Protein AF-0000000072976107 (afdb_homodimer)

Nearest PDB structures (foldseek):
  1e1y-assembly1_A  TM=9.620E-01  e=4.385E-80  Oryctolagus cuniculus
  2gpn-assembly1_A  TM=9.609E-01  e=1.427E-79  Oryctolagus cuniculus
  3e3o-assembly2_C  TM=9.591E-01  e=9.436E-79  Oryctolagus cuniculus
  3e3l-assembly1_A  TM=9.589E-01  e=1.459E-77  Oryctolagus cuniculus
  2g9q-assembly1_A-2  TM=9.604E-01  e=4.751E-77  Oryctolagus cuniculus

Radius of gyration: 38.21 Å; Cα contacts (8 Å, |Δi|>4): 3189; chains: 2; bounding box: 83×119×91 Å

InterPro domains:
  IPR000811 Glycosyl transferase, family 35 [PF00343] (100-792)
  IPR000811 Glycosyl transferase, family 35 [PIRSF000460] (10-794)
  IPR000811 Glycosyl transferase, family 35 [PTHR11468] (9-795)
  IPR011833 Glycogen/starch/alpha-glucan phosphorylase [TIGR02093] (11-792)
  IPR035090 Phosphorylase pyridoxal-phosphate attachment site [PS00102] (638-650)

Solvent-accessible surface area (backbone atoms only — not comparable to full-atom values): 79324 Å² total; per-residue (Å²): 131,84,78,76,70,71,75,81,72,42,28,64,58,51,34,51,39,22,51,46,30,24,38,58,73,53,65,40,55,81,92,74,50,49,68,67,47,53,32,50,11,45,42,43,43,53,49,49,67,46,42,58,31,30,50,52,38,50,49,50,37,60,75,63,63,51,41,31,39,38,40,36,29,81,30,41,34,62,34,46,55,65,62,53,50,28,57,19,53,67,35,49,68,27,48,41,48,18,29,44,74,70,73,40,59,44,67,64,35,56,68,66,50,58,54,51,41,29,39,86,49,63,67,8,35,40,44,28,24,44,51,37,28,34,8,46,54,28,33,54,38,36,39,38,28,49,46,35,51,22,9,63,53,36,47,40,68,60,95,39,29,73,42,76,40,51,34,62,54,62,78,46,87,66,72,67,54,32,74,33,86,88,49,60,40,83,43,72,32,30,52,46,68,43,80,52,98,92,38,76,43,74,46,58,68,44,66,30,27,36,34,37,32,36,28,75,34,57,4,58,68,43,72,15,24,28,38,38,36,24,30,34,43,33,40,76,58,80,52,41,47,67,39,37,50,73,55,35,60,67,66,18,40,42,54,39,50,59,19,36,57,54,21,30,48,49,79,55,39,61,89,40,72,60,17,40,52,48,48,54,49,37,34,46,46,42,33,50,47,47,52,53,49,52,50,49,56,47,46,72,71,68,54,58,78,91,50,44,51,75,37,37,26,37,39,22,55,34,53,62,37,30,57,41,45,47,50,49,26,46,47,33,34,75,74,63,72,38,53,71,69,60,20,49,51,48,36,19,62,21,27,30,30,38,51,70,69,62,46,65,85,69,43,52,65,40,50,36,65,60,44,36,46,44,37,33,57,48,45,54,47,48,50,51,51,41,51,50,51,28,68,73,65,70,51,87,78,64,33,68,51,97,60,24,36,34,30,48,52,43,28,53,72,36,21,60,35,33,28,21,32,7,68,56,30,25,53,47,32,46,66,53,68,38,27,70,56,29,69,74,39,71,84,32,70,40,68,45,48,59,31,43,40,52,49,61,61,33,51,60,47,26,54,57,52,37,52,50,49,34,73,72,70,43,80,59,37,73,84,37,43,55,55,32,46,64,47,60,81,41,61,83,35,65,69,53,42,51,51,50,48,47,29,41,49,53,29,27,48,51,35,32,50,51,38,28,74,73,72,67,45,85,63,67,68,86,32,46,35,35,34,37,66,47,70,44,38,70,54,47,29,62,61,45,54,48,48,46,49,51,37,50,51,50,52,38,67,76,42,68,83,54,92,70,66,36,33,34,41,36,42,32,47,55,48,60,92,84,38,61,67,31,36,48,46,48,22,49,50,42,30,43,21,58,51,44,53,64,32,85,82,45,34,88,41,36,36,51,47,67,62,68,50,60,46,60,72,53,44,40,40,50,35,40,27,26,46,33,26,55,48,55,35,32,28,62,64,49,29,45,62,57,56,61,53,41,24,24,48,39,26,8,36,40,40,25,22,57,26,20,39,45,47,55,47,31,64,50,33,30,65,89,38,36,47,73,37,61,50,43,37,70,50,44,59,55,48,72,70,42,85,60,46,34,42,51,33,34,69,72,27,67,60,56,41,50,42,55,48,39,54,48,60,4,71,50,48,85,58,41,48,62,81,54,45,66,61,50,50,38,46,52,74,62,35,86,55,41,48,50,67,29,40,66,49,44,50,53,47,49,52,50,51,44,57,45,55,70,37,54,67,61,36,39,35,34,16,52,37,25,30,20,30,38,24,80,43,22,15,51,58,34,49,51,48,41,24,67,76,67,52,73,42,61,60,71,119,130,82,78,75,70,69,75,79,73,42,28,64,59,50,35,51,40,24,52,47,30,25,38,60,72,53,64,40,55,80,92,73,50,48,68,68,47,52,33,50,12,45,43,45,42,52,50,47,65,45,43,58,32,31,48,53,38,50,49,53,37,62,76,64,61,51,40,32,37,38,42,35,33,82,30,40,35,61,34,46,54,65,63,51,50,27,56,19,53,67,33,49,69,27,48,41,48,18,28,44,75,72,74,40,57,45,67,63,35,56,68,66,49,58,53,51,41,28,40,88,48,63,67,8,35,41,44,27,25,44,50,38,27,35,9,47,54,28,32,52,40,37,39,36,28,48,46,37,48,22,8,60,52,38,47,40,68,61,95,39,29,75,42,75,39,52,32,62,54,62,78,46,87,65,72,67,55,32,75,32,84,88,48,59,39,83,43,73,31,28,51,46,66,45,79,53,98,92,38,75,42,75,46,57,68,43,66,30,27,35,33,37,31,36,28,75,36,59,4,59,68,44,74,16,23,29,39,38,36,23,30,33,42,33,40,76,58,81,52,42,46,67,39,38,50,73,54,35,58,68,66,19,39,42,53,38,52,60,19,37,58,53,20,30,49,49,80,53,38,61,86,40,71,60,18,40,51,48,46,53,48,36,35,48,46,43,32,50,46,46,52,54,50,53,50,50,56,48,46,72,71,68,52,58,80,92,52,45,50,77,38,36,28,37,37,22,63,36,53,64,40,29,59,40,45,47,49,49,26,47,48,32,33,73,72,63,70,38,54,69,68,59,20,48,51,49,35,20,62,21,27,30,31,35,51,73,67,59,48,64,86,69,43,53,65,40,50,36,68,61,45,36,47,45,36,34,58,47,47,53,48,47,50,52,51,40,51,50,50,29,66,75,66,68,53,87,79,64,33,68,51,97,60,25,34,32,30,48,53,44,27,54,72,36,21,60,35,33,28,22,33,8,71,59,30,26,53,45,33,47,65,52,68,38,26,70,57,31,69,72,40,72,84,32,69,41,66,44,48,57,33,43,42,53,48,59,61,33,52,61,46,25,55,56,52,37,51,51,49,33,72,72,70,42,80,59,37,74,84,37,42,55,53,33,47,62,49,63,83,42,61,85,35,65,69,54,42,51,52,50,48,49,30,40,48,53,28,26,48,51,36,32,50,50,38,29,74,74,70,68,43,84,64,67,68,86,32,46,34,37,34,38,65,46,69,46,38,69,54,46,31,62,62,46,54,49,49,46,49,50,38,49,50,49,53,39,66,76,42,67,84,54,93,71,66,36,33,33,41,34,42,31,48,57,47,60,92,83,38,60,66,32,37,49,46,49,22,48,51,43,29,41,20,57,52,44,54,67,33,84,83,44,34,87,40,37,37,51,46,68,63,69,51,62,45,60,73,53,45,42,41,49,35,38,26,25,45,33,28,58,48,54,35,33,29,63,63,49,27,45,64,57,57,61,52,42,23,23,48,40,27,8,37,41,38,25,23,57,27,20,38,46,48,58,48,30,63,50,33,30,64,90,39,34,49,73,38,61,51,43,37,69,52,45,59,55,48,71,70,42,86,59,47,35,43,51,33,33,70,72,26,66,62,56,41,50,42,54,47,38,55,46,60,4,73,50,48,85,57,40,50,61,82,53,43,67,60,49,49,38,46,52,73,62,34,86,54,42,48,51,67,29,41,66,48,43,51,52,48,51,52,50,50,42,56,45,55,70,37,54,68,60,36,39,36,34,17,50,36,25,31,21,29,40,23,79,44,22,14,53,58,34,50,53,49,40,23,66,75,67,53,72,44,59,61,73,119

Sequence (1594 aa):
MKDQDLPLVTSETLREDISRHLKLSIGKDPNHASLYDWRMSLSLALRDRVVEPWFASTRKTYEGKHKRVYYLSMEFLIGRLIEDVTINLDVEEAAVQAMADLGQDYYKVVVDEPDAALGNGGLGRLAACFMDSLATLAIPAYGYGIRYEHGLFEQHFEGGQQTETAEGWLAQRHAWEFERPEVAYKIHFGGYVSEENGKSNWNPAETVLASAYDTPIIGWKGQWANTLRLWAAKPVKLFDLESFNRGDYVGANAPERLARTISRVLYPDDTTQDGKELRLKQEYFFTSASIKDLLRRFLAEGNKIEDLHEHVAIQLNDTHPAIAGPELVRLLIDKHDFNIDDAIEMAHKCLAYTNHTLLPEALERWPEDLFARILPRHHRIIQMIQDRHLSATGTDIRIIEHGNVKMGELAFIMAHKVNGVSALHSELVKETVFADLHKAYPNRILNQTNGITPRRWLYSCNPALRNLITETIGSGWEADLENLQDLNAHLDDAGFLQAYAAAKTTNKVRLAKWLKDRNGVTLDTSAMFDIQIKRIHEYKRQHLNILETIALWNDIRDNPTANWTPRVKIFGGKAAPGYVLAKSIIRLINDVAATINNDPVTRHLLQVVYPENYNVSMAEVLIPASDLSEQISTAGKEASGTGNMKLSLNGSPTIGTLDGANVEIREHVGHENFFLFGLTAAQAQEKRGDHGYSRRAIEASPKLSRVLGQIGAGVFSNGDHHRYSDILHNLYEHDYFLVSCDFDEYFAKQREVDAVYQDVNHWTRTAAANTAGMGWFSSDRTIRSYADHIWDAKSVTMKDQDLPLVTSETLREDISRHLKLSIGKDPNHASLYDWRMSLSLALRDRVVEPWFASTRKTYEGKHKRVYYLSMEFLIGRLIEDVTINLDVEEAAVQAMADLGQDYYKVVVDEPDAALGNGGLGRLAACFMDSLATLAIPAYGYGIRYEHGLFEQHFEGGQQTETAEGWLAQRHAWEFERPEVAYKIHFGGYVSEENGKSNWNPAETVLASAYDTPIIGWKGQWANTLRLWAAKPVKLFDLESFNRGDYVGANAPERLARTISRVLYPDDTTQDGKELRLKQEYFFTSASIKDLLRRFLAEGNKIEDLHEHVAIQLNDTHPAIAGPELVRLLIDKHDFNIDDAIEMAHKCLAYTNHTLLPEALERWPEDLFARILPRHHRIIQMIQDRHLSATGTDIRIIEHGNVKMGELAFIMAHKVNGVSALHSELVKETVFADLHKAYPNRILNQTNGITPRRWLYSCNPALRNLITETIGSGWEADLENLQDLNAHLDDAGFLQAYAAAKTTNKVRLAKWLKDRNGVTLDTSAMFDIQIKRIHEYKRQHLNILETIALWNDIRDNPTANWTPRVKIFGGKAAPGYVLAKSIIRLINDVAATINNDPVTRHLLQVVYPENYNVSMAEVLIPASDLSEQISTAGKEASGTGNMKLSLNGSPTIGTLDGANVEIREHVGHENFFLFGLTAAQAQEKRGDHGYSRRAIEASPKLSRVLGQIGAGVFSNGDHHRYSDILHNLYEHDYFLVSCDFDEYFAKQREVDAVYQDVNHWTRTAAANTAGMGWFSSDRTIRSYADHIWDAKSVT

pLDDT: mean 94.61, std 7.4, range [22.44, 98.81]

Secondary structure (DSSP, 8-state):
----------HHHHHHHHHHHHHHTS---GGG--HHHHHHHHHHHHHHHHHHHHHHHHHHHHHHT--EEEEE-S------HHHHHHHHTT-HHHHHHHHHHTT--HHHHHHTSPPP-S-SSHHHHHHHHHHHHHHHTT--EEEEEE--SS-S-EEEEETTEEEEE---TTSS--TT-EEEEEEEEEEEES-EEEEETTEEEEE-SEEEEEEEEEEEEE-GGGS-EEEEEEEEEE-SS---HHHHHTT-HHHHTHHHHHHHHHHH-SS--TTSHHHHHHHHHHHHHHHHHHHHHHHHHHHHTT--GGGHHHHEEEEEESSGGGGHHHHHHHHHHHTT---HHHHHHHHHHHEEEE---S-GGGS-EEEHHHHHHH-HHHHHHHHHHHHHHHHHH-----SEETTEEEHHHHHHHH-SEEEESSHHHHHHHHHTTTHHHHHHSTTSEEE----B-HIIIIIIT-HHHHHHHHHHH-S-TTT-GGGGGGGGGGTT-HHHHHHHHHHHHHHHHHHHHHHHHHH-----TTSEEEEEES---GGGTHHHHHHHHHHHHHHHHHSTTS----EEEEEE----TT-HHHHHHHHHHHHHHHHHTT-TTTTTTEEEE--SS--HHHHHHHHHH-SEEEE-PPTTT-S--HHHHHHHHTT-PEEE-S-THHHHHHHHH-GGGSEE-S--HHHHHHHHTSTTHHHHHHHH-HHHHHHHHHHHHTTTTTT-SSTTHHHHHIIIII-TT-HHHHHHHHHHHHHHHHHHHHSHHHHHHHHHHHHHTGGGGBHHHHHHHHIIIII------/----------HHHHHHHHHHHHHHTS---GGG--HHHHHHHHHHHHHHHHHHHHHHHHHHHHHHT--EEEEE-S------HHHHHHHHTT-HHHHHHHHHHTT--HHHHHHTSPPP-S-SSHHHHHHHHHHHHHHHTT--EEEEEE--SS-S-EEEEETTEEEEE---TTSS--TT-EEEEEEEEEEEES-EEEEETTEEEEE-SEEEEEEEEEEEEE-GGGS-EEEEEEEEEE-SS---HHHHHTT-HHHHTHHHHHHHHHHH-SS--TTSHHHHHHHHHHHHHHHHHHHHHHHHHHHHTT--GGGHHHHEEEEE-SSGGGGHHHHHHHHHHHTT---HHHHHHHHHHHEEEE---S-GGGS-EEEHHHHHHH-HHHHHHHHHHHHHHHHHH-----SEETTEEEHHHHHHHH-SEEEESSHHHHHHHHHTTTHHHHHHSTTSEEE----B-HIIIIIIT-HHHHHHHHHHH-S-TTT-GGGGGGGGGGTT-HHHHHHHHHHHHHHHHHHHHHHHHHH-----TTSEEEEEES---GGGTHHHHHHHHHHHHHHHHHSTTS----EEEEEE----TT-HHHHHHHHHHHHHHHHHTT-TTTTTTEEEE--SS--HHHHHHHHHH-SEEEE-PPTTT-S--HHHHHHHHTT-PEEE-S-THHHHHHHHH-GGGSEE-S--HHHHHHHHTSTTHHHHHHHH-HHHHHHHHHHHHTTTTTT-SSTTHHHHHIIIII-TT-HHHHHHHHHHHHHHHHHHHHSHHHHHHHHHHHHHTGGGGBHHHHHHHHIIIII------

Foldseek 3Di:
DDPPPPPPDALVNLLVQLCCCLCPVVNDDLVPADLVSSLLSSLLSLLVLLVVQAVVLVVLCLVVLFFEEEEEDQAAFQFQVSLQSCLQQVCVVSSQVSQVVSVHGSVSSSVPQDGQQRDAFQLNQLVNQLQQLCFQLQFAYEYFHARAQFHAFFWDADLLFTDTHTHHNPVDPDSQKDWDQVQKDKDFWFAAWDDDPNAIDGDGPDIWMWTWIWGWRAYHNRNHIYIYIHTATAFPDHFDVVCVVVVNPVVRCVRGVVRRLLRHYRQFDCVDPVSVLSLLCNLRVRLLSSLVVVVVVCVVSVDDPLCCLVRAAYEASALSNLLNQLSQLCCCCNPVPDDLVSSLVSQQSRYEYEHFFLDLVPFDKDQLVSCCRTPVSSSVSQVVLQVVLCVVQVDPDGQQDPRMGGSVVSSQSSYQAYEFAFPVLQVSCCVGNCVVVCVSVVPRYYYFHAFGQCCQLDVRLQVLVNVLQCVVQNDDCNSFVLSLLVCVVCLPPPVSLVSLVVSLLVLLVVLQVVCCVVPVDHDDSQAAEAEEAGAQDVQQPVVLVLLLQLLVLVVCVVPVPDPAGAYEYEYEHYYRPPRPLSSLSSSLLSLSQVLQCPDPSCNRRYHYYYDTRDGSVSCSSSQLNHQAYERAGQASTGRAGCSVLSNLLNQHAYEYEPHHCLVVLCVLLDVVLHLYFDDHPVRLVVLQPDAQSLQVLCVVDPSSVVSLVCQQCCVRPVRPNCSCVVVSCCSRHPSSSCSSVRNVRSSVSVVVVRVQVVVVSSSSSSSSSSSSRSSCRHSSNSSVCCCVPPSVGRNSD/DDPPPPPPDALVNLLVQLCCCLCPVVNDDLVPDDLVSSLLSSLLSLLVLLVVQAVVLVVLCLVVLFFEEEEEDQAAFQFQVSLQSCLQQVCVVSSQVSQVVSVHGSVSSSVPQDGQQRHAFQLNQLLNQLQQLCFQLQFAYEYFHARAQFHAFFWDADLLFTDTHTHHNPVDPDSQKDWDQVQKDKDFWFDAWDDDPNDIDGDGPDIWMWTWIWGWRAYHNRNHIYIYIHTATAFPDDFDVVCVVVVNPVVRCVRGVVRRLLRHYDQFDCVDPVSVLSLLCNLRVRLLSSLVVVVVVCVVSVDDPLCDLVRAAYEASALSNLLNQLSQLCCCCNPVPDDNVSSLVSQQSRYEYEYFFLD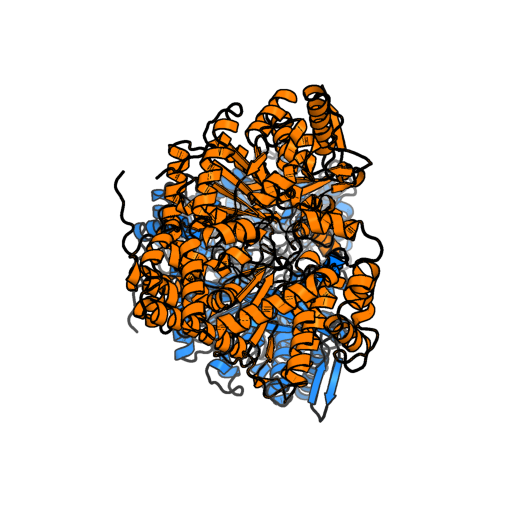LVPFDKDQLVSCCRTPVSSSVSQVVLQVVLCVVQVDPDGQDDPRIGGSVVSRQSSYQAYEFAFPVLLVSCCVGNCVVVCVSVVPRYYYFHAFGQCCQLDVRLQVLVNVLQCVVQNDDCNSFVLSLLVCVVCLPPPVSLVSLVVSLLVLLVVLQVVCCVVPVDHDDSQAAEAEEAGAQDVQQPPVLVLLLQLLVLVVCVVPVPDPAGAYEYEYHHYYRPPRPLSSLSSSLLSLSQVLSCPDPSCNRRYHYYYDTRDGSVSCSSSQLNHQAYERAGQASTGRAGCSVLSNLLNQHAYEYECHHCLVVLCVQLDVVLHLYFDDHPVRLVVCQVDAQSLQVLCVVDPSSVVSLVCQQCCVRPVRDNCSCVVVSCCRRHPSSSCSSVGNVRSSVSVVVVRVQVVVVSSSSSSSSSSSSRSSCRHSSNSSVCCCVPPSVGRNSD

Structure (mmCIF, N/CA/C/O backbone):
data_AF-0000000072976107-model_v1
#
loop_
_entity.id
_entity.type
_entity.pdbx_description
1 polymer 'Alpha-1,4 glucan phosphorylase'
#
loop_
_atom_site.group_PDB
_atom_site.id
_atom_site.type_symbol
_atom_site.label_atom_id
_atom_site.label_alt_id
_atom_site.label_comp_id
_atom_site.label_asym_id
_atom_site.label_entity_id
_atom_site.label_seq_id
_atom_site.pdbx_PDB_ins_code
_atom_site.Cartn_x
_atom_site.Cartn_y
_atom_site.Cartn_z
_atom_site.occupancy
_atom_site.B_iso_or_equiv
_atom_site.auth_seq_id
_atom_site.auth_comp_id
_atom_site.auth_asym_id
_atom_site.auth_atom_id
_atom_site.pdbx_PDB_model_num
ATOM 1 N N . MET A 1 1 ? -15.953 1.739 39.781 1 22.44 1 MET A N 1
ATOM 2 C CA . MET A 1 1 ? -15.328 0.941 38.719 1 22.44 1 MET A CA 1
ATOM 3 C C . MET A 1 1 ? -13.805 0.947 38.875 1 22.44 1 MET A C 1
ATOM 5 O O . MET A 1 1 ? -13.195 2.01 39 1 22.44 1 MET A O 1
ATOM 9 N N . LYS A 1 2 ? -13.352 -0.23 39.281 1 28.72 2 LYS A N 1
ATOM 10 C CA . LYS A 1 2 ? -12.008 -0.5 39.812 1 28.72 2 LYS A CA 1
ATOM 11 C C . LYS A 1 2 ? -10.938 -0.038 38.812 1 28.72 2 LYS A C 1
ATOM 13 O O . LYS A 1 2 ? -11.078 -0.226 37.594 1 28.72 2 LYS A O 1
ATOM 18 N N . ASP A 1 3 ? -10.188 0.914 39.031 1 28.86 3 ASP A N 1
ATOM 19 C CA . ASP A 1 3 ? -8.977 1.537 38.5 1 28.86 3 ASP A CA 1
ATOM 20 C C . ASP A 1 3 ? -8.047 0.494 37.906 1 28.86 3 ASP A C 1
ATOM 22 O O . ASP A 1 3 ? -7.414 -0.282 38.625 1 28.86 3 ASP A O 1
ATOM 26 N N . GLN A 1 4 ? -8.445 -0.312 37.031 1 35.91 4 GLN A N 1
ATOM 27 C CA . GLN A 1 4 ? -7.535 -1.344 36.531 1 35.91 4 GLN A CA 1
ATOM 28 C C . GLN A 1 4 ? -6.215 -0.735 36.062 1 35.91 4 GLN A C 1
ATOM 30 O O . GLN A 1 4 ? -6.191 0.024 35.094 1 35.91 4 GLN A O 1
ATOM 35 N N . ASP A 1 5 ? -5.328 -0.441 36.844 1 39.94 5 ASP A N 1
ATOM 36 C CA . ASP A 1 5 ? -3.967 0.079 36.75 1 39.94 5 ASP A CA 1
ATOM 37 C C . ASP A 1 5 ? -3.209 -0.564 35.594 1 39.94 5 ASP A C 1
ATOM 39 O O . ASP A 1 5 ? -3.055 -1.787 35.562 1 39.94 5 ASP A O 1
ATOM 43 N N . LEU A 1 6 ? -3.336 -0.123 34.438 1 49.06 6 LEU A N 1
ATOM 44 C CA . LEU A 1 6 ? -2.43 -0.614 33.406 1 49.06 6 LEU A CA 1
ATOM 45 C C . LEU A 1 6 ? -1.033 -0.847 33.969 1 49.06 6 LEU A C 1
ATOM 47 O O . LEU A 1 6 ? -0.505 -0.003 34.688 1 49.06 6 LEU A O 1
ATOM 51 N N . PRO A 1 7 ? -0.674 -2.088 34.031 1 52.75 7 PRO A N 1
ATOM 52 C CA . PRO A 1 7 ? 0.675 -2.32 34.562 1 52.75 7 PRO A CA 1
ATOM 53 C C . PRO A 1 7 ? 1.696 -1.32 34.031 1 52.75 7 PRO A C 1
ATOM 55 O O . PRO A 1 7 ? 1.588 -0.878 32.875 1 52.75 7 PRO A O 1
ATOM 58 N N . LEU A 1 8 ? 2.383 -0.648 34.938 1 66.69 8 LEU A N 1
ATOM 59 C CA . LEU A 1 8 ? 3.438 0.321 34.656 1 66.69 8 LEU A CA 1
ATOM 60 C C . LEU A 1 8 ? 4.391 -0.202 33.594 1 66.69 8 LEU A C 1
ATOM 62 O O . LEU A 1 8 ? 4.895 -1.321 33.688 1 66.69 8 LEU A O 1
ATOM 66 N N . VAL A 1 9 ? 4.309 0.422 32.406 1 82.19 9 VAL A N 1
ATOM 67 C CA . VAL A 1 9 ? 5.238 0.082 31.344 1 82.19 9 VAL A CA 1
ATOM 68 C C . VAL A 1 9 ? 6.664 0.429 31.766 1 82.19 9 VAL A C 1
ATOM 70 O O . VAL A 1 9 ? 6.977 1.594 32.031 1 82.19 9 VAL A O 1
ATOM 73 N N . THR A 1 10 ? 7.473 -0.551 32.031 1 90.69 10 THR A N 1
ATOM 74 C CA . THR A 1 10 ? 8.867 -0.34 32.406 1 90.69 10 THR A CA 1
ATOM 75 C C . THR A 1 10 ? 9.75 -0.28 31.156 1 90.69 10 THR A C 1
ATOM 77 O O . THR A 1 10 ? 9.312 -0.63 30.062 1 90.69 10 THR A O 1
ATOM 80 N N . SER A 1 11 ? 10.898 0.278 31.375 1 95.38 11 SER A N 1
ATOM 81 C CA . SER A 1 11 ? 11.859 0.324 30.281 1 95.38 11 SER A CA 1
ATOM 82 C C . SER A 1 11 ? 12.203 -1.077 29.781 1 95.38 11 SER A C 1
ATOM 84 O O . SER A 1 11 ? 12.43 -1.284 28.594 1 95.38 11 SER A O 1
ATOM 86 N N . GLU A 1 12 ? 12.18 -2.018 30.672 1 95.88 12 GLU A N 1
ATOM 87 C CA . GLU A 1 12 ? 12.508 -3.396 30.312 1 95.88 12 GLU A CA 1
ATOM 88 C C . GLU A 1 12 ? 11.438 -4 29.406 1 95.88 12 GLU A C 1
ATOM 90 O O . GLU A 1 12 ? 11.758 -4.633 28.391 1 95.88 12 GLU A O 1
ATOM 95 N N . THR A 1 13 ? 10.234 -3.779 29.828 1 95.75 13 THR A N 1
ATOM 96 C CA . THR A 1 13 ? 9.141 -4.316 29.016 1 95.75 13 THR A CA 1
ATOM 97 C C . THR A 1 13 ? 9.109 -3.666 27.641 1 95.75 13 THR A C 1
ATOM 99 O O . THR A 1 13 ? 8.859 -4.336 26.641 1 95.75 13 THR A O 1
ATOM 102 N N . LEU A 1 14 ? 9.312 -2.396 27.578 1 97.06 14 LEU A N 1
ATOM 103 C CA . LEU A 1 14 ? 9.328 -1.696 26.312 1 97.06 14 LEU A CA 1
ATOM 104 C C . LEU A 1 14 ? 10.492 -2.166 25.438 1 97.06 14 LEU A C 1
ATOM 106 O O . LEU A 1 14 ? 10.352 -2.312 24.234 1 97.06 14 LEU A O 1
ATOM 110 N N . ARG A 1 15 ? 11.648 -2.338 26.125 1 97.69 15 ARG A N 1
ATOM 111 C CA . ARG A 1 15 ? 12.82 -2.832 25.406 1 97.69 15 ARG A CA 1
ATOM 112 C C . ARG A 1 15 ? 12.531 -4.18 24.766 1 97.69 15 ARG A C 1
ATOM 114 O O . ARG A 1 15 ? 12.891 -4.398 23.594 1 97.69 15 ARG A O 1
ATOM 121 N N . GLU A 1 16 ? 11.891 -5.023 25.484 1 97.31 16 GLU A N 1
ATOM 122 C CA . GLU A 1 16 ? 11.562 -6.348 24.969 1 97.31 16 GLU A CA 1
ATOM 123 C C . GLU A 1 16 ? 10.578 -6.258 23.812 1 97.31 16 GLU A C 1
ATOM 125 O O . GLU A 1 16 ? 10.711 -6.973 22.812 1 97.31 16 GLU A O 1
ATOM 130 N N . ASP A 1 17 ? 9.594 -5.414 23.953 1 97.38 17 ASP A N 1
ATOM 131 C CA . ASP A 1 17 ? 8.586 -5.254 22.906 1 97.38 17 ASP A CA 1
ATOM 132 C C . ASP A 1 17 ? 9.211 -4.684 21.625 1 97.38 17 ASP A C 1
ATOM 134 O O . ASP A 1 17 ? 8.883 -5.117 20.516 1 97.38 17 ASP A O 1
ATOM 138 N N . ILE A 1 18 ? 10.055 -3.688 21.781 1 98.44 18 ILE A N 1
ATOM 139 C CA . ILE A 1 18 ? 10.734 -3.09 20.625 1 98.44 18 ILE A CA 1
ATOM 140 C C . ILE A 1 18 ? 11.562 -4.152 19.906 1 98.44 18 ILE A C 1
ATOM 142 O O . ILE A 1 18 ? 11.523 -4.254 18.688 1 98.44 18 ILE A O 1
ATOM 146 N N . SER A 1 19 ? 12.281 -4.914 20.703 1 98 19 SER A N 1
ATOM 147 C CA . SER A 1 19 ? 13.117 -5.969 20.141 1 98 19 SER A CA 1
ATOM 148 C C . SER A 1 19 ? 12.273 -7.012 19.406 1 98 19 SER A C 1
ATOM 150 O O . SER A 1 19 ? 12.664 -7.516 18.359 1 98 19 SER A O 1
ATOM 152 N N . ARG A 1 20 ? 11.195 -7.336 20 1 97.31 20 ARG A N 1
ATOM 153 C CA . ARG A 1 20 ? 10.281 -8.305 19.406 1 97.31 20 ARG A CA 1
ATOM 154 C C . ARG A 1 20 ? 9.758 -7.805 18.062 1 97.31 20 ARG A C 1
ATOM 156 O O . ARG A 1 20 ? 9.727 -8.555 17.078 1 97.31 20 ARG A O 1
ATOM 163 N N . HIS A 1 21 ? 9.289 -6.547 17.984 1 98.12 21 HIS A N 1
ATOM 164 C CA . HIS A 1 21 ? 8.781 -5.984 16.734 1 98.12 21 HIS A CA 1
ATOM 165 C C . HIS A 1 21 ? 9.891 -5.895 15.688 1 98.12 21 HIS A C 1
ATOM 167 O O . HIS A 1 21 ? 9.648 -6.129 14.508 1 98.12 21 HIS A O 1
ATOM 173 N N . LEU A 1 22 ? 11.102 -5.508 16.141 1 98 22 LEU A N 1
ATOM 174 C CA . LEU A 1 22 ? 12.219 -5.441 15.203 1 98 22 LEU A CA 1
ATOM 175 C C . LEU A 1 22 ? 12.445 -6.793 14.531 1 98 22 LEU A C 1
ATOM 177 O O . LEU A 1 22 ? 12.617 -6.859 13.312 1 98 22 LEU A O 1
ATOM 181 N N . LYS A 1 23 ? 12.352 -7.824 15.328 1 96.81 23 LYS A N 1
ATOM 182 C CA . LYS A 1 23 ? 12.617 -9.18 14.844 1 96.81 23 LYS A CA 1
ATOM 183 C C . LYS A 1 23 ? 11.43 -9.727 14.055 1 96.81 23 LYS A C 1
ATOM 185 O O . LYS A 1 23 ? 11.594 -10.188 12.922 1 96.81 23 LYS A O 1
ATOM 190 N N . LEU A 1 24 ? 10.219 -9.641 14.57 1 96.94 24 LEU A N 1
ATOM 191 C CA . LEU A 1 24 ? 9.086 -10.391 14.055 1 96.94 24 LEU A CA 1
ATOM 192 C C . LEU A 1 24 ? 8.281 -9.555 13.062 1 96.94 24 LEU A C 1
ATOM 194 O O . LEU A 1 24 ? 7.789 -10.07 12.062 1 96.94 24 LEU A O 1
ATOM 198 N N . SER A 1 25 ? 8.055 -8.211 13.344 1 96.62 25 SER A N 1
ATOM 199 C CA . SER A 1 25 ? 7.23 -7.363 12.492 1 96.62 25 SER A CA 1
ATOM 200 C C . SER A 1 25 ? 8.039 -6.793 11.328 1 96.62 25 SER A C 1
ATOM 202 O O . SER A 1 25 ? 7.535 -6.676 10.211 1 96.62 25 SER A O 1
ATOM 204 N N . ILE A 1 26 ? 9.305 -6.449 11.648 1 95.81 26 ILE A N 1
ATOM 205 C CA . ILE A 1 26 ? 10.133 -5.781 10.641 1 95.81 26 ILE A CA 1
ATOM 206 C C . ILE A 1 26 ? 11.055 -6.797 9.977 1 95.81 26 ILE A C 1
ATOM 208 O O . ILE A 1 26 ? 11.461 -6.609 8.828 1 95.81 26 ILE A O 1
ATOM 212 N N . GLY A 1 27 ? 11.367 -7.906 10.688 1 95.94 27 GLY A N 1
ATOM 213 C CA . GLY A 1 27 ? 12.234 -8.945 10.148 1 95.94 27 GLY A CA 1
ATOM 214 C C . GLY A 1 27 ? 13.68 -8.508 10.023 1 95.94 27 GLY A C 1
ATOM 215 O O . GLY A 1 27 ? 14.344 -8.797 9.031 1 95.94 27 GLY A O 1
ATOM 216 N N . LYS A 1 28 ? 14.172 -7.781 11.078 1 94.75 28 LYS A N 1
ATOM 217 C CA . LYS A 1 28 ? 15.547 -7.285 11.055 1 94.75 28 LYS A CA 1
ATOM 218 C C . LYS A 1 28 ? 16.297 -7.688 12.32 1 94.75 28 LYS A C 1
ATOM 220 O O . LYS A 1 28 ? 15.711 -7.746 13.406 1 94.75 28 LYS A O 1
ATOM 225 N N . ASP A 1 29 ? 17.547 -7.977 12.125 1 92.69 29 ASP A N 1
ATOM 226 C CA . ASP A 1 29 ? 18.469 -8.125 13.242 1 92.69 29 ASP A CA 1
ATOM 227 C C . ASP A 1 29 ? 18.969 -6.77 13.727 1 92.69 29 ASP A C 1
ATOM 229 O O . ASP A 1 29 ? 19.25 -5.875 12.922 1 92.69 29 ASP A O 1
ATOM 233 N N . PRO A 1 30 ? 19.141 -6.605 15.062 1 93.44 30 PRO A N 1
ATOM 234 C CA . PRO A 1 30 ? 19.531 -5.312 15.625 1 93.44 30 PRO A CA 1
ATOM 235 C C . PRO A 1 30 ? 20.812 -4.758 14.992 1 93.44 30 PRO A C 1
ATOM 237 O O . PRO A 1 30 ? 20.922 -3.547 14.789 1 93.44 30 PRO A O 1
ATOM 240 N N . ASN A 1 31 ? 21.734 -5.625 14.68 1 90.88 31 ASN A N 1
ATOM 241 C CA . ASN A 1 31 ? 23.031 -5.184 14.172 1 90.88 31 ASN A CA 1
ATOM 242 C C . ASN A 1 31 ? 22.906 -4.605 12.766 1 90.88 31 ASN A C 1
ATOM 244 O O . ASN A 1 31 ? 23.812 -3.885 12.312 1 90.88 31 ASN A O 1
ATOM 248 N N . HIS A 1 32 ? 21.875 -4.902 12.117 1 91.38 32 HIS A N 1
ATOM 249 C CA . HIS A 1 32 ? 21.703 -4.449 10.742 1 91.38 32 HIS A CA 1
ATOM 250 C C . HIS A 1 32 ? 20.469 -3.566 10.586 1 91.38 32 HIS A C 1
ATOM 252 O O . HIS A 1 32 ? 20.062 -3.26 9.469 1 91.38 32 HIS A O 1
ATOM 258 N N . ALA A 1 33 ? 19.922 -3.176 11.695 1 95.5 33 ALA A N 1
ATOM 259 C CA . ALA A 1 33 ? 18.688 -2.387 11.68 1 95.5 33 ALA A CA 1
ATOM 260 C C . ALA A 1 33 ? 18.984 -0.925 11.352 1 95.5 33 ALA A C 1
ATOM 262 O O . ALA A 1 33 ? 19.969 -0.36 11.828 1 95.5 33 ALA A O 1
ATOM 263 N N . SER A 1 34 ? 18.266 -0.358 10.414 1 95 34 SER A N 1
ATOM 264 C CA . SER A 1 34 ? 18.359 1.056 10.062 1 95 34 SER A CA 1
ATOM 265 C C . SER A 1 34 ? 17.531 1.915 11.023 1 95 34 SER A C 1
ATOM 267 O O . SER A 1 34 ? 16.812 1.391 11.875 1 95 34 SER A O 1
ATOM 269 N N . LEU A 1 35 ? 17.703 3.225 10.938 1 96.06 35 LEU A N 1
ATOM 270 C CA . LEU A 1 35 ? 16.906 4.168 11.711 1 96.06 35 LEU A CA 1
ATOM 271 C C . LEU A 1 35 ? 15.414 3.953 11.461 1 96.06 35 LEU A C 1
ATOM 273 O O . LEU A 1 35 ? 14.609 4.016 12.391 1 96.06 35 LEU A O 1
ATOM 277 N N . TYR A 1 36 ? 15.023 3.672 10.234 1 95.44 36 TYR A N 1
ATOM 278 C CA . TYR A 1 36 ? 13.648 3.352 9.859 1 95.44 36 TYR A CA 1
ATOM 279 C C . TYR A 1 36 ? 13.141 2.143 10.641 1 95.44 36 TYR A C 1
ATOM 281 O O . TYR A 1 36 ? 12.023 2.152 11.156 1 95.44 36 TYR A O 1
ATOM 289 N N . ASP A 1 37 ? 13.961 1.123 10.742 1 97.25 37 ASP A N 1
ATOM 290 C CA . ASP A 1 37 ? 13.57 -0.11 11.422 1 97.25 37 ASP A CA 1
ATOM 291 C C . ASP A 1 37 ? 13.305 0.138 12.906 1 97.25 37 ASP A C 1
ATOM 293 O O . ASP A 1 37 ? 12.328 -0.369 13.461 1 97.25 37 ASP A O 1
ATOM 297 N N . TRP A 1 38 ? 14.203 0.859 13.484 1 98.06 38 TRP A N 1
ATOM 298 C CA . TRP A 1 38 ? 14.062 1.165 14.906 1 98.06 38 TRP A CA 1
ATOM 299 C C . TRP A 1 38 ? 12.82 2.021 15.164 1 98.06 38 TRP A C 1
ATOM 301 O O . TRP A 1 38 ? 12.094 1.801 16.125 1 98.06 38 TRP A O 1
ATOM 311 N N . ARG A 1 39 ? 12.609 3.031 14.297 1 97.94 39 ARG A N 1
ATOM 312 C CA . ARG A 1 39 ? 11.438 3.883 14.445 1 97.94 39 ARG A CA 1
ATOM 313 C C . ARG A 1 39 ? 10.148 3.066 14.344 1 97.94 39 ARG A C 1
ATOM 315 O O . ARG A 1 39 ? 9.242 3.229 15.156 1 97.94 39 ARG A O 1
ATOM 322 N N . MET A 1 40 ? 10.086 2.211 13.336 1 97.69 40 MET A N 1
ATOM 323 C CA . MET A 1 40 ? 8.898 1.37 13.164 1 97.69 40 MET A CA 1
ATOM 324 C C . MET A 1 40 ? 8.695 0.466 14.375 1 97.69 40 MET A C 1
ATOM 326 O O . MET A 1 40 ? 7.562 0.286 14.828 1 97.69 40 MET A O 1
ATOM 330 N N . SER A 1 41 ? 9.75 -0.125 14.875 1 98.31 41 SER A N 1
ATOM 331 C CA . SER A 1 41 ? 9.672 -1.031 16.016 1 98.31 41 SER A CA 1
ATOM 332 C C . SER A 1 41 ? 9.18 -0.307 17.266 1 98.31 41 SER A C 1
ATOM 334 O O . SER A 1 41 ? 8.328 -0.821 18 1 98.31 41 SER A O 1
ATOM 336 N N . LEU A 1 42 ? 9.758 0.864 17.484 1 98.5 42 LEU A N 1
ATOM 337 C CA . LEU A 1 42 ? 9.305 1.669 18.609 1 98.5 42 LEU A CA 1
ATOM 338 C C . LEU A 1 42 ? 7.832 2.043 18.453 1 98.5 42 LEU A C 1
ATOM 340 O O . LEU A 1 42 ? 7.059 1.938 19.406 1 98.5 42 LEU A O 1
ATOM 344 N N . SER A 1 43 ? 7.469 2.523 17.281 1 98.5 43 SER A N 1
ATOM 345 C CA . SER A 1 43 ? 6.09 2.922 17.016 1 98.5 43 SER A CA 1
ATOM 346 C C . SER A 1 43 ? 5.121 1.774 17.281 1 98.5 43 SER A C 1
ATOM 348 O O . SER A 1 43 ? 4.082 1.969 17.906 1 98.5 43 SER A O 1
ATOM 350 N N . LEU A 1 44 ? 5.453 0.587 16.781 1 98.25 44 LEU A N 1
ATOM 351 C CA . LEU A 1 44 ? 4.574 -0.564 16.953 1 98.25 44 LEU A CA 1
ATOM 352 C C . LEU A 1 44 ? 4.484 -0.972 18.422 1 98.25 44 LEU A C 1
ATOM 354 O O . LEU A 1 44 ? 3.42 -1.372 18.891 1 98.25 44 LEU A O 1
ATOM 358 N N . ALA A 1 45 ? 5.613 -0.933 19.141 1 98.19 45 ALA A N 1
ATOM 359 C CA . ALA A 1 45 ? 5.617 -1.248 20.562 1 98.19 45 ALA A CA 1
ATOM 360 C C . ALA A 1 45 ? 4.707 -0.299 21.328 1 98.19 45 ALA A C 1
ATOM 362 O O . ALA A 1 45 ? 3.992 -0.72 22.25 1 98.19 45 ALA A O 1
ATOM 363 N N . LEU A 1 46 ? 4.781 0.968 20.969 1 98 46 LEU A N 1
ATOM 364 C CA . LEU A 1 46 ? 3.928 1.965 21.609 1 98 46 LEU A CA 1
ATOM 365 C C . LEU A 1 46 ? 2.471 1.771 21.203 1 98 46 LEU A C 1
ATOM 367 O O . LEU A 1 46 ? 1.569 1.899 22.031 1 98 46 LEU A O 1
ATOM 371 N N . ARG A 1 47 ? 2.209 1.526 19.938 1 97.94 47 ARG A N 1
ATOM 372 C CA . ARG A 1 47 ? 0.849 1.302 19.469 1 97.94 47 ARG A CA 1
ATOM 373 C C . ARG A 1 47 ? 0.186 0.154 20.219 1 97.94 47 ARG A C 1
ATOM 375 O O . ARG A 1 47 ? -1.012 0.203 20.5 1 97.94 47 ARG A O 1
ATOM 382 N N . ASP A 1 48 ? 0.955 -0.892 20.562 1 97.31 48 ASP A N 1
ATOM 383 C CA . ASP A 1 48 ? 0.445 -2.021 21.328 1 97.31 48 ASP A CA 1
ATOM 384 C C . ASP A 1 48 ? -0.174 -1.555 22.641 1 97.31 48 ASP A C 1
ATOM 386 O O . ASP A 1 48 ? -1.154 -2.135 23.125 1 97.31 48 ASP A O 1
ATOM 390 N N . ARG A 1 49 ? 0.344 -0.514 23.172 1 96.5 49 ARG A N 1
ATOM 391 C CA . ARG A 1 49 ? -0.084 -0.045 24.484 1 96.5 49 ARG A CA 1
ATOM 392 C C . ARG A 1 49 ? -1.351 0.798 24.391 1 96.5 49 ARG A C 1
ATOM 394 O O . ARG A 1 49 ? -2.033 1.027 25.391 1 96.5 49 ARG A O 1
ATOM 401 N N . VAL A 1 50 ? -1.629 1.239 23.219 1 97.25 50 VAL A N 1
ATOM 402 C CA . VAL A 1 50 ? -2.793 2.09 22.984 1 97.25 50 VAL A CA 1
ATOM 403 C C . VAL A 1 50 ? -4.023 1.223 22.734 1 97.25 50 VAL A C 1
ATOM 405 O O . VAL A 1 50 ? -5.152 1.642 22.984 1 97.25 50 VAL A O 1
ATOM 408 N N . VAL A 1 51 ? -3.873 -0.001 22.312 1 96.5 51 VAL A N 1
ATOM 409 C CA . VAL A 1 51 ? -4.941 -0.843 21.781 1 96.5 51 VAL A CA 1
ATOM 410 C C . VAL A 1 51 ? -5.914 -1.203 22.906 1 96.5 51 VAL A C 1
ATOM 412 O O . VAL A 1 51 ? -7.133 -1.123 22.734 1 96.5 51 VAL A O 1
ATOM 415 N N . GLU A 1 52 ? -5.371 -1.571 24.047 1 94.31 52 GLU A N 1
ATOM 416 C CA . GLU A 1 52 ? -6.262 -1.996 25.125 1 94.31 52 GLU A CA 1
ATOM 417 C C . GLU A 1 52 ? -7.145 -0.845 25.609 1 94.31 52 GLU A C 1
ATOM 419 O O . GLU A 1 52 ? -8.359 -1 25.719 1 94.31 52 GLU A O 1
ATOM 424 N N . PRO A 1 53 ? -6.523 0.362 25.875 1 95.88 53 PRO A N 1
ATOM 425 C CA . PRO A 1 53 ? -7.395 1.491 26.203 1 95.88 53 PRO A CA 1
ATOM 426 C C . PRO A 1 53 ? -8.406 1.799 25.109 1 95.88 53 PRO A C 1
ATOM 428 O O . PRO A 1 53 ? -9.539 2.186 25.391 1 95.88 53 PRO A O 1
ATOM 431 N N . TRP A 1 54 ? -8.016 1.642 23.922 1 97.31 54 TRP A N 1
ATOM 432 C CA . TRP A 1 54 ? -8.867 1.9 22.781 1 97.31 54 TRP A CA 1
ATOM 433 C C . TRP A 1 54 ? -10.062 0.947 22.75 1 97.31 54 TRP A C 1
ATOM 435 O O . TRP A 1 54 ? -11.203 1.376 22.594 1 97.31 54 TRP A O 1
ATOM 445 N N . PHE A 1 55 ? -9.844 -0.333 23.047 1 96 55 PHE A N 1
ATOM 446 C CA . PHE A 1 55 ? -10.891 -1.344 23.094 1 96 55 PHE A CA 1
ATOM 447 C C . PHE A 1 55 ? -11.805 -1.124 24.297 1 96 55 PHE A C 1
ATOM 449 O O . PHE A 1 55 ? -13.031 -1.229 24.172 1 96 55 PHE A O 1
ATOM 456 N N . ALA A 1 56 ? -11.141 -0.878 25.406 1 95.88 56 ALA A N 1
ATOM 457 C CA . ALA A 1 56 ? -11.922 -0.646 26.625 1 95.88 56 ALA A CA 1
ATOM 458 C C . ALA A 1 56 ? -12.867 0.536 26.453 1 95.88 56 ALA A C 1
ATOM 460 O O . ALA A 1 56 ? -14.031 0.474 26.875 1 95.88 56 ALA A O 1
ATOM 461 N N . SER A 1 57 ? -12.336 1.619 25.875 1 96.81 57 SER A N 1
ATOM 462 C CA . SER A 1 57 ? -13.156 2.799 25.609 1 96.81 57 SER A CA 1
ATOM 463 C C . SER A 1 57 ? -14.32 2.475 24.688 1 96.81 57 SER A C 1
ATOM 465 O O . SER A 1 57 ? -15.445 2.936 24.891 1 96.81 57 SER A O 1
ATOM 467 N N . THR A 1 58 ? -14.047 1.738 23.656 1 95.06 58 THR A N 1
ATOM 468 C CA . THR A 1 58 ? -15.062 1.355 22.672 1 95.06 58 THR A CA 1
ATOM 469 C C . THR A 1 58 ? -16.141 0.499 23.328 1 95.06 58 THR A C 1
ATOM 471 O O . THR A 1 58 ? -17.344 0.731 23.125 1 95.06 58 THR A O 1
ATOM 474 N N . ARG A 1 59 ? -15.766 -0.486 24.156 1 94.31 59 ARG A N 1
ATOM 475 C CA . ARG A 1 59 ? -16.703 -1.361 24.844 1 94.31 59 ARG A CA 1
ATOM 476 C C . ARG A 1 59 ? -17.594 -0.568 25.797 1 94.31 59 ARG A C 1
ATOM 478 O O . ARG A 1 59 ? -18.797 -0.765 25.844 1 94.31 59 ARG A O 1
ATOM 485 N N . LYS A 1 60 ? -16.938 0.275 26.516 1 95.5 60 LYS A N 1
ATOM 486 C CA . LYS A 1 60 ? -17.672 1.099 27.469 1 95.5 60 LYS A CA 1
ATOM 487 C C . LYS A 1 60 ? -18.703 1.971 26.75 1 95.5 60 LYS A C 1
ATOM 489 O O . LYS A 1 60 ? -19.812 2.168 27.25 1 95.5 60 LYS A O 1
ATOM 494 N N . THR A 1 61 ? -18.344 2.527 25.641 1 95.56 61 THR A N 1
ATOM 495 C CA . THR A 1 61 ? -19.25 3.369 24.859 1 95.56 61 THR A CA 1
ATOM 496 C C . THR A 1 61 ? -20.469 2.576 24.391 1 95.56 61 THR A C 1
ATOM 498 O O . THR A 1 61 ? -21.594 3.055 24.5 1 95.56 61 THR A O 1
ATOM 501 N N . TYR A 1 62 ? -20.234 1.385 23.875 1 92.94 62 TYR A N 1
ATOM 502 C CA . TYR A 1 62 ? -21.312 0.552 23.359 1 92.94 62 TYR A CA 1
ATOM 503 C C . TYR A 1 62 ? -22.203 0.04 24.484 1 92.94 62 TYR A C 1
ATOM 505 O O . TYR A 1 62 ? -23.422 0.053 24.375 1 92.94 62 TYR A O 1
ATOM 513 N N . GLU A 1 63 ? -21.578 -0.4 25.547 1 92.62 63 GLU A N 1
ATOM 514 C CA . GLU A 1 63 ? -22.328 -0.937 26.688 1 92.62 63 GLU A CA 1
ATOM 515 C C . GLU A 1 63 ? -23.234 0.127 27.312 1 92.62 63 GLU A C 1
ATOM 517 O O . GLU A 1 63 ? -24.359 -0.158 27.688 1 92.62 63 GLU A O 1
ATOM 522 N N . GLY A 1 64 ? -22.734 1.294 27.391 1 92.69 64 GLY A N 1
ATOM 523 C CA . GLY A 1 64 ? -23.484 2.375 28 1 92.69 64 GLY A CA 1
ATOM 524 C C . GLY A 1 64 ? -24.359 3.121 27.016 1 92.69 64 GLY A C 1
ATOM 525 O O . GLY A 1 64 ? -25.141 3.996 27.391 1 92.69 64 GLY A O 1
ATOM 526 N N . LYS A 1 65 ? -24.281 2.771 25.734 1 92.06 65 LYS A N 1
ATOM 527 C CA . LYS A 1 65 ? -24.984 3.477 24.656 1 92.06 65 LYS A CA 1
ATOM 528 C C . LYS A 1 65 ? -24.797 4.984 24.781 1 92.06 65 LYS A C 1
ATOM 530 O O . LYS A 1 65 ? -25.75 5.75 24.734 1 92.06 65 LYS A O 1
ATOM 535 N N . HIS A 1 66 ? -23.625 5.312 25.062 1 94.69 66 HIS A N 1
ATOM 536 C CA . HIS A 1 66 ? -23.297 6.715 25.281 1 94.69 66 HIS A CA 1
ATOM 537 C C . HIS A 1 66 ? -23.375 7.5 23.969 1 94.69 66 HIS A C 1
ATOM 539 O O . HIS A 1 66 ? -23.047 6.969 22.906 1 94.69 66 HIS A O 1
ATOM 545 N N . LYS A 1 67 ? -23.812 8.797 24.047 1 96.81 67 LYS A N 1
ATOM 546 C CA . LYS A 1 67 ? -23.797 9.695 22.891 1 96.81 67 LYS A CA 1
ATOM 547 C C . LYS A 1 67 ? -22.375 9.883 22.375 1 96.81 67 LYS A C 1
ATOM 549 O O . LYS A 1 67 ? -21.422 10.016 23.156 1 96.81 67 LYS A O 1
ATOM 554 N N . ARG A 1 68 ? -22.219 9.82 21.109 1 97.56 68 ARG A N 1
ATOM 555 C CA . ARG A 1 68 ? -20.906 9.961 20.484 1 97.56 68 ARG A CA 1
ATOM 556 C C . ARG A 1 68 ? -20.828 11.25 19.672 1 97.56 68 ARG A C 1
ATOM 558 O O . ARG A 1 68 ? -21.797 11.648 19.031 1 97.56 68 ARG A O 1
ATOM 565 N N . VAL A 1 69 ? -19.656 11.867 19.734 1 98.69 69 VAL A N 1
ATOM 566 C CA . VAL A 1 69 ? -19.375 13.047 18.922 1 98.69 69 VAL A CA 1
ATOM 567 C C . VAL A 1 69 ? -18.656 12.625 17.641 1 98.69 69 VAL A C 1
ATOM 569 O O . VAL A 1 69 ? -17.672 11.883 17.688 1 98.69 69 VAL A O 1
ATOM 572 N N . TYR A 1 70 ? -19.188 13.023 16.547 1 98.81 70 TYR A N 1
ATOM 573 C CA . TYR A 1 70 ? -18.562 12.82 15.25 1 98.81 70 TYR A CA 1
ATOM 574 C C . TYR A 1 70 ? -18.031 14.133 14.68 1 98.81 70 TYR A C 1
ATOM 576 O O . TYR A 1 70 ? -18.812 14.969 14.219 1 98.81 70 TYR A O 1
ATOM 584 N N . TYR A 1 71 ? -16.719 14.273 14.773 1 98.75 71 TYR A N 1
ATOM 585 C CA . TYR A 1 71 ? -16.047 15.5 14.367 1 98.75 71 TYR A CA 1
ATOM 586 C C . TYR A 1 71 ? -15.586 15.414 12.922 1 98.75 71 TYR A C 1
ATOM 588 O O . TYR A 1 71 ? -14.609 14.727 12.609 1 98.75 71 TYR A O 1
ATOM 596 N N . LEU A 1 72 ? -16.234 16.141 11.953 1 98.56 72 LEU A N 1
ATOM 597 C CA . LEU A 1 72 ? -15.906 16.109 10.531 1 98.56 72 LEU A CA 1
ATOM 598 C C . LEU A 1 72 ? -14.984 17.266 10.156 1 98.56 72 LEU A C 1
ATOM 600 O O . LEU A 1 72 ? -15.359 18.438 10.297 1 98.56 72 LEU A O 1
ATOM 604 N N . SER A 1 73 ? -13.812 16.922 9.703 1 97.5 73 SER A N 1
ATOM 605 C CA . SER A 1 73 ? -12.82 17.922 9.305 1 97.5 73 SER A CA 1
ATOM 606 C C . SER A 1 73 ? -12 17.438 8.117 1 97.5 73 SER A C 1
ATOM 608 O O . SER A 1 73 ? -11.648 16.266 8.023 1 97.5 73 SER A O 1
ATOM 610 N N . MET A 1 74 ? -11.672 18.375 7.23 1 94.81 74 MET A N 1
ATOM 611 C CA . MET A 1 74 ? -10.828 18.047 6.082 1 94.81 74 MET A CA 1
ATOM 612 C C . MET A 1 74 ? -9.367 17.922 6.5 1 94.81 74 MET A C 1
ATOM 614 O O . MET A 1 74 ? -8.555 17.359 5.766 1 94.81 74 MET A O 1
ATOM 618 N N . GLU A 1 75 ? -9.148 18.438 7.762 1 95.19 75 GLU A N 1
ATOM 619 C CA . GLU A 1 75 ? -7.742 18.484 8.156 1 95.19 75 GLU A CA 1
ATOM 620 C C . GLU A 1 75 ? -7.547 17.969 9.57 1 95.19 75 GLU A C 1
ATOM 622 O O . GLU A 1 75 ? -8.375 18.219 10.453 1 95.19 75 GLU A O 1
ATOM 627 N N . PHE A 1 76 ? -6.445 17.219 9.766 1 97.31 76 PHE A N 1
ATOM 628 C CA . PHE A 1 76 ? -5.941 16.828 11.078 1 97.31 76 PHE A CA 1
ATOM 629 C C . PHE A 1 76 ? -4.418 16.844 11.109 1 97.31 76 PHE A C 1
ATOM 631 O O . PHE A 1 76 ? -3.766 15.883 10.711 1 97.31 76 PHE A O 1
ATOM 638 N N . LEU A 1 77 ? -3.844 17.938 11.594 1 96.25 77 LEU A N 1
ATOM 639 C CA . LEU A 1 77 ? -2.391 17.969 11.727 1 96.25 77 LEU A CA 1
ATOM 640 C C . LEU A 1 77 ? -1.944 17.359 13.047 1 96.25 77 LEU A C 1
ATOM 642 O O . LEU A 1 77 ? -1.587 18.094 13.977 1 96.25 77 LEU A O 1
ATOM 646 N N . ILE A 1 78 ? -1.813 16.094 13.086 1 96.31 78 ILE A N 1
ATOM 647 C CA . ILE A 1 78 ? -1.66 15.359 14.344 1 96.31 78 ILE A CA 1
ATOM 648 C C . ILE A 1 78 ? -0.189 15.344 14.75 1 96.31 78 ILE A C 1
ATOM 650 O O . ILE A 1 78 ? 0.141 15.008 15.891 1 96.31 78 ILE A O 1
ATOM 654 N N . GLY A 1 79 ? 0.726 15.742 13.828 1 94.81 79 GLY A N 1
ATOM 655 C CA . GLY A 1 79 ? 2.141 15.68 14.156 1 94.81 79 GLY A CA 1
ATOM 656 C C . GLY A 1 79 ? 2.652 14.258 14.328 1 94.81 79 GLY A C 1
ATOM 657 O O . GLY A 1 79 ? 2.029 13.312 13.859 1 94.81 79 GLY A O 1
ATOM 658 N N . ARG A 1 80 ? 3.842 14.125 14.938 1 96.25 80 ARG A N 1
ATOM 659 C CA . ARG A 1 80 ? 4.426 12.812 15.203 1 96.25 80 ARG A CA 1
ATOM 660 C C . ARG A 1 80 ? 3.701 12.109 16.344 1 96.25 80 ARG A C 1
ATOM 662 O O . ARG A 1 80 ? 3.5 12.695 17.406 1 96.25 80 ARG A O 1
ATOM 669 N N . LEU A 1 81 ? 3.307 10.984 16.125 1 97.56 81 LEU A N 1
ATOM 670 C CA . LEU A 1 81 ? 2.486 10.266 17.094 1 97.56 81 LEU A CA 1
ATOM 671 C C . LEU A 1 81 ? 3.357 9.586 18.156 1 97.56 81 LEU A C 1
ATOM 673 O O . LEU A 1 81 ? 2.902 9.328 19.266 1 97.56 81 LEU A O 1
ATOM 677 N N . ILE A 1 82 ? 4.672 9.266 17.844 1 97.75 82 ILE A N 1
ATOM 678 C CA . ILE A 1 82 ? 5.555 8.703 18.859 1 97.75 82 ILE A CA 1
ATOM 679 C C . ILE A 1 82 ? 5.586 9.617 20.078 1 97.75 82 ILE A C 1
ATOM 681 O O . ILE A 1 82 ? 5.438 9.156 21.219 1 97.75 82 ILE A O 1
ATOM 685 N N . GLU A 1 83 ? 5.727 10.93 19.812 1 95.62 83 GLU A N 1
ATOM 686 C CA . GLU A 1 83 ? 5.789 11.906 20.906 1 95.62 83 GLU A CA 1
ATOM 687 C C . GLU A 1 83 ? 4.457 12 21.641 1 95.62 83 GLU A C 1
ATOM 689 O O . GLU A 1 83 ? 4.418 11.969 22.875 1 95.62 83 GLU A O 1
ATOM 694 N N . ASP A 1 84 ? 3.449 12.102 20.891 1 96.12 84 ASP A N 1
ATOM 695 C CA . ASP A 1 84 ? 2.111 12.266 21.453 1 96.12 84 ASP A CA 1
ATOM 696 C C . ASP A 1 84 ? 1.735 11.07 22.328 1 96.12 84 ASP A C 1
ATOM 698 O O . ASP A 1 84 ? 1.284 11.242 23.469 1 96.12 84 ASP A O 1
ATOM 702 N N . VAL A 1 85 ? 1.947 9.883 21.844 1 97.56 85 VAL A N 1
ATOM 703 C CA . VAL A 1 85 ? 1.547 8.656 22.516 1 97.56 85 VAL A CA 1
ATOM 704 C C . VAL A 1 85 ? 2.436 8.43 23.734 1 97.56 85 VAL A C 1
ATOM 706 O O . VAL A 1 85 ? 1.949 8.039 24.797 1 97.56 85 VAL A O 1
ATOM 709 N N . THR A 1 86 ? 3.738 8.672 23.609 1 97.12 86 THR A N 1
ATOM 710 C CA . THR A 1 86 ? 4.664 8.484 24.719 1 97.12 86 THR A CA 1
ATOM 711 C C . THR A 1 86 ? 4.297 9.391 25.891 1 97.12 86 THR A C 1
ATOM 713 O O . THR A 1 86 ? 4.336 8.961 27.047 1 97.12 86 THR A O 1
ATOM 716 N N . ILE A 1 87 ? 3.898 10.602 25.562 1 95.94 87 ILE A N 1
ATOM 717 C CA . ILE A 1 87 ? 3.553 11.578 26.578 1 95.94 87 ILE A CA 1
ATOM 718 C C . ILE A 1 87 ? 2.207 11.227 27.219 1 95.94 87 ILE A C 1
ATOM 720 O O . ILE A 1 87 ? 2.074 11.195 28.438 1 95.94 87 ILE A O 1
ATOM 724 N N . ASN A 1 88 ? 1.249 10.914 26.422 1 97 88 ASN A N 1
ATOM 725 C CA . ASN A 1 88 ? -0.104 10.664 26.906 1 97 88 ASN A CA 1
ATOM 726 C C . ASN A 1 88 ? -0.187 9.352 27.688 1 97 88 ASN A C 1
ATOM 728 O O . ASN A 1 88 ? -1.021 9.203 28.578 1 97 88 ASN A O 1
ATOM 732 N N . LEU A 1 89 ? 0.756 8.438 27.375 1 96.38 89 LEU A N 1
ATOM 733 C CA . LEU A 1 89 ? 0.815 7.191 28.141 1 96.38 89 LEU A CA 1
ATOM 734 C C . LEU A 1 89 ? 1.715 7.344 29.359 1 96.38 89 LEU A C 1
ATOM 736 O O . LEU A 1 89 ? 1.757 6.461 30.219 1 96.38 89 LEU A O 1
ATOM 740 N N . ASP A 1 90 ? 2.402 8.445 29.453 1 93.81 90 ASP A N 1
ATOM 741 C CA . ASP A 1 90 ? 3.352 8.727 30.531 1 93.81 90 ASP A CA 1
ATOM 742 C C . ASP A 1 90 ? 4.465 7.68 30.562 1 93.81 90 ASP A C 1
ATOM 744 O O . ASP A 1 90 ? 4.746 7.098 31.609 1 93.81 90 ASP A O 1
ATOM 748 N N . VAL A 1 91 ? 5.082 7.438 29.344 1 96.19 91 VAL A N 1
ATOM 749 C CA . VAL A 1 91 ? 6.129 6.422 29.281 1 96.19 91 VAL A CA 1
ATOM 750 C C . VAL A 1 91 ? 7.367 6.996 28.609 1 96.19 91 VAL A C 1
ATOM 752 O O . VAL A 1 91 ? 8.18 6.254 28.062 1 96.19 91 VAL A O 1
ATOM 755 N N . GLU A 1 92 ? 7.488 8.266 28.547 1 95.12 92 GLU A N 1
ATOM 756 C CA . GLU A 1 92 ? 8.602 8.914 27.859 1 95.12 92 GLU A CA 1
ATOM 757 C C . GLU A 1 92 ? 9.945 8.445 28.438 1 95.12 92 GLU A C 1
ATOM 759 O O . GLU A 1 92 ? 10.828 8.031 27.688 1 95.12 92 GLU A O 1
ATOM 764 N N . GLU A 1 93 ? 10.102 8.492 29.75 1 95.31 93 GLU A N 1
ATOM 765 C CA . GLU A 1 93 ? 11.352 8.086 30.391 1 95.31 93 GLU A CA 1
ATOM 766 C C . GLU A 1 93 ? 11.68 6.625 30.094 1 95.31 93 GLU A C 1
ATOM 768 O O . GLU A 1 93 ? 12.828 6.281 29.828 1 95.31 93 GLU A O 1
ATOM 773 N N . ALA A 1 94 ? 10.641 5.84 30.203 1 97.06 94 ALA A N 1
ATOM 774 C CA . ALA A 1 94 ? 10.82 4.418 29.922 1 97.06 94 ALA A CA 1
ATOM 775 C C . ALA A 1 94 ? 11.273 4.203 28.469 1 97.06 94 ALA A C 1
ATOM 777 O O . ALA A 1 94 ? 12.109 3.346 28.203 1 97.06 94 ALA A O 1
ATOM 778 N N . ALA A 1 95 ? 10.695 4.934 27.531 1 97.94 95 ALA A N 1
ATOM 779 C CA . ALA A 1 95 ? 11.031 4.801 26.125 1 97.94 95 ALA A CA 1
ATOM 780 C C . ALA A 1 95 ? 12.469 5.25 25.859 1 97.94 95 ALA A C 1
ATOM 782 O O . ALA A 1 95 ? 13.203 4.602 25.109 1 97.94 95 ALA A O 1
ATOM 783 N N . VAL A 1 96 ? 12.867 6.363 26.469 1 97.69 96 VAL A N 1
ATOM 784 C CA . VAL A 1 96 ? 14.219 6.879 26.312 1 97.69 96 VAL A CA 1
ATOM 785 C C . VAL A 1 96 ? 15.227 5.844 26.828 1 97.69 96 VAL A C 1
ATOM 787 O O . VAL A 1 96 ? 16.203 5.543 26.156 1 97.69 96 VAL A O 1
ATOM 790 N N . GLN A 1 97 ? 14.914 5.309 27.984 1 98.06 97 GLN A N 1
ATOM 791 C CA . GLN A 1 97 ? 15.812 4.324 28.578 1 98.06 97 GLN A CA 1
ATOM 792 C C . GLN A 1 97 ? 15.844 3.041 27.75 1 98.06 97 GLN A C 1
ATOM 794 O O . GLN A 1 97 ? 16.906 2.453 27.547 1 98.06 97 GLN A O 1
ATOM 799 N N . ALA A 1 98 ? 14.68 2.609 27.328 1 98.25 98 ALA A N 1
ATOM 800 C CA . ALA A 1 98 ? 14.609 1.399 26.516 1 98.25 98 ALA A CA 1
ATOM 801 C C . ALA A 1 98 ? 15.453 1.536 25.25 1 98.25 98 ALA A C 1
ATOM 803 O O . ALA A 1 98 ? 16.188 0.617 24.891 1 98.25 98 ALA A O 1
ATOM 804 N N . MET A 1 99 ? 15.32 2.639 24.547 1 98.31 99 MET A N 1
ATOM 805 C CA . MET A 1 99 ? 16.094 2.877 23.328 1 98.31 99 MET A CA 1
ATOM 806 C C . MET A 1 99 ? 17.578 2.943 23.625 1 98.31 99 MET A C 1
ATOM 808 O O . MET A 1 99 ? 18.391 2.418 22.859 1 98.31 99 MET A O 1
ATOM 812 N N . ALA A 1 100 ? 17.906 3.578 24.734 1 98.12 100 ALA A N 1
ATOM 813 C CA . ALA A 1 100 ? 19.297 3.65 25.141 1 98.12 100 ALA A CA 1
ATOM 814 C C . ALA A 1 100 ? 19.875 2.258 25.391 1 98.12 100 ALA A C 1
ATOM 816 O O . ALA A 1 100 ? 21 1.965 25 1 98.12 100 ALA A O 1
ATOM 817 N N . ASP A 1 101 ? 19.125 1.484 26.047 1 97.75 101 ASP A N 1
ATOM 818 C CA . ASP A 1 101 ? 19.531 0.114 26.328 1 97.75 101 ASP A CA 1
ATOM 819 C C . ASP A 1 101 ? 19.766 -0.666 25.047 1 97.75 101 ASP A C 1
ATOM 821 O O . ASP A 1 101 ? 20.562 -1.61 25.016 1 97.75 101 ASP A O 1
ATOM 825 N N . LEU A 1 102 ? 19.109 -0.333 24.047 1 97.88 102 LEU A N 1
ATOM 826 C CA . LEU A 1 102 ? 19.25 -0.987 22.75 1 97.88 102 LEU A CA 1
ATOM 827 C C . LEU A 1 102 ? 20.312 -0.295 21.906 1 97.88 102 LEU A C 1
ATOM 829 O O . LEU A 1 102 ? 20.453 -0.596 20.719 1 97.88 102 LEU A O 1
ATOM 833 N N . GLY A 1 103 ? 20.938 0.672 22.469 1 97.44 103 GLY A N 1
ATOM 834 C CA . GLY A 1 103 ? 22.031 1.362 21.797 1 97.44 103 GLY A CA 1
ATOM 835 C C . GLY A 1 103 ? 21.547 2.432 20.828 1 97.44 103 GLY A C 1
ATOM 836 O O . GLY A 1 103 ? 22.281 2.812 19.906 1 97.44 103 GLY A O 1
ATOM 837 N N . GLN A 1 104 ? 20.344 2.879 20.969 1 97.88 104 GLN A N 1
ATOM 838 C CA . GLN A 1 104 ? 19.766 3.865 20.062 1 97.88 104 GLN A CA 1
ATOM 839 C C . GLN A 1 104 ? 19.469 5.176 20.781 1 97.88 104 GLN A C 1
ATOM 841 O O . GLN A 1 104 ? 19.281 5.188 22 1 97.88 104 GLN A O 1
ATOM 846 N N . ASP A 1 105 ? 19.5 6.246 20.078 1 97.69 105 ASP A N 1
ATOM 847 C CA . ASP A 1 105 ? 19.094 7.562 20.562 1 97.69 105 ASP A CA 1
ATOM 848 C C . ASP A 1 105 ? 17.609 7.812 20.312 1 97.69 105 ASP A C 1
ATOM 850 O O . ASP A 1 105 ? 17.203 8.031 19.172 1 97.69 105 ASP A O 1
ATOM 854 N N . TYR A 1 106 ? 16.875 7.844 21.422 1 97.19 106 TYR A N 1
ATOM 855 C CA . TYR A 1 106 ? 15.422 8.016 21.344 1 97.19 106 TYR A CA 1
ATOM 856 C C . TYR A 1 106 ? 15.062 9.234 20.5 1 97.19 106 TYR A C 1
ATOM 858 O O . TYR A 1 106 ? 14.172 9.164 19.656 1 97.19 106 TYR A O 1
ATOM 866 N N . TYR A 1 107 ? 15.68 10.312 20.641 1 95.38 107 TYR A N 1
ATOM 867 C CA . TYR A 1 107 ? 15.328 11.57 19.984 1 95.38 107 TYR A CA 1
ATOM 868 C C . TYR A 1 107 ? 15.633 11.508 18.5 1 95.38 107 TYR A C 1
ATOM 870 O O . TYR A 1 107 ? 14.883 12.055 17.688 1 95.38 107 TYR A O 1
ATOM 878 N N . LYS A 1 108 ? 16.703 10.844 18.141 1 95.44 108 LYS A N 1
ATOM 879 C CA . LYS A 1 108 ? 17.016 10.648 16.734 1 95.44 108 LYS A CA 1
ATOM 880 C C . LYS A 1 108 ? 15.938 9.789 16.062 1 95.44 108 LYS A C 1
ATOM 882 O O . LYS A 1 108 ? 15.578 10.031 14.906 1 95.44 108 LYS A O 1
ATOM 887 N N . VAL A 1 109 ? 15.461 8.797 16.797 1 97.12 109 VAL A N 1
ATOM 888 C CA . VAL A 1 109 ? 14.438 7.891 16.281 1 97.12 109 VAL A CA 1
ATOM 889 C C . VAL A 1 109 ? 13.125 8.648 16.094 1 97.12 109 VAL A C 1
ATOM 891 O O . VAL A 1 109 ? 12.453 8.5 15.062 1 97.12 109 VAL A O 1
ATOM 894 N N . VAL A 1 110 ? 12.789 9.508 17.016 1 96.19 110 VAL A N 1
ATOM 895 C CA . VAL A 1 110 ? 11.531 10.25 17 1 96.19 110 VAL A CA 1
ATOM 896 C C . VAL A 1 110 ? 11.523 11.219 15.828 1 96.19 110 VAL A C 1
ATOM 898 O O . VAL A 1 110 ? 10.508 11.367 15.141 1 96.19 110 VAL A O 1
ATOM 901 N N . VAL A 1 111 ? 12.664 11.844 15.594 1 94.19 111 VAL A N 1
ATOM 902 C CA . VAL A 1 111 ? 12.773 12.852 14.555 1 94.19 111 VAL A CA 1
ATOM 903 C C . VAL A 1 111 ? 12.625 12.203 13.18 1 94.19 111 VAL A C 1
ATOM 905 O O . VAL A 1 111 ? 12.242 12.859 12.211 1 94.19 111 VAL A O 1
ATOM 908 N N . ASP A 1 112 ? 12.844 10.906 13.109 1 95.06 112 ASP A N 1
ATOM 909 C CA . ASP A 1 112 ? 12.742 10.188 11.844 1 95.06 112 ASP A CA 1
ATOM 910 C C . ASP A 1 112 ? 11.289 9.984 11.43 1 95.06 112 ASP A C 1
ATOM 912 O O . ASP A 1 112 ? 11 9.695 10.273 1 95.06 112 ASP A O 1
ATOM 916 N N . GLU A 1 113 ? 10.328 10.094 12.336 1 96.19 113 GLU A N 1
ATOM 917 C CA . GLU A 1 113 ? 8.914 9.969 11.992 1 96.19 113 GLU A CA 1
ATOM 918 C C . GLU A 1 113 ? 8.43 11.18 11.195 1 96.19 113 GLU A C 1
ATOM 920 O O . GLU A 1 113 ? 8.547 12.312 11.656 1 96.19 113 GLU A O 1
ATOM 925 N N . PRO A 1 114 ? 7.887 10.977 10.062 1 94.69 114 PRO A N 1
ATOM 926 C CA . PRO A 1 114 ? 7.375 12.117 9.305 1 94.69 114 PRO A CA 1
ATOM 927 C C . PRO A 1 114 ? 6.113 12.719 9.922 1 94.69 114 PRO A C 1
ATOM 929 O O . PRO A 1 114 ? 5.301 11.984 10.5 1 94.69 114 PRO A O 1
ATOM 932 N N . ASP A 1 115 ? 5.984 14.016 9.758 1 94.88 115 ASP A N 1
ATOM 933 C CA . ASP A 1 115 ? 4.699 14.625 10.078 1 94.88 115 ASP A CA 1
ATOM 934 C C . ASP A 1 115 ? 3.609 14.141 9.125 1 94.88 115 ASP A C 1
ATOM 936 O O . ASP A 1 115 ? 3.779 14.188 7.902 1 94.88 115 ASP A O 1
ATOM 940 N N . ALA A 1 116 ? 2.537 13.68 9.695 1 94.25 116 ALA A N 1
ATOM 941 C CA . ALA A 1 116 ? 1.429 13.289 8.82 1 94.25 116 ALA A CA 1
ATOM 942 C C . ALA A 1 116 ? 0.924 14.484 8.016 1 94.25 116 ALA A C 1
ATOM 944 O O . ALA A 1 116 ? 0.663 15.555 8.578 1 94.25 116 ALA A O 1
ATOM 945 N N . ALA A 1 117 ? 0.828 14.375 6.73 1 93.75 117 ALA A N 1
ATOM 946 C CA . ALA A 1 117 ? 0.408 15.461 5.852 1 93.75 117 ALA A CA 1
ATOM 947 C C . ALA A 1 117 ? -1.107 15.469 5.672 1 93.75 117 ALA A C 1
ATOM 949 O O . ALA A 1 117 ? -1.609 15.281 4.562 1 93.75 117 ALA A O 1
ATOM 950 N N . LEU A 1 118 ? -1.822 15.75 6.758 1 95.38 118 LEU A N 1
ATOM 951 C CA . LEU A 1 118 ? -3.279 15.656 6.777 1 95.38 118 LEU A CA 1
ATOM 952 C C . LEU A 1 118 ? -3.902 17.031 6.988 1 95.38 118 LEU A C 1
ATOM 954 O O . LEU A 1 118 ? -5.055 17.141 7.414 1 95.38 118 LEU A O 1
ATOM 958 N N . GLY A 1 119 ? -3.055 18.094 6.797 1 91.69 119 GLY A N 1
ATOM 959 C CA . GLY A 1 119 ? -3.557 19.438 6.988 1 91.69 119 GLY A CA 1
ATOM 960 C C . GLY A 1 119 ? -2.576 20.516 6.543 1 91.69 119 GLY A C 1
ATOM 961 O O . GLY A 1 119 ? -1.494 20.203 6.043 1 91.69 119 GLY A O 1
ATOM 962 N N . ASN A 1 120 ? -2.896 21.766 6.648 1 83.12 120 ASN A N 1
ATOM 963 C CA . ASN A 1 120 ? -2.096 22.859 6.113 1 83.12 120 ASN A CA 1
ATOM 964 C C . ASN A 1 120 ? -1.821 23.922 7.176 1 83.12 120 ASN A C 1
ATOM 966 O O . ASN A 1 120 ? -0.9 24.719 7.027 1 83.12 120 ASN A O 1
ATOM 970 N N . GLY A 1 121 ? -2.719 23.906 8.281 1 82.56 121 GLY A N 1
ATOM 971 C CA . GLY A 1 121 ? -2.531 25.062 9.156 1 82.56 121 GLY A CA 1
ATOM 972 C C . GLY A 1 121 ? -3.229 24.906 10.492 1 82.56 121 GLY A C 1
ATOM 973 O O . GLY A 1 121 ? -3.25 23.828 11.07 1 82.56 121 GLY A O 1
ATOM 974 N N . GLY A 1 122 ? -3.6 26.141 10.898 1 86.56 122 GLY A N 1
ATOM 975 C CA . GLY A 1 122 ? -4.145 26.234 12.242 1 86.56 122 GLY A CA 1
ATOM 976 C C . GLY A 1 122 ? -5.41 25.422 12.43 1 86.56 122 GLY A C 1
ATOM 977 O O . GLY A 1 122 ? -5.625 24.828 13.492 1 86.56 122 GLY A O 1
ATOM 978 N N . LEU A 1 123 ? -6.211 25.359 11.375 1 88.44 123 LEU A N 1
ATOM 979 C CA . LEU A 1 123 ? -7.453 24.594 11.469 1 88.44 123 LEU A CA 1
ATOM 980 C C . LEU A 1 123 ? -7.172 23.109 11.688 1 88.44 123 LEU A C 1
ATOM 982 O O . LEU A 1 123 ? -7.836 22.469 12.5 1 88.44 123 LEU A O 1
ATOM 986 N N . GLY A 1 124 ? -6.18 22.656 10.945 1 93.88 124 GLY A N 1
ATOM 987 C CA . GLY A 1 124 ? -5.805 21.266 11.109 1 93.88 124 GLY A CA 1
ATOM 988 C C . GLY A 1 124 ? -5.199 20.969 12.469 1 93.88 124 GLY A C 1
ATOM 989 O O . GLY A 1 124 ? -5.422 19.891 13.039 1 93.88 124 GLY A O 1
ATOM 990 N N . ARG A 1 125 ? -4.395 21.891 12.891 1 95.38 125 ARG A N 1
ATOM 991 C CA . ARG A 1 125 ? -3.789 21.688 14.203 1 95.38 125 ARG A CA 1
ATOM 992 C C . ARG A 1 125 ? -4.84 21.75 15.305 1 95.38 125 ARG A C 1
ATOM 994 O O . ARG A 1 125 ? -4.777 21 16.281 1 95.38 125 ARG A O 1
ATOM 1001 N N . LEU A 1 126 ? -5.785 22.703 15.172 1 96.75 126 LEU A N 1
ATOM 1002 C CA . LEU A 1 126 ? -6.887 22.781 16.125 1 96.75 126 LEU A CA 1
ATOM 1003 C C . LEU A 1 126 ? -7.656 21.469 16.188 1 96.75 126 LEU A C 1
ATOM 1005 O O . LEU A 1 126 ? -7.938 20.953 17.281 1 96.75 126 LEU A O 1
ATOM 1009 N N . ALA A 1 127 ? -7.984 20.953 15.008 1 97.62 127 ALA A N 1
ATOM 1010 C CA . ALA A 1 127 ? -8.719 19.688 14.945 1 97.62 127 ALA A CA 1
ATOM 1011 C C . ALA A 1 127 ? -7.953 18.578 15.641 1 97.62 127 ALA A C 1
ATOM 1013 O O . ALA A 1 127 ? -8.547 17.719 16.312 1 97.62 127 ALA A O 1
ATOM 1014 N N . ALA A 1 128 ? -6.645 18.562 15.477 1 97.62 128 ALA A N 1
ATOM 1015 C CA . ALA A 1 128 ? -5.809 17.562 16.141 1 97.62 128 ALA A CA 1
ATOM 1016 C C . ALA A 1 128 ? -5.852 17.734 17.656 1 97.62 128 ALA A C 1
ATOM 1018 O O . ALA A 1 128 ? -5.934 16.75 18.406 1 97.62 128 ALA A O 1
ATOM 1019 N N . CYS A 1 129 ? -5.746 18.969 18.125 1 98 129 CYS A N 1
ATOM 1020 C CA . CYS A 1 129 ? -5.844 19.25 19.547 1 98 129 CYS A CA 1
ATOM 1021 C C . CYS A 1 129 ? -7.188 18.781 20.109 1 98 129 CYS A C 1
ATOM 1023 O O . CYS A 1 129 ? -7.262 18.25 21.219 1 98 129 CYS A O 1
ATOM 1025 N N . PHE A 1 130 ? -8.234 19.016 19.344 1 98.25 130 PHE A N 1
ATOM 1026 C CA . PHE A 1 130 ? -9.578 18.641 19.781 1 98.25 130 PHE A CA 1
ATOM 1027 C C . PHE A 1 130 ? -9.695 17.125 19.922 1 98.25 130 PHE A C 1
ATOM 1029 O O . PHE A 1 130 ? -10.305 16.641 20.875 1 98.25 130 PHE A O 1
ATOM 1036 N N . MET A 1 131 ? -9.086 16.375 19.016 1 98.31 131 MET A N 1
ATOM 1037 C CA . MET A 1 131 ? -9.109 14.914 19.109 1 98.31 131 MET A CA 1
ATOM 1038 C C . MET A 1 131 ? -8.398 14.445 20.375 1 98.31 131 MET A C 1
ATOM 1040 O O . MET A 1 131 ? -8.867 13.516 21.047 1 98.31 131 MET A O 1
ATOM 1044 N N . ASP A 1 132 ? -7.273 15.055 20.656 1 97.81 132 ASP A N 1
ATOM 1045 C CA . ASP A 1 132 ? -6.543 14.734 21.891 1 97.81 132 ASP A CA 1
ATOM 1046 C C . ASP A 1 132 ? -7.387 15.031 23.125 1 97.81 132 ASP A C 1
ATOM 1048 O O . ASP A 1 132 ? -7.484 14.195 24.031 1 97.81 132 ASP A O 1
ATOM 1052 N N . SER A 1 133 ? -8.031 16.188 23.172 1 98.19 133 SER A N 1
ATOM 1053 C CA . SER A 1 133 ? -8.812 16.609 24.328 1 98.19 133 SER A CA 1
ATOM 1054 C C . SER A 1 133 ? -10.062 15.75 24.5 1 98.19 133 SER A C 1
ATOM 1056 O O . SER A 1 133 ? -10.469 15.453 25.625 1 98.19 133 SER A O 1
ATOM 1058 N N . LEU A 1 134 ? -10.719 15.406 23.375 1 98.56 134 LEU A N 1
ATOM 1059 C CA . LEU A 1 134 ? -11.852 14.492 23.438 1 98.56 134 LEU A CA 1
ATOM 1060 C C . LEU A 1 134 ? -11.461 13.188 24.125 1 98.56 134 LEU A C 1
ATOM 1062 O O . LEU A 1 134 ? -12.211 12.664 24.953 1 98.56 134 LEU A O 1
ATOM 1066 N N . ALA A 1 135 ? -10.312 12.664 23.75 1 98.19 135 ALA A N 1
ATOM 1067 C CA . ALA A 1 135 ? -9.812 11.438 24.375 1 98.19 135 ALA A CA 1
ATOM 1068 C C . ALA A 1 135 ? -9.445 11.68 25.844 1 98.19 135 ALA A C 1
ATOM 1070 O O . ALA A 1 135 ? -9.789 10.883 26.719 1 98.19 135 ALA A O 1
ATOM 1071 N N . THR A 1 136 ? -8.742 12.773 26.109 1 97.75 136 THR A N 1
ATOM 1072 C CA . THR A 1 136 ? -8.289 13.094 27.453 1 97.75 136 THR A CA 1
ATOM 1073 C C . THR A 1 136 ? -9.477 13.234 28.406 1 97.75 136 THR A C 1
ATOM 1075 O O . THR A 1 136 ? -9.406 12.82 29.562 1 97.75 136 THR A O 1
ATOM 1078 N N . LEU A 1 137 ? -10.594 13.75 27.906 1 97.81 137 LEU A N 1
ATOM 1079 C CA . LEU A 1 137 ? -11.773 14 28.719 1 97.81 137 LEU A CA 1
ATOM 1080 C C . LEU A 1 137 ? -12.703 12.789 28.703 1 97.81 137 LEU A C 1
ATOM 1082 O O . LEU A 1 137 ? -13.781 12.82 29.312 1 97.81 137 LEU A O 1
ATOM 1086 N N . ALA A 1 138 ? -12.328 11.766 28.016 1 97.94 138 ALA A N 1
ATOM 1087 C CA . ALA A 1 138 ? -13.094 10.523 27.922 1 97.94 138 ALA A CA 1
ATOM 1088 C C . ALA A 1 138 ? -14.484 10.773 27.359 1 97.94 138 ALA A C 1
ATOM 1090 O O . ALA A 1 138 ? -15.484 10.305 27.906 1 97.94 138 ALA A O 1
ATOM 1091 N N . ILE A 1 139 ? -14.609 11.562 26.375 1 98.38 139 ILE A N 1
ATOM 1092 C CA . ILE A 1 139 ? -15.828 11.773 25.609 1 98.38 139 ILE A CA 1
ATOM 1093 C C . ILE A 1 139 ? -15.797 10.914 24.344 1 98.38 139 ILE A C 1
ATOM 1095 O O . ILE A 1 139 ? -14.922 11.086 23.5 1 98.38 139 ILE A O 1
ATOM 1099 N N . PRO A 1 140 ? -16.672 9.969 24.219 1 98.25 140 PRO A N 1
ATOM 1100 C CA . PRO A 1 140 ? -16.672 9.102 23.031 1 98.25 140 PRO A CA 1
ATOM 1101 C C . PRO A 1 140 ? -16.766 9.891 21.719 1 98.25 140 PRO A C 1
ATOM 1103 O O . PRO A 1 140 ? -17.688 10.703 21.562 1 98.25 140 PRO A O 1
ATOM 1106 N N . ALA A 1 141 ? -15.812 9.641 20.812 1 98.56 141 ALA A N 1
ATOM 1107 C CA . ALA A 1 141 ? -15.812 10.469 19.609 1 98.56 141 ALA A CA 1
ATOM 1108 C C . ALA A 1 141 ? -15.094 9.766 18.469 1 98.56 141 ALA A C 1
ATOM 1110 O O . ALA A 1 141 ? -14.305 8.844 18.688 1 98.56 141 ALA A O 1
ATOM 1111 N N . TYR A 1 142 ? -15.445 10.086 17.25 1 98.5 142 TYR A N 1
ATOM 1112 C CA . TYR A 1 142 ? -14.711 9.805 16.016 1 98.5 142 TYR A CA 1
ATOM 1113 C C . TYR A 1 142 ? -14.305 11.086 15.312 1 98.5 142 TYR A C 1
ATOM 1115 O O . TYR A 1 142 ? -15.102 12.031 15.227 1 98.5 142 TYR A O 1
ATOM 1123 N N . GLY A 1 143 ? -13.055 11.195 14.977 1 98.69 143 GLY A N 1
ATOM 1124 C CA . GLY A 1 143 ? -12.664 12.148 13.953 1 98.69 143 GLY A CA 1
ATOM 1125 C C . GLY A 1 143 ? -12.711 11.57 12.547 1 98.69 143 GLY A C 1
ATOM 1126 O O . GLY A 1 143 ? -12.281 10.438 12.328 1 98.69 143 GLY A O 1
ATOM 1127 N N . TYR A 1 144 ? -13.344 12.289 11.594 1 98.62 144 TYR A N 1
ATOM 1128 C CA . TYR A 1 144 ? -13.469 11.82 10.219 1 98.62 144 TYR A CA 1
ATOM 1129 C C . TYR A 1 144 ? -12.773 12.773 9.25 1 98.62 144 TYR A C 1
ATOM 1131 O O . TYR A 1 144 ? -12.922 13.992 9.359 1 98.62 144 TYR A O 1
ATOM 1139 N N . GLY A 1 145 ? -11.984 12.25 8.352 1 98 145 GLY A N 1
ATOM 1140 C CA . GLY A 1 145 ? -11.312 13.016 7.316 1 98 145 GLY A CA 1
ATOM 1141 C C . GLY A 1 145 ? -10.867 12.164 6.141 1 98 145 GLY A C 1
ATOM 1142 O O . GLY A 1 145 ? -11.406 11.086 5.906 1 98 145 GLY A O 1
ATOM 1143 N N . ILE A 1 146 ? -10.008 12.695 5.273 1 97.88 146 ILE A N 1
ATOM 1144 C CA . ILE A 1 146 ? -9.492 11.992 4.098 1 97.88 146 ILE A CA 1
ATOM 1145 C C . ILE A 1 146 ? -8.039 11.586 4.336 1 97.88 146 ILE A C 1
ATOM 1147 O O . ILE A 1 146 ? -7.258 12.344 4.91 1 97.88 146 ILE A O 1
ATOM 1151 N N . ARG A 1 147 ? -7.691 10.422 3.955 1 97.56 147 ARG A N 1
ATOM 1152 C CA . ARG A 1 147 ? -6.32 9.93 4.016 1 97.56 147 ARG A CA 1
ATOM 1153 C C . ARG A 1 147 ? -5.504 10.43 2.83 1 97.56 147 ARG A C 1
ATOM 1155 O O . ARG A 1 147 ? -5.129 9.648 1.95 1 97.56 147 ARG A O 1
ATOM 1162 N N . TYR A 1 148 ? -5.062 11.664 2.865 1 96.5 148 TYR A N 1
ATOM 1163 C CA . TYR A 1 148 ? -4.328 12.266 1.758 1 96.5 148 TYR A CA 1
ATOM 1164 C C . TYR A 1 148 ? -2.992 11.57 1.544 1 96.5 148 TYR A C 1
ATOM 1166 O O . TYR A 1 148 ? -2.227 11.375 2.492 1 96.5 148 TYR A O 1
ATOM 1174 N N . GLU A 1 149 ? -2.684 11.32 0.324 1 93.12 149 GLU A N 1
ATOM 1175 C CA . GLU A 1 149 ? -1.417 10.664 0.01 1 93.12 149 GLU A CA 1
ATOM 1176 C C . GLU A 1 149 ? -0.255 11.648 0.069 1 93.12 149 GLU A C 1
ATOM 1178 O O . GLU A 1 149 ? 0.844 11.297 0.503 1 93.12 149 GLU A O 1
ATOM 1183 N N . HIS A 1 150 ? -0.519 12.938 -0.393 1 91.5 150 HIS A N 1
ATOM 1184 C CA . HIS A 1 150 ? 0.583 13.875 -0.552 1 91.5 150 HIS A CA 1
ATOM 1185 C C . HIS A 1 150 ? 0.29 15.195 0.165 1 91.5 150 HIS A C 1
ATOM 1187 O O . HIS A 1 150 ? 1.003 16.188 -0.026 1 91.5 150 HIS A O 1
ATOM 1193 N N . GLY A 1 151 ? -0.781 15.172 0.939 1 90.5 151 GLY A N 1
ATOM 1194 C CA . GLY A 1 151 ? -1.081 16.375 1.697 1 90.5 151 GLY A CA 1
ATOM 1195 C C . GLY A 1 151 ? -1.152 17.625 0.833 1 90.5 151 GLY A C 1
ATOM 1196 O O . GLY A 1 151 ? -1.63 17.562 -0.302 1 90.5 151 GLY A O 1
ATOM 1197 N N . LEU A 1 152 ? -0.772 18.75 1.38 1 90.62 152 LEU A N 1
ATOM 1198 C CA . LEU A 1 152 ? -0.715 20 0.626 1 90.62 152 LEU A CA 1
ATOM 1199 C C . LEU A 1 152 ? 0.543 20.047 -0.234 1 90.62 152 LEU A C 1
ATOM 1201 O O . LEU A 1 152 ? 0.472 19.906 -1.456 1 90.62 152 LEU A O 1
ATOM 1205 N N . PHE A 1 153 ? 1.707 20.328 0.314 1 91.88 153 PHE A N 1
ATOM 1206 C CA . PHE A 1 153 ? 2.988 20.25 -0.38 1 91.88 153 PHE A CA 1
ATOM 1207 C C . PHE A 1 153 ? 4.141 20.469 0.592 1 91.88 153 PHE A C 1
ATOM 1209 O O . PHE A 1 153 ? 3.936 20.891 1.729 1 91.88 153 PHE A O 1
ATOM 1216 N N . GLU A 1 154 ? 5.234 20.125 0.2 1 93.56 154 GLU A N 1
ATOM 1217 C CA . GLU A 1 154 ? 6.484 20.484 0.857 1 93.56 154 GLU A CA 1
ATOM 1218 C C . GLU A 1 154 ? 7.055 21.781 0.274 1 93.56 154 GLU A C 1
ATOM 1220 O O . GLU A 1 154 ? 7.141 21.938 -0.946 1 93.56 154 GLU A O 1
ATOM 1225 N N . GLN A 1 155 ? 7.402 22.656 1.129 1 95.81 155 GLN A N 1
ATOM 1226 C CA . GLN A 1 155 ? 7.906 23.953 0.712 1 95.81 155 GLN A CA 1
ATOM 1227 C C . GLN A 1 155 ? 9.43 23.953 0.614 1 95.81 155 GLN A C 1
ATOM 1229 O O . GLN A 1 155 ? 10.109 23.453 1.505 1 95.81 155 GLN A O 1
ATOM 1234 N N . HIS A 1 156 ? 9.898 24.484 -0.478 1 95.12 156 HIS A N 1
ATOM 1235 C CA . HIS A 1 156 ? 11.32 24.734 -0.691 1 95.12 156 HIS A CA 1
ATOM 1236 C C . HIS A 1 156 ? 11.555 26.156 -1.223 1 95.12 156 HIS A C 1
ATOM 1238 O O . HIS A 1 156 ? 10.609 26.812 -1.673 1 95.12 156 HIS A O 1
ATOM 1244 N N . PHE A 1 157 ? 12.766 26.656 -1.056 1 96.94 157 PHE A N 1
ATOM 1245 C CA . PHE A 1 157 ? 13.117 27.953 -1.598 1 96.94 157 PHE A CA 1
ATOM 1246 C C . PHE A 1 157 ? 14.156 27.828 -2.707 1 96.94 157 PHE A C 1
ATOM 1248 O O . PHE A 1 157 ? 15.188 27.188 -2.523 1 96.94 157 PHE A O 1
ATOM 1255 N N . GLU A 1 158 ? 13.867 28.281 -3.846 1 95.75 158 GLU A N 1
ATOM 1256 C CA . GLU A 1 158 ? 14.805 28.438 -4.953 1 95.75 158 GLU A CA 1
ATOM 1257 C C . GLU A 1 158 ? 15.008 29.906 -5.312 1 95.75 158 GLU A C 1
ATOM 1259 O O . GLU A 1 158 ? 14.102 30.547 -5.852 1 95.75 158 GLU A O 1
ATOM 1264 N N . GLY A 1 159 ? 16.156 30.453 -5.145 1 94.69 159 GLY A N 1
ATOM 1265 C CA . GLY A 1 159 ? 16.375 31.891 -5.332 1 94.69 159 GLY A CA 1
ATOM 1266 C C . GLY A 1 159 ? 15.469 32.75 -4.465 1 94.69 159 GLY A C 1
ATOM 1267 O O . GLY A 1 159 ? 14.969 33.781 -4.918 1 94.69 159 GLY A O 1
ATOM 1268 N N . GLY A 1 160 ? 15.156 32.25 -3.33 1 96.06 160 GLY A N 1
ATOM 1269 C CA . GLY A 1 160 ? 14.312 32.938 -2.389 1 96.06 160 GLY A CA 1
ATOM 1270 C C . GLY A 1 160 ? 12.828 32.75 -2.646 1 96.06 160 GLY A C 1
ATOM 1271 O O . GLY A 1 160 ? 11.992 33.125 -1.823 1 96.06 160 GLY A O 1
ATOM 1272 N N . GLN A 1 161 ? 12.539 32.156 -3.727 1 96.69 161 GLN A N 1
ATOM 1273 C CA . GLN A 1 161 ? 11.148 31.938 -4.102 1 96.69 161 GLN A CA 1
ATOM 1274 C C . GLN A 1 161 ? 10.625 30.609 -3.568 1 96.69 161 GLN A C 1
ATOM 1276 O O . GLN A 1 161 ? 11.336 29.594 -3.607 1 96.69 161 GLN A O 1
ATOM 1281 N N . GLN A 1 162 ? 9.367 30.594 -3.119 1 96.94 162 GLN A N 1
ATOM 1282 C CA . GLN A 1 162 ? 8.742 29.344 -2.688 1 96.94 162 GLN A CA 1
ATOM 1283 C C . GLN A 1 162 ? 8.453 28.438 -3.875 1 96.94 162 GLN A C 1
ATOM 1285 O O . GLN A 1 162 ? 7.871 28.859 -4.871 1 96.94 162 GLN A O 1
ATOM 1290 N N . THR A 1 163 ? 8.938 27.234 -3.734 1 94.62 163 THR A N 1
ATOM 1291 C CA . THR A 1 163 ? 8.57 26.172 -4.652 1 94.62 163 THR A CA 1
ATOM 1292 C C . THR A 1 163 ? 7.91 25.016 -3.896 1 94.62 163 THR A C 1
ATOM 1294 O O . THR A 1 163 ? 8.172 24.812 -2.709 1 94.62 163 THR A O 1
ATOM 1297 N N . GLU A 1 164 ? 6.988 24.281 -4.578 1 92.69 164 GLU A N 1
ATOM 1298 C CA . GLU A 1 164 ? 6.176 23.266 -3.92 1 92.69 164 GLU A CA 1
ATOM 1299 C C . GLU A 1 164 ? 6.418 21.875 -4.531 1 92.69 164 GLU A C 1
ATOM 1301 O O . GLU A 1 164 ? 6.438 21.734 -5.754 1 92.69 164 GLU A O 1
ATOM 1306 N N . THR A 1 165 ? 6.68 20.938 -3.678 1 91.31 165 THR A N 1
ATOM 1307 C CA . THR A 1 165 ? 6.766 19.547 -4.09 1 91.31 165 THR A CA 1
ATOM 1308 C C . THR A 1 165 ? 5.809 18.672 -3.271 1 91.31 165 THR A C 1
ATOM 1310 O O . THR A 1 165 ? 5.348 19.094 -2.205 1 91.31 165 THR A O 1
ATOM 1313 N N . ALA A 1 166 ? 5.465 17.516 -3.771 1 89.56 166 ALA A N 1
ATOM 1314 C CA . ALA A 1 166 ? 4.527 16.625 -3.08 1 89.56 166 ALA A CA 1
ATOM 1315 C C . ALA A 1 166 ? 5.117 16.125 -1.766 1 89.56 166 ALA A C 1
ATOM 1317 O O . ALA A 1 166 ? 6.305 15.805 -1.694 1 89.56 166 ALA A O 1
ATOM 1318 N N . GLU A 1 167 ? 4.273 16.109 -0.718 1 91.75 167 GLU A N 1
ATOM 1319 C CA . GLU A 1 167 ? 4.664 15.492 0.547 1 91.75 167 GLU A CA 1
ATOM 1320 C C . GLU A 1 167 ? 4.801 13.977 0.404 1 91.75 167 GLU A C 1
ATOM 1322 O O . GLU A 1 167 ? 4.016 13.336 -0.297 1 91.75 167 GLU A O 1
ATOM 1327 N N . GLY A 1 168 ? 5.781 13.414 1.071 1 90 168 GLY A N 1
ATOM 1328 C CA . GLY A 1 168 ? 6.008 11.984 0.962 1 90 168 GLY A CA 1
ATOM 1329 C C . GLY A 1 168 ? 5.836 11.25 2.279 1 90 168 GLY A C 1
ATOM 1330 O O . GLY A 1 168 ? 6.578 10.312 2.576 1 90 168 GLY A O 1
ATOM 1331 N N . TRP A 1 169 ? 4.863 11.625 3.143 1 92.5 169 TRP A N 1
ATOM 1332 C CA . TRP A 1 169 ? 4.742 11.039 4.473 1 92.5 169 TRP A CA 1
ATOM 1333 C C . TRP A 1 169 ? 4.285 9.586 4.391 1 92.5 169 TRP A C 1
ATOM 1335 O O . TRP A 1 169 ? 4.574 8.789 5.285 1 92.5 169 TRP A O 1
ATOM 1345 N N . LEU A 1 170 ? 3.576 9.188 3.311 1 92.19 170 LEU A N 1
ATOM 1346 C CA . LEU A 1 170 ? 3.086 7.824 3.139 1 92.19 170 LEU A CA 1
ATOM 1347 C C . LEU A 1 170 ? 3.99 7.035 2.197 1 92.19 170 LEU A C 1
ATOM 1349 O O . LEU A 1 170 ? 3.615 5.957 1.729 1 92.19 170 LEU A O 1
ATOM 1353 N N . ALA A 1 171 ? 5.152 7.598 1.834 1 86.44 171 ALA A N 1
ATOM 1354 C CA . ALA A 1 171 ? 6.117 6.828 1.052 1 86.44 171 ALA A CA 1
ATOM 1355 C C . ALA A 1 171 ? 6.574 5.59 1.812 1 86.44 171 ALA A C 1
ATOM 1357 O O . ALA A 1 171 ? 6.98 4.594 1.205 1 86.44 171 ALA A O 1
ATOM 1358 N N . GLN A 1 172 ? 6.469 5.684 3.115 1 86.31 172 GLN A N 1
ATOM 1359 C CA . GLN A 1 172 ? 6.727 4.551 3.998 1 86.31 172 GLN A CA 1
ATOM 1360 C C . GLN A 1 172 ? 5.469 4.156 4.766 1 86.31 172 GLN A C 1
ATOM 1362 O O . GLN A 1 172 ? 4.52 4.938 4.863 1 86.31 172 GLN A O 1
ATOM 1367 N N . ARG A 1 173 ? 5.48 3.027 5.273 1 88.44 173 ARG A N 1
ATOM 1368 C CA . ARG A 1 173 ? 4.34 2.537 6.043 1 88.44 173 ARG A CA 1
ATOM 1369 C C . ARG A 1 173 ? 4.07 3.43 7.25 1 88.44 173 ARG A C 1
ATOM 1371 O O . ARG A 1 173 ? 5.004 3.879 7.918 1 88.44 173 ARG A O 1
ATOM 1378 N N . HIS A 1 174 ? 2.809 3.75 7.426 1 93.31 174 HIS A N 1
ATOM 1379 C CA . HIS A 1 174 ? 2.381 4.469 8.625 1 93.31 174 HIS A CA 1
ATOM 1380 C C . HIS A 1 174 ? 2.02 3.5 9.742 1 93.31 174 HIS A C 1
ATOM 1382 O O . HIS A 1 174 ? 0.961 2.867 9.711 1 93.31 174 HIS A O 1
ATOM 1388 N N . ALA A 1 175 ? 2.809 3.381 10.734 1 95.56 175 ALA A N 1
ATOM 1389 C CA . ALA A 1 175 ? 2.775 2.316 11.734 1 95.56 175 ALA A CA 1
ATOM 1390 C C . ALA A 1 175 ? 1.503 2.393 12.57 1 95.56 175 ALA A C 1
ATOM 1392 O O . ALA A 1 175 ? 1.051 1.383 13.117 1 95.56 175 ALA A O 1
ATOM 1393 N N . TRP A 1 176 ? 0.848 3.557 12.578 1 97.56 176 TRP A N 1
ATOM 1394 C CA . TRP A 1 176 ? -0.164 3.795 13.602 1 97.56 176 TRP A CA 1
ATOM 1395 C C . TRP A 1 176 ? -1.552 3.412 13.102 1 97.56 176 TRP A C 1
ATOM 1397 O O . TRP A 1 176 ? -2.496 3.299 13.883 1 97.56 176 TRP A O 1
ATOM 1407 N N . GLU A 1 177 ? -1.712 3.176 11.859 1 96.44 177 GLU A N 1
ATOM 1408 C CA . GLU A 1 177 ? -3.025 2.967 11.258 1 96.44 177 GLU A CA 1
ATOM 1409 C C . GLU A 1 177 ? -3.426 1.495 11.297 1 96.44 177 GLU A C 1
ATOM 1411 O O . GLU A 1 177 ? -2.572 0.611 11.203 1 96.44 177 GLU A O 1
ATOM 1416 N N . PHE A 1 178 ? -4.66 1.233 11.508 1 96.81 178 PHE A N 1
ATOM 1417 C CA . PHE A 1 178 ? -5.309 -0.057 11.312 1 96.81 178 PHE A CA 1
ATOM 1418 C C . PHE A 1 178 ? -6.238 -0.018 10.102 1 96.81 178 PHE A C 1
ATOM 1420 O O . PHE A 1 178 ? -7.219 0.726 10.086 1 96.81 178 PHE A O 1
ATOM 1427 N N . GLU A 1 179 ? -5.883 -0.742 9.07 1 94.12 179 GLU A N 1
ATOM 1428 C CA . GLU A 1 179 ? -6.742 -0.829 7.895 1 94.12 179 GLU A CA 1
ATOM 1429 C C . GLU A 1 179 ? -8.023 -1.604 8.203 1 94.12 179 GLU A C 1
ATOM 1431 O O . GLU A 1 179 ? -7.984 -2.627 8.891 1 94.12 179 GLU A O 1
ATOM 1436 N N . ARG A 1 180 ? -9.148 -1.064 7.746 1 94.88 180 ARG A N 1
ATOM 1437 C CA . ARG A 1 180 ? -10.453 -1.705 7.918 1 94.88 180 ARG A CA 1
ATOM 1438 C C . ARG A 1 180 ? -11.078 -2.037 6.566 1 94.88 180 ARG A C 1
ATOM 1440 O O . ARG A 1 180 ? -12.016 -1.363 6.133 1 94.88 180 ARG A O 1
ATOM 1447 N N . PRO A 1 181 ? -10.641 -3.129 5.965 1 89.12 181 PRO A N 1
ATOM 1448 C CA . PRO A 1 181 ? -11.18 -3.43 4.637 1 89.12 181 PRO A CA 1
ATOM 1449 C C . PRO A 1 181 ? -12.68 -3.734 4.664 1 89.12 181 PRO A C 1
ATOM 1451 O O . PRO A 1 181 ? -13.359 -3.584 3.646 1 89.12 181 PRO A O 1
ATOM 1454 N N . GLU A 1 182 ? -13.18 -4.141 5.82 1 90.5 182 GLU A N 1
ATOM 1455 C CA . GLU A 1 182 ? -14.586 -4.496 5.957 1 90.5 182 GLU A CA 1
ATOM 1456 C C . GLU A 1 182 ? -15.461 -3.252 6.059 1 90.5 182 GLU A C 1
ATOM 1458 O O . GLU A 1 182 ? -16.688 -3.33 5.91 1 90.5 182 GLU A O 1
ATOM 1463 N N . VAL A 1 183 ? -14.891 -2.139 6.383 1 95.25 183 VAL A N 1
ATOM 1464 C CA . VAL A 1 183 ? -15.617 -0.874 6.473 1 95.25 183 VAL A CA 1
ATOM 1465 C C . VAL A 1 183 ? -15.383 -0.056 5.203 1 95.25 183 VAL A C 1
ATOM 1467 O O . VAL A 1 183 ? -14.414 0.693 5.109 1 95.25 183 VAL A O 1
ATOM 1470 N N . ALA A 1 184 ? -16.219 -0.204 4.262 1 95.75 184 ALA A N 1
ATOM 1471 C CA . ALA A 1 184 ? -16.125 0.466 2.967 1 95.75 184 ALA A CA 1
ATOM 1472 C C . ALA A 1 184 ? -17.516 0.863 2.463 1 95.75 184 ALA A C 1
ATOM 1474 O O . ALA A 1 184 ? -18.484 0.112 2.621 1 95.75 184 ALA A O 1
ATOM 1475 N N . TYR A 1 185 ? -17.625 2.023 1.889 1 98 185 TYR A N 1
ATOM 1476 C CA . TYR A 1 185 ? -18.906 2.537 1.42 1 98 185 TYR A CA 1
ATOM 1477 C C . TYR A 1 185 ? -18.812 3.02 -0.022 1 98 185 TYR A C 1
ATOM 1479 O O . TYR A 1 185 ? -17.812 3.627 -0.412 1 98 185 TYR A O 1
ATOM 1487 N N . LYS A 1 186 ? -19.797 2.748 -0.864 1 97.25 186 LYS A N 1
ATOM 1488 C CA . LYS A 1 186 ? -19.891 3.299 -2.213 1 97.25 186 LYS A CA 1
ATOM 1489 C C . LYS A 1 186 ? -20.312 4.766 -2.178 1 97.25 186 LYS A C 1
ATOM 1491 O O . LYS A 1 186 ? -21.297 5.121 -1.516 1 97.25 186 LYS A O 1
ATOM 1496 N N . ILE A 1 187 ? -19.578 5.586 -2.775 1 98.06 187 ILE A N 1
ATOM 1497 C CA . ILE A 1 187 ? -19.875 7.008 -2.908 1 98.06 187 ILE A CA 1
ATOM 1498 C C . ILE A 1 187 ? -20.188 7.336 -4.367 1 98.06 187 ILE A C 1
ATOM 1500 O O . ILE A 1 187 ? -19.375 7.082 -5.254 1 98.06 187 ILE A O 1
ATOM 1504 N N . HIS A 1 188 ? -21.328 7.953 -4.633 1 97.44 188 HIS A N 1
ATOM 1505 C CA . HIS A 1 188 ? -21.844 8.172 -5.977 1 97.44 188 HIS A CA 1
ATOM 1506 C C . HIS A 1 188 ? -21.688 9.633 -6.391 1 97.44 188 HIS A C 1
ATOM 1508 O O . HIS A 1 188 ? -21.734 10.531 -5.547 1 97.44 188 HIS A O 1
ATOM 1514 N N . PHE A 1 189 ? -21.469 9.922 -7.664 1 97.31 189 PHE A N 1
ATOM 1515 C CA . PHE A 1 189 ? -21.391 11.266 -8.227 1 97.31 189 PHE A CA 1
ATOM 1516 C C . PHE A 1 189 ? -22.141 11.344 -9.555 1 97.31 189 PHE A C 1
ATOM 1518 O O . PHE A 1 189 ? -22.25 10.352 -10.273 1 97.31 189 PHE A O 1
ATOM 1525 N N . GLY A 1 190 ? -22.625 12.508 -9.828 1 97.44 190 GLY A N 1
ATOM 1526 C CA . GLY A 1 190 ? -23.219 12.797 -11.117 1 97.44 190 GLY A CA 1
ATOM 1527 C C . GLY A 1 190 ? -24.469 11.984 -11.391 1 97.44 190 GLY A C 1
ATOM 1528 O O . GLY A 1 190 ? -25.172 11.578 -10.461 1 97.44 190 GLY A O 1
ATOM 1529 N N . GLY A 1 191 ? -24.797 11.875 -12.664 1 96.94 191 GLY A N 1
ATOM 1530 C CA . GLY A 1 191 ? -26 11.164 -13.062 1 96.94 191 GLY A CA 1
ATOM 1531 C C . GLY A 1 191 ? -27.25 12.016 -13 1 96.94 191 GLY A C 1
ATOM 1532 O O . GLY A 1 191 ? -27.203 13.211 -13.281 1 96.94 191 GLY A O 1
ATOM 1533 N N . TYR A 1 192 ? -28.391 11.281 -12.797 1 96.44 192 TYR A N 1
ATOM 1534 C CA . TYR A 1 192 ? -29.656 11.992 -12.797 1 96.44 192 TYR A CA 1
ATOM 1535 C C . TYR A 1 192 ? -30.625 11.391 -11.781 1 96.44 192 TYR A C 1
ATOM 1537 O O . TYR A 1 192 ? -30.391 10.297 -11.266 1 96.44 192 TYR A O 1
ATOM 1545 N N . VAL A 1 193 ? -31.609 12.18 -11.383 1 96.69 193 VAL A N 1
ATOM 1546 C CA . VAL A 1 193 ? -32.625 11.75 -10.43 1 96.69 193 VAL A CA 1
ATOM 1547 C C . VAL A 1 193 ? -33.938 11.438 -11.164 1 96.69 193 VAL A C 1
ATOM 1549 O O . VAL A 1 193 ? -34.406 12.266 -11.938 1 96.69 193 VAL A O 1
ATOM 1552 N N . SER A 1 194 ? -34.344 10.227 -10.961 1 95.69 194 SER A N 1
ATOM 1553 C CA . SER A 1 194 ? -35.625 9.836 -11.531 1 95.69 194 SER A CA 1
ATOM 1554 C C . SER A 1 194 ? -36.719 9.75 -10.461 1 95.69 194 SER A C 1
ATOM 1556 O O . SER A 1 194 ? -36.406 9.555 -9.281 1 95.69 194 SER A O 1
ATOM 1558 N N . GLU A 1 195 ? -37.969 10.047 -10.859 1 92.31 195 GLU A N 1
ATOM 1559 C CA . GLU A 1 195 ? -39.094 9.93 -9.969 1 92.31 195 GLU A CA 1
ATOM 1560 C C . GLU A 1 195 ? -39.938 8.703 -10.312 1 92.31 195 GLU A C 1
ATOM 1562 O O . GLU A 1 195 ? -40.344 8.516 -11.469 1 92.31 195 GLU A O 1
ATOM 1567 N N . GLU A 1 196 ? -40 7.801 -9.414 1 88.12 196 GLU A N 1
ATOM 1568 C CA . GLU A 1 196 ? -40.844 6.625 -9.594 1 88.12 196 GLU A CA 1
ATOM 1569 C C . GLU A 1 196 ? -41.781 6.434 -8.398 1 88.12 196 GLU A C 1
ATOM 1571 O O . GLU A 1 196 ? -41.312 6.25 -7.27 1 88.12 196 GLU A O 1
ATOM 1576 N N . ASN A 1 197 ? -43.156 6.371 -8.648 1 86.56 197 ASN A N 1
ATOM 1577 C CA . ASN A 1 197 ? -44.156 6.113 -7.633 1 86.56 197 ASN A CA 1
ATOM 1578 C C . ASN A 1 197 ? -44 7.027 -6.422 1 86.56 197 ASN A C 1
ATOM 1580 O O . ASN A 1 197 ? -44.062 6.566 -5.281 1 86.56 197 ASN A O 1
ATOM 1584 N N . GLY A 1 198 ? -43.594 8.281 -6.598 1 81.12 198 GLY A N 1
ATOM 1585 C CA . GLY A 1 198 ? -43.469 9.258 -5.527 1 81.12 198 GLY A CA 1
ATOM 1586 C C . GLY A 1 198 ? -42.125 9.219 -4.828 1 81.12 198 GLY A C 1
ATOM 1587 O O . GLY A 1 198 ? -41.875 9.969 -3.877 1 81.12 198 GLY A O 1
ATOM 1588 N N . LYS A 1 199 ? -41.281 8.305 -5.32 1 87.25 199 LYS A N 1
ATOM 1589 C CA . LYS A 1 199 ? -39.969 8.195 -4.723 1 87.25 199 LYS A CA 1
ATOM 1590 C C . LYS A 1 199 ? -38.875 8.641 -5.703 1 87.25 199 LYS A C 1
ATOM 1592 O O . LYS A 1 199 ? -38.969 8.352 -6.898 1 87.25 199 LYS A O 1
ATOM 1597 N N . SER A 1 200 ? -37.969 9.469 -5.191 1 92.5 200 SER A N 1
ATOM 1598 C CA . SER A 1 200 ? -36.844 9.914 -5.988 1 92.5 200 SER A CA 1
ATOM 1599 C C . SER A 1 200 ? -35.719 8.898 -5.961 1 92.5 200 SER A C 1
ATOM 1601 O O . SER A 1 200 ? -35.281 8.453 -4.891 1 92.5 200 SER A O 1
ATOM 1603 N N . ASN A 1 201 ? -35.312 8.547 -7.133 1 94.19 201 ASN A N 1
ATOM 1604 C CA . ASN A 1 201 ? -34.188 7.602 -7.254 1 94.19 201 ASN A CA 1
ATOM 1605 C C . ASN A 1 201 ? -33 8.242 -7.926 1 94.19 201 ASN A C 1
ATOM 1607 O O . ASN A 1 201 ? -33.094 8.75 -9.047 1 94.19 201 ASN A O 1
ATOM 1611 N N . TRP A 1 202 ? -31.859 8.312 -7.211 1 96.94 202 TRP A N 1
ATOM 1612 C CA . TRP A 1 202 ? -30.609 8.836 -7.762 1 96.94 202 TRP A CA 1
ATOM 1613 C C . TRP A 1 202 ? -29.906 7.77 -8.586 1 96.94 202 TRP A C 1
ATOM 1615 O O . TRP A 1 202 ? -29.578 6.695 -8.078 1 96.94 202 TRP A O 1
ATOM 1625 N N . ASN A 1 203 ? -29.734 7.965 -9.914 1 96.69 203 ASN A N 1
ATOM 1626 C CA . ASN A 1 203 ? -28.969 7.129 -10.828 1 96.69 203 ASN A CA 1
ATOM 1627 C C . ASN A 1 203 ? -27.594 7.723 -11.102 1 96.69 203 ASN A C 1
ATOM 1629 O O . ASN A 1 203 ? -27.422 8.492 -12.039 1 96.69 203 ASN A O 1
ATOM 1633 N N . PRO A 1 204 ? -26.562 7.262 -10.344 1 96.56 204 PRO A N 1
ATOM 1634 C CA . PRO A 1 204 ? -25.25 7.91 -10.406 1 96.56 204 PRO A CA 1
ATOM 1635 C C . PRO A 1 204 ? -24.516 7.609 -11.703 1 96.56 204 PRO A C 1
ATOM 1637 O O . PRO A 1 204 ? -24.719 6.559 -12.312 1 96.56 204 PRO A O 1
ATOM 1640 N N . ALA A 1 205 ? -23.672 8.469 -12.148 1 95 205 ALA A N 1
ATOM 1641 C CA . ALA A 1 205 ? -22.797 8.289 -13.312 1 95 205 ALA A CA 1
ATOM 1642 C C . ALA A 1 205 ? -21.469 7.66 -12.922 1 95 205 ALA A C 1
ATOM 1644 O O . ALA A 1 205 ? -20.844 6.961 -13.727 1 95 205 ALA A O 1
ATOM 1645 N N . GLU A 1 206 ? -20.984 7.977 -11.758 1 93.06 206 GLU A N 1
ATOM 1646 C CA . GLU A 1 206 ? -19.688 7.535 -11.258 1 93.06 206 GLU A CA 1
ATOM 1647 C C . GLU A 1 206 ? -19.797 7.027 -9.82 1 93.06 206 GLU A C 1
ATOM 1649 O O . GLU A 1 206 ? -20.625 7.516 -9.047 1 93.06 206 GLU A O 1
ATOM 1654 N N . THR A 1 207 ? -19.047 6.055 -9.492 1 95.19 207 THR A N 1
ATOM 1655 C CA . THR A 1 207 ? -19.031 5.512 -8.133 1 95.19 207 THR A CA 1
ATOM 1656 C C . THR A 1 207 ? -17.594 5.18 -7.707 1 95.19 207 THR A C 1
ATOM 1658 O O . THR A 1 207 ? -16.812 4.645 -8.5 1 95.19 207 THR A O 1
ATOM 1661 N N . VAL A 1 208 ? -17.172 5.543 -6.516 1 95.5 208 VAL A N 1
ATOM 1662 C CA . VAL A 1 208 ? -15.914 5.152 -5.91 1 95.5 208 VAL A CA 1
ATOM 1663 C C . VAL A 1 208 ? -16.172 4.512 -4.547 1 95.5 208 VAL A C 1
ATOM 1665 O O . VAL A 1 208 ? -17.281 4.602 -4.012 1 95.5 208 VAL A O 1
ATOM 1668 N N . LEU A 1 209 ? -15.211 3.797 -4.031 1 96.12 209 LEU A N 1
ATOM 1669 C CA . LEU A 1 209 ? -15.289 3.191 -2.707 1 96.12 209 LEU A CA 1
ATOM 1670 C C . LEU A 1 209 ? -14.484 3.996 -1.691 1 96.12 209 LEU A C 1
ATOM 1672 O O . LEU A 1 209 ? -13.359 4.418 -1.975 1 96.12 209 LEU A O 1
ATOM 1676 N N . ALA A 1 210 ? -15.07 4.32 -0.599 1 97.88 210 ALA A N 1
ATOM 1677 C CA . ALA A 1 210 ? -14.352 4.879 0.542 1 97.88 210 ALA A CA 1
ATOM 1678 C C . ALA A 1 210 ? -13.969 3.787 1.54 1 97.88 210 ALA A C 1
ATOM 1680 O O . ALA A 1 210 ? -14.844 3.146 2.131 1 97.88 210 ALA A O 1
ATOM 1681 N N . SER A 1 211 ? -12.68 3.584 1.702 1 96.62 211 SER A N 1
ATOM 1682 C CA . SER A 1 211 ? -12.188 2.564 2.623 1 96.62 211 SER A CA 1
ATOM 1683 C C . SER A 1 211 ? -11.578 3.197 3.871 1 96.62 211 SER A C 1
ATOM 1685 O O . SER A 1 211 ? -10.875 4.207 3.783 1 96.62 211 SER A O 1
ATOM 1687 N N . ALA A 1 212 ? -11.781 2.549 4.984 1 97.81 212 ALA A N 1
ATOM 1688 C CA . ALA A 1 212 ? -11.477 3.184 6.262 1 97.81 212 ALA A CA 1
ATOM 1689 C C . ALA A 1 212 ? -10.086 2.793 6.75 1 97.81 212 ALA A C 1
ATOM 1691 O O . ALA A 1 212 ? -9.664 1.645 6.59 1 97.81 212 ALA A O 1
ATOM 1692 N N . TYR A 1 213 ? -9.367 3.662 7.359 1 97.62 213 TYR A N 1
ATOM 1693 C CA . TYR A 1 213 ? -8.141 3.504 8.133 1 97.62 213 TYR A CA 1
ATOM 1694 C C . TYR A 1 213 ? -8.281 4.145 9.508 1 97.62 213 TYR A C 1
ATOM 1696 O O . TYR A 1 213 ? -8.539 5.344 9.617 1 97.62 213 TYR A O 1
ATOM 1704 N N . ASP A 1 214 ? -8.07 3.393 10.539 1 98.19 214 ASP A N 1
ATOM 1705 C CA . ASP A 1 214 ? -8.273 3.891 11.898 1 98.19 214 ASP A CA 1
ATOM 1706 C C . ASP A 1 214 ? -6.934 4.168 12.578 1 98.19 214 ASP A C 1
ATOM 1708 O O . ASP A 1 214 ? -5.996 3.379 12.469 1 98.19 214 ASP A O 1
ATOM 1712 N N . THR A 1 215 ? -6.793 5.258 13.195 1 98.31 215 THR A N 1
ATOM 1713 C CA . THR A 1 215 ? -5.711 5.578 14.117 1 98.31 215 THR A CA 1
ATOM 1714 C C . THR A 1 215 ? -6.254 5.875 15.508 1 98.31 215 THR A C 1
ATOM 1716 O O . THR A 1 215 ? -7.012 6.828 15.695 1 98.31 215 THR A O 1
ATOM 1719 N N . PRO A 1 216 ? -5.93 5.07 16.5 1 98.12 216 PRO A N 1
ATOM 1720 C CA . PRO A 1 216 ? -6.355 5.398 17.859 1 98.12 216 PRO A CA 1
ATOM 1721 C C . PRO A 1 216 ? -5.668 6.641 18.422 1 98.12 216 PRO A C 1
ATOM 1723 O O . PRO A 1 216 ? -4.453 6.801 18.25 1 98.12 216 PRO A O 1
ATOM 1726 N N . ILE A 1 217 ? -6.41 7.52 18.938 1 98.5 217 ILE A N 1
ATOM 1727 C CA . ILE A 1 217 ? -5.895 8.719 19.594 1 98.5 217 ILE A CA 1
ATOM 1728 C C . ILE A 1 217 ? -6.02 8.578 21.109 1 98.5 217 ILE A C 1
ATOM 1730 O O . ILE A 1 217 ? -7.121 8.648 21.656 1 98.5 217 ILE A O 1
ATOM 1734 N N . ILE A 1 218 ? -4.891 8.406 21.766 1 98.06 218 ILE A N 1
ATOM 1735 C CA . ILE A 1 218 ? -4.852 8.141 23.188 1 98.06 218 ILE A CA 1
ATOM 1736 C C . ILE A 1 218 ? -4.859 9.453 23.969 1 98.06 218 ILE A C 1
ATOM 1738 O O . ILE A 1 218 ? -4.27 10.445 23.531 1 98.06 218 ILE A O 1
ATOM 1742 N N . GLY A 1 219 ? -5.641 9.555 25.031 1 97.19 219 GLY A N 1
ATOM 1743 C CA . GLY A 1 219 ? -5.684 10.727 25.891 1 97.19 219 GLY A CA 1
ATOM 1744 C C . GLY A 1 219 ? -4.723 10.648 27.062 1 97.19 219 GLY A C 1
ATOM 1745 O O . GLY A 1 219 ? -3.975 9.68 27.188 1 97.19 219 GLY A O 1
ATOM 1746 N N . TRP A 1 220 ? -4.738 11.68 27.891 1 96.5 220 TRP A N 1
ATOM 1747 C CA . TRP A 1 220 ? -3.816 11.867 29.016 1 96.5 220 TRP A CA 1
ATOM 1748 C C . TRP A 1 220 ? -3.898 10.695 29.984 1 96.5 220 TRP A C 1
ATOM 1750 O O . TRP A 1 220 ? -4.992 10.266 30.359 1 96.5 220 TRP A O 1
ATOM 1760 N N . LYS A 1 221 ? -2.756 10.086 30.266 1 94.5 221 LYS A N 1
ATOM 1761 C CA . LYS A 1 221 ? -2.535 8.992 31.203 1 94.5 221 LYS A CA 1
ATOM 1762 C C . LYS A 1 221 ? -3.182 7.703 30.703 1 94.5 221 LYS A C 1
ATOM 1764 O O . LYS A 1 221 ? -3.477 6.801 31.484 1 94.5 221 LYS A O 1
ATOM 1769 N N . GLY A 1 222 ? -3.59 7.691 29.469 1 94.31 222 GLY A N 1
ATOM 1770 C CA . GLY A 1 222 ? -4.023 6.473 28.812 1 94.31 222 GLY A CA 1
ATOM 1771 C C . GLY A 1 222 ? -5.379 5.988 29.281 1 94.31 222 GLY A C 1
ATOM 1772 O O . GLY A 1 222 ? -5.699 4.801 29.172 1 94.31 222 GLY A O 1
ATOM 1773 N N . GLN A 1 223 ? -6.188 6.867 29.75 1 91.56 223 GLN A N 1
ATOM 1774 C CA . GLN A 1 223 ? -7.441 6.453 30.359 1 91.56 223 GLN A CA 1
ATOM 1775 C C . GLN A 1 223 ? -8.523 6.203 29.312 1 91.56 223 GLN A C 1
ATOM 1777 O O . GLN A 1 223 ? -9.469 5.457 29.547 1 91.56 223 GLN A O 1
ATOM 1782 N N . TRP A 1 224 ? -8.406 6.852 28.25 1 96.38 224 TRP A N 1
ATOM 1783 C CA . TRP A 1 224 ? -9.398 6.789 27.188 1 96.38 224 TRP A CA 1
ATOM 1784 C C . TRP A 1 224 ? -8.742 7.004 25.812 1 96.38 224 TRP A C 1
ATOM 1786 O O . TRP A 1 224 ? -7.75 7.727 25.703 1 96.38 224 TRP A O 1
ATOM 1796 N N . ALA A 1 225 ? -9.18 6.281 24.828 1 97.94 225 ALA A N 1
ATOM 1797 C CA . ALA A 1 225 ? -8.719 6.5 23.453 1 97.94 225 ALA A CA 1
ATOM 1798 C C . ALA A 1 225 ? -9.891 6.566 22.484 1 97.94 225 ALA A C 1
ATOM 1800 O O . ALA A 1 225 ? -10.852 5.809 22.609 1 97.94 225 ALA A O 1
ATOM 1801 N N . ASN A 1 226 ? -9.922 7.527 21.625 1 98.44 226 ASN A N 1
ATOM 1802 C CA . ASN A 1 226 ? -10.891 7.664 20.547 1 98.44 226 ASN A CA 1
ATOM 1803 C C . ASN A 1 226 ? -10.297 7.258 19.203 1 98.44 226 ASN A C 1
ATOM 1805 O O . ASN A 1 226 ? -9.156 6.809 19.141 1 98.44 226 ASN A O 1
ATOM 1809 N N . THR A 1 227 ? -11.055 7.328 18.125 1 98.56 227 THR A N 1
ATOM 1810 C CA . THR A 1 227 ? -10.633 6.859 16.812 1 98.56 227 THR A CA 1
ATOM 1811 C C . THR A 1 227 ? -10.594 8.008 15.82 1 98.56 227 THR A C 1
ATOM 1813 O O . THR A 1 227 ? -11.57 8.75 15.68 1 98.56 227 THR A O 1
ATOM 1816 N N . LEU A 1 228 ? -9.484 8.258 15.234 1 98.75 228 LEU A N 1
ATOM 1817 C CA . LEU A 1 228 ? -9.406 9.039 14.008 1 98.75 228 LEU A CA 1
ATOM 1818 C C . LEU A 1 228 ? -9.531 8.141 12.781 1 98.75 228 LEU A C 1
ATOM 1820 O O . LEU A 1 228 ? -8.648 7.316 12.523 1 98.75 228 LEU A O 1
ATOM 1824 N N . ARG A 1 229 ? -10.633 8.234 12.086 1 98.38 229 ARG A N 1
ATOM 1825 C CA . ARG A 1 229 ? -10.859 7.402 10.906 1 98.38 229 ARG A CA 1
ATOM 1826 C C . ARG A 1 229 ? -10.703 8.219 9.633 1 98.38 229 ARG A C 1
ATOM 1828 O O . ARG A 1 229 ? -11.484 9.133 9.367 1 98.38 229 ARG A O 1
ATOM 1835 N N . LEU A 1 230 ? -9.797 7.844 8.805 1 98.62 230 LEU A N 1
ATOM 1836 C CA . LEU A 1 230 ? -9.539 8.508 7.527 1 98.62 230 LEU A CA 1
ATOM 1837 C C . LEU A 1 230 ? -9.961 7.625 6.359 1 98.62 230 LEU A C 1
ATOM 1839 O O . LEU A 1 230 ? -9.766 6.406 6.395 1 98.62 230 LEU A O 1
ATOM 1843 N N . TRP A 1 231 ? -10.594 8.234 5.371 1 98.31 231 TRP A N 1
ATOM 1844 C CA . TRP A 1 231 ? -11.117 7.496 4.223 1 98.31 231 TRP A CA 1
ATOM 1845 C C . TRP A 1 231 ? -10.148 7.574 3.045 1 98.31 231 TRP A C 1
ATOM 1847 O O . TRP A 1 231 ? -9.703 8.656 2.672 1 98.31 231 TRP A O 1
ATOM 1857 N N . ALA A 1 232 ? -9.812 6.488 2.508 1 96.88 232 ALA A N 1
ATOM 1858 C CA . ALA A 1 232 ? -9.094 6.406 1.242 1 96.88 232 ALA A CA 1
ATOM 1859 C C . ALA A 1 232 ? -10.031 6.031 0.099 1 96.88 232 ALA A C 1
ATOM 1861 O O . ALA A 1 232 ? -10.883 5.152 0.25 1 96.88 232 ALA A O 1
ATOM 1862 N N . ALA A 1 233 ? -9.922 6.73 -1.015 1 96.5 233 ALA A N 1
ATOM 1863 C CA . ALA A 1 233 ? -10.742 6.406 -2.18 1 96.5 233 ALA A CA 1
ATOM 1864 C C . ALA A 1 233 ? -10.133 5.25 -2.971 1 96.5 233 ALA A C 1
ATOM 1866 O O . ALA A 1 233 ? -8.93 5.234 -3.234 1 96.5 233 ALA A O 1
ATOM 1867 N N . LYS A 1 234 ? -10.906 4.281 -3.262 1 93.94 234 LYS A N 1
ATOM 1868 C CA . LYS A 1 234 ? -10.508 3.105 -4.031 1 93.94 234 LYS A CA 1
ATOM 1869 C C . LYS A 1 234 ? -11.469 2.861 -5.195 1 93.94 234 LYS A C 1
ATOM 1871 O O . LYS A 1 234 ? -12.625 3.287 -5.152 1 93.94 234 LYS A O 1
ATOM 1876 N N . PRO A 1 235 ? -10.945 2.279 -6.27 1 90.88 235 PRO A N 1
ATOM 1877 C CA . PRO A 1 235 ? -11.852 1.958 -7.375 1 90.88 235 PRO A CA 1
ATOM 1878 C C . PRO A 1 235 ? -12.797 0.805 -7.051 1 90.88 235 PRO A C 1
ATOM 1880 O O . PRO A 1 235 ? -12.453 -0.079 -6.262 1 90.88 235 PRO A O 1
ATOM 1883 N N . VAL A 1 236 ? -13.969 0.864 -7.652 1 88.38 236 VAL A N 1
ATOM 1884 C CA . VAL A 1 236 ? -14.898 -0.257 -7.523 1 88.38 236 VAL A CA 1
ATOM 1885 C C . VAL A 1 236 ? -14.391 -1.44 -8.344 1 88.38 236 VAL A C 1
ATOM 1887 O O . VAL A 1 236 ? -14.422 -2.584 -7.883 1 88.38 236 VAL A O 1
ATOM 1890 N N . LYS A 1 237 ? -13.891 -1.082 -9.547 1 81.81 237 LYS A N 1
ATOM 1891 C CA . LYS A 1 237 ? -13.273 -2.104 -10.383 1 81.81 237 LYS A CA 1
ATOM 1892 C C . LYS A 1 237 ? -11.75 -2.016 -10.32 1 81.81 237 LYS A C 1
ATOM 1894 O O . LYS A 1 237 ? -11.188 -0.923 -10.383 1 81.81 237 LYS A O 1
ATOM 1899 N N . LEU A 1 238 ? -11.109 -3.051 -10.094 1 72.75 238 LEU A N 1
ATOM 1900 C CA . LEU A 1 238 ? -9.68 -3.068 -9.797 1 72.75 238 LEU A CA 1
ATOM 1901 C C . LEU A 1 238 ? -8.867 -2.619 -11.008 1 72.75 238 LEU A C 1
ATOM 1903 O O . LEU A 1 238 ? -8.008 -1.747 -10.891 1 72.75 238 LEU A O 1
ATOM 1907 N N . PHE A 1 239 ? -8.758 -3.324 -12.078 1 79.62 239 PHE A N 1
ATOM 1908 C CA . PHE A 1 239 ? -7.859 -3.135 -13.203 1 79.62 239 PHE A CA 1
ATOM 1909 C C . PHE A 1 239 ? -8.492 -3.648 -14.492 1 79.62 239 PHE A C 1
ATOM 1911 O O . PHE A 1 239 ? -9.086 -4.73 -14.516 1 79.62 239 PHE A O 1
ATOM 1918 N N . ASP A 1 240 ? -8.477 -2.689 -15.438 1 81.81 240 ASP A N 1
ATOM 1919 C CA . ASP A 1 240 ? -8.992 -3.107 -16.734 1 81.81 240 ASP A CA 1
ATOM 1920 C C . ASP A 1 240 ? -7.938 -3.877 -17.531 1 81.81 240 ASP A C 1
ATOM 1922 O O . ASP A 1 240 ? -7.219 -3.297 -18.344 1 81.81 240 ASP A O 1
ATOM 1926 N N . LEU A 1 241 ? -7.965 -5.098 -17.375 1 83.25 241 LEU A N 1
ATOM 1927 C CA . LEU A 1 241 ? -6.957 -5.961 -17.984 1 83.25 241 LEU A CA 1
ATOM 1928 C C . LEU A 1 241 ? -7.062 -5.922 -19.516 1 83.25 241 LEU A C 1
ATOM 1930 O O . LEU A 1 241 ? -6.047 -6 -20.203 1 83.25 241 LEU A O 1
ATOM 1934 N N . GLU A 1 242 ? -8.266 -5.824 -20.047 1 81.25 242 GLU A N 1
ATOM 1935 C CA . GLU A 1 242 ? -8.461 -5.793 -21.484 1 81.25 242 GLU A CA 1
ATOM 1936 C C . GLU A 1 242 ? -7.746 -4.598 -22.109 1 81.25 242 GLU A C 1
ATOM 1938 O O . GLU A 1 242 ? -7.027 -4.75 -23.109 1 81.25 242 GLU A O 1
ATOM 1943 N N . SER A 1 243 ? -7.973 -3.453 -21.531 1 82.19 243 SER A N 1
ATOM 1944 C CA . SER A 1 243 ? -7.297 -2.248 -22.016 1 82.19 243 SER A CA 1
ATOM 1945 C C . SER A 1 243 ? -5.781 -2.379 -21.891 1 82.19 243 SER A C 1
ATOM 1947 O O . SER A 1 243 ? -5.051 -1.949 -22.797 1 82.19 243 SER A O 1
ATOM 1949 N N . PHE A 1 244 ? -5.359 -2.896 -20.922 1 81.06 244 PHE A N 1
ATOM 1950 C CA . PHE A 1 244 ? -3.932 -3.102 -20.703 1 81.06 244 PHE A CA 1
ATOM 1951 C C . PHE A 1 244 ? -3.342 -3.979 -21.812 1 81.06 244 PHE A C 1
ATOM 1953 O O . PHE A 1 244 ? -2.291 -3.66 -22.359 1 81.06 244 PHE A O 1
ATOM 1960 N N . ASN A 1 245 ? -3.98 -5.062 -22.062 1 81.31 245 ASN A N 1
ATOM 1961 C CA . ASN A 1 245 ? -3.498 -6.027 -23.031 1 81.31 245 ASN A CA 1
ATOM 1962 C C . ASN A 1 245 ? -3.463 -5.43 -24.438 1 81.31 245 ASN A C 1
ATOM 1964 O O . ASN A 1 245 ? -2.693 -5.875 -25.297 1 81.31 245 ASN A O 1
ATOM 1968 N N . ARG A 1 246 ? -4.285 -4.387 -24.672 1 79.62 246 ARG A N 1
ATOM 1969 C CA . ARG A 1 246 ? -4.301 -3.705 -25.953 1 79.62 246 ARG A CA 1
ATOM 1970 C C . ARG A 1 246 ? -3.225 -2.629 -26.016 1 79.62 246 ARG A C 1
ATOM 1972 O O . ARG A 1 246 ? -3.082 -1.945 -27.031 1 79.62 246 ARG A O 1
ATOM 1979 N N . GLY A 1 247 ? -2.49 -2.49 -24.906 1 76 247 GLY A N 1
ATOM 1980 C CA . GLY A 1 247 ? -1.413 -1.513 -24.891 1 76 247 GLY A CA 1
ATOM 1981 C C . GLY A 1 247 ? -1.851 -0.155 -24.359 1 76 247 GLY A C 1
ATOM 1982 O O . GLY A 1 247 ? -1.054 0.785 -24.328 1 76 247 GLY A O 1
ATOM 1983 N N . ASP A 1 248 ? -3.133 -0.026 -24.062 1 81.56 248 ASP A N 1
ATOM 1984 C CA . ASP A 1 248 ? -3.635 1.225 -23.5 1 81.56 248 ASP A CA 1
ATOM 1985 C C . ASP A 1 248 ? -3.445 1.264 -21.984 1 81.56 248 ASP A C 1
ATOM 1987 O O . ASP A 1 248 ? -4.41 1.139 -21.234 1 81.56 248 ASP A O 1
ATOM 1991 N N . TYR A 1 249 ? -2.334 1.646 -21.641 1 75.75 249 TYR A N 1
ATOM 1992 C CA . TYR A 1 249 ? -1.972 1.608 -20.234 1 75.75 249 TYR A CA 1
ATOM 1993 C C . TYR A 1 249 ? -2.646 2.74 -19.469 1 75.75 249 TYR A C 1
ATOM 1995 O O . TYR A 1 249 ? -2.895 2.621 -18.266 1 75.75 249 TYR A O 1
ATOM 2003 N N . VAL A 1 250 ? -2.963 3.828 -20.125 1 74.38 250 VAL A N 1
ATOM 2004 C CA . VAL A 1 250 ? -3.672 4.941 -19.5 1 74.38 250 VAL A CA 1
ATOM 2005 C C . VAL A 1 250 ? -5.125 4.551 -19.234 1 74.38 250 VAL A C 1
ATOM 2007 O O . VAL A 1 250 ? -5.637 4.75 -18.125 1 74.38 250 VAL A O 1
ATOM 2010 N N . GLY A 1 251 ? -5.688 3.934 -20.266 1 75.94 251 GLY A N 1
ATOM 2011 C CA . GLY A 1 251 ? -7.07 3.502 -20.109 1 75.94 251 GLY A CA 1
ATOM 2012 C C . GLY A 1 251 ? -7.242 2.404 -19.078 1 75.94 251 GLY A C 1
ATOM 2013 O O . GLY A 1 251 ? -8.234 2.387 -18.344 1 75.94 251 GLY A O 1
ATOM 2014 N N . ALA A 1 252 ? -6.293 1.562 -18.953 1 76.81 252 ALA A N 1
ATOM 2015 C CA . ALA A 1 252 ? -6.34 0.434 -18.031 1 76.81 252 ALA A CA 1
ATOM 2016 C C . ALA A 1 252 ? -6.363 0.915 -16.578 1 76.81 252 ALA A C 1
ATOM 2018 O O . ALA A 1 252 ? -6.926 0.25 -15.703 1 76.81 252 ALA A O 1
ATOM 2019 N N . ASN A 1 253 ? -5.824 2.084 -16.344 1 77.88 253 ASN A N 1
ATOM 2020 C CA . ASN A 1 253 ? -5.688 2.607 -14.992 1 77.88 253 ASN A CA 1
ATOM 2021 C C . ASN A 1 253 ? -6.742 3.67 -14.695 1 77.88 253 ASN A C 1
ATOM 2023 O O . ASN A 1 253 ? -6.734 4.27 -13.617 1 77.88 253 ASN A O 1
ATOM 2027 N N . ALA A 1 254 ? -7.641 3.891 -15.539 1 78.19 254 ALA A N 1
ATOM 2028 C CA . ALA A 1 254 ? -8.57 5.012 -15.445 1 78.19 254 ALA A CA 1
ATOM 2029 C C . ALA A 1 254 ? -9.422 4.922 -14.18 1 78.19 254 ALA A C 1
ATOM 2031 O O . ALA A 1 254 ? -9.562 5.906 -13.453 1 78.19 254 ALA A O 1
ATOM 2032 N N . PRO A 1 255 ? -9.938 3.744 -13.875 1 77.25 255 PRO A N 1
ATOM 2033 C CA . PRO A 1 255 ? -10.75 3.68 -12.656 1 77.25 255 PRO A CA 1
ATOM 2034 C C . PRO A 1 255 ? -9.945 3.998 -11.398 1 77.25 255 PRO A C 1
ATOM 2036 O O . PRO A 1 255 ? -10.43 4.707 -10.508 1 77.25 255 PRO A O 1
ATOM 2039 N N . GLU A 1 256 ? -8.797 3.486 -11.375 1 80.88 256 GLU A N 1
ATOM 2040 C CA . GLU A 1 256 ? -7.934 3.738 -10.227 1 80.88 256 GLU A CA 1
ATOM 2041 C C . GLU A 1 256 ? -7.531 5.207 -10.148 1 80.88 256 GLU A C 1
ATOM 2043 O O . GLU A 1 256 ? -7.48 5.789 -9.062 1 80.88 256 GLU A O 1
ATOM 2048 N N . ARG A 1 257 ? -7.203 5.738 -11.219 1 80.25 257 ARG A N 1
ATOM 2049 C CA . ARG A 1 257 ? -6.809 7.141 -11.273 1 80.25 257 ARG A CA 1
ATOM 2050 C C . ARG A 1 257 ? -7.93 8.047 -10.773 1 80.25 257 ARG A C 1
ATOM 2052 O O . ARG A 1 257 ? -7.695 8.961 -9.992 1 80.25 257 ARG A O 1
ATOM 2059 N N . LEU A 1 258 ? -9.086 7.762 -11.219 1 80.44 258 LEU A N 1
ATOM 2060 C CA . LEU A 1 258 ? -10.234 8.555 -10.812 1 80.44 258 LEU A CA 1
ATOM 2061 C C . LEU A 1 258 ? -10.438 8.5 -9.305 1 80.44 258 LEU A C 1
ATOM 2063 O O . LEU A 1 258 ? -10.602 9.531 -8.656 1 80.44 258 LEU A O 1
ATOM 2067 N N . ALA A 1 259 ? -10.367 7.363 -8.844 1 87.06 259 ALA A N 1
ATOM 2068 C CA . ALA A 1 259 ? -10.594 7.184 -7.41 1 87.06 259 ALA A CA 1
ATOM 2069 C C . ALA A 1 259 ? -9.477 7.836 -6.598 1 87.06 259 ALA A C 1
ATOM 2071 O O . ALA A 1 259 ? -9.75 8.617 -5.684 1 87.06 259 ALA A O 1
ATOM 2072 N N . ARG A 1 260 ? -8.312 7.633 -6.965 1 85.69 260 ARG A N 1
ATOM 2073 C CA . ARG A 1 260 ? -7.176 8.086 -6.168 1 85.69 260 ARG A CA 1
ATOM 2074 C C . ARG A 1 260 ? -7.047 9.602 -6.207 1 85.69 260 ARG A C 1
ATOM 2076 O O . ARG A 1 260 ? -6.52 10.211 -5.277 1 85.69 260 ARG A O 1
ATOM 2083 N N . THR A 1 261 ? -7.492 10.148 -7.207 1 89.69 261 THR A N 1
ATOM 2084 C CA . THR A 1 261 ? -7.43 11.602 -7.328 1 89.69 261 THR A CA 1
ATOM 2085 C C . THR A 1 261 ? -8.148 12.273 -6.16 1 89.69 261 THR A C 1
ATOM 2087 O O . THR A 1 261 ? -7.727 13.328 -5.695 1 89.69 261 THR A O 1
ATOM 2090 N N . ILE A 1 262 ? -9.102 11.648 -5.617 1 93.5 262 ILE A N 1
ATOM 2091 C CA . ILE A 1 262 ? -9.922 12.211 -4.551 1 93.5 262 ILE A CA 1
ATOM 2092 C C . ILE A 1 262 ? -9.117 12.273 -3.256 1 93.5 262 ILE A C 1
ATOM 2094 O O . ILE A 1 262 ? -9.266 13.211 -2.473 1 93.5 262 ILE A O 1
ATOM 2098 N N . SER A 1 263 ? -8.281 11.32 -3.041 1 93.88 263 SER A N 1
ATOM 2099 C CA . SER A 1 263 ? -7.566 11.25 -1.77 1 93.88 263 SER A CA 1
ATOM 2100 C C . SER A 1 263 ? -6.09 11.602 -1.942 1 93.88 263 SER A C 1
ATOM 2102 O O . SER A 1 263 ? -5.281 11.367 -1.042 1 93.88 263 SER A O 1
ATOM 2104 N N . ARG A 1 264 ? -5.68 12.18 -2.996 1 91 264 ARG A N 1
ATOM 2105 C CA . ARG A 1 264 ? -4.258 12.367 -3.271 1 91 264 ARG A CA 1
ATOM 2106 C C . ARG A 1 264 ? -3.734 13.633 -2.609 1 91 264 ARG A C 1
ATOM 2108 O O . ARG A 1 264 ? -2.695 13.609 -1.943 1 91 264 ARG A O 1
ATOM 2115 N N . VAL A 1 265 ? -4.449 14.711 -2.902 1 90.94 265 VAL A N 1
ATOM 2116 C CA . VAL A 1 265 ? -3.904 16 -2.48 1 90.94 265 VAL A CA 1
ATOM 2117 C C . VAL A 1 265 ? -4.965 16.781 -1.707 1 90.94 265 VAL A C 1
ATOM 2119 O O . VAL A 1 265 ? -6.152 16.719 -2.037 1 90.94 265 VAL A O 1
ATOM 2122 N N . LEU A 1 266 ? -4.504 17.438 -0.735 1 90.19 266 LEU A N 1
ATOM 2123 C CA . LEU A 1 266 ? -5.336 18.344 0.03 1 90.19 266 LEU A CA 1
ATOM 2124 C C . LEU A 1 266 ? -5.477 19.688 -0.692 1 90.19 266 LEU A C 1
ATOM 2126 O O . LEU A 1 266 ? -4.484 20.266 -1.146 1 90.19 266 LEU A O 1
ATOM 2130 N N . TYR A 1 267 ? -6.695 20.188 -0.888 1 81.62 267 TYR A N 1
ATOM 2131 C CA . TYR A 1 267 ? -7.027 21.5 -1.438 1 81.62 267 TYR A CA 1
ATOM 2132 C C . TYR A 1 267 ? -6.512 21.641 -2.865 1 81.62 267 TYR A C 1
ATOM 2134 O O . TYR A 1 267 ? -5.641 22.469 -3.139 1 81.62 267 TYR A O 1
ATOM 2142 N N . PRO A 1 268 ? -6.977 20.891 -3.762 1 82.62 268 PRO A N 1
ATOM 2143 C CA . PRO A 1 268 ? -6.586 21.125 -5.156 1 82.62 268 PRO A CA 1
ATOM 2144 C C . PRO A 1 268 ? -6.824 22.562 -5.613 1 82.62 268 PRO A C 1
ATOM 2146 O O . PRO A 1 268 ? -7.668 23.25 -5.047 1 82.62 268 PRO A O 1
ATOM 2149 N N . ASP A 1 269 ? -6.074 22.969 -6.598 1 78.31 269 ASP A N 1
ATOM 2150 C CA . ASP A 1 269 ? -6.156 24.328 -7.102 1 78.31 269 ASP A CA 1
ATOM 2151 C C . ASP A 1 269 ? -7.551 24.625 -7.652 1 78.31 269 ASP A C 1
ATOM 2153 O O . ASP A 1 269 ? -7.957 24.062 -8.664 1 78.31 269 ASP A O 1
ATOM 2157 N N . ASP A 1 270 ? -8.266 25.5 -7.023 1 76 270 ASP A N 1
ATOM 2158 C CA . ASP A 1 270 ? -9.656 25.734 -7.383 1 76 270 ASP A CA 1
ATOM 2159 C C . ASP A 1 270 ? -9.766 26.875 -8.391 1 76 270 ASP A C 1
ATOM 2161 O O . ASP A 1 270 ? -10.836 27.469 -8.555 1 76 270 ASP A O 1
ATOM 2165 N N . THR A 1 271 ? -8.648 27.219 -8.953 1 77.88 271 THR A N 1
ATOM 2166 C CA . THR A 1 271 ? -8.695 28.219 -10.008 1 77.88 271 THR A CA 1
ATOM 2167 C C . THR A 1 271 ? -9.133 27.609 -11.328 1 77.88 271 THR A C 1
ATOM 2169 O O . THR A 1 271 ? -9.531 28.328 -12.25 1 77.88 271 THR A O 1
ATOM 2172 N N . THR A 1 272 ? -9.117 26.328 -11.406 1 82 272 THR A N 1
ATOM 2173 C CA . THR A 1 272 ? -9.57 25.625 -12.602 1 82 272 THR A CA 1
ATOM 2174 C C . THR A 1 272 ? -10.914 24.938 -12.344 1 82 272 THR A C 1
ATOM 2176 O O . THR A 1 272 ? -11.258 24.656 -11.195 1 82 272 THR A O 1
ATOM 2179 N N . GLN A 1 273 ? -11.664 24.734 -13.367 1 86.56 273 GLN A N 1
ATOM 2180 C CA . GLN A 1 273 ? -12.938 24.031 -13.242 1 86.56 273 GLN A CA 1
ATOM 2181 C C . GLN A 1 273 ? -12.742 22.625 -12.695 1 86.56 273 GLN A C 1
ATOM 2183 O O . GLN A 1 273 ? -13.531 22.156 -11.859 1 86.56 273 GLN A O 1
ATOM 2188 N N . ASP A 1 274 ? -11.672 21.984 -13.18 1 86.56 274 ASP A N 1
ATOM 2189 C CA . ASP A 1 274 ? -11.367 20.641 -12.703 1 86.56 274 ASP A CA 1
ATOM 2190 C C . ASP A 1 274 ? -11.031 20.641 -11.219 1 86.56 274 ASP A C 1
ATOM 2192 O O . ASP A 1 274 ? -11.406 19.719 -10.484 1 86.56 274 ASP A O 1
ATOM 2196 N N . GLY A 1 275 ? -10.344 21.594 -10.883 1 87.62 275 GLY A N 1
ATOM 2197 C CA . GLY A 1 275 ? -10 21.719 -9.477 1 87.62 275 GLY A CA 1
ATOM 2198 C C . GLY A 1 275 ? -11.203 21.953 -8.586 1 87.62 275 GLY A C 1
ATOM 2199 O O . GLY A 1 275 ? -11.281 21.406 -7.488 1 87.62 275 GLY A O 1
ATOM 2200 N N . LYS A 1 276 ? -12.109 22.75 -9.055 1 90.88 276 LYS A N 1
ATOM 2201 C CA . LYS A 1 276 ? -13.336 23 -8.305 1 90.88 276 LYS A CA 1
ATOM 2202 C C . LYS A 1 276 ? -14.172 21.734 -8.172 1 90.88 276 LYS A C 1
ATOM 2204 O O . LYS A 1 276 ? -14.688 21.438 -7.094 1 90.88 276 LYS A O 1
ATOM 2209 N N . GLU A 1 277 ? -14.281 21.125 -9.25 1 94 277 GLU A N 1
ATOM 2210 C CA . GLU A 1 277 ? -15.031 19.875 -9.234 1 94 277 GLU A CA 1
ATOM 2211 C C . GLU A 1 277 ? -14.43 18.875 -8.258 1 94 277 GLU A C 1
ATOM 2213 O O . GLU A 1 277 ? -15.148 18.234 -7.48 1 94 277 GLU A O 1
ATOM 2218 N N . LEU A 1 278 ? -13.117 18.703 -8.336 1 93.5 278 LEU A N 1
ATOM 2219 C CA . LEU A 1 278 ? -12.438 17.781 -7.449 1 93.5 278 LEU A CA 1
ATOM 2220 C C . LEU A 1 278 ? -12.648 18.156 -5.988 1 93.5 278 LEU A C 1
ATOM 2222 O O . LEU A 1 278 ? -12.859 17.297 -5.141 1 93.5 278 LEU A O 1
ATOM 2226 N N . ARG A 1 279 ? -12.586 19.406 -5.68 1 93.69 279 ARG A N 1
ATOM 2227 C CA . ARG A 1 279 ? -12.773 19.875 -4.309 1 93.69 279 ARG A CA 1
ATOM 2228 C C . ARG A 1 279 ? -14.172 19.547 -3.812 1 93.69 279 ARG A C 1
ATOM 2230 O O . ARG A 1 279 ? -14.352 19.125 -2.672 1 93.69 279 ARG A O 1
ATOM 2237 N N . LEU A 1 280 ? -15.141 19.797 -4.637 1 96 280 LEU A N 1
ATOM 2238 C CA . LEU A 1 280 ? -16.516 19.469 -4.273 1 96 280 LEU A CA 1
ATOM 2239 C C . LEU A 1 280 ? -16.672 17.969 -4.051 1 96 280 LEU A C 1
ATOM 2241 O O . LEU A 1 280 ? -17.312 17.531 -3.088 1 96 280 LEU A O 1
ATOM 2245 N N . LYS A 1 281 ? -16.047 17.188 -4.926 1 96.44 281 LYS A N 1
ATOM 2246 C CA . LYS A 1 281 ? -16.094 15.734 -4.793 1 96.44 281 LYS A CA 1
ATOM 2247 C C . LYS A 1 281 ? -15.445 15.273 -3.492 1 96.44 281 LYS A C 1
ATOM 2249 O O . LYS A 1 281 ? -15.93 14.352 -2.84 1 96.44 281 LYS A O 1
ATOM 2254 N N . GLN A 1 282 ? -14.344 15.859 -3.129 1 96.62 282 GLN A N 1
ATOM 2255 C CA . GLN A 1 282 ? -13.656 15.523 -1.89 1 96.62 282 GLN A CA 1
ATOM 2256 C C . GLN A 1 282 ? -14.539 15.781 -0.676 1 96.62 282 GLN A C 1
ATOM 2258 O O . GLN A 1 282 ? -14.633 14.945 0.227 1 96.62 282 GLN A O 1
ATOM 2263 N N . GLU A 1 283 ? -15.164 16.906 -0.689 1 97.25 283 GLU A N 1
ATOM 2264 C CA . GLU A 1 283 ? -16.031 17.281 0.43 1 97.25 283 GLU A CA 1
ATOM 2265 C C . GLU A 1 283 ? -17.203 16.328 0.577 1 97.25 283 GLU A C 1
ATOM 2267 O O . GLU A 1 283 ? -17.531 15.898 1.688 1 97.25 283 GLU A O 1
ATOM 2272 N N . TYR A 1 284 ? -17.812 16 -0.517 1 97.94 284 TYR A N 1
ATOM 2273 C CA . TYR A 1 284 ? -18.906 15.055 -0.455 1 97.94 284 TYR A CA 1
ATOM 2274 C C . TYR A 1 284 ? -18.422 13.656 -0.098 1 97.94 284 TYR A C 1
ATOM 2276 O O . TYR A 1 284 ? -19.062 12.938 0.67 1 97.94 284 TYR A O 1
ATOM 2284 N N . PHE A 1 285 ? -17.297 13.234 -0.647 1 98.06 285 PHE A N 1
ATOM 2285 C CA . PHE A 1 285 ? -16.734 11.898 -0.487 1 98.06 285 PHE A CA 1
ATOM 2286 C C . PHE A 1 285 ? -16.578 11.555 0.988 1 98.06 285 PHE A C 1
ATOM 2288 O O . PHE A 1 285 ? -17.156 10.578 1.463 1 98.06 285 PHE A O 1
ATOM 2295 N N . PHE A 1 286 ? -15.805 12.32 1.725 1 97.62 286 PHE A N 1
ATOM 2296 C CA . PHE A 1 286 ? -15.523 11.93 3.102 1 97.62 286 PHE A CA 1
ATOM 2297 C C . PHE A 1 286 ? -16.75 12.156 3.986 1 97.62 286 PHE A C 1
ATOM 2299 O O . PHE A 1 286 ? -16.953 11.422 4.957 1 97.62 286 PHE A O 1
ATOM 2306 N N . THR A 1 287 ? -17.578 13.164 3.641 1 98.38 287 THR A N 1
ATOM 2307 C CA . THR A 1 287 ? -18.766 13.438 4.438 1 98.38 287 THR A CA 1
ATOM 2308 C C . THR A 1 287 ? -19.781 12.305 4.309 1 98.38 287 THR A C 1
ATOM 2310 O O . THR A 1 287 ? -20.312 11.82 5.312 1 98.38 287 THR A O 1
ATOM 2313 N N . SER A 1 288 ? -20 11.93 3.072 1 98.69 288 SER A N 1
ATOM 2314 C CA . SER A 1 288 ? -20.938 10.844 2.832 1 98.69 288 SER A CA 1
ATOM 2315 C C . SER A 1 288 ? -20.484 9.555 3.498 1 98.69 288 SER A C 1
ATOM 2317 O O . SER A 1 288 ? -21.266 8.859 4.141 1 98.69 288 SER A O 1
ATOM 2319 N N . ALA A 1 289 ? -19.219 9.227 3.305 1 98.69 289 ALA A N 1
ATOM 2320 C CA . ALA A 1 289 ? -18.672 8.031 3.947 1 98.69 289 ALA A CA 1
ATOM 2321 C C . ALA A 1 289 ? -18.859 8.086 5.461 1 98.69 289 ALA A C 1
ATOM 2323 O O . ALA A 1 289 ? -19.234 7.086 6.078 1 98.69 289 ALA A O 1
ATOM 2324 N N . SER A 1 290 ? -18.656 9.219 6.043 1 98.81 290 SER A N 1
ATOM 2325 C CA . SER A 1 290 ? -18.734 9.406 7.488 1 98.81 290 SER A CA 1
ATOM 2326 C C . SER A 1 290 ? -20.172 9.258 7.988 1 98.81 290 SER A C 1
ATOM 2328 O O . SER A 1 290 ? -20.422 8.609 9.008 1 98.81 290 SER A O 1
ATOM 2330 N N . ILE A 1 291 ? -21.109 9.844 7.277 1 98.75 291 ILE A N 1
ATOM 2331 C CA . ILE A 1 291 ? -22.5 9.773 7.684 1 98.75 291 ILE A CA 1
ATOM 2332 C C . ILE A 1 291 ? -23 8.328 7.57 1 98.75 291 ILE A C 1
ATOM 2334 O O . ILE A 1 291 ? -23.703 7.84 8.453 1 98.75 291 ILE A O 1
ATOM 2338 N N . LYS A 1 292 ? -22.656 7.68 6.504 1 98.5 292 LYS A N 1
ATOM 2339 C CA . LYS A 1 292 ? -23.031 6.273 6.355 1 98.5 292 LYS A CA 1
ATOM 2340 C C . LYS A 1 292 ? -22.453 5.434 7.492 1 98.5 292 LYS A C 1
ATOM 2342 O O . LYS A 1 292 ? -23.125 4.543 8.016 1 98.5 292 LYS A O 1
ATOM 2347 N N . ASP A 1 293 ? -21.219 5.68 7.832 1 98.5 293 ASP A N 1
ATOM 2348 C CA . ASP A 1 293 ? -20.531 4.922 8.875 1 98.5 293 ASP A CA 1
ATOM 2349 C C . ASP A 1 293 ? -21.188 5.129 10.234 1 98.5 293 ASP A C 1
ATOM 2351 O O . ASP A 1 293 ? -21.391 4.168 10.984 1 98.5 293 ASP A O 1
ATOM 2355 N N . LEU A 1 294 ? -21.484 6.406 10.617 1 98.12 294 LEU A N 1
ATOM 2356 C CA . LEU A 1 294 ? -22.078 6.668 11.922 1 98.12 294 LEU A CA 1
ATOM 2357 C C . LEU A 1 294 ? -23.469 6.078 12.008 1 98.12 294 LEU A C 1
ATOM 2359 O O . LEU A 1 294 ? -23.891 5.598 13.07 1 98.12 294 LEU A O 1
ATOM 2363 N N . LEU A 1 295 ? -24.234 6.109 10.883 1 98.12 295 LEU A N 1
ATOM 2364 C CA . LEU A 1 295 ? -25.562 5.5 10.883 1 98.12 295 LEU A CA 1
ATOM 2365 C C . LEU A 1 295 ? -25.469 3.988 11.07 1 98.12 295 LEU A C 1
ATOM 2367 O O . LEU A 1 295 ? -26.266 3.398 11.812 1 98.12 295 LEU A O 1
ATOM 2371 N N . ARG A 1 296 ? -24.5 3.4 10.344 1 96.56 296 ARG A N 1
ATOM 2372 C CA . ARG A 1 296 ? -24.297 1.965 10.508 1 96.56 296 ARG A CA 1
ATOM 2373 C C . ARG A 1 296 ? -24.031 1.605 11.961 1 96.56 296 ARG A C 1
ATOM 2375 O O . ARG A 1 296 ? -24.625 0.664 12.492 1 96.56 296 ARG A O 1
ATOM 2382 N N . ARG A 1 297 ? -23.109 2.268 12.594 1 94.81 297 ARG A N 1
ATOM 2383 C CA . ARG A 1 297 ? -22.766 2.01 13.984 1 94.81 297 ARG A CA 1
ATOM 2384 C C . ARG A 1 297 ? -23.969 2.225 14.898 1 94.81 297 ARG A C 1
ATOM 2386 O O . ARG A 1 297 ? -24.203 1.435 15.812 1 94.81 297 ARG A O 1
ATOM 2393 N N . PHE A 1 298 ? -24.781 3.309 14.703 1 95.94 298 PHE A N 1
ATOM 2394 C CA . PHE A 1 298 ? -25.969 3.629 15.492 1 95.94 298 PHE A CA 1
ATOM 2395 C C . PHE A 1 298 ? -26.984 2.504 15.406 1 95.94 298 PHE A C 1
ATOM 2397 O O . PHE A 1 298 ? -27.5 2.049 16.438 1 95.94 298 PHE A O 1
ATOM 2404 N N . LEU A 1 299 ? -27.188 2.07 14.211 1 95.5 299 LEU A N 1
ATOM 2405 C CA . LEU A 1 299 ? -28.188 1.034 14 1 95.5 299 LEU A CA 1
ATOM 2406 C C . LEU A 1 299 ? -27.703 -0.31 14.531 1 95.5 299 LEU A C 1
ATOM 2408 O O . LEU A 1 299 ? -28.5 -1.101 15.047 1 95.5 299 LEU A O 1
ATOM 2412 N N . ALA A 1 300 ? -26.469 -0.546 14.383 1 90.44 300 ALA A N 1
ATOM 2413 C CA . ALA A 1 300 ? -25.891 -1.803 14.859 1 90.44 300 ALA A CA 1
ATOM 2414 C C . ALA A 1 300 ? -26.062 -1.942 16.375 1 90.44 300 ALA A C 1
ATOM 2416 O O . ALA A 1 300 ? -26.062 -3.057 16.906 1 90.44 300 ALA A O 1
ATOM 2417 N N . GLU A 1 301 ? -26.203 -0.863 17.031 1 92.44 301 GLU A N 1
ATOM 2418 C CA . GLU A 1 301 ? -26.391 -0.866 18.484 1 92.44 301 GLU A CA 1
ATOM 2419 C C . GLU A 1 301 ? -27.828 -1.184 18.844 1 92.44 301 GLU A C 1
ATOM 2421 O O . GLU A 1 301 ? -28.156 -1.308 20.031 1 92.44 301 GLU A O 1
ATOM 2426 N N . GLY A 1 302 ? -28.656 -1.312 17.922 1 91.62 302 GLY A N 1
ATOM 2427 C CA . GLY A 1 302 ? -30.047 -1.667 18.156 1 91.62 302 GLY A CA 1
ATOM 2428 C C . GLY A 1 302 ? -30.938 -0.462 18.391 1 91.62 302 GLY A C 1
ATOM 2429 O O . GLY A 1 302 ? -32.094 -0.608 18.797 1 91.62 302 GLY A O 1
ATOM 2430 N N . ASN A 1 303 ? -30.422 0.686 18.125 1 92.69 303 ASN A N 1
ATOM 2431 C CA . ASN A 1 303 ? -31.219 1.899 18.312 1 92.69 303 ASN A CA 1
ATOM 2432 C C . ASN A 1 303 ? -32.219 2.086 17.188 1 92.69 303 ASN A C 1
ATOM 2434 O O . ASN A 1 303 ? -32.094 1.482 16.109 1 92.69 303 ASN A O 1
ATOM 2438 N N . LYS A 1 304 ? -33.25 2.893 17.547 1 93.31 304 LYS A N 1
ATOM 2439 C CA . LYS A 1 304 ? -34.25 3.285 16.531 1 93.31 304 LYS A CA 1
ATOM 2440 C C . LYS A 1 304 ? -33.812 4.582 15.844 1 93.31 304 LYS A C 1
ATOM 2442 O O . LYS A 1 304 ? -33.344 5.512 16.5 1 93.31 304 LYS A O 1
ATOM 2447 N N . ILE A 1 305 ? -33.906 4.703 14.547 1 96.12 305 ILE A N 1
ATOM 2448 C CA . ILE A 1 305 ? -33.469 5.84 13.75 1 96.12 305 ILE A CA 1
ATOM 2449 C C . ILE A 1 305 ? -34.125 7.121 14.258 1 96.12 305 ILE A C 1
ATOM 2451 O O . ILE A 1 305 ? -33.562 8.203 14.148 1 96.12 305 ILE A O 1
ATOM 2455 N N . GLU A 1 306 ? -35.281 7.062 14.867 1 95.44 306 GLU A N 1
ATOM 2456 C CA . GLU A 1 306 ? -36 8.211 15.398 1 95.44 306 GLU A CA 1
ATOM 2457 C C . GLU A 1 306 ? -35.281 8.812 16.609 1 95.44 306 GLU A C 1
ATOM 2459 O O . GLU A 1 306 ? -35.562 9.961 16.984 1 95.44 306 GLU A O 1
ATOM 2464 N N . ASP A 1 307 ? -34.406 8.023 17.188 1 96 307 ASP A N 1
ATOM 2465 C CA . ASP A 1 307 ? -33.656 8.492 18.375 1 96 307 ASP A CA 1
ATOM 2466 C C . ASP A 1 307 ? -32.281 8.977 18 1 96 307 ASP A C 1
ATOM 2468 O O . ASP A 1 307 ? -31.422 9.164 18.875 1 96 307 ASP A O 1
ATOM 2472 N N . LEU A 1 308 ? -32 9.195 16.797 1 97.5 308 LEU A N 1
ATOM 2473 C CA . LEU A 1 308 ? -30.672 9.492 16.281 1 97.5 308 LEU A CA 1
ATOM 2474 C C . LEU A 1 308 ? -30.062 10.688 17.016 1 97.5 308 LEU A C 1
ATOM 2476 O O . LEU A 1 308 ? -28.922 10.633 17.453 1 97.5 308 LEU A O 1
ATOM 2480 N N . HIS A 1 309 ? -30.812 11.773 17.234 1 96.44 309 HIS A N 1
ATOM 2481 C CA . HIS A 1 309 ? -30.297 13.016 17.781 1 96.44 309 HIS A CA 1
ATOM 2482 C C . HIS A 1 309 ? -29.922 12.859 19.25 1 96.44 309 HIS A C 1
ATOM 2484 O O . HIS A 1 309 ? -29.141 13.656 19.781 1 96.44 309 HIS A O 1
ATOM 2490 N N . GLU A 1 310 ? -30.375 11.875 19.906 1 96 310 GLU A N 1
ATOM 2491 C CA . GLU A 1 310 ? -30.078 11.641 21.312 1 96 310 GLU A CA 1
ATOM 2492 C C . GLU A 1 310 ? -28.719 10.969 21.484 1 96 310 GLU A C 1
ATOM 2494 O O . GLU A 1 310 ? -28.141 11.016 22.562 1 96 310 GLU A O 1
ATOM 2499 N N . HIS A 1 311 ? -28.25 10.383 20.406 1 96.5 311 HIS A N 1
ATOM 2500 C CA . HIS A 1 311 ? -27.047 9.562 20.531 1 96.5 311 HIS A CA 1
ATOM 2501 C C . HIS A 1 311 ? -25.922 10.086 19.641 1 96.5 311 HIS A C 1
ATOM 2503 O O . HIS A 1 311 ? -24.781 9.672 19.781 1 96.5 311 HIS A O 1
ATOM 2509 N N . VAL A 1 312 ? -26.266 11 18.766 1 97.81 312 VAL A N 1
ATOM 2510 C CA . VAL A 1 312 ? -25.297 11.414 17.75 1 97.81 312 VAL A CA 1
ATOM 2511 C C . VAL A 1 312 ? -25.172 12.938 17.766 1 97.81 312 VAL A C 1
ATOM 2513 O O . VAL A 1 312 ? -26.172 13.656 17.703 1 97.81 312 VAL A O 1
ATOM 2516 N N . ALA A 1 313 ? -23.984 13.438 17.906 1 98.62 313 ALA A N 1
ATOM 2517 C CA . ALA A 1 313 ? -23.641 14.836 17.688 1 98.62 313 ALA A CA 1
ATOM 2518 C C . ALA A 1 313 ? -22.625 14.984 16.562 1 98.62 313 ALA A C 1
ATOM 2520 O O . ALA A 1 313 ? -21.516 14.445 16.641 1 98.62 313 ALA A O 1
ATOM 2521 N N . ILE A 1 314 ? -22.984 15.656 15.453 1 98.81 314 ILE A N 1
ATOM 2522 C CA . ILE A 1 314 ? -22.094 15.852 14.305 1 98.81 314 ILE A CA 1
ATOM 2523 C C . ILE A 1 314 ? -21.578 17.281 14.289 1 98.81 314 ILE A C 1
ATOM 2525 O O . ILE A 1 314 ? -22.375 18.234 14.188 1 98.81 314 ILE A O 1
ATOM 2529 N N . GLN A 1 315 ? -20.328 17.453 14.453 1 98.75 315 GLN A N 1
ATOM 2530 C CA . GLN A 1 315 ? -19.734 18.781 14.406 1 98.75 315 GLN A CA 1
ATOM 2531 C C . GLN A 1 315 ? -19.078 19.047 13.055 1 98.75 315 GLN A C 1
ATOM 2533 O O . GLN A 1 315 ? -18.203 18.297 12.625 1 98.75 315 GLN A O 1
ATOM 2538 N N . LEU A 1 316 ? -19.547 20.047 12.344 1 98.31 316 LEU A N 1
ATOM 2539 C CA . LEU A 1 316 ? -18.938 20.516 11.102 1 98.31 316 LEU A CA 1
ATOM 2540 C C . LEU A 1 316 ? -17.812 21.516 11.383 1 98.31 316 LEU A C 1
ATOM 2542 O O . LEU A 1 316 ? -18.078 22.656 11.766 1 98.31 316 LEU A O 1
ATOM 2546 N N . ASN A 1 317 ? -16.609 20.984 11.219 1 95.19 317 ASN A N 1
ATOM 2547 C CA . ASN A 1 317 ? -15.492 21.906 11.375 1 95.19 317 ASN A CA 1
ATOM 2548 C C . ASN A 1 317 ? -15.273 22.75 10.133 1 95.19 317 ASN A C 1
ATOM 2550 O O . ASN A 1 317 ? -14.438 22.422 9.289 1 95.19 317 ASN A O 1
ATOM 2554 N N . ASP A 1 318 ? -15.914 23.875 10.086 1 91.62 318 ASP A N 1
ATOM 2555 C CA . ASP A 1 318 ? -15.914 24.812 8.961 1 91.62 318 ASP A CA 1
ATOM 2556 C C . ASP A 1 318 ? -16.938 24.391 7.902 1 91.62 318 ASP A C 1
ATOM 2558 O O . ASP A 1 318 ? -17.812 23.562 8.164 1 91.62 318 ASP A O 1
ATOM 2562 N N . THR A 1 319 ? -16.859 25.016 6.676 1 93.5 319 THR A N 1
ATOM 2563 C CA . THR A 1 319 ? -17.891 24.828 5.676 1 93.5 319 THR A CA 1
ATOM 2564 C C . THR A 1 319 ? -17.609 23.578 4.828 1 93.5 319 THR A C 1
ATOM 2566 O O . THR A 1 319 ? -18.484 23.109 4.105 1 93.5 319 THR A O 1
ATOM 2569 N N . HIS A 1 320 ? -16.516 23 4.953 1 93.62 320 HIS A N 1
ATOM 2570 C CA . HIS A 1 320 ? -16.125 21.891 4.082 1 93.62 320 HIS A CA 1
ATOM 2571 C C . HIS A 1 320 ? -17.109 20.734 4.195 1 93.62 320 HIS A C 1
ATOM 2573 O O . HIS A 1 320 ? -17.547 20.188 3.186 1 93.62 320 HIS A O 1
ATOM 2579 N N . PRO A 1 321 ? -17.422 20.375 5.387 1 97 321 PRO A N 1
ATOM 2580 C CA . PRO A 1 321 ? -18.359 19.266 5.5 1 97 321 PRO A CA 1
ATOM 2581 C C . PRO A 1 321 ? -19.828 19.719 5.547 1 97 321 PRO A C 1
ATOM 2583 O O . PRO A 1 321 ? -20.672 19.016 6.094 1 97 321 PRO A O 1
ATOM 2586 N N . ALA A 1 322 ? -20.141 20.875 5.016 1 97.56 322 ALA A N 1
ATOM 2587 C CA . ALA A 1 322 ? -21.484 21.438 5.094 1 97.56 322 ALA A CA 1
ATOM 2588 C C . ALA A 1 322 ? -22.5 20.562 4.383 1 97.56 322 ALA A C 1
ATOM 2590 O O . ALA A 1 322 ? -23.688 20.578 4.711 1 97.56 322 ALA A O 1
ATOM 2591 N N . ILE A 1 323 ? -22.047 19.75 3.453 1 98.19 323 ILE A N 1
ATOM 2592 C CA . ILE A 1 323 ? -22.938 18.875 2.686 1 98.19 323 ILE A CA 1
ATOM 2593 C C . ILE A 1 323 ? -23.453 17.75 3.584 1 98.19 323 ILE A C 1
ATOM 2595 O O . ILE A 1 323 ? -24.391 17.047 3.215 1 98.19 323 ILE A O 1
ATOM 2599 N N . ALA A 1 324 ? -22.969 17.609 4.805 1 98.56 324 ALA A N 1
ATOM 2600 C CA . ALA A 1 324 ? -23.391 16.594 5.758 1 98.56 324 ALA A CA 1
ATOM 2601 C C . ALA A 1 324 ? -24.891 16.703 6.035 1 98.56 324 ALA A C 1
ATOM 2603 O O . ALA A 1 324 ? -25.578 15.688 6.199 1 98.56 324 ALA A O 1
ATOM 2604 N N . GLY A 1 325 ? -25.422 17.922 6.148 1 98.5 325 GLY A N 1
ATOM 2605 C CA . GLY A 1 325 ? -26.844 18.125 6.363 1 98.5 325 GLY A CA 1
ATOM 2606 C C . GLY A 1 325 ? -27.703 17.484 5.289 1 98.5 325 GLY A C 1
ATOM 2607 O O . GLY A 1 325 ? -28.438 16.531 5.559 1 98.5 325 GLY A O 1
ATOM 2608 N N . PRO A 1 326 ? -27.5 17.984 4.035 1 98.56 326 PRO A N 1
ATOM 2609 C CA . PRO A 1 326 ? -28.25 17.391 2.926 1 98.56 326 PRO A CA 1
ATOM 2610 C C . PRO A 1 326 ? -28.031 15.891 2.797 1 98.56 326 PRO A C 1
ATOM 2612 O O . PRO A 1 326 ? -28.953 15.148 2.439 1 98.56 326 PRO A O 1
ATOM 2615 N N . GLU A 1 327 ? -26.844 15.367 2.994 1 98.69 327 GLU A N 1
ATOM 2616 C CA . GLU A 1 327 ? -26.547 13.945 2.877 1 98.69 327 GLU A CA 1
ATOM 2617 C C . GLU A 1 327 ? -27.312 13.141 3.924 1 98.69 327 GLU A C 1
ATOM 2619 O O . GLU A 1 327 ? -27.844 12.062 3.625 1 98.69 327 GLU A O 1
ATOM 2624 N N . LEU A 1 328 ? -27.297 13.594 5.184 1 98.75 328 LEU A N 1
ATOM 2625 C CA . LEU A 1 328 ? -28.062 12.914 6.223 1 98.75 328 LEU A CA 1
ATOM 2626 C C . LEU A 1 328 ? -29.547 12.898 5.879 1 98.75 328 LEU A C 1
ATOM 2628 O O . LEU A 1 328 ? -30.203 11.867 6.031 1 98.75 328 LEU A O 1
ATOM 2632 N N . VAL A 1 329 ? -30.109 14.055 5.426 1 98.69 329 VAL A N 1
ATOM 2633 C CA . VAL A 1 329 ? -31.5 14.133 5.016 1 98.69 329 VAL A CA 1
ATOM 2634 C C . VAL A 1 329 ? -31.781 13.117 3.908 1 98.69 329 VAL A C 1
ATOM 2636 O O . VAL A 1 329 ? -32.781 12.406 3.949 1 98.69 329 VAL A O 1
ATOM 2639 N N . ARG A 1 330 ? -30.891 13.078 2.914 1 98.38 330 ARG A N 1
ATOM 2640 C CA . ARG A 1 330 ? -31.062 12.148 1.803 1 98.38 330 ARG A CA 1
ATOM 2641 C C . ARG A 1 330 ? -31.172 10.711 2.305 1 98.38 330 ARG A C 1
ATOM 2643 O O . ARG A 1 330 ? -32.062 9.977 1.894 1 98.38 330 ARG A O 1
ATOM 2650 N N . LEU A 1 331 ? -30.234 10.305 3.139 1 98.19 331 LEU A N 1
ATOM 2651 C CA . LEU A 1 331 ? -30.203 8.938 3.633 1 98.19 331 LEU A CA 1
ATOM 2652 C C . LEU A 1 331 ? -31.453 8.633 4.453 1 98.19 331 LEU A C 1
ATOM 2654 O O . LEU A 1 331 ? -32 7.523 4.387 1 98.19 331 LEU A O 1
ATOM 2658 N N . LEU A 1 332 ? -31.938 9.578 5.27 1 98.12 332 LEU A N 1
ATOM 2659 C CA . LEU A 1 332 ? -33.156 9.391 6.074 1 98.12 332 LEU A CA 1
ATOM 2660 C C . LEU A 1 332 ? -34.375 9.195 5.188 1 98.12 332 LEU A C 1
ATOM 2662 O O . LEU A 1 332 ? -35.219 8.367 5.488 1 98.12 332 LEU A O 1
ATOM 2666 N N . ILE A 1 333 ? -34.438 9.961 4.129 1 96.81 333 ILE A N 1
ATOM 2667 C CA . ILE A 1 333 ? -35.594 9.891 3.234 1 96.81 333 ILE A CA 1
ATOM 2668 C C . ILE A 1 333 ? -35.469 8.656 2.35 1 96.81 333 ILE A C 1
ATOM 2670 O O . ILE A 1 333 ? -36.406 7.836 2.291 1 96.81 333 ILE A O 1
ATOM 2674 N N . ASP A 1 334 ? -34.344 8.562 1.672 1 95.44 334 ASP A N 1
ATOM 2675 C CA . ASP A 1 334 ? -34.188 7.559 0.621 1 95.44 334 ASP A CA 1
ATOM 2676 C C . ASP A 1 334 ? -34.031 6.16 1.215 1 95.44 334 ASP A C 1
ATOM 2678 O O . ASP A 1 334 ? -34.406 5.172 0.595 1 95.44 334 ASP A O 1
ATOM 2682 N N . LYS A 1 335 ? -33.438 6.031 2.373 1 94.62 335 LYS A N 1
ATOM 2683 C CA . LYS A 1 335 ? -33.094 4.707 2.893 1 94.62 335 LYS A CA 1
ATOM 2684 C C . LYS A 1 335 ? -33.906 4.375 4.129 1 94.62 335 LYS A C 1
ATOM 2686 O O . LYS A 1 335 ? -34.094 3.199 4.461 1 94.62 335 LYS A O 1
ATOM 2691 N N . HIS A 1 336 ? -34.469 5.355 4.812 1 95.38 336 HIS A N 1
ATOM 2692 C CA . HIS A 1 336 ? -35.125 5.066 6.078 1 95.38 336 HIS A CA 1
ATOM 2693 C C . HIS A 1 336 ? -36.562 5.57 6.07 1 95.38 336 HIS A C 1
ATOM 2695 O O . HIS A 1 336 ? -37.219 5.621 7.117 1 95.38 336 HIS A O 1
ATOM 2701 N N . ASP A 1 337 ? -37.094 6.082 4.938 1 92.94 337 ASP A N 1
ATOM 2702 C CA . ASP A 1 337 ? -38.5 6.359 4.629 1 92.94 337 ASP A CA 1
ATOM 2703 C C . ASP A 1 337 ? -39.031 7.5 5.488 1 92.94 337 ASP A C 1
ATOM 2705 O O . ASP A 1 337 ? -40.188 7.465 5.93 1 92.94 337 ASP A O 1
ATOM 2709 N N . PHE A 1 338 ? -38.188 8.438 5.855 1 96.06 338 PHE A N 1
ATOM 2710 C CA . PHE A 1 338 ? -38.656 9.656 6.508 1 96.06 338 PHE A CA 1
ATOM 2711 C C . PHE A 1 338 ? -39.375 10.57 5.512 1 96.06 338 PHE A C 1
ATOM 2713 O O . PHE A 1 338 ? -39.031 10.57 4.32 1 96.06 338 PHE A O 1
ATOM 2720 N N . ASN A 1 339 ? -40.281 11.297 6.043 1 95.25 339 ASN A N 1
ATOM 2721 C CA . ASN A 1 339 ? -40.719 12.43 5.23 1 95.25 339 ASN A CA 1
ATOM 2722 C C . ASN A 1 339 ? -39.719 13.586 5.312 1 95.25 339 ASN A C 1
ATOM 2724 O O . ASN A 1 339 ? -38.906 13.641 6.23 1 95.25 339 ASN A O 1
ATOM 2728 N N . ILE A 1 340 ? -39.812 14.477 4.418 1 95.75 340 ILE A N 1
ATOM 2729 C CA . ILE A 1 340 ? -38.812 15.508 4.215 1 95.75 340 ILE A CA 1
ATOM 2730 C C . ILE A 1 340 ? -38.719 16.406 5.453 1 95.75 340 ILE A C 1
ATOM 2732 O O . ILE A 1 340 ? -37.625 16.75 5.906 1 95.75 340 ILE A O 1
ATOM 2736 N N . ASP A 1 341 ? -39.812 16.766 6.059 1 96.69 341 ASP A N 1
ATOM 2737 C CA . ASP A 1 341 ? -39.812 17.688 7.203 1 96.69 341 ASP A CA 1
ATOM 2738 C C . ASP A 1 341 ? -39.156 17.031 8.422 1 96.69 341 ASP A C 1
ATOM 2740 O O . ASP A 1 341 ? -38.344 17.641 9.102 1 96.69 341 ASP A O 1
ATOM 2744 N N . ASP A 1 342 ? -39.562 15.828 8.656 1 97.62 342 ASP A N 1
ATOM 2745 C CA . ASP A 1 342 ? -39 15.094 9.781 1 97.62 342 ASP A CA 1
ATOM 2746 C C . ASP A 1 342 ? -37.5 14.852 9.586 1 97.62 342 ASP A C 1
ATOM 2748 O O . ASP A 1 342 ? -36.719 14.891 10.555 1 97.62 342 ASP A O 1
ATOM 2752 N N . ALA A 1 343 ? -37.156 14.57 8.32 1 98.25 343 ALA A N 1
ATOM 2753 C CA . ALA A 1 343 ? -35.75 14.328 8.016 1 98.25 343 ALA A CA 1
ATOM 2754 C C . ALA A 1 343 ? -34.906 15.578 8.273 1 98.25 343 ALA A C 1
ATOM 2756 O O . ALA A 1 343 ? -33.812 15.5 8.852 1 98.25 343 ALA A O 1
ATOM 2757 N N . ILE A 1 344 ? -35.406 16.703 7.855 1 98.44 344 ILE A N 1
ATOM 2758 C CA . ILE A 1 344 ? -34.688 17.969 8.031 1 98.44 344 ILE A CA 1
ATOM 2759 C C . ILE A 1 344 ? -34.562 18.297 9.523 1 98.44 344 ILE A C 1
ATOM 2761 O O . ILE A 1 344 ? -33.5 18.719 9.992 1 98.44 344 ILE A O 1
ATOM 2765 N N . GLU A 1 345 ? -35.625 18.062 10.25 1 97.88 345 GLU A N 1
ATOM 2766 C CA . GLU A 1 345 ? -35.625 18.328 11.688 1 97.88 345 GLU A CA 1
ATOM 2767 C C . GLU A 1 345 ? -34.625 17.422 12.414 1 97.88 345 GLU A C 1
ATOM 2769 O O . GLU A 1 345 ? -33.875 17.891 13.281 1 97.88 345 GLU A O 1
ATOM 2774 N N . MET A 1 346 ? -34.656 16.188 12.07 1 98.12 346 MET A N 1
ATOM 2775 C CA . MET A 1 346 ? -33.75 15.234 12.68 1 98.12 346 MET A CA 1
ATOM 2776 C C . MET A 1 346 ? -32.281 15.633 12.406 1 98.12 346 MET A C 1
ATOM 2778 O O . MET A 1 346 ? -31.469 15.656 13.32 1 98.12 346 MET A O 1
ATOM 2782 N N . ALA A 1 347 ? -32 15.93 11.133 1 98.5 347 ALA A N 1
ATOM 2783 C CA . ALA A 1 347 ? -30.641 16.344 10.773 1 98.5 347 ALA A CA 1
ATOM 2784 C C . ALA A 1 347 ? -30.234 17.609 11.523 1 98.5 347 ALA A C 1
ATOM 2786 O O . ALA A 1 347 ? -29.109 17.719 12.008 1 98.5 347 ALA A O 1
ATOM 2787 N N . HIS A 1 348 ? -31.172 18.516 11.602 1 98.12 348 HIS A N 1
ATOM 2788 C CA . HIS A 1 348 ? -30.938 19.781 12.297 1 98.12 348 HIS A CA 1
ATOM 2789 C C . HIS A 1 348 ? -30.547 19.547 13.75 1 98.12 348 HIS A C 1
ATOM 2791 O O . HIS A 1 348 ? -29.625 20.188 14.25 1 98.12 348 HIS A O 1
ATOM 2797 N N . LYS A 1 349 ? -31.156 18.672 14.414 1 98 349 LYS A N 1
ATOM 2798 C CA . LYS A 1 349 ? -30.891 18.391 15.82 1 98 349 LYS A CA 1
ATOM 2799 C C . LYS A 1 349 ? -29.531 17.734 16.016 1 98 349 LYS A C 1
ATOM 2801 O O . LYS A 1 349 ? -28.922 17.844 17.078 1 98 349 LYS A O 1
ATOM 2806 N N . CYS A 1 350 ? -28.984 17.094 14.984 1 98.5 350 CYS A N 1
ATOM 2807 C CA . CYS A 1 350 ? -27.734 16.344 15.086 1 98.5 350 CYS A CA 1
ATOM 2808 C C . CYS A 1 350 ? -26.531 17.234 14.734 1 98.5 350 CYS A C 1
ATOM 2810 O O . CYS A 1 350 ? -25.406 16.938 15.141 1 98.5 350 CYS A O 1
ATOM 2812 N N . LEU A 1 351 ? -26.734 18.312 13.961 1 98.69 351 LEU A N 1
ATOM 2813 C CA . LEU A 1 351 ? -25.625 19.031 13.328 1 98.69 351 LEU A CA 1
ATOM 2814 C C . LEU A 1 351 ? -25.312 20.312 14.094 1 98.69 351 LEU A C 1
ATOM 2816 O O . LEU A 1 351 ? -26.219 21.016 14.539 1 98.69 351 LEU A O 1
ATOM 2820 N N . ALA A 1 352 ? -24.047 20.562 14.32 1 98.62 352 ALA A N 1
ATOM 2821 C CA . ALA A 1 352 ? -23.5 21.844 14.789 1 98.62 352 ALA A CA 1
ATOM 2822 C C . ALA A 1 352 ? -22.406 22.344 13.852 1 98.62 352 ALA A C 1
ATOM 2824 O O . ALA A 1 352 ? -21.766 21.547 13.164 1 98.62 352 ALA A O 1
ATOM 2825 N N . TYR A 1 353 ? -22.281 23.656 13.727 1 97.75 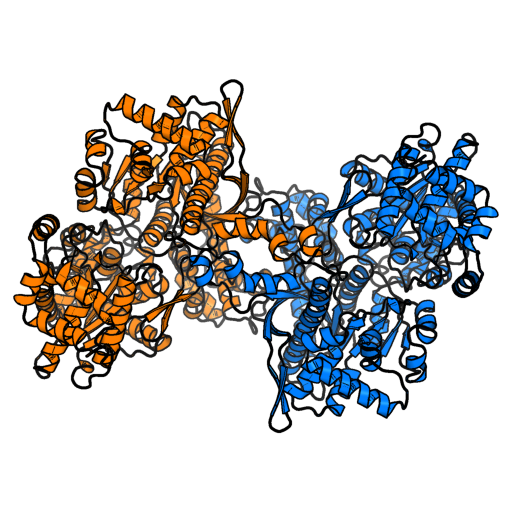353 TYR A N 1
ATOM 2826 C CA . TYR A 1 353 ? -21.391 24.25 12.742 1 97.75 353 TYR A CA 1
ATOM 2827 C C . TYR A 1 353 ? -20.469 25.281 13.398 1 97.75 353 TYR A C 1
ATOM 2829 O O . TYR A 1 353 ? -20.938 26.172 14.117 1 97.75 353 TYR A O 1
ATOM 2837 N N . THR A 1 354 ? -19.094 25.125 13.148 1 97.19 354 THR A N 1
ATOM 2838 C CA . THR A 1 354 ? -18.141 26.125 13.586 1 97.19 354 THR A CA 1
ATOM 2839 C C . THR A 1 354 ? -17.703 27.016 12.414 1 97.19 354 THR A C 1
ATOM 2841 O O . THR A 1 354 ? -17.266 26.516 11.383 1 97.19 354 THR A O 1
ATOM 2844 N N . ASN A 1 355 ? -17.812 28.266 12.57 1 94.56 355 ASN A N 1
ATOM 2845 C CA . ASN A 1 355 ? -17.344 29.219 11.57 1 94.56 355 ASN A CA 1
ATOM 2846 C C . ASN A 1 355 ? -15.977 29.781 11.945 1 94.56 355 ASN A C 1
ATOM 2848 O O . ASN A 1 355 ? -15.789 30.266 13.062 1 94.56 355 ASN A O 1
ATOM 2852 N N . HIS A 1 356 ? -15.07 29.75 11 1 89.44 356 HIS A N 1
ATOM 2853 C CA . HIS A 1 356 ? -13.719 30.203 11.273 1 89.44 356 HIS A CA 1
ATOM 2854 C C . HIS A 1 356 ? -13.383 31.453 10.453 1 89.44 356 HIS A C 1
ATOM 2856 O O . HIS A 1 356 ? -12.219 31.812 10.32 1 89.44 356 HIS A O 1
ATOM 2862 N N . THR A 1 357 ? -14.367 32.062 9.852 1 84.88 357 THR A N 1
ATOM 2863 C CA . THR A 1 357 ? -14 33.156 8.977 1 84.88 357 THR A CA 1
ATOM 2864 C C . THR A 1 357 ? -14.891 34.375 9.227 1 84.88 357 THR A C 1
ATOM 2866 O O . THR A 1 357 ? -16 34.219 9.742 1 84.88 357 THR A O 1
ATOM 2869 N N . LEU A 1 358 ? -14.344 35.5 8.938 1 78.44 358 LEU A N 1
ATOM 2870 C CA . LEU A 1 358 ? -15.062 36.781 8.953 1 78.44 358 LEU A CA 1
ATOM 2871 C C . LEU A 1 358 ? -15.203 37.344 7.547 1 78.44 358 LEU A C 1
ATOM 2873 O O . LEU A 1 358 ? -15.812 38.406 7.355 1 78.44 358 LEU A O 1
ATOM 2877 N N . LEU A 1 359 ? -14.648 36.656 6.625 1 72.12 359 LEU A N 1
ATOM 2878 C CA . LEU A 1 359 ? -14.711 37.094 5.234 1 72.12 359 LEU A CA 1
ATOM 2879 C C . LEU A 1 359 ? -15.797 36.375 4.473 1 72.12 359 LEU A C 1
ATOM 2881 O O . LEU A 1 359 ? -15.656 35.188 4.172 1 72.12 359 LEU A O 1
ATOM 2885 N N . PRO A 1 360 ? -16.828 37.125 4.188 1 64.75 360 PRO A N 1
ATOM 2886 C CA . PRO A 1 360 ? -17.906 36.438 3.465 1 64.75 360 PRO A CA 1
ATOM 2887 C C . PRO A 1 360 ? -17.422 35.75 2.205 1 64.75 360 PRO A C 1
ATOM 2889 O O . PRO A 1 360 ? -17.906 34.656 1.877 1 64.75 360 PRO A O 1
ATOM 2892 N N . GLU A 1 361 ? -16.375 36.375 1.647 1 61.72 361 GLU A N 1
ATOM 2893 C CA . GLU A 1 361 ? -15.852 35.781 0.414 1 61.72 361 GLU A CA 1
ATOM 2894 C C . GLU A 1 361 ? -15.109 34.469 0.684 1 61.72 361 GLU A C 1
ATOM 2896 O O . GLU A 1 361 ? -14.883 33.688 -0.234 1 61.72 361 GLU A O 1
ATOM 2901 N N . ALA A 1 362 ? -14.961 34.312 1.995 1 71.69 362 ALA A N 1
ATOM 2902 C CA . ALA A 1 362 ? -14.195 33.125 2.334 1 71.69 362 ALA A CA 1
ATOM 2903 C C . ALA A 1 362 ? -15.117 31.938 2.635 1 71.69 362 ALA A C 1
ATOM 2905 O O . ALA A 1 362 ? -14.664 30.797 2.748 1 71.69 362 ALA A O 1
ATOM 2906 N N . LEU A 1 363 ? -16.375 32.312 2.658 1 82.75 363 LEU A N 1
ATOM 2907 C CA . LEU A 1 363 ? -17.312 31.203 2.77 1 82.75 363 LEU A CA 1
ATOM 2908 C C . LEU A 1 363 ? -17.438 30.469 1.442 1 82.75 363 LEU A C 1
ATOM 2910 O O . LEU A 1 363 ? -17.547 31.094 0.385 1 82.75 363 LEU A O 1
ATOM 2914 N N . GLU A 1 364 ? -17.406 29.266 1.514 1 88.56 364 GLU A N 1
ATOM 2915 C CA . GLU A 1 364 ? -17.391 28.438 0.312 1 88.56 364 GLU A CA 1
ATOM 2916 C C . GLU A 1 364 ? -18.688 28.562 -0.468 1 88.56 364 GLU A C 1
ATOM 2918 O O . GLU A 1 364 ? -19.766 28.562 0.122 1 88.56 364 GLU A O 1
ATOM 2923 N N . ARG A 1 365 ? -18.562 28.719 -1.668 1 92.94 365 ARG A N 1
ATOM 2924 C CA . ARG A 1 365 ? -19.688 28.719 -2.604 1 92.94 365 ARG A CA 1
ATOM 2925 C C . ARG A 1 365 ? -19.375 27.875 -3.828 1 92.94 365 ARG A C 1
ATOM 2927 O O . ARG A 1 365 ? -18.219 27.766 -4.242 1 92.94 365 ARG A O 1
ATOM 2934 N N . TRP A 1 366 ? -20.375 27.266 -4.32 1 95.19 366 TRP A N 1
ATOM 2935 C CA . TRP A 1 366 ? -20.219 26.469 -5.535 1 95.19 366 TRP A CA 1
ATOM 2936 C C . TRP A 1 366 ? -21.172 26.953 -6.629 1 95.19 366 TRP A C 1
ATOM 2938 O O . TRP A 1 366 ? -22.328 27.281 -6.355 1 95.19 366 TRP A O 1
ATOM 2948 N N . PRO A 1 367 ? -20.672 27.047 -7.875 1 95.94 367 PRO A N 1
ATOM 2949 C CA . PRO A 1 367 ? -21.625 27.281 -8.953 1 95.94 367 PRO A CA 1
ATOM 2950 C C . PRO A 1 367 ? -22.75 26.25 -8.977 1 95.94 367 PRO A C 1
ATOM 2952 O O . PRO A 1 367 ? -22.5 25.047 -8.867 1 95.94 367 PRO A O 1
ATOM 2955 N N . GLU A 1 368 ? -23.922 26.766 -9.047 1 97.62 368 GLU A N 1
ATOM 2956 C CA . GLU A 1 368 ? -25.094 25.891 -8.953 1 97.62 368 GLU A CA 1
ATOM 2957 C C . GLU A 1 368 ? -25.047 24.812 -10.023 1 97.62 368 GLU A C 1
ATOM 2959 O O . GLU A 1 368 ? -25.438 23.672 -9.766 1 97.62 368 GLU A O 1
ATOM 2964 N N . ASP A 1 369 ? -24.609 25.156 -11.219 1 96.75 369 ASP A N 1
ATOM 2965 C CA . ASP A 1 369 ? -24.547 24.203 -12.312 1 96.75 369 ASP A CA 1
ATOM 2966 C C . ASP A 1 369 ? -23.594 23.062 -11.984 1 96.75 369 ASP A C 1
ATOM 2968 O O . ASP A 1 369 ? -23.891 21.891 -12.242 1 96.75 369 ASP A O 1
ATOM 2972 N N . LEU A 1 370 ? -22.438 23.422 -11.539 1 96.62 370 LEU A N 1
ATOM 2973 C CA . LEU A 1 370 ? -21.469 22.422 -11.125 1 96.62 370 LEU A CA 1
ATOM 2974 C C . LEU A 1 370 ? -22.031 21.531 -10.023 1 96.62 370 LEU A C 1
ATOM 2976 O O . LEU A 1 370 ? -21.906 20.312 -10.086 1 96.62 370 LEU A O 1
ATOM 2980 N N . PHE A 1 371 ? -22.625 22.156 -9.086 1 97.94 371 PHE A N 1
ATOM 2981 C CA . PHE A 1 371 ? -23.188 21.453 -7.949 1 97.94 371 PHE A CA 1
ATOM 2982 C C . PHE A 1 371 ? -24.266 20.469 -8.406 1 97.94 371 PHE A C 1
ATOM 2984 O O . PHE A 1 371 ? -24.25 19.297 -8.031 1 97.94 371 PHE A O 1
ATOM 2991 N N . ALA A 1 372 ? -25.156 20.922 -9.234 1 97.88 372 ALA A N 1
ATOM 2992 C CA . ALA A 1 372 ? -26.266 20.109 -9.719 1 97.88 372 ALA A CA 1
ATOM 2993 C C . ALA A 1 372 ? -25.766 18.953 -10.578 1 97.88 372 ALA A C 1
ATOM 2995 O O . ALA A 1 372 ? -26.359 17.859 -10.57 1 97.88 372 ALA A O 1
ATOM 2996 N N . ARG A 1 373 ? -24.766 19.156 -11.266 1 97.5 373 ARG A N 1
ATOM 2997 C CA . ARG A 1 373 ? -24.203 18.125 -12.125 1 97.5 373 ARG A CA 1
ATOM 2998 C C . ARG A 1 373 ? -23.547 17.016 -11.297 1 97.5 373 ARG A C 1
ATOM 3000 O O . ARG A 1 373 ? -23.719 15.828 -11.594 1 97.5 373 ARG A O 1
ATOM 3007 N N . ILE A 1 374 ? -22.812 17.406 -10.281 1 97.38 374 ILE A N 1
ATOM 3008 C CA . ILE A 1 374 ? -22.031 16.453 -9.492 1 97.38 374 ILE A CA 1
ATOM 3009 C C . ILE A 1 374 ? -22.938 15.789 -8.453 1 97.38 374 ILE A C 1
ATOM 3011 O O . ILE A 1 374 ? -22.766 14.609 -8.133 1 97.38 374 ILE A O 1
ATOM 3015 N N . LEU A 1 375 ? -23.859 16.531 -7.898 1 98.38 375 LEU A N 1
ATOM 3016 C CA . LEU A 1 375 ? -24.734 16.047 -6.824 1 98.38 375 LEU A CA 1
ATOM 3017 C C . LEU A 1 375 ? -26.188 16.422 -7.098 1 98.38 375 LEU A C 1
ATOM 3019 O O . LEU A 1 375 ? -26.797 17.156 -6.324 1 98.38 375 LEU A O 1
ATOM 3023 N N . PRO A 1 376 ? -26.734 15.75 -8.078 1 98.19 376 PRO A N 1
ATOM 3024 C CA . PRO A 1 376 ? -28.078 16.141 -8.508 1 98.19 376 PRO A CA 1
ATOM 3025 C C . PRO A 1 376 ? -29.141 15.891 -7.43 1 98.19 376 PRO A C 1
ATOM 3027 O O . PRO A 1 376 ? -30.047 16.703 -7.254 1 98.19 376 PRO A O 1
ATOM 3030 N N . ARG A 1 377 ? -29.062 14.836 -6.734 1 98.12 377 ARG A N 1
ATOM 3031 C CA . ARG A 1 377 ? -30.047 14.531 -5.691 1 98.12 377 ARG A CA 1
ATOM 3032 C C . ARG A 1 377 ? -29.938 15.516 -4.535 1 98.12 377 ARG A C 1
ATOM 3034 O O . ARG A 1 377 ? -30.953 15.992 -4.02 1 98.12 377 ARG A O 1
ATOM 3041 N N . HIS A 1 378 ? -28.781 15.867 -4.152 1 98.56 378 HIS A N 1
ATOM 3042 C CA . HIS A 1 378 ? -28.547 16.812 -3.066 1 98.56 378 HIS A CA 1
ATOM 3043 C C . HIS A 1 378 ? -29.016 18.219 -3.449 1 98.56 378 HIS A C 1
ATOM 3045 O O . HIS A 1 378 ? -29.484 18.969 -2.596 1 98.56 378 HIS A O 1
ATOM 3051 N N . HIS A 1 379 ? -28.797 18.547 -4.703 1 98.31 379 HIS A N 1
ATOM 3052 C CA . HIS A 1 379 ? -29.281 19.828 -5.184 1 98.31 379 HIS A CA 1
ATOM 3053 C C . HIS A 1 379 ? -30.781 19.984 -4.93 1 98.31 379 HIS A C 1
ATOM 3055 O O . HIS A 1 379 ? -31.234 21.016 -4.441 1 98.31 379 HIS A O 1
ATOM 3061 N N . ARG A 1 380 ? -31.531 18.953 -5.172 1 97.12 380 ARG A N 1
ATOM 3062 C CA . ARG A 1 380 ? -32.969 18.969 -4.945 1 97.12 380 ARG A CA 1
ATOM 3063 C C . ARG A 1 380 ? -33.281 19.062 -3.457 1 97.12 380 ARG A C 1
ATOM 3065 O O . ARG A 1 380 ? -34.219 19.781 -3.064 1 97.12 380 ARG A O 1
ATOM 3072 N N . ILE A 1 381 ? -32.594 18.375 -2.74 1 98.25 381 ILE A N 1
ATOM 3073 C CA . ILE A 1 381 ? -32.812 18.359 -1.299 1 98.25 381 ILE A CA 1
ATOM 3074 C C . ILE A 1 381 ? -32.531 19.75 -0.722 1 98.25 381 ILE A C 1
ATOM 3076 O O . ILE A 1 381 ? -33.25 20.234 0.155 1 98.25 381 ILE A O 1
ATOM 3080 N N . ILE A 1 382 ? -31.469 20.391 -1.178 1 98.62 382 ILE A N 1
ATOM 3081 C CA . ILE A 1 382 ? -31.109 21.719 -0.706 1 98.62 382 ILE A CA 1
ATOM 3082 C C . ILE A 1 382 ? -32.219 22.719 -1.049 1 98.62 382 ILE A C 1
ATOM 3084 O O . ILE A 1 382 ? -32.531 23.609 -0.26 1 98.62 382 ILE A O 1
ATOM 3088 N N . GLN A 1 383 ? -32.812 22.5 -2.201 1 97.94 383 GLN A N 1
ATOM 3089 C CA . GLN A 1 383 ? -33.969 23.328 -2.561 1 97.94 383 GLN A CA 1
ATOM 3090 C C . GLN A 1 383 ? -35.094 23.156 -1.57 1 97.94 383 GLN A C 1
ATOM 3092 O O . GLN A 1 383 ? -35.75 24.125 -1.178 1 97.94 383 GLN A O 1
ATOM 3097 N N . MET A 1 384 ? -35.344 21.969 -1.214 1 97.44 384 MET A N 1
ATOM 3098 C CA . MET A 1 384 ? -36.406 21.688 -0.255 1 97.44 384 MET A CA 1
ATOM 3099 C C . MET A 1 384 ? -36.062 22.266 1.114 1 97.44 384 MET A C 1
ATOM 3101 O O . MET A 1 384 ? -36.969 22.781 1.8 1 97.44 384 MET A O 1
ATOM 3105 N N . ILE A 1 385 ? -34.844 22.172 1.516 1 98.31 385 ILE A N 1
ATOM 3106 C CA . ILE A 1 385 ? -34.406 22.75 2.771 1 98.31 385 ILE A CA 1
ATOM 3107 C C . ILE A 1 385 ? -34.625 24.266 2.738 1 98.31 385 ILE A C 1
ATOM 3109 O O . ILE A 1 385 ? -35.094 24.859 3.713 1 98.31 385 ILE A O 1
ATOM 3113 N N . GLN A 1 386 ? -34.188 24.875 1.624 1 98.19 386 GLN A N 1
ATOM 3114 C CA . GLN A 1 386 ? -34.375 26.312 1.44 1 98.19 386 GLN A CA 1
ATOM 3115 C C . GLN A 1 386 ? -35.844 26.688 1.541 1 98.19 386 GLN A C 1
ATOM 3117 O O . GLN A 1 386 ? -36.188 27.672 2.197 1 98.19 386 GLN A O 1
ATOM 3122 N N . ASP A 1 387 ? -36.719 25.938 0.935 1 97 387 ASP A N 1
ATOM 3123 C CA . ASP A 1 387 ? -38.156 26.219 0.959 1 97 387 ASP A CA 1
ATOM 3124 C C . ASP A 1 387 ? -38.688 26.188 2.387 1 97 387 ASP A C 1
ATOM 3126 O O . ASP A 1 387 ? -39.5 27.031 2.777 1 97 387 ASP A O 1
ATOM 3130 N N . ARG A 1 388 ? -38.281 25.219 3.033 1 96.69 388 ARG A N 1
ATOM 3131 C CA . ARG A 1 388 ? -38.719 25.094 4.422 1 96.69 388 ARG A CA 1
ATOM 3132 C C . ARG A 1 388 ? -38.219 26.281 5.246 1 96.69 388 ARG A C 1
ATOM 3134 O O . ARG A 1 388 ? -38.938 26.812 6.078 1 96.69 388 ARG A O 1
ATOM 3141 N N . HIS A 1 389 ? -36.969 26.641 5.094 1 96.81 389 HIS A N 1
ATOM 3142 C CA . HIS A 1 389 ? -36.375 27.766 5.789 1 96.81 389 HIS A CA 1
ATOM 3143 C C . HIS A 1 389 ? -37.156 29.062 5.492 1 96.81 389 HIS A C 1
ATOM 3145 O O . HIS A 1 389 ? -37.469 29.812 6.406 1 96.81 389 HIS A O 1
ATOM 3151 N N . LEU A 1 390 ? -37.438 29.297 4.242 1 97 390 LEU A N 1
ATOM 3152 C CA . LEU A 1 390 ? -38.156 30.484 3.83 1 97 390 LEU A CA 1
ATOM 3153 C C . LEU A 1 390 ? -39.562 30.516 4.438 1 97 390 LEU A C 1
ATOM 3155 O O . LEU A 1 390 ? -40.031 31.562 4.914 1 97 390 LEU A O 1
ATOM 3159 N N . SER A 1 391 ? -40.156 29.422 4.426 1 95.5 391 SER A N 1
ATOM 3160 C CA . SER A 1 391 ? -41.5 29.328 4.973 1 95.5 391 SER A CA 1
ATOM 3161 C C . SER A 1 391 ? -41.5 29.531 6.484 1 95.5 391 SER A C 1
ATOM 3163 O O . SER A 1 391 ? -42.438 30.141 7.035 1 95.5 391 SER A O 1
ATOM 3165 N N . ALA A 1 392 ? -40.562 28.984 7.109 1 93.12 392 ALA A N 1
ATOM 3166 C CA . ALA A 1 392 ? -40.5 29.016 8.57 1 93.12 392 ALA A CA 1
ATOM 3167 C C . ALA A 1 392 ? -40.125 30.406 9.07 1 93.12 392 ALA A C 1
ATOM 3169 O O . ALA A 1 392 ? -40.594 30.844 10.133 1 93.12 392 ALA A O 1
ATOM 3170 N N . THR A 1 393 ? -39.312 31.125 8.367 1 93.94 393 THR A N 1
ATOM 3171 C CA . THR A 1 393 ? -38.781 32.375 8.891 1 93.94 393 THR A CA 1
ATOM 3172 C C . THR A 1 393 ? -39.438 33.594 8.234 1 93.94 393 THR A C 1
ATOM 3174 O O . THR A 1 393 ? -39.406 34.688 8.773 1 93.94 393 THR A O 1
ATOM 3177 N N . GLY A 1 394 ? -39.938 33.406 7.059 1 92.75 394 GLY A N 1
ATOM 3178 C CA . GLY A 1 394 ? -40.5 34.5 6.301 1 92.75 394 GLY A CA 1
ATOM 3179 C C . GLY A 1 394 ? -39.469 35.438 5.75 1 92.75 394 GLY A C 1
ATOM 3180 O O . GLY A 1 394 ? -39.781 36.5 5.227 1 92.75 394 GLY A O 1
ATOM 3181 N N . THR A 1 395 ? -38.219 35.031 5.898 1 93.06 395 THR A N 1
ATOM 3182 C CA . THR A 1 395 ? -37.125 35.844 5.402 1 93.06 395 THR A CA 1
ATOM 3183 C C . THR A 1 395 ? -36.875 35.594 3.922 1 93.06 395 THR A C 1
ATOM 3185 O O . THR A 1 395 ? -37.5 34.688 3.332 1 93.06 395 THR A O 1
ATOM 3188 N N . ASP A 1 396 ? -35.906 36.406 3.381 1 93.06 396 ASP A N 1
ATOM 3189 C CA . ASP A 1 396 ? -35.531 36.219 1.986 1 93.06 396 ASP A CA 1
ATOM 3190 C C . ASP A 1 396 ? -34.094 35.656 1.88 1 93.06 396 ASP A C 1
ATOM 3192 O O . ASP A 1 396 ? -33.469 35.75 0.833 1 93.06 396 ASP A O 1
ATOM 3196 N N . ILE A 1 397 ? -33.594 35.156 2.953 1 94.75 397 ILE A N 1
ATOM 3197 C CA . ILE A 1 397 ? -32.281 34.562 2.943 1 94.75 397 ILE A CA 1
ATOM 3198 C C . ILE A 1 397 ? -32.312 33.219 2.225 1 94.75 397 ILE A C 1
ATOM 3200 O O . ILE A 1 397 ? -33 32.281 2.652 1 94.75 397 ILE A O 1
ATOM 3204 N N . ARG A 1 398 ? -31.422 33.094 1.182 1 95.81 398 ARG A N 1
ATOM 3205 C CA . ARG A 1 398 ? -31.469 31.891 0.357 1 95.81 398 ARG A CA 1
ATOM 3206 C C . ARG A 1 398 ? -30.141 31.141 0.387 1 95.81 398 ARG A C 1
ATOM 3208 O O . ARG A 1 398 ? -29.078 31.766 0.518 1 95.81 398 ARG A O 1
ATOM 3215 N N . ILE A 1 399 ? -30.203 29.875 0.28 1 97.5 399 ILE A N 1
ATOM 3216 C CA . ILE A 1 399 ? -29.016 29.031 0.137 1 97.5 399 ILE A CA 1
ATOM 3217 C C . ILE A 1 399 ? -28.547 29.047 -1.313 1 97.5 399 ILE A C 1
ATOM 3219 O O . ILE A 1 399 ? -27.344 29.125 -1.579 1 97.5 399 ILE A O 1
ATOM 3223 N N . ILE A 1 400 ? -29.469 28.906 -2.207 1 97.56 400 ILE A N 1
ATOM 3224 C CA . ILE A 1 400 ? -29.172 29 -3.633 1 97.56 400 ILE A CA 1
ATOM 3225 C C . ILE A 1 400 ? -29.547 30.391 -4.145 1 97.56 400 ILE A C 1
ATOM 3227 O O . ILE A 1 400 ? -30.734 30.75 -4.152 1 97.56 400 ILE A O 1
ATOM 3231 N N . GLU A 1 401 ? -28.547 31.094 -4.543 1 95.19 401 GLU A N 1
ATOM 3232 C CA . GLU A 1 401 ? -28.766 32.469 -4.98 1 95.19 401 GLU A CA 1
ATOM 3233 C C . GLU A 1 401 ? -27.766 32.875 -6.051 1 95.19 401 GLU A C 1
ATOM 3235 O O . GLU A 1 401 ? -26.578 32.594 -5.934 1 95.19 401 GLU A O 1
ATOM 3240 N N . HIS A 1 402 ? -28.25 33.562 -7.129 1 94.81 402 HIS A N 1
ATOM 3241 C CA . HIS A 1 402 ? -27.422 34.094 -8.195 1 94.81 402 HIS A CA 1
ATOM 3242 C C . HIS A 1 402 ? -26.516 33.031 -8.797 1 94.81 402 HIS A C 1
ATOM 3244 O O . HIS A 1 402 ? -25.328 33.25 -9 1 94.81 402 HIS A O 1
ATOM 3250 N N . GLY A 1 403 ? -27.016 31.859 -8.867 1 95.12 403 GLY A N 1
ATOM 3251 C CA . GLY A 1 403 ? -26.328 30.781 -9.539 1 95.12 403 GLY A CA 1
ATOM 3252 C C . GLY A 1 403 ? -25.266 30.125 -8.664 1 95.12 403 GLY A C 1
ATOM 3253 O O . GLY A 1 403 ? -24.391 29.422 -9.172 1 95.12 403 GLY A O 1
ATOM 3254 N N . ASN A 1 404 ? -25.344 30.406 -7.414 1 96.5 404 ASN A N 1
ATOM 3255 C CA . ASN A 1 404 ? -24.391 29.797 -6.492 1 96.5 404 ASN A CA 1
ATOM 3256 C C . ASN A 1 404 ? -25.094 29.109 -5.332 1 96.5 404 ASN A C 1
ATOM 3258 O O . ASN A 1 404 ? -26.188 29.516 -4.918 1 96.5 404 ASN A O 1
ATOM 3262 N N . VAL A 1 405 ? -24.562 28.031 -4.926 1 97.44 405 VAL A N 1
ATOM 3263 C CA . VAL A 1 405 ? -24.953 27.391 -3.678 1 97.44 405 VAL A CA 1
ATOM 3264 C C . VAL A 1 405 ? -24.062 27.891 -2.535 1 97.44 405 VAL A C 1
ATOM 3266 O O . VAL A 1 405 ? -22.859 27.641 -2.521 1 97.44 405 VAL A O 1
ATOM 3269 N N . LYS A 1 406 ? -24.641 28.547 -1.601 1 96.75 406 LYS A N 1
ATOM 3270 C CA . LYS A 1 406 ? -23.906 29.141 -0.478 1 96.75 406 LYS A CA 1
ATOM 3271 C C . LYS A 1 406 ? -23.781 28.156 0.675 1 96.75 406 LYS A C 1
ATOM 3273 O O . LYS A 1 406 ? -24.719 27.969 1.458 1 96.75 406 LYS A O 1
ATOM 3278 N N . MET A 1 407 ? -22.578 27.672 0.845 1 96.75 407 MET A N 1
ATOM 3279 C CA . MET A 1 407 ? -22.375 26.578 1.783 1 96.75 407 MET A CA 1
ATOM 3280 C C . MET A 1 407 ? -22.406 27.078 3.223 1 96.75 407 MET A C 1
ATOM 3282 O O . MET A 1 407 ? -22.766 26.328 4.137 1 96.75 407 MET A O 1
ATOM 3286 N N . GLY A 1 408 ? -21.938 28.328 3.471 1 96 408 GLY A N 1
ATOM 3287 C CA . GLY A 1 408 ? -22.047 28.906 4.805 1 96 408 GLY A CA 1
ATOM 3288 C C . GLY A 1 408 ? -23.484 28.984 5.297 1 96 408 GLY A C 1
ATOM 3289 O O . GLY A 1 408 ? -23.766 28.609 6.434 1 96 408 GLY A O 1
ATOM 3290 N N . GLU A 1 409 ? -24.375 29.469 4.457 1 96.19 409 GLU A N 1
ATOM 3291 C CA . GLU A 1 409 ? -25.781 29.562 4.781 1 96.19 409 GLU A CA 1
ATOM 3292 C C . GLU A 1 409 ? -26.391 28.172 4.992 1 96.19 409 GLU A C 1
ATOM 3294 O O . GLU A 1 409 ? -27.188 27.969 5.918 1 96.19 409 GLU A O 1
ATOM 3299 N N . LEU A 1 410 ? -25.969 27.312 4.09 1 97.81 410 LEU A N 1
ATOM 3300 C CA . LEU A 1 410 ? -26.453 25.938 4.215 1 97.81 410 LEU A CA 1
ATOM 3301 C C . LEU A 1 410 ? -26.094 25.359 5.574 1 97.81 410 LEU A C 1
ATOM 3303 O O . LEU A 1 410 ? -26.953 24.781 6.258 1 97.81 410 LEU A O 1
ATOM 3307 N N . ALA A 1 411 ? -24.828 25.5 5.938 1 97.81 411 ALA A N 1
ATOM 3308 C CA . ALA A 1 411 ? -24.359 24.969 7.215 1 97.81 411 ALA A CA 1
ATOM 3309 C C . ALA A 1 411 ? -25.078 25.625 8.383 1 97.81 411 ALA A C 1
ATOM 3311 O O . ALA A 1 411 ? -25.484 24.938 9.328 1 97.81 411 ALA A O 1
ATOM 3312 N N . PHE A 1 412 ? -25.281 26.891 8.336 1 97.31 412 PHE A N 1
ATOM 3313 C CA . PHE A 1 412 ? -25.938 27.641 9.391 1 97.31 412 PHE A CA 1
ATOM 3314 C C . PHE A 1 412 ? -27.391 27.172 9.562 1 97.31 412 PHE A C 1
ATOM 3316 O O . PHE A 1 412 ? -27.828 26.906 10.68 1 97.31 412 PHE A O 1
ATOM 3323 N N . ILE A 1 413 ? -28.094 27.078 8.492 1 97.69 413 ILE A N 1
ATOM 3324 C CA . ILE A 1 413 ? -29.516 26.75 8.508 1 97.69 413 ILE A CA 1
ATOM 3325 C C . ILE A 1 413 ? -29.719 25.328 9.023 1 97.69 413 ILE A C 1
ATOM 3327 O O . ILE A 1 413 ? -30.688 25.062 9.742 1 97.69 413 ILE A O 1
ATOM 3331 N N . MET A 1 414 ? -28.828 24.469 8.695 1 98.06 414 MET A N 1
ATOM 3332 C CA . MET A 1 414 ? -29.016 23.062 9.023 1 98.06 414 MET A CA 1
ATOM 3333 C C . MET A 1 414 ? -28.5 22.75 10.43 1 98.06 414 MET A C 1
ATOM 3335 O O . MET A 1 414 ? -28.828 21.719 11.008 1 98.06 414 MET A O 1
ATOM 3339 N N . ALA A 1 415 ? -27.703 23.609 11.055 1 98.19 415 ALA A N 1
ATOM 3340 C CA . ALA A 1 415 ? -27.109 23.359 12.367 1 98.19 415 ALA A CA 1
ATOM 3341 C C . ALA A 1 415 ? -28 23.891 13.484 1 98.19 415 ALA A C 1
ATOM 3343 O O . ALA A 1 415 ? -28.609 24.969 13.352 1 98.19 415 ALA A O 1
ATOM 3344 N N . HIS A 1 416 ? -28.172 23.141 14.578 1 98 416 HIS A N 1
ATOM 3345 C CA . HIS A 1 416 ? -28.969 23.609 15.703 1 98 416 HIS A CA 1
ATOM 3346 C C . HIS A 1 416 ? -28.203 24.625 16.547 1 98 416 HIS A C 1
ATOM 3348 O O . HIS A 1 416 ? -28.797 25.422 17.266 1 98 416 HIS A O 1
ATOM 3354 N N . LYS A 1 417 ? -26.891 24.531 16.5 1 98.06 417 LYS A N 1
ATOM 3355 C CA . LYS A 1 417 ? -25.984 25.5 17.094 1 98.06 417 LYS A CA 1
ATOM 3356 C C . LYS A 1 417 ? -24.875 25.891 16.141 1 98.06 417 LYS A C 1
ATOM 3358 O O . LYS A 1 417 ? -24.375 25.062 15.391 1 98.06 417 LYS A O 1
ATOM 3363 N N . VAL A 1 418 ? -24.531 27.141 16.109 1 97.75 418 VAL A N 1
ATOM 3364 C CA . VAL A 1 418 ? -23.406 27.688 15.359 1 97.75 418 VAL A CA 1
ATOM 3365 C C . VAL A 1 418 ? -22.484 28.453 16.312 1 97.75 418 VAL A C 1
ATOM 3367 O O . VAL A 1 418 ? -22.953 29.156 17.219 1 97.75 418 VAL A O 1
ATOM 3370 N N . ASN A 1 419 ? -21.219 28.25 16.156 1 96.5 419 ASN A N 1
ATOM 3371 C CA . ASN A 1 419 ? -20.375 28.984 17.094 1 96.5 419 ASN A CA 1
ATOM 3372 C C . ASN A 1 419 ? -19.219 29.688 16.375 1 96.5 419 ASN A C 1
ATOM 3374 O O . ASN A 1 419 ? -18.703 29.172 15.391 1 96.5 419 ASN A O 1
ATOM 3378 N N . GLY A 1 420 ? -18.859 30.875 16.906 1 95.19 420 GLY A N 1
ATOM 3379 C CA . GLY A 1 420 ? -17.562 31.484 16.609 1 95.19 420 GLY A CA 1
ATOM 3380 C C . GLY A 1 420 ? -16.438 30.938 17.469 1 95.19 420 GLY A C 1
ATOM 3381 O O . GLY A 1 420 ? -16.656 30.062 18.312 1 95.19 420 GLY A O 1
ATOM 3382 N N . VAL A 1 421 ? -15.273 31.453 17.219 1 94.62 421 VAL A N 1
ATOM 3383 C CA . VAL A 1 421 ? -14.148 30.75 17.828 1 94.62 421 VAL A CA 1
ATOM 3384 C C . VAL A 1 421 ? -13.344 31.719 18.703 1 94.62 421 VAL A C 1
ATOM 3386 O O . VAL A 1 421 ? -12.234 31.391 19.141 1 94.62 421 VAL A O 1
ATOM 3389 N N . SER A 1 422 ? -13.703 32.875 18.953 1 92.81 422 SER A N 1
ATOM 3390 C CA . SER A 1 422 ? -13.32 33.844 19.969 1 92.81 422 SER A CA 1
ATOM 3391 C C . SER A 1 422 ? -14.461 34.781 20.281 1 92.81 422 SER A C 1
ATOM 3393 O O . SER A 1 422 ? -15.422 34.906 19.516 1 92.81 422 SER A O 1
ATOM 3395 N N . ALA A 1 423 ? -14.375 35.438 21.406 1 90.38 423 ALA A N 1
ATOM 3396 C CA . ALA A 1 423 ? -15.461 36.344 21.781 1 90.38 423 ALA A CA 1
ATOM 3397 C C . ALA A 1 423 ? -15.672 37.438 20.734 1 90.38 423 ALA A C 1
ATOM 3399 O O . ALA A 1 423 ? -16.797 37.656 20.297 1 90.38 423 ALA A O 1
ATOM 3400 N N . LEU A 1 424 ? -14.633 38.031 20.375 1 88.12 424 LEU A N 1
ATOM 3401 C CA . LEU A 1 424 ? -14.711 39.094 19.359 1 88.12 424 LEU A CA 1
ATOM 3402 C C . LEU A 1 424 ? -15.219 38.531 18.031 1 88.12 424 LEU A C 1
ATOM 3404 O O . LEU A 1 424 ? -16.078 39.125 17.391 1 88.12 424 LEU A O 1
ATOM 3408 N N . HIS A 1 425 ? -14.695 37.5 17.594 1 90.5 425 HIS A N 1
ATOM 3409 C CA . HIS A 1 425 ? -15.109 36.844 16.359 1 90.5 425 HIS A CA 1
ATOM 3410 C C . HIS A 1 425 ? -16.594 36.531 16.375 1 90.5 425 HIS A C 1
ATOM 3412 O O . HIS A 1 425 ? -17.297 36.75 15.383 1 90.5 425 HIS A O 1
ATOM 3418 N N . SER A 1 426 ? -17.094 35.938 17.469 1 93.19 426 SER A N 1
ATOM 3419 C CA . SER A 1 426 ? -18.5 35.562 17.594 1 93.19 426 SER A CA 1
ATOM 3420 C C . SER A 1 426 ? -19.406 36.75 17.453 1 93.19 426 SER A C 1
ATOM 3422 O O . SER A 1 426 ? -20.438 36.688 16.781 1 93.19 426 SER A O 1
ATOM 3424 N N . GLU A 1 427 ? -18.984 37.781 18.062 1 91.12 427 GLU A N 1
ATOM 3425 C CA . GLU A 1 427 ? -19.797 38.969 17.984 1 91.12 427 GLU A CA 1
ATOM 3426 C C . GLU A 1 427 ? -19.781 39.562 16.562 1 91.12 427 GLU A C 1
ATOM 3428 O O . GLU A 1 427 ? -20.828 40 16.062 1 91.12 427 GLU A O 1
ATOM 3433 N N . LEU A 1 428 ? -18.656 39.562 15.992 1 88.12 428 LEU A N 1
ATOM 3434 C CA . LEU A 1 428 ? -18.531 40.094 14.641 1 88.12 428 LEU A CA 1
ATOM 3435 C C . LEU A 1 428 ? -19.328 39.25 13.648 1 88.12 428 LEU A C 1
ATOM 3437 O O . LEU A 1 428 ? -19.891 39.75 12.688 1 88.12 428 LEU A O 1
ATOM 3441 N N . VAL A 1 429 ? -19.297 37.969 13.852 1 91.56 429 VAL A N 1
ATOM 3442 C CA . VAL A 1 429 ? -20.047 37.062 12.984 1 91.56 429 VAL A CA 1
ATOM 3443 C C . VAL A 1 429 ? -21.531 37.406 13.031 1 91.56 429 VAL A C 1
ATOM 3445 O O . VAL A 1 429 ? -22.219 37.375 12 1 91.56 429 VAL A O 1
ATOM 3448 N N . LYS A 1 430 ? -22.078 37.719 14.172 1 93.44 430 LYS A N 1
ATOM 3449 C CA . LYS A 1 430 ? -23.484 38.094 14.367 1 93.44 430 LYS A CA 1
ATOM 3450 C C . LYS A 1 430 ? -23.812 39.375 13.617 1 93.44 430 LYS A C 1
ATOM 3452 O O . LYS A 1 430 ? -24.953 39.562 13.148 1 93.44 430 LYS A O 1
ATOM 3457 N N . GLU A 1 431 ? -22.797 40.156 13.445 1 89.69 431 GLU A N 1
ATOM 3458 C CA . GLU A 1 431 ? -23.047 41.469 12.922 1 89.69 431 GLU A CA 1
ATOM 3459 C C . GLU A 1 431 ? -22.734 41.562 11.43 1 89.69 431 GLU A C 1
ATOM 3461 O O . GLU A 1 431 ? -23.188 42.469 10.742 1 89.69 431 GLU A O 1
ATOM 3466 N N . THR A 1 432 ? -21.969 40.719 10.969 1 87.88 432 THR A N 1
ATOM 3467 C CA . THR A 1 432 ? -21.469 40.875 9.602 1 87.88 432 THR A CA 1
ATOM 3468 C C . THR A 1 432 ? -21.844 39.656 8.758 1 87.88 432 THR A C 1
ATOM 3470 O O . THR A 1 432 ? -22.953 39.594 8.219 1 87.88 432 THR A O 1
ATOM 3473 N N . VAL A 1 433 ? -21.062 38.594 8.828 1 87.69 433 VAL A N 1
ATOM 3474 C CA . VAL A 1 433 ? -21.109 37.438 7.961 1 87.69 433 VAL A CA 1
ATOM 3475 C C . VAL A 1 433 ? -22.516 36.812 8 1 87.69 433 VAL A C 1
ATOM 3477 O O . VAL A 1 433 ? -23.062 36.469 6.965 1 87.69 433 VAL A O 1
ATOM 3480 N N . PHE A 1 434 ? -23.078 36.688 9.219 1 93.5 434 PHE A N 1
ATOM 3481 C CA . PHE A 1 434 ? -24.359 36 9.383 1 93.5 434 PHE A CA 1
ATOM 3482 C C . PHE A 1 434 ? -25.375 36.938 10.023 1 93.5 434 PHE A C 1
ATOM 3484 O O . PHE A 1 434 ? -26.219 36.5 10.82 1 93.5 434 PHE A O 1
ATOM 3491 N N . ALA A 1 435 ? -25.281 38.188 9.734 1 92.81 435 ALA A N 1
ATOM 3492 C CA . ALA A 1 435 ? -26.141 39.188 10.352 1 92.81 435 ALA A CA 1
ATOM 3493 C C . ALA A 1 435 ? -27.625 38.844 10.117 1 92.81 435 ALA A C 1
ATOM 3495 O O . ALA A 1 435 ? -28.422 38.844 11.055 1 92.81 435 ALA A O 1
ATOM 3496 N N . ASP A 1 436 ? -28.016 38.594 8.898 1 93.94 436 ASP A N 1
ATOM 3497 C CA . ASP A 1 436 ? -29.406 38.312 8.555 1 93.94 436 ASP A CA 1
ATOM 3498 C C . ASP A 1 436 ? -29.891 37 9.156 1 93.94 436 ASP A C 1
ATOM 3500 O O . ASP A 1 436 ? -31.031 36.875 9.602 1 93.94 436 ASP A O 1
ATOM 3504 N N . LEU A 1 437 ? -29.078 36.062 9.102 1 95.69 437 LEU A N 1
ATOM 3505 C CA . LEU A 1 437 ? -29.422 34.781 9.68 1 95.69 437 LEU A CA 1
ATOM 3506 C C . LEU A 1 437 ? -29.562 34.875 11.195 1 95.69 437 LEU A C 1
ATOM 3508 O O . LEU A 1 437 ? -30.391 34.188 11.797 1 95.69 437 LEU A O 1
ATOM 3512 N N . HIS A 1 438 ? -28.656 35.656 11.781 1 95.94 438 HIS A N 1
ATOM 3513 C CA . HIS A 1 438 ? -28.75 35.844 13.227 1 95.94 438 HIS A CA 1
ATOM 3514 C C . HIS A 1 438 ? -30.062 36.531 13.602 1 95.94 438 HIS A C 1
ATOM 3516 O O . HIS A 1 438 ? -30.625 36.25 14.656 1 95.94 438 HIS A O 1
ATOM 3522 N N . LYS A 1 439 ? -30.516 37.406 12.828 1 95.88 439 LYS A N 1
ATOM 3523 C CA . LYS A 1 439 ? -31.812 38.031 13.055 1 95.88 439 LYS A CA 1
ATOM 3524 C C . LYS A 1 439 ? -32.938 37 13 1 95.88 439 LYS A C 1
ATOM 3526 O O . LYS A 1 439 ? -33.875 37.062 13.805 1 95.88 439 LYS A O 1
ATOM 3531 N N . ALA A 1 440 ? -32.75 36.188 12.023 1 95.5 440 ALA A N 1
ATOM 3532 C CA . ALA A 1 440 ? -33.781 35.156 11.836 1 95.5 440 ALA A CA 1
ATOM 3533 C C . ALA A 1 440 ? -33.688 34.094 12.945 1 95.5 440 ALA A C 1
ATOM 3535 O O . ALA A 1 440 ? -34.719 33.531 13.344 1 95.5 440 ALA A O 1
ATOM 3536 N N . TYR A 1 441 ? -32.531 33.844 13.406 1 95.88 441 TYR A N 1
ATOM 3537 C CA . TYR A 1 441 ? -32.281 32.844 14.445 1 95.88 441 TYR A CA 1
ATOM 3538 C C . TYR A 1 441 ? -31.438 33.438 15.57 1 95.88 441 TYR A C 1
ATOM 3540 O O . TYR A 1 441 ? -30.281 33.031 15.758 1 95.88 441 TYR A O 1
ATOM 3548 N N . PRO A 1 442 ? -31.906 34.188 16.5 1 93.94 442 PRO A N 1
ATOM 3549 C CA . PRO A 1 442 ? -31.141 35.031 17.422 1 93.94 442 PRO A CA 1
ATOM 3550 C C . PRO A 1 442 ? -30.406 34.188 18.484 1 93.94 442 PRO A C 1
ATOM 3552 O O . PRO A 1 442 ? -29.422 34.656 19.062 1 93.94 442 PRO A O 1
ATOM 3555 N N . ASN A 1 443 ? -30.797 33.031 18.797 1 93.06 443 ASN A N 1
ATOM 3556 C CA . ASN A 1 443 ? -30.188 32.25 19.875 1 93.06 443 ASN A CA 1
ATOM 3557 C C . ASN A 1 443 ? -29.312 31.125 19.344 1 93.06 443 ASN A C 1
ATOM 3559 O O . ASN A 1 443 ? -28.906 30.234 20.094 1 93.06 443 ASN A O 1
ATOM 3563 N N . ARG A 1 444 ? -28.953 31.203 18.094 1 95.62 444 ARG A N 1
ATOM 3564 C CA . ARG A 1 444 ? -28.25 30.078 17.469 1 95.62 444 ARG A CA 1
ATOM 3565 C C . ARG A 1 444 ? -26.734 30.234 17.609 1 95.62 444 ARG A C 1
ATOM 3567 O O . ARG A 1 444 ? -26.016 29.25 17.797 1 95.62 444 ARG A O 1
ATOM 3574 N N . ILE A 1 445 ? -26.188 31.422 17.5 1 97.06 445 ILE A N 1
ATOM 3575 C CA . ILE A 1 445 ? -24.75 31.672 17.484 1 97.06 445 ILE A CA 1
ATOM 3576 C C . ILE A 1 445 ? -24.219 31.75 18.922 1 97.06 445 ILE A C 1
ATOM 3578 O O . ILE A 1 445 ? -24.734 32.531 19.734 1 97.06 445 ILE A O 1
ATOM 3582 N N . LEU A 1 446 ? -23.266 30.891 19.234 1 96.31 446 LEU A N 1
ATOM 3583 C CA . LEU A 1 446 ? -22.578 30.891 20.516 1 96.31 446 LEU A CA 1
ATOM 3584 C C . LEU A 1 446 ? -21.078 31.156 20.312 1 96.31 446 LEU A C 1
ATOM 3586 O O . LEU A 1 446 ? -20.609 31.281 19.188 1 96.31 446 LEU A O 1
ATOM 3590 N N . ASN A 1 447 ? -20.438 31.328 21.422 1 95.25 447 ASN A N 1
ATOM 3591 C CA . ASN A 1 447 ? -19 31.5 21.391 1 95.25 447 ASN A CA 1
ATOM 3592 C C . ASN A 1 447 ? -18.281 30.297 22.016 1 95.25 447 ASN A C 1
ATOM 3594 O O . ASN A 1 447 ? -18.656 29.844 23.094 1 95.25 447 ASN A O 1
ATOM 3598 N N . GLN A 1 448 ? -17.359 29.766 21.328 1 96.12 448 GLN A N 1
ATOM 3599 C CA . GLN A 1 448 ? -16.422 28.781 21.844 1 96.12 448 GLN A CA 1
ATOM 3600 C C . GLN A 1 448 ? -14.984 29.188 21.531 1 96.12 448 GLN A C 1
ATOM 3602 O O . GLN A 1 448 ? -14.469 28.906 20.453 1 96.12 448 GLN A O 1
ATOM 3607 N N . THR A 1 449 ? -14.281 29.781 22.484 1 95.56 449 THR A N 1
ATOM 3608 C CA . THR A 1 449 ? -12.898 30.188 22.266 1 95.56 449 THR A CA 1
ATOM 3609 C C . THR A 1 449 ? -12.008 28.969 22.031 1 95.56 449 THR A C 1
ATOM 3611 O O . THR A 1 449 ? -12.031 28.016 22.797 1 95.56 449 THR A O 1
ATOM 3614 N N . ASN A 1 450 ? -11.211 29.047 21 1 95.88 450 ASN A N 1
ATOM 3615 C CA . ASN A 1 450 ? -10.289 27.969 20.672 1 95.88 450 ASN A CA 1
ATOM 3616 C C . ASN A 1 450 ? -9.297 27.719 21.812 1 95.88 450 ASN A C 1
ATOM 3618 O O . ASN A 1 450 ? -9.148 28.562 22.703 1 95.88 450 ASN A O 1
ATOM 3622 N N . GLY A 1 451 ? -8.688 26.625 21.781 1 97.12 451 GLY A N 1
ATOM 3623 C CA . GLY A 1 451 ? -7.648 26.234 22.719 1 97.12 451 GLY A CA 1
ATOM 3624 C C . GLY A 1 451 ? -6.633 25.281 22.109 1 97.12 451 GLY A C 1
ATOM 3625 O O . GLY A 1 451 ? -6.832 24.766 21.016 1 97.12 451 GLY A O 1
ATOM 3626 N N . ILE A 1 452 ? -5.52 25.156 22.797 1 97.81 452 ILE A N 1
ATOM 3627 C CA . ILE A 1 452 ? -4.453 24.266 22.344 1 97.81 452 ILE A CA 1
ATOM 3628 C C . ILE A 1 452 ? -4.168 23.203 23.406 1 97.81 452 ILE A C 1
ATOM 3630 O O . ILE A 1 452 ? -4.492 23.391 24.578 1 97.81 452 ILE A O 1
ATOM 3634 N N . THR A 1 453 ? -3.617 22.078 22.984 1 97.56 453 THR A N 1
ATOM 3635 C CA . THR A 1 453 ? -3.297 20.984 23.891 1 97.56 453 THR A CA 1
ATOM 3636 C C . THR A 1 453 ? -2.053 21.297 24.719 1 97.56 453 THR A C 1
ATOM 3638 O O . THR A 1 453 ? -0.948 21.375 24.172 1 97.56 453 THR A O 1
ATOM 3641 N N . PRO A 1 454 ? -2.23 21.453 26.031 1 96.62 454 PRO A N 1
ATOM 3642 C CA . PRO A 1 454 ? -1.069 21.797 26.859 1 96.62 454 PRO A CA 1
ATOM 3643 C C . PRO A 1 454 ? 0.012 20.719 26.828 1 96.62 454 PRO A C 1
ATOM 3645 O O . PRO A 1 454 ? 1.203 21.031 26.875 1 96.62 454 PRO A O 1
ATOM 3648 N N . ARG A 1 455 ? -0.346 19.484 26.719 1 96.88 455 ARG A N 1
ATOM 3649 C CA . ARG A 1 455 ? 0.591 18.375 26.734 1 96.88 455 ARG A CA 1
ATOM 3650 C C . ARG A 1 455 ? 1.521 18.406 25.531 1 96.88 455 ARG A C 1
ATOM 3652 O O . ARG A 1 455 ? 2.711 18.109 25.641 1 96.88 455 ARG A O 1
ATOM 3659 N N . ARG A 1 456 ? 1.008 18.781 24.391 1 96.12 456 ARG A N 1
ATOM 3660 C CA . ARG A 1 456 ? 1.818 18.875 23.172 1 96.12 456 ARG A CA 1
ATOM 3661 C C . ARG A 1 456 ? 2.645 20.156 23.156 1 96.12 456 ARG A C 1
ATOM 3663 O O . ARG A 1 456 ? 3.846 20.125 22.891 1 96.12 456 ARG A O 1
ATOM 3670 N N . TRP A 1 457 ? 2.039 21.266 23.5 1 98 457 TRP A N 1
ATOM 3671 C CA . TRP A 1 457 ? 2.609 22.562 23.141 1 98 457 TRP A CA 1
ATOM 3672 C C . TRP A 1 457 ? 3.336 23.188 24.328 1 98 457 TRP A C 1
ATOM 3674 O O . TRP A 1 457 ? 3.805 24.312 24.234 1 98 457 TRP A O 1
ATOM 3684 N N . LEU A 1 458 ? 3.414 22.453 25.406 1 98.19 458 LEU A N 1
ATOM 3685 C CA . LEU A 1 458 ? 4.273 22.875 26.516 1 98.19 458 LEU A CA 1
ATOM 3686 C C . LEU A 1 458 ? 4.922 21.656 27.188 1 98.19 458 LEU A C 1
ATOM 3688 O O . LEU A 1 458 ? 6.148 21.531 27.203 1 98.19 458 LEU A O 1
ATOM 3692 N N . TYR A 1 459 ? 4.148 20.75 27.625 1 97.38 459 TYR A N 1
ATOM 3693 C CA . TYR A 1 459 ? 4.664 19.594 28.359 1 97.38 459 TYR A CA 1
ATOM 3694 C C . TYR A 1 459 ? 5.672 18.812 27.531 1 97.38 459 TYR A C 1
ATOM 3696 O O . TYR A 1 459 ? 6.746 18.469 28.016 1 97.38 459 TYR A O 1
ATOM 3704 N N . SER A 1 460 ? 5.371 18.562 26.328 1 96.06 460 SER A N 1
ATOM 3705 C CA . SER A 1 460 ? 6.211 17.734 25.469 1 96.06 460 SER A CA 1
ATOM 3706 C C . SER A 1 460 ? 7.301 18.578 24.797 1 96.06 460 SER A C 1
ATOM 3708 O O . SER A 1 460 ? 8.477 18.219 24.859 1 96.06 460 SER A O 1
ATOM 3710 N N . CYS A 1 461 ? 6.996 19.703 24.219 1 96.56 461 CYS A N 1
ATOM 3711 C CA . CYS A 1 461 ? 7.934 20.375 23.328 1 96.56 461 CYS A CA 1
ATOM 3712 C C . CYS A 1 461 ? 8.844 21.312 24.125 1 96.56 461 CYS A C 1
ATOM 3714 O O . CYS A 1 461 ? 9.844 21.812 23.594 1 96.56 461 CYS A O 1
ATOM 3716 N N . ASN A 1 462 ? 8.586 21.531 25.484 1 98.25 462 ASN A N 1
ATOM 3717 C CA . ASN A 1 462 ? 9.367 22.438 26.312 1 98.25 462 ASN A CA 1
ATOM 3718 C C . ASN A 1 462 ? 9.703 21.812 27.672 1 98.25 462 ASN A C 1
ATOM 3720 O O . ASN A 1 462 ? 9.234 22.297 28.703 1 98.25 462 ASN A O 1
ATOM 3724 N N . PRO A 1 463 ? 10.617 20.844 27.656 1 97.06 463 PRO A N 1
ATOM 3725 C CA . PRO A 1 463 ? 10.922 20.125 28.891 1 97.06 463 PRO A CA 1
ATOM 3726 C C . PRO A 1 463 ? 11.5 21.031 29.969 1 97.06 463 PRO A C 1
ATOM 3728 O O . PRO A 1 463 ? 11.234 20.828 31.156 1 97.06 463 PRO A O 1
ATOM 3731 N N . ALA A 1 464 ? 12.305 22.031 29.594 1 98.19 464 ALA A N 1
ATOM 3732 C CA . ALA A 1 464 ? 12.891 22.938 30.578 1 98.19 464 ALA A CA 1
ATOM 3733 C C . ALA A 1 464 ? 11.812 23.703 31.344 1 98.19 464 ALA A C 1
ATOM 3735 O O . ALA A 1 464 ? 11.867 23.781 32.562 1 98.19 464 ALA A O 1
ATOM 3736 N N . LEU A 1 465 ? 10.859 24.219 30.641 1 98.62 465 LEU A N 1
ATOM 3737 C CA . LEU A 1 465 ? 9.781 24.969 31.281 1 98.62 465 LEU A CA 1
ATOM 3738 C C . LEU A 1 465 ? 8.828 24.031 32 1 98.62 465 LEU A C 1
ATOM 3740 O O . LEU A 1 465 ? 8.336 24.359 33.094 1 98.62 465 LEU A O 1
ATOM 3744 N N . ARG A 1 466 ? 8.555 22.938 31.438 1 97.81 466 ARG A N 1
ATOM 3745 C CA . ARG A 1 466 ? 7.707 21.922 32.062 1 97.81 466 ARG A CA 1
ATOM 3746 C C . ARG A 1 466 ? 8.227 21.578 33.469 1 97.81 466 ARG A C 1
ATOM 3748 O O . ARG A 1 466 ? 7.457 21.578 34.438 1 97.81 466 ARG A O 1
ATOM 3755 N N . ASN A 1 467 ? 9.523 21.281 33.531 1 98 467 ASN A N 1
ATOM 3756 C CA . ASN A 1 467 ? 10.133 20.891 34.812 1 98 467 ASN A CA 1
ATOM 3757 C C . ASN A 1 467 ? 10.078 22.016 35.812 1 98 467 ASN A C 1
ATOM 3759 O O . ASN A 1 467 ? 9.781 21.781 37 1 98 467 ASN A O 1
ATOM 3763 N N . LEU A 1 468 ? 10.344 23.188 35.375 1 98.62 468 LEU A N 1
ATOM 3764 C CA . LEU A 1 468 ? 10.297 24.344 36.25 1 98.62 468 LEU A CA 1
ATOM 3765 C C . LEU A 1 468 ? 8.891 24.531 36.812 1 98.62 468 LEU A C 1
ATOM 3767 O O . LEU A 1 468 ? 8.727 24.781 38.031 1 98.62 468 LEU A O 1
ATOM 3771 N N . ILE A 1 469 ? 7.863 24.5 35.938 1 98.62 469 ILE A N 1
ATOM 3772 C CA . ILE A 1 469 ? 6.484 24.688 36.375 1 98.62 469 ILE A CA 1
ATOM 3773 C C . ILE A 1 469 ? 6.113 23.609 37.406 1 98.62 469 ILE A C 1
ATOM 3775 O O . ILE A 1 469 ? 5.566 23.922 38.469 1 98.62 469 ILE A O 1
ATOM 3779 N N . THR A 1 470 ? 6.426 22.406 37.094 1 98.19 470 THR A N 1
ATOM 3780 C CA . THR A 1 470 ? 6.078 21.297 37.969 1 98.19 470 THR A CA 1
ATOM 3781 C C . THR A 1 470 ? 6.793 21.422 39.312 1 98.19 470 THR A C 1
ATOM 3783 O O . THR A 1 470 ? 6.211 21.125 40.375 1 98.19 470 THR A O 1
ATOM 3786 N N . GLU A 1 471 ? 8.031 21.812 39.281 1 98.12 471 GLU A N 1
ATOM 3787 C CA . GLU A 1 471 ? 8.797 22.016 40.531 1 98.12 471 GLU A CA 1
ATOM 3788 C C . GLU A 1 471 ? 8.203 23.141 41.344 1 98.12 471 GLU A C 1
ATOM 3790 O O . GLU A 1 471 ? 8.258 23.109 42.594 1 98.12 471 GLU A O 1
ATOM 3795 N N . THR A 1 472 ? 7.68 24.094 40.719 1 98.44 472 THR A N 1
ATOM 3796 C CA . THR A 1 472 ? 7.234 25.312 41.375 1 98.44 472 THR A CA 1
ATOM 3797 C C . THR A 1 472 ? 5.824 25.141 41.938 1 98.44 472 THR A C 1
ATOM 3799 O O . THR A 1 472 ? 5.555 25.516 43.062 1 98.44 472 THR A O 1
ATOM 3802 N N . ILE A 1 473 ? 4.918 24.547 41.125 1 98.12 473 ILE A N 1
ATOM 3803 C CA . ILE A 1 473 ? 3.523 24.562 41.562 1 98.12 473 ILE A CA 1
ATOM 3804 C C . ILE A 1 473 ? 3.01 23.125 41.656 1 98.12 473 ILE A C 1
ATOM 3806 O O . ILE A 1 473 ? 1.837 22.891 41.938 1 98.12 473 ILE A O 1
ATOM 3810 N N . GLY A 1 474 ? 3.816 22.172 41.406 1 97 474 GLY A N 1
ATOM 3811 C CA . GLY A 1 474 ? 3.406 20.766 41.469 1 97 474 GLY A CA 1
ATOM 3812 C C . GLY A 1 474 ? 2.805 20.281 40.156 1 97 474 GLY A C 1
ATOM 3813 O O . GLY A 1 474 ? 2.656 21.047 39.219 1 97 474 GLY A O 1
ATOM 3814 N N . SER A 1 475 ? 2.486 18.969 40.156 1 95.19 475 SER A N 1
ATOM 3815 C CA . SER A 1 475 ? 1.855 18.359 39 1 95.19 475 SER A CA 1
ATOM 3816 C C . SER A 1 475 ? 0.362 18.656 38.938 1 95.19 475 SER A C 1
ATOM 3818 O O . SER A 1 475 ? -0.193 19.219 39.906 1 95.19 475 SER A O 1
ATOM 3820 N N . GLY A 1 476 ? -0.256 18.359 37.875 1 95.5 476 GLY A N 1
ATOM 3821 C CA . GLY A 1 476 ? -1.69 18.547 37.719 1 95.5 476 GLY A CA 1
ATOM 3822 C C . GLY A 1 476 ? -2.051 19.562 36.656 1 95.5 476 GLY A C 1
ATOM 3823 O O . GLY A 1 476 ? -3.133 19.484 36.062 1 95.5 476 GLY A O 1
ATOM 3824 N N . TRP A 1 477 ? -1.155 20.5 36.406 1 97.25 477 TRP A N 1
ATOM 3825 C CA . TRP A 1 477 ? -1.431 21.547 35.438 1 97.25 477 TRP A CA 1
ATOM 3826 C C . TRP A 1 477 ? -1.546 20.953 34.031 1 97.25 477 TRP A C 1
ATOM 3828 O O . TRP A 1 477 ? -2.211 21.531 33.156 1 97.25 477 TRP A O 1
ATOM 3838 N N . GLU A 1 478 ? -0.921 19.734 33.812 1 94.94 478 GLU A N 1
ATOM 3839 C CA . GLU A 1 478 ? -0.978 19.078 32.5 1 94.94 478 GLU A CA 1
ATOM 3840 C C . GLU A 1 478 ? -2.4 18.641 32.188 1 94.94 478 GLU A C 1
ATOM 3842 O O . GLU A 1 478 ? -2.795 18.641 31.016 1 94.94 478 GLU A O 1
ATOM 3847 N N . ALA A 1 479 ? -3.139 18.328 33.188 1 94.81 479 ALA A N 1
ATOM 3848 C CA . ALA A 1 479 ? -4.516 17.875 33.031 1 94.81 479 ALA A CA 1
ATOM 3849 C C . ALA A 1 479 ? -5.496 19.031 33.125 1 94.81 479 ALA A C 1
ATOM 3851 O O . ALA A 1 479 ? -6.617 18.969 32.625 1 94.81 479 ALA A O 1
ATOM 3852 N N . ASP A 1 480 ? -5.07 19.984 33.875 1 96.94 480 ASP A N 1
ATOM 3853 C CA . ASP A 1 480 ? -5.863 21.203 34.062 1 96.94 480 ASP A CA 1
ATOM 3854 C C . ASP A 1 480 ? -4.992 22.453 33.938 1 96.94 480 ASP A C 1
ATOM 3856 O O . ASP A 1 480 ? -4.438 22.906 34.938 1 96.94 480 ASP A O 1
ATOM 3860 N N . LEU A 1 481 ? -5.055 23.047 32.812 1 98.06 481 LEU A N 1
ATOM 3861 C CA . LEU A 1 481 ? -4.125 24.141 32.5 1 98.06 481 LEU A CA 1
ATOM 3862 C C . LEU A 1 481 ? -4.43 25.375 33.344 1 98.06 481 LEU A C 1
ATOM 3864 O O . LEU A 1 481 ? -3.568 26.234 33.5 1 98.06 481 LEU A O 1
ATOM 3868 N N . GLU A 1 482 ? -5.574 25.5 33.875 1 97.19 482 GLU A N 1
ATOM 3869 C CA . GLU A 1 482 ? -5.945 26.656 34.688 1 97.19 482 GLU A CA 1
ATOM 3870 C C . GLU A 1 482 ? -5.102 26.734 35.938 1 97.19 482 GLU A C 1
ATOM 3872 O O . GLU A 1 482 ? -4.957 27.812 36.531 1 97.19 482 GLU A O 1
ATOM 3877 N N . ASN A 1 483 ? -4.508 25.625 36.312 1 97.94 483 ASN A N 1
ATOM 3878 C CA . ASN A 1 483 ? -3.643 25.609 37.469 1 97.94 483 ASN A CA 1
ATOM 3879 C C . ASN A 1 483 ? -2.412 26.484 37.281 1 97.94 483 ASN A C 1
ATOM 3881 O O . ASN A 1 483 ? -1.738 26.844 38.25 1 97.94 483 ASN A O 1
ATOM 3885 N N . LEU A 1 484 ? -2.115 26.875 36.094 1 98.5 484 LEU A N 1
ATOM 3886 C CA . LEU A 1 484 ? -0.959 27.719 35.812 1 98.5 484 LEU A CA 1
ATOM 3887 C C . LEU A 1 484 ? -1.078 29.047 36.562 1 98.5 484 LEU A C 1
ATOM 3889 O O . LEU A 1 484 ? -0.077 29.734 36.781 1 98.5 484 LEU A O 1
ATOM 3893 N N . GLN A 1 485 ? -2.293 29.438 36.906 1 97.75 485 GLN A N 1
ATOM 3894 C CA . GLN A 1 485 ? -2.514 30.688 37.625 1 97.75 485 GLN A CA 1
ATOM 3895 C C . GLN A 1 485 ? -1.729 30.719 38.938 1 97.75 485 GLN A C 1
ATOM 3897 O O . GLN A 1 485 ? -1.395 31.781 39.438 1 97.75 485 GLN A O 1
ATOM 3902 N N . ASP A 1 486 ? -1.373 29.562 39.469 1 98.19 486 ASP A N 1
ATOM 3903 C CA . ASP A 1 486 ? -0.622 29.469 40.719 1 98.19 486 ASP A CA 1
ATOM 3904 C C . ASP A 1 486 ? 0.792 30.016 40.562 1 98.19 486 ASP A C 1
ATOM 3906 O O . ASP A 1 486 ? 1.458 30.344 41.562 1 98.19 486 ASP A O 1
ATOM 3910 N N . LEU A 1 487 ? 1.218 30.141 39.375 1 98.56 487 LEU A N 1
ATOM 3911 C CA . LEU A 1 487 ? 2.529 30.719 39.125 1 98.56 487 LEU A CA 1
ATOM 3912 C C . LEU A 1 487 ? 2.559 32.188 39.5 1 98.56 487 LEU A C 1
ATOM 3914 O O . LEU A 1 487 ? 3.631 32.781 39.719 1 98.56 487 LEU A O 1
ATOM 3918 N N . ASN A 1 488 ? 1.393 32.875 39.531 1 97.88 488 ASN A N 1
ATOM 3919 C CA . ASN A 1 488 ? 1.309 34.281 39.875 1 97.88 488 ASN A CA 1
ATOM 3920 C C . ASN A 1 488 ? 1.971 34.594 41.219 1 97.88 488 ASN A C 1
ATOM 3922 O O . ASN A 1 488 ? 2.541 35.656 41.406 1 97.88 488 ASN A O 1
ATOM 3926 N N . ALA A 1 489 ? 1.969 33.688 42.094 1 97.88 489 ALA A N 1
ATOM 3927 C CA . ALA A 1 489 ? 2.541 33.844 43.438 1 97.88 489 ALA A CA 1
ATOM 3928 C C . ALA A 1 489 ? 4.062 33.906 43.375 1 97.88 489 ALA A C 1
ATOM 3930 O O . ALA A 1 489 ? 4.715 34.344 44.312 1 97.88 489 ALA A O 1
ATOM 3931 N N . HIS A 1 490 ? 4.617 33.562 42.281 1 98.12 490 HIS A N 1
ATOM 3932 C CA . HIS A 1 490 ? 6.066 33.438 42.188 1 98.12 490 HIS A CA 1
ATOM 3933 C C . HIS A 1 490 ? 6.645 34.469 41.219 1 98.12 490 HIS A C 1
ATOM 3935 O O . HIS A 1 490 ? 7.852 34.5 40.969 1 98.12 490 HIS A O 1
ATOM 3941 N N . LEU A 1 491 ? 5.855 35.375 40.688 1 97.38 491 LEU A N 1
ATOM 3942 C CA . LEU A 1 491 ? 6.273 36.312 39.656 1 97.38 491 LEU A CA 1
ATOM 3943 C C . LEU A 1 491 ? 7.227 37.375 40.219 1 97.38 491 LEU A C 1
ATOM 3945 O O . LEU A 1 491 ? 7.898 38.062 39.469 1 97.38 491 LEU A O 1
ATOM 3949 N N . ASP A 1 492 ? 7.34 37.469 41.562 1 96.19 492 ASP A N 1
ATOM 3950 C CA . ASP A 1 492 ? 8.273 38.406 42.188 1 96.19 492 ASP A CA 1
ATOM 3951 C C . ASP A 1 492 ? 9.438 37.688 42.844 1 96.19 492 ASP A C 1
ATOM 3953 O O . ASP A 1 492 ? 10.266 38.312 43.5 1 96.19 492 ASP A O 1
ATOM 3957 N N . ASP A 1 493 ? 9.484 36.406 42.656 1 97.56 493 ASP A N 1
ATOM 3958 C CA . ASP A 1 493 ? 10.578 35.594 43.188 1 97.56 493 ASP A CA 1
ATOM 3959 C C . ASP A 1 493 ? 11.773 35.594 42.25 1 97.56 493 ASP A C 1
ATOM 3961 O O . ASP A 1 493 ? 11.711 35.062 41.156 1 97.56 493 ASP A O 1
ATOM 3965 N N . ALA A 1 494 ? 12.836 36.094 42.719 1 97.06 494 ALA A N 1
ATOM 3966 C CA . ALA A 1 494 ? 14.031 36.281 41.906 1 97.06 494 ALA A CA 1
ATOM 3967 C C . ALA A 1 494 ? 14.57 34.906 41.438 1 97.06 494 ALA A C 1
ATOM 3969 O O . ALA A 1 494 ? 15.062 34.781 40.312 1 97.06 494 ALA A O 1
ATOM 3970 N N . GLY A 1 495 ? 14.539 33.969 42.375 1 97.56 495 GLY A N 1
ATOM 3971 C CA . GLY A 1 495 ? 14.992 32.625 42.031 1 97.56 495 GLY A CA 1
ATOM 3972 C C . GLY A 1 495 ? 14.172 32 40.906 1 97.56 495 GLY A C 1
ATOM 3973 O O . GLY A 1 495 ? 14.719 31.375 40 1 97.56 495 GLY A O 1
ATOM 3974 N N . PHE A 1 496 ? 12.875 32.125 41.062 1 97.81 496 PHE A N 1
ATOM 3975 C CA . PHE A 1 496 ? 11.977 31.625 40.031 1 97.81 496 PHE A CA 1
ATOM 3976 C C . PHE A 1 496 ? 12.234 32.312 38.688 1 97.81 496 PHE A C 1
ATOM 3978 O O . PHE A 1 496 ? 12.305 31.656 37.656 1 97.81 496 PHE A O 1
ATOM 3985 N N . LEU A 1 497 ? 12.344 33.562 38.625 1 98.06 497 LEU A N 1
ATOM 3986 C CA . LEU A 1 497 ? 12.539 34.312 37.406 1 98.06 497 LEU A CA 1
ATOM 3987 C C . LEU A 1 497 ? 13.867 33.969 36.75 1 98.06 497 LEU A C 1
ATOM 3989 O O . LEU A 1 497 ? 13.969 33.938 35.531 1 98.06 497 LEU A O 1
ATOM 3993 N N . GLN A 1 498 ? 14.891 33.75 37.562 1 98.06 498 GLN A N 1
ATOM 3994 C CA . GLN A 1 498 ? 16.172 33.312 37.031 1 98.06 498 GLN A CA 1
ATOM 3995 C C . GLN A 1 498 ? 16.062 31.953 36.344 1 98.06 498 GLN A C 1
ATOM 3997 O O . GLN A 1 498 ? 16.625 31.75 35.25 1 98.06 498 GLN A O 1
ATOM 4002 N N . ALA A 1 499 ? 15.367 31.062 37 1 98.5 499 ALA A N 1
ATOM 4003 C CA . ALA A 1 499 ? 15.164 29.734 36.438 1 98.5 499 ALA A CA 1
ATOM 4004 C C . ALA A 1 499 ? 14.336 29.812 35.156 1 98.5 499 ALA A C 1
ATOM 4006 O O . ALA A 1 499 ? 14.562 29.047 34.188 1 98.5 499 ALA A O 1
ATOM 4007 N N . TYR A 1 500 ? 13.391 30.672 35.156 1 98.62 500 TYR A N 1
ATOM 4008 C CA . TYR A 1 500 ? 12.547 30.875 33.969 1 98.62 500 TYR A CA 1
ATOM 4009 C C . TYR A 1 500 ? 13.375 31.375 32.781 1 98.62 500 TYR A C 1
ATOM 4011 O O . TYR A 1 500 ? 13.234 30.875 31.672 1 98.62 500 TYR A O 1
ATOM 4019 N N . ALA A 1 501 ? 14.203 32.344 33 1 98.19 501 ALA A N 1
ATOM 4020 C CA . ALA A 1 501 ? 15.094 32.875 31.984 1 98.19 501 ALA A CA 1
ATOM 4021 C C . ALA A 1 501 ? 16.031 31.781 31.453 1 98.19 501 ALA A C 1
ATOM 4023 O O . ALA A 1 501 ? 16.344 31.734 30.266 1 98.19 501 ALA A O 1
ATOM 4024 N N . ALA A 1 502 ? 16.469 30.984 32.375 1 98.31 502 ALA A N 1
ATOM 4025 C CA . ALA A 1 502 ? 17.375 29.891 31.984 1 98.31 502 ALA A CA 1
ATOM 4026 C C . ALA A 1 502 ? 16.656 28.906 31.078 1 98.31 502 ALA A C 1
ATOM 4028 O O . ALA A 1 502 ? 17.266 28.359 30.141 1 98.31 502 ALA A O 1
ATOM 4029 N N . ALA A 1 503 ? 15.406 28.578 31.391 1 98.62 503 ALA A N 1
ATOM 4030 C CA . ALA A 1 503 ? 14.617 27.688 30.531 1 98.62 503 ALA A CA 1
ATOM 4031 C C . ALA A 1 503 ? 14.492 28.25 29.125 1 98.62 503 ALA A C 1
ATOM 4033 O O . ALA A 1 503 ? 14.609 27.516 28.141 1 98.62 503 ALA A O 1
ATOM 4034 N N . LYS A 1 504 ? 14.234 29.578 29.031 1 98.56 504 LYS A N 1
ATOM 4035 C CA . LYS A 1 504 ? 14.156 30.234 27.734 1 98.56 504 LYS A CA 1
ATOM 4036 C C . LYS A 1 504 ? 15.477 30.141 26.969 1 98.56 504 LYS A C 1
ATOM 4038 O O . LYS A 1 504 ? 15.5 29.828 25.781 1 98.56 504 LYS A O 1
ATOM 4043 N N . THR A 1 505 ? 16.547 30.359 27.625 1 98.31 505 THR A N 1
ATOM 4044 C CA . THR A 1 505 ? 17.875 30.297 27.016 1 98.31 505 THR A CA 1
ATOM 4045 C C . THR A 1 505 ? 18.141 28.891 26.5 1 98.31 505 THR A C 1
ATOM 4047 O O . THR A 1 505 ? 18.688 28.719 25.391 1 98.31 505 THR A O 1
ATOM 4050 N N . THR A 1 506 ? 17.766 27.906 27.312 1 98.5 506 THR A N 1
ATOM 4051 C CA . THR A 1 506 ? 17.938 26.531 26.906 1 98.5 506 THR A CA 1
ATOM 4052 C C . THR A 1 506 ? 17.203 26.25 25.594 1 98.5 506 THR A C 1
ATOM 4054 O O . THR A 1 506 ? 17.75 25.594 24.703 1 98.5 506 THR A O 1
ATOM 4057 N N . ASN A 1 507 ? 16.031 26.703 25.469 1 98.62 507 ASN A N 1
ATOM 4058 C CA . ASN A 1 507 ? 15.234 26.5 24.25 1 98.62 507 ASN A CA 1
ATOM 4059 C C . ASN A 1 507 ? 15.82 27.266 23.062 1 98.62 507 ASN A C 1
ATOM 4061 O O . ASN A 1 507 ? 15.773 26.797 21.938 1 98.62 507 ASN A O 1
ATOM 4065 N N . LYS A 1 508 ? 16.297 28.516 23.312 1 98.56 508 LYS A N 1
ATOM 4066 C CA . LYS A 1 508 ? 16.922 29.281 22.25 1 98.56 508 LYS A CA 1
ATOM 4067 C C . LYS A 1 508 ? 18.172 28.578 21.734 1 98.56 508 LYS A C 1
ATOM 4069 O O . LYS A 1 508 ? 18.422 28.578 20.516 1 98.56 508 LYS A O 1
ATOM 4074 N N . VAL A 1 509 ? 18.922 27.984 22.609 1 98.5 509 VAL A N 1
ATOM 4075 C CA . VAL A 1 509 ? 20.094 27.234 22.203 1 98.5 509 VAL A CA 1
ATOM 4076 C C . VAL A 1 509 ? 19.688 26.016 21.375 1 98.5 509 VAL A C 1
ATOM 4078 O O . VAL A 1 509 ? 20.328 25.703 20.375 1 98.5 509 VAL A O 1
ATOM 4081 N N . ARG A 1 510 ? 18.656 25.359 21.797 1 97.75 510 ARG A N 1
ATOM 4082 C CA . ARG A 1 510 ? 18.125 24.219 21.062 1 97.75 510 ARG A CA 1
ATOM 4083 C C . ARG A 1 510 ? 17.719 24.609 19.656 1 97.75 510 ARG A C 1
ATOM 4085 O O . ARG A 1 510 ? 18.016 23.906 18.688 1 97.75 510 ARG A O 1
ATOM 4092 N N . LEU A 1 511 ? 17.016 25.703 19.484 1 98.19 511 LEU A N 1
ATOM 4093 C CA . LEU A 1 511 ? 16.609 26.188 18.172 1 98.19 511 LEU A CA 1
ATOM 4094 C C . LEU A 1 511 ? 17.812 26.531 17.312 1 98.19 511 LEU A C 1
ATOM 4096 O O . LEU A 1 511 ? 17.859 26.203 16.125 1 98.19 511 LEU A O 1
ATOM 4100 N N . ALA A 1 512 ? 18.75 27.219 17.938 1 98.12 512 ALA A N 1
ATOM 4101 C CA . ALA A 1 512 ? 19.969 27.609 17.219 1 98.12 512 ALA A CA 1
ATOM 4102 C C . ALA A 1 512 ? 20.688 26.391 16.672 1 98.12 512 ALA A C 1
ATOM 4104 O O . ALA A 1 512 ? 21.141 26.391 15.516 1 98.12 512 ALA A O 1
ATOM 4105 N N . LYS A 1 513 ? 20.797 25.438 17.484 1 97.25 513 LYS A N 1
ATOM 4106 C CA . LYS A 1 513 ? 21.438 24.203 17.047 1 97.25 513 LYS A CA 1
ATOM 4107 C C . LYS A 1 513 ? 20.641 23.531 15.922 1 97.25 513 LYS A C 1
ATOM 4109 O O . LYS A 1 513 ? 21.219 23.062 14.945 1 97.25 513 LYS A O 1
ATOM 4114 N N . TRP A 1 514 ? 19.359 23.484 16.062 1 95.94 514 TRP A N 1
ATOM 4115 C CA . TRP A 1 514 ? 18.484 22.875 15.062 1 95.94 514 TRP A CA 1
ATOM 4116 C C . TRP A 1 514 ? 18.625 23.562 13.711 1 95.94 514 TRP A C 1
ATOM 4118 O O . TRP A 1 514 ? 18.734 22.906 12.672 1 95.94 514 TRP A O 1
ATOM 4128 N N . LEU A 1 515 ? 18.656 24.906 13.695 1 96.62 515 LEU A N 1
ATOM 4129 C CA . LEU A 1 515 ? 18.781 25.688 12.469 1 96.62 515 LEU A CA 1
ATOM 4130 C C . LEU A 1 515 ? 20.172 25.5 11.852 1 96.62 515 LEU A C 1
ATOM 4132 O O . LEU A 1 515 ? 20.312 25.469 10.625 1 96.62 515 LEU A O 1
ATOM 4136 N N . LYS A 1 516 ? 21.141 25.422 12.695 1 96.75 516 LYS A N 1
ATOM 4137 C CA . LYS A 1 516 ? 22.5 25.203 12.211 1 96.75 516 LYS A CA 1
ATOM 4138 C C . LYS A 1 516 ? 22.609 23.844 11.508 1 96.75 516 LYS A C 1
ATOM 4140 O O . LYS A 1 516 ? 23.156 23.766 10.406 1 96.75 516 LYS A O 1
ATOM 4145 N N . ASP A 1 517 ? 22.109 22.859 12.117 1 93.88 517 ASP A N 1
ATOM 4146 C CA . ASP A 1 517 ? 22.172 21.5 11.578 1 93.88 517 ASP A CA 1
ATOM 4147 C C . ASP A 1 517 ? 21.359 21.375 10.297 1 93.88 517 ASP A C 1
ATOM 4149 O O . ASP A 1 517 ? 21.766 20.688 9.359 1 93.88 517 ASP A O 1
ATOM 4153 N N . ARG A 1 518 ? 20.297 21.984 10.266 1 90.38 518 ARG A N 1
ATOM 4154 C CA . ARG A 1 518 ? 19.359 21.828 9.164 1 90.38 518 ARG A CA 1
ATOM 4155 C C . ARG A 1 518 ? 19.703 22.766 8.008 1 90.38 518 ARG A C 1
ATOM 4157 O O . ARG A 1 518 ? 19.625 22.375 6.844 1 90.38 518 ARG A O 1
ATOM 4164 N N . ASN A 1 519 ? 20.031 24.047 8.352 1 88.75 519 ASN A N 1
ATOM 4165 C CA . ASN A 1 519 ? 20.156 25.062 7.324 1 88.75 519 ASN A CA 1
ATOM 4166 C C . ASN A 1 519 ? 21.547 25.703 7.328 1 88.75 519 ASN A C 1
ATOM 4168 O O . ASN A 1 519 ? 21.844 26.547 6.488 1 88.75 519 ASN A O 1
ATOM 4172 N N . GLY A 1 520 ? 22.359 25.406 8.25 1 90.62 520 GLY A N 1
ATOM 4173 C CA . GLY A 1 520 ? 23.688 26.016 8.359 1 90.62 520 GLY A CA 1
ATOM 4174 C C . GLY A 1 520 ? 23.641 27.438 8.891 1 90.62 520 GLY A C 1
ATOM 4175 O O . GLY A 1 520 ? 24.641 28.156 8.789 1 90.62 520 GLY A O 1
ATOM 4176 N N . VAL A 1 521 ? 22.516 27.844 9.516 1 92.31 521 VAL A N 1
ATOM 4177 C CA . VAL A 1 521 ? 22.344 29.219 10.008 1 92.31 521 VAL A CA 1
ATOM 4178 C C . VAL A 1 521 ? 22.812 29.297 11.461 1 92.31 521 VAL A C 1
ATOM 4180 O O . VAL A 1 521 ? 22.406 28.5 12.297 1 92.31 521 VAL A O 1
ATOM 4183 N N . THR A 1 522 ? 23.656 30.172 11.719 1 94.62 522 THR A N 1
ATOM 4184 C CA . THR A 1 522 ? 24.109 30.422 13.078 1 94.62 522 THR A CA 1
ATOM 4185 C C . THR A 1 522 ? 23.375 31.594 13.695 1 94.62 522 THR A C 1
ATOM 4187 O O . THR A 1 522 ? 23.297 32.688 13.094 1 94.62 522 THR A O 1
ATOM 4190 N N . LEU A 1 523 ? 22.828 31.406 14.875 1 95.94 523 LEU A N 1
ATOM 4191 C CA . LEU A 1 523 ? 22.078 32.438 15.57 1 95.94 523 LEU A CA 1
ATOM 4192 C C . LEU A 1 523 ? 22.797 32.875 16.844 1 95.94 523 LEU A C 1
ATOM 4194 O O . LEU A 1 523 ? 23.453 32.062 17.5 1 95.94 523 LEU A O 1
ATOM 4198 N N . ASP A 1 524 ? 22.703 34.125 17.125 1 94.94 524 ASP A N 1
ATOM 4199 C CA . ASP A 1 524 ? 23.109 34.625 18.438 1 94.94 524 ASP A CA 1
ATOM 4200 C C . ASP A 1 524 ? 21.984 34.438 19.469 1 94.94 524 ASP A C 1
ATOM 4202 O O . ASP A 1 524 ? 20.969 35.125 19.422 1 94.94 524 ASP A O 1
ATOM 4206 N N . THR A 1 525 ? 22.141 33.594 20.422 1 96.56 525 THR A N 1
ATOM 4207 C CA . THR A 1 525 ? 21.094 33.219 21.359 1 96.56 525 THR A CA 1
ATOM 4208 C C . THR A 1 525 ? 20.875 34.312 22.391 1 96.56 525 THR A C 1
ATOM 4210 O O . THR A 1 525 ? 19.891 34.281 23.125 1 96.56 525 THR A O 1
ATOM 4213 N N . SER A 1 526 ? 21.734 35.281 22.438 1 95.62 526 SER A N 1
ATOM 4214 C CA . SER A 1 526 ? 21.547 36.406 23.344 1 95.62 526 SER A CA 1
ATOM 4215 C C . SER A 1 526 ? 20.609 37.438 22.75 1 95.62 526 SER A C 1
ATOM 4217 O O . SER A 1 526 ? 20.109 38.312 23.469 1 95.62 526 SER A O 1
ATOM 4219 N N . ALA A 1 527 ? 20.438 37.375 21.469 1 97.88 527 ALA A N 1
ATOM 4220 C CA . ALA A 1 527 ? 19.547 38.312 20.781 1 97.88 527 ALA A CA 1
ATOM 4221 C C . ALA A 1 527 ? 18.078 37.969 21.078 1 97.88 527 ALA A C 1
ATOM 4223 O O . ALA A 1 527 ? 17.766 36.844 21.469 1 97.88 527 ALA A O 1
ATOM 4224 N N . MET A 1 528 ? 17.188 38.938 20.891 1 98.56 528 MET A N 1
ATOM 4225 C CA . MET A 1 528 ? 15.758 38.719 20.984 1 98.56 528 MET A CA 1
ATOM 4226 C C . MET A 1 528 ? 15.273 37.875 19.781 1 98.56 528 MET A C 1
ATOM 4228 O O . MET A 1 528 ? 15.469 38.281 18.641 1 98.56 528 MET A O 1
ATOM 4232 N N . PHE A 1 529 ? 14.742 36.719 20.031 1 98.75 529 PHE A N 1
ATOM 4233 C CA . PHE A 1 529 ? 14.102 35.938 18.969 1 98.75 529 PHE A CA 1
ATOM 4234 C C . PHE A 1 529 ? 12.68 36.438 18.719 1 98.75 529 PHE A C 1
ATOM 4236 O O . PHE A 1 529 ? 11.773 36.156 19.5 1 98.75 529 PHE A O 1
ATOM 4243 N N . ASP A 1 530 ? 12.484 37.219 17.688 1 98.75 530 ASP A N 1
ATOM 4244 C CA . ASP A 1 530 ? 11.227 37.781 17.234 1 98.75 530 ASP A CA 1
ATOM 4245 C C . ASP A 1 530 ? 10.586 36.938 16.141 1 98.75 530 ASP A C 1
ATOM 4247 O O . ASP A 1 530 ? 11.07 36.938 15.008 1 98.75 530 ASP A O 1
ATOM 4251 N N . ILE A 1 531 ? 9.453 36.25 16.5 1 98.56 531 ILE A N 1
ATOM 4252 C CA . ILE A 1 531 ? 9.016 35.156 15.641 1 98.56 531 ILE A CA 1
ATOM 4253 C C . ILE A 1 531 ? 7.613 35.438 15.117 1 98.56 531 ILE A C 1
ATOM 4255 O O . ILE A 1 531 ? 6.715 35.812 15.883 1 98.56 531 ILE A O 1
ATOM 4259 N N . GLN A 1 532 ? 7.426 35.344 13.836 1 98.31 532 GLN A N 1
ATOM 4260 C CA . GLN A 1 532 ? 6.129 35.344 13.164 1 98.31 532 GLN A CA 1
ATOM 4261 C C . GLN A 1 532 ? 5.93 34.062 12.352 1 98.31 532 GLN A C 1
ATOM 4263 O O . GLN A 1 532 ? 6.387 33.969 11.211 1 98.31 532 GLN A O 1
ATOM 4268 N N . ILE A 1 533 ? 5.227 33.125 12.906 1 96.69 533 ILE A N 1
ATOM 4269 C CA . ILE A 1 533 ? 4.98 31.828 12.25 1 96.69 533 ILE A CA 1
ATOM 4270 C C . ILE A 1 533 ? 3.479 31.641 12.039 1 96.69 533 ILE A C 1
ATOM 4272 O O . ILE A 1 533 ? 2.748 31.328 12.977 1 96.69 533 ILE A O 1
ATOM 4276 N N . LYS A 1 534 ? 2.99 31.906 10.891 1 93.69 534 LYS A N 1
ATOM 4277 C CA . LYS A 1 534 ? 1.616 31.812 10.414 1 93.69 534 LYS A CA 1
ATOM 4278 C C . LYS A 1 534 ? 1.577 31.516 8.914 1 93.69 534 LYS A C 1
ATOM 4280 O O . LYS A 1 534 ? 2.566 31.734 8.211 1 93.69 534 LYS A O 1
ATOM 4285 N N . ARG A 1 535 ? 0.358 31 8.523 1 92.19 535 ARG A N 1
ATOM 4286 C CA . ARG A 1 535 ? 0.172 30.938 7.074 1 92.19 535 ARG A CA 1
ATOM 4287 C C . ARG A 1 535 ? 0.46 32.281 6.422 1 92.19 535 ARG A C 1
ATOM 4289 O O . ARG A 1 535 ? 0.096 33.344 6.957 1 92.19 535 ARG A O 1
ATOM 4296 N N . ILE A 1 536 ? 1.142 32.219 5.27 1 95.31 536 ILE A N 1
ATOM 4297 C CA . ILE A 1 536 ? 1.476 33.469 4.598 1 95.31 536 ILE A CA 1
ATOM 4298 C C . ILE A 1 536 ? 0.274 33.969 3.791 1 95.31 536 ILE A C 1
ATOM 4300 O O . ILE A 1 536 ? -0.194 33.281 2.883 1 95.31 536 ILE A O 1
ATOM 4304 N N . HIS A 1 537 ? -0.234 35 4.172 1 91.69 537 HIS A N 1
ATOM 4305 C CA . HIS A 1 537 ? -1.343 35.719 3.537 1 91.69 537 HIS A CA 1
ATOM 4306 C C . HIS A 1 537 ? -1.265 37.219 3.801 1 91.69 537 HIS A C 1
ATOM 4308 O O . HIS A 1 537 ? -0.748 37.656 4.836 1 91.69 537 HIS A O 1
ATOM 4314 N N . GLU A 1 538 ? -1.83 37.938 2.986 1 93.31 538 GLU A N 1
ATOM 4315 C CA . GLU A 1 538 ? -1.701 39.406 3.074 1 93.31 538 GLU A CA 1
ATOM 4316 C C . GLU A 1 538 ? -2.307 39.938 4.371 1 93.31 538 GLU A C 1
ATOM 4318 O O . GLU A 1 538 ? -1.772 40.844 4.977 1 93.31 538 GLU A O 1
ATOM 4323 N N . TYR A 1 539 ? -3.408 39.344 4.84 1 92.06 539 TYR A N 1
ATOM 4324 C CA . TYR A 1 539 ? -4.066 39.906 6.012 1 92.06 539 TYR A CA 1
ATOM 4325 C C . TYR A 1 539 ? -3.287 39.594 7.281 1 92.06 539 TYR A C 1
ATOM 4327 O O . TYR A 1 539 ? -3.516 40.188 8.328 1 92.06 539 TYR A O 1
ATOM 4335 N N . LYS A 1 540 ? -2.414 38.656 7.219 1 94.44 540 LYS A N 1
ATOM 4336 C CA . LYS A 1 540 ? -1.544 38.312 8.344 1 94.44 540 LYS A CA 1
ATOM 4337 C C . LYS A 1 540 ? -0.338 39.25 8.398 1 94.44 540 LYS A C 1
ATOM 4339 O O . LYS A 1 540 ? 0.357 39.312 9.414 1 94.44 540 LYS A O 1
ATOM 4344 N N . ARG A 1 541 ? -0.018 39.969 7.402 1 97.38 541 ARG A N 1
ATOM 4345 C CA . ARG A 1 541 ? 0.822 41.156 7.281 1 97.38 541 ARG A CA 1
ATOM 4346 C C . ARG A 1 541 ? 2.273 40.844 7.621 1 97.38 541 ARG A C 1
ATOM 4348 O O . ARG A 1 541 ? 2.914 41.562 8.375 1 97.38 541 ARG A O 1
ATOM 4355 N N . GLN A 1 542 ? 2.729 39.719 7.039 1 98.19 542 GLN A N 1
ATOM 4356 C CA . GLN A 1 542 ? 4.164 39.469 7.125 1 98.19 542 GLN A CA 1
ATOM 4357 C C . GLN A 1 542 ? 4.953 40.594 6.449 1 98.19 542 GLN A C 1
ATOM 4359 O O . GLN A 1 542 ? 6.078 40.906 6.852 1 98.19 542 GLN A O 1
ATOM 4364 N N . HIS A 1 543 ? 4.355 41.219 5.441 1 97.31 543 HIS A N 1
ATOM 4365 C CA . HIS A 1 543 ? 5.031 42.312 4.762 1 97.31 543 HIS A CA 1
ATOM 4366 C C . HIS A 1 543 ? 5.102 43.562 5.652 1 97.31 543 HIS A C 1
ATOM 4368 O O . HIS A 1 543 ? 5.988 44.406 5.488 1 97.31 543 HIS A O 1
ATOM 4374 N N . LEU A 1 544 ? 4.215 43.781 6.645 1 98.62 544 LEU A N 1
ATOM 4375 C CA . LEU A 1 544 ? 4.391 44.812 7.641 1 98.62 544 LEU A CA 1
ATOM 4376 C C . LEU A 1 544 ? 5.645 44.562 8.477 1 98.62 544 LEU A C 1
ATOM 4378 O O . LEU A 1 544 ? 6.422 45.5 8.719 1 98.62 544 LEU A O 1
ATOM 4382 N N . ASN A 1 545 ? 5.812 43.406 8.914 1 98.81 545 ASN A N 1
ATOM 4383 C CA . ASN A 1 545 ? 6.957 43 9.727 1 98.81 545 ASN A CA 1
ATOM 4384 C C . ASN A 1 545 ? 8.273 43.219 8.984 1 98.81 545 ASN A C 1
ATOM 4386 O O . ASN A 1 545 ? 9.227 43.75 9.531 1 98.81 545 ASN A O 1
ATOM 4390 N N . ILE A 1 546 ? 8.305 42.781 7.73 1 98.75 546 ILE A N 1
ATOM 4391 C CA . ILE A 1 546 ? 9.562 42.844 6.996 1 98.75 546 ILE A CA 1
ATOM 4392 C C . ILE A 1 546 ? 9.867 44.312 6.637 1 98.75 546 ILE A C 1
ATOM 4394 O O . ILE A 1 546 ? 11.031 44.719 6.586 1 98.75 546 ILE A O 1
ATOM 4398 N N . LEU A 1 547 ? 8.859 45.125 6.355 1 98.81 547 LEU A N 1
ATOM 4399 C CA . LEU A 1 547 ? 9.07 46.531 6.125 1 98.81 547 LEU A CA 1
ATOM 4400 C C . LEU A 1 547 ? 9.648 47.219 7.363 1 98.81 547 LEU A C 1
ATOM 4402 O O . LEU A 1 547 ? 10.57 48.031 7.262 1 98.81 547 LEU A O 1
ATOM 4406 N N . GLU A 1 548 ? 9.07 46.875 8.469 1 98.81 548 GLU A N 1
ATOM 4407 C CA . GLU A 1 548 ? 9.609 47.406 9.727 1 98.81 548 GLU A CA 1
ATOM 4408 C C . GLU A 1 548 ? 11.055 46.938 9.93 1 98.81 548 GLU A C 1
ATOM 4410 O O . GLU A 1 548 ? 11.883 47.719 10.414 1 98.81 548 GLU A O 1
ATOM 4415 N N . THR A 1 549 ? 11.367 45.75 9.594 1 98.75 549 THR A N 1
ATOM 4416 C CA . THR A 1 549 ? 12.719 45.219 9.703 1 98.75 549 THR A CA 1
ATOM 4417 C C . THR A 1 549 ? 13.703 46.031 8.867 1 98.75 549 THR A C 1
ATOM 4419 O O . THR A 1 549 ? 14.805 46.344 9.32 1 98.75 549 THR A O 1
ATOM 4422 N N . ILE A 1 550 ? 13.312 46.344 7.641 1 98.75 550 ILE A N 1
ATOM 4423 C CA . ILE A 1 550 ? 14.148 47.156 6.766 1 98.75 550 ILE A CA 1
ATOM 4424 C C . ILE A 1 550 ? 14.352 48.531 7.391 1 98.75 550 ILE A C 1
ATOM 4426 O O . ILE A 1 550 ? 15.461 49.062 7.367 1 98.75 550 ILE A O 1
ATOM 4430 N N . ALA A 1 551 ? 13.305 49.094 7.898 1 98.75 551 ALA A N 1
ATOM 4431 C CA . ALA A 1 551 ? 13.414 50.406 8.547 1 98.75 551 ALA A CA 1
ATOM 4432 C C . ALA A 1 551 ? 14.391 50.375 9.719 1 98.75 551 ALA A C 1
ATOM 4434 O O . ALA A 1 551 ? 15.18 51.281 9.914 1 98.75 551 ALA A O 1
ATOM 4435 N N . LEU A 1 552 ? 14.258 49.406 10.547 1 98.5 552 LEU A N 1
ATOM 4436 C CA . LEU A 1 552 ? 15.172 49.219 11.664 1 98.5 552 LEU A CA 1
ATOM 4437 C C . LEU A 1 552 ? 16.609 49.094 11.172 1 98.5 552 LEU A C 1
ATOM 4439 O O . LEU A 1 552 ? 17.531 49.656 11.758 1 98.5 552 LEU A O 1
ATOM 4443 N N . TRP A 1 553 ? 16.812 48.281 10.156 1 98.56 553 TRP A N 1
ATOM 4444 C CA . TRP A 1 553 ? 18.125 48.125 9.539 1 98.56 553 TRP A CA 1
ATOM 4445 C C . TRP A 1 553 ? 18.703 49.469 9.148 1 98.56 553 TRP A C 1
ATOM 4447 O O . TRP A 1 553 ? 19.875 49.75 9.398 1 98.56 553 TRP A O 1
ATOM 4457 N N . ASN A 1 554 ? 17.859 50.281 8.516 1 98.38 554 ASN A N 1
ATOM 4458 C CA . ASN A 1 554 ? 18.281 51.625 8.133 1 98.38 554 ASN A CA 1
ATOM 4459 C C . ASN A 1 554 ? 18.719 52.438 9.344 1 98.38 554 ASN A C 1
ATOM 4461 O O . ASN A 1 554 ? 19.734 53.125 9.305 1 98.38 554 ASN A O 1
ATOM 4465 N N . ASP A 1 555 ? 17.906 52.406 10.375 1 98 555 ASP A N 1
ATOM 4466 C CA . ASP A 1 555 ? 18.219 53.188 11.578 1 98 555 ASP A CA 1
ATOM 4467 C C . ASP A 1 555 ? 19.547 52.719 12.195 1 98 555 ASP A C 1
ATOM 4469 O O . ASP A 1 555 ? 20.328 53.531 12.656 1 98 555 ASP A O 1
ATOM 4473 N N . ILE A 1 556 ? 19.75 51.438 12.258 1 97.94 556 ILE A N 1
ATOM 4474 C CA . ILE A 1 556 ? 20.984 50.906 12.812 1 97.94 556 ILE A CA 1
ATOM 4475 C C . ILE A 1 556 ? 22.172 51.344 11.961 1 97.94 556 ILE A C 1
ATOM 4477 O O . ILE A 1 556 ? 23.219 51.719 12.484 1 97.94 556 ILE A O 1
ATOM 4481 N N . ARG A 1 557 ? 22 51.219 10.68 1 96.5 557 ARG A N 1
ATOM 4482 C CA . ARG A 1 557 ? 23.062 51.625 9.758 1 96.5 557 ARG A CA 1
ATOM 4483 C C . ARG A 1 557 ? 23.406 53.094 9.898 1 96.5 557 ARG A C 1
ATOM 4485 O O . ARG A 1 557 ? 24.578 53.469 9.773 1 96.5 557 ARG A O 1
ATOM 4492 N N . ASP A 1 558 ? 22.359 53.875 10.086 1 97.19 558 ASP A N 1
ATOM 4493 C CA . ASP A 1 558 ? 22.562 55.312 10.219 1 97.19 558 ASP A CA 1
ATOM 4494 C C . ASP A 1 558 ? 23.266 55.656 11.531 1 97.19 558 ASP A C 1
ATOM 4496 O O . ASP A 1 558 ? 23.969 56.656 11.625 1 97.19 558 ASP A O 1
ATOM 4500 N N . ASN A 1 559 ? 23.031 54.812 12.562 1 96.88 559 ASN A N 1
ATOM 4501 C CA . ASN A 1 559 ? 23.672 55 13.859 1 96.88 559 ASN A CA 1
ATOM 4502 C C . ASN A 1 559 ? 24.141 53.656 14.445 1 96.88 559 ASN A C 1
ATOM 4504 O O . ASN A 1 559 ? 23.641 53.219 15.477 1 96.88 559 ASN A O 1
ATOM 4508 N N . PRO A 1 560 ? 25.172 53.125 13.906 1 94.69 560 PRO A N 1
ATOM 4509 C CA . PRO A 1 560 ? 25.562 51.75 14.25 1 94.69 560 PRO A CA 1
ATOM 4510 C C . PRO A 1 560 ? 26.062 51.625 15.68 1 94.69 560 PRO A C 1
ATOM 4512 O O . PRO A 1 560 ? 26.141 50.531 16.219 1 94.69 560 PRO A O 1
ATOM 4515 N N . THR A 1 561 ? 26.422 52.781 16.359 1 94.12 561 THR A N 1
ATOM 4516 C CA . THR A 1 561 ? 27.031 52.688 17.688 1 94.12 561 THR A CA 1
ATOM 4517 C C . THR A 1 561 ? 26.016 52.969 18.781 1 94.12 561 THR A C 1
ATOM 4519 O O . THR A 1 561 ? 26.344 52.938 19.969 1 94.12 561 THR A O 1
ATOM 4522 N N . ALA A 1 562 ? 24.812 53.156 18.359 1 95.31 562 ALA A N 1
ATOM 4523 C CA . ALA A 1 562 ? 23.766 53.375 19.359 1 95.31 562 ALA A CA 1
ATOM 4524 C C . ALA A 1 562 ? 23.484 52.094 20.141 1 95.31 562 ALA A C 1
ATOM 4526 O O . ALA A 1 562 ? 23.938 51 19.734 1 95.31 562 ALA A O 1
ATOM 4527 N N . ASN A 1 563 ? 22.859 52.219 21.266 1 94.81 563 ASN A N 1
ATOM 4528 C CA . ASN A 1 563 ? 22.547 51.062 22.109 1 94.81 563 ASN A CA 1
ATOM 4529 C C . ASN A 1 563 ? 21.359 50.281 21.578 1 94.81 563 ASN A C 1
ATOM 4531 O O . ASN A 1 563 ? 20.297 50.25 22.219 1 94.81 563 ASN A O 1
ATOM 4535 N N . TRP A 1 564 ? 21.594 49.531 20.516 1 96.81 564 TRP A N 1
ATOM 4536 C CA . TRP A 1 564 ? 20.531 48.781 19.891 1 96.81 564 TRP A CA 1
ATOM 4537 C C . TRP A 1 564 ? 20.328 47.438 20.594 1 96.81 564 TRP A C 1
ATOM 4539 O O . TRP A 1 564 ? 21.281 46.875 21.156 1 96.81 564 TRP A O 1
ATOM 4549 N N . THR A 1 565 ? 19.156 46.906 20.656 1 97.44 565 THR A N 1
ATOM 4550 C CA . THR A 1 565 ? 18.859 45.562 21.125 1 97.44 565 THR A CA 1
ATOM 4551 C C . THR A 1 565 ? 19.047 44.562 20 1 97.44 565 THR A C 1
ATOM 4553 O O . THR A 1 565 ? 18.344 44.594 18.984 1 97.44 565 THR A O 1
ATOM 4556 N N . PRO A 1 566 ? 20.047 43.688 20.141 1 97.44 566 PRO A N 1
ATOM 4557 C CA . PRO A 1 566 ? 20.219 42.688 19.109 1 97.44 566 PRO A CA 1
ATOM 4558 C C . PRO A 1 566 ? 18.953 41.844 18.875 1 97.44 566 PRO A C 1
ATOM 4560 O O . PRO A 1 566 ? 18.266 41.469 19.828 1 97.44 566 PRO A O 1
ATOM 4563 N N . ARG A 1 567 ? 18.656 41.562 17.609 1 97.69 567 ARG A N 1
ATOM 4564 C CA . ARG A 1 567 ? 17.391 40.938 17.281 1 97.69 567 ARG A CA 1
ATOM 4565 C C . ARG A 1 567 ? 17.547 39.969 16.125 1 97.69 567 ARG A C 1
ATOM 4567 O O . ARG A 1 567 ? 18.266 40.25 15.164 1 97.69 567 ARG A O 1
ATOM 4574 N N . VAL A 1 568 ? 16.938 38.75 16.219 1 98.25 568 VAL A N 1
ATOM 4575 C CA . VAL A 1 568 ? 16.75 37.812 15.117 1 98.25 568 VAL A CA 1
ATOM 4576 C C . VAL A 1 568 ? 15.281 37.75 14.734 1 98.25 568 VAL A C 1
ATOM 4578 O O . VAL A 1 568 ? 14.445 37.344 15.531 1 98.25 568 VAL A O 1
ATOM 4581 N N . LYS A 1 569 ? 14.93 38.188 13.547 1 98.38 569 LYS A N 1
ATOM 4582 C CA . LYS A 1 569 ? 13.578 38.062 13.008 1 98.38 569 LYS A CA 1
ATOM 4583 C C . LYS A 1 569 ? 13.383 36.719 12.344 1 98.38 569 LYS A C 1
ATOM 4585 O O . LYS A 1 569 ? 14.062 36.375 11.359 1 98.38 569 LYS A O 1
ATOM 4590 N N . ILE A 1 570 ? 12.508 35.875 12.898 1 98.25 570 ILE A N 1
ATOM 4591 C CA . ILE A 1 570 ? 12.281 34.531 12.359 1 98.25 570 ILE A CA 1
ATOM 4592 C C . ILE A 1 570 ? 10.875 34.469 11.773 1 98.25 570 ILE A C 1
ATOM 4594 O O . ILE A 1 570 ? 9.883 34.688 12.477 1 98.25 570 ILE A O 1
ATOM 4598 N N . PHE A 1 571 ? 10.82 34.219 10.523 1 98.25 571 PHE A N 1
ATOM 4599 C CA . PHE A 1 571 ? 9.555 34 9.828 1 98.25 571 PHE A CA 1
ATOM 4600 C C . PHE A 1 571 ? 9.32 32.531 9.578 1 98.25 571 PHE A C 1
ATOM 4602 O O . PHE A 1 571 ? 10.266 31.734 9.531 1 98.25 571 PHE A O 1
ATOM 4609 N N . GLY A 1 572 ? 8.094 32.156 9.484 1 96.19 572 GLY A N 1
ATOM 4610 C CA . GLY A 1 572 ? 7.746 30.781 9.109 1 96.19 572 GLY A CA 1
ATOM 4611 C C . GLY A 1 572 ? 6.312 30.641 8.633 1 96.19 572 GLY A C 1
ATOM 4612 O O . GLY A 1 572 ? 5.414 31.312 9.148 1 96.19 572 GLY A O 1
ATOM 4613 N N . GLY A 1 573 ? 6.082 29.844 7.691 1 95.81 573 GLY A N 1
ATOM 4614 C CA . GLY A 1 573 ? 4.773 29.625 7.102 1 95.81 573 GLY A CA 1
ATOM 4615 C C . GLY A 1 573 ? 4.832 29.359 5.609 1 95.81 573 GLY A C 1
ATOM 4616 O O . GLY A 1 573 ? 5.863 29.578 4.973 1 95.81 573 GLY A O 1
ATOM 4617 N N . LYS A 1 574 ? 3.73 28.812 5.098 1 95.19 574 LYS A N 1
ATOM 4618 C CA . LYS A 1 574 ? 3.621 28.484 3.678 1 95.19 574 LYS A CA 1
ATOM 4619 C C . LYS A 1 574 ? 2.543 29.328 3.004 1 95.19 574 LYS A C 1
ATOM 4621 O O . LYS A 1 574 ? 1.583 29.75 3.65 1 95.19 574 LYS A O 1
ATOM 4626 N N . ALA A 1 575 ? 2.777 29.672 1.8 1 93.81 575 ALA A N 1
ATOM 4627 C CA . ALA A 1 575 ? 1.742 30.281 0.966 1 93.81 575 ALA A CA 1
ATOM 4628 C C . ALA A 1 575 ? 1.089 29.234 0.062 1 93.81 575 ALA A C 1
ATOM 4630 O O . ALA A 1 575 ? 1.77 28.359 -0.479 1 93.81 575 ALA A O 1
ATOM 4631 N N . ALA A 1 576 ? -0.23 29.297 -0.033 1 87.38 576 ALA A N 1
ATOM 4632 C CA . ALA A 1 576 ? -0.893 28.406 -0.972 1 87.38 576 ALA A CA 1
ATOM 4633 C C . ALA A 1 576 ? -0.367 28.609 -2.391 1 87.38 576 ALA A C 1
ATOM 4635 O O . ALA A 1 576 ? 0.043 29.703 -2.756 1 87.38 576 ALA A O 1
ATOM 4636 N N . PRO A 1 577 ? -0.408 27.578 -3.201 1 82.88 577 PRO A N 1
ATOM 4637 C CA . PRO A 1 577 ? 0.186 27.641 -4.539 1 82.88 577 PRO A CA 1
ATOM 4638 C C . PRO A 1 577 ? -0.384 28.781 -5.383 1 82.88 577 PRO A C 1
ATOM 4640 O O . PRO A 1 577 ? 0.354 29.438 -6.125 1 82.88 577 PRO A O 1
ATOM 4643 N N . GLY A 1 578 ? -1.566 29.156 -5.242 1 81.75 578 GLY A N 1
ATOM 4644 C CA . GLY A 1 578 ? -2.205 30.156 -6.082 1 81.75 578 GLY A CA 1
ATOM 4645 C C . GLY A 1 578 ? -2.064 31.562 -5.543 1 81.75 578 GLY A C 1
ATOM 4646 O O . GLY A 1 578 ? -2.471 32.531 -6.195 1 81.75 578 GLY A O 1
ATOM 4647 N N . TYR A 1 579 ? -1.435 31.734 -4.41 1 89.12 579 TYR A N 1
ATOM 4648 C CA . TYR A 1 579 ? -1.327 33.062 -3.775 1 89.12 579 TYR A CA 1
ATOM 4649 C C . TYR A 1 579 ? -0.066 33.781 -4.23 1 89.12 579 TYR A C 1
ATOM 4651 O O . TYR A 1 579 ? 0.943 33.781 -3.521 1 89.12 579 TYR A O 1
ATOM 4659 N N . VAL A 1 580 ? -0.196 34.438 -5.289 1 91.56 580 VAL A N 1
ATOM 4660 C CA . VAL A 1 580 ? 0.943 35.031 -5.984 1 91.56 580 VAL A CA 1
ATOM 4661 C C . VAL A 1 580 ? 1.577 36.094 -5.113 1 91.56 580 VAL A C 1
ATOM 4663 O O . VAL A 1 580 ? 2.797 36.125 -4.941 1 91.56 580 VAL A O 1
ATOM 4666 N N . LEU A 1 581 ? 0.788 36.969 -4.586 1 95.31 581 LEU A N 1
ATOM 4667 C CA . LEU A 1 581 ? 1.324 38.062 -3.773 1 95.31 581 LEU A CA 1
ATOM 4668 C C . LEU A 1 581 ? 1.981 37.531 -2.508 1 95.31 581 LEU A C 1
ATOM 4670 O O . LEU A 1 581 ? 3.031 38 -2.088 1 95.31 581 LEU A O 1
ATOM 4674 N N . ALA A 1 582 ? 1.306 36.562 -1.884 1 96.38 582 ALA A N 1
ATOM 4675 C CA . ALA A 1 582 ? 1.878 35.969 -0.691 1 96.38 582 ALA A CA 1
ATOM 4676 C C . ALA A 1 582 ? 3.24 35.344 -0.993 1 96.38 582 ALA A C 1
ATOM 4678 O O . ALA A 1 582 ? 4.168 35.438 -0.186 1 96.38 582 ALA A O 1
ATOM 4679 N N . LYS A 1 583 ? 3.375 34.688 -2.082 1 96.69 583 LYS A N 1
ATOM 4680 C CA . LYS A 1 583 ? 4.648 34.125 -2.488 1 96.69 583 LYS A CA 1
ATOM 4681 C C . LYS A 1 583 ? 5.695 35.188 -2.744 1 96.69 583 LYS A C 1
ATOM 4683 O O . LYS A 1 583 ? 6.879 35 -2.451 1 96.69 583 LYS A O 1
ATOM 4688 N N . SER A 1 584 ? 5.246 36.281 -3.322 1 97.88 584 SER A N 1
ATOM 4689 C CA . SER A 1 584 ? 6.148 37.406 -3.533 1 97.88 584 SER A CA 1
ATOM 4690 C C . SER A 1 584 ? 6.656 37.969 -2.209 1 97.88 584 SER A C 1
ATOM 4692 O O . SER A 1 584 ? 7.809 38.406 -2.107 1 97.88 584 SER A O 1
ATOM 4694 N N . ILE A 1 585 ? 5.789 38 -1.251 1 98.38 585 ILE A N 1
ATOM 4695 C CA . ILE A 1 585 ? 6.176 38.5 0.075 1 98.38 585 ILE A CA 1
ATOM 4696 C C . ILE A 1 585 ? 7.238 37.562 0.665 1 98.38 585 ILE A C 1
ATOM 4698 O O . ILE A 1 585 ? 8.211 38.031 1.266 1 98.38 585 ILE A O 1
ATOM 4702 N N . ILE A 1 586 ? 7.031 36.25 0.492 1 98.56 586 ILE A N 1
ATOM 4703 C CA . ILE A 1 586 ? 8.016 35.281 0.96 1 98.56 586 ILE A CA 1
ATOM 4704 C C . ILE A 1 586 ? 9.367 35.562 0.303 1 98.56 586 ILE A C 1
ATOM 4706 O O . ILE A 1 586 ? 10.398 35.594 0.975 1 98.56 586 ILE A O 1
ATOM 4710 N N . ARG A 1 587 ? 9.359 35.812 -0.99 1 98.5 587 ARG A N 1
ATOM 4711 C CA . ARG A 1 587 ? 10.602 36.062 -1.708 1 98.5 587 ARG A CA 1
ATOM 4712 C C . ARG A 1 587 ? 11.25 37.375 -1.207 1 98.5 587 ARG A C 1
ATOM 4714 O O . ARG A 1 587 ? 12.477 37.438 -1.072 1 98.5 587 ARG A O 1
ATOM 4721 N N . LEU A 1 588 ? 10.453 38.344 -0.986 1 98.62 588 LEU A N 1
ATOM 4722 C CA . LEU A 1 588 ? 10.977 39.594 -0.462 1 98.62 588 LEU A CA 1
ATOM 4723 C C . LEU A 1 588 ? 11.68 39.375 0.876 1 98.62 588 LEU A C 1
ATOM 4725 O O . LEU A 1 588 ? 12.766 39.906 1.108 1 98.62 588 LEU A O 1
ATOM 4729 N N . ILE A 1 589 ? 11.016 38.688 1.777 1 98.69 589 ILE A N 1
ATOM 4730 C CA . ILE A 1 589 ? 11.594 38.406 3.086 1 98.69 589 ILE A CA 1
ATOM 4731 C C . ILE A 1 589 ? 12.953 37.719 2.916 1 98.69 589 ILE A C 1
ATOM 4733 O O . ILE A 1 589 ? 13.93 38.125 3.568 1 98.69 589 ILE A O 1
ATOM 4737 N N . ASN A 1 590 ? 13.023 36.75 2.047 1 98.38 590 ASN A N 1
ATOM 4738 C CA . ASN A 1 590 ? 14.266 36.031 1.827 1 98.38 590 ASN A CA 1
ATOM 4739 C C . ASN A 1 590 ? 15.336 36.906 1.204 1 98.38 590 ASN A C 1
ATOM 4741 O O . ASN A 1 590 ? 16.516 36.812 1.542 1 98.38 590 ASN A O 1
ATOM 4745 N N . ASP A 1 591 ? 14.961 37.781 0.26 1 98.44 591 ASP A N 1
ATOM 4746 C CA . ASP A 1 591 ? 15.906 38.688 -0.362 1 98.44 591 ASP A CA 1
ATOM 4747 C C . ASP A 1 591 ? 16.438 39.719 0.651 1 98.44 591 ASP A C 1
ATOM 4749 O O . ASP A 1 591 ? 17.609 40.062 0.638 1 98.44 591 ASP A O 1
ATOM 4753 N N . VAL A 1 592 ? 15.562 40.219 1.438 1 98.56 592 VAL A N 1
ATOM 4754 C CA . VAL A 1 592 ? 15.961 41.125 2.498 1 98.56 592 VAL A CA 1
ATOM 4755 C C . VAL A 1 592 ? 16.922 40.438 3.461 1 98.56 592 VAL A C 1
ATOM 4757 O O . VAL A 1 592 ? 17.906 41.031 3.896 1 98.56 592 VAL A O 1
ATOM 4760 N N . ALA A 1 593 ? 16.562 39.219 3.838 1 97.94 593 ALA A N 1
ATOM 4761 C CA . ALA A 1 593 ? 17.438 38.438 4.707 1 97.94 593 ALA A CA 1
ATOM 4762 C C . ALA A 1 593 ? 18.844 38.344 4.129 1 97.94 593 ALA A C 1
ATOM 4764 O O . ALA A 1 593 ? 19.828 38.469 4.855 1 97.94 593 ALA A O 1
ATOM 4765 N N . ALA A 1 594 ? 18.922 38.062 2.842 1 96.75 594 ALA A N 1
ATOM 4766 C CA . ALA A 1 594 ? 20.203 37.906 2.18 1 96.75 594 ALA A CA 1
ATOM 4767 C C . ALA A 1 594 ? 21.016 39.219 2.285 1 96.75 594 ALA A C 1
ATOM 4769 O O . ALA A 1 594 ? 22.234 39.156 2.479 1 96.75 594 ALA A O 1
ATOM 4770 N N . THR A 1 595 ? 20.359 40.312 2.166 1 97.12 595 THR A N 1
ATOM 4771 C CA . THR A 1 595 ? 21.031 41.594 2.209 1 97.12 595 THR A CA 1
ATOM 4772 C C . THR A 1 595 ? 21.453 41.938 3.635 1 97.12 595 THR A C 1
ATOM 4774 O O . THR A 1 595 ? 22.609 42.281 3.879 1 97.12 595 THR A O 1
ATOM 4777 N N . ILE A 1 596 ? 20.594 41.812 4.547 1 97.31 596 ILE A N 1
ATOM 4778 C CA . ILE A 1 596 ? 20.812 42.219 5.926 1 97.31 596 ILE A CA 1
ATOM 4779 C C . ILE A 1 596 ? 21.828 41.312 6.59 1 97.31 596 ILE A C 1
ATOM 4781 O O . ILE A 1 596 ? 22.734 41.75 7.301 1 97.31 596 ILE A O 1
ATOM 4785 N N . ASN A 1 597 ? 21.703 40.031 6.402 1 96.56 597 ASN A N 1
ATOM 4786 C CA . ASN A 1 597 ? 22.562 39.062 7.051 1 96.56 597 ASN A CA 1
ATOM 4787 C C . ASN A 1 597 ? 24 39.156 6.551 1 96.56 597 ASN A C 1
ATOM 4789 O O . ASN A 1 597 ? 24.922 38.656 7.199 1 96.56 597 ASN A O 1
ATOM 4793 N N . ASN A 1 598 ? 24.188 39.844 5.426 1 95.5 598 ASN A N 1
ATOM 4794 C CA . ASN A 1 598 ? 25.531 39.938 4.863 1 95.5 598 ASN A CA 1
ATOM 4795 C C . ASN A 1 598 ? 26.109 41.344 5.055 1 95.5 598 ASN A C 1
ATOM 4797 O O . ASN A 1 598 ? 27.219 41.656 4.605 1 95.5 598 ASN A O 1
ATOM 4801 N N . ASP A 1 599 ? 25.359 42.188 5.688 1 96.5 599 ASP A N 1
ATOM 4802 C CA . ASP A 1 599 ? 25.859 43.531 5.969 1 96.5 599 ASP A CA 1
ATOM 4803 C C . ASP A 1 599 ? 26.828 43.531 7.148 1 96.5 599 ASP A C 1
ATOM 4805 O O . ASP A 1 599 ? 26.422 43.312 8.289 1 96.5 599 ASP A O 1
ATOM 4809 N N . PRO A 1 600 ? 28.016 43.812 7.008 1 94.88 600 PRO A N 1
ATOM 4810 C CA . PRO A 1 600 ? 29 43.688 8.086 1 94.88 600 PRO A CA 1
ATOM 4811 C C . PRO A 1 600 ? 28.781 44.719 9.195 1 94.88 600 PRO A C 1
ATOM 4813 O O . PRO A 1 600 ? 29.25 44.531 10.32 1 94.88 600 PRO A O 1
ATOM 4816 N N . VAL A 1 601 ? 28.078 45.719 8.883 1 95.12 601 VAL A N 1
ATOM 4817 C CA . VAL A 1 601 ? 27.859 46.812 9.859 1 95.12 601 VAL A CA 1
ATOM 4818 C C . VAL A 1 601 ? 26.75 46.375 10.836 1 95.12 601 VAL A C 1
ATOM 4820 O O . VAL A 1 601 ? 26.828 46.688 12.023 1 95.12 601 VAL A O 1
ATOM 4823 N N . THR A 1 602 ? 25.828 45.688 10.367 1 95.56 602 THR A N 1
ATOM 4824 C CA . THR A 1 602 ? 24.609 45.531 11.164 1 95.56 602 THR A CA 1
ATOM 4825 C C . THR A 1 602 ? 24.375 44.031 11.492 1 95.56 602 THR A C 1
ATOM 4827 O O . THR A 1 602 ? 23.578 43.719 12.375 1 95.56 602 THR A O 1
ATOM 4830 N N . ARG A 1 603 ? 25.094 43.125 10.891 1 93.44 603 ARG A N 1
ATOM 4831 C CA . ARG A 1 603 ? 24.797 41.688 10.945 1 93.44 603 ARG A CA 1
ATOM 4832 C C . ARG A 1 603 ? 24.859 41.156 12.383 1 93.44 603 ARG A C 1
ATOM 4834 O O . ARG A 1 603 ? 24.188 40.188 12.719 1 93.44 603 ARG A O 1
ATOM 4841 N N . HIS A 1 604 ? 25.609 41.781 13.234 1 94 604 HIS A N 1
ATOM 4842 C CA . HIS A 1 604 ? 25.734 41.312 14.617 1 94 604 HIS A CA 1
ATOM 4843 C C . HIS A 1 604 ? 24.562 41.844 15.461 1 94 604 HIS A C 1
ATOM 4845 O O . HIS A 1 604 ? 24.328 41.375 16.578 1 94 604 HIS A O 1
ATOM 4851 N N . LEU A 1 605 ? 23.766 42.781 14.914 1 96.69 605 LEU A N 1
ATOM 4852 C CA . LEU A 1 605 ? 22.672 43.406 15.648 1 96.69 605 LEU A CA 1
ATOM 4853 C C . LEU A 1 605 ? 21.328 42.969 15.109 1 96.69 605 LEU A C 1
ATOM 4855 O O . LEU A 1 605 ? 20.328 43 15.82 1 96.69 605 LEU A O 1
ATOM 4859 N N . LEU A 1 606 ? 21.328 42.531 13.852 1 97.81 606 LEU A N 1
ATOM 4860 C CA . LEU A 1 606 ? 20.047 42.219 13.211 1 97.81 606 LEU A CA 1
ATOM 4861 C C . LEU A 1 606 ? 20.234 41.062 12.211 1 97.81 606 LEU A C 1
ATOM 4863 O O . LEU A 1 606 ? 21.109 41.125 11.352 1 97.81 606 LEU A O 1
ATOM 4867 N N . GLN A 1 607 ? 19.438 40.062 12.367 1 97.62 607 GLN A N 1
ATOM 4868 C CA . GLN A 1 607 ? 19.422 38.906 11.469 1 97.62 607 GLN A CA 1
ATOM 4869 C C . GLN A 1 607 ? 18 38.531 11.094 1 97.62 607 GLN A C 1
ATOM 4871 O O . GLN A 1 607 ? 17.078 38.719 11.875 1 97.62 607 GLN A O 1
ATOM 4876 N N . VAL A 1 608 ? 17.766 38.031 9.883 1 98.12 608 VAL A N 1
ATOM 4877 C CA . VAL A 1 608 ? 16.469 37.562 9.398 1 98.12 608 VAL A CA 1
ATOM 4878 C C . VAL A 1 608 ? 16.594 36.125 8.914 1 98.12 608 VAL A C 1
ATOM 4880 O O . VAL A 1 608 ? 17.5 35.781 8.141 1 98.12 608 VAL A O 1
ATOM 4883 N N . VAL A 1 609 ? 15.719 35.25 9.438 1 97.5 609 VAL A N 1
ATOM 4884 C CA . VAL A 1 609 ? 15.758 33.844 9.078 1 97.5 609 VAL A CA 1
ATOM 4885 C C . VAL A 1 609 ? 14.359 33.375 8.703 1 97.5 609 VAL A C 1
ATOM 4887 O O . VAL A 1 609 ? 13.375 33.75 9.344 1 97.5 609 VAL A O 1
ATOM 4890 N N . TYR A 1 610 ? 14.242 32.594 7.648 1 97.88 610 TYR A N 1
ATOM 4891 C CA . TYR A 1 610 ? 13 31.953 7.211 1 97.88 610 TYR A CA 1
ATOM 4892 C C . TYR A 1 610 ? 13.234 30.484 6.883 1 97.88 610 TYR A C 1
ATOM 4894 O O . TYR A 1 610 ? 13.484 30.125 5.727 1 97.88 610 TYR A O 1
ATOM 4902 N N . PRO A 1 611 ? 13.062 29.594 7.938 1 96.56 611 PRO A N 1
ATOM 4903 C CA . PRO A 1 611 ? 13.242 28.172 7.648 1 96.56 611 PRO A CA 1
ATOM 4904 C C . PRO A 1 611 ? 12.141 27.594 6.758 1 96.56 611 PRO A C 1
ATOM 4906 O O . PRO A 1 611 ? 10.969 27.953 6.922 1 96.56 611 PRO A O 1
ATOM 4909 N N . GLU A 1 612 ? 12.523 26.766 5.828 1 96 612 GLU A N 1
ATOM 4910 C CA . GLU A 1 612 ? 11.578 26.219 4.859 1 96 612 GLU A CA 1
ATOM 4911 C C . GLU A 1 612 ? 10.688 25.156 5.5 1 96 612 GLU A C 1
ATOM 4913 O O . GLU A 1 612 ? 11.062 24.547 6.5 1 96 612 GLU A O 1
ATOM 4918 N N . ASN A 1 613 ? 9.477 24.984 4.957 1 95.31 613 ASN A N 1
ATOM 4919 C CA . ASN A 1 613 ? 8.539 23.891 5.195 1 95.31 613 ASN A CA 1
ATOM 4920 C C . ASN A 1 613 ? 8.07 23.859 6.645 1 95.31 613 ASN A C 1
ATOM 4922 O O . ASN A 1 613 ? 8.195 22.844 7.324 1 95.31 613 ASN A O 1
ATOM 4926 N N . TYR A 1 614 ? 7.574 24.953 7.059 1 95.69 614 TYR A N 1
ATOM 4927 C CA . TYR A 1 614 ? 6.977 25.047 8.391 1 95.69 614 TYR A CA 1
ATOM 4928 C C . TYR A 1 614 ? 5.957 23.938 8.602 1 95.69 614 TYR A C 1
ATOM 4930 O O . TYR A 1 614 ? 5.066 23.719 7.777 1 95.69 614 TYR A O 1
ATOM 4938 N N . ASN A 1 615 ? 6.129 23.109 9.617 1 94.69 615 ASN A N 1
ATOM 4939 C CA . ASN A 1 615 ? 5.254 22.016 10.008 1 94.69 615 ASN A CA 1
ATOM 4940 C C . ASN A 1 615 ? 5.191 21.859 11.523 1 94.69 615 ASN A C 1
ATOM 4942 O O . ASN A 1 615 ? 5.664 22.734 12.258 1 94.69 615 ASN A O 1
ATOM 4946 N N . VAL A 1 616 ? 4.551 20.828 12 1 95.88 616 VAL A N 1
ATOM 4947 C CA . VAL A 1 616 ? 4.332 20.656 13.43 1 95.88 616 VAL A CA 1
ATOM 4948 C C . VAL A 1 616 ? 5.668 20.453 14.141 1 95.88 616 VAL A C 1
ATOM 4950 O O . VAL A 1 616 ? 5.926 21.031 15.188 1 95.88 616 VAL A O 1
ATOM 4953 N N . SER A 1 617 ? 6.535 19.672 13.555 1 95.44 617 SER A N 1
ATOM 4954 C CA . SER A 1 617 ? 7.84 19.391 14.141 1 95.44 617 SER A CA 1
ATOM 4955 C C . SER A 1 617 ? 8.672 20.656 14.281 1 95.44 617 SER A C 1
ATOM 4957 O O . SER A 1 617 ? 9.336 20.844 15.305 1 95.44 617 SER A O 1
ATOM 4959 N N . MET A 1 618 ? 8.672 21.5 13.32 1 95.81 618 MET A N 1
ATOM 4960 C CA . MET A 1 618 ? 9.383 22.766 13.391 1 95.81 618 MET A CA 1
ATOM 4961 C C . MET A 1 618 ? 8.797 23.672 14.477 1 95.81 618 MET A C 1
ATOM 4963 O O . MET A 1 618 ? 9.531 24.312 15.227 1 95.81 618 MET A O 1
ATOM 4967 N N . ALA A 1 619 ? 7.516 23.703 14.508 1 96.88 619 ALA A N 1
ATOM 4968 C CA . ALA A 1 619 ? 6.84 24.516 15.508 1 96.88 619 ALA A CA 1
ATOM 4969 C C . ALA A 1 619 ? 7.273 24.125 16.922 1 96.88 619 ALA A C 1
ATOM 4971 O O . ALA A 1 619 ? 7.395 24.984 17.797 1 96.88 619 ALA A O 1
ATOM 4972 N N . GLU A 1 620 ? 7.504 22.875 17.109 1 96.5 620 GLU A N 1
ATOM 4973 C CA . GLU A 1 620 ? 7.848 22.359 18.438 1 96.5 620 GLU A CA 1
ATOM 4974 C C . GLU A 1 620 ? 9.211 22.875 18.891 1 96.5 620 GLU A C 1
ATOM 4976 O O . GLU A 1 620 ? 9.523 22.828 20.094 1 96.5 620 GLU A O 1
ATOM 4981 N N . VAL A 1 621 ? 10 23.359 17.984 1 97.12 621 VAL A N 1
ATOM 4982 C CA . VAL A 1 621 ? 11.305 23.906 18.359 1 97.12 621 VAL A CA 1
ATOM 4983 C C . VAL A 1 621 ? 11.258 25.422 18.344 1 97.12 621 VAL A C 1
ATOM 4985 O O . VAL A 1 621 ? 11.883 26.078 19.188 1 97.12 621 VAL A O 1
ATOM 4988 N N . LEU A 1 622 ? 10.461 25.984 17.5 1 98 622 LEU A N 1
ATOM 4989 C CA . LEU A 1 622 ? 10.375 27.438 17.328 1 98 622 LEU A CA 1
ATOM 4990 C C . LEU A 1 622 ? 9.602 28.062 18.484 1 98 622 LEU A C 1
ATOM 4992 O O . LEU A 1 622 ? 10.023 29.094 19.031 1 98 622 LEU A O 1
ATOM 4996 N N . ILE A 1 623 ? 8.586 27.469 18.891 1 98.5 623 ILE A N 1
ATOM 4997 C CA . ILE A 1 623 ? 7.633 28.078 19.797 1 98.5 623 ILE A CA 1
ATOM 4998 C C . ILE A 1 623 ? 8.273 28.219 21.188 1 98.5 623 ILE A C 1
ATOM 5000 O O . ILE A 1 623 ? 8.266 29.312 21.766 1 98.5 623 ILE A O 1
ATOM 5004 N N . PRO A 1 624 ? 8.93 27.188 21.688 1 98.62 624 PRO A N 1
ATOM 5005 C CA . PRO A 1 624 ? 9.555 27.344 23 1 98.62 624 PRO A CA 1
ATOM 5006 C C . PRO A 1 624 ? 10.688 28.375 23 1 98.62 624 PRO A C 1
ATOM 5008 O O . PRO A 1 624 ? 10.969 28.984 24.047 1 98.62 624 PRO A O 1
ATOM 5011 N N . ALA A 1 625 ? 11.266 28.594 21.859 1 98.75 625 ALA A N 1
ATOM 5012 C CA . ALA A 1 625 ? 12.445 29.453 21.766 1 98.75 625 ALA A CA 1
ATOM 5013 C C . ALA A 1 625 ? 12.055 30.922 21.578 1 98.75 625 ALA A C 1
ATOM 5015 O O . ALA A 1 625 ? 12.891 31.812 21.703 1 98.75 625 ALA A O 1
ATOM 5016 N N . SER A 1 626 ? 10.867 31.219 21.344 1 98.75 626 SER A N 1
ATOM 5017 C CA . SER A 1 626 ? 10.406 32.531 20.969 1 98.75 626 SER A CA 1
ATOM 5018 C C . SER A 1 626 ? 10.414 33.5 22.156 1 98.75 626 SER A C 1
ATOM 5020 O O . SER A 1 626 ? 9.922 33.156 23.234 1 98.75 626 SER A O 1
ATOM 5022 N N . ASP A 1 627 ? 11.023 34.688 21.953 1 98.75 627 ASP A N 1
ATOM 5023 C CA . ASP A 1 627 ? 10.961 35.719 22.953 1 98.75 627 ASP A CA 1
ATOM 5024 C C . ASP A 1 627 ? 9.75 36.625 22.719 1 98.75 627 ASP A C 1
ATOM 5026 O O . ASP A 1 627 ? 9.062 37.031 23.656 1 98.75 627 ASP A O 1
ATOM 5030 N N . LEU A 1 628 ? 9.539 37 21.516 1 98.81 628 LEU A N 1
ATOM 5031 C CA . LEU A 1 628 ? 8.445 37.875 21.141 1 98.81 628 LEU A CA 1
ATOM 5032 C C . LEU A 1 628 ? 7.562 37.219 20.078 1 98.81 628 LEU A C 1
ATOM 5034 O O . LEU A 1 628 ? 8.062 36.656 19.109 1 98.81 628 LEU A O 1
ATOM 5038 N N . SER A 1 629 ? 6.258 37.281 20.328 1 98.38 629 SER A N 1
ATOM 5039 C CA . SER A 1 629 ? 5.27 36.719 19.422 1 98.38 629 SER A CA 1
ATOM 5040 C C . SER A 1 629 ? 4.637 37.812 18.547 1 98.38 629 SER A C 1
ATOM 5042 O O . SER A 1 629 ? 3.969 38.688 19.047 1 98.38 629 SER A O 1
ATOM 5044 N N . GLU A 1 630 ? 4.84 37.656 17.234 1 98.25 630 GLU A N 1
ATOM 5045 C CA . GLU A 1 630 ? 4.238 38.594 16.281 1 98.25 630 GLU A CA 1
ATOM 5046 C C . GLU A 1 630 ? 2.83 38.156 15.898 1 98.25 630 GLU A C 1
ATOM 5048 O O . GLU A 1 630 ? 2.656 37.125 15.234 1 98.25 630 GLU A O 1
ATOM 5053 N N . GLN A 1 631 ? 1.839 38.812 16.359 1 97.56 631 GLN A N 1
ATOM 5054 C CA . GLN A 1 631 ? 0.441 38.594 16.016 1 97.56 631 GLN A CA 1
ATOM 5055 C C . GLN A 1 631 ? -0.197 39.875 15.461 1 97.56 631 GLN A C 1
ATOM 5057 O O . GLN A 1 631 ? -1.077 40.438 16.094 1 97.56 631 GLN A O 1
ATOM 5062 N N . ILE A 1 632 ? 0.123 40.219 14.203 1 97.56 632 ILE A N 1
ATOM 5063 C CA . ILE A 1 632 ? -0.067 41.562 13.727 1 97.56 632 ILE A CA 1
ATOM 5064 C C . ILE A 1 632 ? -1.072 41.594 12.578 1 97.56 632 ILE A C 1
ATOM 5066 O O . ILE A 1 632 ? -1.008 42.438 11.703 1 97.56 632 ILE A O 1
ATOM 5070 N N . SER A 1 633 ? -1.92 40.594 12.492 1 95.25 633 SER A N 1
ATOM 5071 C CA . SER A 1 633 ? -2.963 40.562 11.469 1 95.25 633 SER A CA 1
ATOM 5072 C C . SER A 1 633 ? -3.785 41.844 11.5 1 95.25 633 SER A C 1
ATOM 5074 O O . SER A 1 633 ? -3.828 42.562 12.523 1 95.25 633 SER A O 1
ATOM 5076 N N . THR A 1 634 ? -4.387 42.125 10.344 1 94.94 634 THR A N 1
ATOM 5077 C CA . THR A 1 634 ? -5.297 43.25 10.32 1 94.94 634 THR A CA 1
ATOM 5078 C C . THR A 1 634 ? -6.473 43.031 11.266 1 94.94 634 THR A C 1
ATOM 5080 O O . THR A 1 634 ? -7.121 42 11.219 1 94.94 634 THR A O 1
ATOM 5083 N N . ALA A 1 635 ? -6.695 44 12.102 1 92.38 635 ALA A N 1
ATOM 5084 C CA . ALA A 1 635 ? -7.789 43.875 13.062 1 92.38 635 ALA A CA 1
ATOM 5085 C C . ALA A 1 635 ? -9.109 43.594 12.352 1 92.38 635 ALA A C 1
ATOM 5087 O O . ALA A 1 635 ? -9.453 44.281 11.383 1 92.38 635 ALA A O 1
ATOM 5088 N N . GLY A 1 636 ? -9.727 42.562 12.797 1 88.38 636 GLY A N 1
ATOM 5089 C CA . GLY A 1 636 ? -11.023 42.188 12.234 1 88.38 636 GLY A CA 1
ATOM 5090 C C . GLY A 1 636 ? -10.93 41.125 11.18 1 88.38 636 GLY A C 1
ATOM 5091 O O . GLY A 1 636 ? -11.945 40.688 10.625 1 88.38 636 GLY A O 1
ATOM 5092 N N . LYS A 1 637 ? -9.773 40.562 10.938 1 89.44 637 LYS A N 1
ATOM 5093 C CA . LYS A 1 637 ? -9.625 39.594 9.859 1 89.44 637 LYS A CA 1
ATOM 5094 C C . LYS A 1 637 ? -9.266 38.219 10.414 1 89.44 637 LYS A C 1
ATOM 5096 O O . LYS A 1 637 ? -9.492 37.188 9.758 1 89.44 637 LYS A O 1
ATOM 5101 N N . GLU A 1 638 ? -8.75 38.156 11.586 1 88.12 638 GLU A N 1
ATOM 5102 C CA . GLU A 1 638 ? -8.391 36.906 12.203 1 88.12 638 GLU A CA 1
ATOM 5103 C C . GLU A 1 638 ? -9.508 36.375 13.102 1 88.12 638 GLU A C 1
ATOM 5105 O O . GLU A 1 638 ? -10.031 37.125 13.938 1 88.12 638 GLU A O 1
ATOM 5110 N N . ALA A 1 639 ? -9.898 35.125 12.953 1 87.56 639 ALA A N 1
ATOM 5111 C CA . ALA A 1 639 ? -10.93 34.531 13.805 1 87.56 639 ALA A CA 1
ATOM 5112 C C . ALA A 1 639 ? -10.375 34.188 15.188 1 87.56 639 ALA A C 1
ATOM 5114 O O . ALA A 1 639 ? -10.82 34.781 16.188 1 87.56 639 ALA A O 1
ATOM 5115 N N . SER A 1 640 ? -9.414 33.312 15.312 1 88.25 640 SER A N 1
ATOM 5116 C CA . SER A 1 640 ? -8.781 32.875 16.547 1 88.25 640 SER A CA 1
ATOM 5117 C C . SER A 1 640 ? -7.555 32.031 16.266 1 88.25 640 SER A C 1
ATOM 5119 O O . SER A 1 640 ? -7.648 30.797 16.234 1 88.25 640 SER A O 1
ATOM 5121 N N . GLY A 1 641 ? -6.496 32.625 16.125 1 86.5 641 GLY A N 1
ATOM 5122 C CA . GLY A 1 641 ? -5.281 31.891 15.844 1 86.5 641 GLY A CA 1
ATOM 5123 C C . GLY A 1 641 ? -4.762 31.109 17.031 1 86.5 641 GLY A C 1
ATOM 5124 O O . GLY A 1 641 ? -4.758 31.609 18.156 1 86.5 641 GLY A O 1
ATOM 5125 N N . THR A 1 642 ? -4.371 29.844 16.766 1 92.94 642 THR A N 1
ATOM 5126 C CA . THR A 1 642 ? -3.807 29.031 17.828 1 92.94 642 THR A CA 1
ATOM 5127 C C . THR A 1 642 ? -2.307 29.281 17.969 1 92.94 642 THR A C 1
ATOM 5129 O O . THR A 1 642 ? -1.708 28.953 19 1 92.94 642 THR A O 1
ATOM 5132 N N . GLY A 1 643 ? -1.751 29.844 16.969 1 94.31 643 GLY A N 1
ATOM 5133 C CA . GLY A 1 643 ? -0.343 30.203 17.047 1 94.31 643 GLY A CA 1
ATOM 5134 C C . GLY A 1 643 ? -0.035 31.156 18.203 1 94.31 643 GLY A C 1
ATOM 5135 O O . GLY A 1 643 ? 0.95 30.969 18.906 1 94.31 643 GLY A O 1
ATOM 5136 N N . ASN A 1 644 ? -0.855 32.188 18.312 1 95.94 644 ASN A N 1
ATOM 5137 C CA . ASN A 1 644 ? -0.639 33.156 19.391 1 95.94 644 ASN A CA 1
ATOM 5138 C C . ASN A 1 644 ? -0.786 32.5 20.766 1 95.94 644 ASN A C 1
ATOM 5140 O O . ASN A 1 644 ? -0.066 32.875 21.703 1 95.94 644 ASN A O 1
ATOM 5144 N N . MET A 1 645 ? -1.706 31.469 20.828 1 97.56 645 MET A N 1
ATOM 5145 C CA . MET A 1 645 ? -1.896 30.766 22.094 1 97.56 645 MET A CA 1
ATOM 5146 C C . MET A 1 645 ? -0.66 29.953 22.453 1 97.56 645 MET A C 1
ATOM 5148 O O . MET A 1 645 ? -0.211 29.969 23.609 1 97.56 645 MET A O 1
ATOM 5152 N N . LYS A 1 646 ? -0.121 29.25 21.516 1 98.12 646 LYS A N 1
ATOM 5153 C CA . LYS A 1 646 ? 1.049 28.406 21.734 1 98.12 646 LYS A CA 1
ATOM 5154 C C . LYS A 1 646 ? 2.256 29.234 22.156 1 98.12 646 LYS A C 1
ATOM 5156 O O . LYS A 1 646 ? 2.984 28.875 23.078 1 98.12 646 LYS A O 1
ATOM 5161 N N . LEU A 1 647 ? 2.469 30.328 21.469 1 98.5 647 LEU A N 1
ATOM 5162 C CA . LEU A 1 647 ? 3.609 31.188 21.766 1 98.5 647 LEU A CA 1
ATOM 5163 C C . LEU A 1 647 ? 3.471 31.828 23.141 1 98.5 647 LEU A C 1
ATOM 5165 O O . LEU A 1 647 ? 4.418 31.828 23.922 1 98.5 647 LEU A O 1
ATOM 5169 N N . SER A 1 648 ? 2.295 32.344 23.422 1 98.44 648 SER A N 1
ATOM 5170 C CA . SER A 1 648 ? 2.066 32.969 24.719 1 98.44 648 SER A CA 1
ATOM 5171 C C . SER A 1 648 ? 2.223 31.969 25.859 1 98.44 648 SER A C 1
ATOM 5173 O O . SER A 1 648 ? 2.799 32.281 26.891 1 98.44 648 SER A O 1
ATOM 5175 N N . LEU A 1 649 ? 1.743 30.781 25.641 1 98.62 649 LEU A N 1
ATOM 5176 C CA . LEU A 1 649 ? 1.85 29.719 26.641 1 98.62 649 LEU A CA 1
ATOM 5177 C C . LEU A 1 649 ? 3.311 29.422 26.969 1 98.62 649 LEU A C 1
ATOM 5179 O O . LEU A 1 649 ? 3.643 29.094 28.109 1 98.62 649 LEU A O 1
ATOM 5183 N N . ASN A 1 650 ? 4.152 29.594 26.016 1 98.75 650 ASN A N 1
ATOM 5184 C CA . ASN A 1 650 ? 5.57 29.328 26.203 1 98.75 650 ASN A CA 1
ATOM 5185 C C . ASN A 1 650 ? 6.348 30.578 26.578 1 98.75 650 ASN A C 1
ATOM 5187 O O . ASN A 1 650 ? 7.562 30.656 26.375 1 98.75 650 ASN A O 1
ATOM 5191 N N . GLY A 1 651 ? 5.68 31.609 26.984 1 98.5 651 GLY A N 1
ATOM 5192 C CA . GLY A 1 651 ? 6.32 32.781 27.547 1 98.5 651 GLY A CA 1
ATOM 5193 C C . GLY A 1 651 ? 6.809 33.75 26.5 1 98.5 651 GLY A C 1
ATOM 5194 O O . GLY A 1 651 ? 7.871 34.375 26.656 1 98.5 651 GLY A O 1
ATOM 5195 N N . SER A 1 652 ? 6.141 33.906 25.516 1 98.62 652 SER A N 1
ATOM 5196 C CA . SER A 1 652 ? 6.438 34.875 24.469 1 98.62 652 SER A CA 1
ATOM 5197 C C . SER A 1 652 ? 5.395 36 24.453 1 98.62 652 SER A C 1
ATOM 5199 O O . SER A 1 652 ? 4.355 35.875 23.797 1 98.62 652 SER A O 1
ATOM 5201 N N . PRO A 1 653 ? 5.699 37.094 25.109 1 98.5 653 PRO A N 1
ATOM 5202 C CA . PRO A 1 653 ? 4.742 38.188 25.031 1 98.5 653 PRO A CA 1
ATOM 5203 C C . PRO A 1 653 ? 4.367 38.562 23.609 1 98.5 653 PRO A C 1
ATOM 5205 O O . PRO A 1 653 ? 5.203 38.469 22.703 1 98.5 653 PRO A O 1
ATOM 5208 N N . THR A 1 654 ? 3.154 39.031 23.469 1 98.44 654 THR A N 1
ATOM 5209 C CA . THR A 1 654 ? 2.605 39.281 22.141 1 98.44 654 THR A CA 1
ATOM 5210 C C . THR A 1 654 ? 2.715 40.781 21.781 1 98.44 654 THR A C 1
ATOM 5212 O O . THR A 1 654 ? 2.404 41.656 22.594 1 98.44 654 THR A O 1
ATOM 5215 N N . ILE A 1 655 ? 3.268 41.062 20.656 1 98.75 655 ILE A N 1
ATOM 5216 C CA . ILE A 1 655 ? 3.002 42.344 20 1 98.75 655 ILE A CA 1
ATOM 5217 C C . ILE A 1 655 ? 1.936 42.156 18.922 1 98.75 655 ILE A C 1
ATOM 5219 O O . ILE A 1 655 ? 2.068 41.312 18.047 1 98.75 655 ILE A O 1
ATOM 5223 N N . GLY A 1 656 ? 0.845 42.844 19.062 1 97.69 656 GLY A N 1
ATOM 5224 C CA . GLY A 1 656 ? -0.223 42.562 18.109 1 97.69 656 GLY A CA 1
ATOM 5225 C C . GLY A 1 656 ? -1.371 43.562 18.188 1 97.69 656 GLY A C 1
ATOM 5226 O O . GLY A 1 656 ? -1.33 44.5 18.984 1 97.69 656 GLY A O 1
ATOM 5227 N N . THR A 1 657 ? -2.299 43.375 17.25 1 96.56 657 THR A N 1
ATOM 5228 C CA . THR A 1 657 ? -3.516 44.156 17.172 1 96.56 657 THR A CA 1
ATOM 5229 C C . THR A 1 657 ? -4.645 43.531 17.969 1 96.56 657 THR A C 1
ATOM 5231 O O . THR A 1 657 ? -4.516 42.375 18.422 1 96.56 657 THR A O 1
ATOM 5234 N N . LEU A 1 658 ? -5.668 44.312 18.234 1 94.44 658 LEU A N 1
ATOM 5235 C CA . LEU A 1 658 ? -6.855 43.75 18.859 1 94.44 658 LEU A CA 1
ATOM 5236 C C . LEU A 1 658 ? -7.68 42.938 17.859 1 94.44 658 LEU A C 1
ATOM 5238 O O . LEU A 1 658 ? -8.602 43.469 17.25 1 94.44 658 LEU A O 1
ATOM 5242 N N . ASP A 1 659 ? -7.352 41.75 17.828 1 91.62 659 ASP A N 1
ATOM 5243 C CA . ASP A 1 659 ? -7.945 40.844 16.844 1 91.62 659 ASP A CA 1
ATOM 5244 C C . ASP A 1 659 ? -8.047 39.438 17.359 1 91.62 659 ASP A C 1
ATOM 5246 O O . ASP A 1 659 ? -7.113 38.906 18 1 91.62 659 ASP A O 1
ATOM 5250 N N . GLY A 1 660 ? -9.227 38.844 17.141 1 90.81 660 GLY A N 1
ATOM 5251 C CA . GLY A 1 660 ? -9.422 37.438 17.5 1 90.81 660 GLY A CA 1
ATOM 5252 C C . GLY A 1 660 ? -9.055 37.125 18.953 1 90.81 660 GLY A C 1
ATOM 5253 O O . GLY A 1 660 ? -9.539 37.812 19.859 1 90.81 660 GLY A O 1
ATOM 5254 N N . ALA A 1 661 ? -8.117 36.188 19.109 1 91.69 661 ALA A N 1
ATOM 5255 C CA . ALA A 1 661 ? -7.766 35.688 20.438 1 91.69 661 ALA A CA 1
ATOM 5256 C C . ALA A 1 661 ? -6.852 36.688 21.156 1 91.69 661 ALA A C 1
ATOM 5258 O O . ALA A 1 661 ? -6.684 36.625 22.375 1 91.69 661 ALA A O 1
ATOM 5259 N N . ASN A 1 662 ? -6.258 37.562 20.406 1 95.62 662 ASN A N 1
ATOM 5260 C CA . ASN A 1 662 ? -5.375 38.531 21.016 1 95.62 662 ASN A CA 1
ATOM 5261 C C . ASN A 1 662 ? -6.094 39.344 22.094 1 95.62 662 ASN A C 1
ATOM 5263 O O . ASN A 1 662 ? -5.492 39.688 23.109 1 95.62 662 ASN A O 1
ATOM 5267 N N . VAL A 1 663 ? -7.367 39.594 21.812 1 95.06 663 VAL A N 1
ATOM 5268 C CA . VAL A 1 663 ? -8.156 40.375 22.766 1 95.06 663 VAL A CA 1
ATOM 5269 C C . VAL A 1 663 ? -8.258 39.625 24.094 1 95.06 663 VAL A C 1
ATOM 5271 O O . VAL A 1 663 ? -7.996 40.188 25.156 1 95.06 663 VAL A O 1
ATOM 5274 N N . GLU A 1 664 ? -8.586 38.438 23.984 1 96.06 664 GLU A N 1
ATOM 5275 C CA . GLU A 1 664 ? -8.758 37.625 25.188 1 96.06 664 GLU A CA 1
ATOM 5276 C C . GLU A 1 664 ? -7.414 37.344 25.859 1 96.06 664 GLU A C 1
ATOM 5278 O O . GLU A 1 664 ? -7.324 37.344 27.094 1 96.06 664 GLU A O 1
ATOM 5283 N N . ILE A 1 665 ? -6.391 37.062 25.109 1 97.5 665 ILE A N 1
ATOM 5284 C CA . ILE A 1 665 ? -5.07 36.812 25.672 1 97.5 665 ILE A CA 1
ATOM 5285 C C . ILE A 1 665 ? -4.602 38.031 26.469 1 97.5 665 ILE A C 1
ATOM 5287 O O . ILE A 1 665 ? -4.121 37.906 27.594 1 97.5 665 ILE A O 1
ATOM 5291 N N . ARG A 1 666 ? -4.766 39.219 25.875 1 97.88 666 ARG A N 1
ATOM 5292 C CA . ARG A 1 666 ? -4.371 40.438 26.547 1 97.88 666 ARG A CA 1
ATOM 5293 C C . ARG A 1 666 ? -5.09 40.594 27.891 1 97.88 666 ARG A C 1
ATOM 5295 O O . ARG A 1 666 ? -4.492 41 28.891 1 97.88 666 ARG A O 1
ATOM 5302 N N . GLU A 1 667 ? -6.332 40.188 27.906 1 97.12 667 GLU A N 1
ATOM 5303 C CA . GLU A 1 667 ? -7.121 40.25 29.125 1 97.12 667 GLU A CA 1
ATOM 5304 C C . GLU A 1 667 ? -6.613 39.25 30.172 1 97.12 667 GLU A C 1
ATOM 5306 O O . GLU A 1 667 ? -6.523 39.594 31.359 1 97.12 667 GLU A O 1
ATOM 5311 N N . HIS A 1 668 ? -6.273 38.094 29.781 1 97.31 668 HIS A N 1
ATOM 5312 C CA . HIS A 1 668 ? -5.914 37.031 30.703 1 97.31 668 HIS A CA 1
ATOM 5313 C C . HIS A 1 668 ? -4.48 37.188 31.188 1 97.31 668 HIS A C 1
ATOM 5315 O O . HIS A 1 668 ? -4.172 36.844 32.344 1 97.31 668 HIS A O 1
ATOM 5321 N N . VAL A 1 669 ? -3.59 37.656 30.359 1 97.75 669 VAL A N 1
ATOM 5322 C CA . VAL A 1 669 ? -2.184 37.75 30.75 1 97.75 669 VAL A CA 1
ATOM 5323 C C . VAL A 1 669 ? -1.921 39.094 31.438 1 97.75 669 VAL A C 1
ATOM 5325 O O . VAL A 1 669 ? -0.919 39.25 32.125 1 97.75 669 VAL A O 1
ATOM 5328 N N . GLY A 1 670 ? -2.801 40.062 31.234 1 97.38 670 GLY A N 1
ATOM 5329 C CA . GLY A 1 670 ? -2.619 41.406 31.719 1 97.38 670 GLY A CA 1
ATOM 5330 C C . GLY A 1 670 ? -2.217 42.406 30.625 1 97.38 670 GLY A C 1
ATOM 5331 O O . GLY A 1 670 ? -1.348 42.094 29.797 1 97.38 670 GLY A O 1
ATOM 5332 N N . HIS A 1 671 ? -2.801 43.531 30.656 1 97.25 671 HIS A N 1
ATOM 5333 C CA . HIS A 1 671 ? -2.576 44.562 29.641 1 97.25 671 HIS A CA 1
ATOM 5334 C C . HIS A 1 671 ? -1.114 44.969 29.594 1 97.25 671 HIS A C 1
ATOM 5336 O O . HIS A 1 671 ? -0.579 45.281 28.531 1 97.25 671 HIS A O 1
ATOM 5342 N N . GLU A 1 672 ? -0.469 44.969 30.703 1 96.62 672 GLU A N 1
ATOM 5343 C CA . GLU A 1 672 ? 0.919 45.406 30.812 1 96.62 672 GLU A CA 1
ATOM 5344 C C . GLU A 1 672 ? 1.871 44.375 30.234 1 96.62 672 GLU A C 1
ATOM 5346 O O . GLU A 1 672 ? 3.039 44.656 29.969 1 96.62 672 GLU A O 1
ATOM 5351 N N . ASN A 1 673 ? 1.363 43.188 30.109 1 98.12 673 ASN A N 1
ATOM 5352 C CA . ASN A 1 673 ? 2.186 42.094 29.578 1 98.12 673 ASN A CA 1
ATOM 5353 C C . ASN A 1 673 ? 1.898 41.844 28.109 1 98.12 673 ASN A C 1
ATOM 5355 O O . ASN A 1 673 ? 2.133 40.719 27.609 1 98.12 673 ASN A O 1
ATOM 5359 N N . PHE A 1 674 ? 1.271 42.75 27.422 1 98.31 674 PHE A N 1
ATOM 5360 C CA . PHE A 1 674 ? 0.898 42.719 26.016 1 98.31 674 PHE A CA 1
ATOM 5361 C C . PHE A 1 674 ? 1.286 44.031 25.328 1 98.31 674 PHE A C 1
ATOM 5363 O O . PHE A 1 674 ? 1.057 45.125 25.875 1 98.31 674 PHE A O 1
ATOM 5370 N N . PHE A 1 675 ? 1.946 43.938 24.172 1 98.75 675 PHE A N 1
ATOM 5371 C CA . PHE A 1 675 ? 2.338 45.156 23.438 1 98.75 675 PHE A CA 1
ATOM 5372 C C . PHE A 1 675 ? 1.336 45.438 22.328 1 98.75 675 PHE A C 1
ATOM 5374 O O . PHE A 1 675 ? 1.454 44.938 21.219 1 98.75 675 PHE A O 1
ATOM 5381 N N . LEU A 1 676 ? 0.421 46.312 22.578 1 98.25 676 LEU A N 1
ATOM 5382 C CA . LEU A 1 676 ? -0.698 46.625 21.688 1 98.25 676 LEU A CA 1
ATOM 5383 C C . LEU A 1 676 ? -0.334 47.75 20.734 1 98.25 676 LEU A C 1
ATOM 5385 O O . LEU A 1 676 ? 0.296 48.719 21.125 1 98.25 676 LEU A O 1
ATOM 5389 N N . PHE A 1 677 ? -0.66 47.562 19.469 1 98.12 677 PHE A N 1
ATOM 5390 C CA . PHE A 1 677 ? -0.567 48.625 18.5 1 98.12 677 PHE A CA 1
ATOM 5391 C C . PHE A 1 677 ? -1.677 48.531 17.453 1 98.12 677 PHE A C 1
ATOM 5393 O O . PHE A 1 677 ? -2.408 47.531 17.422 1 98.12 677 PHE A O 1
ATOM 5400 N N . GLY A 1 678 ? -1.821 49.562 16.641 1 95.81 678 GLY A N 1
ATOM 5401 C CA . GLY A 1 678 ? -2.576 49.5 15.406 1 95.81 678 GLY A CA 1
ATOM 5402 C C . GLY A 1 678 ? -4.035 49.875 15.57 1 95.81 678 GLY A C 1
ATOM 5403 O O . GLY A 1 678 ? -4.496 50.125 16.688 1 95.81 678 GLY A O 1
ATOM 5404 N N . LEU A 1 679 ? -4.699 49.844 14.445 1 96.06 679 LEU A N 1
ATOM 5405 C CA . LEU A 1 679 ? -6.113 50.188 14.359 1 96.06 679 LEU A CA 1
ATOM 5406 C C . LEU A 1 679 ? -6.988 49.062 14.938 1 96.06 679 LEU A C 1
ATOM 5408 O O . LEU A 1 679 ? -6.641 47.906 14.859 1 96.06 679 LEU A O 1
ATOM 5412 N N . THR A 1 680 ? -8.047 49.469 15.578 1 94.31 680 THR A N 1
ATOM 5413 C CA . THR A 1 680 ? -9.078 48.5 15.938 1 94.31 680 THR A CA 1
ATOM 5414 C C . THR A 1 680 ? -9.859 48.062 14.695 1 94.31 680 THR A C 1
ATOM 5416 O O . THR A 1 680 ? -9.711 48.656 13.625 1 94.31 680 THR A O 1
ATOM 5419 N N . ALA A 1 681 ? -10.664 47.031 14.867 1 90.44 681 ALA A N 1
ATOM 5420 C CA . ALA A 1 681 ? -11.477 46.562 13.758 1 90.44 681 ALA A CA 1
ATOM 5421 C C . ALA A 1 681 ? -12.375 47.656 13.203 1 90.44 681 ALA A C 1
ATOM 5423 O O . ALA A 1 681 ? -12.516 47.781 11.984 1 90.44 681 ALA A O 1
ATOM 5424 N N . ALA A 1 682 ? -12.961 48.438 14.094 1 90.38 682 ALA A N 1
ATOM 5425 C CA . ALA A 1 682 ? -13.852 49.531 13.695 1 90.38 682 ALA A CA 1
ATOM 5426 C C . ALA A 1 682 ? -13.086 50.625 12.961 1 90.38 682 ALA A C 1
ATOM 5428 O O . ALA A 1 682 ? -13.555 51.156 11.945 1 90.38 682 ALA A O 1
ATOM 5429 N N . GLN A 1 683 ? -11.945 50.969 13.461 1 94.69 683 GLN A N 1
ATOM 5430 C CA . GLN A 1 683 ? -11.117 51.969 12.844 1 94.69 683 GLN A CA 1
ATOM 5431 C C . GLN A 1 683 ? -10.625 51.531 11.469 1 94.69 683 GLN A C 1
ATOM 5433 O O . GLN A 1 683 ? -10.508 52.344 10.555 1 94.69 683 GLN A O 1
ATOM 5438 N N . ALA A 1 684 ? -10.289 50.312 11.383 1 92.62 684 ALA A N 1
ATOM 5439 C CA . ALA A 1 684 ? -9.844 49.75 10.109 1 92.62 684 ALA A CA 1
ATOM 5440 C C . ALA A 1 684 ? -10.922 49.906 9.039 1 92.62 684 ALA A C 1
ATOM 5442 O O . ALA A 1 684 ? -10.633 50.281 7.902 1 92.62 684 ALA A O 1
ATOM 5443 N N . GLN A 1 685 ? -12.133 49.562 9.398 1 88.88 685 GLN A N 1
ATOM 5444 C CA . GLN A 1 685 ? -13.258 49.688 8.477 1 88.88 685 GLN A CA 1
ATOM 5445 C C . GLN A 1 685 ? -13.453 51.156 8.055 1 88.88 685 GLN A C 1
ATOM 5447 O O . GLN A 1 685 ? -13.68 51.438 6.879 1 88.88 685 GLN A O 1
ATOM 5452 N N . GLU A 1 686 ? -13.352 52 8.984 1 93.12 686 GLU A N 1
ATOM 5453 C CA . GLU A 1 686 ? -13.516 53.438 8.711 1 93.12 686 GLU A CA 1
ATOM 5454 C C . GLU A 1 686 ? -12.406 53.969 7.793 1 93.12 686 GLU A C 1
ATOM 5456 O O . GLU A 1 686 ? -12.672 54.75 6.879 1 93.12 686 GLU A O 1
ATOM 5461 N N . LYS A 1 687 ? -11.219 53.531 8.094 1 94.31 687 LYS A N 1
ATOM 5462 C CA . LYS A 1 687 ? -10.055 54 7.332 1 94.31 687 LYS A CA 1
ATOM 5463 C C . LYS A 1 687 ? -10.188 53.625 5.859 1 94.31 687 LYS A C 1
ATOM 5465 O O . LYS A 1 687 ? -9.766 54.375 4.98 1 94.31 687 LYS A O 1
ATOM 5470 N N . ARG A 1 688 ? -10.727 52.469 5.539 1 91.5 688 ARG A N 1
ATOM 5471 C CA . ARG A 1 688 ? -10.852 51.969 4.168 1 91.5 688 ARG A CA 1
ATOM 5472 C C . ARG A 1 688 ? -11.82 52.844 3.367 1 91.5 688 ARG A C 1
ATOM 5474 O O . ARG A 1 688 ? -11.805 52.812 2.135 1 91.5 688 ARG A O 1
ATOM 5481 N N . GLY A 1 689 ? -12.656 53.562 4.051 1 90.81 689 GLY A N 1
ATOM 5482 C CA . GLY A 1 689 ? -13.578 54.469 3.379 1 90.81 689 GLY A CA 1
ATOM 5483 C C . GLY A 1 689 ? -12.93 55.781 2.928 1 90.81 689 GLY A C 1
ATOM 5484 O O . GLY A 1 689 ? -13.484 56.469 2.088 1 90.81 689 GLY A O 1
ATOM 5485 N N . ASP A 1 690 ? -11.82 56.031 3.48 1 91.75 690 ASP A N 1
ATOM 5486 C CA . ASP A 1 690 ? -11.094 57.25 3.148 1 91.75 690 ASP A CA 1
ATOM 5487 C C . ASP A 1 690 ? -10.281 57.094 1.867 1 91.75 690 ASP A C 1
ATOM 5489 O O . ASP A 1 690 ? -9.406 56.219 1.794 1 91.75 690 ASP A O 1
ATOM 5493 N N . HIS A 1 691 ? -10.562 58 0.892 1 90.31 691 HIS A N 1
ATOM 5494 C CA . HIS A 1 691 ? -9.844 57.906 -0.375 1 90.31 691 HIS A CA 1
ATOM 5495 C C . HIS A 1 691 ? -8.375 58.281 -0.206 1 90.31 691 HIS A C 1
ATOM 5497 O O . HIS A 1 691 ? -8.055 59.281 0.438 1 90.31 691 HIS A O 1
ATOM 5503 N N . GLY A 1 692 ? -7.484 57.469 -0.643 1 92.31 692 GLY A N 1
ATOM 5504 C CA . GLY A 1 692 ? -6.059 57.781 -0.687 1 92.31 692 GLY A CA 1
ATOM 5505 C C . GLY A 1 692 ? -5.371 57.594 0.65 1 92.31 692 GLY A C 1
ATOM 5506 O O . GLY A 1 692 ? -4.293 58.125 0.883 1 92.31 692 GLY A O 1
ATOM 5507 N N . TYR A 1 693 ? -5.98 56.875 1.531 1 93.94 693 TYR A N 1
ATOM 5508 C CA . TYR A 1 693 ? -5.461 56.719 2.885 1 93.94 693 TYR A CA 1
ATOM 5509 C C . TYR A 1 693 ? -4.051 56.125 2.861 1 93.94 693 TYR A C 1
ATOM 5511 O O . TYR A 1 693 ? -3.191 56.531 3.645 1 93.94 693 TYR A O 1
ATOM 5519 N N . SER A 1 694 ? -3.768 55.25 1.978 1 95.62 694 SER A N 1
ATOM 5520 C CA . SER A 1 694 ? -2.473 54.562 1.928 1 95.62 694 SER A CA 1
ATOM 5521 C C . SER A 1 694 ? -1.365 55.531 1.511 1 95.62 694 SER A C 1
ATOM 5523 O O . SER A 1 694 ? -0.324 55.625 2.166 1 95.62 694 SER A O 1
ATOM 5525 N N . ARG A 1 695 ? -1.556 56.25 0.459 1 95.44 695 ARG A N 1
ATOM 5526 C CA . ARG A 1 695 ? -0.571 57.219 -0.024 1 95.44 695 ARG A CA 1
ATOM 5527 C C . ARG A 1 695 ? -0.29 58.281 1.025 1 95.44 695 ARG A C 1
ATOM 5529 O O . ARG A 1 695 ? 0.856 58.719 1.202 1 95.44 695 ARG A O 1
ATOM 5536 N N . ARG A 1 696 ? -1.322 58.719 1.63 1 95.94 696 ARG A N 1
ATOM 5537 C CA . ARG A 1 696 ? -1.167 59.75 2.668 1 95.94 696 ARG A CA 1
ATOM 5538 C C . ARG A 1 696 ? -0.334 59.219 3.832 1 95.94 696 ARG A C 1
ATOM 5540 O O . ARG A 1 696 ? 0.505 59.938 4.379 1 95.94 696 ARG A O 1
ATOM 5547 N N . ALA A 1 697 ? -0.688 58.031 4.191 1 96.81 697 ALA A N 1
ATOM 5548 C CA . ALA A 1 697 ? 0.075 57.406 5.277 1 96.81 697 ALA A CA 1
ATOM 5549 C C . ALA A 1 697 ? 1.548 57.281 4.898 1 96.81 697 ALA A C 1
ATOM 5551 O O . ALA A 1 697 ? 2.432 57.5 5.73 1 96.81 697 ALA A O 1
ATOM 5552 N N . ILE A 1 698 ? 1.866 56.906 3.668 1 97.75 698 ILE A N 1
ATOM 5553 C CA . ILE A 1 698 ? 3.23 56.688 3.189 1 97.75 698 ILE A CA 1
ATOM 5554 C C . ILE A 1 698 ? 3.951 58.062 3.131 1 97.75 698 ILE A C 1
ATOM 5556 O O . ILE A 1 698 ? 5.105 58.156 3.551 1 97.75 698 ILE A O 1
ATOM 5560 N N . GLU A 1 699 ? 3.26 59 2.662 1 96.5 699 GLU A N 1
ATOM 5561 C CA . GLU A 1 699 ? 3.846 60.344 2.545 1 96.5 699 GLU A CA 1
ATOM 5562 C C . GLU A 1 699 ? 4.133 60.938 3.918 1 96.5 699 GLU A C 1
ATOM 5564 O O . GLU A 1 699 ? 5.09 61.688 4.082 1 96.5 699 GLU A O 1
ATOM 5569 N N . ALA A 1 700 ? 3.326 60.625 4.797 1 97.12 700 ALA A N 1
ATOM 5570 C CA . ALA A 1 700 ? 3.459 61.156 6.148 1 97.12 700 ALA A CA 1
ATOM 5571 C C . ALA A 1 700 ? 4.551 60.406 6.93 1 97.12 700 ALA A C 1
ATOM 5573 O O . ALA A 1 700 ? 4.988 60.875 7.984 1 97.12 700 ALA A O 1
ATOM 5574 N N . SER A 1 701 ? 5.035 59.375 6.406 1 98.12 701 SER A N 1
ATOM 5575 C CA . SER A 1 701 ? 6.016 58.562 7.117 1 98.12 701 SER A CA 1
ATOM 5576 C C . SER A 1 701 ? 7.348 58.531 6.379 1 98.12 701 SER A C 1
ATOM 5578 O O . SER A 1 701 ? 7.543 57.719 5.469 1 98.12 701 SER A O 1
ATOM 5580 N N . PRO A 1 702 ? 8.258 59.312 6.773 1 97.75 702 PRO A N 1
ATOM 5581 C CA . PRO A 1 702 ? 9.562 59.312 6.102 1 97.75 702 PRO A CA 1
ATOM 5582 C C . PRO A 1 702 ? 10.242 57.938 6.152 1 97.75 702 PRO A C 1
ATOM 5584 O O . PRO A 1 702 ? 10.891 57.531 5.184 1 97.75 702 PRO A O 1
ATOM 5587 N N . LYS A 1 703 ? 10.109 57.281 7.246 1 97.88 703 LYS A N 1
ATOM 5588 C CA . LYS A 1 703 ? 10.719 55.969 7.379 1 97.88 703 LYS A CA 1
ATOM 5589 C C . LYS A 1 703 ? 10.133 54.969 6.371 1 97.88 703 LYS A C 1
ATOM 5591 O O . LYS A 1 703 ? 10.867 54.25 5.707 1 97.88 703 LYS A O 1
ATOM 5596 N N . LEU A 1 704 ? 8.812 54.969 6.285 1 98.56 704 LEU A N 1
ATOM 5597 C CA . LEU A 1 704 ? 8.156 54.031 5.363 1 98.56 704 LEU A CA 1
ATOM 5598 C C . LEU A 1 704 ? 8.492 54.406 3.916 1 98.56 704 LEU A C 1
ATOM 5600 O O . LEU A 1 704 ? 8.719 53.5 3.092 1 98.56 704 LEU A O 1
ATOM 5604 N N . SER A 1 705 ? 8.508 55.688 3.613 1 98.25 705 SER A N 1
ATOM 5605 C CA . SER A 1 705 ? 8.844 56.125 2.27 1 98.25 705 SER A CA 1
ATOM 5606 C C . SER A 1 705 ? 10.242 55.688 1.865 1 98.25 705 SER A C 1
ATOM 5608 O O . SER A 1 705 ? 10.461 55.281 0.728 1 98.25 705 SER A O 1
ATOM 5610 N N . ARG A 1 706 ? 11.117 55.781 2.793 1 98.44 706 ARG A N 1
ATOM 5611 C CA . ARG A 1 706 ? 12.484 55.375 2.523 1 98.44 706 ARG A CA 1
ATOM 5612 C C . ARG A 1 706 ? 12.547 53.875 2.234 1 98.44 706 ARG A C 1
ATOM 5614 O O . ARG A 1 706 ? 13.234 53.438 1.301 1 98.44 706 ARG A O 1
ATOM 5621 N N . VAL A 1 707 ? 11.898 53.125 3.014 1 98.69 707 VAL A N 1
ATOM 5622 C CA . VAL A 1 707 ? 11.891 51.656 2.873 1 98.69 707 VAL A CA 1
ATOM 5623 C C . VAL A 1 707 ? 11.328 51.281 1.509 1 98.69 707 VAL A C 1
ATOM 5625 O O . VAL A 1 707 ? 11.922 50.469 0.787 1 98.69 707 VAL A O 1
ATOM 5628 N N . LEU A 1 708 ? 10.133 51.844 1.144 1 98.5 708 LEU A N 1
ATOM 5629 C CA . LEU A 1 708 ? 9.492 51.5 -0.129 1 98.5 708 LEU A CA 1
ATOM 5630 C C . LEU A 1 708 ? 10.352 51.969 -1.3 1 98.5 708 LEU A C 1
ATOM 5632 O O . LEU A 1 708 ? 10.398 51.312 -2.34 1 98.5 708 LEU A O 1
ATOM 5636 N N . GLY A 1 709 ? 10.977 53.094 -1.102 1 98 709 GLY A N 1
ATOM 5637 C CA . GLY A 1 709 ? 11.914 53.562 -2.109 1 98 709 GLY A CA 1
ATOM 5638 C C . GLY A 1 709 ? 13.078 52.625 -2.338 1 98 709 GLY A C 1
ATOM 5639 O O . GLY A 1 709 ? 13.484 52.375 -3.479 1 98 709 GLY A O 1
ATOM 5640 N N . GLN A 1 710 ? 13.648 52.094 -1.28 1 98.44 710 GLN A N 1
ATOM 5641 C CA . GLN A 1 710 ? 14.75 51.125 -1.375 1 98.44 710 GLN A CA 1
ATOM 5642 C C . GLN A 1 710 ? 14.312 49.844 -2.105 1 98.44 710 GLN A C 1
ATOM 5644 O O . GLN A 1 710 ? 15.062 49.312 -2.92 1 98.44 710 GLN A O 1
ATOM 5649 N N . ILE A 1 711 ? 13.117 49.344 -1.811 1 98.5 711 ILE A N 1
ATOM 5650 C CA . ILE A 1 711 ? 12.586 48.156 -2.48 1 98.5 711 ILE A CA 1
ATOM 5651 C C . ILE A 1 711 ? 12.422 48.438 -3.973 1 98.5 711 ILE A C 1
ATOM 5653 O O . ILE A 1 711 ? 12.812 47.625 -4.812 1 98.5 711 ILE A O 1
ATOM 5657 N N . GLY A 1 712 ? 11.906 49.625 -4.266 1 97.62 712 GLY A N 1
ATOM 5658 C CA . GLY A 1 712 ? 11.695 50 -5.652 1 97.62 712 GLY A CA 1
ATOM 5659 C C . GLY A 1 712 ? 12.992 50.219 -6.406 1 97.62 712 GLY A C 1
ATOM 5660 O O . GLY A 1 712 ? 13.055 50.031 -7.621 1 97.62 712 GLY A O 1
ATOM 5661 N N . ALA A 1 713 ? 13.969 50.625 -5.652 1 97.38 713 ALA A N 1
ATOM 5662 C CA . ALA A 1 713 ? 15.258 50.938 -6.266 1 97.38 713 ALA A CA 1
ATOM 5663 C C . ALA A 1 713 ? 16.078 49.656 -6.484 1 97.38 713 ALA A C 1
ATOM 5665 O O . ALA A 1 713 ? 17.141 49.719 -7.098 1 97.38 713 ALA A O 1
ATOM 5666 N N . GLY A 1 714 ? 15.641 48.594 -5.977 1 97.38 714 GLY A N 1
ATOM 5667 C CA . GLY A 1 714 ? 16.297 47.312 -6.223 1 97.38 714 GLY A CA 1
ATOM 5668 C C . GLY A 1 714 ? 17.375 47 -5.211 1 97.38 714 GLY A C 1
ATOM 5669 O O . GLY A 1 714 ? 18.25 46.156 -5.461 1 97.38 714 GLY A O 1
ATOM 5670 N N . VAL A 1 715 ? 17.312 47.594 -4.094 1 97.25 715 VAL A N 1
ATOM 5671 C CA . VAL A 1 715 ? 18.312 47.375 -3.053 1 97.25 715 VAL A CA 1
ATOM 5672 C C . VAL A 1 715 ? 18.312 45.906 -2.631 1 97.25 715 VAL A C 1
ATOM 5674 O O . VAL A 1 715 ? 19.359 45.344 -2.326 1 97.25 715 VAL A O 1
ATOM 5677 N N . PHE A 1 716 ? 17.172 45.344 -2.68 1 98 716 PHE A N 1
ATOM 5678 C CA . PHE A 1 716 ? 17.047 43.969 -2.17 1 98 716 PHE A CA 1
ATOM 5679 C C . PHE A 1 716 ? 16.828 43 -3.312 1 98 716 PHE A C 1
ATOM 5681 O O . PHE A 1 716 ? 16.469 41.844 -3.08 1 98 716 PHE A O 1
ATOM 5688 N N . SER A 1 717 ? 16.922 43.406 -4.473 1 96.94 717 SER A N 1
ATOM 5689 C CA . SER A 1 717 ? 16.688 42.531 -5.625 1 96.94 717 SER A CA 1
ATOM 5690 C C . SER A 1 717 ? 17.859 42.625 -6.613 1 96.94 717 SER A C 1
ATOM 5692 O O . SER A 1 717 ? 17.656 42.531 -7.824 1 96.94 717 SER A O 1
ATOM 5694 N N . ASN A 1 718 ? 19.016 42.906 -6.055 1 94.12 718 ASN A N 1
ATOM 5695 C CA . ASN A 1 718 ? 20.234 42.969 -6.863 1 94.12 718 ASN A CA 1
ATOM 5696 C C . ASN A 1 718 ? 20.078 43.906 -8.047 1 94.12 718 ASN A C 1
ATOM 5698 O O . ASN A 1 718 ? 20.438 43.562 -9.172 1 94.12 718 ASN A O 1
ATOM 5702 N N . GLY A 1 719 ? 19.344 44.906 -7.852 1 94.88 719 GLY A N 1
ATOM 5703 C CA . GLY A 1 719 ? 19.219 45.969 -8.852 1 94.88 719 GLY A CA 1
ATOM 5704 C C . GLY A 1 719 ? 17.969 45.812 -9.695 1 94.88 719 GLY A C 1
ATOM 5705 O O . GLY A 1 719 ? 17.656 46.688 -10.508 1 94.88 719 GLY A O 1
ATOM 5706 N N . ASP A 1 720 ? 17.25 44.75 -9.555 1 96.19 720 ASP A N 1
ATOM 5707 C CA . ASP A 1 720 ? 16 44.562 -10.297 1 96.19 720 ASP A CA 1
ATOM 5708 C C . ASP A 1 720 ? 14.906 45.469 -9.742 1 96.19 720 ASP A C 1
ATOM 5710 O O . ASP A 1 720 ? 14.336 45.188 -8.68 1 96.19 720 ASP A O 1
ATOM 5714 N N . HIS A 1 721 ? 14.508 46.469 -10.453 1 95.56 721 HIS A N 1
ATOM 5715 C CA . HIS A 1 721 ? 13.562 47.469 -10 1 95.56 721 HIS A CA 1
ATOM 5716 C C . HIS A 1 721 ? 12.125 47 -10.156 1 95.56 721 HIS A C 1
ATOM 5718 O O . HIS A 1 721 ? 11.195 47.625 -9.664 1 95.56 721 HIS A O 1
ATOM 5724 N N . HIS A 1 722 ? 11.938 45.875 -10.766 1 95.75 722 HIS A N 1
ATOM 5725 C CA . HIS A 1 722 ? 10.578 45.438 -11.102 1 95.75 722 HIS A CA 1
ATOM 5726 C C . HIS A 1 722 ? 10.156 44.219 -10.289 1 95.75 722 HIS A C 1
ATOM 5728 O O . HIS A 1 722 ? 8.969 43.906 -10.234 1 95.75 722 HIS A O 1
ATOM 5734 N N . ARG A 1 723 ? 11.047 43.562 -9.648 1 96.31 723 ARG A N 1
ATOM 5735 C CA . ARG A 1 723 ? 10.773 42.281 -8.984 1 96.31 723 ARG A CA 1
ATOM 5736 C C . ARG A 1 723 ? 9.602 42.406 -8.023 1 96.31 723 ARG A C 1
ATOM 5738 O O . ARG A 1 723 ? 8.781 41.5 -7.918 1 96.31 723 ARG A O 1
ATOM 5745 N N . TYR A 1 724 ? 9.508 43.562 -7.355 1 98.06 724 TYR A N 1
ATOM 5746 C CA . TYR A 1 724 ? 8.508 43.688 -6.305 1 98.06 724 TYR A CA 1
ATOM 5747 C C . TYR A 1 724 ? 7.523 44.812 -6.637 1 98.06 724 TYR A C 1
ATOM 5749 O O . TYR A 1 724 ? 6.961 45.438 -5.734 1 98.06 724 TYR A O 1
ATOM 5757 N N . SER A 1 725 ? 7.309 45.062 -7.891 1 97 725 SER A N 1
ATOM 5758 C CA . SER A 1 725 ? 6.371 46.094 -8.344 1 97 725 SER A CA 1
ATOM 5759 C C . SER A 1 725 ? 4.953 45.781 -7.871 1 97 725 SER A C 1
ATOM 5761 O O . SER A 1 725 ? 4.184 46.719 -7.582 1 97 725 SER A O 1
ATOM 5763 N N . ASP A 1 726 ? 4.621 44.531 -7.805 1 96.19 726 ASP A N 1
ATOM 5764 C CA . ASP A 1 726 ? 3.287 44.125 -7.371 1 96.19 726 ASP A CA 1
ATOM 5765 C C . ASP A 1 726 ? 3.051 44.5 -5.906 1 96.19 726 ASP A C 1
ATOM 5767 O O . ASP A 1 726 ? 1.972 44.969 -5.547 1 96.19 726 ASP A O 1
ATOM 5771 N N . ILE A 1 727 ? 4.047 44.25 -5.086 1 97.38 727 ILE A N 1
ATOM 5772 C CA . ILE A 1 727 ? 3.938 44.594 -3.67 1 97.38 727 ILE A CA 1
ATOM 5773 C C . ILE A 1 727 ? 3.822 46.094 -3.502 1 97.38 727 ILE A C 1
ATOM 5775 O O . ILE A 1 727 ? 2.977 46.594 -2.748 1 97.38 727 ILE A O 1
ATOM 5779 N N . LEU A 1 728 ? 4.664 46.844 -4.215 1 97.62 728 LEU A N 1
ATOM 5780 C CA . LEU A 1 728 ? 4.668 48.281 -4.129 1 97.62 728 LEU A CA 1
ATOM 5781 C C . LEU A 1 728 ? 3.346 48.875 -4.617 1 97.62 728 LEU A C 1
ATOM 5783 O O . LEU A 1 728 ? 2.762 49.75 -3.965 1 97.62 728 LEU A O 1
ATOM 5787 N N . HIS A 1 729 ? 2.936 48.375 -5.766 1 96.44 729 HIS A N 1
ATOM 5788 C CA . HIS A 1 729 ? 1.671 48.844 -6.316 1 96.44 729 HIS A CA 1
ATOM 5789 C C . HIS A 1 729 ? 0.519 48.594 -5.352 1 96.44 729 HIS A C 1
ATOM 5791 O O . HIS A 1 729 ? -0.336 49.469 -5.156 1 96.44 729 HIS A O 1
ATOM 5797 N N . ASN A 1 730 ? 0.51 47.469 -4.773 1 96.25 730 ASN A N 1
ATOM 5798 C CA . ASN A 1 730 ? -0.531 47.125 -3.812 1 96.25 730 ASN A CA 1
ATOM 5799 C C . ASN A 1 730 ? -0.518 48.062 -2.611 1 96.25 730 ASN A C 1
ATOM 5801 O O . ASN A 1 730 ? -1.571 48.531 -2.158 1 96.25 730 ASN A O 1
ATOM 5805 N N . LEU A 1 731 ? 0.635 48.375 -2.062 1 97.12 731 LEU A N 1
ATOM 5806 C CA . LEU A 1 731 ? 0.769 49.219 -0.874 1 97.12 731 LEU A CA 1
ATOM 5807 C C . LEU A 1 731 ? 0.395 50.656 -1.183 1 97.12 731 LEU A C 1
ATOM 5809 O O . LEU A 1 731 ? -0.237 51.344 -0.363 1 97.12 731 LEU A O 1
ATOM 5813 N N . TYR A 1 732 ? 0.725 51.156 -2.338 1 95.69 732 TYR A N 1
ATOM 5814 C CA . TYR A 1 732 ? 0.489 52.531 -2.686 1 95.69 732 TYR A CA 1
ATOM 5815 C C . TYR A 1 732 ? -0.968 52.781 -3.072 1 95.69 732 TYR A C 1
ATOM 5817 O O . TYR A 1 732 ? -1.541 53.812 -2.77 1 95.69 732 TYR A O 1
ATOM 5825 N N . GLU A 1 733 ? -1.55 51.812 -3.75 1 92.25 733 GLU A N 1
ATOM 5826 C CA . GLU A 1 733 ? -2.83 52.094 -4.398 1 92.25 733 GLU A CA 1
ATOM 5827 C C . GLU A 1 733 ? -3.979 51.406 -3.658 1 92.25 733 GLU A C 1
ATOM 5829 O O . GLU A 1 733 ? -5.102 51.906 -3.641 1 92.25 733 GLU A O 1
ATOM 5834 N N . HIS A 1 734 ? -3.906 50.281 -3.172 1 88.12 734 HIS A N 1
ATOM 5835 C CA . HIS A 1 734 ? -5.035 49.5 -2.68 1 88.12 734 HIS A CA 1
ATOM 5836 C C . HIS A 1 734 ? -4.902 49.219 -1.186 1 88.12 734 HIS A C 1
ATOM 5838 O O . HIS A 1 734 ? -5.824 49.5 -0.416 1 88.12 734 HIS A O 1
ATOM 5844 N N . ASP A 1 735 ? -3.764 48.906 -0.614 1 95.31 735 ASP A N 1
ATOM 5845 C CA . ASP A 1 735 ? -3.377 48.531 0.743 1 95.31 735 ASP A CA 1
ATOM 5846 C C . ASP A 1 735 ? -4.602 48.188 1.587 1 95.31 735 ASP A C 1
ATOM 5848 O O . ASP A 1 735 ? -4.812 48.781 2.654 1 95.31 735 ASP A O 1
ATOM 5852 N N . TYR A 1 736 ? -5.367 47.219 1.093 1 93.75 736 TYR A N 1
ATOM 5853 C CA . TYR A 1 736 ? -6.609 46.812 1.731 1 93.75 736 TYR A CA 1
ATOM 5854 C C . TYR A 1 736 ? -6.363 46.344 3.17 1 93.75 736 TYR A C 1
ATOM 5856 O O . TYR A 1 736 ? -7.219 46.531 4.039 1 93.75 736 TYR A O 1
ATOM 5864 N N . PHE A 1 737 ? -5.184 46 3.502 1 95.56 737 PHE A N 1
ATOM 5865 C CA . PHE A 1 737 ? -4.914 45.438 4.824 1 95.56 737 PHE A CA 1
ATOM 5866 C C . PHE A 1 737 ? -4.191 46.438 5.703 1 95.56 737 PHE A C 1
ATOM 5868 O O . PHE A 1 737 ? -3.693 46.094 6.777 1 95.56 737 PHE A O 1
ATOM 5875 N N . LEU A 1 738 ? -4.039 47.625 5.289 1 97.38 738 LEU A N 1
ATOM 5876 C CA . LEU A 1 738 ? -3.678 48.812 6.07 1 97.38 738 LEU A CA 1
ATOM 5877 C C . LEU A 1 738 ? -2.275 48.688 6.652 1 97.38 738 LEU A C 1
ATOM 5879 O O . LEU A 1 738 ? -2.039 49.031 7.809 1 97.38 738 LEU A O 1
ATOM 5883 N N . VAL A 1 739 ? -1.438 48.125 5.895 1 97.94 739 VAL A N 1
ATOM 5884 C CA . VAL A 1 739 ? -0.037 48 6.273 1 97.94 739 VAL A CA 1
ATOM 5885 C C . VAL A 1 739 ? 0.599 49.375 6.449 1 97.94 739 VAL A C 1
ATOM 5887 O O . VAL A 1 739 ? 1.278 49.625 7.445 1 97.94 739 VAL A O 1
ATOM 5890 N N . SER A 1 740 ? 0.347 50.25 5.539 1 97.81 740 SER A N 1
ATOM 5891 C CA . SER A 1 740 ? 0.913 51.594 5.562 1 97.81 740 SER A CA 1
ATOM 5892 C C . SER A 1 740 ? 0.387 52.406 6.754 1 97.81 740 SER A C 1
ATOM 5894 O O . SER A 1 740 ? 1.146 53.094 7.414 1 97.81 740 SER A O 1
ATOM 5896 N N . CYS A 1 741 ? -0.851 52.188 7.09 1 97.25 741 CYS A N 1
ATOM 5897 C CA . CYS A 1 741 ? -1.505 53 8.125 1 97.25 741 CYS A CA 1
ATOM 5898 C C . CYS A 1 741 ? -1.022 52.594 9.508 1 97.25 741 CYS A C 1
ATOM 5900 O O . CYS A 1 741 ? -0.993 53.406 10.43 1 97.25 741 CYS A O 1
ATOM 5902 N N . ASP A 1 742 ? -0.673 51.375 9.641 1 98.06 742 ASP A N 1
ATOM 5903 C CA . ASP A 1 742 ? -0.288 50.875 10.953 1 98.06 742 ASP A CA 1
ATOM 5904 C C . ASP A 1 742 ? 1.229 50.906 11.125 1 98.06 742 ASP A C 1
ATOM 5906 O O . ASP A 1 742 ? 1.738 50.625 12.211 1 98.06 742 ASP A O 1
ATOM 5910 N N . PHE A 1 743 ? 1.994 51.281 10.133 1 98.5 743 PHE A N 1
ATOM 5911 C CA . PHE A 1 743 ? 3.441 51.094 10.094 1 98.5 743 PHE A CA 1
ATOM 5912 C C . PHE A 1 743 ? 4.117 51.906 11.203 1 98.5 743 PHE A C 1
ATOM 5914 O O . PHE A 1 743 ? 4.934 51.375 11.953 1 98.5 743 PHE A O 1
ATOM 5921 N N . ASP A 1 744 ? 3.838 53.156 11.328 1 98.31 744 ASP A N 1
ATOM 5922 C CA . ASP A 1 744 ? 4.551 54 12.273 1 98.31 744 ASP A CA 1
ATOM 5923 C C . ASP A 1 744 ? 4.277 53.562 13.711 1 98.31 744 ASP A C 1
ATOM 5925 O O . ASP A 1 744 ? 5.184 53.562 14.547 1 98.31 744 ASP A O 1
ATOM 5929 N N . GLU A 1 745 ? 3.041 53.25 13.969 1 98.19 745 GLU A N 1
ATOM 5930 C CA . GLU A 1 745 ? 2.719 52.781 15.312 1 98.19 745 GLU A CA 1
ATOM 5931 C C . GLU A 1 745 ? 3.408 51.469 15.617 1 98.19 745 GLU A C 1
ATOM 5933 O O . GLU A 1 745 ? 3.875 51.25 16.734 1 98.19 745 GLU A O 1
ATOM 5938 N N . TYR A 1 746 ? 3.377 50.656 14.648 1 98.62 746 TYR A N 1
ATOM 5939 C CA . TYR A 1 746 ? 4.047 49.375 14.805 1 98.62 746 TYR A CA 1
ATOM 5940 C C . TYR A 1 746 ? 5.539 49.562 15.055 1 98.62 746 TYR A C 1
ATOM 5942 O O . TYR A 1 746 ? 6.109 48.906 15.945 1 98.62 746 TYR A O 1
ATOM 5950 N N . PHE A 1 747 ? 6.203 50.406 14.312 1 98.62 747 PHE A N 1
ATOM 5951 C CA . PHE A 1 747 ? 7.621 50.719 14.484 1 98.62 747 PHE A CA 1
ATOM 5952 C C . PHE A 1 747 ? 7.895 51.25 15.883 1 98.62 747 PHE A C 1
ATOM 5954 O O . PHE A 1 747 ? 8.844 50.844 16.547 1 98.62 747 PHE A O 1
ATOM 5961 N N . ALA A 1 748 ? 7.055 52.156 16.328 1 98.38 748 ALA A N 1
ATOM 5962 C CA . ALA A 1 748 ? 7.223 52.75 17.656 1 98.38 748 ALA A CA 1
ATOM 5963 C C . ALA A 1 748 ? 7.051 51.719 18.75 1 98.38 748 ALA A C 1
ATOM 5965 O O . ALA A 1 748 ? 7.789 51.719 19.75 1 98.38 748 ALA A O 1
ATOM 5966 N N . LYS A 1 749 ? 6.051 50.938 18.594 1 98.62 749 LYS A N 1
ATOM 5967 C CA . LYS A 1 749 ? 5.805 49.906 19.609 1 98.62 749 LYS A CA 1
ATOM 5968 C C . LYS A 1 749 ? 6.961 48.906 19.688 1 98.62 749 LYS A C 1
ATOM 5970 O O . LYS A 1 749 ? 7.301 48.438 20.766 1 98.62 749 LYS A O 1
ATOM 5975 N N . GLN A 1 750 ? 7.531 48.625 18.547 1 98.5 750 GLN A N 1
ATOM 5976 C CA . GLN A 1 750 ? 8.695 47.75 18.5 1 98.5 750 GLN A CA 1
ATOM 5977 C C . GLN A 1 750 ? 9.859 48.344 19.297 1 98.5 750 GLN A C 1
ATOM 5979 O O . GLN A 1 750 ? 10.602 47.594 19.953 1 98.5 750 GLN A O 1
ATOM 5984 N N . ARG A 1 751 ? 10.047 49.594 19.281 1 97.75 751 ARG A N 1
ATOM 5985 C CA . ARG A 1 751 ? 11.094 50.25 20.047 1 97.75 751 ARG A CA 1
ATOM 5986 C C . ARG A 1 751 ? 10.797 50.156 21.547 1 97.75 751 ARG A C 1
ATOM 5988 O O . ARG A 1 751 ? 11.719 50 22.359 1 97.75 751 ARG A O 1
ATOM 5995 N N . GLU A 1 752 ? 9.523 50.25 21.781 1 98.12 752 GLU A N 1
ATOM 5996 C CA . GLU A 1 752 ? 9.148 50.031 23.188 1 98.12 752 GLU A CA 1
ATOM 5997 C C . GLU A 1 752 ? 9.508 48.625 23.656 1 98.12 752 GLU A C 1
ATOM 5999 O O . GLU A 1 752 ? 10 48.438 24.766 1 98.12 752 GLU A O 1
ATOM 6004 N N . VAL A 1 753 ? 9.281 47.656 22.828 1 98.56 753 VAL A N 1
ATOM 6005 C CA . VAL A 1 753 ? 9.633 46.25 23.125 1 98.56 753 VAL A CA 1
ATOM 6006 C C . VAL A 1 753 ? 11.141 46.156 23.375 1 98.56 753 VAL A C 1
ATOM 6008 O O . VAL A 1 753 ? 11.57 45.469 24.312 1 98.56 753 VAL A O 1
ATOM 6011 N N . ASP A 1 754 ? 11.953 46.875 22.578 1 97.94 754 ASP A N 1
ATOM 6012 C CA . ASP A 1 754 ? 13.398 46.875 22.75 1 97.94 754 ASP A CA 1
ATOM 6013 C C . ASP A 1 754 ? 13.805 47.344 24.141 1 97.94 754 ASP A C 1
ATOM 6015 O O . ASP A 1 754 ? 14.656 46.719 24.781 1 97.94 754 ASP A O 1
ATOM 6019 N N . ALA A 1 755 ? 13.172 48.344 24.484 1 96.88 755 ALA A N 1
ATOM 6020 C CA . ALA A 1 755 ? 13.5 48.938 25.781 1 96.88 755 ALA A CA 1
ATOM 6021 C C . ALA A 1 755 ? 13.133 48 26.922 1 96.88 755 ALA A C 1
ATOM 6023 O O . ALA A 1 755 ? 13.891 47.844 27.891 1 96.88 755 ALA A O 1
ATOM 6024 N N . VAL A 1 756 ? 12 47.438 26.828 1 97.56 756 VAL A N 1
ATOM 6025 C CA . VAL A 1 756 ? 11.539 46.5 27.859 1 97.56 756 VAL A CA 1
ATOM 6026 C C . VAL A 1 756 ? 12.43 45.281 27.891 1 97.56 756 VAL A C 1
ATOM 6028 O O . VAL A 1 756 ? 12.734 44.75 28.969 1 97.56 756 VAL A O 1
ATOM 6031 N N . TYR A 1 757 ? 12.859 44.781 26.766 1 97.94 757 TYR A N 1
ATOM 6032 C CA . TYR A 1 757 ? 13.672 43.594 26.656 1 97.94 757 TYR A CA 1
ATOM 6033 C C . TYR A 1 757 ? 15.031 43.781 27.312 1 97.94 757 TYR A C 1
ATOM 6035 O O . TYR A 1 757 ? 15.617 42.812 27.844 1 97.94 757 TYR A O 1
ATOM 6043 N N . GLN A 1 758 ? 15.523 45 27.312 1 96.31 758 GLN A N 1
ATOM 6044 C CA . GLN A 1 758 ? 16.828 45.281 27.906 1 96.31 758 GLN A CA 1
ATOM 6045 C C . GLN A 1 758 ? 16.781 45.156 29.422 1 96.31 758 GLN A C 1
ATOM 6047 O O . GLN A 1 758 ? 17.812 44.938 30.062 1 96.31 758 GLN A O 1
ATOM 6052 N N . ASP A 1 759 ? 15.586 45.406 29.922 1 96.19 759 ASP A N 1
ATOM 6053 C CA . ASP A 1 759 ? 15.383 45.125 31.344 1 96.19 759 ASP A CA 1
ATOM 6054 C C . ASP A 1 759 ? 15.047 43.656 31.578 1 96.19 759 ASP A C 1
ATOM 6056 O O . ASP A 1 759 ? 13.883 43.281 31.656 1 96.19 759 ASP A O 1
ATOM 6060 N N . VAL A 1 760 ? 16.031 42.906 31.812 1 95.56 760 VAL A N 1
ATOM 6061 C CA . VAL A 1 760 ? 15.945 41.469 31.812 1 95.56 760 VAL A CA 1
ATOM 6062 C C . VAL A 1 760 ? 14.938 41 32.875 1 95.56 760 VAL A C 1
ATOM 6064 O O . VAL A 1 760 ? 14.133 40.094 32.625 1 95.56 760 VAL A O 1
ATOM 6067 N N . ASN A 1 761 ? 15 41.531 34 1 96 761 ASN A N 1
ATOM 6068 C CA . ASN A 1 761 ? 14.094 41.156 35.062 1 96 761 ASN A CA 1
ATOM 6069 C C . ASN A 1 761 ? 12.641 41.438 34.719 1 96 761 ASN A C 1
ATOM 6071 O O . ASN A 1 761 ? 11.758 40.625 34.906 1 96 761 ASN A O 1
ATOM 6075 N N . HIS A 1 762 ? 12.445 42.625 34.219 1 97 762 HIS A N 1
ATOM 6076 C CA . HIS A 1 762 ? 11.094 43 33.844 1 97 762 HIS A CA 1
ATOM 6077 C C . HIS A 1 762 ? 10.578 42.125 32.688 1 97 762 HIS A C 1
ATOM 6079 O O . HIS A 1 762 ? 9.43 41.688 32.719 1 97 762 HIS A O 1
ATOM 6085 N N . TRP A 1 763 ? 11.398 41.875 31.766 1 98.06 763 TRP A N 1
ATOM 6086 C CA . TRP A 1 763 ? 11.008 41.062 30.625 1 98.06 763 TRP A CA 1
ATOM 6087 C C . TRP A 1 763 ? 10.656 39.656 31.062 1 98.06 763 TRP A C 1
ATOM 6089 O O . TRP A 1 763 ? 9.648 39.094 30.625 1 98.06 763 TRP A O 1
ATOM 6099 N N . THR A 1 764 ? 11.523 39.094 31.891 1 98.38 764 THR A N 1
ATOM 6100 C CA . THR A 1 764 ? 11.297 37.719 32.344 1 98.38 764 THR A CA 1
ATOM 6101 C C . THR A 1 764 ? 9.992 37.625 33.125 1 98.38 764 THR A C 1
ATOM 6103 O O . THR A 1 764 ? 9.258 36.656 33 1 98.38 764 THR A O 1
ATOM 6106 N N . ARG A 1 765 ? 9.75 38.625 33.969 1 98.25 765 ARG A N 1
ATOM 6107 C CA . ARG A 1 765 ? 8.492 38.656 34.719 1 98.25 765 ARG A CA 1
ATOM 6108 C C . ARG A 1 765 ? 7.297 38.688 33.75 1 98.25 765 ARG A C 1
ATOM 6110 O O . ARG A 1 765 ? 6.297 38 33.969 1 98.25 765 ARG A O 1
ATOM 6117 N N . THR A 1 766 ? 7.387 39.531 32.75 1 98.44 766 THR A N 1
ATOM 6118 C CA . THR A 1 766 ? 6.344 39.656 31.734 1 98.44 766 THR A CA 1
ATOM 6119 C C . THR A 1 766 ? 6.129 38.281 31.047 1 98.44 766 THR A C 1
ATOM 6121 O O . THR A 1 766 ? 4.992 37.875 30.844 1 98.44 766 THR A O 1
ATOM 6124 N N . ALA A 1 767 ? 7.203 37.656 30.688 1 98.69 767 ALA A N 1
ATOM 6125 C CA . ALA A 1 767 ? 7.141 36.344 30.031 1 98.69 767 ALA A CA 1
ATOM 6126 C C . ALA A 1 767 ? 6.461 35.312 30.938 1 98.69 767 ALA A C 1
ATOM 6128 O O . ALA A 1 767 ? 5.582 34.594 30.484 1 98.69 767 ALA A O 1
ATOM 6129 N N . ALA A 1 768 ? 6.863 35.25 32.156 1 98.75 768 ALA A N 1
ATOM 6130 C CA . ALA A 1 768 ? 6.285 34.312 33.094 1 98.75 768 ALA A CA 1
ATOM 6131 C C . ALA A 1 768 ? 4.805 34.594 33.344 1 98.75 768 ALA A C 1
ATOM 6133 O O . ALA A 1 768 ? 4.004 33.688 33.5 1 98.75 768 ALA A O 1
ATOM 6134 N N . ALA A 1 769 ? 4.445 35.844 33.375 1 98.62 769 ALA A N 1
ATOM 6135 C CA . ALA A 1 769 ? 3.047 36.219 33.531 1 98.62 769 ALA A CA 1
ATOM 6136 C C . ALA A 1 769 ? 2.205 35.75 32.344 1 98.62 769 ALA A C 1
ATOM 6138 O O . ALA A 1 769 ? 1.039 35.375 32.531 1 98.62 769 ALA A O 1
ATOM 6139 N N . ASN A 1 770 ? 2.764 35.844 31.188 1 98.69 770 ASN A N 1
ATOM 6140 C CA . ASN A 1 770 ? 2.072 35.281 30.031 1 98.69 770 ASN A CA 1
ATOM 6141 C C . ASN A 1 770 ? 1.772 33.781 30.219 1 98.69 770 ASN A C 1
ATOM 6143 O O . ASN A 1 770 ? 0.64 33.344 30.016 1 98.69 770 ASN A O 1
ATOM 6147 N N . THR A 1 771 ? 2.77 33.031 30.594 1 98.75 771 THR A N 1
ATOM 6148 C CA . THR A 1 771 ? 2.557 31.594 30.844 1 98.75 771 THR A CA 1
ATOM 6149 C C . THR A 1 771 ? 1.471 31.391 31.906 1 98.75 771 THR A C 1
ATOM 6151 O O . THR A 1 771 ? 0.556 30.594 31.703 1 98.75 771 THR A O 1
ATOM 6154 N N . ALA A 1 772 ? 1.524 32.125 32.938 1 98.62 772 ALA A N 1
ATOM 6155 C CA . ALA A 1 772 ? 0.613 31.984 34.062 1 98.62 772 ALA A CA 1
ATOM 6156 C C . ALA A 1 772 ? -0.823 32.312 33.656 1 98.62 772 ALA A C 1
ATOM 6158 O O . ALA A 1 772 ? -1.771 31.734 34.219 1 98.62 772 ALA A O 1
ATOM 6159 N N . GLY A 1 773 ? -1.008 33.156 32.719 1 98.25 773 GLY A N 1
ATOM 6160 C CA . GLY A 1 773 ? -2.326 33.656 32.375 1 98.25 773 GLY A CA 1
ATOM 6161 C C . GLY A 1 773 ? -2.982 32.844 31.25 1 98.25 773 GLY A C 1
ATOM 6162 O O . GLY A 1 773 ? -4.086 33.188 30.812 1 98.25 773 GLY A O 1
ATOM 6163 N N . MET A 1 774 ? -2.422 31.781 30.812 1 98.19 774 MET A N 1
ATOM 6164 C CA . MET A 1 774 ? -2.867 31.141 29.578 1 98.19 774 MET A CA 1
ATOM 6165 C C . MET A 1 774 ? -3.754 29.938 29.875 1 98.19 774 MET A C 1
ATOM 6167 O O . MET A 1 774 ? -4.141 29.203 28.969 1 98.19 774 MET A O 1
ATOM 6171 N N . GLY A 1 775 ? -4.152 29.734 31.062 1 97.69 775 GLY A N 1
ATOM 6172 C CA . GLY A 1 775 ? -4.977 28.609 31.469 1 97.69 775 GLY A CA 1
ATOM 6173 C C . GLY A 1 775 ? -6.273 28.516 30.688 1 97.69 775 GLY A C 1
ATOM 6174 O O . GLY A 1 775 ? -6.73 27.406 30.359 1 97.69 775 GLY A O 1
ATOM 6175 N N . TRP A 1 776 ? -6.867 29.656 30.344 1 96.81 776 TRP A N 1
ATOM 6176 C CA . TRP A 1 776 ? -8.148 29.766 29.641 1 96.81 776 TRP A CA 1
ATOM 6177 C C . TRP A 1 776 ? -8.062 29.156 28.25 1 96.81 776 TRP A C 1
ATOM 6179 O O . TRP A 1 776 ? -9.062 28.703 27.703 1 96.81 776 TRP A O 1
ATOM 6189 N N . PHE A 1 777 ? -6.918 29.094 27.656 1 97.94 777 PHE A N 1
ATOM 6190 C CA . PHE A 1 777 ? -6.75 28.719 26.25 1 97.94 777 PHE A CA 1
ATOM 6191 C C . PHE A 1 777 ? -6.324 27.266 26.125 1 97.94 777 PHE A C 1
ATOM 6193 O O . PHE A 1 777 ? -5.449 26.938 25.312 1 97.94 777 PHE A O 1
ATOM 6200 N N . SER A 1 778 ? -6.914 26.453 26.922 1 97.88 778 SER A N 1
ATOM 6201 C CA . SER A 1 778 ? -6.77 25.016 26.828 1 97.88 778 SER A CA 1
ATOM 6202 C C . SER A 1 778 ? -7.836 24.406 25.938 1 97.88 778 SER A C 1
ATOM 6204 O O . SER A 1 778 ? -9.008 24.781 26 1 97.88 778 SER A O 1
ATOM 6206 N N . SER A 1 779 ? -7.398 23.484 25.078 1 98.06 779 SER A N 1
ATOM 6207 C CA . SER A 1 779 ? -8.375 22.766 24.25 1 98.06 779 SER A CA 1
ATOM 6208 C C . SER A 1 779 ? -9.281 21.891 25.109 1 98.06 779 SER A C 1
ATOM 6210 O O . SER A 1 779 ? -10.422 21.625 24.75 1 98.06 779 SER A O 1
ATOM 6212 N N . ASP A 1 780 ? -8.797 21.406 26.312 1 98.25 780 ASP A N 1
ATOM 6213 C CA . ASP A 1 780 ? -9.641 20.656 27.219 1 98.25 780 ASP A CA 1
ATOM 6214 C C . ASP A 1 780 ? -10.836 21.484 27.688 1 98.25 780 ASP A C 1
ATOM 6216 O O . ASP A 1 780 ? -11.969 20.984 27.719 1 98.25 780 ASP A O 1
ATOM 6220 N N . ARG A 1 781 ? -10.539 22.688 28.047 1 97.56 781 ARG A N 1
ATOM 6221 C CA . ARG A 1 781 ? -11.617 23.594 28.438 1 97.56 781 ARG A CA 1
ATOM 6222 C C . ARG A 1 781 ? -12.586 23.812 27.297 1 97.56 781 ARG A C 1
ATOM 6224 O O . ARG A 1 781 ? -13.805 23.797 27.484 1 97.56 781 ARG A O 1
ATOM 6231 N N . THR A 1 782 ? -12.078 24.062 26.125 1 97.81 782 THR A N 1
ATOM 6232 C CA . THR A 1 782 ? -12.906 24.297 24.953 1 97.81 782 THR A CA 1
ATOM 6233 C C . THR A 1 782 ? -13.828 23.109 24.688 1 97.81 782 THR A C 1
ATOM 6235 O O . THR A 1 782 ? -15.023 23.281 24.438 1 97.81 782 THR A O 1
ATOM 6238 N N . ILE A 1 783 ? -13.273 21.906 24.734 1 98.25 783 ILE A N 1
ATOM 6239 C CA . ILE A 1 783 ? -14.039 20.688 24.453 1 98.25 783 ILE A CA 1
ATOM 6240 C C . ILE A 1 783 ? -15.102 20.484 25.531 1 98.25 783 ILE A C 1
ATOM 6242 O O . ILE A 1 783 ? -16.219 20.062 25.234 1 98.25 783 ILE A O 1
ATOM 6246 N N . ARG A 1 784 ? -14.75 20.75 26.797 1 97.81 784 ARG A N 1
ATOM 6247 C CA . ARG A 1 784 ? -15.766 20.688 27.844 1 97.81 784 ARG A CA 1
ATOM 6248 C C . ARG A 1 784 ? -16.922 21.625 27.531 1 97.81 784 ARG A C 1
ATOM 6250 O O . ARG A 1 784 ? -18.078 21.281 27.75 1 97.81 784 ARG A O 1
ATOM 6257 N N . SER A 1 785 ? -16.578 22.812 27.094 1 97.56 785 SER A N 1
ATOM 6258 C CA . SER A 1 785 ? -17.594 23.797 26.75 1 97.56 785 SER A CA 1
ATOM 6259 C C . SER A 1 785 ? -18.453 23.312 25.578 1 97.56 785 SER A C 1
ATOM 6261 O O . SER A 1 785 ? -19.688 23.469 25.609 1 97.56 785 SER A O 1
ATOM 6263 N N . TYR A 1 786 ? -17.875 22.766 24.531 1 98.19 786 TYR A N 1
ATOM 6264 C CA . TYR A 1 786 ? -18.625 22.188 23.422 1 98.19 786 TYR A CA 1
ATOM 6265 C C . TYR A 1 786 ? -19.578 21.094 23.922 1 98.19 786 TYR A C 1
ATOM 6267 O O . TYR A 1 786 ? -20.75 21.062 23.531 1 98.19 786 TYR A O 1
ATOM 6275 N N . ALA A 1 787 ? -19.016 20.203 24.734 1 98.25 787 ALA A N 1
ATOM 6276 C CA . ALA A 1 787 ? -19.781 19.078 25.25 1 98.25 787 ALA A CA 1
ATOM 6277 C C . ALA A 1 787 ? -21 19.531 26.016 1 98.25 787 ALA A C 1
ATOM 6279 O O . ALA A 1 787 ? -22.078 18.953 25.891 1 98.25 787 ALA A O 1
ATOM 6280 N N . ASP A 1 788 ? -20.859 20.609 26.766 1 97.5 788 ASP A N 1
ATOM 6281 C CA . ASP A 1 788 ? -21.922 21.078 27.641 1 97.5 788 ASP A CA 1
ATOM 6282 C C . ASP A 1 788 ? -22.938 21.922 26.859 1 97.5 788 ASP A C 1
ATOM 6284 O O . ASP A 1 788 ? -24.141 21.828 27.078 1 97.5 788 ASP A O 1
ATOM 6288 N N . HIS A 1 789 ? -22.453 22.719 25.906 1 97.19 789 HIS A N 1
ATOM 6289 C CA . HIS A 1 789 ? -23.312 23.766 25.375 1 97.19 789 HIS A CA 1
ATOM 6290 C C . HIS A 1 789 ? -23.734 23.469 23.938 1 97.19 789 HIS A C 1
ATOM 6292 O O . HIS A 1 789 ? -24.672 24.078 23.422 1 97.19 789 HIS A O 1
ATOM 6298 N N . ILE A 1 790 ? -23.078 22.547 23.344 1 97.88 790 ILE A N 1
ATOM 6299 C CA . ILE A 1 790 ? -23.391 22.312 21.938 1 97.88 790 ILE A CA 1
ATOM 6300 C C . ILE A 1 790 ? -23.781 20.844 21.734 1 97.88 790 ILE A C 1
ATOM 6302 O O . ILE A 1 790 ? -24.875 20.562 21.219 1 97.88 790 ILE A O 1
ATOM 6306 N N . TRP A 1 791 ? -22.984 19.938 22.219 1 98.25 791 TRP A N 1
ATOM 6307 C CA . TRP A 1 791 ? -23.141 18.531 21.859 1 98.25 791 TRP A CA 1
ATOM 6308 C C . TRP A 1 791 ? -24.062 17.812 22.828 1 98.25 791 TRP A C 1
ATOM 6310 O O . TRP A 1 791 ? -24.656 16.781 22.469 1 98.25 791 TRP A O 1
ATOM 6320 N N . ASP A 1 792 ? -24.203 18.297 24.094 1 96.69 792 ASP A N 1
ATOM 6321 C CA . ASP A 1 792 ? -24.875 17.562 25.156 1 96.69 792 ASP A CA 1
ATOM 6322 C C . ASP A 1 792 ? -24.281 16.156 25.312 1 96.69 792 ASP A C 1
ATOM 6324 O O . ASP A 1 792 ? -25.016 15.172 25.297 1 96.69 792 ASP A O 1
ATOM 6328 N N . ALA A 1 793 ? -23 16.094 25.25 1 96.56 793 ALA A N 1
ATOM 6329 C CA . ALA A 1 793 ? -22.25 14.859 25.453 1 96.56 793 ALA A CA 1
ATOM 6330 C C . ALA A 1 793 ? -21.531 14.844 26.797 1 96.56 793 ALA A C 1
ATOM 6332 O O . ALA A 1 793 ? -21.172 15.898 27.328 1 96.56 793 ALA A O 1
ATOM 6333 N N . LYS A 1 794 ? -21.312 13.641 27.344 1 94.81 794 LYS A N 1
ATOM 6334 C CA . LYS A 1 794 ? -20.75 13.539 28.688 1 94.81 794 LYS A CA 1
ATOM 6335 C C . LYS A 1 794 ? -19.484 12.695 28.703 1 94.81 794 LYS A C 1
ATOM 6337 O O . LYS A 1 794 ? -19.312 11.82 27.859 1 94.81 794 LYS A O 1
ATOM 6342 N N . SER A 1 795 ? -18.672 13.047 29.625 1 95.5 795 SER A N 1
ATOM 6343 C CA . SER A 1 795 ? -17.531 12.188 29.922 1 95.5 795 SER A CA 1
ATOM 6344 C C . SER A 1 795 ? -17.984 10.844 30.469 1 95.5 795 SER A C 1
ATOM 6346 O O . SER A 1 795 ? -18.922 10.781 31.266 1 95.5 795 SER A O 1
ATOM 6348 N N . VAL A 1 796 ? -17.406 9.727 30 1 91.31 796 VAL A N 1
ATOM 6349 C CA . VAL A 1 796 ? -17.781 8.383 30.406 1 91.31 796 VAL A CA 1
ATOM 6350 C C . VAL A 1 796 ? -16.797 7.859 31.453 1 91.31 796 VAL A C 1
ATOM 6352 O O . VAL A 1 796 ? -16.969 6.754 31.969 1 91.31 796 VAL A O 1
ATOM 6355 N N . THR A 1 797 ? -15.914 8.648 32.125 1 74.62 797 THR A N 1
ATOM 6356 C CA . THR A 1 797 ? -15.039 8.125 33.188 1 74.62 797 THR A CA 1
ATOM 6357 C C . THR A 1 797 ? -15.844 7.715 34.406 1 74.62 797 THR A C 1
ATOM 6359 O O . THR A 1 797 ? -16.922 8.242 34.656 1 74.62 797 THR A O 1
ATOM 6362 N N . MET B 1 1 ? 27.109 -29.484 16.672 1 22.66 1 MET B N 1
ATOM 6363 C CA . MET B 1 1 ? 26.328 -28.25 16.719 1 22.66 1 MET B CA 1
ATOM 6364 C C . MET B 1 1 ? 24.906 -28.531 17.203 1 22.66 1 MET B C 1
ATOM 6366 O O . MET B 1 1 ? 24.219 -29.391 16.641 1 22.66 1 MET B O 1
ATOM 6370 N N . LYS B 1 2 ? 24.703 -28.125 18.438 1 29.89 2 LYS B N 1
ATOM 6371 C CA . LYS B 1 2 ? 23.656 -28.547 19.359 1 29.89 2 LYS B CA 1
ATOM 6372 C C . LYS B 1 2 ? 22.266 -28.297 18.766 1 29.89 2 LYS B C 1
ATOM 6374 O O . LYS B 1 2 ? 22.016 -27.25 18.172 1 29.89 2 LYS B O 1
ATOM 6379 N N . ASP B 1 3 ? 21.562 -29.203 18.359 1 29.41 3 ASP B N 1
ATOM 6380 C CA . ASP B 1 3 ? 20.188 -29.406 17.906 1 29.41 3 ASP B CA 1
ATOM 6381 C C . ASP B 1 3 ? 19.234 -28.469 18.625 1 29.41 3 ASP B C 1
ATOM 6383 O O . ASP B 1 3 ? 18.891 -28.688 19.781 1 29.41 3 ASP B O 1
ATOM 6387 N N . GLN B 1 4 ? 19.453 -27.219 18.688 1 35.53 4 GLN B N 1
ATOM 6388 C CA . GLN B 1 4 ? 18.594 -26.359 19.484 1 35.53 4 GLN B CA 1
ATOM 6389 C C . GLN B 1 4 ? 17.125 -26.547 19.125 1 35.53 4 GLN B C 1
ATOM 6391 O O . GLN B 1 4 ? 16.703 -26.266 18 1 35.53 4 GLN B O 1
ATOM 6396 N N . ASP B 1 5 ? 16.469 -27.469 19.609 1 40.06 5 ASP B N 1
ATOM 6397 C CA . ASP B 1 5 ? 15.078 -27.906 19.562 1 40.06 5 ASP B CA 1
ATOM 6398 C C . ASP B 1 5 ? 14.117 -26.719 19.609 1 40.06 5 ASP B C 1
ATOM 6400 O O . ASP B 1 5 ? 14.141 -25.938 20.562 1 40.06 5 ASP B O 1
ATOM 6404 N N . LEU B 1 6 ? 13.859 -26.062 18.578 1 49.28 6 LEU B N 1
ATOM 6405 C CA . LEU B 1 6 ? 12.773 -25.094 18.625 1 49.28 6 LEU B CA 1
ATOM 6406 C C . LEU B 1 6 ? 11.664 -25.562 19.562 1 49.28 6 LEU B C 1
ATOM 6408 O O . LEU B 1 6 ? 11.25 -26.719 19.5 1 49.28 6 LEU B O 1
ATOM 6412 N N . PRO B 1 7 ? 11.547 -24.875 20.641 1 52.81 7 PRO B N 1
ATOM 6413 C CA . PRO B 1 7 ? 10.461 -25.312 21.516 1 52.81 7 PRO B CA 1
ATOM 6414 C C . PRO B 1 7 ? 9.188 -25.672 20.766 1 52.81 7 PRO B C 1
ATOM 6416 O O . PRO B 1 7 ? 8.891 -25.078 19.734 1 52.81 7 PRO B O 1
ATOM 6419 N N . LEU B 1 8 ? 8.719 -26.906 20.984 1 66.69 8 LEU B N 1
ATOM 6420 C CA . LEU B 1 8 ? 7.496 -27.453 20.406 1 66.69 8 LEU B CA 1
ATOM 6421 C C . LEU B 1 8 ? 6.359 -26.438 20.469 1 66.69 8 LEU B C 1
ATOM 6423 O O . LEU B 1 8 ? 6.082 -25.891 21.531 1 66.69 8 LEU B O 1
ATOM 6427 N N . VAL B 1 9 ? 5.988 -25.922 19.281 1 82.25 9 VAL B N 1
ATOM 6428 C CA . VAL B 1 9 ? 4.84 -25.031 19.203 1 82.25 9 VAL B CA 1
ATOM 6429 C C . VAL B 1 9 ? 3.572 -25.781 19.625 1 82.25 9 VAL B C 1
ATOM 6431 O O . VAL B 1 9 ? 3.188 -26.75 18.984 1 82.25 9 VAL B O 1
ATOM 6434 N N . THR B 1 10 ? 3.031 -25.469 20.766 1 90.75 10 THR B N 1
ATOM 6435 C CA . THR B 1 10 ? 1.796 -26.078 21.25 1 90.75 10 THR B CA 1
ATOM 6436 C C . THR B 1 10 ? 0.581 -25.297 20.75 1 90.75 10 THR B C 1
ATOM 6438 O O . THR B 1 10 ? 0.716 -24.172 20.25 1 90.75 10 THR B O 1
ATOM 6441 N N . SER B 1 11 ? -0.532 -26 20.797 1 95.44 11 SER B N 1
ATOM 6442 C CA . SER B 1 11 ? -1.777 -25.328 20.438 1 95.44 11 SER B CA 1
ATOM 6443 C C . SER B 1 11 ? -2.045 -24.125 21.328 1 95.44 11 SER B C 1
ATOM 6445 O O . SER B 1 11 ? -2.586 -23.125 20.875 1 95.44 11 SER B O 1
ATOM 6447 N N . GLU B 1 12 ? -1.604 -24.188 22.531 1 95.88 12 GLU B N 1
ATOM 6448 C CA . GLU B 1 12 ? -1.818 -23.094 23.484 1 95.88 12 GLU B CA 1
ATOM 6449 C C . GLU B 1 12 ? -0.999 -21.859 23.109 1 95.88 12 GLU B C 1
ATOM 6451 O O . GLU B 1 12 ? -1.512 -20.734 23.109 1 95.88 12 GLU B O 1
ATOM 6456 N N . THR B 1 13 ? 0.234 -22.156 22.812 1 95.75 13 THR B N 1
ATOM 6457 C CA . THR B 1 13 ? 1.098 -21.047 22.422 1 95.75 13 THR B CA 1
ATOM 6458 C C . THR B 1 13 ? 0.607 -20.391 21.141 1 95.75 13 THR B C 1
ATOM 6460 O O . THR B 1 13 ? 0.638 -19.172 21 1 95.75 13 THR B O 1
ATOM 6463 N N . LEU B 1 14 ? 0.212 -21.172 20.203 1 97.06 14 LEU B N 1
ATOM 6464 C CA . LEU B 1 14 ? -0.296 -20.641 18.938 1 97.06 14 LEU B CA 1
ATOM 6465 C C . LEU B 1 14 ? -1.586 -19.859 19.172 1 97.06 14 LEU B C 1
ATOM 6467 O O . LEU B 1 14 ? -1.801 -18.812 18.547 1 97.06 14 LEU B O 1
ATOM 6471 N N . ARG B 1 15 ? -2.441 -20.438 20.031 1 97.69 15 ARG B N 1
ATOM 6472 C CA . ARG B 1 15 ? -3.689 -19.766 20.359 1 97.69 15 ARG B CA 1
ATOM 6473 C C . ARG B 1 15 ? -3.42 -18.375 20.938 1 97.69 15 ARG B C 1
ATOM 6475 O O . ARG B 1 15 ? -4.074 -17.406 20.547 1 97.69 15 ARG B O 1
ATOM 6482 N N . GLU B 1 16 ? -2.471 -18.297 21.797 1 97.31 16 GLU B N 1
ATOM 6483 C CA . GLU B 1 16 ? -2.115 -17.031 22.406 1 97.31 16 GLU B CA 1
ATOM 6484 C C . GLU B 1 16 ? -1.558 -16.047 21.375 1 97.31 16 GLU B C 1
ATOM 6486 O O . GLU B 1 16 ? -1.882 -14.859 21.406 1 97.31 16 GLU B O 1
ATOM 6491 N N . ASP B 1 17 ? -0.714 -16.547 20.516 1 97.38 17 ASP B N 1
ATOM 6492 C CA . ASP B 1 17 ? -0.115 -15.688 19.484 1 97.38 17 ASP B CA 1
ATOM 6493 C C . ASP B 1 17 ? -1.173 -15.172 18.516 1 97.38 17 ASP B C 1
ATOM 6495 O O . ASP B 1 17 ? -1.138 -14.008 18.109 1 97.38 17 ASP B O 1
ATOM 6499 N N . ILE B 1 18 ? -2.066 -16.047 18.109 1 98.44 18 ILE B N 1
ATOM 6500 C CA . ILE B 1 18 ? -3.145 -15.648 17.203 1 98.44 18 ILE B CA 1
ATOM 6501 C C . ILE B 1 18 ? -3.984 -14.547 17.859 1 98.44 18 ILE B C 1
ATOM 6503 O O . ILE B 1 18 ? -4.301 -13.539 17.219 1 98.44 18 ILE B O 1
ATOM 6507 N N . SER B 1 19 ? -4.312 -14.773 19.109 1 98.06 19 SER B N 1
ATOM 6508 C CA . SER B 1 19 ? -5.109 -13.797 19.844 1 98.06 19 SER B CA 1
ATOM 6509 C C . SER B 1 19 ? -4.379 -12.469 19.969 1 98.06 19 SER B C 1
ATOM 6511 O O . SER B 1 19 ? -4.992 -11.406 19.859 1 98.06 19 SER B O 1
ATOM 6513 N N . ARG B 1 20 ? -3.137 -12.555 20.219 1 97.38 20 ARG B N 1
ATOM 6514 C CA . ARG B 1 20 ? -2.32 -11.352 20.344 1 97.38 20 ARG B CA 1
ATOM 6515 C C . ARG B 1 20 ? -2.307 -10.562 19.031 1 97.38 20 ARG B C 1
ATOM 6517 O O . ARG B 1 20 ? -2.459 -9.344 19.031 1 97.38 20 ARG B O 1
ATOM 6524 N N . HIS B 1 21 ? -2.074 -11.227 17.891 1 98.12 21 HIS B N 1
ATOM 6525 C CA . HIS B 1 21 ? -2.062 -10.555 16.594 1 98.12 21 HIS B CA 1
ATOM 6526 C C . HIS B 1 21 ? -3.434 -9.977 16.266 1 98.12 21 HIS B C 1
ATOM 6528 O O . HIS B 1 21 ? -3.531 -8.891 15.695 1 98.12 21 HIS B O 1
ATOM 6534 N N . LEU B 1 22 ? -4.5 -10.75 16.594 1 98 22 LEU B N 1
ATOM 6535 C CA . LEU B 1 22 ? -5.844 -10.242 16.344 1 98 22 LEU B CA 1
ATOM 6536 C C . LEU B 1 22 ? -6.062 -8.914 17.062 1 98 22 LEU B C 1
ATOM 6538 O O . LEU B 1 22 ? -6.59 -7.969 16.469 1 98 22 LEU B O 1
ATOM 6542 N N . LYS B 1 23 ? -5.578 -8.852 18.266 1 96.94 23 LYS B N 1
ATOM 6543 C CA . LYS B 1 23 ? -5.777 -7.676 19.109 1 96.94 23 LYS B CA 1
ATOM 6544 C C . LYS B 1 23 ? -4.82 -6.555 18.703 1 96.94 23 LYS B C 1
ATOM 6546 O O . LYS B 1 23 ? -5.246 -5.422 18.469 1 96.94 23 LYS B O 1
ATOM 6551 N N . LEU B 1 24 ? -3.539 -6.816 18.578 1 97 24 LEU B N 1
ATOM 6552 C CA . LEU B 1 24 ? -2.514 -5.781 18.5 1 97 24 LEU B CA 1
ATOM 6553 C C . LEU B 1 24 ? -2.178 -5.438 17.062 1 97 24 LEU B C 1
ATOM 6555 O O . LEU B 1 24 ? -1.941 -4.273 16.734 1 97 24 LEU B O 1
ATOM 6559 N N . SER B 1 25 ? -2.088 -6.465 16.125 1 96.75 25 SER B N 1
ATOM 6560 C CA . SER B 1 25 ? -1.696 -6.23 14.742 1 96.75 25 SER B CA 1
ATOM 6561 C C . SER B 1 25 ? -2.895 -5.82 13.891 1 96.75 25 SER B C 1
ATOM 6563 O O . SER B 1 25 ? -2.773 -4.969 13.008 1 96.75 25 SER B O 1
ATOM 6565 N N . ILE B 1 26 ? -4.043 -6.453 14.188 1 95.94 26 ILE B N 1
ATOM 6566 C CA . ILE B 1 26 ? -5.223 -6.234 13.359 1 95.94 26 ILE B CA 1
ATOM 6567 C C . ILE B 1 26 ? -6.145 -5.219 14.031 1 95.94 26 ILE B C 1
ATOM 6569 O O . ILE B 1 26 ? -6.902 -4.516 13.359 1 95.94 26 ILE B O 1
ATOM 6573 N N . GLY B 1 27 ? -6.055 -5.117 15.383 1 96 27 GLY B N 1
ATOM 6574 C CA . GLY B 1 27 ? -6.883 -4.176 16.125 1 96 27 GLY B CA 1
ATOM 6575 C C . GLY B 1 27 ? -8.344 -4.574 16.172 1 96 27 GLY B C 1
ATOM 6576 O O . GLY B 1 27 ? -9.234 -3.729 16.031 1 96 27 GLY B O 1
ATOM 6577 N N . LYS B 1 28 ? -8.594 -5.906 16.359 1 94.88 28 LYS B N 1
ATOM 6578 C CA . LYS B 1 28 ? -9.969 -6.402 16.375 1 94.88 28 LYS B CA 1
ATOM 6579 C C . LYS B 1 28 ? -10.234 -7.227 17.641 1 94.88 28 LYS B C 1
ATOM 6581 O O . LYS B 1 28 ? -9.352 -7.934 18.125 1 94.88 28 LYS B O 1
ATOM 6586 N N . ASP B 1 29 ? -11.438 -7.07 18.125 1 92.81 29 ASP B N 1
ATOM 6587 C CA . ASP B 1 29 ? -11.953 -7.965 19.156 1 92.81 29 ASP B CA 1
ATOM 6588 C C . ASP B 1 29 ? -12.469 -9.266 18.547 1 92.81 29 ASP B C 1
ATOM 6590 O O . ASP B 1 29 ? -13.086 -9.258 17.484 1 92.81 29 ASP B O 1
ATOM 6594 N N . PRO B 1 30 ? -12.227 -10.414 19.234 1 93.5 30 PRO B N 1
ATOM 6595 C CA . PRO B 1 30 ? -12.617 -11.719 18.688 1 93.5 30 PRO B CA 1
ATOM 6596 C C . PRO B 1 30 ? -14.086 -11.773 18.297 1 93.5 30 PRO B C 1
ATOM 6598 O O . PRO B 1 30 ? -14.438 -12.398 17.281 1 93.5 30 PRO B O 1
ATOM 6601 N N . ASN B 1 31 ? -14.922 -11.133 19.062 1 91.06 31 ASN B N 1
ATOM 6602 C CA . ASN B 1 31 ? -16.359 -11.219 18.828 1 91.06 31 ASN B CA 1
ATOM 6603 C C . ASN B 1 31 ? -16.766 -10.492 17.547 1 91.06 31 ASN B C 1
ATOM 6605 O O . ASN B 1 31 ? -17.859 -10.727 17.016 1 91.06 31 ASN B O 1
ATOM 6609 N N . HIS B 1 32 ? -15.945 -9.648 17.078 1 91.56 32 HIS B N 1
ATOM 6610 C CA . HIS B 1 32 ? -16.281 -8.859 15.906 1 91.56 32 HIS B CA 1
ATOM 6611 C C . HIS B 1 32 ? -15.297 -9.125 14.773 1 91.56 32 HIS B C 1
ATOM 6613 O O . HIS B 1 32 ? -15.289 -8.406 13.766 1 91.56 32 HIS B O 1
ATOM 6619 N N . ALA B 1 33 ? -14.492 -10.133 14.945 1 95.56 33 ALA B N 1
ATOM 6620 C CA . ALA B 1 33 ? -13.461 -10.438 13.961 1 95.56 33 ALA B CA 1
ATOM 6621 C C . ALA B 1 33 ? -14.047 -11.156 12.742 1 95.56 33 ALA B C 1
ATOM 6623 O O . ALA B 1 33 ? -14.914 -12.016 12.891 1 95.56 33 ALA B O 1
ATOM 6624 N N . SER B 1 34 ? -13.734 -10.688 11.562 1 95.12 34 SER B N 1
ATOM 6625 C CA . SER B 1 34 ? -14.125 -11.328 10.312 1 95.12 34 SER B CA 1
ATOM 6626 C C . SER B 1 34 ? -13.195 -12.477 9.953 1 95.12 34 SER B C 1
ATOM 6628 O O . SER B 1 34 ? -12.172 -12.688 10.617 1 95.12 34 SER B O 1
ATOM 6630 N N . LEU B 1 35 ? -13.57 -13.266 8.953 1 96.12 35 LEU B N 1
ATOM 6631 C CA . LEU B 1 35 ? -12.719 -14.328 8.43 1 96.12 35 LEU B CA 1
ATOM 6632 C C . LEU B 1 35 ? -11.359 -13.773 8 1 96.12 35 LEU B C 1
ATOM 6634 O O . LEU B 1 35 ? -10.328 -14.406 8.242 1 96.12 35 LEU B O 1
ATOM 6638 N N . TYR B 1 36 ? -11.32 -12.602 7.398 1 95.56 36 TYR B N 1
ATOM 6639 C CA . TYR B 1 36 ? -10.094 -11.914 7.016 1 95.56 36 TYR B CA 1
ATOM 6640 C C . TYR B 1 36 ? -9.211 -11.672 8.227 1 95.56 36 TYR B C 1
ATOM 6642 O O . TYR B 1 36 ? -7.996 -11.906 8.18 1 95.56 36 TYR B O 1
ATOM 6650 N N . ASP B 1 37 ? -9.797 -11.234 9.312 1 97.31 37 ASP B N 1
ATOM 6651 C CA . ASP B 1 37 ? -9.047 -10.914 10.523 1 97.31 37 ASP B CA 1
ATOM 6652 C C . ASP B 1 37 ? -8.383 -12.164 11.102 1 97.31 37 ASP B C 1
ATOM 6654 O O . ASP B 1 37 ? -7.219 -12.125 11.508 1 97.31 37 ASP B O 1
ATOM 6658 N N . TRP B 1 38 ? -9.148 -13.195 11.164 1 98.12 38 TRP B N 1
ATOM 6659 C CA . TRP B 1 38 ? -8.625 -14.445 11.695 1 98.12 38 TRP B CA 1
ATOM 6660 C C . TRP B 1 38 ? -7.512 -14.992 10.805 1 98.12 38 TRP B C 1
ATOM 6662 O O . TRP B 1 38 ? -6.5 -15.492 11.312 1 98.12 38 TRP B O 1
ATOM 6672 N N . ARG B 1 39 ? -7.727 -14.945 9.477 1 97.94 39 ARG B N 1
ATOM 6673 C CA . ARG B 1 39 ? -6.699 -15.422 8.547 1 97.94 39 ARG B CA 1
ATOM 6674 C C . ARG B 1 39 ? -5.398 -14.641 8.727 1 97.94 39 ARG B C 1
ATOM 6676 O O . ARG B 1 39 ? -4.32 -15.227 8.797 1 97.94 39 ARG B O 1
ATOM 6683 N N . MET B 1 40 ? -5.52 -13.32 8.789 1 97.69 40 MET B N 1
ATOM 6684 C CA . MET B 1 40 ? -4.336 -12.477 8.969 1 97.69 40 MET B CA 1
ATOM 6685 C C . MET B 1 40 ? -3.639 -12.805 10.289 1 97.69 40 MET B C 1
ATOM 6687 O O . MET B 1 40 ? -2.41 -12.875 10.344 1 97.69 40 MET B O 1
ATOM 6691 N N . SER B 1 41 ? -4.395 -12.977 11.352 1 98.31 41 SER B N 1
ATOM 6692 C CA . SER B 1 41 ? -3.836 -13.258 12.664 1 98.31 41 SER B CA 1
ATOM 6693 C C . SER B 1 41 ? -3.104 -14.602 12.68 1 98.31 41 SER B C 1
ATOM 6695 O O . SER B 1 41 ? -2.006 -14.703 13.227 1 98.31 41 SER B O 1
ATOM 6697 N N . LEU B 1 42 ? -3.756 -15.586 12.094 1 98.56 42 LEU B N 1
ATOM 6698 C CA . LEU B 1 42 ? -3.104 -16.891 11.984 1 98.56 42 LEU B CA 1
ATOM 6699 C C . LEU B 1 42 ? -1.821 -16.797 11.164 1 98.56 42 LEU B C 1
ATOM 6701 O O . LEU B 1 42 ? -0.788 -17.344 11.555 1 98.56 42 LEU B O 1
ATOM 6705 N N . SER B 1 43 ? -1.903 -16.141 10.016 1 98.5 43 SER B N 1
ATOM 6706 C CA . SER B 1 43 ? -0.748 -15.977 9.141 1 98.5 43 SER B CA 1
ATOM 6707 C C . SER B 1 43 ? 0.415 -15.32 9.875 1 98.5 43 SER B C 1
ATOM 6709 O O . SER B 1 43 ? 1.558 -15.773 9.773 1 98.5 43 SER B O 1
ATOM 6711 N N . LEU B 1 44 ? 0.125 -14.242 10.594 1 98.25 44 LEU B N 1
ATOM 6712 C CA . LEU B 1 44 ? 1.173 -13.516 11.305 1 98.25 44 LEU B CA 1
ATOM 6713 C C . LEU B 1 44 ? 1.761 -14.367 12.43 1 98.25 44 LEU B C 1
ATOM 6715 O O . LEU B 1 44 ? 2.965 -14.32 12.68 1 98.25 44 LEU B O 1
ATOM 6719 N N . ALA B 1 45 ? 0.91 -15.109 13.148 1 98.19 45 ALA B N 1
ATOM 6720 C CA . ALA B 1 45 ? 1.386 -16 14.203 1 98.19 45 ALA B CA 1
ATOM 6721 C C . ALA B 1 45 ? 2.338 -17.062 13.641 1 98.19 45 ALA B C 1
ATOM 6723 O O . ALA B 1 45 ? 3.348 -17.391 14.266 1 98.19 45 ALA B O 1
ATOM 6724 N N . LEU B 1 46 ? 1.971 -17.578 12.492 1 98 46 LEU B N 1
ATOM 6725 C CA . LEU B 1 46 ? 2.82 -18.562 11.836 1 98 46 LEU B CA 1
ATOM 6726 C C . LEU B 1 46 ? 4.102 -17.922 11.312 1 98 46 LEU B C 1
ATOM 6728 O O . LEU B 1 46 ? 5.184 -18.5 11.422 1 98 46 LEU B O 1
ATOM 6732 N N . ARG B 1 47 ? 3.996 -16.766 10.703 1 97.94 47 ARG B N 1
ATOM 6733 C CA . ARG B 1 47 ? 5.164 -16.062 10.195 1 97.94 47 ARG B CA 1
ATOM 6734 C C . ARG B 1 47 ? 6.184 -15.812 11.305 1 97.94 47 ARG B C 1
ATOM 6736 O O . ARG B 1 47 ? 7.395 -15.891 11.07 1 97.94 47 ARG B O 1
ATOM 6743 N N . ASP B 1 48 ? 5.719 -15.539 12.523 1 97.25 48 ASP B N 1
ATOM 6744 C CA . ASP B 1 48 ? 6.598 -15.336 13.672 1 97.25 48 ASP B CA 1
ATOM 6745 C C . ASP B 1 48 ? 7.508 -16.547 13.883 1 97.25 48 ASP B C 1
ATOM 6747 O O . ASP B 1 48 ? 8.664 -16.391 14.297 1 97.25 48 ASP B O 1
ATOM 6751 N N . ARG B 1 49 ? 7.031 -17.688 13.547 1 96.44 49 ARG B N 1
ATOM 6752 C CA . ARG B 1 49 ? 7.762 -18.922 13.812 1 96.44 49 ARG B CA 1
ATOM 6753 C C . ARG B 1 49 ? 8.805 -19.172 12.727 1 96.44 49 ARG B C 1
ATOM 6755 O O . ARG B 1 49 ? 9.719 -19.984 12.922 1 96.44 49 ARG B O 1
ATOM 6762 N N . VAL B 1 50 ? 8.641 -18.516 11.641 1 97.19 50 VAL B N 1
ATOM 6763 C CA . VAL B 1 50 ? 9.547 -18.719 10.508 1 97.19 50 VAL B CA 1
ATOM 6764 C C . VAL B 1 50 ? 10.758 -17.781 10.648 1 97.19 50 VAL B C 1
ATOM 6766 O O . VAL B 1 50 ? 11.836 -18.078 10.133 1 97.19 50 VAL B O 1
ATOM 6769 N N . VAL B 1 51 ? 10.664 -16.719 11.391 1 96.44 51 VAL B N 1
ATOM 6770 C CA . VAL B 1 51 ? 11.641 -15.633 11.406 1 96.44 51 VAL B CA 1
ATOM 6771 C C . VAL B 1 51 ? 12.945 -16.125 12.031 1 96.44 51 VAL B C 1
ATOM 6773 O O . VAL B 1 51 ? 14.023 -15.859 11.508 1 96.44 51 VAL B O 1
ATOM 6776 N N . GLU B 1 52 ? 12.828 -16.844 13.133 1 94.19 52 GLU B N 1
ATOM 6777 C CA . GLU B 1 52 ? 14.055 -17.266 13.805 1 94.19 52 GLU B CA 1
ATOM 6778 C C . GLU B 1 52 ? 14.867 -18.219 12.93 1 94.19 52 GLU B C 1
ATOM 6780 O O . GLU B 1 52 ? 16.062 -18.031 12.742 1 94.19 52 GLU B O 1
ATOM 6785 N N . PRO B 1 53 ? 14.188 -19.281 12.352 1 95.75 53 PRO B N 1
ATOM 6786 C CA . PRO B 1 53 ? 14.945 -20.109 11.414 1 95.75 53 PRO B CA 1
ATOM 6787 C C . PRO B 1 53 ? 15.516 -19.328 10.242 1 95.75 53 PRO B C 1
ATOM 6789 O O . PRO B 1 53 ? 16.625 -19.625 9.773 1 95.75 53 PRO B O 1
ATOM 6792 N N . TRP B 1 54 ? 14.812 -18.375 9.805 1 97.25 54 TRP B N 1
ATOM 6793 C CA . TRP B 1 54 ? 15.227 -17.547 8.695 1 97.25 54 TRP B CA 1
ATOM 6794 C C . TRP B 1 54 ? 16.484 -16.75 9.047 1 97.25 54 TRP B C 1
ATOM 6796 O O . TRP B 1 54 ? 17.453 -16.734 8.281 1 97.25 54 TRP B O 1
ATOM 6806 N N . PHE B 1 55 ? 16.562 -16.203 10.266 1 96 55 PHE B N 1
ATOM 6807 C CA . PHE B 1 55 ? 17.703 -15.445 10.742 1 96 55 PHE B CA 1
ATOM 6808 C C . PHE B 1 55 ? 18.906 -16.359 10.977 1 96 55 PHE B C 1
ATOM 6810 O O . PHE B 1 55 ? 20.031 -16.031 10.625 1 96 55 PHE B O 1
ATOM 6817 N N . ALA B 1 56 ? 18.578 -17.469 11.633 1 95.88 56 ALA B N 1
ATOM 6818 C CA . ALA B 1 56 ? 19.641 -18.438 11.914 1 95.88 56 ALA B CA 1
ATOM 6819 C C . ALA B 1 56 ? 20.312 -18.906 10.625 1 95.88 56 ALA B C 1
ATOM 6821 O O . ALA B 1 56 ? 21.547 -19.016 10.562 1 95.88 56 ALA B O 1
ATOM 6822 N N . SER B 1 57 ? 19.469 -19.203 9.625 1 96.88 57 SER B N 1
ATOM 6823 C CA . SER B 1 57 ? 19.984 -19.625 8.328 1 96.88 57 SER B CA 1
ATOM 6824 C C . SER B 1 57 ? 20.859 -18.547 7.695 1 96.88 57 SER B C 1
ATOM 6826 O O . SER B 1 57 ? 21.906 -18.828 7.125 1 96.88 57 SER B O 1
ATOM 6828 N N . THR B 1 58 ? 20.406 -17.328 7.742 1 95.06 58 THR B N 1
ATOM 6829 C CA . THR B 1 58 ? 21.125 -16.203 7.172 1 95.06 58 THR B CA 1
ATOM 6830 C C . THR B 1 58 ? 22.469 -16 7.875 1 95.06 58 THR B C 1
ATOM 6832 O O . THR B 1 58 ? 23.484 -15.82 7.223 1 95.06 58 THR B O 1
ATOM 6835 N N . ARG B 1 59 ? 22.484 -16.078 9.211 1 94.31 59 ARG B N 1
ATOM 6836 C CA . ARG B 1 59 ? 23.719 -15.914 9.992 1 94.31 59 ARG B CA 1
ATOM 6837 C C . ARG B 1 59 ? 24.719 -17.016 9.656 1 94.31 59 ARG B C 1
ATOM 6839 O O . ARG B 1 59 ? 25.906 -16.734 9.469 1 94.31 59 ARG B O 1
ATOM 6846 N N . LYS B 1 60 ? 24.188 -18.188 9.609 1 95.5 60 LYS B N 1
ATOM 6847 C CA . LYS B 1 60 ? 25.062 -19.328 9.297 1 95.5 60 LYS B CA 1
ATOM 6848 C C . LYS B 1 60 ? 25.688 -19.172 7.914 1 95.5 60 LYS B C 1
ATOM 6850 O O . LYS B 1 60 ? 26.859 -19.516 7.711 1 95.5 60 LYS B O 1
ATOM 6855 N N . THR B 1 61 ? 24.938 -18.719 6.973 1 95.62 61 THR B N 1
ATOM 6856 C CA . THR B 1 61 ? 25.422 -18.516 5.609 1 95.62 61 THR B CA 1
ATOM 6857 C C . THR B 1 61 ? 26.547 -17.484 5.582 1 95.62 61 THR B C 1
ATOM 6859 O O . THR B 1 61 ? 27.562 -17.688 4.93 1 95.62 61 THR B O 1
ATOM 6862 N N . TYR B 1 62 ? 26.344 -16.359 6.27 1 92.88 62 TYR B N 1
ATOM 6863 C CA . TYR B 1 62 ? 27.312 -15.281 6.289 1 92.88 62 TYR B CA 1
ATOM 6864 C C . TYR B 1 62 ? 28.562 -15.695 7.055 1 92.88 62 TYR B C 1
ATOM 6866 O O . TYR B 1 62 ? 29.688 -15.445 6.605 1 92.88 62 TYR B O 1
ATOM 6874 N N . GLU B 1 63 ? 28.391 -16.328 8.18 1 92.56 63 GLU B N 1
ATOM 6875 C CA . GLU B 1 63 ? 29.516 -16.75 9.008 1 92.56 63 GLU B CA 1
ATOM 6876 C C . GLU B 1 63 ? 30.391 -17.766 8.281 1 92.56 63 GLU B C 1
ATOM 6878 O O . GLU B 1 63 ? 31.609 -17.703 8.367 1 92.56 63 GLU B O 1
ATOM 6883 N N . GLY B 1 64 ? 29.766 -18.625 7.586 1 92.62 64 GLY B N 1
ATOM 6884 C CA . GLY B 1 64 ? 30.516 -19.656 6.883 1 92.62 64 GLY B CA 1
ATOM 6885 C C . GLY B 1 64 ? 30.922 -19.25 5.48 1 92.62 64 GLY B C 1
ATOM 6886 O O . GLY B 1 64 ? 31.641 -19.984 4.801 1 92.62 64 GLY B O 1
ATOM 6887 N N . LYS B 1 65 ? 30.516 -18.062 5.043 1 92 65 LYS B N 1
ATOM 6888 C CA . LYS B 1 65 ? 30.75 -17.594 3.682 1 92 65 LYS B CA 1
ATOM 6889 C C . LYS B 1 65 ? 30.375 -18.656 2.652 1 92 65 LYS B C 1
ATOM 6891 O O . LYS B 1 65 ? 31.156 -18.953 1.754 1 92 65 LYS B O 1
ATOM 6896 N N . HIS B 1 66 ? 29.312 -19.25 2.918 1 94.75 66 HIS B N 1
ATOM 6897 C CA . HIS B 1 66 ? 28.875 -20.328 2.062 1 94.75 66 HIS B CA 1
ATOM 6898 C C . HIS B 1 66 ? 28.422 -19.812 0.699 1 94.75 66 HIS B C 1
ATOM 6900 O O . HIS B 1 66 ? 27.875 -18.719 0.595 1 94.75 66 HIS B O 1
ATOM 6906 N N . LYS B 1 67 ? 28.672 -20.641 -0.38 1 96.88 67 LYS B N 1
ATOM 6907 C CA . LYS B 1 67 ? 28.172 -20.328 -1.714 1 96.88 67 LYS B CA 1
ATOM 6908 C C . LYS B 1 67 ? 26.641 -20.25 -1.726 1 96.88 67 LYS B C 1
ATOM 6910 O O . LYS B 1 67 ? 25.969 -21.078 -1.098 1 96.88 67 LYS B O 1
ATOM 6915 N N . ARG B 1 68 ? 26.125 -19.266 -2.363 1 97.62 68 ARG B N 1
ATOM 6916 C CA . ARG B 1 68 ? 24.688 -19.078 -2.434 1 97.62 68 ARG B CA 1
ATOM 6917 C C . ARG B 1 68 ? 24.172 -19.281 -3.855 1 97.62 68 ARG B C 1
ATOM 6919 O O . ARG B 1 68 ? 24.828 -18.891 -4.82 1 97.62 68 ARG B O 1
ATOM 6926 N N . VAL B 1 69 ? 23.016 -19.891 -3.932 1 98.69 69 VAL B N 1
ATOM 6927 C CA . VAL B 1 69 ? 22.312 -20.062 -5.203 1 98.69 69 VAL B CA 1
ATOM 6928 C C . VAL B 1 69 ? 21.312 -18.922 -5.402 1 98.69 69 VAL B C 1
ATOM 6930 O O . VAL B 1 69 ? 20.516 -18.625 -4.516 1 98.69 69 VAL B O 1
ATOM 6933 N N . TYR B 1 70 ? 21.422 -18.25 -6.496 1 98.81 70 TYR B N 1
ATOM 6934 C CA . TYR B 1 70 ? 20.469 -17.219 -6.883 1 98.81 70 TYR B CA 1
ATOM 6935 C C . TYR B 1 70 ? 19.609 -17.688 -8.055 1 98.81 70 TYR B C 1
ATOM 6937 O O . TYR B 1 70 ? 20.078 -17.75 -9.188 1 98.81 70 TYR B O 1
ATOM 6945 N N . TYR B 1 71 ? 18.375 -18.047 -7.711 1 98.81 71 TYR B N 1
ATOM 6946 C CA . TYR B 1 71 ? 17.438 -18.609 -8.672 1 98.81 71 TYR B CA 1
ATOM 6947 C C . TYR B 1 71 ? 16.578 -17.516 -9.297 1 98.81 71 TYR B C 1
ATOM 6949 O O . TYR B 1 71 ? 15.672 -16.984 -8.641 1 98.81 71 TYR B O 1
ATOM 6957 N N . LEU B 1 72 ? 16.766 -17.141 -10.602 1 98.62 72 LEU B N 1
ATOM 6958 C CA . LEU B 1 72 ? 16.047 -16.094 -11.289 1 98.62 72 LEU B CA 1
ATOM 6959 C C . LEU B 1 72 ? 14.891 -16.672 -12.102 1 98.62 72 LEU B C 1
ATOM 6961 O O . LEU B 1 72 ? 15.109 -17.453 -13.031 1 98.62 72 LEU B O 1
ATOM 6965 N N . SER B 1 73 ? 13.695 -16.266 -11.734 1 97.5 73 SER B N 1
ATOM 6966 C CA . SER B 1 73 ? 12.492 -16.734 -12.422 1 97.5 73 SER B CA 1
ATOM 6967 C C . SER B 1 73 ? 11.438 -15.641 -12.484 1 97.5 73 SER B C 1
ATOM 6969 O O . SER B 1 73 ? 11.258 -14.883 -11.531 1 97.5 73 SER B O 1
ATOM 6971 N N . MET B 1 74 ? 10.719 -15.594 -13.609 1 94.88 74 MET B N 1
ATOM 6972 C CA . MET B 1 74 ? 9.633 -14.625 -13.742 1 94.88 74 MET B CA 1
ATOM 6973 C C . MET B 1 74 ? 8.398 -15.086 -12.984 1 94.88 74 MET B C 1
ATOM 6975 O O . MET B 1 74 ? 7.492 -14.297 -12.719 1 94.88 74 MET B O 1
ATOM 6979 N N . GLU B 1 75 ? 8.5 -16.422 -12.578 1 95.12 75 GLU B N 1
ATOM 6980 C CA . GLU B 1 75 ? 7.285 -16.953 -11.969 1 95.12 75 GLU B CA 1
ATOM 6981 C C . GLU B 1 75 ? 7.609 -17.734 -10.703 1 95.12 75 GLU B C 1
ATOM 6983 O O . GLU B 1 75 ? 8.617 -18.453 -10.641 1 95.12 75 GLU B O 1
ATOM 6988 N N . PHE B 1 76 ? 6.734 -17.578 -9.688 1 97.31 76 PHE B N 1
ATOM 6989 C CA . PHE B 1 76 ? 6.723 -18.406 -8.484 1 97.31 76 PHE B CA 1
ATOM 6990 C C . PHE B 1 76 ? 5.293 -18.672 -8.031 1 97.31 76 PHE B C 1
ATOM 6992 O O . PHE B 1 76 ? 4.707 -17.859 -7.305 1 97.31 76 PHE B O 1
ATOM 6999 N N . LEU B 1 77 ? 4.742 -19.812 -8.398 1 96.25 77 LEU B N 1
ATOM 7000 C CA . LEU B 1 77 ? 3.41 -20.156 -7.918 1 96.25 77 LEU B CA 1
ATOM 7001 C C . LEU B 1 77 ? 3.484 -20.844 -6.566 1 96.25 77 LEU B C 1
ATOM 7003 O O . LEU B 1 77 ? 3.326 -22.078 -6.484 1 96.25 77 LEU B O 1
ATOM 7007 N N . ILE B 1 78 ? 3.559 -20.094 -5.539 1 96.31 78 ILE B N 1
ATOM 7008 C CA . ILE B 1 78 ? 3.9 -20.625 -4.219 1 96.31 78 ILE B CA 1
ATOM 7009 C C . ILE B 1 78 ? 2.643 -21.125 -3.523 1 96.31 78 ILE B C 1
ATOM 7011 O O . ILE B 1 78 ? 2.727 -21.844 -2.518 1 96.31 78 ILE B O 1
ATOM 7015 N N . GLY B 1 79 ? 1.442 -20.812 -4.078 1 94.81 79 GLY B N 1
ATOM 7016 C CA . GLY B 1 79 ? 0.217 -21.234 -3.418 1 94.81 79 GLY B CA 1
ATOM 7017 C C . GLY B 1 79 ? -0.004 -20.547 -2.082 1 94.81 79 GLY B C 1
ATOM 7018 O O . GLY B 1 79 ? 0.568 -19.484 -1.819 1 94.81 79 GLY B O 1
ATOM 7019 N N . ARG B 1 80 ? -0.916 -21.109 -1.27 1 96.25 80 ARG B N 1
ATOM 7020 C CA . ARG B 1 80 ? -1.195 -20.562 0.06 1 96.25 80 ARG B CA 1
ATOM 7021 C C . ARG B 1 80 ? -0.063 -20.891 1.029 1 96.25 80 ARG B C 1
ATOM 7023 O O . ARG B 1 80 ? 0.361 -22.047 1.136 1 96.25 80 ARG B O 1
ATOM 7030 N N . LEU B 1 81 ? 0.418 -19.969 1.637 1 97.5 81 LEU B N 1
ATOM 7031 C CA . LEU B 1 81 ? 1.589 -20.125 2.492 1 97.5 81 LEU B CA 1
ATOM 7032 C C . LEU B 1 81 ? 1.188 -20.641 3.871 1 97.5 81 LEU B C 1
ATOM 7034 O O . LEU B 1 81 ? 1.989 -21.281 4.559 1 97.5 81 LEU B O 1
ATOM 7038 N N . ILE B 1 82 ? -0.094 -20.391 4.348 1 97.75 82 ILE B N 1
ATOM 7039 C CA . ILE B 1 82 ? -0.534 -20.938 5.625 1 97.75 82 ILE B CA 1
ATOM 7040 C C . ILE B 1 82 ? -0.328 -22.453 5.629 1 97.75 82 ILE B C 1
ATOM 7042 O O . ILE B 1 82 ? 0.222 -23.016 6.586 1 97.75 82 ILE B O 1
ATOM 7046 N N . GLU B 1 83 ? -0.731 -23.109 4.516 1 95.56 83 GLU B N 1
ATOM 7047 C CA . GLU B 1 83 ? -0.606 -24.562 4.406 1 95.56 83 GLU B CA 1
ATOM 7048 C C . GLU B 1 83 ? 0.859 -24.984 4.352 1 95.56 83 GLU B C 1
ATOM 7050 O O . GLU B 1 83 ? 1.272 -25.891 5.062 1 95.56 83 GLU B O 1
ATOM 7055 N N . ASP B 1 84 ? 1.569 -24.328 3.547 1 96 84 ASP B N 1
ATOM 7056 C CA . ASP B 1 84 ? 2.975 -24.656 3.34 1 96 84 ASP B CA 1
ATOM 7057 C C . ASP B 1 84 ? 3.77 -24.516 4.637 1 96 84 ASP B C 1
ATOM 7059 O O . ASP B 1 84 ? 4.512 -25.422 5.02 1 96 84 ASP B O 1
ATOM 7063 N N . VAL B 1 85 ? 3.592 -23.438 5.32 1 97.5 85 VAL B N 1
ATOM 7064 C CA . VAL B 1 85 ? 4.355 -23.109 6.523 1 97.5 85 VAL B CA 1
ATOM 7065 C C . VAL B 1 85 ? 3.922 -24.031 7.668 1 97.5 85 VAL B C 1
ATOM 7067 O O . VAL B 1 85 ? 4.758 -24.531 8.43 1 97.5 85 VAL B O 1
ATOM 7070 N N . THR B 1 86 ? 2.621 -24.281 7.809 1 97.06 86 THR B N 1
ATOM 7071 C CA . THR B 1 86 ? 2.113 -25.141 8.867 1 97.06 86 THR B CA 1
ATOM 7072 C C . THR B 1 86 ? 2.682 -26.562 8.734 1 97.06 86 THR B C 1
ATOM 7074 O O . THR B 1 86 ? 3.057 -27.172 9.727 1 97.06 86 THR B O 1
ATOM 7077 N N . ILE B 1 87 ? 2.779 -27.016 7.504 1 95.94 87 ILE B N 1
ATOM 7078 C CA . ILE B 1 87 ? 3.27 -28.359 7.234 1 95.94 87 ILE B CA 1
ATOM 7079 C C . ILE B 1 87 ? 4.777 -28.422 7.453 1 95.94 87 ILE B C 1
ATOM 7081 O O . ILE B 1 87 ? 5.281 -29.312 8.141 1 95.94 87 ILE B O 1
ATOM 7085 N N . ASN B 1 88 ? 5.488 -27.484 6.945 1 97 88 ASN B N 1
ATOM 7086 C CA . ASN B 1 88 ? 6.945 -27.484 7 1 97 88 ASN B CA 1
ATOM 7087 C C . ASN B 1 88 ? 7.453 -27.25 8.422 1 97 88 ASN B C 1
ATOM 7089 O O . ASN B 1 88 ? 8.531 -27.719 8.789 1 97 88 ASN B O 1
ATOM 7093 N N . LEU B 1 89 ? 6.605 -26.562 9.227 1 96.38 89 LEU B N 1
ATOM 7094 C CA . LEU B 1 89 ? 6.969 -26.375 10.625 1 96.38 89 LEU B CA 1
ATOM 7095 C C . LEU B 1 89 ? 6.473 -27.531 11.484 1 96.38 89 LEU B C 1
ATOM 7097 O O . LEU B 1 89 ? 6.824 -27.641 12.656 1 96.38 89 LEU B O 1
ATOM 7101 N N . ASP B 1 90 ? 5.684 -28.406 10.906 1 93.75 90 ASP B N 1
ATOM 7102 C CA . ASP B 1 90 ? 5.074 -29.531 11.594 1 93.75 90 ASP B CA 1
ATOM 7103 C C . ASP B 1 90 ? 4.191 -29.078 12.75 1 93.75 90 ASP B C 1
ATOM 7105 O O . ASP B 1 90 ? 4.332 -29.547 13.883 1 93.75 90 ASP B O 1
ATOM 7109 N N . VAL B 1 91 ? 3.283 -28.094 12.43 1 96.19 91 VAL B N 1
ATOM 7110 C CA . VAL B 1 91 ? 2.43 -27.547 13.484 1 96.19 91 VAL B CA 1
ATOM 7111 C C . VAL B 1 91 ? 0.971 -27.578 13.031 1 96.19 91 VAL B C 1
ATOM 7113 O O . VAL B 1 91 ? 0.145 -26.812 13.531 1 96.19 91 VAL B O 1
ATOM 7116 N N . GLU B 1 92 ? 0.649 -28.359 12.07 1 95.12 92 GLU B N 1
ATOM 7117 C CA . GLU B 1 92 ? -0.707 -28.406 11.531 1 95.12 92 GLU B CA 1
ATOM 7118 C C . GLU B 1 92 ? -1.723 -28.734 12.617 1 95.12 92 GLU B C 1
ATOM 7120 O O . GLU B 1 92 ? -2.727 -28.047 12.773 1 95.12 92 GLU B O 1
ATOM 7125 N N . GLU B 1 93 ? -1.477 -29.797 13.375 1 95.31 93 GLU B N 1
ATOM 7126 C CA . GLU B 1 93 ? -2.396 -30.219 14.43 1 95.31 93 GLU B CA 1
ATOM 7127 C C . GLU B 1 93 ? -2.574 -29.125 15.477 1 95.31 93 GLU B C 1
ATOM 7129 O O . GLU B 1 93 ? -3.689 -28.875 15.938 1 95.31 93 GLU B O 1
ATOM 7134 N N . ALA B 1 94 ? -1.449 -28.547 15.82 1 97.06 94 ALA B N 1
ATOM 7135 C CA . ALA B 1 94 ? -1.496 -27.469 16.797 1 97.06 94 ALA B CA 1
ATOM 7136 C C . ALA B 1 94 ? -2.328 -26.297 16.266 1 97.06 94 ALA B C 1
ATOM 7138 O O . ALA B 1 94 ? -3.08 -25.672 17.031 1 97.06 94 ALA B O 1
ATOM 7139 N N . ALA B 1 95 ? -2.178 -25.969 15.008 1 97.94 95 ALA B N 1
ATOM 7140 C CA . ALA B 1 95 ? -2.908 -24.844 14.406 1 97.94 95 ALA B CA 1
ATOM 7141 C C . ALA B 1 95 ? -4.406 -25.141 14.352 1 97.94 95 ALA B C 1
ATOM 7143 O O . ALA B 1 95 ? -5.227 -24.266 14.633 1 97.94 95 ALA B O 1
ATOM 7144 N N . VAL B 1 96 ? -4.766 -26.359 13.969 1 97.75 96 VAL B N 1
ATOM 7145 C CA . VAL B 1 96 ? -6.16 -26.766 13.906 1 97.75 96 VAL B CA 1
ATOM 7146 C C . VAL B 1 96 ? -6.797 -26.656 15.289 1 97.75 96 VAL B C 1
ATOM 7148 O O . VAL B 1 96 ? -7.887 -26.094 15.438 1 97.75 96 VAL B O 1
ATOM 7151 N N . GLN B 1 97 ? -6.078 -27.156 16.266 1 98.06 97 GLN B N 1
ATOM 7152 C CA . GLN B 1 97 ? -6.594 -27.125 17.625 1 98.06 97 GLN B CA 1
ATOM 7153 C C . GLN B 1 97 ? -6.688 -25.688 18.141 1 98.06 97 GLN B C 1
ATOM 7155 O O . GLN B 1 97 ? -7.664 -25.328 18.797 1 98.06 97 GLN B O 1
ATOM 7160 N N . ALA B 1 98 ? -5.648 -24.922 17.875 1 98.25 98 ALA B N 1
ATOM 7161 C CA . ALA B 1 98 ? -5.648 -23.531 18.312 1 98.25 98 ALA B CA 1
ATOM 7162 C C . ALA B 1 98 ? -6.848 -22.781 17.734 1 98.25 98 ALA B C 1
ATOM 7164 O O . ALA B 1 98 ? -7.52 -22.031 18.453 1 98.25 98 ALA B O 1
ATOM 7165 N N . MET B 1 99 ? -7.117 -22.922 16.453 1 98.31 99 MET B N 1
ATOM 7166 C CA . MET B 1 99 ? -8.242 -22.25 15.812 1 98.31 99 MET B CA 1
ATOM 7167 C C . MET B 1 99 ? -9.57 -22.734 16.375 1 98.31 99 MET B C 1
ATOM 7169 O O . MET B 1 99 ? -10.484 -21.953 16.594 1 98.31 99 MET B O 1
ATOM 7173 N N . ALA B 1 100 ? -9.625 -24.031 16.625 1 98.12 100 ALA B N 1
ATOM 7174 C CA . ALA B 1 100 ? -10.836 -24.594 17.234 1 98.12 100 ALA B CA 1
ATOM 7175 C C . ALA B 1 100 ? -11.094 -24 18.609 1 98.12 100 ALA B C 1
ATOM 7177 O O . ALA B 1 100 ? -12.234 -23.688 18.953 1 98.12 100 ALA B O 1
ATOM 7178 N N . ASP B 1 101 ? -10.062 -23.906 19.344 1 97.75 101 ASP B N 1
ATOM 7179 C CA . ASP B 1 101 ? -10.164 -23.312 20.688 1 97.75 101 ASP B CA 1
ATOM 7180 C C . ASP B 1 101 ? -10.664 -21.875 20.609 1 97.75 101 ASP B C 1
ATOM 7182 O O . ASP B 1 101 ? -11.273 -21.375 21.562 1 97.75 101 ASP B O 1
ATOM 7186 N N . LEU B 1 102 ? -10.391 -21.234 19.594 1 97.88 102 LEU B N 1
ATOM 7187 C CA . LEU B 1 102 ? -10.82 -19.844 19.391 1 97.88 102 LEU B CA 1
ATOM 7188 C C . LEU B 1 102 ? -12.18 -19.797 18.703 1 97.88 102 LEU B C 1
ATOM 7190 O O . LEU B 1 102 ? -12.625 -18.719 18.297 1 97.88 102 LEU B O 1
ATOM 7194 N N . GLY B 1 103 ? -12.75 -20.922 18.469 1 97.44 103 GLY B N 1
ATOM 7195 C CA . GLY B 1 103 ? -14.078 -21 17.891 1 97.44 103 GLY B CA 1
ATOM 7196 C C . GLY B 1 103 ? -14.078 -20.859 16.375 1 97.44 103 GLY B C 1
ATOM 7197 O O . GLY B 1 103 ? -15.094 -20.5 15.789 1 97.44 103 GLY B O 1
ATOM 7198 N N . GLN B 1 104 ? -12.961 -21.078 15.75 1 97.88 104 GLN B N 1
ATOM 7199 C CA . GLN B 1 104 ? -12.844 -20.922 14.305 1 97.88 104 GLN B CA 1
ATOM 7200 C C . GLN B 1 104 ? -12.539 -22.25 13.625 1 97.88 104 GLN B C 1
ATOM 7202 O O . GLN B 1 104 ? -11.992 -23.156 14.25 1 97.88 104 GLN B O 1
ATOM 7207 N N . ASP B 1 105 ? -12.914 -22.391 12.414 1 97.69 105 ASP B N 1
ATOM 7208 C CA . ASP B 1 105 ? -12.586 -23.531 11.57 1 97.69 105 ASP B CA 1
ATOM 7209 C C . ASP B 1 105 ? -11.305 -23.266 10.781 1 97.69 105 ASP B C 1
ATOM 7211 O O . ASP B 1 105 ? -11.289 -22.469 9.836 1 97.69 105 ASP B O 1
ATOM 7215 N N . TYR B 1 106 ? -10.281 -24.031 11.164 1 97.25 106 TYR B N 1
ATOM 7216 C CA . TYR B 1 106 ? -8.969 -23.875 10.555 1 97.25 106 TYR B CA 1
ATOM 7217 C C . TYR B 1 106 ? -9.062 -23.938 9.031 1 97.25 106 TYR B C 1
ATOM 7219 O O . TYR B 1 106 ? -8.461 -23.109 8.328 1 97.25 106 TYR B O 1
ATOM 7227 N N . TYR B 1 107 ? -9.773 -24.812 8.477 1 95.38 107 TYR B N 1
ATOM 7228 C CA . TYR B 1 107 ? -9.812 -25.047 7.035 1 95.38 107 TYR B CA 1
ATOM 7229 C C . TYR B 1 107 ? -10.547 -23.922 6.32 1 95.38 107 TYR B C 1
ATOM 7231 O O . TYR B 1 107 ? -10.164 -23.531 5.211 1 95.38 107 TYR B O 1
ATOM 7239 N N . LYS B 1 108 ? -11.57 -23.391 6.957 1 95.5 108 LYS B N 1
ATOM 7240 C CA . LYS B 1 108 ? -12.242 -22.219 6.391 1 95.5 108 LYS B CA 1
ATOM 7241 C C . LYS B 1 108 ? -11.312 -21.016 6.34 1 95.5 108 LYS B C 1
ATOM 7243 O O . LYS B 1 108 ? -11.352 -20.234 5.387 1 95.5 108 LYS B O 1
ATOM 7248 N N . VAL B 1 109 ? -10.492 -20.891 7.367 1 97.12 109 VAL B N 1
ATOM 7249 C CA . VAL B 1 109 ? -9.547 -19.781 7.453 1 97.12 109 VAL B CA 1
ATOM 7250 C C . VAL B 1 109 ? -8.477 -19.922 6.371 1 97.12 109 VAL B C 1
ATOM 7252 O O . VAL B 1 109 ? -8.133 -18.938 5.699 1 97.12 109 VAL B O 1
ATOM 7255 N N . VAL B 1 110 ? -8.016 -21.125 6.145 1 96.19 110 VAL B N 1
ATOM 7256 C CA . VAL B 1 110 ? -6.949 -21.391 5.184 1 96.19 110 VAL B CA 1
ATOM 7257 C C . VAL B 1 110 ? -7.438 -21.109 3.77 1 96.19 110 VAL B C 1
ATOM 7259 O O . VAL B 1 110 ? -6.711 -20.516 2.961 1 96.19 110 VAL B O 1
ATOM 7262 N N . VAL B 1 111 ? -8.68 -21.469 3.508 1 94.31 111 VAL B N 1
ATOM 7263 C CA . VAL B 1 111 ? -9.25 -21.328 2.172 1 94.31 111 VAL B CA 1
ATOM 7264 C C . VAL B 1 111 ? -9.43 -19.844 1.848 1 94.31 111 VAL B C 1
ATOM 7266 O O . VAL B 1 111 ? -9.469 -19.469 0.677 1 94.31 111 VAL B O 1
ATOM 7269 N N . ASP B 1 112 ? -9.453 -19.016 2.859 1 95.19 112 ASP B N 1
ATOM 7270 C CA . ASP B 1 112 ? -9.641 -17.578 2.662 1 95.19 112 ASP B CA 1
ATOM 7271 C C . ASP B 1 112 ? -8.367 -16.922 2.133 1 95.19 112 ASP B C 1
ATOM 7273 O O . ASP B 1 112 ? -8.406 -15.82 1.596 1 95.19 112 ASP B O 1
ATOM 7277 N N . GLU B 1 113 ? -7.203 -17.547 2.279 1 96.25 113 GLU B N 1
ATOM 7278 C CA . GLU B 1 113 ? -5.961 -16.984 1.745 1 96.25 113 GLU B CA 1
ATOM 7279 C C . GLU B 1 113 ? -5.93 -17.078 0.222 1 96.25 113 GLU B C 1
ATOM 7281 O O . GLU B 1 113 ? -6.062 -18.156 -0.347 1 96.25 113 GLU B O 1
ATOM 7286 N N . PRO B 1 114 ? -5.734 -16 -0.433 1 94.69 114 PRO B N 1
ATOM 7287 C CA . PRO B 1 114 ? -5.652 -16.078 -1.894 1 94.69 114 PRO B CA 1
ATOM 7288 C C . PRO B 1 114 ? -4.363 -16.734 -2.379 1 94.69 114 PRO B C 1
ATOM 7290 O O . PRO B 1 114 ? -3.318 -16.609 -1.737 1 94.69 114 PRO B O 1
ATOM 7293 N N . ASP B 1 115 ? -4.488 -17.406 -3.508 1 94.94 115 ASP B N 1
ATOM 7294 C CA . ASP B 1 115 ? -3.268 -17.844 -4.18 1 94.94 115 ASP B CA 1
ATOM 7295 C C . ASP B 1 115 ? -2.457 -16.656 -4.68 1 94.94 115 ASP B C 1
ATOM 7297 O O . ASP B 1 115 ? -2.99 -15.781 -5.359 1 94.94 115 ASP B O 1
ATOM 7301 N N . ALA B 1 116 ? -1.213 -16.641 -4.324 1 94.19 116 ALA B N 1
ATOM 7302 C CA . ALA B 1 116 ? -0.375 -15.57 -4.855 1 94.19 116 ALA B CA 1
ATOM 7303 C C . ALA B 1 116 ? -0.315 -15.625 -6.383 1 94.19 116 ALA B C 1
ATOM 7305 O O . ALA B 1 116 ? -0.045 -16.688 -6.957 1 94.19 116 ALA B O 1
ATOM 7306 N N . ALA B 1 117 ? -0.605 -14.562 -7.055 1 93.69 117 ALA B N 1
ATOM 7307 C CA . ALA B 1 117 ? -0.632 -14.516 -8.516 1 93.69 117 ALA B CA 1
ATOM 7308 C C . ALA B 1 117 ? 0.74 -14.156 -9.078 1 93.69 117 ALA B C 1
ATOM 7310 O O . ALA B 1 117 ? 0.901 -13.117 -9.719 1 93.69 117 ALA B O 1
ATOM 7311 N N . LEU B 1 118 ? 1.698 -15.047 -8.891 1 95.25 118 LEU B N 1
ATOM 7312 C CA . LEU B 1 118 ? 3.088 -14.789 -9.25 1 95.25 118 LEU B CA 1
ATOM 7313 C C . LEU B 1 118 ? 3.541 -15.719 -10.367 1 95.25 118 LEU B C 1
ATOM 7315 O O . LEU B 1 118 ? 4.738 -15.945 -10.547 1 95.25 118 LEU B O 1
ATOM 7319 N N . GLY B 1 119 ? 2.527 -16.359 -11.023 1 91.5 119 GLY B N 1
ATOM 7320 C CA . GLY B 1 119 ? 2.861 -17.281 -12.102 1 91.5 119 GLY B CA 1
ATOM 7321 C C . GLY B 1 119 ? 1.646 -17.766 -12.867 1 91.5 119 GLY B C 1
ATOM 7322 O O . GLY B 1 119 ? 0.518 -17.359 -12.578 1 91.5 119 GLY B O 1
ATOM 7323 N N . ASN B 1 120 ? 1.77 -18.594 -13.867 1 82.88 120 ASN B N 1
ATOM 7324 C CA . ASN B 1 120 ? 0.682 -19 -14.75 1 82.88 120 ASN B CA 1
ATOM 7325 C C . ASN B 1 120 ? 0.626 -20.516 -14.898 1 82.88 120 ASN B C 1
ATOM 7327 O O . ASN B 1 120 ? -0.391 -21.078 -15.328 1 82.88 120 ASN B O 1
ATOM 7331 N N . GLY B 1 121 ? 1.794 -21.219 -14.484 1 82.12 121 GLY B N 1
ATOM 7332 C CA . GLY B 1 121 ? 1.731 -22.641 -14.828 1 82.12 121 GLY B CA 1
ATOM 7333 C C . GLY B 1 121 ? 2.812 -23.453 -14.156 1 82.12 121 GLY B C 1
ATOM 7334 O O . GLY B 1 121 ? 3.16 -23.219 -13 1 82.12 121 GLY B O 1
ATOM 7335 N N . GLY B 1 122 ? 3.092 -24.5 -14.992 1 86.5 122 GLY B N 1
ATOM 7336 C CA . GLY B 1 122 ? 3.998 -25.5 -14.453 1 86.5 122 GLY B CA 1
ATOM 7337 C C . GLY B 1 122 ? 5.363 -24.938 -14.102 1 86.5 122 GLY B C 1
ATOM 7338 O O . GLY B 1 122 ? 5.973 -25.344 -13.109 1 86.5 122 GLY B O 1
ATOM 7339 N N . LEU B 1 123 ? 5.805 -23.969 -14.898 1 88.62 123 LEU B N 1
ATOM 7340 C CA . LEU B 1 123 ? 7.117 -23.391 -14.633 1 88.62 123 LEU B CA 1
ATOM 7341 C C . LEU B 1 123 ? 7.133 -22.656 -13.297 1 88.62 123 LEU B C 1
ATOM 7343 O O . LEU B 1 123 ? 8.102 -22.75 -12.547 1 88.62 123 LEU B O 1
ATOM 7347 N N . GLY B 1 124 ? 6.039 -21.953 -13.086 1 93.88 124 GLY B N 1
ATOM 7348 C CA . GLY B 1 124 ? 5.941 -21.25 -11.812 1 93.88 124 GLY B CA 1
ATOM 7349 C C . GLY B 1 124 ? 5.832 -22.188 -10.625 1 93.88 124 GLY B C 1
ATOM 7350 O O . GLY B 1 124 ? 6.371 -21.906 -9.555 1 93.88 124 GLY B O 1
ATOM 7351 N N . ARG B 1 125 ? 5.078 -23.203 -10.852 1 95.5 125 ARG B N 1
ATOM 7352 C CA . ARG B 1 125 ? 4.941 -24.188 -9.766 1 95.5 125 ARG B CA 1
ATOM 7353 C C . ARG B 1 125 ? 6.258 -24.906 -9.508 1 95.5 125 ARG B C 1
ATOM 7355 O O . ARG B 1 125 ? 6.602 -25.172 -8.352 1 95.5 125 ARG B O 1
ATOM 7362 N N . LEU B 1 126 ? 6.965 -25.25 -10.594 1 96.75 126 LEU B N 1
ATOM 7363 C CA . LEU B 1 126 ? 8.281 -25.875 -10.445 1 96.75 126 LEU B CA 1
ATOM 7364 C C . LEU B 1 126 ? 9.219 -24.969 -9.641 1 96.75 126 LEU B C 1
ATOM 7366 O O . LEU B 1 126 ? 9.891 -25.438 -8.719 1 96.75 126 LEU B O 1
ATOM 7370 N N . ALA B 1 127 ? 9.242 -23.703 -10.016 1 97.62 127 ALA B N 1
ATOM 7371 C CA . ALA B 1 127 ? 10.102 -22.75 -9.312 1 97.62 127 ALA B CA 1
ATOM 7372 C C . ALA B 1 127 ? 9.758 -22.688 -7.832 1 97.62 127 ALA B C 1
ATOM 7374 O O . ALA B 1 127 ? 10.648 -22.594 -6.984 1 97.62 127 ALA B O 1
ATOM 7375 N N . ALA B 1 128 ? 8.477 -22.75 -7.52 1 97.62 128 ALA B N 1
ATOM 7376 C CA . ALA B 1 128 ? 8.031 -22.766 -6.125 1 97.62 128 ALA B CA 1
ATOM 7377 C C . ALA B 1 128 ? 8.508 -24.031 -5.41 1 97.62 128 ALA B C 1
ATOM 7379 O O . ALA B 1 128 ? 8.961 -23.969 -4.262 1 97.62 128 ALA B O 1
ATOM 7380 N N . CYS B 1 129 ? 8.375 -25.156 -6.043 1 98 129 CYS B N 1
ATOM 7381 C CA . CYS B 1 129 ? 8.859 -26.422 -5.473 1 98 129 CYS B CA 1
ATOM 7382 C C . CYS B 1 129 ? 10.359 -26.359 -5.219 1 98 129 CYS B C 1
ATOM 7384 O O . CYS B 1 129 ? 10.844 -26.859 -4.199 1 98 129 CYS B O 1
ATOM 7386 N N . PHE B 1 130 ? 11.086 -25.766 -6.145 1 98.31 130 PHE B N 1
ATOM 7387 C CA . PHE B 1 130 ? 12.531 -25.672 -6.016 1 98.31 130 PHE B CA 1
ATOM 7388 C C . PHE B 1 130 ? 12.906 -24.812 -4.809 1 98.31 130 PHE B C 1
ATOM 7390 O O . PHE B 1 130 ? 13.844 -25.141 -4.078 1 98.31 130 PHE B O 1
ATOM 7397 N N . MET B 1 131 ? 12.172 -23.719 -4.566 1 98.31 131 MET B N 1
ATOM 7398 C CA . MET B 1 131 ? 12.438 -22.891 -3.404 1 98.31 131 MET B CA 1
ATOM 7399 C C . MET B 1 131 ? 12.219 -23.656 -2.109 1 98.31 131 MET B C 1
ATOM 7401 O O . MET B 1 131 ? 13 -23.516 -1.164 1 98.31 131 MET B O 1
ATOM 7405 N N . ASP B 1 132 ? 11.156 -24.422 -2.068 1 97.88 132 ASP B N 1
ATOM 7406 C CA . ASP B 1 132 ? 10.891 -25.281 -0.91 1 97.88 132 ASP B CA 1
ATOM 7407 C C . ASP B 1 132 ? 12.016 -26.281 -0.686 1 97.88 132 ASP B C 1
ATOM 7409 O O . ASP B 1 132 ? 12.508 -26.438 0.436 1 97.88 132 ASP B O 1
ATOM 7413 N N . SER B 1 133 ? 12.461 -26.938 -1.739 1 98.19 133 SER B N 1
ATOM 7414 C CA . SER B 1 133 ? 13.484 -27.969 -1.641 1 98.19 133 SER B CA 1
ATOM 7415 C C . SER B 1 133 ? 14.844 -27.375 -1.269 1 98.19 133 SER B C 1
ATOM 7417 O O . SER B 1 133 ? 15.609 -27.984 -0.521 1 98.19 133 SER B O 1
ATOM 7419 N N . LEU B 1 134 ? 15.172 -26.203 -1.845 1 98.56 134 LEU B N 1
ATOM 7420 C CA . LEU B 1 134 ? 16.391 -25.516 -1.455 1 98.56 134 LEU B CA 1
ATOM 7421 C C . LEU B 1 134 ? 16.438 -25.266 0.051 1 98.56 134 LEU B C 1
ATOM 7423 O O . LEU B 1 134 ? 17.469 -25.469 0.694 1 98.56 134 LEU B O 1
ATOM 7427 N N . ALA B 1 135 ? 15.312 -24.828 0.591 1 98.25 135 ALA B N 1
ATOM 7428 C CA . ALA B 1 135 ? 15.211 -24.609 2.031 1 98.25 135 ALA B CA 1
ATOM 7429 C C . ALA B 1 135 ? 15.273 -25.938 2.795 1 98.25 135 ALA B C 1
ATOM 7431 O O . ALA B 1 135 ? 15.984 -26.047 3.797 1 98.25 135 ALA B O 1
ATOM 7432 N N . THR B 1 136 ? 14.523 -26.922 2.32 1 97.75 136 THR B N 1
ATOM 7433 C CA . THR B 1 136 ? 14.461 -28.234 2.98 1 97.75 136 THR B CA 1
ATOM 7434 C C . THR B 1 136 ? 15.852 -28.859 3.055 1 97.75 136 THR B C 1
ATOM 7436 O O . THR B 1 136 ? 16.188 -29.5 4.051 1 97.75 136 THR B O 1
ATOM 7439 N N . LEU B 1 137 ? 16.672 -28.656 2.033 1 97.88 137 LEU B N 1
ATOM 7440 C CA . LEU B 1 137 ? 18 -29.25 1.953 1 97.88 137 LEU B CA 1
ATOM 7441 C C . LEU B 1 137 ? 19.047 -28.344 2.588 1 97.88 137 LEU B C 1
ATOM 7443 O O . LEU B 1 137 ? 20.234 -28.672 2.584 1 97.88 137 LEU B O 1
ATOM 7447 N N . ALA B 1 138 ? 18.641 -27.234 3.09 1 97.94 138 ALA B N 1
ATOM 7448 C CA . ALA B 1 138 ? 19.5 -26.266 3.756 1 97.94 138 ALA B CA 1
ATOM 7449 C C . ALA B 1 138 ? 20.609 -25.781 2.818 1 97.94 138 ALA B C 1
ATOM 7451 O O . ALA B 1 138 ? 21.781 -25.766 3.193 1 97.94 138 ALA B O 1
ATOM 7452 N N . ILE B 1 139 ? 20.312 -25.516 1.628 1 98.38 139 ILE B N 1
ATOM 7453 C CA . ILE B 1 139 ? 21.203 -24.875 0.663 1 98.38 139 ILE B CA 1
ATOM 7454 C C . ILE B 1 139 ? 20.906 -23.375 0.603 1 98.38 139 ILE B C 1
ATOM 7456 O O . ILE B 1 139 ? 19.812 -22.969 0.25 1 98.38 139 ILE B O 1
ATOM 7460 N N . PRO B 1 140 ? 21.844 -22.547 0.978 1 98.25 140 PRO B N 1
ATOM 7461 C CA . PRO B 1 140 ? 21.594 -21.094 0.962 1 98.25 140 PRO B CA 1
ATOM 7462 C C . PRO B 1 140 ? 21.188 -20.594 -0.413 1 98.25 140 PRO B C 1
ATOM 7464 O O . PRO B 1 140 ? 21.875 -20.828 -1.405 1 98.25 140 PRO B O 1
ATOM 7467 N N . ALA B 1 141 ? 20.031 -19.875 -0.45 1 98.56 141 ALA B N 1
ATOM 7468 C CA . ALA B 1 141 ? 19.547 -19.484 -1.769 1 98.56 141 ALA B CA 1
ATOM 7469 C C . ALA B 1 141 ? 18.625 -18.266 -1.67 1 98.56 141 ALA B C 1
ATOM 7471 O O . ALA B 1 141 ? 18.078 -17.969 -0.602 1 98.56 141 ALA B O 1
ATOM 7472 N N . TYR B 1 142 ? 18.547 -17.484 -2.713 1 98.5 142 TYR B N 1
ATOM 7473 C CA . TYR B 1 142 ? 17.516 -16.484 -2.975 1 98.5 142 TYR B CA 1
ATOM 7474 C C . TYR B 1 142 ? 16.734 -16.812 -4.238 1 98.5 142 TYR B C 1
ATOM 7476 O O . TYR B 1 142 ? 17.312 -17.234 -5.246 1 98.5 142 TYR B O 1
ATOM 7484 N N . GLY B 1 143 ? 15.438 -16.797 -4.133 1 98.69 143 GLY B N 1
ATOM 7485 C CA . GLY B 1 143 ? 14.625 -16.688 -5.328 1 98.69 143 GLY B CA 1
ATOM 7486 C C . GLY B 1 143 ? 14.32 -15.242 -5.699 1 98.69 143 GLY B C 1
ATOM 7487 O O . GLY B 1 143 ? 14.008 -14.422 -4.832 1 98.69 143 GLY B O 1
ATOM 7488 N N . TYR B 1 144 ? 14.523 -14.875 -6.988 1 98.69 144 TYR B N 1
ATOM 7489 C CA . TYR B 1 144 ? 14.289 -13.508 -7.449 1 98.69 144 TYR B CA 1
ATOM 7490 C C . TYR B 1 144 ? 13.203 -13.469 -8.516 1 98.69 144 TYR B C 1
ATOM 7492 O O . TYR B 1 144 ? 13.195 -14.297 -9.43 1 98.69 144 TYR B O 1
ATOM 7500 N N . GLY B 1 145 ? 12.266 -12.562 -8.383 1 98 145 GLY B N 1
ATOM 7501 C CA . GLY B 1 145 ? 11.203 -12.359 -9.352 1 98 145 GLY B CA 1
ATOM 7502 C C . GLY B 1 145 ? 10.547 -10.992 -9.242 1 98 145 GLY B C 1
ATOM 7503 O O . GLY B 1 145 ? 11.148 -10.055 -8.719 1 98 145 GLY B O 1
ATOM 7504 N N . ILE B 1 146 ? 9.398 -10.789 -9.883 1 97.88 146 ILE B N 1
ATOM 7505 C CA . ILE B 1 146 ? 8.664 -9.523 -9.867 1 97.88 146 ILE B CA 1
ATOM 7506 C C . ILE B 1 146 ? 7.434 -9.664 -8.977 1 97.88 146 ILE B C 1
ATOM 7508 O O . ILE B 1 146 ? 6.754 -10.695 -9 1 97.88 146 ILE B O 1
ATOM 7512 N N . ARG B 1 147 ? 7.156 -8.688 -8.203 1 97.56 147 ARG B N 1
ATOM 7513 C CA . ARG B 1 147 ? 5.957 -8.625 -7.375 1 97.56 147 ARG B CA 1
ATOM 7514 C C . ARG B 1 147 ? 4.754 -8.156 -8.188 1 97.56 147 ARG B C 1
ATOM 7516 O O . ARG B 1 147 ? 4.246 -7.055 -7.973 1 97.56 147 ARG B O 1
ATOM 7523 N N . TYR B 1 148 ? 4.168 -9.023 -8.969 1 96.5 148 TYR B N 1
ATOM 7524 C CA . TYR B 1 148 ? 3.055 -8.664 -9.836 1 96.5 148 TYR B CA 1
ATOM 7525 C C . TYR B 1 148 ? 1.832 -8.258 -9.023 1 96.5 148 TYR B C 1
ATOM 7527 O O . TYR B 1 148 ? 1.433 -8.969 -8.094 1 96.5 148 TYR B O 1
ATOM 7535 N N . GLU B 1 149 ? 1.207 -7.219 -9.43 1 93.12 149 GLU B N 1
ATOM 7536 C CA . GLU B 1 149 ? 0.015 -6.758 -8.719 1 93.12 149 GLU B CA 1
ATOM 7537 C C . GLU B 1 149 ? -1.203 -7.602 -9.086 1 93.12 149 GLU B C 1
ATOM 7539 O O . GLU B 1 149 ? -2.051 -7.875 -8.234 1 93.12 149 GLU B O 1
ATOM 7544 N N . HIS B 1 150 ? -1.281 -8.023 -10.414 1 91.44 150 HIS B N 1
ATOM 7545 C CA . HIS B 1 150 ? -2.506 -8.656 -10.891 1 91.44 150 HIS B CA 1
ATOM 7546 C C . HIS B 1 150 ? -2.207 -9.984 -11.57 1 91.44 150 HIS B C 1
ATOM 7548 O O . HIS B 1 150 ? -3.082 -10.562 -12.219 1 91.44 150 HIS B O 1
ATOM 7554 N N . GLY B 1 151 ? -0.965 -10.398 -11.438 1 90.38 151 GLY B N 1
ATOM 7555 C CA . GLY B 1 151 ? -0.632 -11.688 -12.023 1 90.38 151 GLY B CA 1
ATOM 7556 C C . GLY B 1 151 ? -1.007 -11.797 -13.484 1 90.38 151 GLY B C 1
ATOM 7557 O O . GLY B 1 151 ? -0.894 -10.82 -14.234 1 90.38 151 GLY B O 1
ATOM 7558 N N . LEU B 1 152 ? -1.357 -12.977 -13.922 1 90.38 152 LEU B N 1
ATOM 7559 C CA . LEU B 1 152 ? -1.824 -13.188 -15.289 1 90.38 152 LEU B CA 1
ATOM 7560 C C . LEU B 1 152 ? -3.279 -12.758 -15.438 1 90.38 152 LEU B C 1
ATOM 7562 O O . LEU B 1 152 ? -3.564 -11.719 -16.031 1 90.38 152 LEU B O 1
ATOM 7566 N N . PHE B 1 153 ? -4.246 -13.539 -14.992 1 91.62 153 PHE B N 1
ATOM 7567 C CA . PHE B 1 153 ? -5.656 -13.156 -14.945 1 91.62 153 PHE B CA 1
ATOM 7568 C C . PHE B 1 153 ? -6.473 -14.203 -14.203 1 91.62 153 PHE B C 1
ATOM 7570 O O . PHE B 1 153 ? -5.996 -15.312 -13.953 1 91.62 153 PHE B O 1
ATOM 7577 N N . GLU B 1 154 ? -7.57 -13.852 -13.828 1 93.5 154 GLU B N 1
ATOM 7578 C CA . GLU B 1 154 ? -8.602 -14.773 -13.359 1 93.5 154 GLU B CA 1
ATOM 7579 C C . GLU B 1 154 ? -9.5 -15.227 -14.508 1 93.5 154 GLU B C 1
ATOM 7581 O O . GLU B 1 154 ? -9.969 -14.398 -15.289 1 93.5 154 GLU B 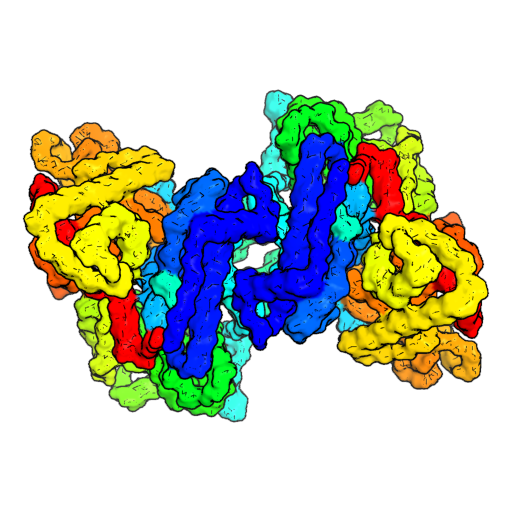O 1
ATOM 7586 N N . GLN B 1 155 ? -9.695 -16.469 -14.578 1 95.81 155 GLN B N 1
ATOM 7587 C CA . GLN B 1 155 ? -10.484 -17.047 -15.664 1 95.81 155 GLN B CA 1
ATOM 7588 C C . GLN B 1 155 ? -11.945 -17.203 -15.258 1 95.81 155 GLN B C 1
ATOM 7590 O O . GLN B 1 155 ? -12.25 -17.672 -14.156 1 95.81 155 GLN B O 1
ATOM 7595 N N . HIS B 1 156 ? -12.812 -16.766 -16.141 1 95.12 156 HIS B N 1
ATOM 7596 C CA . HIS B 1 156 ? -14.25 -16.969 -16.031 1 95.12 156 HIS B CA 1
ATOM 7597 C C . HIS B 1 156 ? -14.836 -17.484 -17.328 1 95.12 156 HIS B C 1
ATOM 7599 O O . HIS B 1 156 ? -14.18 -17.422 -18.375 1 95.12 156 HIS B O 1
ATOM 7605 N N . PHE B 1 157 ? -16 -18.125 -17.25 1 96.94 157 PHE B N 1
ATOM 7606 C CA . PHE B 1 157 ? -16.688 -18.578 -18.453 1 96.94 157 PHE B CA 1
ATOM 7607 C C . PHE B 1 157 ? -17.984 -17.797 -18.672 1 96.94 157 PHE B C 1
ATOM 7609 O O . PHE B 1 157 ? -18.812 -17.703 -17.766 1 96.94 157 PHE B O 1
ATOM 7616 N N . GLU B 1 158 ? -18.125 -17.188 -19.75 1 95.75 158 GLU B N 1
ATOM 7617 C CA . GLU B 1 158 ? -19.359 -16.562 -20.219 1 95.75 158 GLU B CA 1
ATOM 7618 C C . GLU B 1 158 ? -19.875 -17.25 -21.484 1 95.75 158 GLU B C 1
ATOM 7620 O O . GLU B 1 158 ? -19.281 -17.109 -22.562 1 95.75 158 GLU B O 1
ATOM 7625 N N . GLY B 1 159 ? -20.984 -17.891 -21.469 1 94.62 159 GLY B N 1
ATOM 7626 C CA . GLY B 1 159 ? -21.453 -18.672 -22.594 1 94.62 159 GLY B CA 1
ATOM 7627 C C . GLY B 1 159 ? -20.469 -19.75 -23.031 1 94.62 159 GLY B C 1
ATOM 7628 O O . GLY B 1 159 ? -20.297 -19.984 -24.219 1 94.62 159 GLY B O 1
ATOM 7629 N N . GLY B 1 160 ? -19.75 -20.25 -22.094 1 96.06 160 GLY B N 1
ATOM 7630 C CA . GLY B 1 160 ? -18.766 -21.281 -22.359 1 96.06 160 GLY B CA 1
ATOM 7631 C C . GLY B 1 160 ? -17.422 -20.734 -22.797 1 96.06 160 GLY B C 1
ATOM 7632 O O . GLY B 1 160 ? -16.438 -21.484 -22.875 1 96.06 160 GLY B O 1
ATOM 7633 N N . GLN B 1 161 ? -17.391 -19.484 -23.047 1 96.69 161 GLN B N 1
ATOM 7634 C CA . GLN B 1 161 ? -16.172 -18.859 -23.516 1 96.69 161 GLN B CA 1
ATOM 7635 C C . GLN B 1 161 ? -15.32 -18.359 -22.344 1 96.69 161 GLN B C 1
ATOM 7637 O O . GLN B 1 161 ? -15.852 -17.797 -21.391 1 96.69 161 GLN B O 1
ATOM 7642 N N . GLN B 1 162 ? -14 -18.516 -22.469 1 97 162 GLN B N 1
ATOM 7643 C CA . GLN B 1 162 ? -13.094 -17.969 -21.469 1 97 162 GLN B CA 1
ATOM 7644 C C . GLN B 1 162 ? -13.055 -16.438 -21.531 1 97 162 GLN B C 1
ATOM 7646 O O . GLN B 1 162 ? -12.867 -15.859 -22.594 1 97 162 GLN B O 1
ATOM 7651 N N . THR B 1 163 ? -13.281 -15.867 -20.391 1 94.62 163 THR B N 1
ATOM 7652 C CA . THR B 1 163 ? -13.062 -14.438 -20.188 1 94.62 163 THR B CA 1
ATOM 7653 C C . THR B 1 163 ? -12.039 -14.188 -19.094 1 94.62 163 THR B C 1
ATOM 7655 O O . THR B 1 163 ? -11.891 -15.016 -18.188 1 94.62 163 THR B O 1
ATOM 7658 N N . GLU B 1 164 ? -11.281 -13.078 -19.203 1 92.69 164 GLU B N 1
ATOM 7659 C CA . GLU B 1 164 ? -10.164 -12.82 -18.297 1 92.69 164 GLU B CA 1
ATOM 7660 C C . GLU B 1 164 ? -10.375 -11.523 -17.516 1 92.69 164 GLU B C 1
ATOM 7662 O O . GLU B 1 164 ? -10.75 -10.5 -18.078 1 92.69 164 GLU B O 1
ATOM 7667 N N . THR B 1 165 ? -10.219 -11.617 -16.219 1 91.38 165 THR B N 1
ATOM 7668 C CA . THR B 1 165 ? -10.219 -10.438 -15.359 1 91.38 165 THR B CA 1
ATOM 7669 C C . THR B 1 165 ? -8.945 -10.375 -14.523 1 91.38 165 THR B C 1
ATOM 7671 O O . THR B 1 165 ? -8.25 -11.383 -14.367 1 91.38 165 THR B O 1
ATOM 7674 N N . ALA B 1 166 ? -8.602 -9.219 -14.031 1 89.62 166 ALA B N 1
ATOM 7675 C CA . ALA B 1 166 ? -7.379 -9.055 -13.25 1 89.62 166 ALA B CA 1
ATOM 7676 C C . ALA B 1 166 ? -7.465 -9.828 -11.938 1 89.62 166 ALA B C 1
ATOM 7678 O O . ALA B 1 166 ? -8.516 -9.859 -11.289 1 89.62 166 ALA B O 1
ATOM 7679 N N . GLU B 1 167 ? -6.348 -10.477 -11.57 1 91.81 167 GLU B N 1
ATOM 7680 C CA . GLU B 1 167 ? -6.246 -11.117 -10.266 1 91.81 167 GLU B CA 1
ATOM 7681 C C . GLU B 1 167 ? -6.199 -10.078 -9.148 1 91.81 167 GLU B C 1
ATOM 7683 O O . GLU B 1 167 ? -5.578 -9.023 -9.297 1 91.81 167 GLU B O 1
ATOM 7688 N N . GLY B 1 168 ? -6.832 -10.383 -8.039 1 90 168 GLY B N 1
ATOM 7689 C CA . GLY B 1 168 ? -6.871 -9.438 -6.941 1 90 168 GLY B CA 1
ATOM 7690 C C . GLY B 1 168 ? -6.199 -9.953 -5.684 1 90 168 GLY B C 1
ATOM 7691 O O . GLY B 1 168 ? -6.668 -9.695 -4.574 1 90 168 GLY B O 1
ATOM 7692 N N . TRP B 1 169 ? -5.078 -10.711 -5.777 1 92.62 169 TRP B N 1
ATOM 7693 C CA . TRP B 1 169 ? -4.473 -11.336 -4.609 1 92.62 169 TRP B CA 1
ATOM 7694 C C . TRP B 1 169 ? -3.855 -10.289 -3.688 1 92.62 169 TRP B C 1
ATOM 7696 O O . TRP B 1 169 ? -3.746 -10.5 -2.477 1 92.62 169 TRP B O 1
ATOM 7706 N N . LEU B 1 170 ? -3.467 -9.102 -4.219 1 92.31 170 LEU B N 1
ATOM 7707 C CA . LEU B 1 170 ? -2.857 -8.039 -3.428 1 92.31 170 LEU B CA 1
ATOM 7708 C C . LEU B 1 170 ? -3.879 -6.953 -3.096 1 92.31 170 LEU B C 1
ATOM 7710 O O . LEU B 1 170 ? -3.512 -5.859 -2.656 1 92.31 170 LEU B O 1
ATOM 7714 N N . ALA B 1 171 ? -5.164 -7.203 -3.381 1 86.56 171 ALA B N 1
ATOM 7715 C CA . ALA B 1 171 ? -6.199 -6.266 -2.959 1 86.56 171 ALA B CA 1
ATOM 7716 C C . ALA B 1 171 ? -6.219 -6.121 -1.439 1 86.56 171 ALA B C 1
ATOM 7718 O O . ALA B 1 171 ? -6.641 -5.09 -0.913 1 86.56 171 ALA B O 1
ATOM 7719 N N . GLN B 1 172 ? -5.742 -7.156 -0.788 1 86.44 172 GLN B N 1
ATOM 7720 C CA . GLN B 1 172 ? -5.555 -7.148 0.659 1 86.44 172 GLN B CA 1
ATOM 7721 C C . GLN B 1 172 ? -4.082 -7.309 1.024 1 86.44 172 GLN B C 1
ATOM 7723 O O . GLN B 1 172 ? -3.273 -7.738 0.198 1 86.44 172 GLN B O 1
ATOM 7728 N N . ARG B 1 173 ? -3.779 -6.988 2.182 1 88.44 173 ARG B N 1
ATOM 7729 C CA . ARG B 1 173 ? -2.402 -7.102 2.654 1 88.44 173 ARG B CA 1
ATOM 7730 C C . ARG B 1 173 ? -1.914 -8.547 2.578 1 88.44 173 ARG B C 1
ATOM 7732 O O . ARG B 1 173 ? -2.658 -9.477 2.895 1 88.44 173 ARG B O 1
ATOM 7739 N N . HIS B 1 174 ? -0.719 -8.695 2.053 1 93.31 174 HIS B N 1
ATOM 7740 C CA . HIS B 1 174 ? -0.058 -9.992 2.059 1 93.31 174 HIS B CA 1
ATOM 7741 C C . HIS B 1 174 ? 0.771 -10.188 3.324 1 93.31 174 HIS B C 1
ATOM 7743 O O . HIS B 1 174 ? 1.847 -9.602 3.461 1 93.31 174 HIS B O 1
ATOM 7749 N N . ALA B 1 175 ? 0.36 -10.984 4.219 1 95.56 175 ALA B N 1
ATOM 7750 C CA . ALA B 1 175 ? 0.853 -11.07 5.59 1 95.56 175 ALA B CA 1
ATOM 7751 C C . ALA B 1 175 ? 2.295 -11.57 5.625 1 95.56 175 ALA B C 1
ATOM 7753 O O . ALA B 1 175 ? 3.035 -11.281 6.566 1 95.56 175 ALA B O 1
ATOM 7754 N N . TRP B 1 176 ? 2.736 -12.211 4.543 1 97.56 176 TRP B N 1
ATOM 7755 C CA . TRP B 1 176 ? 3.965 -12.992 4.637 1 97.56 176 TRP B CA 1
ATOM 7756 C C . TRP B 1 176 ? 5.172 -12.156 4.223 1 97.56 176 TRP B C 1
ATOM 7758 O O . TRP B 1 176 ? 6.316 -12.547 4.473 1 97.56 176 TRP B O 1
ATOM 7768 N N . GLU B 1 177 ? 4.988 -11.039 3.641 1 96.38 177 GLU B N 1
ATOM 7769 C CA . GLU B 1 177 ? 6.074 -10.25 3.061 1 96.38 177 GLU B CA 1
ATOM 7770 C C . GLU B 1 177 ? 6.68 -9.305 4.09 1 96.38 177 GLU B C 1
ATOM 7772 O O . GLU B 1 177 ? 5.973 -8.781 4.953 1 96.38 177 GLU B O 1
ATOM 7777 N N . PHE B 1 178 ? 7.949 -9.117 4.035 1 96.75 178 PHE B N 1
ATOM 7778 C CA . PHE B 1 178 ? 8.688 -8.062 4.715 1 96.75 178 PHE B CA 1
ATOM 7779 C C . PHE B 1 178 ? 9.195 -7.027 3.715 1 96.75 178 PHE B C 1
ATOM 7781 O O . PHE B 1 178 ? 10.008 -7.34 2.846 1 96.75 178 PHE B O 1
ATOM 7788 N N . GLU B 1 179 ? 8.648 -5.844 3.789 1 94.06 179 GLU B N 1
ATOM 7789 C CA . GLU B 1 179 ? 9.117 -4.762 2.928 1 94.06 179 GLU B CA 1
ATOM 7790 C C . GLU B 1 179 ? 10.531 -4.324 3.309 1 94.06 179 GLU B C 1
ATOM 7792 O O . GLU B 1 179 ? 10.852 -4.211 4.496 1 94.06 179 GLU B O 1
ATOM 7797 N N . ARG B 1 180 ? 11.375 -4.145 2.295 1 94.81 180 ARG B N 1
ATOM 7798 C CA . ARG B 1 180 ? 12.742 -3.682 2.49 1 94.81 180 ARG B CA 1
ATOM 7799 C C . ARG B 1 180 ? 12.977 -2.352 1.781 1 94.81 180 ARG B C 1
ATOM 7801 O O . ARG B 1 180 ? 13.633 -2.305 0.736 1 94.81 180 ARG B O 1
ATOM 7808 N N . PRO B 1 181 ? 12.539 -1.271 2.404 1 89.06 181 PRO B N 1
ATOM 7809 C CA . PRO B 1 181 ? 12.688 0.009 1.71 1 89.06 181 PRO B CA 1
ATOM 7810 C C . PRO B 1 181 ? 14.148 0.405 1.506 1 89.06 181 PRO B C 1
ATOM 7812 O O . PRO B 1 181 ? 14.461 1.183 0.601 1 89.06 181 PRO B O 1
ATOM 7815 N N . GLU B 1 182 ? 15.031 -0.138 2.332 1 90.12 182 GLU B N 1
ATOM 7816 C CA . GLU B 1 182 ? 16.453 0.192 2.258 1 90.12 182 GLU B CA 1
ATOM 7817 C C . GLU B 1 182 ? 17.125 -0.535 1.099 1 90.12 182 GLU B C 1
ATOM 7819 O O . GLU B 1 182 ? 18.234 -0.185 0.706 1 90.12 182 GLU B O 1
ATOM 7824 N N . VAL B 1 183 ? 16.531 -1.565 0.605 1 95.06 183 VAL B N 1
ATOM 7825 C CA . VAL B 1 183 ? 17.062 -2.32 -0.529 1 95.06 183 VAL B CA 1
ATOM 7826 C C . VAL B 1 183 ? 16.344 -1.897 -1.808 1 95.06 183 VAL B C 1
ATOM 7828 O O . VAL B 1 183 ? 15.273 -2.436 -2.139 1 95.06 183 VAL B O 1
ATOM 7831 N N . ALA B 1 184 ? 16.859 -0.966 -2.49 1 95.69 184 ALA B N 1
ATOM 7832 C CA . ALA B 1 184 ? 16.281 -0.412 -3.713 1 95.69 184 ALA B CA 1
ATOM 7833 C C . ALA B 1 184 ? 17.375 -0.074 -4.727 1 95.69 184 ALA B C 1
ATOM 7835 O O . ALA B 1 184 ? 18.438 0.42 -4.355 1 95.69 184 ALA B O 1
ATOM 7836 N N . TYR B 1 185 ? 17.125 -0.354 -5.969 1 98 185 TYR B N 1
ATOM 7837 C CA . TYR B 1 185 ? 18.109 -0.132 -7.02 1 98 185 TYR B CA 1
ATOM 7838 C C . TYR B 1 185 ? 17.516 0.647 -8.18 1 98 185 TYR B C 1
ATOM 7840 O O . TYR B 1 185 ? 16.359 0.415 -8.562 1 98 185 TYR B O 1
ATOM 7848 N N . LYS B 1 186 ? 18.234 1.605 -8.758 1 97.31 186 LYS B N 1
ATOM 7849 C CA . LYS B 1 186 ? 17.828 2.301 -9.977 1 97.31 186 LYS B CA 1
ATOM 7850 C C . LYS B 1 186 ? 18.016 1.412 -11.203 1 97.31 186 LYS B C 1
ATOM 7852 O O . LYS B 1 186 ? 19.094 0.828 -11.391 1 97.31 186 LYS B O 1
ATOM 7857 N N . ILE B 1 187 ? 17.016 1.241 -11.953 1 98.06 187 ILE B N 1
ATOM 7858 C CA . ILE B 1 187 ? 17.062 0.493 -13.203 1 98.06 187 ILE B CA 1
ATOM 7859 C C . ILE B 1 187 ? 16.844 1.445 -14.383 1 98.06 187 ILE B C 1
ATOM 7861 O O . ILE B 1 187 ? 15.852 2.16 -14.438 1 98.06 187 ILE B O 1
ATOM 7865 N N . HIS B 1 188 ? 17.766 1.419 -15.352 1 97.44 188 HIS B N 1
ATOM 7866 C CA . HIS B 1 188 ? 17.797 2.383 -16.438 1 97.44 188 HIS B CA 1
ATOM 7867 C C . HIS B 1 188 ? 17.312 1.761 -17.75 1 97.44 188 HIS B C 1
ATOM 7869 O O . HIS B 1 188 ? 17.484 0.558 -17.969 1 97.44 188 HIS B O 1
ATOM 7875 N N . PHE B 1 189 ? 16.688 2.521 -18.625 1 97.31 189 PHE B N 1
ATOM 7876 C CA . PHE B 1 189 ? 16.25 2.096 -19.953 1 97.31 189 PHE B CA 1
ATOM 7877 C C . PHE B 1 189 ? 16.531 3.17 -20.984 1 97.31 189 PHE B C 1
ATOM 7879 O O . PHE B 1 189 ? 16.562 4.359 -20.672 1 97.31 189 PHE B O 1
ATOM 7886 N N . GLY B 1 190 ? 16.734 2.725 -22.188 1 97.5 190 GLY B N 1
ATOM 7887 C CA . GLY B 1 190 ? 16.859 3.623 -23.312 1 97.5 190 GLY B CA 1
ATOM 7888 C C . GLY B 1 190 ? 18.078 4.523 -23.234 1 97.5 190 GLY B C 1
ATOM 7889 O O . GLY B 1 190 ? 19.078 4.172 -22.594 1 97.5 190 GLY B O 1
ATOM 7890 N N . GLY B 1 191 ? 18.031 5.602 -23.969 1 97 191 GLY B N 1
ATOM 7891 C CA . GLY B 1 191 ? 19.141 6.535 -24.016 1 97 191 GLY B CA 1
ATOM 7892 C C . GLY B 1 191 ? 20.203 6.141 -25.016 1 97 191 GLY B C 1
ATOM 7893 O O . GLY B 1 191 ? 19.906 5.598 -26.078 1 97 191 GLY B O 1
ATOM 7894 N N . TYR B 1 192 ? 21.453 6.598 -24.688 1 96.5 192 TYR B N 1
ATOM 7895 C CA . TYR B 1 192 ? 22.547 6.344 -25.609 1 96.5 192 TYR B CA 1
ATOM 7896 C C . TYR B 1 192 ? 23.844 6.082 -24.859 1 96.5 192 TYR B C 1
ATOM 7898 O O . TYR B 1 192 ? 23.938 6.332 -23.656 1 96.5 192 TYR B O 1
ATOM 7906 N N . VAL B 1 193 ? 24.781 5.434 -25.531 1 96.81 193 VAL B N 1
ATOM 7907 C CA . VAL B 1 193 ? 26.078 5.125 -24.969 1 96.81 193 VAL B CA 1
ATOM 7908 C C . VAL B 1 193 ? 27.141 6.07 -25.547 1 96.81 193 VAL B C 1
ATOM 7910 O O . VAL B 1 193 ? 27.234 6.219 -26.766 1 96.81 193 VAL B O 1
ATOM 7913 N N . SER B 1 194 ? 27.781 6.742 -24.641 1 95.75 194 SER B N 1
ATOM 7914 C CA . SER B 1 194 ? 28.875 7.609 -25.062 1 95.75 194 SER B CA 1
ATOM 7915 C C . SER B 1 194 ? 30.234 7.004 -24.703 1 95.75 194 SER B C 1
ATOM 7917 O O . SER B 1 194 ? 30.328 6.184 -23.781 1 95.75 194 SER B O 1
ATOM 7919 N N . GLU B 1 195 ? 31.234 7.312 -25.531 1 92.38 195 GLU B N 1
ATOM 7920 C CA . GLU B 1 195 ? 32.594 6.875 -25.281 1 92.38 195 GLU B CA 1
ATOM 7921 C C . GLU B 1 195 ? 33.469 8.031 -24.781 1 92.38 195 GLU B C 1
ATOM 7923 O O . GLU B 1 195 ? 33.5 9.094 -25.406 1 92.38 195 GLU B O 1
ATOM 7928 N N . GLU B 1 196 ? 33.906 7.914 -23.594 1 88.19 196 GLU B N 1
ATOM 7929 C CA . GLU B 1 196 ? 34.844 8.914 -23.047 1 88.19 196 GLU B CA 1
ATOM 7930 C C . GLU B 1 196 ? 36.094 8.258 -22.516 1 88.19 196 GLU B C 1
ATOM 7932 O O . GLU B 1 196 ? 36.031 7.441 -21.594 1 88.19 196 GLU B O 1
ATOM 7937 N N . ASN B 1 197 ? 37.312 8.688 -23.016 1 86.69 197 ASN B N 1
ATOM 7938 C CA . ASN B 1 197 ? 38.625 8.227 -22.547 1 86.69 197 ASN B CA 1
ATOM 7939 C C . ASN B 1 197 ? 38.719 6.703 -22.516 1 86.69 197 ASN B C 1
ATOM 7941 O O . ASN B 1 197 ? 39.156 6.121 -21.531 1 86.69 197 ASN B O 1
ATOM 7945 N N . GLY B 1 198 ? 38.062 5.992 -23.453 1 81.31 198 GLY B N 1
ATOM 7946 C CA . GLY B 1 198 ? 38.156 4.543 -23.547 1 81.31 198 GLY B CA 1
ATOM 7947 C C . GLY B 1 198 ? 37.094 3.832 -22.719 1 81.31 198 GLY B C 1
ATOM 7948 O O . GLY B 1 198 ? 37.062 2.6 -22.672 1 81.31 198 GLY B O 1
ATOM 7949 N N . LYS B 1 199 ? 36.312 4.656 -22.062 1 87.38 199 LYS B N 1
ATOM 7950 C CA . LYS B 1 199 ? 35.25 4.066 -21.234 1 87.38 199 LYS B CA 1
ATOM 7951 C C . LYS B 1 199 ? 33.875 4.383 -21.812 1 87.38 199 LYS B C 1
ATOM 7953 O O . LYS B 1 199 ? 33.625 5.492 -22.281 1 87.38 199 LYS B O 1
ATOM 7958 N N . SER B 1 200 ? 33.062 3.34 -21.875 1 92.56 200 SER B N 1
ATOM 7959 C CA . SER B 1 200 ? 31.672 3.5 -22.328 1 92.56 200 SER B CA 1
ATOM 7960 C C . SER B 1 200 ? 30.766 3.951 -21.188 1 92.56 200 SER B C 1
ATOM 7962 O O . SER B 1 200 ? 30.766 3.352 -20.109 1 92.56 200 SER B O 1
ATOM 7964 N N . ASN B 1 201 ? 30.078 5.02 -21.469 1 94.31 201 ASN B N 1
ATOM 7965 C CA . ASN B 1 201 ? 29.125 5.535 -20.469 1 94.31 201 ASN B CA 1
ATOM 7966 C C . ASN B 1 201 ? 27.688 5.465 -20.984 1 94.31 201 ASN B C 1
ATOM 7968 O O . ASN B 1 201 ? 27.375 6.02 -22.031 1 94.31 201 ASN B O 1
ATOM 7972 N N . TRP B 1 202 ? 26.844 4.715 -20.281 1 97 202 TRP B N 1
ATOM 7973 C CA . TRP B 1 202 ? 25.422 4.625 -20.609 1 97 202 TRP B CA 1
ATOM 7974 C C . TRP B 1 202 ? 24.656 5.82 -20.047 1 97 202 TRP B C 1
ATOM 7976 O O . TRP B 1 202 ? 24.672 6.066 -18.844 1 97 202 TRP B O 1
ATOM 7986 N N . ASN B 1 203 ? 24.078 6.688 -20.906 1 96.75 203 ASN B N 1
ATOM 7987 C CA . ASN B 1 203 ? 23.203 7.797 -20.562 1 96.75 203 ASN B CA 1
ATOM 7988 C C . ASN B 1 203 ? 21.734 7.43 -20.75 1 96.75 203 ASN B C 1
ATOM 7990 O O . ASN B 1 203 ? 21.172 7.637 -21.828 1 96.75 203 ASN B O 1
ATOM 7994 N N . PRO B 1 204 ? 21.062 6.996 -19.656 1 96.56 204 PRO B N 1
ATOM 7995 C CA . PRO B 1 204 ? 19.719 6.441 -19.797 1 96.56 204 PRO B CA 1
ATOM 7996 C C . PRO B 1 204 ? 18.656 7.512 -20.078 1 96.56 204 PRO B C 1
ATOM 7998 O O . PRO B 1 204 ? 18.844 8.672 -19.688 1 96.56 204 PRO B O 1
ATOM 8001 N N . ALA B 1 205 ? 17.609 7.184 -20.734 1 95.06 205 ALA B N 1
ATOM 8002 C CA . ALA B 1 205 ? 16.469 8.062 -21 1 95.06 205 ALA B CA 1
ATOM 8003 C C . ALA B 1 205 ? 15.43 7.965 -19.891 1 95.06 205 ALA B C 1
ATOM 8005 O O . ALA B 1 205 ? 14.703 8.922 -19.625 1 95.06 205 ALA B O 1
ATOM 8006 N N . GLU B 1 206 ? 15.273 6.805 -19.328 1 93.19 206 GLU B N 1
ATOM 8007 C CA . GLU B 1 206 ? 14.273 6.504 -18.297 1 93.19 206 GLU B CA 1
ATOM 8008 C C . GLU B 1 206 ? 14.891 5.746 -17.125 1 93.19 206 GLU B C 1
ATOM 8010 O O . GLU B 1 206 ? 15.828 4.973 -17.312 1 93.19 206 GLU B O 1
ATOM 8015 N N . THR B 1 207 ? 14.422 5.992 -15.969 1 95.19 207 THR B N 1
ATOM 8016 C CA . THR B 1 207 ? 14.891 5.297 -14.781 1 95.19 207 THR B CA 1
ATOM 8017 C C . THR B 1 207 ? 13.727 4.969 -13.852 1 95.19 207 THR B C 1
ATOM 8019 O O . THR B 1 207 ? 12.828 5.793 -13.648 1 95.19 207 THR B O 1
ATOM 8022 N N . VAL B 1 208 ? 13.641 3.77 -13.32 1 95.56 208 VAL B N 1
ATOM 8023 C CA . VAL B 1 208 ? 12.688 3.365 -12.289 1 95.56 208 VAL B CA 1
ATOM 8024 C C . VAL B 1 208 ? 13.438 2.762 -11.102 1 95.56 208 VAL B C 1
ATOM 8026 O O . VAL B 1 208 ? 14.625 2.453 -11.203 1 95.56 208 VAL B O 1
ATOM 8029 N N . LEU B 1 209 ? 12.797 2.688 -9.977 1 96.12 209 LEU B N 1
ATOM 8030 C CA . LEU B 1 209 ? 13.367 2.068 -8.781 1 96.12 209 LEU B CA 1
ATOM 8031 C C . LEU B 1 209 ? 12.797 0.668 -8.57 1 96.12 209 LEU B C 1
ATOM 8033 O O . LEU B 1 209 ? 11.594 0.454 -8.711 1 96.12 209 LEU B O 1
ATOM 8037 N N . ALA B 1 210 ? 13.633 -0.284 -8.367 1 97.88 210 ALA B N 1
ATOM 8038 C CA . ALA B 1 210 ? 13.219 -1.612 -7.926 1 97.88 210 ALA B CA 1
ATOM 8039 C C . ALA B 1 210 ? 13.328 -1.743 -6.406 1 97.88 210 ALA B C 1
ATOM 8041 O O . ALA B 1 210 ? 14.422 -1.658 -5.848 1 97.88 210 ALA B O 1
ATOM 8042 N N . SER B 1 211 ? 12.18 -1.932 -5.77 1 96.62 211 SER B N 1
ATOM 8043 C CA . SER B 1 211 ? 12.148 -2.068 -4.316 1 96.62 211 SER B CA 1
ATOM 8044 C C . SER B 1 211 ? 11.859 -3.508 -3.904 1 96.62 211 SER B C 1
ATOM 8046 O O . SER B 1 211 ? 11.031 -4.18 -4.516 1 96.62 211 SER B O 1
ATOM 8048 N N . ALA B 1 212 ? 12.492 -3.916 -2.836 1 97.75 212 ALA B N 1
ATOM 8049 C CA . ALA B 1 212 ? 12.5 -5.336 -2.5 1 97.75 212 ALA B CA 1
ATOM 8050 C C . ALA B 1 212 ? 11.391 -5.672 -1.501 1 97.75 212 ALA B C 1
ATOM 8052 O O . ALA B 1 212 ? 11.117 -4.891 -0.587 1 97.75 212 ALA B O 1
ATOM 8053 N N . TYR B 1 213 ? 10.773 -6.793 -1.599 1 97.62 213 TYR B N 1
ATOM 8054 C CA . TYR B 1 213 ? 9.875 -7.465 -0.664 1 97.62 213 TYR B CA 1
ATOM 8055 C C . TYR B 1 213 ? 10.328 -8.898 -0.41 1 97.62 213 TYR B C 1
ATOM 8057 O O . TYR B 1 213 ? 10.43 -9.695 -1.343 1 97.62 213 TYR B O 1
ATOM 8065 N N . ASP B 1 214 ? 10.562 -9.242 0.812 1 98.19 214 ASP B N 1
ATOM 8066 C CA . ASP B 1 214 ? 11.086 -10.562 1.146 1 98.19 214 ASP B CA 1
ATOM 8067 C C . ASP B 1 214 ? 10 -11.453 1.729 1 98.19 214 ASP B C 1
ATOM 8069 O O . ASP B 1 214 ? 9.195 -11.008 2.551 1 98.19 214 ASP B O 1
ATOM 8073 N N . THR B 1 215 ? 9.891 -12.633 1.283 1 98.31 215 THR B N 1
ATOM 8074 C CA . THR B 1 215 ? 9.102 -13.703 1.896 1 98.31 215 THR B CA 1
ATOM 8075 C C . THR B 1 215 ? 9.992 -14.867 2.297 1 98.31 215 THR B C 1
ATOM 8077 O O . THR B 1 215 ? 10.617 -15.5 1.443 1 98.31 215 THR B O 1
ATOM 8080 N N . PRO B 1 216 ? 10.102 -15.172 3.584 1 98.12 216 PRO B N 1
ATOM 8081 C CA . PRO B 1 216 ? 10.867 -16.359 3.979 1 98.12 216 PRO B CA 1
ATOM 8082 C C . PRO B 1 216 ? 10.203 -17.656 3.553 1 98.12 216 PRO B C 1
ATOM 8084 O O . PRO B 1 216 ? 8.992 -17.812 3.707 1 98.12 216 PRO B O 1
ATOM 8087 N N . ILE B 1 217 ? 10.93 -18.5 2.945 1 98.5 217 ILE B N 1
ATOM 8088 C CA . ILE B 1 217 ? 10.461 -19.828 2.557 1 98.5 217 ILE B CA 1
ATOM 8089 C C . ILE B 1 217 ? 11.062 -20.875 3.492 1 98.5 217 ILE B C 1
ATOM 8091 O O . ILE B 1 217 ? 12.25 -21.188 3.412 1 98.5 217 ILE B O 1
ATOM 8095 N N . ILE B 1 218 ? 10.227 -21.422 4.344 1 98.06 218 ILE B N 1
ATOM 8096 C CA . ILE B 1 218 ? 10.664 -22.359 5.375 1 98.06 218 ILE B CA 1
ATOM 8097 C C . ILE B 1 218 ? 10.711 -23.781 4.805 1 98.06 218 ILE B C 1
ATOM 8099 O O . ILE B 1 218 ? 9.867 -24.156 3.984 1 98.06 218 ILE B O 1
ATOM 8103 N N . GLY B 1 219 ? 11.766 -24.547 5.094 1 97.12 219 GLY B N 1
ATOM 8104 C CA . GLY B 1 219 ? 11.891 -25.922 4.672 1 97.12 219 GLY B CA 1
ATOM 8105 C C . GLY B 1 219 ? 11.344 -26.906 5.688 1 97.12 219 GLY B C 1
ATOM 8106 O O . GLY B 1 219 ? 10.828 -26.516 6.734 1 97.12 219 GLY B O 1
ATOM 8107 N N . TRP B 1 220 ? 11.453 -28.203 5.375 1 96.5 220 TRP B N 1
ATOM 8108 C CA . TRP B 1 220 ? 10.891 -29.297 6.148 1 96.5 220 TRP B CA 1
ATOM 8109 C C . TRP B 1 220 ? 11.445 -29.297 7.574 1 96.5 220 TRP B C 1
ATOM 8111 O O . TRP B 1 220 ? 12.648 -29.172 7.777 1 96.5 220 TRP B O 1
ATOM 8121 N N . LYS B 1 221 ? 10.531 -29.312 8.539 1 94.44 221 LYS B N 1
ATOM 8122 C CA . LYS B 1 221 ? 10.773 -29.359 9.984 1 94.44 221 LYS B CA 1
ATOM 8123 C C . LYS B 1 221 ? 11.43 -28.078 10.484 1 94.44 221 LYS B C 1
ATOM 8125 O O . LYS B 1 221 ? 12.078 -28.078 11.523 1 94.44 221 LYS B O 1
ATOM 8130 N N . GLY B 1 222 ? 11.438 -27.078 9.672 1 94.25 222 GLY B N 1
ATOM 8131 C CA . GLY B 1 222 ? 11.828 -25.734 10.102 1 94.25 222 GLY B CA 1
ATOM 8132 C C . GLY B 1 222 ? 13.32 -25.594 10.32 1 94.25 222 GLY B C 1
ATOM 8133 O O . GLY B 1 222 ? 13.766 -24.719 11.07 1 94.25 222 GLY B O 1
ATOM 8134 N N . GLN B 1 223 ? 14.102 -26.375 9.672 1 91.44 223 GLN B N 1
ATOM 8135 C CA . GLN B 1 223 ? 15.531 -26.406 9.961 1 91.44 223 GLN B CA 1
ATOM 8136 C C . 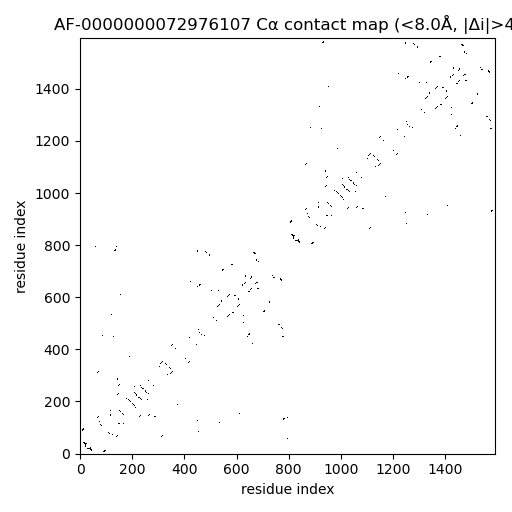GLN B 1 223 ? 16.266 -25.281 9.227 1 91.44 223 GLN B C 1
ATOM 8138 O O . GLN B 1 223 ? 17.344 -24.859 9.641 1 91.44 223 GLN B O 1
ATOM 8143 N N . TRP B 1 224 ? 15.727 -24.891 8.156 1 96.38 224 TRP B N 1
ATOM 8144 C CA . TRP B 1 224 ? 16.344 -23.891 7.297 1 96.38 224 TRP B CA 1
ATOM 8145 C C . TRP B 1 224 ? 15.289 -23.078 6.551 1 96.38 224 TRP B C 1
ATOM 8147 O O . TRP B 1 224 ? 14.219 -23.594 6.23 1 96.38 224 TRP B O 1
ATOM 8157 N N . ALA B 1 225 ? 15.5 -21.797 6.406 1 97.94 225 ALA B N 1
ATOM 8158 C CA . ALA B 1 225 ? 14.617 -20.969 5.602 1 97.94 225 ALA B CA 1
ATOM 8159 C C . ALA B 1 225 ? 15.422 -20.094 4.637 1 97.94 225 ALA B C 1
ATOM 8161 O O . ALA B 1 225 ? 16.469 -19.562 5 1 97.94 225 ALA B O 1
ATOM 8162 N N . ASN B 1 226 ? 15.055 -20.031 3.408 1 98.44 226 ASN B N 1
ATOM 8163 C CA . ASN B 1 226 ? 15.617 -19.141 2.395 1 98.44 226 ASN B CA 1
ATOM 8164 C C . ASN B 1 226 ? 14.711 -17.953 2.117 1 98.44 226 ASN B C 1
ATOM 8166 O O . ASN B 1 226 ? 13.672 -17.797 2.768 1 98.44 226 ASN B O 1
ATOM 8170 N N . THR B 1 227 ? 15.086 -17.078 1.226 1 98.56 227 THR B N 1
ATOM 8171 C CA . THR B 1 227 ? 14.352 -15.836 0.964 1 98.56 227 THR B CA 1
ATOM 8172 C C . THR B 1 227 ? 13.844 -15.805 -0.476 1 98.56 227 THR B C 1
ATOM 8174 O O . THR B 1 227 ? 14.617 -16.016 -1.414 1 98.56 227 THR B O 1
ATOM 8177 N N . LEU B 1 228 ? 12.586 -15.68 -0.651 1 98.69 228 LEU B N 1
ATOM 8178 C CA . LEU B 1 228 ? 12.023 -15.25 -1.927 1 98.69 228 LEU B CA 1
ATOM 8179 C C . LEU B 1 228 ? 11.898 -13.727 -1.975 1 98.69 228 LEU B C 1
ATOM 8181 O O . LEU B 1 228 ? 11.117 -13.141 -1.228 1 98.69 228 LEU B O 1
ATOM 8185 N N . ARG B 1 229 ? 12.711 -13.094 -2.783 1 98.38 229 ARG B N 1
ATOM 8186 C CA . ARG B 1 229 ? 12.695 -11.641 -2.895 1 98.38 229 ARG B CA 1
ATOM 8187 C C . ARG B 1 229 ? 12.031 -11.203 -4.195 1 98.38 229 ARG B C 1
ATOM 8189 O O . ARG B 1 229 ? 12.555 -11.469 -5.285 1 98.38 229 ARG B O 1
ATOM 8196 N N . LEU B 1 230 ? 10.992 -10.461 -4.105 1 98.62 230 LEU B N 1
ATOM 8197 C CA . LEU B 1 230 ? 10.258 -9.938 -5.258 1 98.62 230 LEU B CA 1
ATOM 8198 C C . LEU B 1 230 ? 10.438 -8.43 -5.379 1 98.62 230 LEU B C 1
ATOM 8200 O O . LEU B 1 230 ? 10.445 -7.719 -4.371 1 98.62 230 LEU B O 1
ATOM 8204 N N . TRP B 1 231 ? 10.648 -7.965 -6.598 1 98.31 231 TRP B N 1
ATOM 8205 C CA . TRP B 1 231 ? 10.898 -6.551 -6.852 1 98.31 231 TRP B CA 1
ATOM 8206 C C . TRP B 1 231 ? 9.625 -5.84 -7.289 1 98.31 231 TRP B C 1
ATOM 8208 O O . TRP B 1 231 ? 8.922 -6.305 -8.195 1 98.31 231 TRP B O 1
ATOM 8218 N N . ALA B 1 232 ? 9.305 -4.797 -6.668 1 96.88 232 ALA B N 1
ATOM 8219 C CA . ALA B 1 232 ? 8.25 -3.885 -7.105 1 96.88 232 ALA B CA 1
ATOM 8220 C C . ALA B 1 232 ? 8.844 -2.635 -7.754 1 96.88 232 ALA B C 1
ATOM 8222 O O . ALA B 1 232 ? 9.82 -2.07 -7.25 1 96.88 232 ALA B O 1
ATOM 8223 N N . ALA B 1 233 ? 8.305 -2.23 -8.883 1 96.5 233 ALA B N 1
ATOM 8224 C CA . ALA B 1 233 ? 8.773 -1.014 -9.547 1 96.5 233 ALA B CA 1
ATOM 8225 C C . ALA B 1 233 ? 8.133 0.226 -8.93 1 96.5 233 ALA B C 1
ATOM 8227 O O . ALA B 1 233 ? 6.918 0.262 -8.711 1 96.5 233 ALA B O 1
ATOM 8228 N N . LYS B 1 234 ? 8.906 1.164 -8.586 1 94 234 LYS B N 1
ATOM 8229 C CA . LYS B 1 234 ? 8.477 2.434 -8.008 1 94 234 LYS B CA 1
ATOM 8230 C C . LYS B 1 234 ? 9.062 3.615 -8.773 1 94 234 LYS B C 1
ATOM 8232 O O . LYS B 1 234 ? 10.102 3.484 -9.422 1 94 234 LYS B O 1
ATOM 8237 N N . PRO B 1 235 ? 8.328 4.723 -8.781 1 90.88 235 PRO B N 1
ATOM 8238 C CA . PRO B 1 235 ? 8.891 5.902 -9.445 1 90.88 235 PRO B CA 1
ATOM 8239 C C . PRO B 1 235 ? 10.055 6.52 -8.672 1 90.88 235 PRO B C 1
ATOM 8241 O O . PRO B 1 235 ? 10.102 6.422 -7.441 1 90.88 235 PRO B O 1
ATOM 8244 N N . VAL B 1 236 ? 10.969 7.109 -9.422 1 88.25 236 VAL B N 1
ATOM 8245 C CA . VAL B 1 236 ? 12.047 7.852 -8.773 1 88.25 236 VAL B CA 1
ATOM 8246 C C . VAL B 1 236 ? 11.5 9.148 -8.188 1 88.25 236 VAL B C 1
ATOM 8248 O O . VAL B 1 236 ? 11.844 9.523 -7.062 1 88.25 236 VAL B O 1
ATOM 8251 N N . LYS B 1 237 ? 10.602 9.773 -9 1 81.75 237 LYS B N 1
ATOM 8252 C CA . LYS B 1 237 ? 9.914 10.961 -8.508 1 81.75 237 LYS B CA 1
ATOM 8253 C C . LYS B 1 237 ? 8.492 10.633 -8.078 1 81.75 237 LYS B C 1
ATOM 8255 O O . LYS B 1 237 ? 7.777 9.906 -8.766 1 81.75 237 LYS B O 1
ATOM 8260 N N . LEU B 1 238 ? 8.109 11.023 -6.949 1 72.69 238 LEU B N 1
ATOM 8261 C CA . LEU B 1 238 ? 6.855 10.602 -6.332 1 72.69 238 LEU B CA 1
ATOM 8262 C C . LEU B 1 238 ? 5.66 11.125 -7.129 1 72.69 238 LEU B C 1
ATOM 8264 O O . LEU B 1 238 ? 4.754 10.359 -7.465 1 72.69 238 LEU B O 1
ATOM 8268 N N . PHE B 1 239 ? 5.332 12.367 -7.172 1 79.5 239 PHE B N 1
ATOM 8269 C CA . PHE B 1 239 ? 4.117 12.969 -7.699 1 79.5 239 PHE B CA 1
ATOM 8270 C C . PHE B 1 239 ? 4.398 14.367 -8.242 1 79.5 239 PHE B C 1
ATOM 8272 O O . PHE B 1 239 ? 5.105 15.156 -7.605 1 79.5 239 PHE B O 1
ATOM 8279 N N . ASP B 1 240 ? 3.957 14.477 -9.516 1 81.62 240 ASP B N 1
ATOM 8280 C CA . ASP B 1 240 ? 4.113 15.805 -10.094 1 81.62 240 ASP B CA 1
ATOM 8281 C C . ASP B 1 240 ? 2.992 16.734 -9.641 1 81.62 240 ASP B C 1
ATOM 8283 O O . ASP B 1 240 ? 1.989 16.906 -10.336 1 81.62 240 ASP B O 1
ATOM 8287 N N . LEU B 1 241 ? 3.24 17.391 -8.625 1 83 241 LEU B N 1
ATOM 8288 C CA . LEU B 1 241 ? 2.234 18.25 -8.016 1 83 241 LEU B CA 1
ATOM 8289 C C . LEU B 1 241 ? 1.862 19.406 -8.945 1 83 241 LEU B C 1
ATOM 8291 O O . LEU B 1 241 ? 0.708 19.844 -8.969 1 83 241 LEU B O 1
ATOM 8295 N N . GLU B 1 242 ? 2.824 19.938 -9.68 1 80.81 242 GLU B N 1
ATOM 8296 C CA . GLU B 1 242 ? 2.564 21.047 -10.594 1 80.81 242 GLU B CA 1
ATOM 8297 C C . GLU B 1 242 ? 1.523 20.672 -11.641 1 80.81 242 GLU B C 1
ATOM 8299 O O . GLU B 1 242 ? 0.572 21.406 -11.875 1 80.81 242 GLU B O 1
ATOM 8304 N N . SER B 1 243 ? 1.738 19.531 -12.25 1 81.81 243 SER B N 1
ATOM 8305 C CA . SER B 1 243 ? 0.781 19.047 -13.234 1 81.81 243 SER B CA 1
ATOM 8306 C C . SER B 1 243 ? -0.592 18.812 -12.609 1 81.81 243 SER B C 1
ATOM 8308 O O . SER B 1 243 ? -1.616 19.125 -13.227 1 81.81 243 SER B O 1
ATOM 8310 N N . PHE B 1 244 ? -0.63 18.344 -11.539 1 81.31 244 PHE B N 1
ATOM 8311 C CA . PHE B 1 244 ? -1.881 18.094 -10.828 1 81.31 244 PHE B CA 1
ATOM 8312 C C . PHE B 1 244 ? -2.637 19.406 -10.602 1 81.31 244 PHE B C 1
ATOM 8314 O O . PHE B 1 244 ? -3.842 19.469 -10.844 1 81.31 244 PHE B O 1
ATOM 8321 N N . ASN B 1 245 ? -1.93 20.359 -10.109 1 80.88 245 ASN B N 1
ATOM 8322 C CA . ASN B 1 245 ? -2.535 21.656 -9.789 1 80.88 245 ASN B CA 1
ATOM 8323 C C . ASN B 1 245 ? -3.084 22.328 -11.039 1 80.88 245 ASN B C 1
ATOM 8325 O O . ASN B 1 245 ? -4.004 23.141 -10.953 1 80.88 245 ASN B O 1
ATOM 8329 N N . ARG B 1 246 ? -2.525 21.969 -12.219 1 79 246 ARG B N 1
ATOM 8330 C CA . ARG B 1 246 ? -3 22.531 -13.477 1 79 246 ARG B CA 1
ATOM 8331 C C . ARG B 1 246 ? -4.195 21.75 -14.008 1 79 246 ARG B C 1
ATOM 8333 O O . ARG B 1 246 ? -4.742 22.078 -15.062 1 79 246 ARG B O 1
ATOM 8340 N N . GLY B 1 247 ? -4.574 20.703 -13.25 1 75.75 247 GLY B N 1
ATOM 8341 C CA . GLY B 1 247 ? -5.727 19.922 -13.648 1 75.75 247 GLY B CA 1
ATOM 8342 C C . GLY B 1 247 ? -5.367 18.734 -14.523 1 75.75 247 GLY B C 1
ATOM 8343 O O . GLY B 1 247 ? -6.242 17.984 -14.969 1 75.75 247 GLY B O 1
ATOM 8344 N N . ASP B 1 248 ? -4.082 18.609 -14.844 1 81.25 248 ASP B N 1
ATOM 8345 C CA . ASP B 1 248 ? -3.627 17.469 -15.625 1 81.25 248 ASP B CA 1
ATOM 8346 C C . ASP B 1 248 ? -3.355 16.25 -14.727 1 81.25 248 ASP B C 1
ATOM 8348 O O . ASP B 1 248 ? -2.199 15.898 -14.492 1 81.25 248 ASP B O 1
ATOM 8352 N N . TYR B 1 249 ? -4.355 15.586 -14.492 1 75.5 249 TYR B N 1
ATOM 8353 C CA . TYR B 1 249 ? -4.262 14.477 -13.539 1 75.5 249 TYR B CA 1
ATOM 8354 C C . TYR B 1 249 ? -3.561 13.281 -14.172 1 75.5 249 TYR B C 1
ATOM 8356 O O . TYR B 1 249 ? -2.945 12.477 -13.469 1 75.5 249 TYR B O 1
ATOM 8364 N N . VAL B 1 250 ? -3.629 13.141 -15.469 1 73.94 250 VAL B N 1
ATOM 8365 C CA . VAL B 1 250 ? -2.941 12.062 -16.172 1 73.94 250 VAL B CA 1
ATOM 8366 C C . VAL B 1 250 ? -1.437 12.32 -16.172 1 73.94 250 VAL B C 1
ATOM 8368 O O . VAL B 1 250 ? -0.648 11.43 -15.852 1 73.94 250 VAL B O 1
ATOM 8371 N N . GLY B 1 251 ? -1.119 13.57 -16.469 1 75.75 251 GLY B N 1
ATOM 8372 C CA . GLY B 1 251 ? 0.29 13.93 -16.469 1 75.75 251 GLY B CA 1
ATOM 8373 C C . GLY B 1 251 ? 0.93 13.867 -15.094 1 75.75 251 GLY B C 1
ATOM 8374 O O . GLY B 1 251 ? 2.088 13.461 -14.961 1 75.75 251 GLY B O 1
ATOM 8375 N N . ALA B 1 252 ? 0.199 14.164 -14.094 1 76.62 252 ALA B N 1
ATOM 8376 C CA . ALA B 1 252 ? 0.692 14.18 -12.719 1 76.62 252 ALA B CA 1
ATOM 8377 C C . ALA B 1 252 ? 1.085 12.781 -12.266 1 76.62 252 ALA B C 1
ATOM 8379 O O . ALA B 1 252 ? 1.979 12.617 -11.43 1 76.62 252 ALA B O 1
ATOM 8380 N N . ASN B 1 253 ? 0.476 11.781 -12.867 1 77.81 253 ASN B N 1
ATOM 8381 C CA . ASN B 1 253 ? 0.686 10.406 -12.445 1 77.81 253 ASN B CA 1
ATOM 8382 C C . ASN B 1 253 ? 1.607 9.656 -13.406 1 77.81 253 ASN B C 1
ATOM 8384 O O . ASN B 1 253 ? 1.833 8.453 -13.25 1 77.81 253 ASN B O 1
ATOM 8388 N N . ALA B 1 254 ? 2.172 10.297 -14.328 1 78.19 254 ALA B N 1
ATOM 8389 C CA . ALA B 1 254 ? 2.91 9.648 -15.414 1 78.19 254 ALA B CA 1
ATOM 8390 C C . ALA B 1 254 ? 4.102 8.867 -14.875 1 78.19 254 ALA B C 1
ATOM 8392 O O . ALA B 1 254 ? 4.312 7.711 -15.25 1 78.19 254 ALA B O 1
ATOM 8393 N N . PRO B 1 255 ? 4.859 9.445 -13.961 1 77.38 255 PRO B N 1
ATOM 8394 C CA . PRO B 1 255 ? 6 8.672 -13.461 1 77.38 255 PRO B CA 1
ATOM 8395 C C . PRO B 1 255 ? 5.574 7.395 -12.734 1 77.38 255 PRO B C 1
ATOM 8397 O O . PRO B 1 255 ? 6.195 6.344 -12.922 1 77.38 255 PRO B O 1
ATOM 8400 N N . GLU B 1 256 ? 4.582 7.543 -11.984 1 81.19 256 GLU B N 1
ATOM 8401 C CA . GLU B 1 256 ? 4.074 6.383 -11.258 1 81.19 256 GLU B CA 1
ATOM 8402 C C . GLU B 1 256 ? 3.502 5.34 -12.211 1 81.19 256 GLU B C 1
ATOM 8404 O O . GLU B 1 256 ? 3.695 4.141 -12.016 1 81.19 256 GLU B O 1
ATOM 8409 N N . ARG B 1 257 ? 2.791 5.773 -13.133 1 80.25 257 ARG B N 1
ATOM 8410 C CA . ARG B 1 257 ? 2.191 4.867 -14.109 1 80.25 257 ARG B CA 1
ATOM 8411 C C . ARG B 1 257 ? 3.266 4.082 -14.859 1 80.25 257 ARG B C 1
ATOM 8413 O O . ARG B 1 257 ? 3.143 2.867 -15.031 1 80.25 257 ARG B O 1
ATOM 8420 N N . LEU B 1 258 ? 4.262 4.762 -15.242 1 80.56 258 LEU B N 1
ATOM 8421 C CA . LEU B 1 258 ? 5.352 4.117 -15.969 1 80.56 258 LEU B CA 1
ATOM 8422 C C . LEU B 1 258 ? 6.004 3.033 -15.117 1 80.56 258 LEU B C 1
ATOM 8424 O O . LEU B 1 258 ? 6.199 1.908 -15.578 1 80.56 258 LEU B O 1
ATOM 8428 N N . ALA B 1 259 ? 6.25 3.387 -13.969 1 87.25 259 ALA B N 1
ATOM 8429 C CA . ALA B 1 259 ? 6.918 2.441 -13.078 1 87.25 259 ALA B CA 1
ATOM 8430 C C . ALA B 1 259 ? 6.02 1.248 -12.773 1 87.25 259 ALA B C 1
ATOM 8432 O O . ALA B 1 259 ? 6.43 0.096 -12.922 1 87.25 259 ALA B O 1
ATOM 8433 N N . ARG B 1 260 ? 4.836 1.491 -12.469 1 85.88 260 ARG B N 1
ATOM 8434 C CA . ARG B 1 260 ? 3.939 0.432 -12.016 1 85.88 260 ARG B CA 1
ATOM 8435 C C . ARG B 1 260 ? 3.586 -0.51 -13.156 1 85.88 260 ARG B C 1
ATOM 8437 O O . ARG B 1 260 ? 3.285 -1.684 -12.938 1 85.88 260 ARG B O 1
ATOM 8444 N N . THR B 1 261 ? 3.617 -0.014 -14.281 1 89.69 261 THR B N 1
ATOM 8445 C CA . THR B 1 261 ? 3.311 -0.843 -15.438 1 89.69 261 THR B CA 1
ATOM 8446 C C . THR B 1 261 ? 4.242 -2.049 -15.5 1 89.69 261 THR B C 1
ATOM 8448 O O . THR B 1 261 ? 3.834 -3.135 -15.922 1 89.69 261 THR B O 1
ATOM 8451 N N . ILE B 1 262 ? 5.402 -1.923 -15.008 1 93.44 262 ILE B N 1
ATOM 8452 C CA . ILE B 1 262 ? 6.418 -2.965 -15.086 1 93.44 262 ILE B CA 1
ATOM 8453 C C . ILE B 1 262 ? 6.051 -4.113 -14.148 1 93.44 262 ILE B C 1
ATOM 8455 O O . ILE B 1 262 ? 6.289 -5.281 -14.469 1 93.44 262 ILE B O 1
ATOM 8459 N N . SER B 1 263 ? 5.453 -3.82 -13.047 1 93.94 263 SER B N 1
ATOM 8460 C CA . SER B 1 263 ? 5.184 -4.855 -12.055 1 93.94 263 SER B CA 1
ATOM 8461 C C . SER B 1 263 ? 3.691 -5.164 -11.977 1 93.94 263 SER B C 1
ATOM 8463 O O . SER B 1 263 ? 3.24 -5.828 -11.039 1 93.94 263 SER B O 1
ATOM 8465 N N . ARG B 1 264 ? 2.9 -4.781 -12.891 1 91 264 ARG B N 1
ATOM 8466 C CA . ARG B 1 264 ? 1.453 -4.902 -12.75 1 91 264 ARG B CA 1
ATOM 8467 C C . ARG B 1 264 ? 0.975 -6.285 -13.188 1 91 264 ARG B C 1
ATOM 8469 O O . ARG B 1 264 ? 0.209 -6.934 -12.469 1 91 264 ARG B O 1
ATOM 8476 N N . VAL B 1 265 ? 1.4 -6.629 -14.391 1 91 265 VAL B N 1
ATOM 8477 C CA . VAL B 1 265 ? 0.824 -7.84 -14.969 1 91 265 VAL B CA 1
ATOM 8478 C C . VAL B 1 265 ? 1.938 -8.766 -15.453 1 91 265 VAL B C 1
ATOM 8480 O O . VAL B 1 265 ? 2.961 -8.305 -15.961 1 91 265 VAL B O 1
ATOM 8483 N N . LEU B 1 266 ? 1.705 -9.992 -15.25 1 90.25 266 LEU B N 1
ATOM 8484 C CA . LEU B 1 266 ? 2.588 -11.031 -15.773 1 90.25 266 LEU B CA 1
ATOM 8485 C C . LEU B 1 266 ? 2.309 -11.297 -17.25 1 90.25 266 LEU B C 1
ATOM 8487 O O . LEU B 1 266 ? 1.152 -11.453 -17.641 1 90.25 266 LEU B O 1
ATOM 8491 N N . TYR B 1 267 ? 3.328 -11.281 -18.109 1 81.81 267 TYR B N 1
ATOM 8492 C CA . TYR B 1 267 ? 3.285 -11.633 -19.516 1 81.81 267 TYR B CA 1
ATOM 8493 C C . TYR B 1 267 ? 2.344 -10.711 -20.281 1 81.81 267 TYR B C 1
ATOM 8495 O O . TYR B 1 267 ? 1.322 -11.156 -20.812 1 81.81 267 TYR B O 1
ATOM 8503 N N . PRO B 1 268 ? 2.607 -9.492 -20.375 1 82.56 268 PRO B N 1
ATOM 8504 C CA . PRO B 1 268 ? 1.782 -8.625 -21.219 1 82.56 268 PRO B CA 1
ATOM 8505 C C . PRO B 1 268 ? 1.661 -9.148 -22.641 1 82.56 268 PRO B C 1
ATOM 8507 O O . PRO B 1 268 ? 2.527 -9.891 -23.109 1 82.56 268 PRO B O 1
ATOM 8510 N N . ASP B 1 269 ? 0.591 -8.766 -23.281 1 78.5 269 ASP B N 1
ATOM 8511 C CA . ASP B 1 269 ? 0.313 -9.227 -24.641 1 78.5 269 ASP B CA 1
ATOM 8512 C C . ASP B 1 269 ? 1.409 -8.789 -25.609 1 78.5 269 ASP B C 1
ATOM 8514 O O . ASP B 1 269 ? 1.556 -7.594 -25.875 1 78.5 269 ASP B O 1
ATOM 8518 N N . ASP B 1 270 ? 2.15 -9.695 -26.125 1 76.19 270 ASP B N 1
ATOM 8519 C CA . ASP B 1 270 ? 3.312 -9.367 -26.953 1 76.19 270 ASP B CA 1
ATOM 8520 C C . ASP B 1 270 ? 2.939 -9.297 -28.438 1 76.19 270 ASP B C 1
ATOM 8522 O O . ASP B 1 270 ? 3.807 -9.375 -29.297 1 76.19 270 ASP B O 1
ATOM 8526 N N . THR B 1 271 ? 1.66 -9.242 -28.656 1 78.19 271 THR B N 1
ATOM 8527 C CA . THR B 1 271 ? 1.231 -9.07 -30.047 1 78.19 271 THR B CA 1
ATOM 8528 C C . THR B 1 271 ? 1.333 -7.602 -30.453 1 78.19 271 THR B C 1
ATOM 8530 O O . THR B 1 271 ? 1.315 -7.289 -31.656 1 78.19 271 THR B O 1
ATOM 8533 N N . THR B 1 272 ? 1.486 -6.742 -29.531 1 82.12 272 THR B N 1
ATOM 8534 C CA . THR B 1 272 ? 1.658 -5.32 -29.812 1 82.12 272 THR B CA 1
ATOM 8535 C C . THR B 1 272 ? 3.098 -4.891 -29.547 1 82.12 272 THR B C 1
ATOM 8537 O O . THR B 1 272 ? 3.816 -5.535 -28.781 1 82.12 272 THR B O 1
ATOM 8540 N N . GLN B 1 273 ? 3.537 -3.861 -30.188 1 86.5 273 GLN B N 1
ATOM 8541 C CA . GLN B 1 273 ? 4.875 -3.328 -29.969 1 86.5 273 GLN B CA 1
ATOM 8542 C C . GLN B 1 273 ? 5.066 -2.896 -28.516 1 86.5 273 GLN B C 1
ATOM 8544 O O . GLN B 1 273 ? 6.125 -3.133 -27.922 1 86.5 273 GLN B O 1
ATOM 8549 N N . ASP B 1 274 ? 4.008 -2.285 -27.984 1 86.56 274 ASP B N 1
ATOM 8550 C CA . ASP B 1 274 ? 4.062 -1.848 -26.594 1 86.56 274 ASP B CA 1
ATOM 8551 C C . ASP B 1 274 ? 4.191 -3.039 -25.641 1 86.56 274 ASP B C 1
ATOM 8553 O O . ASP B 1 274 ? 4.906 -2.967 -24.641 1 86.56 274 ASP B O 1
ATOM 8557 N N . GLY B 1 275 ? 3.506 -3.982 -25.969 1 87.69 275 GLY B N 1
ATOM 8558 C CA . GLY B 1 275 ? 3.586 -5.191 -25.172 1 87.69 275 GLY B CA 1
ATOM 8559 C C . GLY B 1 275 ? 4.953 -5.844 -25.203 1 87.69 275 GLY B C 1
ATOM 8560 O O . GLY B 1 275 ? 5.449 -6.324 -24.188 1 87.69 275 GLY B O 1
ATOM 8561 N N . LYS B 1 276 ? 5.547 -5.852 -26.359 1 90.94 276 LYS B N 1
ATOM 8562 C CA . LYS B 1 276 ? 6.891 -6.398 -26.5 1 90.94 276 LYS B CA 1
ATOM 8563 C C . LYS B 1 276 ? 7.906 -5.582 -25.703 1 90.94 276 LYS B C 1
ATOM 8565 O O . LYS B 1 276 ? 8.766 -6.145 -25.016 1 90.94 276 LYS B O 1
ATOM 8570 N N . GLU B 1 277 ? 7.777 -4.359 -25.875 1 94 277 GLU B N 1
ATOM 8571 C CA . GLU B 1 277 ? 8.672 -3.467 -25.141 1 94 277 GLU B CA 1
ATOM 8572 C C . GLU B 1 277 ? 8.547 -3.684 -23.641 1 94 277 GLU B C 1
ATOM 8574 O O . GLU B 1 277 ? 9.555 -3.77 -22.938 1 94 277 GLU B O 1
ATOM 8579 N N . LEU B 1 278 ? 7.316 -3.713 -23.156 1 93.56 278 LEU B N 1
ATOM 8580 C CA . LEU B 1 278 ? 7.082 -3.91 -21.734 1 93.56 278 LEU B CA 1
ATOM 8581 C C . LEU B 1 278 ? 7.672 -5.234 -21.266 1 93.56 278 LEU B C 1
ATOM 8583 O O . LEU B 1 278 ? 8.258 -5.309 -20.172 1 93.56 278 LEU B O 1
ATOM 8587 N N . ARG B 1 279 ? 7.512 -6.262 -22.016 1 93.75 279 ARG B N 1
ATOM 8588 C CA . ARG B 1 279 ? 8.039 -7.574 -21.656 1 93.75 279 ARG B CA 1
ATOM 8589 C C . ARG B 1 279 ? 9.562 -7.547 -21.547 1 93.75 279 ARG B C 1
ATOM 8591 O O . ARG B 1 279 ? 10.141 -8.117 -20.625 1 93.75 279 ARG B O 1
ATOM 8598 N N . LEU B 1 280 ? 10.18 -6.922 -22.5 1 96.06 280 LEU B N 1
ATOM 8599 C CA . LEU B 1 280 ? 11.633 -6.789 -22.469 1 96.06 280 LEU B CA 1
ATOM 8600 C C . LEU B 1 280 ? 12.07 -5.992 -21.234 1 96.06 280 LEU B C 1
ATOM 8602 O O . LEU B 1 280 ? 13.031 -6.367 -20.562 1 96.06 280 LEU B O 1
ATOM 8606 N N . LYS B 1 281 ? 11.328 -4.922 -20.953 1 96.5 281 LYS B N 1
ATOM 8607 C CA . LYS B 1 281 ? 11.633 -4.105 -19.781 1 96.5 281 LYS B CA 1
ATOM 8608 C C . LYS B 1 281 ? 11.492 -4.906 -18.484 1 96.5 281 LYS B C 1
ATOM 8610 O O . LYS B 1 281 ? 12.281 -4.75 -17.562 1 96.5 281 LYS B O 1
ATOM 8615 N N . GLN B 1 282 ? 10.484 -5.715 -18.406 1 96.62 282 GLN B N 1
ATOM 8616 C CA . GLN B 1 282 ? 10.266 -6.547 -17.219 1 96.62 282 GLN B CA 1
ATOM 8617 C C . GLN B 1 282 ? 11.43 -7.508 -17 1 96.62 282 GLN B C 1
ATOM 8619 O O . GLN B 1 282 ? 11.906 -7.66 -15.875 1 96.62 282 GLN B O 1
ATOM 8624 N N . GLU B 1 283 ? 11.836 -8.117 -18.062 1 97.25 283 GLU B N 1
ATOM 8625 C CA . GLU B 1 283 ? 12.93 -9.078 -17.969 1 97.25 283 GLU B CA 1
ATOM 8626 C C . GLU B 1 283 ? 14.219 -8.414 -17.5 1 97.25 283 GLU B C 1
ATOM 8628 O O . GLU B 1 283 ? 14.922 -8.945 -16.641 1 97.25 283 GLU B O 1
ATOM 8633 N N . TYR B 1 284 ? 14.508 -7.266 -18.062 1 98 284 TYR B N 1
ATOM 8634 C CA . TYR B 1 284 ? 15.703 -6.555 -17.641 1 98 284 TYR B CA 1
ATOM 8635 C C . TYR B 1 284 ? 15.555 -6.027 -16.219 1 98 284 TYR B C 1
ATOM 8637 O O . TYR B 1 284 ? 16.5 -6.066 -15.422 1 98 284 TYR B O 1
ATOM 8645 N N . PHE B 1 285 ? 14.398 -5.52 -15.867 1 98.06 285 PHE B N 1
ATOM 8646 C CA . PHE B 1 285 ? 14.102 -4.891 -14.586 1 98.06 285 PHE B CA 1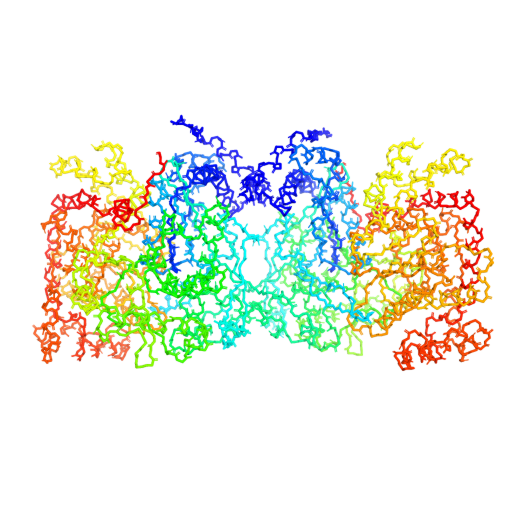
ATOM 8647 C C . PHE B 1 285 ? 14.453 -5.82 -13.438 1 98.06 285 PHE B C 1
ATOM 8649 O O . PHE B 1 285 ? 15.297 -5.484 -12.594 1 98.06 285 PHE B O 1
ATOM 8656 N N . PHE B 1 286 ? 13.852 -6.98 -13.375 1 97.62 286 PHE B N 1
ATOM 8657 C CA . PHE B 1 286 ? 14.062 -7.824 -12.203 1 97.62 286 PHE B CA 1
ATOM 8658 C C . PHE B 1 286 ? 15.445 -8.469 -12.242 1 97.62 286 PHE B C 1
ATOM 8660 O O . PHE B 1 286 ? 16.047 -8.719 -11.195 1 97.62 286 PHE B O 1
ATOM 8667 N N . THR B 1 287 ? 15.977 -8.711 -13.453 1 98.44 287 THR B N 1
ATOM 8668 C CA . THR B 1 287 ? 17.297 -9.312 -13.57 1 98.44 287 THR B CA 1
ATOM 8669 C C . THR B 1 287 ? 18.375 -8.352 -13.086 1 98.44 287 THR B C 1
ATOM 8671 O O . THR B 1 287 ? 19.25 -8.742 -12.305 1 98.44 287 THR B O 1
ATOM 8674 N N . SER B 1 288 ? 18.266 -7.141 -13.578 1 98.69 288 SER B N 1
ATOM 8675 C CA . SER B 1 288 ? 19.25 -6.133 -13.172 1 98.69 288 SER B CA 1
ATOM 8676 C C . SER B 1 288 ? 19.203 -5.898 -11.664 1 98.69 288 SER B C 1
ATOM 8678 O O . SER B 1 288 ? 20.25 -5.84 -11.008 1 98.69 288 SER B O 1
ATOM 8680 N N . ALA B 1 289 ? 18 -5.742 -11.141 1 98.69 289 ALA B N 1
ATOM 8681 C CA . ALA B 1 289 ? 17.844 -5.566 -9.695 1 98.69 289 ALA B CA 1
ATOM 8682 C C . ALA B 1 289 ? 18.484 -6.727 -8.938 1 98.69 289 ALA B C 1
ATOM 8684 O O . ALA B 1 289 ? 19.172 -6.516 -7.93 1 98.69 289 ALA B O 1
ATOM 8685 N N . SER B 1 290 ? 18.297 -7.91 -9.406 1 98.81 290 SER B N 1
ATOM 8686 C CA . SER B 1 290 ? 18.781 -9.117 -8.75 1 98.81 290 SER B CA 1
ATOM 8687 C C . SER B 1 290 ? 20.312 -9.195 -8.781 1 98.81 290 SER B C 1
ATOM 8689 O O . SER B 1 290 ? 20.938 -9.523 -7.777 1 98.81 290 SER B O 1
ATOM 8691 N N . ILE B 1 291 ? 20.891 -8.883 -9.914 1 98.75 291 ILE B N 1
ATOM 8692 C CA . ILE B 1 291 ? 22.344 -8.945 -10.055 1 98.75 291 ILE B CA 1
ATOM 8693 C C . ILE B 1 291 ? 22.984 -7.875 -9.172 1 98.75 291 ILE B C 1
ATOM 8695 O O . ILE B 1 291 ? 23.984 -8.133 -8.508 1 98.75 291 ILE B O 1
ATOM 8699 N N . LYS B 1 292 ? 22.438 -6.699 -9.18 1 98.5 292 LYS B N 1
ATOM 8700 C CA . LYS B 1 292 ? 22.938 -5.648 -8.305 1 98.5 292 LYS B CA 1
ATOM 8701 C C . LYS B 1 292 ? 22.875 -6.07 -6.836 1 98.5 292 LYS B C 1
ATOM 8703 O O . LYS B 1 292 ? 23.797 -5.812 -6.066 1 98.5 292 LYS B O 1
ATOM 8708 N N . ASP B 1 293 ? 21.781 -6.672 -6.461 1 98.5 293 ASP B N 1
ATOM 8709 C CA . ASP B 1 293 ? 21.562 -7.09 -5.082 1 98.5 293 ASP B CA 1
ATOM 8710 C C . ASP B 1 293 ? 22.562 -8.156 -4.664 1 98.5 293 ASP B C 1
ATOM 8712 O O . ASP B 1 293 ? 23.125 -8.102 -3.566 1 98.5 293 ASP B O 1
ATOM 8716 N N . LEU B 1 294 ? 22.75 -9.219 -5.508 1 98.12 294 LEU B N 1
ATOM 8717 C CA . LEU B 1 294 ? 23.672 -10.289 -5.145 1 98.12 294 LEU B CA 1
ATOM 8718 C C . LEU B 1 294 ? 25.109 -9.773 -5.066 1 98.12 294 LEU B C 1
ATOM 8720 O O . LEU B 1 294 ? 25.891 -10.219 -4.219 1 98.12 294 LEU B O 1
ATOM 8724 N N . LEU B 1 295 ? 25.484 -8.82 -5.965 1 98.12 295 LEU B N 1
ATOM 8725 C CA . LEU B 1 295 ? 26.828 -8.242 -5.902 1 98.12 295 LEU B CA 1
ATOM 8726 C C . LEU B 1 295 ? 27.016 -7.445 -4.617 1 98.12 295 LEU B C 1
ATOM 8728 O O . LEU B 1 295 ? 28.062 -7.52 -3.982 1 98.12 295 LEU B O 1
ATOM 8732 N N . ARG B 1 296 ? 25.969 -6.668 -4.285 1 96.56 296 ARG B N 1
ATOM 8733 C CA . ARG B 1 296 ? 26.031 -5.914 -3.039 1 96.56 296 ARG B CA 1
ATOM 8734 C C . ARG B 1 296 ? 26.281 -6.836 -1.851 1 96.56 296 ARG B C 1
ATOM 8736 O O . ARG B 1 296 ? 27.141 -6.562 -1.01 1 96.56 296 ARG B O 1
ATOM 8743 N N . ARG B 1 297 ? 25.5 -7.871 -1.721 1 94.75 297 ARG B N 1
ATOM 8744 C CA . ARG B 1 297 ? 25.641 -8.82 -0.621 1 94.75 297 ARG B CA 1
ATOM 8745 C C . ARG B 1 297 ? 27.016 -9.484 -0.626 1 94.75 297 ARG B C 1
ATOM 8747 O O . ARG B 1 297 ? 27.625 -9.648 0.428 1 94.75 297 ARG B O 1
ATOM 8754 N N . PHE B 1 298 ? 27.547 -9.891 -1.812 1 96 298 PHE B N 1
ATOM 8755 C CA . PHE B 1 298 ? 28.859 -10.516 -1.971 1 96 298 PHE B CA 1
ATOM 8756 C C . PHE B 1 298 ? 29.969 -9.594 -1.466 1 96 298 PHE B C 1
ATOM 8758 O O . PHE B 1 298 ? 30.828 -10.016 -0.69 1 96 298 PHE B O 1
ATOM 8765 N N . LEU B 1 299 ? 29.859 -8.383 -1.87 1 95.5 299 LEU B N 1
ATOM 8766 C CA . LEU B 1 299 ? 30.891 -7.418 -1.505 1 95.5 299 LEU B CA 1
ATOM 8767 C C . LEU B 1 299 ? 30.797 -7.055 -0.028 1 95.5 299 LEU B C 1
ATOM 8769 O O . LEU B 1 299 ? 31.812 -6.828 0.628 1 95.5 299 LEU B O 1
ATOM 8773 N N . ALA B 1 300 ? 29.609 -6.977 0.439 1 90.44 300 ALA B N 1
ATOM 8774 C CA . ALA B 1 300 ? 29.406 -6.633 1.844 1 90.44 300 ALA B CA 1
ATOM 8775 C C . ALA B 1 300 ? 30.031 -7.676 2.762 1 90.44 300 ALA B C 1
ATOM 8777 O O . ALA B 1 300 ? 30.375 -7.383 3.912 1 90.44 300 ALA B O 1
ATOM 8778 N N . GLU B 1 301 ? 30.219 -8.836 2.27 1 92.44 301 GLU B N 1
ATOM 8779 C CA . GLU B 1 301 ? 30.828 -9.914 3.041 1 92.44 301 GLU B CA 1
ATOM 8780 C C . GLU B 1 301 ? 32.344 -9.789 3.053 1 92.44 301 GLU B C 1
ATOM 8782 O O . GLU B 1 301 ? 33.031 -10.57 3.711 1 92.44 301 GLU B O 1
ATOM 8787 N N . GLY B 1 302 ? 32.875 -8.867 2.381 1 91.62 302 GLY B N 1
ATOM 8788 C CA . GLY B 1 302 ? 34.281 -8.625 2.363 1 91.62 302 GLY B CA 1
ATOM 8789 C C . GLY B 1 302 ? 35.031 -9.438 1.311 1 91.62 302 GLY B C 1
ATOM 8790 O O . GLY B 1 302 ? 36.25 -9.484 1.301 1 91.62 302 GLY B O 1
ATOM 8791 N N . ASN B 1 303 ? 34.312 -10.031 0.432 1 92.75 303 ASN B N 1
ATOM 8792 C CA . ASN B 1 303 ? 34.906 -10.812 -0.631 1 92.75 303 ASN B CA 1
ATOM 8793 C C . ASN B 1 303 ? 35.5 -9.922 -1.723 1 92.75 303 ASN B C 1
ATOM 8795 O O . ASN B 1 303 ? 35.125 -8.75 -1.833 1 92.75 303 ASN B O 1
ATOM 8799 N N . LYS B 1 304 ? 36.469 -10.562 -2.439 1 93.31 304 LYS B N 1
ATOM 8800 C CA . LYS B 1 304 ? 37.031 -9.891 -3.609 1 93.31 304 LYS B CA 1
ATOM 8801 C C . LYS B 1 304 ? 36.25 -10.234 -4.871 1 93.31 304 LYS B C 1
ATOM 8803 O O . LYS B 1 304 ? 35.844 -11.391 -5.066 1 93.31 304 LYS B O 1
ATOM 8808 N N . ILE B 1 305 ? 35.906 -9.312 -5.73 1 96.19 305 ILE B N 1
ATOM 8809 C CA . ILE B 1 305 ? 35.062 -9.477 -6.918 1 96.19 305 ILE B CA 1
ATOM 8810 C C . ILE B 1 305 ? 35.656 -10.57 -7.809 1 96.19 305 ILE B C 1
ATOM 8812 O O . ILE B 1 305 ? 34.938 -11.258 -8.523 1 96.19 305 ILE B O 1
ATOM 8816 N N . GLU B 1 306 ? 36.938 -10.828 -7.758 1 95.44 306 GLU B N 1
ATOM 8817 C CA . GLU B 1 306 ? 37.625 -11.844 -8.555 1 95.44 306 GLU B CA 1
ATOM 8818 C C . GLU B 1 306 ? 37.219 -13.25 -8.109 1 95.44 306 GLU B C 1
ATOM 8820 O O . GLU B 1 306 ? 37.438 -14.219 -8.844 1 95.44 306 GLU B O 1
ATOM 8825 N N . ASP B 1 307 ? 36.688 -13.336 -6.902 1 96 307 ASP B N 1
ATOM 8826 C CA . ASP B 1 307 ? 36.281 -14.633 -6.363 1 96 307 ASP B CA 1
ATOM 8827 C C . ASP B 1 307 ? 34.781 -14.867 -6.527 1 96 307 ASP B C 1
ATOM 8829 O O . ASP B 1 307 ? 34.219 -15.773 -5.91 1 96 307 ASP B O 1
ATOM 8833 N N . LEU B 1 308 ? 34.125 -14.133 -7.309 1 97.5 308 LEU B N 1
ATOM 8834 C CA . LEU B 1 308 ? 32.688 -14.125 -7.422 1 97.5 308 LEU B CA 1
ATOM 8835 C C . LEU B 1 308 ? 32.156 -15.523 -7.734 1 97.5 308 LEU B C 1
ATOM 8837 O O . LEU B 1 308 ? 31.219 -16 -7.086 1 97.5 308 LEU B O 1
ATOM 8841 N N . HIS B 1 309 ? 32.75 -16.266 -8.656 1 96.38 309 HIS B N 1
ATOM 8842 C CA . HIS B 1 309 ? 32.25 -17.531 -9.141 1 96.38 309 HIS B CA 1
ATOM 8843 C C . HIS B 1 309 ? 32.375 -18.609 -8.07 1 96.38 309 HIS B C 1
ATOM 8845 O O . HIS B 1 309 ? 31.688 -19.641 -8.133 1 96.38 309 HIS B O 1
ATOM 8851 N N . GLU B 1 310 ? 33.156 -18.422 -7.082 1 96 310 GLU B N 1
ATOM 8852 C CA . GLU B 1 310 ? 33.344 -19.391 -6.012 1 96 310 GLU B CA 1
ATOM 8853 C C . GLU B 1 310 ? 32.219 -19.297 -4.988 1 96 310 GLU B C 1
ATOM 8855 O O . GLU B 1 310 ? 31.984 -20.25 -4.23 1 96 310 GLU B O 1
ATOM 8860 N N . HIS B 1 311 ? 31.516 -18.188 -5.012 1 96.44 311 HIS B N 1
ATOM 8861 C CA . HIS B 1 311 ? 30.547 -17.953 -3.951 1 96.44 311 HIS B CA 1
ATOM 8862 C C . HIS B 1 311 ? 29.141 -17.766 -4.52 1 96.44 311 HIS B C 1
ATOM 8864 O O . HIS B 1 311 ? 28.172 -17.766 -3.771 1 96.44 311 HIS B O 1
ATOM 8870 N N . VAL B 1 312 ? 29.062 -17.625 -5.82 1 97.81 312 VAL B N 1
ATOM 8871 C CA . VAL B 1 312 ? 27.781 -17.25 -6.426 1 97.81 312 VAL B CA 1
ATOM 8872 C C . VAL B 1 312 ? 27.438 -18.234 -7.539 1 97.81 312 VAL B C 1
ATOM 8874 O O . VAL B 1 312 ? 28.266 -18.5 -8.422 1 97.81 312 VAL B O 1
ATOM 8877 N N . ALA B 1 313 ? 26.297 -18.828 -7.477 1 98.62 313 ALA B N 1
ATOM 8878 C CA . ALA B 1 313 ? 25.703 -19.594 -8.57 1 98.62 313 ALA B CA 1
ATOM 8879 C C . ALA B 1 313 ? 24.375 -18.969 -9.016 1 98.62 313 ALA B C 1
ATOM 8881 O O . ALA B 1 313 ? 23.438 -18.875 -8.227 1 98.62 313 ALA B O 1
ATOM 8882 N N . ILE B 1 314 ? 24.281 -18.5 -10.266 1 98.81 314 ILE B N 1
ATOM 8883 C CA . ILE B 1 314 ? 23.078 -17.875 -10.805 1 98.81 314 ILE B CA 1
ATOM 8884 C C . ILE B 1 314 ? 22.375 -18.844 -11.75 1 98.81 314 ILE B C 1
ATOM 8886 O O . ILE B 1 314 ? 22.953 -19.25 -12.766 1 98.81 314 ILE B O 1
ATOM 8890 N N . GLN B 1 315 ? 21.219 -19.25 -11.406 1 98.75 315 GLN B N 1
ATOM 8891 C CA . GLN B 1 315 ? 20.438 -20.156 -12.258 1 98.75 315 GLN B CA 1
ATOM 8892 C C . GLN B 1 315 ? 19.375 -19.391 -13.039 1 98.75 315 GLN B C 1
ATOM 8894 O O . GLN B 1 315 ? 18.5 -18.75 -12.445 1 98.75 315 GLN B O 1
ATOM 8899 N N . LEU B 1 316 ? 19.469 -19.422 -14.359 1 98.31 316 LEU B N 1
ATOM 8900 C CA . LEU B 1 316 ? 18.406 -18.922 -15.227 1 98.31 316 LEU B CA 1
ATOM 8901 C C . LEU B 1 316 ? 17.344 -19.984 -15.453 1 98.31 316 LEU B C 1
ATOM 8903 O O . LEU B 1 316 ? 17.578 -20.984 -16.141 1 98.31 316 LEU B O 1
ATOM 8907 N N . ASN B 1 317 ? 16.188 -19.781 -14.906 1 95.25 317 ASN B N 1
ATOM 8908 C CA . ASN B 1 317 ? 15.141 -20.797 -14.953 1 95.25 317 ASN B CA 1
ATOM 8909 C C . ASN B 1 317 ? 14.602 -20.984 -16.375 1 95.25 317 ASN B C 1
ATOM 8911 O O . ASN B 1 317 ? 13.992 -22.016 -16.672 1 95.25 317 ASN B O 1
ATOM 8915 N N . ASP B 1 318 ? 14.797 -20.016 -17.203 1 92.94 318 ASP B N 1
ATOM 8916 C CA . ASP B 1 318 ? 14.43 -20.016 -18.625 1 92.94 318 ASP B CA 1
ATOM 8917 C C . ASP B 1 318 ? 15.094 -18.859 -19.359 1 92.94 318 ASP B C 1
ATOM 8919 O O . ASP B 1 318 ? 16.094 -18.312 -18.891 1 92.94 318 ASP B O 1
ATOM 8923 N N . THR B 1 319 ? 14.539 -18.531 -20.5 1 93.69 319 THR B N 1
ATOM 8924 C CA . THR B 1 319 ? 15.203 -17.5 -21.312 1 93.69 319 THR B CA 1
ATOM 8925 C C . THR B 1 319 ? 14.844 -16.109 -20.797 1 93.69 319 THR B C 1
ATOM 8927 O O . THR B 1 319 ? 15.5 -15.133 -21.156 1 93.69 319 THR B O 1
ATOM 8930 N N . HIS B 1 320 ? 13.914 -16.031 -19.938 1 93.75 320 HIS B N 1
ATOM 8931 C CA . HIS B 1 320 ? 13.461 -14.711 -19.5 1 93.75 320 HIS B CA 1
ATOM 8932 C C . HIS B 1 320 ? 14.586 -13.938 -18.828 1 93.75 320 HIS B C 1
ATOM 8934 O O . HIS B 1 320 ? 14.789 -12.758 -19.109 1 93.75 320 HIS B O 1
ATOM 8940 N N . PRO B 1 321 ? 15.273 -14.586 -17.953 1 97.12 321 PRO B N 1
ATOM 8941 C CA . PRO B 1 321 ? 16.359 -13.836 -17.312 1 97.12 321 PRO B CA 1
ATOM 8942 C C . PRO B 1 321 ? 17.672 -13.953 -18.062 1 97.12 321 PRO B C 1
ATOM 8944 O O . PRO B 1 321 ? 18.75 -13.797 -17.469 1 97.12 321 PRO B O 1
ATOM 8947 N N . ALA B 1 322 ? 17.656 -14.234 -19.359 1 97.62 322 ALA B N 1
ATOM 8948 C CA . ALA B 1 322 ? 18.875 -14.461 -20.141 1 97.62 322 ALA B CA 1
ATOM 8949 C C . ALA B 1 322 ? 19.75 -13.211 -20.188 1 97.62 322 ALA B C 1
ATOM 8951 O O . ALA B 1 322 ? 20.953 -13.297 -20.359 1 97.62 322 ALA B O 1
ATOM 8952 N N . ILE B 1 323 ? 19.156 -12.055 -19.953 1 98.19 323 ILE B N 1
ATOM 8953 C CA . ILE B 1 323 ? 19.875 -10.789 -19.984 1 98.19 323 ILE B CA 1
ATOM 8954 C C . ILE B 1 323 ? 20.812 -10.695 -18.781 1 98.19 323 ILE B C 1
ATOM 8956 O O . ILE B 1 323 ? 21.688 -9.828 -18.734 1 98.19 323 ILE B O 1
ATOM 8960 N N . ALA B 1 324 ? 20.734 -11.609 -17.828 1 98.56 324 ALA B N 1
ATOM 8961 C CA . ALA B 1 324 ? 21.578 -11.633 -16.641 1 98.56 324 ALA B CA 1
ATOM 8962 C C . ALA B 1 324 ? 23.047 -11.695 -17.016 1 98.56 324 ALA B C 1
ATOM 8964 O O . ALA B 1 324 ? 23.891 -11.078 -16.344 1 98.56 324 ALA B O 1
ATOM 8965 N N . GLY B 1 325 ? 23.406 -12.469 -18.031 1 98.5 325 GLY B N 1
ATOM 8966 C CA . GLY B 1 325 ? 24.781 -12.547 -18.5 1 98.5 325 GLY B CA 1
ATOM 8967 C C . GLY B 1 325 ? 25.359 -11.203 -18.891 1 98.5 325 GLY B C 1
ATOM 8968 O O . GLY B 1 325 ? 26.281 -10.703 -18.234 1 98.5 325 GLY B O 1
ATOM 8969 N N . PRO B 1 326 ? 24.719 -10.602 -19.922 1 98.56 326 PRO B N 1
ATOM 8970 C CA . PRO B 1 326 ? 25.188 -9.266 -20.328 1 98.56 326 PRO B CA 1
ATOM 8971 C C . PRO B 1 326 ? 25.156 -8.258 -19.188 1 98.56 326 PRO B C 1
ATOM 8973 O O . PRO B 1 326 ? 26.016 -7.383 -19.109 1 98.56 326 PRO B O 1
ATOM 8976 N N . GLU B 1 327 ? 24.172 -8.258 -18.328 1 98.69 327 GLU B N 1
ATOM 8977 C CA . GLU B 1 327 ? 24.062 -7.312 -17.219 1 98.69 327 GLU B CA 1
ATOM 8978 C C . GLU B 1 327 ? 25.219 -7.492 -16.234 1 98.69 327 GLU B C 1
ATOM 8980 O O . GLU B 1 327 ? 25.797 -6.512 -15.75 1 98.69 327 GLU B O 1
ATOM 8985 N N . LEU B 1 328 ? 25.531 -8.734 -15.859 1 98.75 328 LEU B N 1
ATOM 8986 C CA . LEU B 1 328 ? 26.656 -8.992 -14.984 1 98.75 328 LEU B CA 1
ATOM 8987 C C . LEU B 1 328 ? 27.969 -8.5 -15.609 1 98.75 328 LEU B C 1
ATOM 8989 O O . LEU B 1 328 ? 28.781 -7.871 -14.945 1 98.75 328 LEU B O 1
ATOM 8993 N N . VAL B 1 329 ? 28.188 -8.797 -16.922 1 98.69 329 VAL B N 1
ATOM 8994 C CA . VAL B 1 329 ? 29.359 -8.328 -17.641 1 98.69 329 VAL B CA 1
ATOM 8995 C C . VAL B 1 329 ? 29.422 -6.805 -17.578 1 98.69 329 VAL B C 1
ATOM 8997 O O . VAL B 1 329 ? 30.484 -6.234 -17.312 1 98.69 329 VAL B O 1
ATOM 9000 N N . ARG B 1 330 ? 28.297 -6.152 -17.844 1 98.38 330 ARG B N 1
ATOM 9001 C CA . ARG B 1 330 ? 28.25 -4.691 -17.828 1 98.38 330 ARG B CA 1
ATOM 9002 C C . ARG B 1 330 ? 28.719 -4.156 -16.469 1 98.38 330 ARG B C 1
ATOM 9004 O O . ARG B 1 330 ? 29.547 -3.244 -16.422 1 98.38 330 ARG B O 1
ATOM 9011 N N . LEU B 1 331 ? 28.156 -4.68 -15.406 1 98.19 331 LEU B N 1
ATOM 9012 C CA . LEU B 1 331 ? 28.484 -4.199 -14.07 1 98.19 331 LEU B CA 1
ATOM 9013 C C . LEU B 1 331 ? 29.953 -4.449 -13.75 1 98.19 331 LEU B C 1
ATOM 9015 O O . LEU B 1 331 ? 30.594 -3.619 -13.109 1 98.19 331 LEU B O 1
ATOM 9019 N N . LEU B 1 332 ? 30.516 -5.59 -14.156 1 98.12 332 LEU B N 1
ATOM 9020 C CA . LEU B 1 332 ? 31.922 -5.91 -13.914 1 98.12 332 LEU B CA 1
ATOM 9021 C C . LEU B 1 332 ? 32.844 -4.934 -14.648 1 98.12 332 LEU B C 1
ATOM 9023 O O . LEU B 1 332 ? 33.844 -4.512 -14.109 1 98.12 332 LEU B O 1
ATOM 9027 N N . ILE B 1 333 ? 32.469 -4.59 -15.852 1 96.81 333 ILE B N 1
ATOM 9028 C CA . ILE B 1 333 ? 33.281 -3.689 -16.656 1 96.81 333 ILE B CA 1
ATOM 9029 C C . ILE B 1 333 ? 33.094 -2.252 -16.172 1 96.81 333 ILE B C 1
ATOM 9031 O O . ILE B 1 333 ? 34.062 -1.561 -15.859 1 96.81 333 ILE B O 1
ATOM 9035 N N . ASP B 1 334 ? 31.828 -1.845 -16.156 1 95.44 334 ASP B N 1
ATOM 9036 C CA . ASP B 1 334 ? 31.5 -0.438 -15.938 1 95.44 334 ASP B CA 1
ATOM 9037 C C . ASP B 1 334 ? 31.734 -0.035 -14.484 1 95.44 334 ASP B C 1
ATOM 9039 O O . ASP B 1 334 ? 32.062 1.119 -14.195 1 95.44 334 ASP B O 1
ATOM 9043 N N . LYS B 1 335 ? 31.562 -0.93 -13.547 1 94.69 335 LYS B N 1
ATOM 9044 C CA . LYS B 1 335 ? 31.594 -0.546 -12.141 1 94.69 335 LYS B CA 1
ATOM 9045 C C . LYS B 1 335 ? 32.781 -1.157 -11.43 1 94.69 335 LYS B C 1
ATOM 9047 O O . LYS B 1 335 ? 33.25 -0.644 -10.406 1 94.69 335 LYS B O 1
ATOM 9052 N N . HIS B 1 336 ? 33.375 -2.211 -11.961 1 95.44 336 HIS B N 1
ATOM 9053 C CA . HIS B 1 336 ? 34.438 -2.896 -11.219 1 95.44 336 HIS B CA 1
ATOM 9054 C C . HIS B 1 336 ? 35.719 -2.996 -12.047 1 95.44 336 HIS B C 1
ATOM 9056 O O . HIS B 1 336 ? 36.625 -3.729 -11.68 1 95.44 336 HIS B O 1
ATOM 9062 N N . ASP B 1 337 ? 35.781 -2.377 -13.242 1 93 337 ASP B N 1
ATOM 9063 C CA . ASP B 1 337 ? 36.969 -2.109 -14.055 1 93 337 ASP B CA 1
ATOM 9064 C C . ASP B 1 337 ? 37.562 -3.406 -14.594 1 93 337 ASP B C 1
ATOM 9066 O O . ASP B 1 337 ? 38.781 -3.549 -14.672 1 93 337 ASP B O 1
ATOM 9070 N N . PHE B 1 338 ? 36.719 -4.398 -14.844 1 96.12 338 PHE B N 1
ATOM 9071 C CA . PHE B 1 338 ? 37.188 -5.598 -15.547 1 96.12 338 PHE B CA 1
ATOM 9072 C C . PHE B 1 338 ? 37.406 -5.305 -17.016 1 96.12 338 PHE B C 1
ATOM 9074 O O . PHE B 1 338 ? 36.75 -4.449 -17.609 1 96.12 338 PHE B O 1
ATOM 9081 N N . ASN B 1 339 ? 38.344 -6.027 -17.562 1 95.25 339 ASN B N 1
ATOM 9082 C CA . ASN B 1 339 ? 38.344 -6.059 -19.016 1 95.25 339 ASN B CA 1
ATOM 9083 C C . ASN B 1 339 ? 37.25 -6.996 -19.547 1 95.25 339 ASN B C 1
ATOM 9085 O O . ASN B 1 339 ? 36.75 -7.855 -18.812 1 95.25 339 ASN B O 1
ATOM 9089 N N . ILE B 1 340 ? 36.938 -6.867 -20.766 1 95.69 340 ILE B N 1
ATOM 9090 C CA . ILE B 1 340 ? 35.781 -7.512 -21.359 1 95.69 340 ILE B CA 1
ATOM 9091 C C . ILE B 1 340 ? 35.938 -9.031 -21.312 1 95.69 340 ILE B C 1
ATOM 9093 O O . ILE B 1 340 ? 35 -9.75 -21 1 95.69 340 ILE B O 1
ATOM 9097 N N . ASP B 1 341 ? 37.125 -9.555 -21.578 1 96.69 341 ASP B N 1
ATOM 9098 C CA . ASP B 1 341 ? 37.344 -11 -21.625 1 96.69 341 ASP B CA 1
ATOM 9099 C C . ASP B 1 341 ? 37.188 -11.617 -20.234 1 96.69 341 ASP B C 1
ATOM 9101 O O . ASP B 1 341 ? 36.531 -12.648 -20.062 1 96.69 341 ASP B O 1
ATOM 9105 N N . ASP B 1 342 ? 37.781 -10.984 -19.297 1 97.62 342 ASP B N 1
ATOM 9106 C CA . ASP B 1 342 ? 37.719 -11.461 -17.922 1 97.62 342 ASP B CA 1
ATOM 9107 C C . ASP B 1 342 ? 36.281 -11.383 -17.406 1 97.62 342 ASP B C 1
ATOM 9109 O O . ASP B 1 342 ? 35.844 -12.25 -16.641 1 97.62 342 ASP B O 1
ATOM 9113 N N . ALA B 1 343 ? 35.594 -10.297 -17.797 1 98.31 343 ALA B N 1
ATOM 9114 C CA . ALA B 1 343 ? 34.219 -10.117 -17.375 1 98.31 343 ALA B CA 1
ATOM 9115 C C . ALA B 1 343 ? 33.312 -11.219 -17.922 1 98.31 343 ALA B C 1
ATOM 9117 O O . ALA B 1 343 ? 32.5 -11.773 -17.203 1 98.31 343 ALA B O 1
ATOM 9118 N N . ILE B 1 344 ? 33.5 -11.531 -19.172 1 98.44 344 ILE B N 1
ATOM 9119 C CA . ILE B 1 344 ? 32.688 -12.57 -19.812 1 98.44 344 ILE B CA 1
ATOM 9120 C C . ILE B 1 344 ? 33 -13.922 -19.172 1 98.44 344 ILE B C 1
ATOM 9122 O O . ILE B 1 344 ? 32.094 -14.703 -18.906 1 98.44 344 ILE B O 1
ATOM 9126 N N . GLU B 1 345 ? 34.25 -14.18 -18.906 1 97.88 345 GLU B N 1
ATOM 9127 C CA . GLU B 1 345 ? 34.625 -15.445 -18.281 1 97.88 345 GLU B CA 1
ATOM 9128 C C . GLU B 1 345 ? 34.062 -15.578 -16.875 1 97.88 345 GLU B C 1
ATOM 9130 O O . GLU B 1 345 ? 33.531 -16.641 -16.516 1 97.88 345 GLU B O 1
ATOM 9135 N N . MET B 1 346 ? 34.156 -14.531 -16.141 1 98.19 346 MET B N 1
ATOM 9136 C CA . MET B 1 346 ? 33.625 -14.539 -14.781 1 98.19 346 MET B CA 1
ATOM 9137 C C . MET B 1 346 ? 32.125 -14.797 -14.805 1 98.19 346 MET B C 1
ATOM 9139 O O . MET B 1 346 ? 31.609 -15.633 -14.055 1 98.19 346 MET B O 1
ATOM 9143 N N . ALA B 1 347 ? 31.406 -14.055 -15.672 1 98.56 347 ALA B N 1
ATOM 9144 C CA . ALA B 1 347 ? 29.969 -14.234 -15.789 1 98.56 347 ALA B CA 1
ATOM 9145 C C . ALA B 1 347 ? 29.625 -15.664 -16.203 1 98.56 347 ALA B C 1
ATOM 9147 O O . ALA B 1 347 ? 28.703 -16.266 -15.656 1 98.56 347 ALA B O 1
ATOM 9148 N N . HIS B 1 348 ? 30.406 -16.156 -17.125 1 98.19 348 HIS B N 1
ATOM 9149 C CA . HIS B 1 348 ? 30.203 -17.516 -17.625 1 98.19 348 HIS B CA 1
ATOM 9150 C C . HIS B 1 348 ? 30.312 -18.531 -16.5 1 98.19 348 HIS B C 1
ATOM 9152 O O . HIS B 1 348 ? 29.5 -19.453 -16.422 1 98.19 348 HIS B O 1
ATOM 9158 N N . LYS B 1 349 ? 31.203 -18.391 -15.633 1 98 349 LYS B N 1
ATOM 9159 C CA . LYS B 1 349 ? 31.438 -19.328 -14.539 1 98 349 LYS B CA 1
ATOM 9160 C C . LYS B 1 349 ? 30.297 -19.266 -13.523 1 98 349 LYS B C 1
ATOM 9162 O O . LYS B 1 349 ? 30.047 -20.25 -12.812 1 98 349 LYS B O 1
ATOM 9167 N N . CYS B 1 350 ? 29.562 -18.172 -13.461 1 98.5 350 CYS B N 1
ATOM 9168 C CA . CYS B 1 350 ? 28.531 -17.953 -12.453 1 98.5 350 CYS B CA 1
ATOM 9169 C C . CYS B 1 350 ? 27.172 -18.422 -12.961 1 98.5 350 CYS B C 1
ATOM 9171 O O . CYS B 1 350 ? 26.281 -18.719 -12.172 1 98.5 350 CYS B O 1
ATOM 9173 N N . LEU B 1 351 ? 26.953 -18.5 -14.289 1 98.75 351 LEU B N 1
ATOM 9174 C CA . LEU B 1 351 ? 25.625 -18.625 -14.859 1 98.75 351 LEU B CA 1
ATOM 9175 C C . LEU B 1 351 ? 25.359 -20.062 -15.312 1 98.75 351 LEU B C 1
ATOM 9177 O O . LEU B 1 351 ? 26.25 -20.719 -15.867 1 98.75 351 LEU B O 1
ATOM 9181 N N . ALA B 1 352 ? 24.203 -20.578 -14.992 1 98.69 352 ALA B N 1
ATOM 9182 C CA . ALA B 1 352 ? 23.656 -21.812 -15.531 1 98.69 352 ALA B CA 1
ATOM 9183 C C . ALA B 1 352 ? 22.266 -21.578 -16.125 1 98.69 352 ALA B C 1
ATOM 9185 O O . ALA B 1 352 ? 21.562 -20.656 -15.719 1 98.69 352 ALA B O 1
ATOM 9186 N N . TYR B 1 353 ? 21.906 -22.344 -17.156 1 97.81 353 TYR B N 1
ATOM 9187 C CA . TYR B 1 353 ? 20.688 -22.109 -17.906 1 97.81 353 TYR B CA 1
ATOM 9188 C C . TYR B 1 353 ? 19.875 -23.391 -18.031 1 97.81 353 TYR B C 1
ATOM 9190 O O . TYR B 1 353 ? 20.406 -24.438 -18.438 1 97.81 353 TYR B O 1
ATOM 9198 N N . THR B 1 354 ? 18.516 -23.297 -17.672 1 97.19 354 THR B N 1
ATOM 9199 C CA . THR B 1 354 ? 17.594 -24.406 -17.891 1 97.19 354 THR B CA 1
ATOM 9200 C C . THR B 1 354 ? 16.734 -24.141 -19.125 1 97.19 354 THR B C 1
ATOM 9202 O O . THR B 1 354 ? 16.094 -23.094 -19.234 1 97.19 354 THR B O 1
ATOM 9205 N N . ASN B 1 355 ? 16.688 -25.047 -20.016 1 94.62 355 ASN B N 1
ATOM 9206 C CA . ASN B 1 355 ? 15.797 -24.969 -21.172 1 94.62 355 ASN B CA 1
ATOM 9207 C C . ASN B 1 355 ? 14.539 -25.812 -20.969 1 94.62 355 ASN B C 1
ATOM 9209 O O . ASN B 1 355 ? 14.633 -27 -20.656 1 94.62 355 ASN B O 1
ATOM 9213 N N . HIS B 1 356 ? 13.406 -25.203 -21.203 1 89.5 356 HIS B N 1
ATOM 9214 C CA . HIS B 1 356 ? 12.141 -25.891 -21 1 89.5 356 HIS B CA 1
ATOM 9215 C C . HIS B 1 356 ? 11.398 -26.094 -22.312 1 89.5 356 HIS B C 1
ATOM 9217 O O . HIS B 1 356 ? 10.203 -26.375 -22.312 1 89.5 356 HIS B O 1
ATOM 9223 N N . THR B 1 357 ? 12.062 -25.891 -23.406 1 84.75 357 THR B N 1
ATOM 9224 C CA . THR B 1 357 ? 11.281 -25.969 -24.641 1 84.75 357 THR B CA 1
ATOM 9225 C C . THR B 1 357 ? 12.023 -26.781 -25.703 1 84.75 357 THR B C 1
ATOM 9227 O O . THR B 1 357 ? 13.25 -26.906 -25.641 1 84.75 357 THR B O 1
ATOM 9230 N N . LEU B 1 358 ? 11.258 -27.344 -26.562 1 78.25 358 LEU B N 1
ATOM 9231 C CA . LEU B 1 358 ? 11.766 -28.047 -27.75 1 78.25 358 LEU B CA 1
ATOM 9232 C C . LEU B 1 358 ? 11.375 -27.297 -29.016 1 78.25 358 LEU B C 1
ATOM 9234 O O . LEU B 1 358 ? 11.734 -27.703 -30.125 1 78.25 358 LEU B O 1
ATOM 9238 N N . LEU B 1 359 ? 10.672 -26.25 -28.844 1 72 359 LEU B N 1
ATOM 9239 C CA . LEU B 1 359 ? 10.227 -25.453 -29.984 1 72 359 LEU B CA 1
ATOM 9240 C C . LEU B 1 359 ? 11.133 -24.234 -30.172 1 72 359 LEU B C 1
ATOM 9242 O O . LEU B 1 359 ? 11.078 -23.281 -29.375 1 72 359 LEU B O 1
ATOM 9246 N N . PRO B 1 360 ? 11.891 -24.328 -31.234 1 64.69 360 PRO B N 1
ATOM 9247 C CA . PRO B 1 360 ? 12.789 -23.188 -31.438 1 64.69 360 PRO B CA 1
ATOM 9248 C C . PRO B 1 360 ? 12.047 -21.859 -31.469 1 64.69 360 PRO B C 1
ATOM 9250 O O . PRO B 1 360 ? 12.562 -20.859 -30.969 1 64.69 360 PRO B O 1
ATOM 9253 N N . GLU B 1 361 ? 10.797 -21.969 -31.938 1 62.09 361 GLU B N 1
ATOM 9254 C CA . GLU B 1 361 ? 10 -20.75 -32.031 1 62.09 361 GLU B CA 1
ATOM 9255 C C . GLU B 1 361 ? 9.586 -20.25 -30.656 1 62.09 361 GLU B C 1
ATOM 9257 O O . GLU B 1 361 ? 9.203 -19.094 -30.5 1 62.09 361 GLU B O 1
ATOM 9262 N N . ALA B 1 362 ? 9.883 -21.172 -29.719 1 71.81 362 ALA B N 1
ATOM 9263 C CA . ALA B 1 362 ? 9.445 -20.797 -28.375 1 71.81 362 ALA B CA 1
ATOM 9264 C C . ALA B 1 362 ? 10.578 -20.141 -27.594 1 71.81 362 ALA B C 1
ATOM 9266 O O . ALA B 1 362 ? 10.359 -19.594 -26.516 1 71.81 362 ALA B O 1
ATOM 9267 N N . LEU B 1 363 ? 11.711 -20.203 -28.266 1 82.81 363 LEU B N 1
ATOM 9268 C CA . LEU B 1 363 ? 12.789 -19.453 -27.641 1 82.81 363 LEU B CA 1
ATOM 9269 C C . LEU B 1 363 ? 12.625 -17.953 -27.875 1 82.81 363 LEU B C 1
ATOM 9271 O O . LEU B 1 363 ? 12.32 -17.531 -29 1 82.81 363 LEU B O 1
ATOM 9275 N N . GLU B 1 364 ? 12.789 -17.266 -26.922 1 88.5 364 GLU B N 1
ATOM 9276 C CA . GLU B 1 364 ? 12.523 -15.828 -26.969 1 88.5 364 GLU B CA 1
ATOM 9277 C C . GLU B 1 364 ? 13.5 -15.117 -27.906 1 88.5 364 GLU B C 1
ATOM 9279 O O . GLU B 1 364 ? 14.695 -15.414 -27.891 1 88.5 364 GLU B O 1
ATOM 9284 N N . ARG B 1 365 ? 12.992 -14.32 -28.672 1 93 365 ARG B N 1
ATOM 9285 C CA . ARG B 1 365 ? 13.758 -13.438 -29.547 1 93 365 ARG B CA 1
ATOM 9286 C C . ARG B 1 365 ? 13.227 -12.008 -29.484 1 93 365 ARG B C 1
ATOM 9288 O O . ARG B 1 365 ? 12.031 -11.797 -29.281 1 93 365 ARG B O 1
ATOM 9295 N N . TRP B 1 366 ? 14.117 -11.109 -29.609 1 95.25 366 TRP B N 1
ATOM 9296 C CA . TRP B 1 366 ? 13.719 -9.711 -29.656 1 95.25 366 TRP B CA 1
ATOM 9297 C C . TRP B 1 366 ? 14.203 -9.039 -30.938 1 95.25 366 TRP B C 1
ATOM 9299 O O . TRP B 1 366 ? 15.328 -9.281 -31.375 1 95.25 366 TRP B O 1
ATOM 9309 N N . PRO B 1 367 ? 13.336 -8.219 -31.562 1 96 367 PRO B N 1
ATOM 9310 C CA . PRO B 1 367 ? 13.875 -7.398 -32.656 1 96 367 PRO B CA 1
ATOM 9311 C C . PRO B 1 367 ? 15.078 -6.566 -32.219 1 96 367 PRO B C 1
ATOM 9313 O O . PRO B 1 367 ? 15.047 -5.93 -31.156 1 96 367 PRO B O 1
ATOM 9316 N N . GLU B 1 368 ? 16.094 -6.668 -33 1 97.62 368 GLU B N 1
ATOM 9317 C CA . GLU B 1 368 ? 17.344 -6.02 -32.625 1 97.62 368 GLU B CA 1
ATOM 9318 C C . GLU B 1 368 ? 17.141 -4.523 -32.406 1 97.62 368 GLU B C 1
ATOM 9320 O O . GLU B 1 368 ? 17.75 -3.939 -31.516 1 97.62 368 GLU B O 1
ATOM 9325 N N . ASP B 1 369 ? 16.312 -3.896 -33.219 1 96.75 369 ASP B N 1
ATOM 9326 C CA . ASP B 1 369 ? 16.062 -2.461 -33.094 1 96.75 369 ASP B CA 1
ATOM 9327 C C . ASP B 1 369 ? 15.43 -2.127 -31.75 1 96.75 369 ASP B C 1
ATOM 9329 O O . ASP B 1 369 ? 15.812 -1.153 -31.094 1 96.75 369 ASP B O 1
ATOM 9333 N N . LEU B 1 370 ? 14.43 -2.875 -31.422 1 96.69 370 LEU B N 1
ATOM 9334 C CA . LEU B 1 370 ? 13.781 -2.697 -30.125 1 96.69 370 LEU B CA 1
ATOM 9335 C C . LEU B 1 370 ? 14.781 -2.896 -28.984 1 96.69 370 LEU B C 1
ATOM 9337 O O . LEU B 1 370 ? 14.828 -2.102 -28.047 1 96.69 370 LEU B O 1
ATOM 9341 N N . PHE B 1 371 ? 15.539 -3.928 -29.125 1 97.94 371 PHE B N 1
ATOM 9342 C CA . PHE B 1 371 ? 16.516 -4.262 -28.094 1 97.94 371 PHE B CA 1
ATOM 9343 C C . PHE B 1 371 ? 17.547 -3.141 -27.953 1 97.94 371 PHE B C 1
ATOM 9345 O O . PHE B 1 371 ? 17.812 -2.691 -26.828 1 97.94 371 PHE B O 1
ATOM 9352 N N . ALA B 1 372 ? 18.047 -2.646 -29.016 1 97.94 372 ALA B N 1
ATOM 9353 C CA . ALA B 1 372 ? 19.062 -1.604 -29.031 1 97.94 372 ALA B CA 1
ATOM 9354 C C . ALA B 1 372 ? 18.516 -0.292 -28.469 1 97.94 372 ALA B C 1
ATOM 9356 O O . ALA B 1 372 ? 19.234 0.467 -27.828 1 97.94 372 ALA B O 1
ATOM 9357 N N . ARG B 1 373 ? 17.328 -0.054 -28.719 1 97.5 373 ARG B N 1
ATOM 9358 C CA . ARG B 1 373 ? 16.688 1.174 -28.25 1 97.5 373 ARG B CA 1
ATOM 9359 C C . ARG B 1 373 ? 16.5 1.14 -26.734 1 97.5 373 ARG B C 1
ATOM 9361 O O . ARG B 1 373 ? 16.734 2.137 -26.047 1 97.5 373 ARG B O 1
ATOM 9368 N N . ILE B 1 374 ? 16.047 0.012 -26.234 1 97.38 374 ILE B N 1
ATOM 9369 C CA . ILE B 1 374 ? 15.695 -0.105 -24.828 1 97.38 374 ILE B CA 1
ATOM 9370 C C . ILE B 1 374 ? 16.953 -0.35 -24 1 97.38 374 ILE B C 1
ATOM 9372 O O . ILE B 1 374 ? 17.062 0.128 -22.859 1 97.38 374 ILE B O 1
ATOM 9376 N N . LEU B 1 375 ? 17.891 -1.097 -24.531 1 98.38 375 LEU B N 1
ATOM 9377 C CA . LEU B 1 375 ? 19.109 -1.49 -23.812 1 98.38 375 LEU B CA 1
ATOM 9378 C C . LEU B 1 375 ? 20.344 -1.295 -24.688 1 98.38 375 LEU B C 1
ATOM 9380 O O . LEU B 1 375 ? 21.047 -2.258 -25 1 98.38 375 LEU B O 1
ATOM 9384 N N . PRO B 1 376 ? 20.656 -0.039 -24.906 1 98.25 376 PRO B N 1
ATOM 9385 C CA . PRO B 1 376 ? 21.734 0.24 -25.859 1 98.25 376 PRO B CA 1
ATOM 9386 C C . PRO B 1 376 ? 23.094 -0.272 -25.359 1 98.25 376 PRO B C 1
ATOM 9388 O O . PRO B 1 376 ? 23.875 -0.784 -26.156 1 98.25 376 PRO B O 1
ATOM 9391 N N . ARG B 1 377 ? 23.391 -0.157 -24.141 1 98.12 377 ARG B N 1
ATOM 9392 C CA . ARG B 1 377 ? 24.672 -0.616 -23.609 1 98.12 377 ARG B CA 1
ATOM 9393 C C . ARG B 1 377 ? 24.781 -2.137 -23.672 1 98.12 377 ARG B C 1
ATOM 9395 O O . ARG B 1 377 ? 25.812 -2.678 -24.047 1 98.12 377 ARG B O 1
ATOM 9402 N N . HIS B 1 378 ? 23.75 -2.818 -23.375 1 98.56 378 HIS B N 1
ATOM 9403 C CA . HIS B 1 378 ? 23.734 -4.277 -23.406 1 98.56 378 HIS B CA 1
ATOM 9404 C C . HIS B 1 378 ? 23.844 -4.797 -24.828 1 98.56 378 HIS B C 1
ATOM 9406 O O . HIS B 1 378 ? 24.438 -5.852 -25.062 1 98.56 378 HIS B O 1
ATOM 9412 N N . HIS B 1 379 ? 23.203 -4.086 -25.734 1 98.38 379 HIS B N 1
ATOM 9413 C CA . HIS B 1 379 ? 23.328 -4.453 -27.141 1 98.38 379 HIS B CA 1
ATOM 9414 C C . HIS B 1 379 ? 24.797 -4.523 -27.562 1 98.38 379 HIS B C 1
ATOM 9416 O O . HIS B 1 379 ? 25.219 -5.484 -28.219 1 98.38 379 HIS B O 1
ATOM 9422 N N . ARG B 1 380 ? 25.578 -3.578 -27.141 1 97.19 380 ARG B N 1
ATOM 9423 C CA . ARG B 1 380 ? 27.016 -3.541 -27.453 1 97.19 380 ARG B CA 1
ATOM 9424 C C . ARG B 1 380 ? 27.75 -4.691 -26.781 1 97.19 380 ARG B C 1
ATOM 9426 O O . ARG B 1 380 ? 28.625 -5.316 -27.375 1 97.19 380 ARG B O 1
ATOM 9433 N N . ILE B 1 381 ? 27.406 -4.91 -25.641 1 98.25 381 ILE B N 1
ATOM 9434 C CA . ILE B 1 381 ? 28.062 -5.977 -24.875 1 98.25 381 ILE B CA 1
ATOM 9435 C C . ILE B 1 381 ? 27.75 -7.328 -25.516 1 98.25 381 ILE B C 1
ATOM 9437 O O . ILE B 1 381 ? 28.625 -8.195 -25.594 1 98.25 381 ILE B O 1
ATOM 9441 N N . ILE B 1 382 ? 26.531 -7.547 -25.938 1 98.62 382 ILE B N 1
ATOM 9442 C CA . ILE B 1 382 ? 26.141 -8.797 -26.578 1 98.62 382 ILE B CA 1
ATOM 9443 C C . ILE B 1 382 ? 26.938 -8.992 -27.859 1 98.62 382 ILE B C 1
ATOM 9445 O O . ILE B 1 382 ? 27.328 -10.109 -28.188 1 98.62 382 ILE B O 1
ATOM 9449 N N . GLN B 1 383 ? 27.172 -7.891 -28.547 1 97.94 383 GLN B N 1
ATOM 9450 C CA . GLN B 1 383 ? 28.016 -7.969 -29.734 1 97.94 383 GLN B CA 1
ATOM 9451 C C . GLN B 1 383 ? 29.422 -8.438 -29.375 1 97.94 383 GLN B C 1
ATOM 9453 O O . GLN B 1 383 ? 30.016 -9.258 -30.094 1 97.94 383 GLN B O 1
ATOM 9458 N N . MET B 1 384 ? 29.922 -7.938 -28.344 1 97.44 384 MET B N 1
ATOM 9459 C CA . MET B 1 384 ? 31.266 -8.328 -27.891 1 97.44 384 MET B CA 1
ATOM 9460 C C . MET B 1 384 ? 31.281 -9.789 -27.453 1 97.44 384 MET B C 1
ATOM 9462 O O . MET B 1 384 ? 32.25 -10.508 -27.734 1 97.44 384 MET B O 1
ATOM 9466 N N . ILE B 1 385 ? 30.266 -10.219 -26.781 1 98.31 385 ILE B N 1
ATOM 9467 C CA . ILE B 1 385 ? 30.141 -11.617 -26.375 1 98.31 385 ILE B CA 1
ATOM 9468 C C . ILE B 1 385 ? 30.109 -12.508 -27.609 1 98.31 385 ILE B C 1
ATOM 9470 O O . ILE B 1 385 ? 30.766 -13.555 -27.656 1 98.31 385 ILE B O 1
ATOM 9474 N N . GLN B 1 386 ? 29.266 -12.102 -28.578 1 98.19 386 GLN B N 1
ATOM 9475 C CA . GLN B 1 386 ? 29.188 -12.844 -29.844 1 98.19 386 GLN B CA 1
ATOM 9476 C C . GLN B 1 386 ? 30.547 -12.938 -30.516 1 98.19 386 GLN B C 1
ATOM 9478 O O . GLN B 1 386 ? 30.938 -14 -31 1 98.19 386 GLN B O 1
ATOM 9483 N N . ASP B 1 387 ? 31.297 -11.867 -30.562 1 97 387 ASP B N 1
ATOM 9484 C CA . ASP B 1 387 ? 32.625 -11.844 -31.203 1 97 387 ASP B CA 1
ATOM 9485 C C . ASP B 1 387 ? 33.562 -12.828 -30.516 1 97 387 ASP B C 1
ATOM 9487 O O . ASP B 1 387 ? 34.312 -13.547 -31.188 1 97 387 ASP B O 1
ATOM 9491 N N . ARG B 1 388 ? 33.5 -12.781 -29.281 1 96.62 388 ARG B N 1
ATOM 9492 C CA . ARG B 1 388 ? 34.344 -13.711 -28.531 1 96.62 388 ARG B CA 1
ATOM 9493 C C . ARG B 1 388 ? 33.969 -15.156 -28.828 1 96.62 388 ARG B C 1
ATOM 9495 O O . ARG B 1 388 ? 34.844 -16.016 -28.984 1 96.62 388 ARG B O 1
ATOM 9502 N N . HIS B 1 389 ? 32.688 -15.445 -28.797 1 96.75 389 HIS B N 1
ATOM 9503 C CA . HIS B 1 389 ? 32.188 -16.781 -29.094 1 96.75 389 HIS B CA 1
ATOM 9504 C C . HIS B 1 389 ? 32.625 -17.25 -30.469 1 96.75 389 HIS B C 1
ATOM 9506 O O . HIS B 1 389 ? 33.094 -18.375 -30.625 1 96.75 389 HIS B O 1
ATOM 9512 N N . LEU B 1 390 ? 32.5 -16.406 -31.453 1 96.94 390 LEU B N 1
ATOM 9513 C CA . LEU B 1 390 ? 32.875 -16.734 -32.812 1 96.94 390 LEU B CA 1
ATOM 9514 C C . LEU B 1 390 ? 34.375 -17 -32.938 1 96.94 390 LEU B C 1
ATOM 9516 O O . LEU B 1 390 ? 34.781 -17.953 -33.594 1 96.94 390 LEU B O 1
ATOM 9520 N N . SER B 1 391 ? 35.094 -16.219 -32.281 1 95.38 391 SER B N 1
ATOM 9521 C CA . SER B 1 391 ? 36.531 -16.375 -32.281 1 95.38 391 SER B CA 1
ATOM 9522 C C . SER B 1 391 ? 36.969 -17.641 -31.578 1 95.38 391 SER B C 1
ATOM 9524 O O . SER B 1 391 ? 37.906 -18.312 -32.031 1 95.38 391 SER B O 1
ATOM 9526 N N . ALA B 1 392 ? 36.344 -17.922 -30.547 1 93 392 ALA B N 1
ATOM 9527 C CA . ALA B 1 392 ? 36.719 -19.062 -29.719 1 93 392 ALA B CA 1
ATOM 9528 C C . ALA B 1 392 ? 36.344 -20.391 -30.375 1 93 392 ALA B C 1
ATOM 9530 O O . ALA B 1 392 ? 37.031 -21.391 -30.234 1 93 392 ALA B O 1
ATOM 9531 N N . THR B 1 393 ? 35.25 -20.422 -31.078 1 93.88 393 THR B N 1
ATOM 9532 C CA . THR B 1 393 ? 34.688 -21.688 -31.562 1 93.88 393 THR B CA 1
ATOM 9533 C C . THR B 1 393 ? 34.938 -21.844 -33.062 1 93.88 393 THR B C 1
ATOM 9535 O O . THR B 1 393 ? 34.938 -22.953 -33.594 1 93.88 393 THR B O 1
ATOM 9538 N N . GLY B 1 394 ? 35.094 -20.75 -33.75 1 92.62 394 GLY B N 1
ATOM 9539 C CA . GLY B 1 394 ? 35.219 -20.797 -35.188 1 92.62 394 GLY B CA 1
ATOM 9540 C C . GLY B 1 394 ? 33.906 -21.125 -35.906 1 92.62 394 GLY B C 1
ATOM 9541 O O . GLY B 1 394 ? 33.906 -21.328 -37.125 1 92.62 394 GLY B O 1
ATOM 9542 N N . THR B 1 395 ? 32.875 -21.156 -35.125 1 92.94 395 THR B N 1
ATOM 9543 C CA . THR B 1 395 ? 31.578 -21.469 -35.719 1 92.94 395 THR B CA 1
ATOM 9544 C C . THR B 1 395 ? 30.938 -20.203 -36.281 1 92.94 395 THR B C 1
ATOM 9546 O O . THR B 1 395 ? 31.469 -19.109 -36.125 1 92.94 395 THR B O 1
ATOM 9549 N N . ASP B 1 396 ? 29.719 -20.453 -36.938 1 93 396 ASP B N 1
ATOM 9550 C CA . ASP B 1 396 ? 28.953 -19.312 -37.469 1 93 396 ASP B CA 1
ATOM 9551 C C . ASP B 1 396 ? 27.688 -19.094 -36.656 1 93 396 ASP B C 1
ATOM 9553 O O . ASP B 1 396 ? 26.734 -18.453 -37.125 1 93 396 ASP B O 1
ATOM 9557 N N . ILE B 1 397 ? 27.609 -19.672 -35.5 1 94.69 397 ILE B N 1
ATOM 9558 C CA . ILE B 1 397 ? 26.438 -19.5 -34.656 1 94.69 397 ILE B CA 1
ATOM 9559 C C . ILE B 1 397 ? 26.438 -18.094 -34.031 1 94.69 397 ILE B C 1
ATOM 9561 O O . ILE B 1 397 ? 27.375 -17.734 -33.312 1 94.69 397 ILE B O 1
ATOM 9565 N N . ARG B 1 398 ? 25.312 -17.344 -34.281 1 95.88 398 ARG B N 1
ATOM 9566 C CA . ARG B 1 398 ? 25.281 -15.953 -33.844 1 95.88 398 ARG B CA 1
ATOM 9567 C C . ARG B 1 398 ? 24.156 -15.711 -32.844 1 95.88 398 ARG B C 1
ATOM 9569 O O . ARG B 1 398 ? 23.109 -16.359 -32.938 1 95.88 398 ARG B O 1
ATOM 9576 N N . ILE B 1 399 ? 24.359 -14.82 -31.969 1 97.5 399 ILE B N 1
ATOM 9577 C CA . ILE B 1 399 ? 23.328 -14.359 -31.047 1 97.5 399 ILE B CA 1
ATOM 9578 C C . ILE B 1 399 ? 22.438 -13.336 -31.734 1 97.5 399 ILE B C 1
ATOM 9580 O O . ILE B 1 399 ? 21.219 -13.352 -31.578 1 97.5 399 ILE B O 1
ATOM 9584 N N . ILE B 1 400 ? 23.062 -12.414 -32.406 1 97.56 400 ILE B N 1
ATOM 9585 C CA . ILE B 1 400 ? 22.344 -11.43 -33.219 1 97.56 400 ILE B CA 1
ATOM 9586 C C . ILE B 1 400 ? 22.328 -11.852 -34.688 1 97.56 400 ILE B C 1
ATOM 9588 O O . ILE B 1 400 ? 23.391 -11.906 -35.312 1 97.56 400 ILE B O 1
ATOM 9592 N N . GLU B 1 401 ? 21.156 -12.133 -35.156 1 95.19 401 GLU B N 1
ATOM 9593 C CA . GLU B 1 401 ? 21.031 -12.633 -36.5 1 95.19 401 GLU B CA 1
ATOM 9594 C C . GLU B 1 401 ? 19.703 -12.219 -37.125 1 95.19 401 GLU B C 1
ATOM 9596 O O . GLU B 1 401 ? 18.656 -12.297 -36.469 1 95.19 401 GLU B O 1
ATOM 9601 N N . HIS B 1 402 ? 19.734 -11.766 -38.406 1 94.81 402 HIS B N 1
ATOM 9602 C CA . HIS B 1 402 ? 18.547 -11.414 -39.188 1 94.81 402 HIS B CA 1
ATOM 9603 C C . HIS B 1 402 ? 17.672 -10.406 -38.438 1 94.81 402 HIS B C 1
ATOM 9605 O O . HIS B 1 402 ? 16.453 -10.578 -38.344 1 94.81 402 HIS B O 1
ATOM 9611 N N . GLY B 1 403 ? 18.297 -9.547 -37.75 1 95.12 403 GLY B N 1
ATOM 9612 C CA . GLY B 1 403 ? 17.594 -8.461 -37.062 1 95.12 403 GLY B CA 1
ATOM 9613 C C . GLY B 1 403 ? 16.969 -8.867 -35.75 1 95.12 403 GLY B C 1
ATOM 9614 O O . GLY B 1 403 ? 16.094 -8.172 -35.25 1 95.12 403 GLY B O 1
ATOM 9615 N N . ASN B 1 404 ? 17.391 -10 -35.281 1 96.5 404 ASN B N 1
ATOM 9616 C CA . ASN B 1 404 ? 16.859 -10.461 -34 1 96.5 404 ASN B CA 1
ATOM 9617 C C . ASN B 1 404 ? 17.969 -10.805 -33.031 1 96.5 404 ASN B C 1
ATOM 9619 O O . ASN B 1 404 ? 19.062 -11.211 -33.438 1 96.5 404 ASN B O 1
ATOM 9623 N N . VAL B 1 405 ? 17.75 -10.523 -31.812 1 97.5 405 VAL B N 1
ATOM 9624 C CA . VAL B 1 405 ? 18.594 -11.008 -30.734 1 97.5 405 VAL B CA 1
ATOM 9625 C C . VAL B 1 405 ? 18.031 -12.32 -30.188 1 97.5 405 VAL B C 1
ATOM 9627 O O . VAL B 1 405 ? 16.938 -12.352 -29.625 1 97.5 405 VAL B O 1
ATOM 9630 N N . LYS B 1 406 ? 18.75 -13.367 -30.344 1 96.75 406 LYS B N 1
ATOM 9631 C CA . LYS B 1 406 ? 18.328 -14.703 -29.922 1 96.75 406 LYS B CA 1
ATOM 9632 C C . LYS B 1 406 ? 18.703 -14.977 -28.469 1 96.75 406 LYS B C 1
ATOM 9634 O O . LYS B 1 406 ? 19.844 -15.32 -28.172 1 96.75 406 LYS B O 1
ATOM 9639 N N . MET B 1 407 ? 17.688 -14.984 -27.641 1 96.81 407 MET B N 1
ATOM 9640 C CA . MET B 1 407 ? 17.938 -15.047 -26.203 1 96.81 407 MET B CA 1
ATOM 9641 C C . MET B 1 407 ? 18.344 -16.453 -25.781 1 96.81 407 MET B C 1
ATOM 9643 O O . MET B 1 407 ? 19.062 -16.641 -24.812 1 96.81 407 MET B O 1
ATOM 9647 N N . GLY B 1 408 ? 17.781 -17.5 -26.469 1 96.06 408 GLY B N 1
ATOM 9648 C CA . GLY B 1 408 ? 18.219 -18.859 -26.172 1 96.06 408 GLY B CA 1
ATOM 9649 C C . GLY B 1 408 ? 19.703 -19.094 -26.391 1 96.06 408 GLY B C 1
ATOM 9650 O O . GLY B 1 408 ? 20.375 -19.672 -25.547 1 96.06 408 GLY B O 1
ATOM 9651 N N . GLU B 1 409 ? 20.219 -18.609 -27.516 1 96.25 409 GLU B N 1
ATOM 9652 C CA . GLU B 1 409 ? 21.641 -18.703 -27.828 1 96.25 409 GLU B CA 1
ATOM 9653 C C . GLU B 1 409 ? 22.469 -17.906 -26.828 1 96.25 409 GLU B C 1
ATOM 9655 O O . GLU B 1 409 ? 23.531 -18.375 -26.375 1 96.25 409 GLU B O 1
ATOM 9660 N N . LEU B 1 410 ? 21.938 -16.734 -26.547 1 97.88 410 LEU B N 1
ATOM 9661 C CA . LEU B 1 410 ? 22.625 -15.898 -25.578 1 97.88 410 LEU B CA 1
ATOM 9662 C C . LEU B 1 410 ? 22.781 -16.625 -24.25 1 97.88 410 LEU B C 1
ATOM 9664 O O . LEU B 1 410 ? 23.875 -16.656 -23.672 1 97.88 410 LEU B O 1
ATOM 9668 N N . ALA B 1 411 ? 21.672 -17.172 -23.766 1 97.81 411 ALA B N 1
ATOM 9669 C CA . ALA B 1 411 ? 21.688 -17.891 -22.484 1 97.81 411 ALA B CA 1
ATOM 9670 C C . ALA B 1 411 ? 22.625 -19.094 -22.547 1 97.81 411 ALA B C 1
ATOM 9672 O O . ALA B 1 411 ? 23.406 -19.312 -21.609 1 97.81 411 ALA B O 1
ATOM 9673 N N . PHE B 1 412 ? 22.625 -19.812 -23.594 1 97.38 412 PHE B N 1
ATOM 9674 C CA . PHE B 1 412 ? 23.469 -21 -23.766 1 97.38 412 PHE B CA 1
ATOM 9675 C C . PHE B 1 412 ? 24.938 -20.609 -23.75 1 97.38 412 PHE B C 1
ATOM 9677 O O . PHE B 1 412 ? 25.734 -21.234 -23.031 1 97.38 412 PHE B O 1
ATOM 9684 N N . ILE B 1 413 ? 25.297 -19.625 -24.5 1 97.69 413 ILE B N 1
ATOM 9685 C CA . ILE B 1 413 ? 26.688 -19.219 -24.672 1 97.69 413 ILE B CA 1
ATOM 9686 C C . ILE B 1 413 ? 27.234 -18.688 -23.344 1 97.69 413 ILE B C 1
ATOM 9688 O O . ILE B 1 413 ? 28.406 -18.938 -23.016 1 97.69 413 ILE B O 1
ATOM 9692 N N . MET B 1 414 ? 26.438 -18.031 -22.609 1 98.06 414 MET B N 1
ATOM 9693 C CA . MET B 1 414 ? 26.906 -17.375 -21.406 1 98.06 414 MET B CA 1
ATOM 9694 C C . MET B 1 414 ? 26.891 -18.328 -20.219 1 98.06 414 MET B C 1
ATOM 9696 O O . MET B 1 414 ? 27.516 -18.062 -19.188 1 98.06 414 MET B O 1
ATOM 9700 N N . ALA B 1 415 ? 26.219 -19.469 -20.266 1 98.19 415 ALA B N 1
ATOM 9701 C CA . ALA B 1 415 ? 26.094 -20.391 -19.156 1 98.19 415 ALA B CA 1
ATOM 9702 C C . ALA B 1 415 ? 27.188 -21.453 -19.188 1 98.19 415 ALA B C 1
ATOM 9704 O O . ALA B 1 415 ? 27.562 -21.938 -20.266 1 98.19 415 ALA B O 1
ATOM 9705 N N . HIS B 1 416 ? 27.781 -21.797 -18.047 1 98 416 HIS B N 1
ATOM 9706 C CA . HIS B 1 416 ? 28.812 -22.828 -18 1 98 416 HIS B CA 1
ATOM 9707 C C . HIS B 1 416 ? 28.203 -24.219 -18.062 1 98 416 HIS B C 1
ATOM 9709 O O . HIS B 1 416 ? 28.875 -25.172 -18.438 1 98 416 HIS B O 1
ATOM 9715 N N . LYS B 1 417 ? 26.953 -24.312 -17.625 1 98.06 417 LYS B N 1
ATOM 9716 C CA . LYS B 1 417 ? 26.156 -25.516 -17.766 1 98.06 417 LYS B CA 1
ATOM 9717 C C . LYS B 1 417 ? 24.75 -25.203 -18.266 1 98.06 417 LYS B C 1
ATOM 9719 O O . LYS B 1 417 ? 24.172 -24.172 -17.906 1 98.06 417 LYS B O 1
ATOM 9724 N N . VAL B 1 418 ? 24.25 -26.016 -19.125 1 97.75 418 VAL B N 1
ATOM 9725 C CA . VAL B 1 418 ? 22.875 -25.969 -19.641 1 97.75 418 VAL B CA 1
ATOM 9726 C C . VAL B 1 418 ? 22.188 -27.312 -19.406 1 97.75 418 VAL B C 1
ATOM 9728 O O . VAL B 1 418 ? 22.797 -28.359 -19.562 1 97.75 418 VAL B O 1
ATOM 9731 N N . ASN B 1 419 ? 20.984 -27.25 -18.938 1 96.56 419 ASN B N 1
ATOM 9732 C CA . ASN B 1 419 ? 20.359 -28.547 -18.719 1 96.56 419 ASN B CA 1
ATOM 9733 C C . ASN B 1 419 ? 18.953 -28.625 -19.312 1 96.56 419 ASN B C 1
ATOM 9735 O O . ASN B 1 419 ? 18.25 -27.609 -19.344 1 96.56 419 ASN B O 1
ATOM 9739 N N . GLY B 1 420 ? 18.594 -29.812 -19.812 1 95.19 420 GLY B N 1
ATOM 9740 C CA . GLY B 1 420 ? 17.219 -30.172 -20.062 1 95.19 420 GLY B CA 1
ATOM 9741 C C . GLY B 1 420 ? 16.484 -30.656 -18.812 1 95.19 420 GLY B C 1
ATOM 9742 O O . GLY B 1 420 ? 17.078 -30.703 -17.734 1 95.19 420 GLY B O 1
ATOM 9743 N N . VAL B 1 421 ? 15.234 -30.969 -19 1 94.69 421 VAL B N 1
ATOM 9744 C CA . VAL B 1 421 ? 14.461 -31.141 -17.766 1 94.69 421 VAL B CA 1
ATOM 9745 C C . VAL B 1 421 ? 13.828 -32.531 -17.766 1 94.69 421 VAL B C 1
ATOM 9747 O O . VAL B 1 421 ? 12.961 -32.812 -16.938 1 94.69 421 VAL B O 1
ATOM 9750 N N . SER B 1 422 ? 14.078 -33.406 -18.609 1 92.75 422 SER B N 1
ATOM 9751 C CA . SER B 1 422 ? 13.875 -34.844 -18.656 1 92.75 422 SER B CA 1
ATOM 9752 C C . SER B 1 422 ? 14.914 -35.531 -19.547 1 92.75 422 SER B C 1
ATOM 9754 O O . SER B 1 422 ? 15.562 -34.844 -20.359 1 92.75 422 SER B O 1
ATOM 9756 N N . ALA B 1 423 ? 15.07 -36.781 -19.375 1 90.25 423 ALA B N 1
ATOM 9757 C CA . ALA B 1 423 ? 16.078 -37.5 -20.172 1 90.25 423 ALA B CA 1
ATOM 9758 C C . ALA B 1 423 ? 15.797 -37.344 -21.672 1 90.25 423 ALA B C 1
ATOM 9760 O O . ALA B 1 423 ? 16.688 -37 -22.438 1 90.25 423 ALA B O 1
ATOM 9761 N N . LEU B 1 424 ? 14.633 -37.594 -22.031 1 88.06 424 LEU B N 1
ATOM 9762 C CA . LEU B 1 424 ? 14.25 -37.469 -23.438 1 88.06 424 LEU B CA 1
ATOM 9763 C C . LEU B 1 424 ? 14.398 -36.031 -23.922 1 88.06 424 LEU B C 1
ATOM 9765 O O . LEU B 1 424 ? 14.93 -35.812 -25 1 88.06 424 LEU B O 1
ATOM 9769 N N . HIS B 1 425 ? 13.922 -35.125 -23.219 1 90.44 425 HIS B N 1
ATOM 9770 C CA . HIS B 1 425 ? 14.031 -33.719 -23.562 1 90.44 425 HIS B CA 1
ATOM 9771 C C . HIS B 1 425 ? 15.484 -33.312 -23.75 1 90.44 425 HIS B C 1
ATOM 9773 O O . HIS B 1 425 ? 15.812 -32.594 -24.719 1 90.44 425 HIS B O 1
ATOM 9779 N N . SER B 1 426 ? 16.359 -33.688 -22.828 1 93.12 426 SER B N 1
ATOM 9780 C CA . SER B 1 426 ? 17.781 -33.344 -22.875 1 93.12 426 SER B CA 1
ATOM 9781 C C . SER B 1 426 ? 18.422 -33.875 -24.156 1 93.12 426 SER B C 1
ATOM 9783 O O . SER B 1 426 ? 19.203 -33.156 -24.797 1 93.12 426 SER B O 1
ATOM 9785 N N . GLU B 1 427 ? 18.062 -35.031 -24.453 1 91.06 427 GLU B N 1
ATOM 9786 C CA . GLU B 1 427 ? 18.625 -35.625 -25.672 1 91.06 427 GLU B CA 1
ATOM 9787 C C . GLU B 1 427 ? 18.109 -34.906 -26.922 1 91.06 427 GLU B C 1
ATOM 9789 O O . GLU B 1 427 ? 18.875 -34.625 -27.859 1 91.06 427 GLU B O 1
ATOM 9794 N N . LEU B 1 428 ? 16.875 -34.625 -26.906 1 88 428 LEU B N 1
ATOM 9795 C CA . LEU B 1 428 ? 16.281 -33.938 -28.047 1 88 428 LEU B CA 1
ATOM 9796 C C . LEU B 1 428 ? 16.844 -32.531 -28.203 1 88 428 LEU B C 1
ATOM 9798 O O . LEU B 1 428 ? 17 -32.062 -29.328 1 88 428 LEU B O 1
ATOM 9802 N N . VAL B 1 429 ? 17.062 -31.906 -27.109 1 91.69 429 VAL B N 1
ATOM 9803 C CA . VAL B 1 429 ? 17.641 -30.562 -27.141 1 91.69 429 VAL B CA 1
ATOM 9804 C C . VAL B 1 429 ? 19 -30.594 -27.828 1 91.69 429 VAL B C 1
ATOM 9806 O O . VAL B 1 429 ? 19.328 -29.688 -28.609 1 91.69 429 VAL B O 1
ATOM 9809 N N . LYS B 1 430 ? 19.812 -31.578 -27.594 1 93.44 430 LYS B N 1
ATOM 9810 C CA . LYS B 1 430 ? 21.141 -31.75 -28.172 1 93.44 430 LYS B CA 1
ATOM 9811 C C . LYS B 1 430 ? 21.047 -31.938 -29.688 1 93.44 430 LYS B C 1
ATOM 9813 O O . LYS B 1 430 ? 21.938 -31.531 -30.422 1 93.44 430 LYS B O 1
ATOM 9818 N N . GLU B 1 431 ? 19.891 -32.438 -30.062 1 89.69 431 GLU B N 1
ATOM 9819 C CA . GLU B 1 431 ? 19.797 -32.844 -31.453 1 89.69 431 GLU B CA 1
ATOM 9820 C C . GLU B 1 431 ? 19.031 -31.797 -32.281 1 89.69 431 GLU B C 1
ATOM 9822 O O . GLU B 1 431 ? 19.109 -31.781 -33.5 1 89.69 431 GLU B O 1
ATOM 9827 N N . THR B 1 432 ? 18.281 -31.031 -31.656 1 87.94 432 THR B N 1
ATOM 9828 C CA . THR B 1 432 ? 17.391 -30.156 -32.406 1 87.94 432 THR B CA 1
ATOM 9829 C C . THR B 1 432 ? 17.656 -28.688 -32.062 1 87.94 432 THR B C 1
ATOM 9831 O O . THR B 1 432 ? 18.547 -28.062 -32.656 1 87.94 432 THR B O 1
ATOM 9834 N N . VAL B 1 433 ? 17.094 -28.203 -31 1 87.75 433 VAL B N 1
ATOM 9835 C CA . VAL B 1 433 ? 17.047 -26.797 -30.609 1 87.75 433 VAL B CA 1
ATOM 9836 C C . VAL B 1 433 ? 18.469 -26.234 -30.547 1 87.75 433 VAL B C 1
ATOM 9838 O O . VAL B 1 433 ? 18.734 -25.125 -31.016 1 87.75 433 VAL B O 1
ATOM 9841 N N . PHE B 1 434 ? 19.391 -26.984 -29.906 1 93.5 434 PHE B N 1
ATOM 9842 C CA . PHE B 1 434 ? 20.75 -26.5 -29.688 1 93.5 434 PHE B CA 1
ATOM 9843 C C . PHE B 1 434 ? 21.766 -27.422 -30.328 1 93.5 434 PHE B C 1
ATOM 9845 O O . PHE B 1 434 ? 22.859 -27.641 -29.797 1 93.5 434 PHE B O 1
ATOM 9852 N N . ALA B 1 435 ? 21.406 -27.984 -31.406 1 92.81 435 ALA B N 1
ATOM 9853 C CA . ALA B 1 435 ? 22.266 -28.953 -32.094 1 92.81 435 ALA B CA 1
ATOM 9854 C C . ALA B 1 435 ? 23.625 -28.359 -32.406 1 92.81 435 ALA B C 1
ATOM 9856 O O . ALA B 1 435 ? 24.672 -28.938 -32.125 1 92.81 435 ALA B O 1
ATOM 9857 N N . ASP B 1 436 ? 23.672 -27.219 -33.031 1 93.88 436 ASP B N 1
ATOM 9858 C CA . ASP B 1 436 ? 24.922 -26.578 -33.438 1 93.88 436 ASP B CA 1
ATOM 9859 C C . ASP B 1 436 ? 25.734 -26.125 -32.219 1 93.88 436 ASP B C 1
ATOM 9861 O O . ASP B 1 436 ? 26.969 -26.234 -32.25 1 93.88 436 ASP B O 1
ATOM 9865 N N . LEU B 1 437 ? 25.109 -25.625 -31.312 1 95.62 437 LEU B N 1
ATOM 9866 C CA . LEU B 1 437 ? 25.797 -25.203 -30.109 1 95.62 437 LEU B CA 1
ATOM 9867 C C . LEU B 1 437 ? 26.375 -26.391 -29.344 1 95.62 437 LEU B C 1
ATOM 9869 O O . LEU B 1 437 ? 27.438 -26.297 -28.75 1 95.62 437 LEU B O 1
ATOM 9873 N N . HIS B 1 438 ? 25.578 -27.469 -29.344 1 95.88 438 HIS B N 1
ATOM 9874 C CA . HIS B 1 438 ? 26.078 -28.672 -28.703 1 95.88 438 HIS B CA 1
ATOM 9875 C C . HIS B 1 438 ? 27.328 -29.203 -29.406 1 95.88 438 HIS B C 1
ATOM 9877 O O . HIS B 1 438 ? 28.219 -29.75 -28.75 1 95.88 438 HIS B O 1
ATOM 9883 N N . LYS B 1 439 ? 27.391 -29.078 -30.641 1 95.81 439 LYS B N 1
ATOM 9884 C CA . LYS B 1 439 ? 28.594 -29.469 -31.391 1 95.81 439 LYS B CA 1
ATOM 9885 C C . LYS B 1 439 ? 29.781 -28.609 -30.984 1 95.81 439 LYS B C 1
ATOM 9887 O O . LYS B 1 439 ? 30.906 -29.125 -30.844 1 95.81 439 LYS B O 1
ATOM 9892 N N . ALA B 1 440 ? 29.438 -27.375 -30.859 1 95.44 440 ALA B N 1
ATOM 9893 C CA . ALA B 1 440 ? 30.484 -26.438 -30.484 1 95.44 440 ALA B CA 1
ATOM 9894 C C . ALA B 1 440 ? 30.922 -26.641 -29.031 1 95.44 440 ALA B C 1
ATOM 9896 O O . ALA B 1 440 ? 32.094 -26.438 -28.688 1 95.44 440 ALA B O 1
ATOM 9897 N N . TYR B 1 441 ? 29.984 -27 -28.203 1 95.75 441 TYR B N 1
ATOM 9898 C CA . TYR B 1 441 ? 30.219 -27.203 -26.781 1 95.75 441 TYR B CA 1
ATOM 9899 C C . TYR B 1 441 ? 29.672 -28.547 -26.312 1 95.75 441 TYR B C 1
ATOM 9901 O O . TYR B 1 441 ? 28.719 -28.609 -25.547 1 95.75 441 TYR B O 1
ATOM 9909 N N . PRO B 1 442 ? 30.297 -29.672 -26.531 1 93.88 442 PRO B N 1
ATOM 9910 C CA . PRO B 1 442 ? 29.719 -31.016 -26.391 1 93.88 442 PRO B CA 1
ATOM 9911 C C . PRO B 1 442 ? 29.469 -31.406 -24.938 1 93.88 442 PRO B C 1
ATOM 9913 O O . PRO B 1 442 ? 28.641 -32.281 -24.656 1 93.88 442 PRO B O 1
ATOM 9916 N N . ASN B 1 443 ? 30.094 -30.844 -23.984 1 93 443 ASN B N 1
ATOM 9917 C CA . ASN B 1 443 ? 29.969 -31.281 -22.594 1 93 443 ASN B CA 1
ATOM 9918 C C . ASN B 1 443 ? 29.156 -30.281 -21.766 1 93 443 ASN B C 1
ATOM 9920 O O . ASN B 1 443 ? 29.141 -30.344 -20.531 1 93 443 ASN B O 1
ATOM 9924 N N . ARG B 1 444 ? 28.422 -29.438 -22.438 1 95.62 444 ARG B N 1
ATOM 9925 C CA . ARG B 1 444 ? 27.734 -28.359 -21.719 1 95.62 444 ARG B CA 1
ATOM 9926 C C . ARG B 1 444 ? 26.328 -28.781 -21.297 1 95.62 444 ARG B C 1
ATOM 9928 O O . ARG B 1 444 ? 25.844 -28.391 -20.234 1 95.62 444 ARG B O 1
ATOM 9935 N N . ILE B 1 445 ? 25.609 -29.531 -22.109 1 97.06 445 ILE B N 1
ATOM 9936 C CA . ILE B 1 445 ? 24.203 -29.891 -21.859 1 97.06 445 ILE B CA 1
ATOM 9937 C C . ILE B 1 445 ? 24.141 -31.109 -20.953 1 97.06 445 ILE B C 1
ATOM 9939 O O . ILE B 1 445 ? 24.734 -32.156 -21.25 1 97.06 445 ILE B O 1
ATOM 9943 N N . LEU B 1 446 ? 23.469 -30.953 -19.844 1 96.31 446 LEU B N 1
ATOM 9944 C CA . LEU B 1 446 ? 23.188 -32.031 -18.891 1 96.31 446 LEU B CA 1
ATOM 9945 C C . LEU B 1 446 ? 21.688 -32.281 -18.75 1 96.31 446 LEU B C 1
ATOM 9947 O O . LEU B 1 446 ? 20.891 -31.562 -19.359 1 96.31 446 LEU B O 1
ATOM 9951 N N . ASN B 1 447 ? 21.391 -33.312 -18.062 1 95.25 447 ASN B N 1
ATOM 9952 C CA . ASN B 1 447 ? 20 -33.594 -17.766 1 95.25 447 ASN B CA 1
ATOM 9953 C C . ASN B 1 447 ? 19.688 -33.438 -16.281 1 95.25 447 ASN B C 1
ATOM 9955 O O . ASN B 1 447 ? 20.438 -33.906 -15.43 1 95.25 447 ASN B O 1
ATOM 9959 N N . GLN B 1 448 ? 18.688 -32.719 -15.992 1 96.12 448 GLN B N 1
ATOM 9960 C CA . GLN B 1 448 ? 18.094 -32.625 -14.664 1 96.12 448 GLN B CA 1
ATOM 9961 C C . GLN B 1 448 ? 16.594 -32.844 -14.711 1 96.12 448 GLN B C 1
ATOM 9963 O O . GLN B 1 448 ? 15.82 -31.922 -14.953 1 96.12 448 GLN B O 1
ATOM 9968 N N . THR B 1 449 ? 16.141 -34.062 -14.406 1 95.56 449 THR B N 1
ATOM 9969 C CA . THR B 1 449 ? 14.703 -34.344 -14.43 1 95.56 449 THR B CA 1
ATOM 9970 C C . THR B 1 449 ? 13.977 -33.531 -13.367 1 95.56 449 THR B C 1
ATOM 9972 O O . THR B 1 449 ? 14.375 -33.5 -12.203 1 95.56 449 THR B O 1
ATOM 9975 N N . ASN B 1 450 ? 12.906 -32.906 -13.781 1 95.88 450 ASN B N 1
ATOM 9976 C CA . ASN B 1 450 ? 12.102 -32.125 -12.852 1 95.88 450 ASN B CA 1
ATOM 9977 C C . ASN B 1 450 ? 11.547 -32.969 -11.719 1 95.88 450 ASN B C 1
ATOM 9979 O O . ASN B 1 450 ? 11.539 -34.188 -11.812 1 95.88 450 ASN B O 1
ATOM 9983 N N . GLY B 1 451 ? 11.133 -32.344 -10.703 1 97.19 451 GLY B N 1
ATOM 9984 C CA . GLY B 1 451 ? 10.5 -32.969 -9.555 1 97.19 451 GLY B CA 1
ATOM 9985 C C . GLY B 1 451 ? 9.492 -32.062 -8.867 1 97.19 451 GLY B C 1
ATOM 9986 O O . GLY B 1 451 ? 9.422 -30.859 -9.164 1 97.19 451 GLY B O 1
ATOM 9987 N N . ILE B 1 452 ? 8.672 -32.656 -8.039 1 97.81 452 ILE B N 1
ATOM 9988 C CA . ILE B 1 452 ? 7.656 -31.922 -7.305 1 97.81 452 ILE B CA 1
ATOM 9989 C C . ILE B 1 452 ? 7.867 -32.094 -5.805 1 97.81 452 ILE B C 1
ATOM 9991 O O . ILE B 1 452 ? 8.508 -33.062 -5.371 1 97.81 452 ILE B O 1
ATOM 9995 N N . THR B 1 453 ? 7.395 -31.156 -5.004 1 97.56 453 THR B N 1
ATOM 9996 C CA . THR B 1 453 ? 7.527 -31.219 -3.555 1 97.56 453 THR B CA 1
ATOM 9997 C C . THR B 1 453 ? 6.555 -32.219 -2.961 1 97.56 453 THR B C 1
ATOM 9999 O O . THR B 1 453 ? 5.34 -32.031 -2.988 1 97.56 453 THR B O 1
ATOM 10002 N N . PRO B 1 454 ? 7.082 -33.312 -2.395 1 96.75 454 PRO B N 1
ATOM 10003 C CA . PRO B 1 454 ? 6.188 -34.312 -1.833 1 96.75 454 PRO B CA 1
ATOM 10004 C C . PRO B 1 454 ? 5.324 -33.781 -0.694 1 96.75 454 PRO B C 1
ATOM 10006 O O . PRO B 1 454 ? 4.172 -34.188 -0.539 1 96.75 454 PRO B O 1
ATOM 10009 N N . ARG B 1 455 ? 5.812 -32.875 0.075 1 96.88 455 ARG B N 1
ATOM 10010 C CA . ARG B 1 455 ? 5.105 -32.312 1.228 1 96.88 455 ARG B CA 1
ATOM 10011 C C . ARG B 1 455 ? 3.857 -31.562 0.793 1 96.88 455 ARG B C 1
ATOM 10013 O O . ARG B 1 455 ? 2.818 -31.641 1.452 1 96.88 455 ARG B O 1
ATOM 10020 N N . ARG B 1 456 ? 3.943 -30.859 -0.301 1 96.06 456 ARG B N 1
ATOM 10021 C CA . ARG B 1 456 ? 2.801 -30.094 -0.806 1 96.06 456 ARG B CA 1
ATOM 10022 C C . ARG B 1 456 ? 1.827 -31.016 -1.546 1 96.06 456 ARG B C 1
ATOM 10024 O O . ARG B 1 456 ? 0.619 -30.969 -1.303 1 96.06 456 ARG B O 1
ATOM 10031 N N . TRP B 1 457 ? 2.33 -31.875 -2.389 1 97.94 457 TRP B N 1
ATOM 10032 C CA . TRP B 1 457 ? 1.488 -32.5 -3.408 1 97.94 457 TRP B CA 1
ATOM 10033 C C . TRP B 1 457 ? 1.066 -33.906 -2.986 1 97.94 457 TRP B C 1
ATOM 10035 O O . TRP B 1 457 ? 0.418 -34.625 -3.752 1 97.94 457 TRP B O 1
ATOM 10045 N N . LEU B 1 458 ? 1.44 -34.281 -1.797 1 98.19 458 LEU B N 1
ATOM 10046 C CA . LEU B 1 458 ? 0.906 -35.531 -1.222 1 98.19 458 LEU B CA 1
ATOM 10047 C C . LEU B 1 458 ? 0.678 -35.375 0.278 1 98.19 458 LEU B C 1
ATOM 10049 O O . LEU B 1 458 ? -0.455 -35.469 0.752 1 98.19 458 LEU B O 1
ATOM 10053 N N . TYR B 1 459 ? 1.675 -35.031 0.988 1 97.38 459 TYR B N 1
ATOM 10054 C CA . TYR B 1 459 ? 1.585 -34.938 2.441 1 97.38 459 TYR B CA 1
ATOM 10055 C C . TYR B 1 459 ? 0.499 -33.969 2.869 1 97.38 459 TYR B C 1
ATOM 10057 O O . TYR B 1 459 ? -0.313 -34.281 3.744 1 97.38 459 TYR B O 1
ATOM 10065 N N . SER B 1 460 ? 0.458 -32.844 2.299 1 96 460 SER B N 1
ATOM 10066 C CA . SER B 1 460 ? -0.473 -31.781 2.686 1 96 460 SER B CA 1
ATOM 10067 C C . SER B 1 460 ? -1.826 -31.969 2.006 1 96 460 SER B C 1
ATOM 10069 O O . SER B 1 460 ? -2.865 -31.953 2.668 1 96 460 SER B O 1
ATOM 10071 N N . CYS B 1 461 ? -1.88 -32.188 0.726 1 96.5 461 CYS B N 1
ATOM 10072 C CA . CYS B 1 461 ? -3.135 -32.062 -0.009 1 96.5 461 CYS B CA 1
ATOM 10073 C C . CYS B 1 461 ? -3.887 -33.406 -0.006 1 96.5 461 CYS B C 1
ATOM 10075 O O . CYS B 1 461 ? -5.059 -33.469 -0.382 1 96.5 461 CYS B O 1
ATOM 10077 N N . ASN B 1 462 ? -3.262 -34.531 0.526 1 98.25 462 ASN B N 1
ATOM 10078 C CA . ASN B 1 462 ? -3.875 -35.875 0.54 1 98.25 462 ASN B CA 1
ATOM 10079 C C . ASN B 1 462 ? -3.686 -36.562 1.887 1 98.25 462 ASN B C 1
ATOM 10081 O O . ASN B 1 462 ? -3.006 -37.594 1.974 1 98.25 462 ASN B O 1
ATOM 10085 N N . PRO B 1 463 ? -4.41 -36.062 2.896 1 97.06 463 PRO B N 1
ATOM 10086 C CA . PRO B 1 463 ? -4.211 -36.594 4.246 1 97.06 463 PRO B CA 1
ATOM 10087 C C . PRO B 1 463 ? -4.559 -38.094 4.344 1 97.06 463 PRO B C 1
ATOM 10089 O O . PRO B 1 463 ? -3.918 -38.812 5.094 1 97.06 463 PRO B O 1
ATOM 10092 N N . ALA B 1 464 ? -5.582 -38.531 3.611 1 98.19 464 ALA B N 1
ATOM 10093 C CA . ALA B 1 464 ? -5.969 -39.938 3.662 1 98.19 464 ALA B CA 1
ATOM 10094 C C . ALA B 1 464 ? -4.832 -40.844 3.193 1 98.19 464 ALA B C 1
ATOM 10096 O O . ALA B 1 464 ? -4.516 -41.844 3.844 1 98.19 464 ALA B O 1
ATOM 10097 N N . LEU B 1 465 ? -4.219 -40.5 2.105 1 98.62 465 LEU B N 1
ATOM 10098 C CA . LEU B 1 465 ? -3.121 -41.312 1.568 1 98.62 465 LEU B CA 1
ATOM 10099 C C . LEU B 1 465 ? -1.862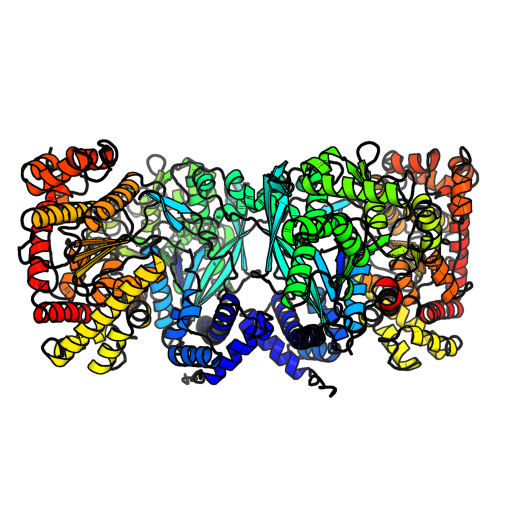 -41.125 2.41 1 98.62 465 LEU B C 1
ATOM 10101 O O . LEU B 1 465 ? -1.119 -42.094 2.627 1 98.62 465 LEU B O 1
ATOM 10105 N N . ARG B 1 466 ? -1.612 -39.969 2.834 1 97.81 466 ARG B N 1
ATOM 10106 C CA . ARG B 1 466 ? -0.478 -39.688 3.711 1 97.81 466 ARG B CA 1
ATOM 10107 C C . ARG B 1 466 ? -0.488 -40.625 4.922 1 97.81 466 ARG B C 1
ATOM 10109 O O . ARG B 1 466 ? 0.528 -41.219 5.25 1 97.81 466 ARG B O 1
ATOM 10116 N N . ASN B 1 467 ? -1.642 -40.656 5.594 1 98 467 ASN B N 1
ATOM 10117 C CA . ASN B 1 467 ? -1.776 -41.469 6.797 1 98 467 ASN B CA 1
ATOM 10118 C C . ASN B 1 467 ? -1.578 -42.969 6.5 1 98 467 ASN B C 1
ATOM 10120 O O . ASN B 1 467 ? -0.912 -43.656 7.262 1 98 467 ASN B O 1
ATOM 10124 N N . LEU B 1 468 ? -2.146 -43.375 5.418 1 98.62 468 LEU B N 1
ATOM 10125 C CA . LEU B 1 468 ? -2.002 -44.781 5.031 1 98.62 468 LEU B CA 1
ATOM 10126 C C . LEU B 1 468 ? -0.54 -45.125 4.781 1 98.62 468 LEU B C 1
ATOM 10128 O O . LEU B 1 468 ? -0.058 -46.188 5.234 1 98.62 468 LEU B O 1
ATOM 10132 N N . ILE B 1 469 ? 0.165 -44.281 4 1 98.62 469 ILE B N 1
ATOM 10133 C CA . ILE B 1 469 ? 1.569 -44.531 3.686 1 98.62 469 ILE B CA 1
ATOM 10134 C C . ILE B 1 469 ? 2.385 -44.594 4.973 1 98.62 469 ILE B C 1
ATOM 10136 O O . ILE B 1 469 ? 3.172 -45.5 5.18 1 98.62 469 ILE B O 1
ATOM 10140 N N . THR B 1 470 ? 2.186 -43.625 5.82 1 98.19 470 THR B N 1
ATOM 10141 C CA . THR B 1 470 ? 2.941 -43.562 7.066 1 98.19 470 THR B CA 1
ATOM 10142 C C . THR B 1 470 ? 2.66 -44.75 7.953 1 98.19 470 THR B C 1
ATOM 10144 O O . THR B 1 470 ? 3.566 -45.281 8.594 1 98.19 470 THR B O 1
ATOM 10147 N N . GLU B 1 471 ? 1.418 -45.188 8.016 1 98.12 471 GLU B N 1
ATOM 10148 C CA . GLU B 1 471 ? 1.045 -46.344 8.797 1 98.12 471 GLU B CA 1
ATOM 10149 C C . GLU B 1 471 ? 1.683 -47.625 8.227 1 98.12 471 GLU B C 1
ATOM 10151 O O . GLU B 1 471 ? 2.012 -48.531 8.969 1 98.12 471 GLU B O 1
ATOM 10156 N N . THR B 1 472 ? 1.843 -47.656 6.969 1 98.44 472 THR B N 1
ATOM 10157 C CA . THR B 1 472 ? 2.283 -48.844 6.277 1 98.44 472 THR B CA 1
ATOM 10158 C C . THR B 1 472 ? 3.805 -48.969 6.297 1 98.44 472 THR B C 1
ATOM 10160 O O . THR B 1 472 ? 4.352 -50.031 6.582 1 98.44 472 THR B O 1
ATOM 10163 N N . ILE B 1 473 ? 4.5 -47.844 6.027 1 98.19 473 ILE B N 1
ATOM 10164 C CA . ILE B 1 473 ? 5.945 -47.969 5.852 1 98.19 473 ILE B CA 1
ATOM 10165 C C . ILE B 1 473 ? 6.668 -47.062 6.84 1 98.19 473 ILE B C 1
ATOM 10167 O O . ILE B 1 473 ? 7.898 -46.969 6.836 1 98.19 473 ILE B O 1
ATOM 10171 N N . GLY B 1 474 ? 5.977 -46.406 7.68 1 97 474 GLY B N 1
ATOM 10172 C CA . GLY B 1 474 ? 6.582 -45.5 8.648 1 97 474 GLY B CA 1
ATOM 10173 C C . GLY B 1 474 ? 6.824 -44.094 8.102 1 97 474 GLY B C 1
ATOM 10174 O O . GLY B 1 474 ? 6.566 -43.844 6.922 1 97 474 GLY B O 1
ATOM 10175 N N . SER B 1 475 ? 7.316 -43.219 8.984 1 95.19 475 SER B N 1
ATOM 10176 C CA . SER B 1 475 ? 7.645 -41.875 8.594 1 95.19 475 SER B CA 1
ATOM 10177 C C . SER B 1 475 ? 8.992 -41.781 7.879 1 95.19 475 SER B C 1
ATOM 10179 O O . SER B 1 475 ? 9.719 -42.781 7.824 1 95.19 475 SER B O 1
ATOM 10181 N N . GLY B 1 476 ? 9.297 -40.688 7.32 1 95.56 476 GLY B N 1
ATOM 10182 C CA . GLY B 1 476 ? 10.57 -40.469 6.652 1 95.56 476 GLY B CA 1
ATOM 10183 C C . GLY B 1 476 ? 10.438 -40.25 5.16 1 95.56 476 GLY B C 1
ATOM 10184 O O . GLY B 1 476 ? 11.289 -39.594 4.551 1 95.56 476 GLY B O 1
ATOM 10185 N N . TRP B 1 477 ? 9.383 -40.781 4.582 1 97.19 477 TRP B N 1
ATOM 10186 C CA . TRP B 1 477 ? 9.188 -40.656 3.143 1 97.19 477 TRP B CA 1
ATOM 10187 C C . TRP B 1 477 ? 8.961 -39.188 2.758 1 97.19 477 TRP B C 1
ATOM 10189 O O . TRP B 1 477 ? 9.234 -38.781 1.624 1 97.19 477 TRP B O 1
ATOM 10199 N N . GLU B 1 478 ? 8.492 -38.375 3.75 1 94.94 478 GLU B N 1
ATOM 10200 C CA . GLU B 1 478 ? 8.242 -36.938 3.492 1 94.94 478 GLU B CA 1
ATOM 10201 C C . GLU B 1 478 ? 9.547 -36.219 3.205 1 94.94 478 GLU B C 1
ATOM 10203 O O . GLU B 1 478 ? 9.562 -35.25 2.426 1 94.94 478 GLU B O 1
ATOM 10208 N N . ALA B 1 479 ? 10.594 -36.656 3.793 1 94.81 479 ALA B N 1
ATOM 10209 C CA . ALA B 1 479 ? 11.906 -36.062 3.633 1 94.81 479 ALA B CA 1
ATOM 10210 C C . ALA B 1 479 ? 12.695 -36.719 2.518 1 94.81 479 ALA B C 1
ATOM 10212 O O . ALA B 1 479 ? 13.617 -36.125 1.951 1 94.81 479 ALA B O 1
ATOM 10213 N N . ASP B 1 480 ? 12.375 -37.969 2.332 1 96.94 480 ASP B N 1
ATOM 10214 C CA . ASP B 1 480 ? 13 -38.75 1.273 1 96.94 480 ASP B CA 1
ATOM 10215 C C . ASP B 1 480 ? 11.961 -39.562 0.525 1 96.94 480 ASP B C 1
ATOM 10217 O O . ASP B 1 480 ? 11.68 -40.719 0.907 1 96.94 480 ASP B O 1
ATOM 10221 N N . LEU B 1 481 ? 11.586 -39.062 -0.607 1 98.06 481 LEU B N 1
ATOM 10222 C CA . LEU B 1 481 ? 10.453 -39.656 -1.327 1 98.06 481 LEU B CA 1
ATOM 10223 C C . LEU B 1 481 ? 10.812 -41.031 -1.885 1 98.06 481 LEU B C 1
ATOM 10225 O O . LEU B 1 481 ? 9.93 -41.844 -2.186 1 98.06 481 LEU B O 1
ATOM 10229 N N . GLU B 1 482 ? 12.039 -41.344 -2.016 1 97.19 482 GLU B N 1
ATOM 10230 C CA . GLU B 1 482 ? 12.461 -42.656 -2.549 1 97.19 482 GLU B CA 1
ATOM 10231 C C . GLU B 1 482 ? 12.039 -43.781 -1.632 1 97.19 482 GLU B C 1
ATOM 10233 O O . GLU B 1 482 ? 11.922 -44.938 -2.072 1 97.19 482 GLU B O 1
ATOM 10238 N N . ASN B 1 483 ? 11.75 -43.438 -0.408 1 97.94 483 ASN B N 1
ATOM 10239 C CA . ASN B 1 483 ? 11.297 -44.438 0.542 1 97.94 483 ASN B CA 1
ATOM 10240 C C . ASN B 1 483 ? 9.945 -45.031 0.132 1 97.94 483 ASN B C 1
ATOM 10242 O O . ASN B 1 483 ? 9.555 -46.094 0.62 1 97.94 483 ASN B O 1
ATOM 10246 N N . LEU B 1 484 ? 9.25 -44.406 -0.753 1 98.5 484 LEU B N 1
ATOM 10247 C CA . LEU B 1 484 ? 7.953 -44.906 -1.203 1 98.5 484 LEU B CA 1
ATOM 10248 C C . LEU B 1 484 ? 8.094 -46.312 -1.831 1 98.5 484 LEU B C 1
ATOM 10250 O O . LEU B 1 484 ? 7.117 -47.031 -1.926 1 98.5 484 LEU B O 1
ATOM 10254 N N . GLN B 1 485 ? 9.289 -46.625 -2.297 1 97.81 485 GLN B N 1
ATOM 10255 C CA . GLN B 1 485 ? 9.531 -47.938 -2.908 1 97.81 485 GLN B CA 1
ATOM 10256 C C . GLN B 1 485 ? 9.188 -49.062 -1.944 1 97.81 485 GLN B C 1
ATOM 10258 O O . GLN B 1 485 ? 8.867 -50.188 -2.373 1 97.81 485 GLN B O 1
ATOM 10263 N N . ASP B 1 486 ? 9.18 -48.812 -0.65 1 98.25 486 ASP B N 1
ATOM 10264 C CA . ASP B 1 486 ? 8.867 -49.812 0.362 1 98.25 486 ASP B CA 1
ATOM 10265 C C . ASP B 1 486 ? 7.406 -50.25 0.271 1 98.25 486 ASP B C 1
ATOM 10267 O O . ASP B 1 486 ? 7.031 -51.281 0.792 1 98.25 486 ASP B O 1
ATOM 10271 N N . LEU B 1 487 ? 6.625 -49.469 -0.369 1 98.56 487 LEU B N 1
ATOM 10272 C CA . LEU B 1 487 ? 5.223 -49.844 -0.566 1 98.56 487 LEU B CA 1
ATOM 10273 C C . LEU B 1 487 ? 5.098 -51.062 -1.462 1 98.56 487 LEU B C 1
ATOM 10275 O O . LEU B 1 487 ? 4.07 -51.75 -1.447 1 98.56 487 LEU B O 1
ATOM 10279 N N . ASN B 1 488 ? 6.105 -51.344 -2.309 1 97.94 488 ASN B N 1
ATOM 10280 C CA . ASN B 1 488 ? 6.078 -52.469 -3.225 1 97.94 488 ASN B CA 1
ATOM 10281 C C . ASN B 1 488 ? 5.816 -53.781 -2.486 1 97.94 488 ASN B C 1
ATOM 10283 O O . ASN B 1 488 ? 5.18 -54.688 -3.027 1 97.94 488 ASN B O 1
ATOM 10287 N N . ALA B 1 489 ? 6.215 -53.875 -1.298 1 97.94 489 ALA B N 1
ATOM 10288 C CA . ALA B 1 489 ? 6.055 -55.094 -0.5 1 97.94 489 ALA B CA 1
ATOM 10289 C C . ALA B 1 489 ? 4.59 -55.312 -0.122 1 97.94 489 ALA B C 1
ATOM 10291 O O . ALA B 1 489 ? 4.211 -56.406 0.3 1 97.94 489 ALA B O 1
ATOM 10292 N N . HIS B 1 490 ? 3.801 -54.344 -0.299 1 98.12 490 HIS B N 1
ATOM 10293 C CA . HIS B 1 490 ? 2.424 -54.406 0.177 1 98.12 490 HIS B CA 1
ATOM 10294 C C . HIS B 1 490 ? 1.438 -54.406 -0.986 1 98.12 490 HIS B C 1
ATOM 10296 O O . HIS B 1 490 ? 0.224 -54.406 -0.776 1 98.12 490 HIS B O 1
ATOM 10302 N N . LEU B 1 491 ? 1.881 -54.469 -2.203 1 97.38 491 LEU B N 1
ATOM 10303 C CA . LEU B 1 491 ? 1.035 -54.312 -3.383 1 97.38 491 LEU B CA 1
ATOM 10304 C C . LEU B 1 491 ? 0.156 -55.562 -3.574 1 97.38 491 LEU B C 1
ATOM 10306 O O . LEU B 1 491 ? -0.809 -55.531 -4.34 1 97.38 491 LEU B O 1
ATOM 10310 N N . ASP B 1 492 ? 0.434 -56.656 -2.852 1 96.25 492 ASP B N 1
ATOM 10311 C CA . ASP B 1 492 ? -0.4 -57.844 -2.947 1 96.25 492 ASP B CA 1
ATOM 10312 C C . ASP B 1 492 ? -1.188 -58.062 -1.659 1 96.25 492 ASP B C 1
ATOM 10314 O O . ASP B 1 492 ? -1.854 -59.094 -1.503 1 96.25 492 ASP B O 1
ATOM 10318 N N . ASP B 1 493 ? -1.091 -57.156 -0.771 1 97.56 493 ASP B N 1
ATOM 10319 C CA . ASP B 1 493 ? -1.84 -57.188 0.48 1 97.56 493 ASP B CA 1
ATOM 10320 C C . ASP B 1 493 ? -3.256 -56.656 0.297 1 97.56 493 ASP B C 1
ATOM 10322 O O . ASP B 1 493 ? -3.441 -55.469 0.068 1 97.56 493 ASP B O 1
ATOM 10326 N N . ALA B 1 494 ? -4.184 -57.5 0.511 1 97.06 494 ALA B N 1
ATOM 10327 C CA . ALA B 1 494 ? -5.582 -57.125 0.278 1 97.06 494 ALA B CA 1
ATOM 10328 C C . ALA B 1 494 ? -6.027 -56 1.214 1 97.06 494 ALA B C 1
ATOM 10330 O O . ALA B 1 494 ? -6.809 -55.156 0.824 1 97.06 494 ALA B O 1
ATOM 10331 N N . GLY B 1 495 ? -5.574 -56.125 2.469 1 97.56 495 GLY B N 1
ATOM 10332 C CA . GLY B 1 495 ? -5.91 -55.094 3.422 1 97.56 495 GLY B CA 1
ATOM 10333 C C . GLY B 1 495 ? -5.375 -53.719 3.029 1 97.56 495 GLY B C 1
ATOM 10334 O O . GLY B 1 495 ? -6.074 -52.719 3.15 1 97.56 495 GLY B O 1
ATOM 10335 N N . PHE B 1 496 ? -4.141 -53.719 2.594 1 97.81 496 PHE B N 1
ATOM 10336 C CA . PHE B 1 496 ? -3.529 -52.469 2.123 1 97.81 496 PHE B CA 1
ATOM 10337 C C . PHE B 1 496 ? -4.281 -51.938 0.917 1 97.81 496 PHE B C 1
ATOM 10339 O O . PHE B 1 496 ? -4.566 -50.719 0.852 1 97.81 496 PHE B O 1
ATOM 10346 N N . LEU B 1 497 ? -4.59 -52.688 -0.025 1 98.12 497 LEU B N 1
ATOM 10347 C CA . LEU B 1 497 ? -5.258 -52.25 -1.25 1 98.12 497 LEU B CA 1
ATOM 10348 C C . LEU B 1 497 ? -6.656 -51.719 -0.951 1 98.12 497 LEU B C 1
ATOM 10350 O O . LEU B 1 497 ? -7.109 -50.781 -1.583 1 98.12 497 LEU B O 1
ATOM 10354 N N . GLN B 1 498 ? -7.336 -52.344 -0.008 1 98.06 498 GLN B N 1
ATOM 10355 C CA . GLN B 1 498 ? -8.648 -51.875 0.399 1 98.06 498 GLN B CA 1
ATOM 10356 C C . GLN B 1 498 ? -8.547 -50.469 1.022 1 98.06 498 GLN B C 1
ATOM 10358 O O . GLN B 1 498 ? -9.367 -49.594 0.737 1 98.06 498 GLN B O 1
ATOM 10363 N N . ALA B 1 499 ? -7.559 -50.312 1.861 1 98.5 499 ALA B N 1
ATOM 10364 C CA . ALA B 1 499 ? -7.336 -49 2.49 1 98.5 499 ALA B CA 1
ATOM 10365 C C . ALA B 1 499 ? -6.957 -47.969 1.453 1 98.5 499 ALA B C 1
ATOM 10367 O O . ALA B 1 499 ? -7.348 -46.781 1.57 1 98.5 499 ALA B O 1
ATOM 10368 N N . TYR B 1 500 ? -6.195 -48.375 0.504 1 98.62 500 TYR B N 1
ATOM 10369 C CA . TYR B 1 500 ? -5.793 -47.469 -0.574 1 98.62 500 TYR B CA 1
ATOM 10370 C C . TYR B 1 500 ? -7 -47 -1.378 1 98.62 500 TYR B C 1
ATOM 10372 O O . TYR B 1 500 ? -7.133 -45.812 -1.679 1 98.62 500 TYR B O 1
ATOM 10380 N N . ALA B 1 501 ? -7.852 -47.906 -1.746 1 98.19 501 ALA B N 1
ATOM 10381 C CA . ALA B 1 501 ? -9.078 -47.562 -2.467 1 98.19 501 ALA B CA 1
ATOM 10382 C C . ALA B 1 501 ? -9.961 -46.625 -1.65 1 98.19 501 ALA B C 1
ATOM 10384 O O . ALA B 1 501 ? -10.609 -45.75 -2.203 1 98.19 501 ALA B O 1
ATOM 10385 N N . ALA B 1 502 ? -9.984 -46.906 -0.386 1 98.31 502 ALA B N 1
ATOM 10386 C CA . ALA B 1 502 ? -10.781 -46.062 0.503 1 98.31 502 ALA B CA 1
ATOM 10387 C C . ALA B 1 502 ? -10.25 -44.625 0.527 1 98.31 502 ALA B C 1
ATOM 10389 O O . ALA B 1 502 ? -11.023 -43.656 0.588 1 98.31 502 ALA B O 1
ATOM 10390 N N . ALA B 1 503 ? -8.922 -44.469 0.574 1 98.62 503 ALA B N 1
ATOM 10391 C CA . ALA B 1 503 ? -8.305 -43.156 0.525 1 98.62 503 ALA B CA 1
ATOM 10392 C C . ALA B 1 503 ? -8.703 -42.406 -0.752 1 98.62 503 ALA B C 1
ATOM 10394 O O . ALA B 1 503 ? -9 -41.219 -0.718 1 98.62 503 ALA B O 1
ATOM 10395 N N . LYS B 1 504 ? -8.695 -43.125 -1.892 1 98.56 504 LYS B N 1
ATOM 10396 C CA . LYS B 1 504 ? -9.102 -42.531 -3.166 1 98.56 504 LYS B CA 1
ATOM 10397 C C . LYS B 1 504 ? -10.562 -42.094 -3.127 1 98.56 504 LYS B C 1
ATOM 10399 O O . LYS B 1 504 ? -10.898 -41 -3.562 1 98.56 504 LYS B O 1
ATOM 10404 N N . THR B 1 505 ? -11.398 -42.906 -2.586 1 98.31 505 THR B N 1
ATOM 10405 C CA . THR B 1 505 ? -12.82 -42.562 -2.48 1 98.31 505 THR B CA 1
ATOM 10406 C C . THR B 1 505 ? -13.031 -41.344 -1.621 1 98.31 505 THR B C 1
ATOM 10408 O O . THR B 1 505 ? -13.852 -40.469 -1.958 1 98.31 505 THR B O 1
ATOM 10411 N N . THR B 1 506 ? -12.281 -41.281 -0.524 1 98.5 506 THR B N 1
ATOM 10412 C CA . THR B 1 506 ? -12.359 -40.125 0.356 1 98.5 506 THR B CA 1
ATOM 10413 C C . THR B 1 506 ? -12.039 -38.844 -0.407 1 98.5 506 THR B C 1
ATOM 10415 O O . THR B 1 506 ? -12.727 -37.844 -0.248 1 98.5 506 THR B O 1
ATOM 10418 N N . ASN B 1 507 ? -11.031 -38.875 -1.188 1 98.62 507 ASN B N 1
ATOM 10419 C CA . ASN B 1 507 ? -10.625 -37.688 -1.97 1 98.62 507 ASN B CA 1
ATOM 10420 C C . ASN B 1 507 ? -11.648 -37.375 -3.057 1 98.62 507 ASN B C 1
ATOM 10422 O O . ASN B 1 507 ? -11.883 -36.188 -3.359 1 98.62 507 ASN B O 1
ATOM 10426 N N . LYS B 1 508 ? -12.203 -38.406 -3.709 1 98.56 508 LYS B N 1
ATOM 10427 C CA . LYS B 1 508 ? -13.234 -38.188 -4.719 1 98.56 508 LYS B CA 1
ATOM 10428 C C . LYS B 1 508 ? -14.469 -37.531 -4.109 1 98.56 508 LYS B C 1
ATOM 10430 O O . LYS B 1 508 ? -15.062 -36.625 -4.715 1 98.56 508 LYS B O 1
ATOM 10435 N N . VAL B 1 509 ? -14.805 -37.906 -2.932 1 98.5 509 VAL B N 1
ATOM 10436 C CA . VAL B 1 509 ? -15.93 -37.312 -2.221 1 98.5 509 VAL B CA 1
ATOM 10437 C C . VAL B 1 509 ? -15.617 -35.875 -1.897 1 98.5 509 VAL B C 1
ATOM 10439 O O . VAL B 1 509 ? -16.484 -35 -2.033 1 98.5 509 VAL B O 1
ATOM 10442 N N . ARG B 1 510 ? -14.43 -35.625 -1.461 1 97.75 510 ARG B N 1
ATOM 10443 C CA . ARG B 1 510 ? -13.984 -34.25 -1.167 1 97.75 510 ARG B CA 1
ATOM 10444 C C . ARG B 1 510 ? -14.086 -33.375 -2.4 1 97.75 510 ARG B C 1
ATOM 10446 O O . ARG B 1 510 ? -14.562 -32.219 -2.316 1 97.75 510 ARG B O 1
ATOM 10453 N N . LEU B 1 511 ? -13.641 -33.812 -3.547 1 98.19 511 LEU B N 1
ATOM 10454 C CA . LEU B 1 511 ? -13.719 -33.062 -4.789 1 98.19 511 LEU B CA 1
ATOM 10455 C C . LEU B 1 511 ? -15.172 -32.812 -5.18 1 98.19 511 LEU B C 1
ATOM 10457 O O . LEU B 1 511 ? -15.523 -31.703 -5.594 1 98.19 511 LEU B O 1
ATOM 10461 N N . ALA B 1 512 ? -15.969 -33.875 -5.059 1 98.12 512 ALA B N 1
ATOM 10462 C CA . ALA B 1 512 ? -17.375 -33.75 -5.402 1 98.12 512 ALA B CA 1
ATOM 10463 C C . ALA B 1 512 ? -18.047 -32.656 -4.562 1 98.12 512 ALA B C 1
ATOM 10465 O O . ALA B 1 512 ? -18.828 -31.844 -5.09 1 98.12 512 ALA B O 1
ATOM 10466 N N . LYS B 1 513 ? -17.766 -32.688 -3.338 1 97.31 513 LYS B N 1
ATOM 10467 C CA . LYS B 1 513 ? -18.312 -31.672 -2.449 1 97.31 513 LYS B CA 1
ATOM 10468 C C . LYS B 1 513 ? -17.812 -30.281 -2.826 1 97.31 513 LYS B C 1
ATOM 10470 O O . LYS B 1 513 ? -18.578 -29.328 -2.85 1 97.31 513 LYS B O 1
ATOM 10475 N N . TRP B 1 514 ? -16.562 -30.156 -3.096 1 96 514 TRP B N 1
ATOM 10476 C CA . TRP B 1 514 ? -15.938 -28.891 -3.471 1 96 514 TRP B CA 1
ATOM 10477 C C . TRP B 1 514 ? -16.594 -28.312 -4.723 1 96 514 TRP B C 1
ATOM 10479 O O . TRP B 1 514 ? -16.906 -27.125 -4.777 1 96 514 TRP B O 1
ATOM 10489 N N . LEU B 1 515 ? -16.828 -29.156 -5.738 1 96.69 515 LEU B N 1
ATOM 10490 C CA . LEU B 1 515 ? -17.422 -28.719 -6.992 1 96.69 515 LEU B CA 1
ATOM 10491 C C . LEU B 1 515 ? -18.891 -28.344 -6.789 1 96.69 515 LEU B C 1
ATOM 10493 O O . LEU B 1 515 ? -19.391 -27.406 -7.418 1 96.69 515 LEU B O 1
ATOM 10497 N N . LYS B 1 516 ? -19.531 -29.078 -5.953 1 96.81 516 LYS B N 1
ATOM 10498 C CA . LYS B 1 516 ? -20.938 -28.766 -5.652 1 96.81 516 LYS B CA 1
ATOM 10499 C C . LYS B 1 516 ? -21.062 -27.406 -4.984 1 96.81 516 LYS B C 1
ATOM 10501 O O . LYS B 1 516 ? -21.891 -26.578 -5.391 1 96.81 516 LYS B O 1
ATOM 10506 N N . ASP B 1 517 ? -20.25 -27.172 -4.043 1 94 517 ASP B N 1
ATOM 10507 C CA . ASP B 1 517 ? -20.281 -25.922 -3.291 1 94 517 ASP B CA 1
ATOM 10508 C C . ASP B 1 517 ? -19.891 -24.734 -4.176 1 94 517 ASP B C 1
ATOM 10510 O O . ASP B 1 517 ? -20.453 -23.656 -4.062 1 94 517 ASP B O 1
ATOM 10514 N N . ARG B 1 518 ? -18.984 -24.938 -4.969 1 90.62 518 ARG B N 1
ATOM 10515 C CA . ARG B 1 518 ? -18.406 -23.859 -5.766 1 90.62 518 ARG B CA 1
ATOM 10516 C C . ARG B 1 518 ? -19.219 -23.625 -7.031 1 90.62 518 ARG B C 1
ATOM 10518 O O . ARG B 1 518 ? -19.438 -22.469 -7.426 1 90.62 518 ARG B O 1
ATOM 10525 N N . ASN B 1 519 ? -19.625 -24.734 -7.707 1 88.88 519 ASN B N 1
ATOM 10526 C CA . ASN B 1 519 ? -20.203 -24.609 -9.039 1 88.88 519 ASN B CA 1
ATOM 10527 C C . ASN B 1 519 ? -21.609 -25.219 -9.102 1 88.88 519 ASN B C 1
ATOM 10529 O O . ASN B 1 519 ? -22.266 -25.156 -10.141 1 88.88 519 ASN B O 1
ATOM 10533 N N . GLY B 1 520 ? -22.047 -25.859 -8.102 1 90.69 520 GLY B N 1
ATOM 10534 C CA . GLY B 1 520 ? -23.344 -26.531 -8.109 1 90.69 520 GLY B CA 1
ATOM 10535 C C . GLY B 1 520 ? -23.359 -27.812 -8.898 1 90.69 520 GLY B C 1
ATOM 10536 O O . GLY B 1 520 ? -24.422 -28.344 -9.219 1 90.69 520 GLY B O 1
ATOM 10537 N N . VAL B 1 521 ? -22.172 -28.391 -9.203 1 92.25 521 VAL B N 1
ATOM 10538 C CA . VAL B 1 521 ? -22.047 -29.594 -10.016 1 92.25 521 VAL B CA 1
ATOM 10539 C C . VAL B 1 521 ? -22.062 -30.828 -9.109 1 92.25 521 VAL B C 1
ATOM 10541 O O . VAL B 1 521 ? -21.297 -30.906 -8.141 1 92.25 521 VAL B O 1
ATOM 10544 N N . THR B 1 522 ? -22.891 -31.703 -9.375 1 94.56 522 THR B N 1
ATOM 10545 C CA . THR B 1 522 ? -22.953 -32.969 -8.648 1 94.56 522 THR B CA 1
ATOM 10546 C C . THR B 1 522 ? -22.234 -34.062 -9.422 1 94.56 522 THR B C 1
ATOM 10548 O O . THR B 1 522 ? -22.5 -34.281 -10.609 1 94.56 522 THR B O 1
ATOM 10551 N N . LEU B 1 523 ? -21.344 -34.75 -8.773 1 95.88 523 LEU B N 1
ATOM 10552 C CA . LEU B 1 523 ? -20.578 -35.844 -9.398 1 95.88 523 LEU B CA 1
ATOM 10553 C C . LEU B 1 523 ? -20.922 -37.188 -8.781 1 95.88 523 LEU B C 1
ATOM 10555 O O . LEU B 1 523 ? -21.234 -37.25 -7.586 1 95.88 523 LEU B O 1
ATOM 10559 N N . ASP B 1 524 ? -20.938 -38.156 -9.586 1 94.94 524 ASP B N 1
ATOM 10560 C CA . ASP B 1 524 ? -20.984 -39.531 -9.102 1 94.94 524 ASP B CA 1
ATOM 10561 C C . ASP B 1 524 ? -19.594 -40.031 -8.711 1 94.94 524 ASP B C 1
ATOM 10563 O O . ASP B 1 524 ? -18.75 -40.281 -9.578 1 94.94 524 ASP B O 1
ATOM 10567 N N . THR B 1 525 ? -19.328 -40.281 -7.484 1 96.56 525 THR B N 1
ATOM 10568 C CA . THR B 1 525 ? -18 -40.594 -6.984 1 96.56 525 THR B CA 1
ATOM 10569 C C . THR B 1 525 ? -17.641 -42.031 -7.289 1 96.56 525 THR B C 1
ATOM 10571 O O . THR B 1 525 ? -16.484 -42.438 -7.148 1 96.56 525 THR B O 1
ATOM 10574 N N . SER B 1 526 ? -18.578 -42.812 -7.738 1 95.62 526 SER B N 1
ATOM 10575 C CA . SER B 1 526 ? -18.297 -44.188 -8.133 1 95.62 526 SER B CA 1
ATOM 10576 C C . SER B 1 526 ? -17.734 -44.25 -9.555 1 95.62 526 SER B C 1
ATOM 10578 O O . SER B 1 526 ? -17.172 -45.25 -9.969 1 95.62 526 SER B O 1
ATOM 10580 N N . ALA B 1 527 ? -17.953 -43.188 -10.281 1 97.88 527 ALA B N 1
ATOM 10581 C CA . ALA B 1 527 ? -17.453 -43.125 -11.648 1 97.88 527 ALA B CA 1
ATOM 10582 C C . ALA B 1 527 ? -15.945 -42.906 -11.672 1 97.88 527 ALA B C 1
ATOM 10584 O O . ALA B 1 527 ? -15.359 -42.469 -10.68 1 97.88 527 ALA B O 1
ATOM 10585 N N . MET B 1 528 ? -15.305 -43.25 -12.789 1 98.56 528 MET B N 1
ATOM 10586 C CA . MET B 1 528 ? -13.891 -42.969 -12.992 1 98.56 528 MET B CA 1
ATOM 10587 C C . MET B 1 528 ? -13.68 -41.469 -13.195 1 98.56 528 MET B C 1
ATOM 10589 O O . MET B 1 528 ? -14.273 -40.875 -14.102 1 98.56 528 MET B O 1
ATOM 10593 N N . PHE B 1 529 ? -12.93 -40.812 -12.312 1 98.75 529 PHE B N 1
ATOM 10594 C CA . PHE B 1 529 ? -12.547 -39.438 -12.531 1 98.75 529 PHE B CA 1
ATOM 10595 C C . PHE B 1 529 ? -11.352 -39.344 -13.477 1 98.75 529 PHE B C 1
ATOM 10597 O O . PHE B 1 529 ? -10.219 -39.625 -13.078 1 98.75 529 PHE B O 1
ATOM 10604 N N . ASP B 1 530 ? -11.594 -39 -14.703 1 98.69 530 ASP B N 1
ATOM 10605 C CA . ASP B 1 530 ? -10.633 -38.844 -15.789 1 98.69 530 ASP B CA 1
ATOM 10606 C C . ASP B 1 530 ? -10.242 -37.375 -15.969 1 98.69 530 ASP B C 1
ATOM 10608 O O . ASP B 1 530 ? -11.031 -36.562 -16.453 1 98.69 530 ASP B O 1
ATOM 10612 N N . ILE B 1 531 ? -8.961 -37.062 -15.586 1 98.56 531 ILE B N 1
ATOM 10613 C CA . ILE B 1 531 ? -8.648 -35.656 -15.375 1 98.56 531 ILE B CA 1
ATOM 10614 C C . ILE B 1 531 ? -7.531 -35.219 -16.312 1 98.56 531 ILE B C 1
ATOM 10616 O O . ILE B 1 531 ? -6.504 -35.906 -16.422 1 98.56 531 ILE B O 1
ATOM 10620 N N . GLN B 1 532 ? -7.719 -34.125 -17.016 1 98.31 532 GLN B N 1
ATOM 10621 C CA . GLN B 1 532 ? -6.699 -33.438 -17.797 1 98.31 532 GLN B CA 1
ATOM 10622 C C . GLN B 1 532 ? -6.57 -31.984 -17.344 1 98.31 532 GLN B C 1
ATOM 10624 O O . GLN B 1 532 ? -7.332 -31.125 -17.781 1 98.31 532 GLN B O 1
ATOM 10629 N N . ILE B 1 533 ? -5.602 -31.719 -16.516 1 96.69 533 ILE B N 1
ATOM 10630 C CA . ILE B 1 533 ? -5.375 -30.375 -15.984 1 96.69 533 ILE B CA 1
ATOM 10631 C C . ILE B 1 533 ? -4 -29.875 -16.422 1 96.69 533 ILE B C 1
ATOM 10633 O O . ILE B 1 533 ? -2.98 -30.281 -15.859 1 96.69 533 ILE B O 1
ATOM 10637 N N . LYS B 1 534 ? -3.918 -29.094 -17.438 1 93.88 534 LYS B N 1
ATOM 10638 C CA . LYS B 1 534 ? -2.756 -28.469 -18.047 1 93.88 534 LYS B CA 1
ATOM 10639 C C . LYS B 1 534 ? -3.131 -27.125 -18.688 1 93.88 534 LYS B C 1
ATOM 10641 O O . LYS B 1 534 ? -4.309 -26.875 -18.938 1 93.88 534 LYS B O 1
ATOM 10646 N N . ARG B 1 535 ? -2.031 -26.328 -18.891 1 92.12 535 ARG B N 1
ATOM 10647 C CA . ARG B 1 535 ? -2.285 -25.156 -19.719 1 92.12 535 ARG B CA 1
ATOM 10648 C C . ARG B 1 535 ? -2.955 -25.547 -21.031 1 92.12 535 ARG B C 1
ATOM 10650 O O . ARG B 1 535 ? -2.605 -26.562 -21.641 1 92.12 535 ARG B O 1
ATOM 10657 N N . ILE B 1 536 ? -3.943 -24.734 -21.438 1 95.19 536 ILE B N 1
ATOM 10658 C CA . ILE B 1 536 ? -4.645 -25.047 -22.672 1 95.19 536 ILE B CA 1
ATOM 10659 C C . ILE B 1 536 ? -3.826 -24.562 -23.859 1 95.19 536 ILE B C 1
ATOM 10661 O O . ILE B 1 536 ? -3.561 -23.375 -24 1 95.19 536 ILE B O 1
ATOM 10665 N N . HIS B 1 537 ? -3.381 -25.438 -24.594 1 91.56 537 HIS B N 1
ATOM 10666 C CA . HIS B 1 537 ? -2.629 -25.234 -25.828 1 91.56 537 HIS B CA 1
ATOM 10667 C C . HIS B 1 537 ? -2.846 -26.391 -26.797 1 91.56 537 HIS B C 1
ATOM 10669 O O . HIS B 1 537 ? -3.086 -27.531 -26.375 1 91.56 537 HIS B O 1
ATOM 10675 N N . GLU B 1 538 ? -2.674 -26.156 -28 1 93.12 538 GLU B N 1
ATOM 10676 C CA . GLU B 1 538 ? -2.986 -27.156 -29.016 1 93.12 538 GLU B CA 1
ATOM 10677 C C . GLU B 1 538 ? -2.102 -28.391 -28.859 1 93.12 538 GLU B C 1
ATOM 10679 O O . GLU B 1 538 ? -2.559 -29.516 -29.062 1 93.12 538 GLU B O 1
ATOM 10684 N N . TYR B 1 539 ? -0.832 -28.203 -28.484 1 91.94 539 TYR B N 1
ATOM 10685 C CA . TYR B 1 539 ? 0.061 -29.359 -28.438 1 91.94 539 TYR B CA 1
ATOM 10686 C C . TYR B 1 539 ? -0.241 -30.25 -27.234 1 91.94 539 TYR B C 1
ATOM 10688 O O . TYR B 1 539 ? 0.203 -31.391 -27.172 1 91.94 539 TYR B O 1
ATOM 10696 N N . LYS B 1 540 ? -0.942 -29.75 -26.297 1 94.38 540 LYS B N 1
ATOM 10697 C CA . LYS B 1 540 ? -1.37 -30.531 -25.141 1 94.38 540 LYS B CA 1
ATOM 10698 C C . LYS B 1 540 ? -2.627 -31.328 -25.469 1 94.38 540 LYS B C 1
ATOM 10700 O O . LYS B 1 540 ? -2.982 -32.25 -24.719 1 94.38 540 LYS B O 1
ATOM 10705 N N . ARG B 1 541 ? -3.34 -31.062 -26.469 1 97.38 541 ARG B N 1
ATOM 10706 C CA . ARG B 1 541 ? -4.344 -31.828 -27.203 1 97.38 541 ARG B CA 1
ATOM 10707 C C . ARG B 1 541 ? -5.559 -32.094 -26.312 1 97.38 541 ARG B C 1
ATOM 10709 O O . ARG B 1 541 ? -6.043 -33.25 -26.25 1 97.38 541 ARG B O 1
ATOM 10716 N N . GLN B 1 542 ? -6 -31.031 -25.656 1 98.19 542 GLN B N 1
ATOM 10717 C CA . GLN B 1 542 ? -7.293 -31.156 -25 1 98.19 542 GLN B CA 1
ATOM 10718 C C . GLN B 1 542 ? -8.406 -31.453 -26 1 98.19 542 GLN B C 1
ATOM 10720 O O . GLN B 1 542 ? -9.391 -32.125 -25.656 1 98.19 542 GLN B O 1
ATOM 10725 N N . HIS B 1 543 ? -8.234 -31 -27.234 1 97.25 543 HIS B N 1
ATOM 10726 C CA . HIS B 1 543 ? -9.242 -31.266 -28.25 1 97.25 543 HIS B CA 1
ATOM 10727 C C . HIS B 1 543 ? -9.227 -32.75 -28.672 1 97.25 543 HIS B C 1
ATOM 10729 O O . HIS B 1 543 ? -10.234 -33.281 -29.125 1 97.25 543 HIS B O 1
ATOM 10735 N N . LEU B 1 544 ? -8.117 -33.5 -28.531 1 98.62 544 LEU B N 1
ATOM 10736 C CA . LEU B 1 544 ? -8.141 -34.938 -28.703 1 98.62 544 LEU B CA 1
ATOM 10737 C C . LEU B 1 544 ? -9.031 -35.594 -27.672 1 98.62 544 LEU B C 1
ATOM 10739 O O . LEU B 1 544 ? -9.828 -36.5 -28 1 98.62 544 LEU B O 1
ATOM 10743 N N . ASN B 1 545 ? -8.883 -35.219 -26.469 1 98.81 545 ASN B N 1
ATOM 10744 C CA . ASN B 1 545 ? -9.656 -35.781 -25.359 1 98.81 545 ASN B CA 1
ATOM 10745 C C . ASN B 1 545 ? -11.148 -35.531 -25.531 1 98.81 545 ASN B C 1
ATOM 10747 O O . ASN B 1 545 ? -11.961 -36.438 -25.359 1 98.81 545 ASN B O 1
ATOM 10751 N N . ILE B 1 546 ? -11.492 -34.281 -25.906 1 98.75 546 ILE B N 1
ATOM 10752 C CA . ILE B 1 546 ? -12.906 -33.969 -26 1 98.75 546 ILE B CA 1
ATOM 10753 C C . ILE B 1 546 ? -13.516 -34.656 -27.234 1 98.75 546 ILE B C 1
ATOM 10755 O O . ILE B 1 546 ? -14.688 -35.031 -27.219 1 98.75 546 ILE B O 1
ATOM 10759 N N . LEU B 1 547 ? -12.773 -34.812 -28.312 1 98.81 547 LEU B N 1
ATOM 10760 C CA . LEU B 1 547 ? -13.258 -35.562 -29.469 1 98.81 547 LEU B CA 1
ATOM 10761 C C . LEU B 1 547 ? -13.523 -37 -29.094 1 98.81 547 LEU B C 1
ATOM 10763 O O . LEU B 1 547 ? -14.547 -37.562 -29.5 1 98.81 547 LEU B O 1
ATOM 10767 N N . GLU B 1 548 ? -12.594 -37.562 -28.391 1 98.81 548 GLU B N 1
ATOM 10768 C CA . GLU B 1 548 ? -12.797 -38.906 -27.906 1 98.81 548 GLU B CA 1
ATOM 10769 C C . GLU B 1 548 ? -14.031 -39 -27.016 1 98.81 548 GLU B C 1
ATOM 10771 O O . GLU B 1 548 ? -14.781 -40 -27.078 1 98.81 548 GLU B O 1
ATOM 10776 N N . THR B 1 549 ? -14.258 -38.062 -26.203 1 98.75 549 THR B N 1
ATOM 10777 C CA . THR B 1 549 ? -15.414 -38 -25.312 1 98.75 549 THR B CA 1
ATOM 10778 C C . THR B 1 549 ? -16.703 -38 -26.109 1 98.75 549 THR B C 1
ATOM 10780 O O . THR B 1 549 ? -17.656 -38.719 -25.766 1 98.75 549 THR B O 1
ATOM 10783 N N . ILE B 1 550 ? -16.75 -37.219 -27.156 1 98.75 550 ILE B N 1
ATOM 10784 C CA . ILE B 1 550 ? -17.922 -37.188 -28.031 1 98.75 550 ILE B CA 1
ATOM 10785 C C . ILE B 1 550 ? -18.141 -38.562 -28.656 1 98.75 550 ILE B C 1
ATOM 10787 O O . ILE B 1 550 ? -19.266 -39.031 -28.75 1 98.75 550 ILE B O 1
ATOM 10791 N N . ALA B 1 551 ? -17.078 -39.156 -29.125 1 98.75 551 ALA B N 1
ATOM 10792 C CA . ALA B 1 551 ? -17.172 -40.469 -29.719 1 98.75 551 ALA B CA 1
ATOM 10793 C C . ALA B 1 551 ? -17.734 -41.5 -28.719 1 98.75 551 ALA B C 1
ATOM 10795 O O . ALA B 1 551 ? -18.562 -42.312 -29.078 1 98.75 551 ALA B O 1
ATOM 10796 N N . LEU B 1 552 ? -17.219 -41.5 -27.547 1 98.5 552 LEU B N 1
ATOM 10797 C CA . LEU B 1 552 ? -17.719 -42.375 -26.5 1 98.5 552 LEU B CA 1
ATOM 10798 C C . LEU B 1 552 ? -19.203 -42.125 -26.234 1 98.5 552 LEU B C 1
ATOM 10800 O O . LEU B 1 552 ? -19.969 -43.062 -26.062 1 98.5 552 LEU B O 1
ATOM 10804 N N . TRP B 1 553 ? -19.578 -40.875 -26.141 1 98.56 553 TRP B N 1
ATOM 10805 C CA . TRP B 1 553 ? -20.969 -40.469 -25.984 1 98.56 553 TRP B CA 1
ATOM 10806 C C . TRP B 1 553 ? -21.844 -41.125 -27.062 1 98.56 553 TRP B C 1
ATOM 10808 O O . TRP B 1 553 ? -22.906 -41.656 -26.766 1 98.56 553 TRP B O 1
ATOM 10818 N N . ASN B 1 554 ? -21.359 -41.031 -28.297 1 98.38 554 ASN B N 1
ATOM 10819 C CA . ASN B 1 554 ? -22.062 -41.656 -29.422 1 98.38 554 ASN B CA 1
ATOM 10820 C C . ASN B 1 554 ? -22.219 -43.156 -29.219 1 98.38 554 ASN B C 1
ATOM 10822 O O . ASN B 1 554 ? -23.297 -43.688 -29.453 1 98.38 554 ASN B O 1
ATOM 10826 N N . ASP B 1 555 ? -21.156 -43.781 -28.859 1 98 555 ASP B N 1
ATOM 10827 C CA . ASP B 1 555 ? -21.188 -45.25 -28.656 1 98 555 ASP B CA 1
ATOM 10828 C C . ASP B 1 555 ? -22.188 -45.625 -27.547 1 98 555 ASP B C 1
ATOM 10830 O O . ASP B 1 555 ? -22.906 -46.594 -27.688 1 98 555 ASP B O 1
ATOM 10834 N N . ILE B 1 556 ? -22.172 -44.875 -26.469 1 97.94 556 ILE B N 1
ATOM 10835 C CA . ILE B 1 556 ? -23.094 -45.156 -25.359 1 97.94 556 ILE B CA 1
ATOM 10836 C C . ILE B 1 556 ? -24.531 -44.938 -25.828 1 97.94 556 ILE B C 1
ATOM 10838 O O . ILE B 1 556 ? -25.406 -45.75 -25.5 1 97.94 556 ILE B O 1
ATOM 10842 N N . ARG B 1 557 ? -24.734 -43.875 -26.531 1 96.5 557 ARG B N 1
ATOM 10843 C CA . ARG B 1 557 ? -26.078 -43.562 -27.031 1 96.5 557 ARG B CA 1
ATOM 10844 C C . ARG B 1 557 ? -26.578 -44.656 -27.969 1 96.5 557 ARG B C 1
ATOM 10846 O O . ARG B 1 557 ? -27.766 -45 -27.984 1 96.5 557 ARG B O 1
ATOM 10853 N N . ASP B 1 558 ? -25.641 -45.125 -28.781 1 97.19 558 ASP B N 1
ATOM 10854 C CA . ASP B 1 558 ? -26 -46.156 -29.734 1 97.19 558 ASP B CA 1
ATOM 10855 C C . ASP B 1 558 ? -26.312 -47.5 -29.031 1 97.19 558 ASP B C 1
ATOM 10857 O O . ASP B 1 558 ? -27.078 -48.312 -29.547 1 97.19 558 ASP B O 1
ATOM 10861 N N . ASN B 1 559 ? -25.672 -47.719 -27.875 1 96.94 559 ASN B N 1
ATOM 10862 C CA . ASN B 1 559 ? -25.891 -48.906 -27.078 1 96.94 559 ASN B CA 1
ATOM 10863 C C . ASN B 1 559 ? -25.969 -48.594 -25.594 1 96.94 559 ASN B C 1
ATOM 10865 O O . ASN B 1 559 ? -25.125 -49.031 -24.812 1 96.94 559 ASN B O 1
ATOM 10869 N N . PRO B 1 560 ? -27.016 -48 -25.188 1 94.69 560 PRO B N 1
ATOM 10870 C CA . PRO B 1 560 ? -27.094 -47.469 -23.828 1 94.69 560 PRO B CA 1
ATOM 10871 C C . PRO B 1 560 ? -27.109 -48.562 -22.766 1 94.69 560 PRO B C 1
ATOM 10873 O O . PRO B 1 560 ? -26.859 -48.281 -21.594 1 94.69 560 PRO B O 1
ATOM 10876 N N . THR B 1 561 ? -27.391 -49.844 -23.141 1 94.12 561 THR B N 1
ATOM 10877 C CA . THR B 1 561 ? -27.562 -50.906 -22.141 1 94.12 561 THR B CA 1
ATOM 10878 C C . THR B 1 561 ? -26.297 -51.75 -22.016 1 94.12 561 THR B C 1
ATOM 10880 O O . THR B 1 561 ? -26.25 -52.688 -21.234 1 94.12 561 THR B O 1
ATOM 10883 N N . ALA B 1 562 ? -25.312 -51.375 -22.781 1 95.31 562 ALA B N 1
ATOM 10884 C CA . ALA B 1 562 ? -24.062 -52.125 -22.688 1 95.31 562 ALA B CA 1
ATOM 10885 C C . ALA B 1 562 ? -23.375 -51.844 -21.344 1 95.31 562 ALA B C 1
ATOM 10887 O O . ALA B 1 562 ? -23.766 -50.938 -20.609 1 95.31 562 ALA B O 1
ATOM 10888 N N . ASN B 1 563 ? -22.469 -52.719 -20.984 1 94.88 563 ASN B N 1
ATOM 10889 C CA . ASN B 1 563 ? -21.75 -52.594 -19.719 1 94.88 563 ASN B CA 1
ATOM 10890 C C . ASN B 1 563 ? -20.672 -51.5 -19.797 1 94.88 563 ASN B C 1
ATOM 10892 O O . ASN B 1 563 ? -19.484 -51.812 -19.734 1 94.88 563 ASN B O 1
ATOM 10896 N N . TRP B 1 564 ? -21.125 -50.281 -19.75 1 96.88 564 TRP B N 1
ATOM 10897 C CA . TRP B 1 564 ? -20.203 -49.156 -19.844 1 96.88 564 TRP B CA 1
ATOM 10898 C C . TRP B 1 564 ? -19.594 -48.812 -18.484 1 96.88 564 TRP B C 1
ATOM 10900 O O . TRP B 1 564 ? -20.234 -49.031 -17.453 1 96.88 564 TRP B O 1
ATOM 10910 N N . THR B 1 565 ? -18.391 -48.375 -18.406 1 97.5 565 THR B N 1
ATOM 10911 C CA . THR B 1 565 ? -17.766 -47.812 -17.219 1 97.5 565 THR B CA 1
ATOM 10912 C C . THR B 1 565 ? -18.156 -46.344 -17.016 1 97.5 565 THR B C 1
ATOM 10914 O O . THR B 1 565 ? -17.797 -45.5 -17.844 1 97.5 565 THR B O 1
ATOM 10917 N N . PRO B 1 566 ? -18.906 -46.062 -15.969 1 97.44 566 PRO B N 1
ATOM 10918 C CA . PRO B 1 566 ? -19.234 -44.656 -15.734 1 97.44 566 PRO B CA 1
ATOM 10919 C C . PRO B 1 566 ? -18 -43.781 -15.609 1 97.44 566 PRO B C 1
ATOM 10921 O O . PRO B 1 566 ? -17 -44.188 -15 1 97.44 566 PRO B O 1
ATOM 10924 N N . ARG B 1 567 ? -18.062 -42.625 -16.219 1 97.69 567 ARG B N 1
ATOM 10925 C CA . ARG B 1 567 ? -16.875 -41.781 -16.312 1 97.69 567 ARG B CA 1
ATOM 10926 C C . ARG B 1 567 ? -17.234 -40.312 -16.188 1 97.69 567 ARG B C 1
ATOM 10928 O O . ARG B 1 567 ? -18.234 -39.844 -16.719 1 97.69 567 ARG B O 1
ATOM 10935 N N . VAL B 1 568 ? -16.438 -39.531 -15.391 1 98.25 568 VAL B N 1
ATOM 10936 C CA . VAL B 1 568 ? -16.484 -38.062 -15.359 1 98.25 568 VAL B CA 1
ATOM 10937 C C . VAL B 1 568 ? -15.195 -37.5 -15.969 1 98.25 568 VAL B C 1
ATOM 10939 O O . VAL B 1 568 ? -14.102 -37.719 -15.438 1 98.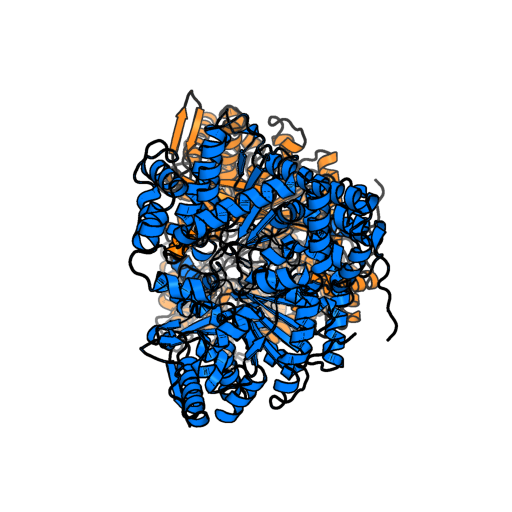25 568 VAL B O 1
ATOM 10942 N N . LYS B 1 569 ? -15.297 -36.844 -17.109 1 98.38 569 LYS B N 1
ATOM 10943 C CA . LYS B 1 569 ? -14.172 -36.125 -17.719 1 98.38 569 LYS B CA 1
ATOM 10944 C C . LYS B 1 569 ? -13.992 -34.75 -17.109 1 98.38 569 LYS B C 1
ATOM 10946 O O . LYS B 1 569 ? -14.883 -33.906 -17.219 1 98.38 569 LYS B O 1
ATOM 10951 N N . ILE B 1 570 ? -12.875 -34.531 -16.438 1 98.25 570 ILE B N 1
ATOM 10952 C CA . ILE B 1 570 ? -12.633 -33.25 -15.789 1 98.25 570 ILE B CA 1
ATOM 10953 C C . ILE B 1 570 ? -11.469 -32.531 -16.469 1 98.25 570 ILE B C 1
ATOM 10955 O O . ILE B 1 570 ? -10.352 -33.062 -16.531 1 98.25 570 ILE B O 1
ATOM 10959 N N . PHE B 1 571 ? -11.766 -31.422 -17.031 1 98.19 571 PHE B N 1
ATOM 10960 C CA . PHE B 1 571 ? -10.75 -30.562 -17.641 1 98.19 571 PHE B CA 1
ATOM 10961 C C . PHE B 1 571 ? -10.383 -29.406 -16.719 1 98.19 571 PHE B C 1
ATOM 10963 O O . PHE B 1 571 ? -11.164 -29.031 -15.852 1 98.19 571 PHE B O 1
ATOM 10970 N N . GLY B 1 572 ? -9.203 -28.922 -16.859 1 96.19 572 GLY B N 1
ATOM 10971 C CA . GLY B 1 572 ? -8.781 -27.719 -16.141 1 96.19 572 GLY B CA 1
ATOM 10972 C C . GLY B 1 572 ? -7.559 -27.062 -16.734 1 96.19 572 GLY B C 1
ATOM 10973 O O . GLY B 1 572 ? -6.648 -27.734 -17.219 1 96.19 572 GLY B O 1
ATOM 10974 N N . GLY B 1 573 ? -7.516 -25.797 -16.75 1 95.81 573 GLY B N 1
ATOM 10975 C CA . GLY B 1 573 ? -6.43 -25.016 -17.312 1 95.81 573 GLY B CA 1
ATOM 10976 C C . GLY B 1 573 ? -6.895 -23.719 -17.938 1 95.81 573 GLY B C 1
ATOM 10977 O O . GLY B 1 573 ? -8.094 -23.516 -18.156 1 95.81 573 GLY B O 1
ATOM 10978 N N . LYS B 1 574 ? -5.93 -22.812 -18.141 1 95.12 574 LYS B N 1
ATOM 10979 C CA . LYS B 1 574 ? -6.207 -21.516 -18.734 1 95.12 574 LYS B CA 1
ATOM 10980 C C . LYS B 1 574 ? -5.516 -21.359 -20.078 1 95.12 574 LYS B C 1
ATOM 10982 O O . LYS B 1 574 ? -4.477 -21.969 -20.328 1 95.12 574 LYS B O 1
ATOM 10987 N N . ALA B 1 575 ? -6.145 -20.703 -20.969 1 93.75 575 ALA B N 1
ATOM 10988 C CA . ALA B 1 575 ? -5.512 -20.297 -22.219 1 93.75 575 ALA B CA 1
ATOM 10989 C C . ALA B 1 575 ? -5.023 -18.844 -22.125 1 93.75 575 ALA B C 1
ATOM 10991 O O . ALA B 1 575 ? -5.699 -17.984 -21.562 1 93.75 575 ALA B O 1
ATOM 10992 N N . ALA B 1 576 ? -3.826 -18.625 -22.641 1 87.44 576 ALA B N 1
ATOM 10993 C CA . ALA B 1 576 ? -3.359 -17.234 -22.688 1 87.44 576 ALA B CA 1
ATOM 10994 C C . ALA B 1 576 ? -4.316 -16.359 -23.484 1 87.44 576 ALA B C 1
ATOM 10996 O O . ALA B 1 576 ? -4.973 -16.844 -24.422 1 87.44 576 ALA B O 1
ATOM 10997 N N . PRO B 1 577 ? -4.371 -15.094 -23.188 1 82.75 577 PRO B N 1
ATOM 10998 C CA . PRO B 1 577 ? -5.348 -14.203 -23.828 1 82.75 577 PRO B CA 1
ATOM 10999 C C . PRO B 1 577 ? -5.234 -14.188 -25.344 1 82.75 577 PRO B C 1
ATOM 11001 O O . PRO B 1 577 ? -6.25 -14.141 -26.047 1 82.75 577 PRO B O 1
ATOM 11004 N N . GLY B 1 578 ? -4.133 -14.359 -25.906 1 81.75 578 GLY B N 1
ATOM 11005 C CA . GLY B 1 578 ? -3.932 -14.258 -27.344 1 81.75 578 GLY B CA 1
ATOM 11006 C C . GLY B 1 578 ? -4.105 -15.578 -28.062 1 81.75 578 GLY B C 1
ATOM 11007 O O . GLY B 1 578 ? -4.062 -15.625 -29.297 1 81.75 578 GLY B O 1
ATOM 11008 N N . TYR B 1 579 ? -4.383 -16.641 -27.359 1 89.12 579 TYR B N 1
ATOM 11009 C CA . TYR B 1 579 ? -4.484 -17.969 -27.969 1 89.12 579 TYR B CA 1
ATOM 11010 C C . TYR B 1 579 ? -5.914 -18.266 -28.406 1 89.12 579 TYR B C 1
ATOM 11012 O O . TYR B 1 579 ? -6.648 -18.969 -27.703 1 89.12 579 TYR B O 1
ATOM 11020 N N . VAL B 1 580 ? -6.207 -17.859 -29.547 1 91.5 580 VAL B N 1
ATOM 11021 C CA . VAL B 1 580 ? -7.578 -17.859 -30.047 1 91.5 580 VAL B CA 1
ATOM 11022 C C . VAL B 1 580 ? -8.07 -19.297 -30.188 1 91.5 580 VAL B C 1
ATOM 11024 O O . VAL B 1 580 ? -9.172 -19.641 -29.734 1 91.5 580 VAL B O 1
ATOM 11027 N N . LEU B 1 581 ? -7.293 -20.141 -30.797 1 95.31 581 LEU B N 1
ATOM 11028 C CA . LEU B 1 581 ? -7.715 -21.531 -30.984 1 95.31 581 LEU B CA 1
ATOM 11029 C C . LEU B 1 581 ? -7.871 -22.25 -29.656 1 95.31 581 LEU B C 1
ATOM 11031 O O . LEU B 1 581 ? -8.805 -23.031 -29.469 1 95.31 581 LEU B O 1
ATOM 11035 N N . ALA B 1 582 ? -6.906 -22.016 -28.781 1 96.38 582 ALA B N 1
ATOM 11036 C CA . ALA B 1 582 ? -6.992 -22.625 -27.453 1 96.38 582 ALA B CA 1
ATOM 11037 C C . ALA B 1 582 ? -8.273 -22.203 -26.734 1 96.38 582 ALA B C 1
ATOM 11039 O O . ALA B 1 582 ? -8.922 -23.016 -26.078 1 96.38 582 ALA B O 1
ATOM 11040 N N . LYS B 1 583 ? -8.641 -20.984 -26.844 1 96.69 583 LYS B N 1
ATOM 11041 C CA . LYS B 1 583 ? -9.875 -20.5 -26.234 1 96.69 583 LYS B CA 1
ATOM 11042 C C . LYS B 1 583 ? -11.094 -21.141 -26.891 1 96.69 583 LYS B C 1
ATOM 11044 O O . LYS B 1 583 ? -12.094 -21.406 -26.219 1 96.69 583 LYS B O 1
ATOM 11049 N N . SER B 1 584 ? -11.008 -21.312 -28.203 1 97.88 584 SER B N 1
ATOM 11050 C CA . SER B 1 584 ? -12.094 -22 -28.906 1 97.88 584 SER B CA 1
ATOM 11051 C C . SER B 1 584 ? -12.25 -23.438 -28.422 1 97.88 584 SER B C 1
ATOM 11053 O O . SER B 1 584 ? -13.367 -23.953 -28.328 1 97.88 584 SER B O 1
ATOM 11055 N N . ILE B 1 585 ? -11.156 -24.062 -28.156 1 98.38 585 ILE B N 1
ATOM 11056 C CA . ILE B 1 585 ? -11.18 -25.438 -27.656 1 98.38 585 ILE B CA 1
ATOM 11057 C C . ILE B 1 585 ? -11.867 -25.453 -26.281 1 98.38 585 ILE B C 1
ATOM 11059 O O . ILE B 1 585 ? -12.672 -26.344 -26 1 98.38 585 ILE B O 1
ATOM 11063 N N . ILE B 1 586 ? -11.531 -24.484 -25.453 1 98.56 586 ILE B N 1
ATOM 11064 C CA . ILE B 1 586 ? -12.18 -24.375 -24.141 1 98.56 586 ILE B CA 1
ATOM 11065 C C . ILE B 1 586 ? -13.688 -24.25 -24.328 1 98.56 586 ILE B C 1
ATOM 11067 O O . ILE B 1 586 ? -14.461 -24.938 -23.641 1 98.56 586 ILE B O 1
ATOM 11071 N N . ARG B 1 587 ? -14.109 -23.406 -25.25 1 98.5 587 ARG B N 1
ATOM 11072 C CA . ARG B 1 587 ? -15.531 -23.219 -25.484 1 98.5 587 ARG B CA 1
ATOM 11073 C C . ARG B 1 587 ? -16.188 -24.5 -25.984 1 98.5 587 ARG B C 1
ATOM 11075 O O . ARG B 1 587 ? -17.297 -24.828 -25.594 1 98.5 587 ARG B O 1
ATOM 11082 N N . LEU B 1 588 ? -15.508 -25.172 -26.844 1 98.62 588 LEU B N 1
ATOM 11083 C CA . LEU B 1 588 ? -16.031 -26.438 -27.344 1 98.62 588 LEU B CA 1
ATOM 11084 C C . LEU B 1 588 ? -16.25 -27.422 -26.203 1 98.62 588 LEU B C 1
ATOM 11086 O O . LEU B 1 588 ? -17.281 -28.094 -26.141 1 98.62 588 LEU B O 1
ATOM 11090 N N . ILE B 1 589 ? -15.25 -27.562 -25.359 1 98.69 589 ILE B N 1
ATOM 11091 C CA . ILE B 1 589 ? -15.359 -28.484 -24.219 1 98.69 589 ILE B CA 1
ATOM 11092 C C . ILE B 1 589 ? -16.594 -28.141 -23.391 1 98.69 589 ILE B C 1
ATOM 11094 O O . ILE B 1 589 ? -17.375 -29.016 -23.031 1 98.69 589 ILE B O 1
ATOM 11098 N N . ASN B 1 590 ? -16.781 -26.875 -23.125 1 98.38 590 ASN B N 1
ATOM 11099 C CA . ASN B 1 590 ? -17.906 -26.422 -22.312 1 98.38 590 ASN B CA 1
ATOM 11100 C C . ASN B 1 590 ? -19.234 -26.672 -23.031 1 98.38 590 ASN B C 1
ATOM 11102 O O . ASN B 1 590 ? -20.234 -27.031 -22.391 1 98.38 590 ASN B O 1
ATOM 11106 N N . ASP B 1 591 ? -19.281 -26.438 -24.328 1 98.44 591 ASP B N 1
ATOM 11107 C CA . ASP B 1 591 ? -20.5 -26.672 -25.109 1 98.44 591 ASP B CA 1
ATOM 11108 C C . ASP B 1 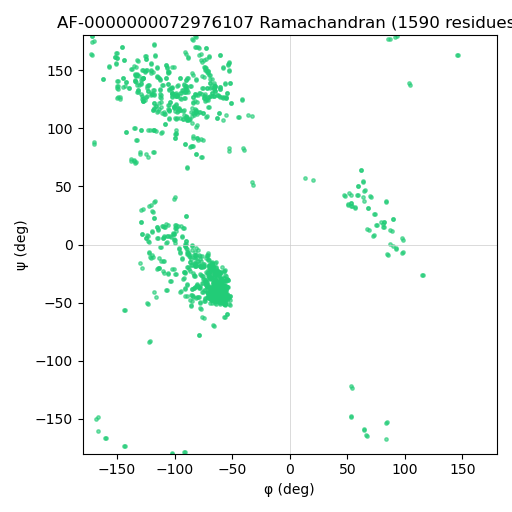591 ? -20.844 -28.172 -25.141 1 98.44 591 ASP B C 1
ATOM 11110 O O . ASP B 1 591 ? -22.016 -28.547 -25.047 1 98.44 591 ASP B O 1
ATOM 11114 N N . VAL B 1 592 ? -19.859 -28.953 -25.344 1 98.5 592 VAL B N 1
ATOM 11115 C CA . VAL B 1 592 ? -20.047 -30.406 -25.328 1 98.5 592 VAL B CA 1
ATOM 11116 C C . VAL B 1 592 ? -20.547 -30.828 -23.953 1 98.5 592 VAL B C 1
ATOM 11118 O O . VAL B 1 592 ? -21.438 -31.672 -23.844 1 98.5 592 VAL B O 1
ATOM 11121 N N . ALA B 1 593 ? -19.922 -30.312 -22.922 1 97.94 593 ALA B N 1
ATOM 11122 C CA . ALA B 1 593 ? -20.359 -30.609 -21.562 1 97.94 593 ALA B CA 1
ATOM 11123 C C . ALA B 1 593 ? -21.844 -30.312 -21.375 1 97.94 593 ALA B C 1
ATOM 11125 O O . ALA B 1 593 ? -22.578 -31.109 -20.781 1 97.94 593 ALA B O 1
ATOM 11126 N N . ALA B 1 594 ? -22.266 -29.172 -21.891 1 96.75 594 ALA B N 1
ATOM 11127 C CA . ALA B 1 594 ? -23.672 -28.766 -21.766 1 96.75 594 ALA B CA 1
ATOM 11128 C C . ALA B 1 594 ? -24.594 -29.781 -22.438 1 96.75 594 ALA B C 1
ATOM 11130 O O . ALA B 1 594 ? -25.672 -30.078 -21.922 1 96.75 594 ALA B O 1
ATOM 11131 N N . THR B 1 595 ? -24.172 -30.281 -23.547 1 97.12 595 THR B N 1
ATOM 11132 C CA . THR B 1 595 ? -24.969 -31.234 -24.312 1 97.12 595 THR B CA 1
ATOM 11133 C C . THR B 1 595 ? -24.984 -32.594 -23.641 1 97.12 595 THR B C 1
ATOM 11135 O O . THR B 1 595 ? -26.047 -33.156 -23.406 1 97.12 595 THR B O 1
ATOM 11138 N N . ILE B 1 596 ? -23.891 -33.094 -23.266 1 97.31 596 ILE B N 1
ATOM 11139 C CA . ILE B 1 596 ? -23.734 -34.438 -22.734 1 97.31 596 ILE B CA 1
ATOM 11140 C C . ILE B 1 596 ? -24.359 -34.5 -21.328 1 97.31 596 ILE B C 1
ATOM 11142 O O . ILE B 1 596 ? -25.047 -35.469 -21.016 1 97.31 596 ILE B O 1
ATOM 11146 N N . ASN B 1 597 ? -24.109 -33.562 -20.531 1 96.56 597 ASN B N 1
ATOM 11147 C CA . ASN B 1 597 ? -24.578 -33.562 -19.141 1 96.56 597 ASN B CA 1
ATOM 11148 C C . ASN B 1 597 ? -26.094 -33.438 -19.062 1 96.56 597 ASN B C 1
ATOM 11150 O O . ASN B 1 597 ? -26.688 -33.75 -18.031 1 96.56 597 ASN B O 1
ATOM 11154 N N . ASN B 1 598 ? -26.703 -33.031 -20.172 1 95.44 598 ASN B N 1
ATOM 11155 C CA . ASN B 1 598 ? -28.156 -32.875 -20.172 1 95.44 598 ASN B CA 1
ATOM 11156 C C . ASN B 1 598 ? -28.844 -34 -20.969 1 95.44 598 ASN B C 1
ATOM 11158 O O . ASN B 1 598 ? -30.078 -34 -21.109 1 95.44 598 ASN B O 1
ATOM 11162 N N . ASP B 1 599 ? -28.078 -34.906 -21.469 1 96.5 599 ASP B N 1
ATOM 11163 C CA . ASP B 1 599 ? -28.656 -36.031 -22.188 1 96.5 599 ASP B CA 1
ATOM 11164 C C . ASP B 1 599 ? -29.203 -37.094 -21.203 1 96.5 599 ASP B C 1
ATOM 11166 O O . ASP B 1 599 ? -28.438 -37.75 -20.531 1 96.5 599 ASP B O 1
ATOM 11170 N N . PRO B 1 600 ? -30.406 -37.312 -21.141 1 94.81 600 PRO B N 1
ATOM 11171 C CA . PRO B 1 600 ? -31 -38.219 -20.156 1 94.81 600 PRO B CA 1
ATOM 11172 C C . PRO B 1 600 ? -30.594 -39.688 -20.375 1 94.81 600 PRO B C 1
ATOM 11174 O O . PRO B 1 600 ? -30.656 -40.5 -19.438 1 94.81 600 PRO B O 1
ATOM 11177 N N . VAL B 1 601 ? -30.188 -39.969 -21.547 1 95.12 601 VAL B N 1
ATOM 11178 C CA . VAL B 1 601 ? -29.828 -41.344 -21.875 1 95.12 601 VAL B CA 1
ATOM 11179 C C . VAL B 1 601 ? -28.438 -41.656 -21.312 1 95.12 601 VAL B C 1
ATOM 11181 O O . VAL B 1 601 ? -28.188 -42.781 -20.859 1 95.12 601 VAL B O 1
ATOM 11184 N N . THR B 1 602 ? -27.609 -40.719 -21.328 1 95.56 602 THR B N 1
ATOM 11185 C CA . THR B 1 602 ? -26.203 -41.062 -21.109 1 95.56 602 THR B CA 1
ATOM 11186 C C . THR B 1 602 ? -25.656 -40.344 -19.875 1 95.56 602 THR B C 1
ATOM 11188 O O . THR B 1 602 ? -24.594 -40.688 -19.359 1 95.56 602 THR B O 1
ATOM 11191 N N . ARG B 1 603 ? -26.391 -39.406 -19.281 1 93.38 603 ARG B N 1
ATOM 11192 C CA . ARG B 1 603 ? -25.875 -38.5 -18.25 1 93.38 603 ARG B CA 1
ATOM 11193 C C . ARG B 1 603 ? -25.422 -39.281 -17.016 1 93.38 603 ARG B C 1
ATOM 11195 O O . ARG B 1 603 ? -24.562 -38.812 -16.281 1 93.38 603 ARG B O 1
ATOM 11202 N N . HIS B 1 604 ? -25.969 -40.438 -16.75 1 94 604 HIS B N 1
ATOM 11203 C CA . HIS B 1 604 ? -25.594 -41.219 -15.594 1 94 604 HIS B CA 1
ATOM 11204 C C . HIS B 1 604 ? -24.312 -42.031 -15.867 1 94 604 HIS B C 1
ATOM 11206 O O . HIS B 1 604 ? -23.688 -42.531 -14.938 1 94 604 HIS B O 1
ATOM 11212 N N . LEU B 1 605 ? -23.875 -42.094 -17.141 1 96.75 605 LEU B N 1
ATOM 11213 C CA . LEU B 1 605 ? -22.719 -42.875 -17.531 1 96.75 605 LEU B CA 1
ATOM 11214 C C . LEU B 1 605 ? -21.547 -41.969 -17.906 1 96.75 605 LEU B C 1
ATOM 11216 O O . LEU B 1 605 ? -20.391 -42.375 -17.828 1 96.75 605 LEU B O 1
ATOM 11220 N N . LEU B 1 606 ? -21.859 -40.75 -18.297 1 97.81 606 LEU B N 1
ATOM 11221 C CA . LEU B 1 606 ? -20.812 -39.875 -18.797 1 97.81 606 LEU B CA 1
ATOM 11222 C C . LEU B 1 606 ? -21.109 -38.406 -18.453 1 97.81 606 LEU B C 1
ATOM 11224 O O . LEU B 1 606 ? -22.203 -37.906 -18.719 1 97.81 606 LEU B O 1
ATOM 11228 N N . GLN B 1 607 ? -20.172 -37.781 -17.812 1 97.62 607 GLN B N 1
ATOM 11229 C CA . GLN B 1 607 ? -20.266 -36.375 -17.453 1 97.62 607 GLN B CA 1
ATOM 11230 C C . GLN B 1 607 ? -18.969 -35.625 -17.812 1 97.62 607 GLN B C 1
ATOM 11232 O O . GLN B 1 607 ? -17.891 -36.219 -17.797 1 97.62 607 GLN B O 1
ATOM 11237 N N . VAL B 1 608 ? -19.062 -34.344 -18.203 1 98.12 608 VAL B N 1
ATOM 11238 C CA . VAL B 1 608 ? -17.922 -33.5 -18.516 1 98.12 608 VAL B CA 1
ATOM 11239 C C . VAL B 1 608 ? -17.969 -32.25 -17.656 1 98.12 608 VAL B C 1
ATOM 11241 O O . VAL B 1 608 ? -19 -31.578 -17.578 1 98.12 608 VAL B O 1
ATOM 11244 N N . VAL B 1 609 ? -16.844 -31.969 -16.969 1 97.5 609 VAL B N 1
ATOM 11245 C CA . VAL B 1 609 ? -16.797 -30.812 -16.078 1 97.5 609 VAL B CA 1
ATOM 11246 C C . VAL B 1 609 ? -15.516 -30.016 -16.344 1 97.5 609 VAL B C 1
ATOM 11248 O O . VAL B 1 609 ? -14.453 -30.594 -16.578 1 97.5 609 VAL B O 1
ATOM 11251 N N . TYR B 1 610 ? -15.609 -28.703 -16.391 1 97.88 610 TYR B N 1
ATOM 11252 C CA . TYR B 1 610 ? -14.484 -27.781 -16.516 1 97.88 610 TYR B CA 1
ATOM 11253 C C . TYR B 1 610 ? -14.586 -26.641 -15.516 1 97.88 610 TYR B C 1
ATOM 11255 O O . TYR B 1 610 ? -15.109 -25.578 -15.828 1 97.88 610 TYR B O 1
ATOM 11263 N N . PRO B 1 611 ? -13.977 -26.859 -14.289 1 96.56 611 PRO B N 1
ATOM 11264 C CA . PRO B 1 611 ? -14.023 -25.766 -13.312 1 96.56 611 PRO B CA 1
ATOM 11265 C C . PRO B 1 611 ? -13.164 -24.578 -13.719 1 96.56 611 PRO B C 1
ATOM 11267 O O . PRO B 1 611 ? -12.062 -24.75 -14.234 1 96.56 611 PRO B O 1
ATOM 11270 N N . GLU B 1 612 ? -13.688 -23.406 -13.508 1 96 612 GLU B N 1
ATOM 11271 C CA . GLU B 1 612 ? -13.008 -22.172 -13.93 1 96 612 GLU B CA 1
ATOM 11272 C C . GLU B 1 612 ? -11.82 -21.875 -13.023 1 96 612 GLU B C 1
ATOM 11274 O O . GLU B 1 612 ? -11.781 -22.297 -11.867 1 96 612 GLU B O 1
ATOM 11279 N N . ASN B 1 613 ? -10.812 -21.172 -13.562 1 95.31 613 ASN B N 1
ATOM 11280 C CA . ASN B 1 613 ? -9.703 -20.531 -12.867 1 95.31 613 ASN B CA 1
ATOM 11281 C C . ASN B 1 613 ? -8.82 -21.547 -12.156 1 95.31 613 ASN B C 1
ATOM 11283 O O . ASN B 1 613 ? -8.578 -21.438 -10.953 1 95.31 613 ASN B O 1
ATOM 11287 N N . TYR B 1 614 ? -8.391 -22.484 -12.906 1 95.69 614 TYR B N 1
ATOM 11288 C CA . TYR B 1 614 ? -7.438 -23.469 -12.398 1 95.69 614 TYR B CA 1
ATOM 11289 C C . TYR B 1 614 ? -6.246 -22.781 -11.734 1 95.69 614 TYR B C 1
ATOM 11291 O O . TYR B 1 614 ? -5.621 -21.891 -12.328 1 95.69 614 TYR B O 1
ATOM 11299 N N . ASN B 1 615 ? -5.988 -23.047 -10.484 1 94.69 615 ASN B N 1
ATOM 11300 C CA . ASN B 1 615 ? -4.887 -22.531 -9.688 1 94.69 615 ASN B CA 1
ATOM 11301 C C . ASN B 1 615 ? -4.348 -23.578 -8.719 1 94.69 615 ASN B C 1
ATOM 11303 O O . ASN B 1 615 ? -4.691 -24.766 -8.82 1 94.69 615 ASN B O 1
ATOM 11307 N N . VAL B 1 616 ? -3.457 -23.203 -7.859 1 95.88 616 VAL B N 1
ATOM 11308 C CA . VAL B 1 616 ? -2.793 -24.156 -6.973 1 95.88 616 VAL B CA 1
ATOM 11309 C C . VAL B 1 616 ? -3.809 -24.75 -6.004 1 95.88 616 VAL B C 1
ATOM 11311 O O . VAL B 1 616 ? -3.82 -25.969 -5.773 1 95.88 616 VAL B O 1
ATOM 11314 N N . SER B 1 617 ? -4.68 -23.938 -5.484 1 95.44 617 SER B N 1
ATOM 11315 C CA . SER B 1 617 ? -5.691 -24.406 -4.535 1 95.44 617 SER B CA 1
ATOM 11316 C C . SER B 1 617 ? -6.617 -25.438 -5.168 1 95.44 617 SER B C 1
ATOM 11318 O O . SER B 1 617 ? -6.961 -26.438 -4.535 1 95.44 617 SER B O 1
ATOM 11320 N N . MET B 1 618 ? -7.027 -25.234 -6.371 1 95.81 618 MET B N 1
ATOM 11321 C CA . MET B 1 618 ? -7.859 -26.203 -7.086 1 95.81 618 MET B CA 1
ATOM 11322 C C . MET B 1 618 ? -7.109 -27.5 -7.324 1 95.81 618 MET B C 1
ATOM 11324 O O . MET B 1 618 ? -7.672 -28.578 -7.156 1 95.81 618 MET B O 1
ATOM 11328 N N . ALA B 1 619 ? -5.898 -27.359 -7.719 1 96.88 619 ALA B N 1
ATOM 11329 C CA . ALA B 1 619 ? -5.074 -28.531 -7.969 1 96.88 619 ALA B CA 1
ATOM 11330 C C . ALA B 1 619 ? -4.996 -29.422 -6.734 1 96.88 619 ALA B C 1
ATOM 11332 O O . ALA B 1 619 ? -4.973 -30.656 -6.848 1 96.88 619 ALA B O 1
ATOM 11333 N N . GLU B 1 620 ? -4.977 -28.844 -5.602 1 96.5 620 GLU B N 1
ATOM 11334 C CA . GLU B 1 620 ? -4.824 -29.562 -4.348 1 96.5 620 GLU B CA 1
ATOM 11335 C C . GLU B 1 620 ? -6.043 -30.438 -4.062 1 96.5 620 GLU B C 1
ATOM 11337 O O . GLU B 1 620 ? -5.973 -31.375 -3.262 1 96.5 620 GLU B O 1
ATOM 11342 N N . VAL B 1 621 ? -7.137 -30.172 -4.723 1 97.19 621 VAL B N 1
ATOM 11343 C CA . VAL B 1 621 ? -8.336 -30.984 -4.531 1 97.19 621 VAL B CA 1
ATOM 11344 C C . VAL B 1 621 ? -8.508 -31.922 -5.719 1 97.19 621 VAL B C 1
ATOM 11346 O O . VAL B 1 621 ? -8.922 -33.062 -5.555 1 97.19 621 VAL B O 1
ATOM 11349 N N . LEU B 1 622 ? -8.094 -31.516 -6.867 1 98 622 LEU B N 1
ATOM 11350 C CA . LEU B 1 622 ? -8.281 -32.281 -8.086 1 98 622 LEU B CA 1
ATOM 11351 C C . LEU B 1 622 ? -7.297 -33.438 -8.156 1 98 622 LEU B C 1
ATOM 11353 O O . LEU B 1 622 ? -7.672 -34.562 -8.5 1 98 622 LEU B O 1
ATOM 11357 N N . ILE B 1 623 ? -6.129 -33.219 -7.781 1 98.56 623 ILE B N 1
ATOM 11358 C CA . ILE B 1 623 ? -5.043 -34.156 -8.016 1 98.56 623 ILE B CA 1
ATOM 11359 C C . ILE B 1 623 ? -5.242 -35.406 -7.141 1 98.56 623 ILE B C 1
ATOM 11361 O O . ILE B 1 623 ? -5.219 -36.531 -7.641 1 98.56 623 ILE B O 1
ATOM 11365 N N . PRO B 1 624 ? -5.562 -35.25 -5.863 1 98.62 624 PRO B N 1
ATOM 11366 C CA . PRO B 1 624 ? -5.777 -36.438 -5.035 1 98.62 624 PRO B CA 1
ATOM 11367 C C . PRO B 1 624 ? -6.988 -37.25 -5.48 1 98.62 624 PRO B C 1
ATOM 11369 O O . PRO B 1 624 ? -7.031 -38.469 -5.27 1 98.62 624 PRO B O 1
ATOM 11372 N N . ALA B 1 625 ? -7.922 -36.594 -6.125 1 98.75 625 ALA B N 1
ATOM 11373 C CA . ALA B 1 625 ? -9.188 -37.25 -6.477 1 98.75 625 ALA B CA 1
ATOM 11374 C C . ALA B 1 625 ? -9.086 -37.938 -7.824 1 98.75 625 ALA B C 1
ATOM 11376 O O . ALA B 1 625 ? -9.961 -38.75 -8.18 1 98.75 625 ALA B O 1
ATOM 11377 N N . SER B 1 626 ? -8.086 -37.812 -8.539 1 98.75 626 SER B N 1
ATOM 11378 C CA . SER B 1 626 ? -7.961 -38.281 -9.914 1 98.75 626 SER B CA 1
ATOM 11379 C C . SER B 1 626 ? -7.75 -39.781 -9.961 1 98.75 626 SER B C 1
ATOM 11381 O O . SER B 1 626 ? -6.902 -40.312 -9.242 1 98.75 626 SER B O 1
ATOM 11383 N N . ASP B 1 627 ? -8.547 -40.469 -10.781 1 98.75 627 ASP B N 1
ATOM 11384 C CA . ASP B 1 627 ? -8.336 -41.875 -11.047 1 98.75 627 ASP B CA 1
ATOM 11385 C C . ASP B 1 627 ? -7.406 -42.094 -12.234 1 98.75 627 ASP B C 1
ATOM 11387 O O . ASP B 1 627 ? -6.523 -42.938 -12.203 1 98.75 627 ASP B O 1
ATOM 11391 N N . LEU B 1 628 ? -7.625 -41.375 -13.25 1 98.81 628 LEU B N 1
ATOM 11392 C CA . LEU B 1 628 ? -6.844 -41.469 -14.477 1 98.81 628 LEU B CA 1
ATOM 11393 C C . LEU B 1 628 ? -6.234 -40.125 -14.844 1 98.81 628 LEU B C 1
ATOM 11395 O O . LEU B 1 628 ? -6.922 -39.094 -14.812 1 98.81 628 LEU B O 1
ATOM 11399 N N . SER B 1 629 ? -4.945 -40.156 -15.156 1 98.44 629 SER B N 1
ATOM 11400 C CA . SER B 1 629 ? -4.207 -38.969 -15.539 1 98.44 629 SER B CA 1
ATOM 11401 C C . SER B 1 629 ? -4.031 -38.875 -17.047 1 98.44 629 SER B C 1
ATOM 11403 O O . SER B 1 629 ? -3.373 -39.719 -17.656 1 98.44 629 SER B O 1
ATOM 11405 N N . GLU B 1 630 ? -4.598 -37.812 -17.641 1 98.25 630 GLU B N 1
ATOM 11406 C CA . GLU B 1 630 ? -4.457 -37.594 -19.062 1 98.25 630 GLU B CA 1
ATOM 11407 C C . GLU B 1 630 ? -3.184 -36.812 -19.375 1 98.25 630 GLU B C 1
ATOM 11409 O O . GLU B 1 630 ? -3.074 -35.625 -19.031 1 98.25 630 GLU B O 1
ATOM 11414 N N . GLN B 1 631 ? -2.207 -37.438 -19.922 1 97.56 631 GLN B N 1
ATOM 11415 C CA . GLN B 1 631 ? -0.966 -36.812 -20.375 1 97.56 631 GLN B CA 1
ATOM 11416 C C . GLN B 1 631 ? -0.716 -37.125 -21.859 1 97.56 631 GLN B C 1
ATOM 11418 O O . GLN B 1 631 ? 0.224 -37.844 -22.203 1 97.56 631 GLN B O 1
ATOM 11423 N N . ILE B 1 632 ? -1.446 -36.406 -22.75 1 97.5 632 ILE B N 1
ATOM 11424 C CA . ILE B 1 632 ? -1.611 -36.875 -24.125 1 97.5 632 ILE B CA 1
ATOM 11425 C C . ILE B 1 632 ? -1.012 -35.875 -25.094 1 97.5 632 ILE B C 1
ATOM 11427 O O . ILE B 1 632 ? -1.468 -35.75 -26.234 1 97.5 632 ILE B O 1
ATOM 11431 N N . SER B 1 633 ? -0.094 -35.062 -24.625 1 95.25 633 SER B N 1
ATOM 11432 C CA . SER B 1 633 ? 0.583 -34.125 -25.516 1 95.25 633 SER B CA 1
ATOM 11433 C C . SER B 1 633 ? 1.18 -34.844 -26.734 1 95.25 633 SER B C 1
ATOM 11435 O O . SER B 1 633 ? 1.428 -36.031 -26.688 1 95.25 633 SER B O 1
ATOM 11437 N N . THR B 1 634 ? 1.355 -34.031 -27.766 1 94.88 634 THR B N 1
ATOM 11438 C CA . THR B 1 634 ? 2.037 -34.594 -28.922 1 94.88 634 THR B CA 1
ATOM 11439 C C . THR B 1 634 ? 3.465 -35 -28.578 1 94.88 634 THR B C 1
ATOM 11441 O O . THR B 1 634 ? 4.215 -34.219 -28 1 94.88 634 THR B O 1
ATOM 11444 N N . ALA B 1 635 ? 3.797 -36.219 -28.906 1 92.38 635 ALA B N 1
ATOM 11445 C CA . ALA B 1 635 ? 5.137 -36.719 -28.594 1 92.38 635 ALA B CA 1
ATOM 11446 C C . ALA B 1 635 ? 6.207 -35.781 -29.188 1 92.38 635 ALA B C 1
ATOM 11448 O O . ALA B 1 635 ? 6.141 -35.438 -30.359 1 92.38 635 ALA B O 1
ATOM 11449 N N . GLY B 1 636 ? 7.07 -35.375 -28.312 1 88.38 636 GLY B N 1
ATOM 11450 C CA . GLY B 1 636 ? 8.172 -34.531 -28.75 1 88.38 636 GLY B CA 1
ATOM 11451 C C . GLY B 1 636 ? 7.926 -33.062 -28.5 1 88.38 636 GLY B C 1
ATOM 11452 O O . GLY B 1 636 ? 8.773 -32.219 -28.828 1 88.38 636 GLY B O 1
ATOM 11453 N N . LYS B 1 637 ? 6.832 -32.688 -27.875 1 89.44 637 LYS B N 1
ATOM 11454 C CA . LYS B 1 637 ? 6.516 -31.281 -27.703 1 89.44 637 LYS B CA 1
ATOM 11455 C C . LYS B 1 637 ? 6.539 -30.891 -26.219 1 89.44 637 LYS B C 1
ATOM 11457 O O . LYS B 1 637 ? 6.703 -29.719 -25.891 1 89.44 637 LYS B O 1
ATOM 11462 N N . GLU B 1 638 ? 6.414 -31.844 -25.359 1 88.06 638 GLU B N 1
ATOM 11463 C CA . GLU B 1 638 ? 6.449 -31.562 -23.938 1 88.06 638 GLU B CA 1
ATOM 11464 C C . GLU B 1 638 ? 7.848 -31.766 -23.359 1 88.06 638 GLU B C 1
ATOM 11466 O O . GLU B 1 638 ? 8.492 -32.781 -23.625 1 88.06 638 GLU B O 1
ATOM 11471 N N . ALA B 1 639 ? 8.359 -30.797 -22.609 1 87.69 639 ALA B N 1
ATOM 11472 C CA . ALA B 1 639 ? 9.672 -30.922 -21.969 1 87.69 639 ALA B CA 1
ATOM 11473 C C . ALA B 1 639 ? 9.617 -31.859 -20.766 1 87.69 639 ALA B C 1
ATOM 11475 O O . ALA B 1 639 ? 10.242 -32.906 -20.766 1 87.69 639 ALA B O 1
ATOM 11476 N N . SER B 1 640 ? 8.883 -31.531 -19.75 1 88.19 640 SER B N 1
ATOM 11477 C CA . SER B 1 640 ? 8.727 -32.281 -18.5 1 88.19 640 SER B CA 1
ATOM 11478 C C . SER B 1 640 ? 7.613 -31.719 -17.641 1 88.19 640 SER B C 1
ATOM 11480 O O . SER B 1 640 ? 7.867 -30.891 -16.75 1 88.19 640 SER B O 1
ATOM 11482 N N . GLY B 1 641 ? 6.477 -32.125 -17.859 1 86.5 641 GLY B N 1
ATOM 11483 C CA . GLY B 1 641 ? 5.355 -31.625 -17.094 1 86.5 641 GLY B CA 1
ATOM 11484 C C . GLY B 1 641 ? 5.34 -32.125 -15.656 1 86.5 641 GLY B C 1
ATOM 11485 O O . GLY B 1 641 ? 5.59 -33.312 -15.398 1 86.5 641 GLY B O 1
ATOM 11486 N N . THR B 1 642 ? 5.09 -31.188 -14.711 1 93.06 642 THR B N 1
ATOM 11487 C CA . THR B 1 642 ? 5 -31.578 -13.312 1 93.06 642 THR B CA 1
ATOM 11488 C C . THR B 1 642 ? 3.59 -32.062 -12.977 1 93.06 642 THR B C 1
ATOM 11490 O O . THR B 1 642 ? 3.379 -32.719 -11.961 1 93.06 642 THR B O 1
ATOM 11493 N N . GLY B 1 643 ? 2.672 -31.734 -13.812 1 94.38 643 GLY B N 1
ATOM 11494 C CA . GLY B 1 643 ? 1.318 -32.219 -13.617 1 94.38 643 GLY B CA 1
ATOM 11495 C C . GLY B 1 643 ? 1.233 -33.75 -13.594 1 94.38 643 GLY B C 1
ATOM 11496 O O . GLY B 1 643 ? 0.552 -34.312 -12.75 1 94.38 643 GLY B O 1
ATOM 11497 N N . ASN B 1 644 ? 1.899 -34.375 -14.562 1 95.94 644 ASN B N 1
ATOM 11498 C CA . ASN B 1 644 ? 1.877 -35.812 -14.625 1 95.94 644 ASN B CA 1
ATOM 11499 C C . ASN B 1 644 ? 2.52 -36.438 -13.391 1 95.94 644 ASN B C 1
ATOM 11501 O O . ASN B 1 644 ? 2.064 -37.469 -12.906 1 95.94 644 ASN B O 1
ATOM 11505 N N . MET B 1 645 ? 3.561 -35.719 -12.844 1 97.56 645 MET B N 1
ATOM 11506 C CA . MET B 1 645 ? 4.227 -36.219 -11.641 1 97.56 645 MET B CA 1
ATOM 11507 C C . MET B 1 645 ? 3.289 -36.156 -10.438 1 97.56 645 MET B C 1
ATOM 11509 O O . MET B 1 645 ? 3.209 -37.094 -9.664 1 97.56 645 MET B O 1
ATOM 11513 N N . LYS B 1 646 ? 2.605 -35.062 -10.273 1 98.12 646 LYS B N 1
ATOM 11514 C CA . LYS B 1 646 ? 1.696 -34.875 -9.148 1 98.12 646 LYS B CA 1
ATOM 11515 C C . LYS B 1 646 ? 0.563 -35.906 -9.188 1 98.12 646 LYS B C 1
ATOM 11517 O O . LYS B 1 646 ? 0.213 -36.5 -8.156 1 98.12 646 LYS B O 1
ATOM 11522 N N . LEU B 1 647 ? -0.003 -36.094 -10.336 1 98.5 647 LEU B N 1
ATOM 11523 C CA . LEU B 1 647 ? -1.114 -37.031 -10.492 1 98.5 647 LEU B CA 1
ATOM 11524 C C . LEU B 1 647 ? -0.661 -38.469 -10.234 1 98.5 647 LEU B C 1
ATOM 11526 O O . LEU B 1 647 ? -1.312 -39.188 -9.492 1 98.5 647 LEU B O 1
ATOM 11530 N N . SER B 1 648 ? 0.457 -38.812 -10.82 1 98.44 648 SER B N 1
ATOM 11531 C CA . SER B 1 648 ? 0.973 -40.188 -10.625 1 98.44 648 SER B CA 1
ATOM 11532 C C . SER B 1 648 ? 1.314 -40.438 -9.164 1 98.44 648 SER B C 1
ATOM 11534 O O . SER B 1 648 ? 1.036 -41.5 -8.633 1 98.44 648 SER B O 1
ATOM 11536 N N . LEU B 1 649 ? 1.875 -39.469 -8.523 1 98.69 649 LEU B N 1
ATOM 11537 C CA . LEU B 1 649 ? 2.23 -39.562 -7.109 1 98.69 649 LEU B CA 1
ATOM 11538 C C . LEU B 1 649 ? 0.997 -39.844 -6.258 1 98.69 649 LEU B C 1
ATOM 11540 O O . LEU B 1 649 ? 1.077 -40.562 -5.258 1 98.69 649 LEU B O 1
ATOM 11544 N N . ASN B 1 650 ? -0.11 -39.375 -6.68 1 98.75 650 ASN B N 1
ATOM 11545 C CA . ASN B 1 650 ? -1.351 -39.531 -5.934 1 98.75 650 ASN B CA 1
ATOM 11546 C C . ASN B 1 650 ? -2.156 -40.719 -6.453 1 98.75 650 ASN B C 1
ATOM 11548 O O . ASN B 1 650 ? -3.369 -40.781 -6.246 1 98.75 650 ASN B O 1
ATOM 11552 N N . GLY B 1 651 ? -1.544 -41.562 -7.195 1 98.5 651 GLY B N 1
ATOM 11553 C CA . GLY B 1 651 ? -2.15 -42.844 -7.574 1 98.5 651 GLY B CA 1
ATOM 11554 C C . GLY B 1 651 ? -3.068 -42.719 -8.781 1 98.5 651 GLY B C 1
ATOM 11555 O O . GLY B 1 651 ? -4.105 -43.406 -8.836 1 98.5 651 GLY B O 1
ATOM 11556 N N . SER B 1 652 ? -2.768 -41.969 -9.648 1 98.62 652 SER B N 1
ATOM 11557 C CA . SER B 1 652 ? -3.502 -41.844 -10.898 1 98.62 652 SER B CA 1
ATOM 11558 C C . SER B 1 652 ? -2.688 -42.375 -12.078 1 98.62 652 SER B C 1
ATOM 11560 O O . SER B 1 652 ? -1.888 -41.656 -12.664 1 98.62 652 SER B O 1
ATOM 11562 N N . PRO B 1 653 ? -2.934 -43.594 -12.453 1 98.5 653 PRO B N 1
ATOM 11563 C CA . PRO B 1 653 ? -2.215 -44.094 -13.625 1 98.5 653 PRO B CA 1
ATOM 11564 C C . PRO B 1 653 ? -2.348 -43.188 -14.836 1 98.5 653 PRO B C 1
ATOM 11566 O O . PRO B 1 653 ? -3.393 -42.562 -15.031 1 98.5 653 PRO B O 1
ATOM 11569 N N . THR B 1 654 ? -1.313 -43.219 -15.648 1 98.44 654 THR B N 1
ATOM 11570 C CA . THR B 1 654 ? -1.232 -42.281 -16.766 1 98.44 654 THR B CA 1
ATOM 11571 C C . THR B 1 654 ? -1.665 -42.938 -18.062 1 98.44 654 THR B C 1
ATOM 11573 O O . THR B 1 654 ? -1.255 -44.062 -18.359 1 98.44 654 THR B O 1
ATOM 11576 N N . ILE B 1 655 ? -2.564 -42.344 -18.766 1 98.75 655 ILE B N 1
ATOM 11577 C CA . ILE B 1 655 ? -2.701 -42.625 -20.188 1 98.75 655 ILE B CA 1
ATOM 11578 C C . ILE B 1 655 ? -1.998 -41.531 -20.984 1 98.75 655 ILE B C 1
ATOM 11580 O O . ILE B 1 655 ? -2.262 -40.344 -20.797 1 98.75 655 ILE B O 1
ATOM 11584 N N . GLY B 1 656 ? -1.033 -41.906 -21.781 1 97.69 656 GLY B N 1
ATOM 11585 C CA . GLY B 1 656 ? -0.272 -40.844 -22.422 1 97.69 656 GLY B CA 1
ATOM 11586 C C . GLY B 1 656 ? 0.688 -41.344 -23.469 1 97.69 656 GLY B C 1
ATOM 11587 O O . GLY B 1 656 ? 0.752 -42.562 -23.734 1 97.69 656 GLY B O 1
ATOM 11588 N N . THR B 1 657 ? 1.301 -40.375 -24.156 1 96.5 657 THR B N 1
ATOM 11589 C CA . THR B 1 657 ? 2.305 -40.656 -25.172 1 96.5 657 THR B CA 1
ATOM 11590 C C . THR B 1 657 ? 3.703 -40.688 -24.562 1 96.5 657 THR B C 1
ATOM 11592 O O . THR B 1 657 ? 3.887 -40.344 -23.406 1 96.5 657 THR B O 1
ATOM 11595 N N . LEU B 1 658 ? 4.625 -41.219 -25.328 1 94.44 658 LEU B N 1
ATOM 11596 C CA . LEU B 1 658 ? 6.016 -41.188 -24.891 1 94.44 658 LEU B CA 1
ATOM 11597 C C . LEU B 1 658 ? 6.605 -39.812 -25.109 1 94.44 658 LEU B C 1
ATOM 11599 O O . LEU B 1 658 ? 7.227 -39.531 -26.141 1 94.44 658 LEU B O 1
ATOM 11603 N N . ASP B 1 659 ? 6.469 -39.062 -24.094 1 91.62 659 ASP B N 1
ATOM 11604 C CA . ASP B 1 659 ? 6.859 -37.656 -24.172 1 91.62 659 ASP B CA 1
ATOM 11605 C C . ASP B 1 659 ? 7.316 -37.156 -22.812 1 91.62 659 ASP B C 1
ATOM 11607 O O . ASP B 1 659 ? 6.695 -37.469 -21.781 1 91.62 659 ASP B O 1
ATOM 11611 N N . GLY B 1 660 ? 8.445 -36.438 -22.828 1 90.81 660 GLY B N 1
ATOM 11612 C CA . GLY B 1 660 ? 8.93 -35.781 -21.609 1 90.81 660 GLY B CA 1
ATOM 11613 C C . GLY B 1 660 ? 9.062 -36.75 -20.453 1 90.81 660 GLY B C 1
ATOM 11614 O O . GLY B 1 660 ? 9.703 -37.812 -20.562 1 90.81 660 GLY B O 1
ATOM 11615 N N . ALA B 1 661 ? 8.367 -36.406 -19.344 1 91.75 661 ALA B N 1
ATOM 11616 C CA . ALA B 1 661 ? 8.5 -37.156 -18.109 1 91.75 661 ALA B CA 1
ATOM 11617 C C . ALA B 1 661 ? 7.723 -38.469 -18.188 1 91.75 661 ALA B C 1
ATOM 11619 O O . ALA B 1 661 ? 7.945 -39.406 -17.391 1 91.75 661 ALA B O 1
ATOM 11620 N N . ASN B 1 662 ? 6.801 -38.531 -19.109 1 95.62 662 ASN B N 1
ATOM 11621 C CA . ASN B 1 662 ? 6.016 -39.75 -19.25 1 95.62 662 ASN B CA 1
ATOM 11622 C C . ASN B 1 662 ? 6.91 -40.969 -19.453 1 95.62 662 ASN B C 1
ATOM 11624 O O . ASN B 1 662 ? 6.605 -42.062 -18.969 1 95.62 662 ASN B O 1
ATOM 11628 N N . VAL B 1 663 ? 7.992 -40.719 -20.172 1 95.06 663 VAL B N 1
ATOM 11629 C CA . VAL B 1 663 ? 8.906 -41.812 -20.484 1 95.06 663 VAL B CA 1
ATOM 11630 C C . VAL B 1 663 ? 9.523 -42.344 -19.188 1 95.06 663 VAL B C 1
ATOM 11632 O O . VAL B 1 663 ? 9.516 -43.562 -18.938 1 95.06 663 VAL B O 1
ATOM 11635 N N . GLU B 1 664 ? 9.977 -41.469 -18.422 1 96.12 664 GLU B N 1
ATOM 11636 C CA . GLU B 1 664 ? 10.617 -41.844 -17.172 1 96.12 664 GLU B CA 1
ATOM 11637 C C . GLU B 1 664 ? 9.602 -42.406 -16.172 1 96.12 664 GLU B C 1
ATOM 11639 O O . GLU B 1 664 ? 9.891 -43.344 -15.445 1 96.12 664 GLU B O 1
ATOM 11644 N N . ILE B 1 665 ? 8.438 -41.812 -16.094 1 97.5 665 ILE B N 1
ATOM 11645 C CA . ILE B 1 665 ? 7.406 -42.281 -15.18 1 97.5 665 ILE B CA 1
ATOM 11646 C C . ILE B 1 665 ? 7.031 -43.719 -15.516 1 97.5 665 ILE B C 1
ATOM 11648 O O . ILE B 1 665 ? 6.945 -44.562 -14.625 1 97.5 665 ILE B O 1
ATOM 11652 N N . ARG B 1 666 ? 6.832 -43.969 -16.797 1 97.94 666 ARG B N 1
ATOM 11653 C CA . ARG B 1 666 ? 6.496 -45.344 -17.234 1 97.94 666 ARG B CA 1
ATOM 11654 C C . ARG B 1 666 ? 7.562 -46.344 -16.781 1 97.94 666 ARG B C 1
ATOM 11656 O O . ARG B 1 666 ? 7.238 -47.438 -16.359 1 97.94 666 ARG B O 1
ATOM 11663 N N . GLU B 1 667 ? 8.789 -45.906 -16.859 1 97.19 667 GLU B N 1
ATOM 11664 C CA . GLU B 1 667 ? 9.891 -46.75 -16.453 1 97.19 667 GLU B CA 1
ATOM 11665 C C . GLU B 1 667 ? 9.875 -47 -14.945 1 97.19 667 GLU B C 1
ATOM 11667 O O . GLU B 1 667 ? 10.109 -48.125 -14.5 1 97.19 667 GLU B O 1
ATOM 11672 N N . HIS B 1 668 ? 9.602 -46.031 -14.18 1 97.31 668 HIS B N 1
ATOM 11673 C CA . HIS B 1 668 ? 9.703 -46.125 -12.727 1 97.31 668 HIS B CA 1
ATOM 11674 C C . HIS B 1 668 ? 8.477 -46.812 -12.125 1 97.31 668 HIS B C 1
ATOM 11676 O O . HIS B 1 668 ? 8.586 -47.531 -11.125 1 97.31 668 HIS B O 1
ATOM 11682 N N . VAL B 1 669 ? 7.312 -46.625 -12.695 1 97.81 669 VAL B N 1
ATOM 11683 C CA . VAL B 1 669 ? 6.09 -47.156 -12.117 1 97.81 669 VAL B CA 1
ATOM 11684 C C . VAL B 1 669 ? 5.855 -48.562 -12.672 1 97.81 669 VAL B C 1
ATOM 11686 O O . VAL B 1 669 ? 5.098 -49.344 -12.086 1 97.81 669 VAL B O 1
ATOM 11689 N N . GLY B 1 670 ? 6.484 -48.906 -13.789 1 97.38 670 GLY B N 1
ATOM 11690 C CA . GLY B 1 670 ? 6.258 -50.156 -14.5 1 97.38 670 GLY B CA 1
ATOM 11691 C C . GLY B 1 670 ? 5.406 -49.969 -15.742 1 97.38 670 GLY B C 1
ATOM 11692 O O . GLY B 1 670 ? 4.387 -49.281 -15.719 1 97.38 670 GLY B O 1
ATOM 11693 N N . HIS B 1 671 ? 5.801 -50.656 -16.781 1 97.31 671 HIS B N 1
ATOM 11694 C CA . HIS B 1 671 ? 5.129 -50.531 -18.062 1 97.31 671 HIS B CA 1
ATOM 11695 C C . HIS B 1 671 ? 3.678 -51 -17.969 1 97.31 671 HIS B C 1
ATOM 11697 O O . HIS B 1 671 ? 2.805 -50.438 -18.656 1 97.31 671 HIS B O 1
ATOM 11703 N N . GLU B 1 672 ? 3.41 -51.938 -17.141 1 96.69 672 GLU B N 1
ATOM 11704 C CA . GLU B 1 672 ? 2.068 -52.469 -17 1 96.69 672 GLU B CA 1
ATOM 11705 C C . GLU B 1 672 ? 1.149 -51.531 -16.25 1 96.69 672 GLU B C 1
ATOM 11707 O O . GLU B 1 672 ? -0.073 -51.688 -16.266 1 96.69 672 GLU B O 1
ATOM 11712 N N . ASN B 1 673 ? 1.766 -50.625 -15.555 1 98.19 673 ASN B N 1
ATOM 11713 C CA . ASN B 1 673 ? 0.993 -49.656 -14.781 1 98.19 673 ASN B CA 1
ATOM 11714 C C . ASN B 1 673 ? 0.85 -48.312 -15.508 1 98.19 673 ASN B C 1
ATOM 11716 O O . ASN B 1 673 ? 0.64 -47.281 -14.883 1 98.19 673 ASN B O 1
ATOM 11720 N N . PHE B 1 674 ? 1.104 -48.281 -16.797 1 98.38 674 PHE B N 1
ATOM 11721 C CA . PHE B 1 674 ? 1.028 -47.156 -17.688 1 98.38 674 PHE B CA 1
ATOM 11722 C C . PHE B 1 674 ? 0.262 -47.5 -18.953 1 98.38 674 PHE B C 1
ATOM 11724 O O . PHE B 1 674 ? 0.484 -48.562 -19.547 1 98.38 674 PHE B O 1
ATOM 11731 N N . PHE B 1 675 ? -0.702 -46.656 -19.359 1 98.75 675 PHE B N 1
ATOM 11732 C CA . PHE B 1 675 ? -1.472 -46.906 -20.562 1 98.75 675 PHE B CA 1
ATOM 11733 C C . PHE B 1 675 ? -0.908 -46.094 -21.734 1 98.75 675 PHE B C 1
ATOM 11735 O O . PHE B 1 675 ? -1.288 -44.938 -21.953 1 98.75 675 PHE B O 1
ATOM 11742 N N . LEU B 1 676 ? -0.093 -46.688 -22.516 1 98.25 676 LEU B N 1
ATOM 11743 C CA . LEU B 1 676 ? 0.649 -46.062 -23.594 1 98.25 676 LEU B CA 1
ATOM 11744 C C . LEU B 1 676 ? -0.15 -46.094 -24.906 1 98.25 676 LEU B C 1
ATOM 11746 O O . LEU B 1 676 ? -0.767 -47.094 -25.234 1 98.25 676 LEU B O 1
ATOM 11750 N N . PHE B 1 677 ? -0.199 -44.938 -25.578 1 98.12 677 PHE B N 1
ATOM 11751 C CA . PHE B 1 677 ? -0.74 -44.906 -26.922 1 98.12 677 PHE B CA 1
ATOM 11752 C C . PHE B 1 677 ? 0.005 -43.875 -27.781 1 98.12 677 PHE B C 1
ATOM 11754 O O . PHE B 1 677 ? 0.829 -43.125 -27.266 1 98.12 677 PHE B O 1
ATOM 11761 N N . GLY B 1 678 ? -0.259 -43.906 -29.078 1 95.81 678 GLY B N 1
ATOM 11762 C CA . GLY B 1 678 ? 0.088 -42.781 -29.953 1 95.81 678 GLY B CA 1
ATOM 11763 C C . GLY B 1 678 ? 1.451 -42.938 -30.609 1 95.81 678 GLY B C 1
ATOM 11764 O O . GLY B 1 678 ? 2.188 -43.875 -30.297 1 95.81 678 GLY B O 1
ATOM 11765 N N . LEU B 1 679 ? 1.753 -41.938 -31.406 1 96.12 679 LEU B N 1
ATOM 11766 C CA . LEU B 1 679 ? 3.002 -41.906 -32.156 1 96.12 679 LEU B CA 1
ATOM 11767 C C . LEU B 1 679 ? 4.168 -41.531 -31.25 1 96.12 679 LEU B C 1
ATOM 11769 O O . LEU B 1 679 ? 3.99 -40.781 -30.281 1 96.12 679 LEU B O 1
ATOM 11773 N N . THR B 1 680 ? 5.305 -42.094 -31.5 1 94.31 680 THR B N 1
ATOM 11774 C CA . THR B 1 680 ? 6.523 -41.625 -30.875 1 94.31 680 THR B CA 1
ATOM 11775 C C . THR B 1 680 ? 6.949 -40.281 -31.484 1 94.31 680 THR B C 1
ATOM 11777 O O . THR B 1 680 ? 6.398 -39.844 -32.5 1 94.31 680 THR B O 1
ATOM 11780 N N . ALA B 1 681 ? 7.91 -39.656 -30.859 1 90.44 681 ALA B N 1
ATOM 11781 C CA . ALA B 1 681 ? 8.406 -38.375 -31.359 1 90.44 681 ALA B CA 1
ATOM 11782 C C . ALA B 1 681 ? 8.922 -38.5 -32.781 1 90.44 681 ALA B C 1
ATOM 11784 O O . ALA B 1 681 ? 8.672 -37.656 -33.625 1 90.44 681 ALA B O 1
ATOM 11785 N N . ALA B 1 682 ? 9.633 -39.594 -33.062 1 90.31 682 ALA B N 1
ATOM 11786 C CA . ALA B 1 682 ? 10.195 -39.844 -34.375 1 90.31 682 ALA B CA 1
ATOM 11787 C C . ALA B 1 682 ? 9.086 -40.062 -35.406 1 90.31 682 ALA B C 1
ATOM 11789 O O . ALA B 1 682 ? 9.141 -39.562 -36.531 1 90.31 682 ALA B O 1
ATOM 11790 N N . GLN B 1 683 ? 8.109 -40.844 -35.031 1 94.69 683 GLN B N 1
ATOM 11791 C CA . GLN B 1 683 ? 6.988 -41.125 -35.906 1 94.69 683 GLN B CA 1
ATOM 11792 C C . GLN B 1 683 ? 6.176 -39.875 -36.219 1 94.69 683 GLN B C 1
ATOM 11794 O O . GLN B 1 683 ? 5.668 -39.719 -37.312 1 94.69 683 GLN B O 1
ATOM 11799 N N . ALA B 1 684 ? 6.016 -39.094 -35.219 1 92.5 684 ALA B N 1
ATOM 11800 C CA . ALA B 1 684 ? 5.293 -37.812 -35.375 1 92.5 684 ALA B CA 1
ATOM 11801 C C . ALA B 1 684 ? 5.965 -36.938 -36.438 1 92.5 684 ALA B C 1
ATOM 11803 O O . ALA B 1 684 ? 5.289 -36.375 -37.281 1 92.5 684 ALA B O 1
ATOM 11804 N N . GLN B 1 685 ? 7.27 -36.844 -36.344 1 88.75 685 GLN B N 1
ATOM 11805 C CA . GLN B 1 685 ? 8.023 -36.031 -37.312 1 88.75 685 GLN B CA 1
ATOM 11806 C C . GLN B 1 685 ? 7.867 -36.594 -38.719 1 88.75 685 GLN B C 1
ATOM 11808 O O . GLN B 1 685 ? 7.68 -35.844 -39.656 1 88.75 685 GLN B O 1
ATOM 11813 N N . GLU B 1 686 ? 7.922 -37.875 -38.812 1 93.06 686 GLU B N 1
ATOM 11814 C CA . GLU B 1 686 ? 7.785 -38.531 -40.094 1 93.06 686 GLU B CA 1
ATOM 11815 C C . GLU B 1 686 ? 6.391 -38.312 -40.688 1 93.06 686 GLU B C 1
ATOM 11817 O O . GLU B 1 686 ? 6.242 -38.062 -41.875 1 93.06 686 GLU B O 1
ATOM 11822 N N . LYS B 1 687 ? 5.418 -38.469 -39.844 1 94.31 687 LYS B N 1
ATOM 11823 C CA . LYS B 1 687 ? 4.027 -38.344 -40.25 1 94.31 687 LYS B CA 1
ATOM 11824 C C . LYS B 1 687 ? 3.756 -36.969 -40.844 1 94.31 687 LYS B C 1
ATOM 11826 O O . LYS B 1 687 ? 2.98 -36.844 -41.812 1 94.31 687 LYS B O 1
ATOM 11831 N N . ARG B 1 688 ? 4.336 -35.938 -40.312 1 91.44 688 ARG B N 1
ATOM 11832 C CA . ARG B 1 688 ? 4.105 -34.562 -40.781 1 91.44 688 ARG B CA 1
ATOM 11833 C C . ARG B 1 688 ? 4.652 -34.344 -42.188 1 91.44 688 ARG B C 1
ATOM 11835 O O . ARG B 1 688 ? 4.262 -33.375 -42.844 1 91.44 688 ARG B O 1
ATOM 11842 N N . GLY B 1 689 ? 5.543 -35.188 -42.594 1 90.75 689 GLY B N 1
ATOM 11843 C CA . GLY B 1 689 ? 6.078 -35.094 -43.938 1 90.75 689 GLY B CA 1
ATOM 11844 C C . GLY B 1 689 ? 5.141 -35.656 -45 1 90.75 689 GLY B C 1
ATOM 11845 O O . GLY B 1 689 ? 5.301 -35.406 -46.188 1 90.75 689 GLY B O 1
ATOM 11846 N N . ASP B 1 690 ? 4.223 -36.438 -44.531 1 91.62 690 ASP B N 1
ATOM 11847 C CA . ASP B 1 690 ? 3.262 -37.062 -45.438 1 91.62 690 ASP B CA 1
ATOM 11848 C C . ASP B 1 690 ? 2.129 -36.094 -45.812 1 91.62 690 ASP B C 1
ATOM 11850 O O . ASP B 1 690 ? 1.404 -35.625 -44.906 1 91.62 690 ASP B O 1
ATOM 11854 N N . HIS B 1 691 ? 1.954 -35.844 -47.125 1 90.19 691 HIS B N 1
ATOM 11855 C CA . HIS B 1 691 ? 0.909 -34.938 -47.562 1 90.19 691 HIS B CA 1
ATOM 11856 C C . HIS B 1 691 ? -0.477 -35.5 -47.312 1 90.19 691 HIS B C 1
ATOM 11858 O O . HIS B 1 691 ? -0.729 -36.688 -47.625 1 90.19 691 HIS B O 1
ATOM 11864 N N . GLY B 1 692 ? -1.329 -34.812 -46.688 1 92.25 692 GLY B N 1
ATOM 11865 C CA . GLY B 1 692 ? -2.727 -35.156 -46.5 1 92.25 692 GLY B CA 1
ATOM 11866 C C . GLY B 1 692 ? -2.945 -36.188 -45.375 1 92.25 692 GLY B C 1
ATOM 11867 O O . GLY B 1 692 ? -3.969 -36.875 -45.344 1 92.25 692 GLY B O 1
ATOM 11868 N N . TYR B 1 693 ? -1.998 -36.312 -44.531 1 93.94 693 TYR B N 1
ATOM 11869 C CA . TYR B 1 693 ? -2.061 -37.344 -43.469 1 93.94 693 TYR B CA 1
ATOM 11870 C C . TYR B 1 693 ? -3.311 -37.156 -42.625 1 93.94 693 TYR B C 1
ATOM 11872 O O . TYR B 1 693 ? -3.945 -38.156 -42.219 1 93.94 693 TYR B O 1
ATOM 11880 N N . SER B 1 694 ? -3.705 -35.969 -42.375 1 95.62 694 SER B N 1
ATOM 11881 C CA . SER B 1 694 ? -4.84 -35.688 -41.5 1 95.62 694 SER B CA 1
ATOM 11882 C C . SER B 1 694 ? -6.152 -36.156 -42.125 1 95.62 694 SER B C 1
ATOM 11884 O O . SER B 1 694 ? -6.941 -36.844 -41.5 1 95.62 694 SER B O 1
ATOM 11886 N N . ARG B 1 695 ? -6.398 -35.781 -43.344 1 95.5 695 ARG B N 1
ATOM 11887 C CA . ARG B 1 695 ? -7.613 -36.156 -44.062 1 95.5 695 ARG B CA 1
ATOM 11888 C C . ARG B 1 695 ? -7.719 -37.688 -44.188 1 95.5 695 ARG B C 1
ATOM 11890 O O . ARG B 1 695 ? -8.805 -38.25 -44.062 1 95.5 695 ARG B O 1
ATOM 11897 N N . ARG B 1 696 ? -6.621 -38.25 -44.469 1 95.94 696 ARG B N 1
ATOM 11898 C CA . ARG B 1 696 ? -6.602 -39.719 -44.625 1 95.94 696 ARG B CA 1
ATOM 11899 C C . ARG B 1 696 ? -6.957 -40.375 -43.281 1 95.94 696 ARG B C 1
ATOM 11901 O O . ARG B 1 696 ? -7.691 -41.375 -43.281 1 95.94 696 ARG B O 1
ATOM 11908 N N . ALA B 1 697 ? -6.34 -39.844 -42.281 1 96.81 697 ALA B N 1
ATOM 11909 C CA . ALA B 1 697 ? -6.641 -40.406 -40.969 1 96.81 697 ALA B CA 1
ATOM 11910 C C . ALA B 1 697 ? -8.125 -40.25 -40.625 1 96.81 697 ALA B C 1
ATOM 11912 O O . ALA B 1 697 ? -8.734 -41.156 -40.062 1 96.81 697 ALA B O 1
ATOM 11913 N N . ILE B 1 698 ? -8.742 -39.125 -40.938 1 97.75 698 ILE B N 1
ATOM 11914 C CA . ILE B 1 698 ? -10.148 -38.844 -40.656 1 97.75 698 ILE B CA 1
ATOM 11915 C C . ILE B 1 698 ? -11.039 -39.75 -41.5 1 97.75 698 ILE B C 1
ATOM 11917 O O . ILE B 1 698 ? -12.016 -40.312 -41 1 97.75 698 ILE B O 1
ATOM 11921 N N . GLU B 1 699 ? -10.672 -39.906 -42.719 1 96.56 699 GLU B N 1
ATOM 11922 C CA . GLU B 1 699 ? -11.453 -40.75 -43.625 1 96.56 699 GLU B CA 1
ATOM 11923 C C . GLU B 1 699 ? -11.398 -42.219 -43.219 1 96.56 699 GLU B C 1
ATOM 11925 O O . GLU B 1 699 ? -12.359 -42.938 -43.406 1 96.56 699 GLU B O 1
ATOM 11930 N N . ALA B 1 700 ? -10.32 -42.531 -42.688 1 97.12 700 ALA B N 1
ATOM 11931 C CA . ALA B 1 700 ? -10.117 -43.938 -42.312 1 97.12 700 ALA B CA 1
ATOM 11932 C C . ALA B 1 700 ? -10.797 -44.219 -40.969 1 97.12 700 ALA B C 1
ATOM 11934 O O . ALA B 1 700 ? -10.945 -45.406 -40.594 1 97.12 700 ALA B O 1
ATOM 11935 N N . SER B 1 701 ? -11.258 -43.25 -40.312 1 98.12 701 SER B N 1
ATOM 11936 C CA . SER B 1 701 ? -11.844 -43.406 -39 1 98.12 701 SER B CA 1
ATOM 11937 C C . SER B 1 701 ? -13.32 -43.031 -39 1 98.12 701 SER B C 1
ATOM 11939 O O . SER B 1 701 ? -13.656 -41.844 -38.812 1 98.12 701 SER B O 1
ATOM 11941 N N . PRO B 1 702 ? -14.18 -43.938 -39.094 1 97.75 702 PRO B N 1
ATOM 11942 C CA . PRO B 1 702 ? -15.602 -43.625 -39.094 1 97.75 702 PRO B CA 1
ATOM 11943 C C . PRO B 1 702 ? -16.031 -42.906 -37.812 1 97.75 702 PRO B C 1
ATOM 11945 O O . PRO B 1 702 ? -16.875 -42 -37.844 1 97.75 702 PRO B O 1
ATOM 11948 N N . LYS B 1 703 ? -15.469 -43.312 -36.719 1 97.88 703 LYS B N 1
ATOM 11949 C CA . LYS B 1 703 ? -15.812 -42.656 -35.438 1 97.88 703 LYS B CA 1
ATOM 11950 C C . LYS B 1 703 ? -15.422 -41.188 -35.438 1 97.88 703 LYS B C 1
ATOM 11952 O O . LYS B 1 703 ? -16.203 -40.344 -35.031 1 97.88 703 LYS B O 1
ATOM 11957 N N . LEU B 1 704 ? -14.203 -40.938 -35.875 1 98.62 704 LEU B N 1
ATOM 11958 C CA . LEU B 1 704 ? -13.727 -39.562 -35.906 1 98.62 704 LEU B CA 1
ATOM 11959 C C . LEU B 1 704 ? -14.531 -38.719 -36.875 1 98.62 704 LEU B C 1
ATOM 11961 O O . LEU B 1 704 ? -14.859 -37.562 -36.594 1 98.62 704 LEU B O 1
ATOM 11965 N N . SER B 1 705 ? -14.828 -39.281 -38.031 1 98.25 705 SER B N 1
ATOM 11966 C CA . SER B 1 705 ? -15.617 -38.594 -39.062 1 98.25 705 SER B CA 1
ATOM 11967 C C . SER B 1 705 ? -16.984 -38.219 -38.5 1 98.25 705 SER B C 1
ATOM 11969 O O . SER B 1 705 ? -17.484 -37.094 -38.781 1 98.25 705 SER B O 1
ATOM 11971 N N . ARG B 1 706 ? -17.547 -39.125 -37.812 1 98.44 706 ARG B N 1
ATOM 11972 C CA . ARG B 1 706 ? -18.859 -38.844 -37.219 1 98.44 706 ARG B CA 1
ATOM 11973 C C . ARG B 1 706 ? -18.781 -37.688 -36.219 1 98.44 706 ARG B C 1
ATOM 11975 O O . ARG B 1 706 ? -19.641 -36.812 -36.219 1 98.44 706 ARG B O 1
ATOM 11982 N N . VAL B 1 707 ? -17.828 -37.719 -35.406 1 98.69 707 VAL B N 1
ATOM 11983 C CA . VAL B 1 707 ? -17.641 -36.719 -34.375 1 98.69 707 VAL B CA 1
ATOM 11984 C C . VAL B 1 707 ? -17.469 -35.344 -35.031 1 98.69 707 VAL B C 1
ATOM 11986 O O . VAL B 1 707 ? -18.125 -34.375 -34.656 1 98.69 707 VAL B O 1
ATOM 11989 N N . LEU B 1 708 ? -16.547 -35.219 -36.031 1 98.5 708 LEU B N 1
ATOM 11990 C CA . LEU B 1 708 ? -16.281 -33.969 -36.688 1 98.5 708 LEU B CA 1
ATOM 11991 C C . LEU B 1 708 ? -17.516 -33.469 -37.469 1 98.5 708 LEU B C 1
ATOM 11993 O O . LEU B 1 708 ? -17.781 -32.281 -37.531 1 98.5 708 LEU B O 1
ATOM 11997 N N . GLY B 1 709 ? -18.203 -34.438 -38 1 98 709 GLY B N 1
ATOM 11998 C CA . GLY B 1 709 ? -19.469 -34.094 -38.656 1 98 709 GLY B CA 1
ATOM 11999 C C . GLY B 1 709 ? -20.484 -33.5 -37.719 1 98 709 GLY B C 1
ATOM 12000 O O . GLY B 1 709 ? -21.188 -32.531 -38.062 1 98 709 GLY B O 1
ATOM 12001 N N . GLN B 1 710 ? -20.625 -34.031 -36.531 1 98.44 710 GLN B N 1
ATOM 12002 C CA . GLN B 1 710 ? -21.547 -33.531 -35.531 1 98.44 710 GLN B CA 1
ATOM 12003 C C . GLN B 1 710 ? -21.172 -32.125 -35.094 1 98.44 710 GLN B C 1
ATOM 12005 O O . GLN B 1 710 ? -22.047 -31.266 -34.906 1 98.44 710 GLN B O 1
ATOM 12010 N N . ILE B 1 711 ? -19.875 -31.844 -34.906 1 98.5 711 ILE B N 1
ATOM 12011 C CA . ILE B 1 711 ? -19.406 -30.516 -34.531 1 98.5 711 ILE B CA 1
ATOM 12012 C C . ILE B 1 711 ? -19.75 -29.531 -35.656 1 98.5 711 ILE B C 1
ATOM 12014 O O . ILE B 1 711 ? -20.25 -28.438 -35.406 1 98.5 711 ILE B O 1
ATOM 12018 N N . GLY B 1 712 ? -19.531 -29.953 -36.875 1 97.69 712 GLY B N 1
ATOM 12019 C CA . GLY B 1 712 ? -19.812 -29.125 -38.031 1 97.69 712 GLY B CA 1
ATOM 12020 C C . GLY B 1 712 ? -21.297 -28.875 -38.25 1 97.69 712 GLY B C 1
ATOM 12021 O O . GLY B 1 712 ? -21.688 -27.828 -38.75 1 97.69 712 GLY B O 1
ATOM 12022 N N . ALA B 1 713 ? -22.031 -29.844 -37.812 1 97.38 713 ALA B N 1
ATOM 12023 C CA . ALA B 1 713 ? -23.484 -29.766 -38 1 97.38 713 ALA B CA 1
ATOM 12024 C C . ALA B 1 713 ? -24.141 -28.922 -36.906 1 97.38 713 ALA B C 1
ATOM 12026 O O . ALA B 1 713 ? -25.328 -28.641 -36.969 1 97.38 713 ALA B O 1
ATOM 12027 N N . GLY B 1 714 ? -23.422 -28.578 -35.938 1 97.38 714 GLY B N 1
ATOM 12028 C CA . GLY B 1 714 ? -23.922 -27.688 -34.906 1 97.38 714 GLY B CA 1
ATOM 12029 C C . GLY B 1 714 ? -24.594 -28.422 -33.75 1 97.38 714 GLY B C 1
ATOM 12030 O O . GLY B 1 714 ? -25.359 -27.828 -33 1 97.38 714 GLY B O 1
ATOM 12031 N N . VAL B 1 715 ? -24.281 -29.625 -33.594 1 97.25 715 VAL B N 1
ATOM 12032 C CA . VAL B 1 715 ? -24.859 -30.438 -32.531 1 97.25 715 VAL B CA 1
ATOM 12033 C C . VAL B 1 715 ? -24.516 -29.828 -31.172 1 97.25 715 VAL B C 1
ATOM 12035 O O . VAL B 1 715 ? -25.328 -29.859 -30.25 1 97.25 715 VAL B O 1
ATOM 12038 N N . PHE B 1 716 ? -23.375 -29.266 -31.109 1 98 716 PHE B N 1
ATOM 12039 C CA . PHE B 1 716 ? -22.906 -28.781 -29.812 1 98 716 PHE B CA 1
ATOM 12040 C C . PHE B 1 716 ? -22.906 -27.25 -29.781 1 98 716 PHE B C 1
ATOM 12042 O O . PHE B 1 716 ? -22.328 -26.656 -28.859 1 98 716 PHE B O 1
ATOM 12049 N N . SER B 1 717 ? -23.391 -26.641 -30.734 1 96.94 717 SER B N 1
ATOM 12050 C CA . SER B 1 717 ? -23.406 -25.172 -30.797 1 96.94 717 SER B CA 1
ATOM 12051 C C . SER B 1 717 ? -24.812 -24.656 -31.078 1 96.94 717 SER B C 1
ATOM 12053 O O . SER B 1 717 ? -24.969 -23.656 -31.781 1 96.94 717 SER B O 1
ATOM 12055 N N . ASN B 1 718 ? -25.781 -25.422 -30.609 1 94.06 718 ASN B N 1
ATOM 12056 C CA . ASN B 1 718 ? -27.172 -25.016 -30.75 1 94.06 718 ASN B CA 1
ATOM 12057 C C . ASN B 1 718 ? -27.516 -24.703 -32.219 1 94.06 718 ASN B C 1
ATOM 12059 O O . ASN B 1 718 ? -28.156 -23.688 -32.469 1 94.06 718 ASN B O 1
ATOM 12063 N N . GLY B 1 719 ? -26.922 -25.375 -33.094 1 94.81 719 GLY B N 1
ATOM 12064 C CA . GLY B 1 719 ? -27.25 -25.25 -34.5 1 94.81 719 GLY B CA 1
ATOM 12065 C C . GLY B 1 719 ? -26.312 -24.328 -35.25 1 94.81 719 GLY B C 1
ATOM 12066 O O . GLY B 1 719 ? -26.391 -24.219 -36.469 1 94.81 719 GLY B O 1
ATOM 12067 N N . ASP B 1 720 ? -25.438 -23.656 -34.562 1 96.19 720 ASP B N 1
ATOM 12068 C CA . ASP B 1 720 ? -24.469 -22.812 -35.219 1 96.19 720 ASP B CA 1
ATOM 12069 C C . ASP B 1 720 ? -23.406 -23.641 -35.938 1 96.19 720 ASP B C 1
ATOM 12071 O O . ASP B 1 720 ? -22.5 -24.188 -35.281 1 96.19 720 ASP B O 1
ATOM 12075 N N . HIS B 1 721 ? -23.391 -23.641 -37.219 1 95.56 721 HIS B N 1
ATOM 12076 C CA . HIS B 1 721 ? -22.5 -24.484 -38 1 95.56 721 HIS B CA 1
ATOM 12077 C C . HIS B 1 721 ? -21.125 -23.859 -38.188 1 95.56 721 HIS B C 1
ATOM 12079 O O . HIS B 1 721 ? -20.203 -24.5 -38.688 1 95.56 721 HIS B O 1
ATOM 12085 N N . HIS B 1 722 ? -20.969 -22.656 -37.719 1 95.75 722 HIS B N 1
ATOM 12086 C CA . HIS B 1 722 ? -19.719 -21.938 -38 1 95.75 722 HIS B CA 1
ATOM 12087 C C . HIS B 1 722 ? -18.906 -21.719 -36.719 1 95.75 722 HIS B C 1
ATOM 12089 O O . HIS B 1 722 ? -17.719 -21.375 -36.812 1 95.75 722 HIS B O 1
ATOM 12095 N N . ARG B 1 723 ? -19.453 -21.938 -35.594 1 96.31 723 ARG B N 1
ATOM 12096 C CA . ARG B 1 723 ? -18.812 -21.594 -34.312 1 96.31 723 ARG B CA 1
ATOM 12097 C C . ARG B 1 723 ? -17.422 -22.234 -34.219 1 96.31 723 ARG B C 1
ATOM 12099 O O . ARG B 1 723 ? -16.484 -21.609 -33.719 1 96.31 723 ARG B O 1
ATOM 12106 N N . TYR B 1 724 ? -17.312 -23.438 -34.75 1 98.06 724 TYR B N 1
ATOM 12107 C CA . TYR B 1 724 ? -16.062 -24.188 -34.562 1 98.06 724 TYR B CA 1
ATOM 12108 C C . TYR B 1 724 ? -15.398 -24.484 -35.875 1 98.06 724 TYR B C 1
ATOM 12110 O O . TYR B 1 724 ? -14.695 -25.484 -36.031 1 98.06 724 TYR B O 1
ATOM 12118 N N . SER B 1 725 ? -15.617 -23.656 -36.875 1 96.94 725 SER B N 1
ATOM 12119 C CA . SER B 1 725 ? -15.023 -23.812 -38.188 1 96.94 725 SER B CA 1
ATOM 12120 C C . SER B 1 725 ? -13.5 -23.781 -38.125 1 96.94 725 SER B C 1
ATOM 12122 O O . SER B 1 725 ? -12.828 -24.469 -38.906 1 96.94 725 SER B O 1
ATOM 12124 N N . ASP B 1 726 ? -12.984 -22.984 -37.219 1 96.19 726 ASP B N 1
ATOM 12125 C CA . ASP B 1 726 ? -11.531 -22.875 -37.062 1 96.19 726 ASP B CA 1
ATOM 12126 C C . ASP B 1 726 ? -10.922 -24.188 -36.594 1 96.19 726 ASP B C 1
ATOM 12128 O O . ASP B 1 726 ? -9.875 -24.609 -37.062 1 96.19 726 ASP B O 1
ATOM 12132 N N . ILE B 1 727 ? -11.578 -24.812 -35.625 1 97.31 727 ILE B N 1
ATOM 12133 C CA . ILE B 1 727 ? -11.094 -26.078 -35.125 1 97.31 727 ILE B CA 1
ATOM 12134 C C . ILE B 1 727 ? -11.164 -27.141 -36.219 1 97.31 727 ILE B C 1
ATOM 12136 O O . ILE B 1 727 ? -10.211 -27.906 -36.406 1 97.31 727 ILE B O 1
ATOM 12140 N N . LEU B 1 728 ? -12.281 -27.188 -36.938 1 97.62 728 LEU B N 1
ATOM 12141 C CA . LEU B 1 728 ? -12.469 -28.172 -37.969 1 97.62 728 LEU B CA 1
ATOM 12142 C C . LEU B 1 728 ? -11.461 -27.969 -39.094 1 97.62 728 LEU B C 1
ATOM 12144 O O . LEU B 1 728 ? -10.836 -28.922 -39.562 1 97.62 728 LEU B O 1
ATOM 12148 N N . HIS B 1 729 ? -11.352 -26.734 -39.531 1 96.38 729 HIS B N 1
ATOM 12149 C CA . HIS B 1 729 ? -10.391 -26.422 -40.562 1 96.38 729 HIS B CA 1
ATOM 12150 C C . HIS B 1 729 ? -8.977 -26.828 -40.188 1 96.38 729 HIS B C 1
ATOM 12152 O O . HIS B 1 729 ? -8.242 -27.406 -40.969 1 96.38 729 HIS B O 1
ATOM 12158 N N . ASN B 1 730 ? -8.633 -26.562 -38.969 1 96.25 730 ASN B N 1
ATOM 12159 C CA . ASN B 1 730 ? -7.309 -26.922 -38.469 1 96.25 730 ASN B CA 1
ATOM 12160 C C . ASN B 1 730 ? -7.098 -28.438 -38.5 1 96.25 730 ASN B C 1
ATOM 12162 O O . ASN B 1 730 ? -6.035 -28.906 -38.906 1 96.25 730 ASN B O 1
ATOM 12166 N N . LEU B 1 731 ? -8.062 -29.219 -38.094 1 97.12 731 LEU B N 1
ATOM 12167 C CA . LEU B 1 731 ? -7.957 -30.672 -38.031 1 97.12 731 LEU B CA 1
ATOM 12168 C C . LEU B 1 731 ? -7.91 -31.281 -39.406 1 97.12 731 LEU B C 1
ATOM 12170 O O . LEU B 1 731 ? -7.168 -32.25 -39.656 1 97.12 731 LEU B O 1
ATOM 12174 N N . TYR B 1 732 ? -8.648 -30.75 -40.344 1 95.69 732 TYR B N 1
ATOM 12175 C CA . TYR B 1 732 ? -8.734 -31.328 -41.656 1 95.69 732 TYR B CA 1
ATOM 12176 C C . TYR B 1 732 ? -7.516 -30.969 -42.5 1 95.69 732 TYR B C 1
ATOM 12178 O O . TYR B 1 732 ? -7.039 -31.781 -43.312 1 95.69 732 TYR B O 1
ATOM 12186 N N . GLU B 1 733 ? -7.027 -29.781 -42.344 1 92.38 733 GLU B N 1
ATOM 12187 C CA . GLU B 1 733 ? -6.059 -29.266 -43.312 1 92.38 733 GLU B CA 1
ATOM 12188 C C . GLU B 1 733 ? -4.652 -29.234 -42.719 1 92.38 733 GLU B C 1
ATOM 12190 O O . GLU B 1 733 ? -3.666 -29.406 -43.438 1 92.38 733 GLU B O 1
ATOM 12195 N N . HIS B 1 734 ? -4.414 -28.906 -41.562 1 88.19 734 HIS B N 1
ATOM 12196 C CA . HIS B 1 734 ? -3.088 -28.641 -41.031 1 88.19 734 HIS B CA 1
ATOM 12197 C C . HIS B 1 734 ? -2.719 -29.641 -39.938 1 88.19 734 HIS B C 1
ATOM 12199 O O . HIS B 1 734 ? -1.672 -30.281 -40 1 88.19 734 HIS B O 1
ATOM 12205 N N . ASP B 1 735 ? -3.561 -29.984 -38.969 1 95.38 735 ASP B N 1
ATOM 12206 C CA . ASP B 1 735 ? -3.451 -30.859 -37.812 1 95.38 735 ASP B CA 1
ATOM 12207 C C . ASP B 1 735 ? -1.99 -31.109 -37.438 1 95.38 735 ASP B C 1
ATOM 12209 O O . ASP B 1 735 ? -1.552 -32.25 -37.344 1 95.38 735 ASP B O 1
ATOM 12213 N N . TYR B 1 736 ? -1.283 -30 -37.219 1 93.81 736 TYR B N 1
ATOM 12214 C CA . TYR B 1 736 ? 0.143 -30.047 -36.906 1 93.81 736 TYR B CA 1
ATOM 12215 C C . TYR B 1 736 ? 0.414 -30.906 -35.688 1 93.81 736 TYR B C 1
ATOM 12217 O O . TYR B 1 736 ? 1.453 -31.562 -35.594 1 93.81 736 TYR B O 1
ATOM 12225 N N . PHE B 1 737 ? -0.544 -31.109 -34.875 1 95.44 737 PHE B N 1
ATOM 12226 C CA . PHE B 1 737 ? -0.313 -31.797 -33.594 1 95.44 737 PHE B CA 1
ATOM 12227 C C . PHE B 1 737 ? -0.877 -33.219 -33.656 1 95.44 737 PHE B C 1
ATOM 12229 O O . PHE B 1 737 ? -0.966 -33.875 -32.625 1 95.44 737 PHE B O 1
ATOM 12236 N N . LEU B 1 738 ? -1.318 -33.688 -34.75 1 97.38 738 LEU B N 1
ATOM 12237 C CA . LEU B 1 738 ? -1.6 -35.062 -35.094 1 97.38 738 LEU B CA 1
ATOM 12238 C C . LEU B 1 738 ? -2.723 -35.625 -34.219 1 97.38 738 LEU B C 1
ATOM 12240 O O . LEU B 1 738 ? -2.646 -36.75 -33.75 1 97.38 738 LEU B O 1
ATOM 12244 N N . VAL B 1 739 ? -3.668 -34.844 -34 1 97.88 739 VAL B N 1
ATOM 12245 C CA . VAL B 1 739 ? -4.852 -35.25 -33.25 1 97.88 739 VAL B CA 1
ATOM 12246 C C . VAL B 1 739 ? -5.598 -36.344 -34 1 97.88 739 VAL B C 1
ATOM 12248 O O . VAL B 1 739 ? -5.969 -37.344 -33.438 1 97.88 739 VAL B O 1
ATOM 12251 N N . SER B 1 740 ? -5.77 -36.156 -35.281 1 97.75 740 SER B N 1
ATOM 12252 C CA . SER B 1 740 ? -6.492 -37.125 -36.125 1 97.75 740 SER B CA 1
ATOM 12253 C C . SER B 1 740 ? -5.754 -38.438 -36.219 1 97.75 740 SER B C 1
ATOM 12255 O O . SER B 1 740 ? -6.371 -39.5 -36.156 1 97.75 740 SER B O 1
ATOM 12257 N N . CYS B 1 741 ? -4.449 -38.375 -36.25 1 97.25 741 CYS B N 1
ATOM 12258 C CA . CYS B 1 741 ? -3.639 -39.562 -36.438 1 97.25 741 CYS B CA 1
ATOM 12259 C C . CYS B 1 741 ? -3.611 -40.438 -35.219 1 97.25 741 CYS B C 1
ATOM 12261 O O . CYS B 1 741 ? -3.48 -41.688 -35.312 1 97.25 741 CYS B O 1
ATOM 12263 N N . ASP B 1 742 ? -3.729 -39.844 -34.125 1 98.06 742 ASP B N 1
ATOM 12264 C CA . ASP B 1 742 ? -3.619 -40.594 -32.844 1 98.06 742 ASP B CA 1
ATOM 12265 C C . ASP B 1 742 ? -4.996 -40.969 -32.312 1 98.06 742 ASP B C 1
ATOM 12267 O O . ASP B 1 742 ? -5.109 -41.688 -31.328 1 98.06 742 ASP B O 1
ATOM 12271 N N . PHE B 1 743 ? -6.074 -40.562 -32.938 1 98.56 743 PHE B N 1
ATOM 12272 C CA . PHE B 1 743 ? -7.422 -40.625 -32.375 1 98.56 743 PHE B CA 1
ATOM 12273 C C . PHE B 1 743 ? -7.844 -42.062 -32.156 1 98.56 743 PHE B C 1
ATOM 12275 O O . PHE B 1 743 ? -8.297 -42.438 -31.078 1 98.56 743 PHE B O 1
ATOM 12282 N N . ASP B 1 744 ? -7.723 -42.906 -33.125 1 98.31 744 ASP B N 1
ATOM 12283 C CA . ASP B 1 744 ? -8.234 -44.281 -33.031 1 98.31 744 ASP B CA 1
ATOM 12284 C C . ASP B 1 744 ? -7.477 -45.062 -31.969 1 98.31 744 ASP B C 1
ATOM 12286 O O . ASP B 1 744 ? -8.078 -45.844 -31.219 1 98.31 744 ASP B O 1
ATOM 12290 N N . GLU B 1 745 ? -6.191 -44.875 -31.953 1 98.19 745 GLU B N 1
ATOM 12291 C CA . GLU B 1 745 ? -5.414 -45.562 -30.922 1 98.19 745 GLU B CA 1
ATOM 12292 C C . GLU B 1 745 ? -5.773 -45.062 -29.531 1 98.19 745 GLU B C 1
ATOM 12294 O O . GLU B 1 745 ? -5.844 -45.844 -28.578 1 98.19 745 GLU B O 1
ATOM 12299 N N . TYR B 1 746 ? -5.922 -43.812 -29.453 1 98.56 746 TYR B N 1
ATOM 12300 C CA . TYR B 1 746 ? -6.32 -43.219 -28.188 1 98.56 746 TYR B CA 1
ATOM 12301 C C . TYR B 1 746 ? -7.676 -43.75 -27.734 1 98.56 746 TYR B C 1
ATOM 12303 O O . TYR B 1 746 ? -7.852 -44.125 -26.578 1 98.56 746 TYR B O 1
ATOM 12311 N N . PHE B 1 747 ? -8.648 -43.812 -28.625 1 98.62 747 PHE B N 1
ATOM 12312 C CA . PHE B 1 747 ? -9.969 -44.344 -28.328 1 98.62 747 PHE B CA 1
ATOM 12313 C C . PHE B 1 747 ? -9.891 -45.812 -27.875 1 98.62 747 PHE B C 1
ATOM 12315 O O . PHE B 1 747 ? -10.516 -46.188 -26.875 1 98.62 747 PHE B O 1
ATOM 12322 N N . ALA B 1 748 ? -9.086 -46.562 -28.547 1 98.44 748 ALA B N 1
ATOM 12323 C CA . ALA B 1 748 ? -8.93 -48 -28.203 1 98.44 748 ALA B CA 1
ATOM 12324 C C . ALA B 1 748 ? -8.289 -48.156 -26.828 1 98.44 748 ALA B C 1
ATOM 12326 O O . ALA B 1 748 ? -8.688 -49.031 -26.047 1 98.44 748 ALA B O 1
ATOM 12327 N N . LYS B 1 749 ? -7.285 -47.375 -26.625 1 98.62 749 LYS B N 1
ATOM 12328 C CA . LYS B 1 749 ? -6.598 -47.5 -25.344 1 98.62 749 LYS B CA 1
ATOM 12329 C C . LYS B 1 749 ? -7.516 -47.094 -24.188 1 98.62 749 LYS B C 1
ATOM 12331 O O . LYS B 1 749 ? -7.441 -47.656 -23.109 1 98.62 749 LYS B O 1
ATOM 12336 N N . GLN B 1 750 ? -8.344 -46.125 -24.453 1 98.56 750 GLN B N 1
ATOM 12337 C CA . GLN B 1 750 ? -9.328 -45.719 -23.453 1 98.56 750 GLN B CA 1
ATOM 12338 C C . GLN B 1 750 ? -10.266 -46.844 -23.094 1 98.56 750 GLN B C 1
ATOM 12340 O O . GLN B 1 750 ? -10.664 -47 -21.938 1 98.56 750 GLN B O 1
ATOM 12345 N N . ARG B 1 751 ? -10.633 -47.656 -24 1 97.81 751 ARG B N 1
ATOM 12346 C CA . ARG B 1 751 ? -11.484 -48.812 -23.75 1 97.81 751 ARG B CA 1
ATOM 12347 C C . ARG B 1 751 ? -10.75 -49.844 -22.906 1 97.81 751 ARG B C 1
ATOM 12349 O O . ARG B 1 751 ? -11.344 -50.5 -22.047 1 97.81 751 ARG B O 1
ATOM 12356 N N . GLU B 1 752 ? -9.484 -49.906 -23.219 1 98.12 752 GLU B N 1
ATOM 12357 C CA . GLU B 1 752 ? -8.68 -50.781 -22.375 1 98.12 752 GLU B CA 1
ATOM 12358 C C . GLU B 1 752 ? -8.672 -50.312 -20.938 1 98.12 752 GLU B C 1
ATOM 12360 O O . GLU B 1 752 ? -8.773 -51.125 -20 1 98.12 752 GLU B O 1
ATOM 12365 N N . VAL B 1 753 ? -8.562 -49.031 -20.734 1 98.62 753 VAL B N 1
ATOM 12366 C CA . VAL B 1 753 ? -8.602 -48.438 -19.391 1 98.62 753 VAL B CA 1
ATOM 12367 C C . VAL B 1 753 ? -9.922 -48.781 -18.719 1 98.62 753 VAL B C 1
ATOM 12369 O O . VAL B 1 753 ? -9.945 -49.125 -17.531 1 98.62 753 VAL B O 1
ATOM 12372 N N . ASP B 1 754 ? -11.039 -48.75 -19.484 1 97.94 754 ASP B N 1
ATOM 12373 C CA . ASP B 1 754 ? -12.352 -49.094 -18.938 1 97.94 754 ASP B CA 1
ATOM 12374 C C . ASP B 1 754 ? -12.391 -50.5 -18.375 1 97.94 754 ASP B C 1
ATOM 12376 O O . ASP B 1 754 ? -12.898 -50.75 -17.281 1 97.94 754 ASP B O 1
ATOM 12380 N N . ALA B 1 755 ? -11.828 -51.312 -19.141 1 96.88 755 ALA B N 1
ATOM 12381 C CA . ALA B 1 755 ? -11.836 -52.719 -18.75 1 96.88 755 ALA B CA 1
ATOM 12382 C C . ALA B 1 755 ? -11 -52.938 -17.484 1 96.88 755 ALA B C 1
ATOM 12384 O O . ALA B 1 755 ? -11.406 -53.688 -16.594 1 96.88 755 ALA B O 1
ATOM 12385 N N . VAL B 1 756 ? -9.883 -52.344 -17.453 1 97.62 756 VAL B N 1
ATOM 12386 C CA . VAL B 1 756 ? -9 -52.5 -16.297 1 97.62 756 VAL B CA 1
ATOM 12387 C C . VAL B 1 756 ? -9.641 -51.875 -15.07 1 97.62 756 VAL B C 1
ATOM 12389 O O . VAL B 1 756 ? -9.539 -52.406 -13.961 1 97.62 756 VAL B O 1
ATOM 12392 N N . TYR B 1 757 ? -10.328 -50.75 -15.219 1 98 757 TYR B N 1
ATOM 12393 C CA . TYR B 1 757 ? -10.945 -50.031 -14.109 1 98 757 TYR B CA 1
ATOM 12394 C C . TYR B 1 757 ? -12.055 -50.875 -13.469 1 98 757 TYR B C 1
ATOM 12396 O O . TYR B 1 757 ? -12.305 -50.75 -12.266 1 98 757 TYR B O 1
ATOM 12404 N N . GLN B 1 758 ? -12.695 -51.688 -14.258 1 96.31 758 GLN B N 1
ATOM 12405 C CA . GLN B 1 758 ? -13.781 -52.531 -13.75 1 96.31 758 GLN B CA 1
ATOM 12406 C C . GLN B 1 758 ? -13.258 -53.594 -12.812 1 96.31 758 GLN B C 1
ATOM 12408 O O . GLN B 1 758 ? -14 -54.094 -11.961 1 96.31 758 GLN B O 1
ATOM 12413 N N . ASP B 1 759 ? -12.008 -53.969 -13.055 1 96.19 759 ASP B N 1
ATOM 12414 C CA . ASP B 1 759 ? -11.352 -54.844 -12.094 1 96.19 759 ASP B CA 1
ATOM 12415 C C . ASP B 1 759 ? -10.75 -54.031 -10.938 1 96.19 759 ASP B C 1
ATOM 12417 O O . ASP B 1 759 ? -9.57 -53.688 -10.961 1 96.19 759 ASP B O 1
ATOM 12421 N N . VAL B 1 760 ? -11.492 -53.906 -9.945 1 95.56 760 VAL B N 1
ATOM 12422 C CA . VAL B 1 760 ? -11.203 -52.969 -8.867 1 95.56 760 VAL B CA 1
ATOM 12423 C C . VAL B 1 760 ? -9.867 -53.344 -8.211 1 95.56 760 VAL B C 1
ATOM 12425 O O . VAL B 1 760 ? -9.055 -52.469 -7.926 1 95.56 760 VAL B O 1
ATOM 12428 N N . ASN B 1 761 ? -9.672 -54.562 -7.969 1 96 761 ASN B N 1
ATOM 12429 C CA . ASN B 1 761 ? -8.438 -54.969 -7.324 1 96 761 ASN B CA 1
ATOM 12430 C C . ASN B 1 761 ? -7.215 -54.688 -8.195 1 96 761 ASN B C 1
ATOM 12432 O O . ASN B 1 761 ? -6.203 -54.188 -7.707 1 96 761 ASN B O 1
ATOM 12436 N N . HIS B 1 762 ? -7.344 -55.031 -9.422 1 97 762 HIS B N 1
ATOM 12437 C CA . HIS B 1 762 ? -6.242 -54.781 -10.344 1 97 762 HIS B CA 1
ATOM 12438 C C . HIS B 1 762 ? -5.977 -53.281 -10.492 1 97 762 HIS B C 1
ATOM 12440 O O . HIS B 1 762 ? -4.824 -52.844 -10.492 1 97 762 HIS B O 1
ATOM 12446 N N . TRP B 1 763 ? -7 -52.531 -10.594 1 98.06 763 TRP B N 1
ATOM 12447 C CA . TRP B 1 763 ? -6.863 -51.094 -10.734 1 98.06 763 TRP B CA 1
ATOM 12448 C C . TRP B 1 763 ? -6.184 -50.5 -9.508 1 98.06 763 TRP B C 1
ATOM 12450 O O . TRP B 1 763 ? -5.285 -49.656 -9.633 1 98.06 763 TRP B O 1
ATOM 12460 N N . THR B 1 764 ? -6.656 -50.875 -8.344 1 98.38 764 THR B N 1
ATOM 12461 C CA . THR B 1 764 ? -6.105 -50.344 -7.102 1 98.38 764 THR B CA 1
ATOM 12462 C C . THR B 1 764 ? -4.629 -50.719 -6.973 1 98.38 764 THR B C 1
ATOM 12464 O O . THR B 1 764 ? -3.826 -49.875 -6.52 1 98.38 764 THR B O 1
ATOM 12467 N N . ARG B 1 765 ? -4.293 -51.906 -7.332 1 98.31 765 ARG B N 1
ATOM 12468 C CA . ARG B 1 765 ? -2.893 -52.312 -7.316 1 98.31 765 ARG B CA 1
ATOM 12469 C C . ARG B 1 765 ? -2.059 -51.469 -8.25 1 98.31 765 ARG B C 1
ATOM 12471 O O . ARG B 1 765 ? -0.95 -51.031 -7.898 1 98.31 765 ARG B O 1
ATOM 12478 N N . THR B 1 766 ? -2.58 -51.25 -9.445 1 98.44 766 THR B N 1
ATOM 12479 C CA . THR B 1 766 ? -1.914 -50.375 -10.414 1 98.44 766 THR B CA 1
ATOM 12480 C C . THR B 1 766 ? -1.723 -48.969 -9.844 1 98.44 766 THR B C 1
ATOM 12482 O O . THR B 1 766 ? -0.645 -48.375 -9.977 1 98.44 766 THR B O 1
ATOM 12485 N N . ALA B 1 767 ? -2.748 -48.438 -9.242 1 98.69 767 ALA B N 1
ATOM 12486 C CA . ALA B 1 767 ? -2.693 -47.125 -8.633 1 98.69 767 ALA B CA 1
ATOM 12487 C C . ALA B 1 767 ? -1.63 -47.062 -7.539 1 98.69 767 ALA B C 1
ATOM 12489 O O . ALA B 1 767 ? -0.829 -46.125 -7.496 1 98.69 767 ALA B O 1
ATOM 12490 N N . ALA B 1 768 ? -1.628 -48 -6.668 1 98.75 768 ALA B N 1
ATOM 12491 C CA . ALA B 1 768 ? -0.656 -48.062 -5.578 1 98.75 768 ALA B CA 1
ATOM 12492 C C . ALA B 1 768 ? 0.765 -48.188 -6.117 1 98.75 768 ALA B C 1
ATOM 12494 O O . ALA B 1 768 ? 1.705 -47.625 -5.562 1 98.75 768 ALA B O 1
ATOM 12495 N N . ALA B 1 769 ? 0.93 -48.938 -7.16 1 98.62 769 ALA B N 1
ATOM 12496 C CA . ALA B 1 769 ? 2.236 -49.094 -7.797 1 98.62 769 ALA B CA 1
ATOM 12497 C C . ALA B 1 769 ? 2.744 -47.781 -8.344 1 98.62 769 ALA B C 1
ATOM 12499 O O . ALA B 1 769 ? 3.947 -47.5 -8.32 1 98.62 769 ALA B O 1
ATOM 12500 N N . ASN B 1 770 ? 1.858 -47.031 -8.898 1 98.69 770 ASN B N 1
ATOM 12501 C CA . ASN B 1 770 ? 2.236 -45.688 -9.344 1 98.69 770 ASN B CA 1
ATOM 12502 C C . ASN B 1 770 ? 2.791 -44.875 -8.195 1 98.69 770 ASN B C 1
ATOM 12504 O O . ASN B 1 770 ? 3.861 -44.25 -8.32 1 98.69 770 ASN B O 1
ATOM 12508 N N . THR B 1 771 ? 2.084 -44.812 -7.086 1 98.75 771 THR B N 1
ATOM 12509 C CA . THR B 1 771 ? 2.566 -44.062 -5.926 1 98.75 771 THR B CA 1
ATOM 12510 C C . THR B 1 771 ? 3.939 -44.594 -5.496 1 98.75 771 THR B C 1
ATOM 12512 O O . THR B 1 771 ? 4.859 -43.812 -5.27 1 98.75 771 THR B O 1
ATOM 12515 N N . ALA B 1 772 ? 4.098 -45.844 -5.461 1 98.62 772 ALA B N 1
ATOM 12516 C CA . ALA B 1 772 ? 5.324 -46.5 -4.98 1 98.62 772 ALA B CA 1
ATOM 12517 C C . ALA B 1 772 ? 6.504 -46.156 -5.891 1 98.62 772 ALA B C 1
ATOM 12519 O O . ALA B 1 772 ? 7.645 -46.094 -5.43 1 98.62 772 ALA B O 1
ATOM 12520 N N . GLY B 1 773 ? 6.262 -45.938 -7.125 1 98.25 773 GLY B N 1
ATOM 12521 C CA . GLY B 1 773 ? 7.316 -45.781 -8.109 1 98.25 773 GLY B CA 1
ATOM 12522 C C . GLY B 1 773 ? 7.715 -44.344 -8.344 1 98.25 773 GLY B C 1
ATOM 12523 O O . GLY B 1 773 ? 8.57 -44.062 -9.18 1 98.25 773 GLY B O 1
ATOM 12524 N N . MET B 1 774 ? 7.219 -43.438 -7.59 1 98.19 774 MET B N 1
ATOM 12525 C CA . MET B 1 774 ? 7.355 -42 -7.945 1 98.19 774 MET B CA 1
ATOM 12526 C C . MET B 1 774 ? 8.453 -41.344 -7.125 1 98.19 774 MET B C 1
ATOM 12528 O O . MET B 1 774 ? 8.648 -40.125 -7.203 1 98.19 774 MET B O 1
ATOM 12532 N N . GLY B 1 775 ? 9.234 -42.062 -6.41 1 97.75 775 GLY B N 1
ATOM 12533 C CA . GLY B 1 775 ? 10.297 -41.531 -5.57 1 97.75 775 GLY B CA 1
ATOM 12534 C C . GLY B 1 775 ? 11.289 -40.688 -6.34 1 97.75 775 GLY B C 1
ATOM 12535 O O . GLY B 1 775 ? 11.781 -39.688 -5.824 1 97.75 775 GLY B O 1
ATOM 12536 N N . TRP B 1 776 ? 11.578 -41.062 -7.586 1 96.88 776 TRP B N 1
ATOM 12537 C CA . TRP B 1 776 ? 12.555 -40.406 -8.453 1 96.88 776 TRP B CA 1
ATOM 12538 C C . TRP B 1 776 ? 12.133 -38.969 -8.766 1 96.88 776 TRP B C 1
ATOM 12540 O O . TRP B 1 776 ? 12.977 -38.125 -9.047 1 96.88 776 TRP B O 1
ATOM 12550 N N . PHE B 1 777 ? 10.891 -38.656 -8.695 1 98 777 PHE B N 1
ATOM 12551 C CA . PHE B 1 777 ? 10.359 -37.375 -9.172 1 98 777 PHE B CA 1
ATOM 12552 C C . PHE B 1 777 ? 10.133 -36.406 -8.008 1 98 777 PHE B C 1
ATOM 12554 O O . PHE B 1 777 ? 9.117 -35.719 -7.961 1 98 777 PHE B O 1
ATOM 12561 N N . SER B 1 778 ? 11.047 -36.438 -7.105 1 97.88 778 SER B N 1
ATOM 12562 C CA . SER B 1 778 ? 11.094 -35.469 -6.004 1 97.88 778 SER B CA 1
ATOM 12563 C C . SER B 1 778 ? 11.922 -34.25 -6.379 1 97.88 778 SER B C 1
ATOM 12565 O O . SER B 1 778 ? 12.984 -34.375 -6.984 1 97.88 778 SER B O 1
ATOM 12567 N N . SER B 1 779 ? 11.383 -33.094 -6.031 1 98.06 779 SER B N 1
ATOM 12568 C CA . SER B 1 779 ? 12.156 -31.859 -6.25 1 98.06 779 SER B CA 1
ATOM 12569 C C . SER B 1 779 ? 13.398 -31.828 -5.363 1 98.06 779 SER B C 1
ATOM 12571 O O . SER B 1 779 ? 14.398 -31.203 -5.715 1 98.06 779 SER B O 1
ATOM 12573 N N . ASP B 1 780 ? 13.375 -32.5 -4.176 1 98.25 780 ASP B N 1
ATOM 12574 C CA . ASP B 1 780 ? 14.562 -32.594 -3.326 1 98.25 780 ASP B CA 1
ATOM 12575 C C . ASP B 1 780 ? 15.711 -33.312 -4.059 1 98.25 780 ASP B C 1
ATOM 12577 O O . ASP B 1 780 ? 16.844 -32.844 -4.008 1 98.25 780 ASP B O 1
ATOM 12581 N N . ARG B 1 781 ? 15.359 -34.375 -4.688 1 97.62 781 ARG B N 1
ATOM 12582 C CA . ARG B 1 781 ? 16.359 -35.094 -5.484 1 97.62 781 ARG B CA 1
ATOM 12583 C C . ARG B 1 781 ? 16.891 -34.219 -6.605 1 97.62 781 ARG B C 1
ATOM 12585 O O . ARG B 1 781 ? 18.094 -34.156 -6.852 1 97.62 781 ARG B O 1
ATOM 12592 N N . THR B 1 782 ? 16.016 -33.562 -7.301 1 97.81 782 THR B N 1
ATOM 12593 C CA . THR B 1 782 ? 16.406 -32.656 -8.398 1 97.81 782 THR B CA 1
ATOM 12594 C C . THR B 1 782 ? 17.375 -31.594 -7.918 1 97.81 782 THR B C 1
ATOM 12596 O O . THR B 1 782 ? 18.391 -31.328 -8.555 1 97.81 782 THR B O 1
ATOM 12599 N N . ILE B 1 783 ? 17.031 -30.953 -6.801 1 98.31 783 ILE B N 1
ATOM 12600 C CA . ILE B 1 783 ? 17.844 -29.859 -6.27 1 98.31 783 ILE B CA 1
ATOM 12601 C C . ILE B 1 783 ? 19.203 -30.391 -5.82 1 98.31 783 ILE B C 1
ATOM 12603 O O . ILE B 1 783 ? 20.234 -29.734 -6.004 1 98.31 783 ILE B O 1
ATOM 12607 N N . ARG B 1 784 ? 19.219 -31.578 -5.195 1 97.88 784 ARG B N 1
ATOM 12608 C CA . ARG B 1 784 ? 20.5 -32.188 -4.867 1 97.88 784 ARG B CA 1
ATOM 12609 C C . ARG B 1 784 ? 21.359 -32.375 -6.113 1 97.88 784 ARG B C 1
ATOM 12611 O O . ARG B 1 784 ? 22.578 -32.156 -6.078 1 97.88 784 ARG B O 1
ATOM 12618 N N . SER B 1 785 ? 20.719 -32.844 -7.16 1 97.62 785 SER B N 1
ATOM 12619 C CA . SER B 1 785 ? 21.438 -33.031 -8.422 1 97.62 785 SER B CA 1
ATOM 12620 C C . SER B 1 785 ? 21.969 -31.719 -8.977 1 97.62 785 SER B C 1
ATOM 12622 O O . SER B 1 785 ? 23.094 -31.656 -9.453 1 97.62 785 SER B O 1
ATOM 12624 N N . TYR B 1 786 ? 21.172 -30.672 -8.977 1 98.19 786 TYR B N 1
ATOM 12625 C CA . TYR B 1 786 ? 21.641 -29.344 -9.391 1 98.19 786 TYR B CA 1
ATOM 12626 C C . TYR B 1 786 ? 22.844 -28.906 -8.562 1 98.19 786 TYR B C 1
ATOM 12628 O O . TYR B 1 786 ? 23.828 -28.406 -9.117 1 98.19 786 TYR B O 1
ATOM 12636 N N . ALA B 1 787 ? 22.688 -29.047 -7.25 1 98.25 787 ALA B N 1
ATOM 12637 C CA . ALA B 1 787 ? 23.734 -28.609 -6.324 1 98.25 787 ALA B CA 1
ATOM 12638 C C . ALA B 1 787 ? 25.047 -29.312 -6.613 1 98.25 787 ALA B C 1
ATOM 12640 O O . ALA B 1 787 ? 26.125 -28.688 -6.566 1 98.25 787 ALA B O 1
ATOM 12641 N N . ASP B 1 788 ? 24.984 -30.578 -6.965 1 97.5 788 ASP B N 1
ATOM 12642 C CA . ASP B 1 788 ? 26.188 -31.391 -7.156 1 97.5 788 ASP B CA 1
ATOM 12643 C C . ASP B 1 788 ? 26.766 -31.172 -8.547 1 97.5 788 ASP B C 1
ATOM 12645 O O . ASP B 1 788 ? 28 -31.109 -8.703 1 97.5 788 ASP B O 1
ATOM 12649 N N . HIS B 1 789 ? 25.906 -31.016 -9.547 1 97.19 789 HIS B N 1
ATOM 12650 C CA . HIS B 1 789 ? 26.406 -31.141 -10.914 1 97.19 789 HIS B CA 1
ATOM 12651 C C . HIS B 1 789 ? 26.422 -29.781 -11.625 1 97.19 789 HIS B C 1
ATOM 12653 O O . HIS B 1 789 ? 27.047 -29.641 -12.672 1 97.19 789 HIS B O 1
ATOM 12659 N N . ILE B 1 790 ? 25.766 -28.844 -11.07 1 97.88 790 ILE B N 1
ATOM 12660 C CA . ILE B 1 790 ? 25.656 -27.578 -11.781 1 97.88 790 ILE B CA 1
ATOM 12661 C C . ILE B 1 790 ? 26.188 -26.453 -10.898 1 97.88 790 ILE B C 1
ATOM 12663 O O . ILE B 1 790 ? 27.094 -25.719 -11.297 1 97.88 790 ILE B O 1
ATOM 12667 N N . TRP B 1 791 ? 25.719 -26.359 -9.68 1 98.25 791 TRP B N 1
ATOM 12668 C CA . TRP B 1 791 ? 25.953 -25.172 -8.859 1 98.25 791 TRP B CA 1
ATOM 12669 C C . TRP B 1 791 ? 27.219 -25.328 -8.031 1 98.25 791 TRP B C 1
ATOM 12671 O O . TRP B 1 791 ? 27.828 -24.328 -7.637 1 98.25 791 TRP B O 1
ATOM 12681 N N . ASP B 1 792 ? 27.672 -26.578 -7.742 1 96.69 792 ASP B N 1
ATOM 12682 C CA . ASP B 1 792 ? 28.734 -26.844 -6.77 1 96.69 792 ASP B CA 1
ATOM 12683 C C . ASP B 1 792 ? 28.438 -26.156 -5.438 1 96.69 792 ASP B C 1
ATOM 12685 O O . ASP B 1 792 ? 29.266 -25.422 -4.91 1 96.69 792 ASP B O 1
ATOM 12689 N N . ALA B 1 793 ? 27.203 -26.266 -5.023 1 96.56 793 ALA B N 1
ATOM 12690 C CA . ALA B 1 793 ? 26.734 -25.75 -3.742 1 96.56 793 ALA B CA 1
ATOM 12691 C C . ALA B 1 793 ? 26.484 -26.891 -2.75 1 96.56 793 ALA B C 1
ATOM 12693 O O . ALA B 1 793 ? 26.156 -28 -3.146 1 96.56 793 ALA B O 1
ATOM 12694 N N . LYS B 1 794 ? 26.609 -26.562 -1.437 1 94.81 794 LYS B N 1
ATOM 12695 C CA . LYS B 1 794 ? 26.516 -27.609 -0.425 1 94.81 794 LYS B CA 1
ATOM 12696 C C . LYS B 1 794 ? 25.438 -27.281 0.61 1 94.81 794 LYS B C 1
ATOM 12698 O O . LYS B 1 794 ? 25.141 -26.109 0.844 1 94.81 794 LYS B O 1
ATOM 12703 N N . SER B 1 795 ? 24.906 -28.328 1.104 1 95.56 795 SER B N 1
ATOM 12704 C CA . SER B 1 795 ? 24.047 -28.172 2.275 1 95.56 795 SER B CA 1
ATOM 12705 C C . SER B 1 795 ? 24.844 -27.688 3.484 1 95.56 795 SER B C 1
ATOM 12707 O O . SER B 1 795 ? 25.969 -28.109 3.695 1 95.56 795 SER B O 1
ATOM 12709 N N . VAL B 1 796 ? 24.312 -26.688 4.25 1 91.44 796 VAL B N 1
ATOM 12710 C CA . VAL B 1 796 ? 25 -26.109 5.395 1 91.44 796 VAL B CA 1
ATOM 12711 C C . VAL B 1 796 ? 24.484 -26.734 6.684 1 91.44 796 VAL B C 1
ATOM 12713 O O . VAL B 1 796 ? 24.984 -26.438 7.773 1 91.44 796 VAL B O 1
ATOM 12716 N N . THR B 1 797 ? 23.688 -27.859 6.738 1 75.19 797 THR B N 1
ATOM 12717 C CA . THR B 1 797 ? 23.281 -28.484 7.992 1 75.19 797 THR B CA 1
ATOM 12718 C C . THR B 1 797 ? 24.453 -29.172 8.672 1 75.19 797 THR B C 1
ATOM 12720 O O . THR B 1 797 ? 25.422 -29.562 8.008 1 75.19 797 THR B O 1
#

Organism: NCBI:txid391626